Protein 9AZO (pdb70)

Structure (mmCIF, N/CA/C/O backbone):
data_9AZO
#
_entry.id   9AZO
#
_cell.length_a   79.151
_cell.length_b   157.864
_cell.length_c   95.011
_cell.angle_alpha   90.000
_cell.angle_beta   114.449
_cell.angle_gamma   90.000
#
_symmetry.space_group_name_H-M   'P 1 21 1'
#
loop_
_entity.id
_entity.type
_entity.pdbx_description
1 polymer PmdC
2 non-polymer 'SULFATE ION'
3 non-polymer 'NADP NICOTINAMIDE-ADENINE-DINUCLEOTIDE PHOSPHATE'
4 water water
#
loop_
_atom_site.group_PDB
_atom_site.id
_atom_site.type_symbol
_atom_site.label_atom_id
_atom_site.label_alt_id
_atom_site.label_comp_id
_atom_site.label_asym_id
_atom_site.label_entity_id
_atom_site.label_seq_id
_atom_site.pdbx_PDB_ins_code
_atom_site.Cartn_x
_atom_site.Cartn_y
_atom_site.Cartn_z
_atom_site.occupancy
_atom_site.B_iso_or_equiv
_atom_site.auth_seq_id
_atom_site.auth_comp_id
_atom_site.auth_asym_id
_atom_site.auth_atom_id
_atom_site.pdbx_PDB_model_num
ATOM 1 N N . LYS A 1 3 ? -31.46662 -74.08512 8.50300 1.000 61.80883 3 LYS A N 1
ATOM 2 C CA . LYS A 1 3 ? -31.21620 -73.53363 9.83437 1.000 60.17108 3 LYS A CA 1
ATOM 3 C C . LYS A 1 3 ? -31.43799 -72.01792 9.79656 1.000 55.48637 3 LYS A C 1
ATOM 4 O O . LYS A 1 3 ? -30.95240 -71.32762 8.88993 1.000 52.62303 3 LYS A O 1
ATOM 10 N N . THR A 1 4 ? -32.17077 -71.51486 10.79357 1.000 52.23509 4 THR A N 1
ATOM 11 C CA . THR A 1 4 ? -32.30703 -70.07616 10.97341 1.000 53.59581 4 THR A CA 1
ATOM 12 C C . THR A 1 4 ? -30.96809 -69.42778 11.29634 1.000 56.90235 4 THR A C 1
ATOM 13 O O . THR A 1 4 ? -30.26188 -69.83812 12.22397 1.000 58.16624 4 THR A O 1
ATOM 17 N N . ILE A 1 5 ? -30.62751 -68.40430 10.52355 1.000 55.97928 5 ILE A N 1
ATOM 18 C CA . ILE A 1 5 ? -29.45177 -67.58059 10.77875 1.000 55.20963 5 ILE A CA 1
ATOM 19 C C . ILE A 1 5 ? -29.78281 -66.57544 11.87679 1.000 52.73880 5 ILE A C 1
ATOM 20 O O . ILE A 1 5 ? -30.72241 -65.78330 11.73791 1.000 53.31071 5 ILE A O 1
ATOM 25 N N . LYS A 1 6 ? -29.01437 -66.60022 12.96271 1.000 51.06236 6 LYS A N 1
ATOM 26 C CA . LYS A 1 6 ? -29.17409 -65.62637 14.03655 1.000 52.76377 6 LYS A CA 1
ATOM 27 C C . LYS A 1 6 ? -28.21850 -64.42958 13.89521 1.000 52.34692 6 LYS A C 1
ATOM 28 O O . LYS A 1 6 ? -26.99117 -64.57951 13.74499 1.000 48.14276 6 LYS A O 1
ATOM 34 N N . VAL A 1 7 ? -28.81284 -63.23925 14.00314 1.000 56.27260 7 VAL A N 1
ATOM 35 C CA . VAL A 1 7 ? -28.20391 -61.95181 13.70448 1.000 56.80967 7 VAL A CA 1
ATOM 36 C C . VAL A 1 7 ? -28.16177 -61.06134 14.93609 1.000 55.86277 7 VAL A C 1
ATOM 37 O O . VAL A 1 7 ? -29.11733 -61.01288 15.71570 1.000 56.92545 7 VAL A O 1
ATOM 41 N N . ALA A 1 8 ? -27.03393 -60.38224 15.11803 1.000 47.02805 8 ALA A N 1
ATOM 42 C CA . ALA A 1 8 ? -26.93410 -59.18993 15.94844 1.000 44.84683 8 ALA A CA 1
ATOM 43 C C . ALA A 1 8 ? -26.99005 -57.96437 15.03827 1.000 44.27349 8 ALA A C 1
ATOM 44 O O . ALA A 1 8 ? -26.34462 -57.94389 13.98386 1.000 41.58065 8 ALA A O 1
ATOM 46 N N . LEU A 1 9 ? -27.78421 -56.96729 15.42698 1.000 39.34718 9 LEU A N 1
ATOM 47 C CA . LEU A 1 9 ? -27.85986 -55.68609 14.73311 1.000 41.57967 9 LEU A CA 1
ATOM 48 C C . LEU A 1 9 ? -27.27408 -54.62713 15.64441 1.000 41.27941 9 LEU A C 1
ATOM 49 O O . LEU A 1 9 ? -27.71997 -54.48882 16.78886 1.000 42.30001 9 LEU A O 1
ATOM 54 N N . ALA A 1 10 ? -26.30461 -53.86794 15.12775 1.000 36.01215 10 ALA A N 1
ATOM 55 C CA . ALA A 1 10 ? -25.66835 -52.77652 15.85689 1.000 40.70072 10 ALA A CA 1
ATOM 56 C C . ALA A 1 10 ? -26.09517 -51.42389 15.30361 1.000 39.33846 10 ALA A C 1
ATOM 57 O O . ALA A 1 10 ? -25.87503 -51.14451 14.12388 1.000 35.58332 10 ALA A O 1
ATOM 59 N N . GLY A 1 11 ? -26.72800 -50.60222 16.15016 1.000 40.42887 11 GLY A N 1
ATOM 60 C CA . GLY A 1 11 ? -27.19228 -49.27126 15.77818 1.000 40.75541 11 GLY A CA 1
ATOM 61 C C . GLY A 1 11 ? -28.65715 -49.19962 15.38761 1.000 41.67469 11 GLY A C 1
ATOM 62 O O . GLY A 1 11 ? -28.99179 -49.20691 14.19897 1.000 42.92884 11 GLY A O 1
ATOM 63 N N . ALA A 1 12 ? -29.53887 -49.05647 16.37565 1.000 49.55992 12 ALA A N 1
ATOM 64 C CA . ALA A 1 12 ? -30.97393 -48.88732 16.13306 1.000 49.46971 12 ALA A CA 1
ATOM 65 C C . ALA A 1 12 ? -31.43099 -47.51331 15.64631 1.000 48.21820 12 ALA A C 1
ATOM 66 O O . ALA A 1 12 ? -32.51514 -47.06077 16.03154 1.000 52.38229 12 ALA A O 1
ATOM 68 N N . GLY A 1 13 ? -30.63478 -46.82843 14.83859 1.000 44.22855 13 GLY A N 1
ATOM 69 C CA . GLY A 1 13 ? -31.04746 -45.57267 14.24168 1.000 36.94235 13 GLY A CA 1
ATOM 70 C C . GLY A 1 13 ? -31.97446 -45.81121 13.07072 1.000 39.26391 13 GLY A C 1
ATOM 71 O O . GLY A 1 13 ? -32.56367 -46.88082 12.91444 1.000 42.34028 13 GLY A O 1
ATOM 72 N N . ALA A 1 14 ? -32.15698 -44.76085 12.27049 1.000 38.56355 14 ALA A N 1
ATOM 73 C CA . ALA A 1 14 ? -33.06655 -44.81104 11.12202 1.000 39.06420 14 ALA A CA 1
ATOM 74 C C . ALA A 1 14 ? -32.77020 -45.94643 10.13697 1.000 38.92426 14 ALA A C 1
ATOM 75 O O . ALA A 1 14 ? -33.67929 -46.69710 9.74990 1.000 45.55269 14 ALA A O 1
ATOM 77 N N . PHE A 1 15 ? -31.50097 -46.20410 9.85449 1.000 40.51070 15 PHE A N 1
ATOM 78 C CA . PHE A 1 15 ? -31.19797 -47.29541 8.93391 1.000 41.93704 15 PHE A CA 1
ATOM 79 C C . PHE A 1 15 ? -31.28887 -48.65975 9.60096 1.000 38.32076 15 PHE A C 1
ATOM 80 O O . PHE A 1 15 ? -31.66207 -49.63987 8.94641 1.000 37.59217 15 PHE A O 1
ATOM 88 N N . GLY A 1 16 ? -30.83868 -48.77494 10.84566 1.000 37.38475 16 GLY A N 1
ATOM 89 C CA . GLY A 1 16 ? -31.06934 -50.01372 11.57900 1.000 44.17299 16 GLY A CA 1
ATOM 90 C C . GLY A 1 16 ? -32.54477 -50.40453 11.63718 1.000 39.45752 16 GLY A C 1
ATOM 91 O O . GLY A 1 16 ? -32.89418 -51.58035 11.53421 1.000 40.89170 16 GLY A O 1
ATOM 92 N N . ILE A 1 17 ? -33.42344 -49.42679 11.85477 1.000 38.24825 17 ILE A N 1
ATOM 93 C CA . ILE A 1 17 ? -34.86627 -49.67219 11.80342 1.000 42.53310 17 ILE A CA 1
ATOM 94 C C . ILE A 1 17 ? -35.31558 -50.14727 10.42066 1.000 42.42905 17 ILE A C 1
ATOM 95 O O . ILE A 1 17 ? -36.14468 -51.06295 10.30204 1.000 40.88271 17 ILE A O 1
ATOM 100 N N . LYS A 1 18 ? -34.78971 -49.53593 9.35607 1.000 38.42098 18 LYS A N 1
ATOM 101 C CA . LYS A 1 18 ? -35.15674 -49.99983 8.02198 1.000 40.60498 18 LYS A CA 1
ATOM 102 C C . LYS A 1 18 ? -34.72364 -51.45087 7.77287 1.000 42.33877 18 LYS A C 1
ATOM 103 O O . LYS A 1 18 ? -35.48596 -52.24171 7.19168 1.000 42.67157 18 LYS A O 1
ATOM 109 N N . HIS A 1 19 ? -33.53120 -51.83839 8.24803 1.000 39.58838 19 HIS A N 1
ATOM 110 C CA . HIS A 1 19 ? -33.12834 -53.24824 8.17358 1.000 42.29955 19 HIS A CA 1
ATOM 111 C C . HIS A 1 19 ? -34.02247 -54.17168 9.00345 1.000 44.18238 19 HIS A C 1
ATOM 112 O O . HIS A 1 19 ? -34.40933 -55.24407 8.53990 1.000 44.44086 19 HIS A O 1
ATOM 119 N N . LEU A 1 20 ? -34.32630 -53.80728 10.24453 1.000 43.67677 20 LEU A N 1
ATOM 120 C CA . LEU A 1 20 ? -35.21689 -54.65092 11.04253 1.000 45.65245 20 LEU A CA 1
ATOM 121 C C . LEU A 1 20 ? -36.57192 -54.85631 10.37666 1.000 45.81901 20 LEU A C 1
ATOM 122 O O . LEU A 1 20 ? -37.08215 -55.98792 10.31818 1.000 49.08180 20 LEU A O 1
ATOM 127 N N . ASP A 1 21 ? -37.12799 -53.79252 9.79811 1.000 45.43211 21 ASP A N 1
ATOM 128 C CA . ASP A 1 21 ? -38.39632 -53.90340 9.08358 1.000 44.82039 21 ASP A CA 1
ATOM 129 C C . ASP A 1 21 ? -38.27848 -54.80684 7.85970 1.000 46.75295 21 ASP A C 1
ATOM 130 O O . ASP A 1 21 ? -39.17003 -55.62510 7.59638 1.000 47.85672 21 ASP A O 1
ATOM 135 N N . GLY A 1 22 ? -37.13789 -54.75668 7.17214 1.000 46.27938 22 GLY A N 1
ATOM 136 C CA . GLY A 1 22 ? -36.93015 -55.63095 6.02583 1.000 45.31414 22 GLY A CA 1
ATOM 137 C C . GLY A 1 22 ? -36.79383 -57.08006 6.46315 1.000 46.27232 22 GLY A C 1
ATOM 138 O O . GLY A 1 22 ? -37.33510 -57.98981 5.82474 1.000 47.32175 22 GLY A O 1
ATOM 139 N N . ILE A 1 23 ? -35.97941 -57.31837 7.49481 1.000 45.98471 23 ILE A N 1
ATOM 140 C CA . ILE A 1 23 ? -35.71003 -58.66393 7.99905 1.000 47.28489 23 ILE A CA 1
ATOM 141 C C . ILE A 1 23 ? -36.99947 -59.34082 8.42873 1.000 47.99059 23 ILE A C 1
ATOM 142 O O . ILE A 1 23 ? -37.09514 -60.57232 8.37596 1.000 48.56995 23 ILE A O 1
ATOM 147 N N . LYS A 1 24 ? -37.98674 -58.57951 8.91597 1.000 44.23480 24 LYS A N 1
ATOM 148 C CA . LYS A 1 24 ? -39.26078 -59.23847 9.20741 1.000 51.44479 24 LYS A CA 1
ATOM 149 C C . LYS A 1 24 ? -39.82462 -60.00757 7.99912 1.000 49.68436 24 LYS A C 1
ATOM 150 O O . LYS A 1 24 ? -40.54558 -60.99491 8.17792 1.000 44.14175 24 LYS A O 1
ATOM 156 N N . ASN A 1 25 ? -39.45370 -59.63447 6.78175 1.000 49.25336 25 ASN A N 1
ATOM 157 C CA . ASN A 1 25 ? -39.95580 -60.30268 5.59204 1.000 46.86158 25 ASN A CA 1
ATOM 158 C C . ASN A 1 25 ? -39.07981 -61.42823 5.07021 1.000 46.29459 25 ASN A C 1
ATOM 159 O O . ASN A 1 25 ? -39.38799 -61.97950 4.01316 1.000 47.46508 25 ASN A O 1
ATOM 164 N N . ILE A 1 26 ? -37.99499 -61.76845 5.74231 1.000 48.23712 26 ILE A N 1
ATOM 165 C CA . ILE A 1 26 ? -37.05447 -62.76913 5.25800 1.000 48.29268 26 ILE A CA 1
ATOM 166 C C . ILE A 1 26 ? -37.15541 -64.01407 6.13566 1.000 52.79553 26 ILE A C 1
ATOM 167 O O . ILE A 1 26 ? -36.79912 -63.98279 7.32213 1.000 56.03021 26 ILE A O 1
ATOM 172 N N . ASP A 1 27 ? -37.67893 -65.09713 5.56803 1.000 49.73123 27 ASP A N 1
ATOM 173 C CA . ASP A 1 27 ? -37.78903 -66.36577 6.28261 1.000 55.78521 27 ASP A CA 1
ATOM 174 C C . ASP A 1 27 ? -36.42576 -66.91689 6.71580 1.000 59.06794 27 ASP A C 1
ATOM 175 O O . ASP A 1 27 ? -35.41752 -66.76358 6.01915 1.000 59.67681 27 ASP A O 1
ATOM 180 N N . GLY A 1 28 ? -36.40400 -67.55722 7.88922 1.000 56.97700 28 GLY A N 1
ATOM 181 C CA . GLY A 1 28 ? -35.20951 -68.17628 8.44926 1.000 57.08808 28 GLY A CA 1
ATOM 182 C C . GLY A 1 28 ? -34.08408 -67.26908 8.91840 1.000 58.84015 28 GLY A C 1
ATOM 183 O O . GLY A 1 28 ? -32.93698 -67.71187 8.99583 1.000 58.90148 28 GLY A O 1
ATOM 184 N N . VAL A 1 29 ? -34.37282 -66.02174 9.26245 1.000 56.76527 29 VAL A N 1
ATOM 185 C CA . VAL A 1 29 ? -33.40427 -65.13901 9.89827 1.000 55.85815 29 VAL A CA 1
ATOM 186 C C . VAL A 1 29 ? -34.06235 -64.55870 11.14502 1.000 54.51460 29 VAL A C 1
ATOM 187 O O . VAL A 1 29 ? -35.23499 -64.17897 11.11408 1.000 53.93776 29 VAL A O 1
ATOM 191 N N . GLU A 1 30 ? -33.29850 -64.43613 12.22457 1.000 56.02609 30 GLU A N 1
ATOM 192 C CA . GLU A 1 30 ? -33.82363 -63.87643 13.46473 1.000 53.61643 30 GLU A CA 1
ATOM 193 C C . GLU A 1 30 ? -32.75108 -63.02500 14.12180 1.000 52.96241 30 GLU A C 1
ATOM 194 O O . GLU A 1 30 ? -31.63240 -63.48743 14.35652 1.000 50.78215 30 GLU A O 1
ATOM 200 N N . VAL A 1 31 ? -33.12459 -61.79967 14.46738 1.000 52.07251 31 VAL A N 1
ATOM 201 C CA . VAL A 1 31 ? -32.27863 -60.90602 15.24611 1.000 49.68561 31 VAL A CA 1
ATOM 202 C C . VAL A 1 31 ? -32.41533 -61.23049 16.73506 1.000 49.30295 31 VAL A C 1
ATOM 203 O O . VAL A 1 31 ? -33.47863 -61.03955 17.33002 1.000 52.87320 31 VAL A O 1
ATOM 207 N N . VAL A 1 32 ? -31.34078 -61.75127 17.32661 1.000 49.02404 32 VAL A N 1
ATOM 208 C CA . VAL A 1 32 ? -31.31049 -62.16838 18.72674 1.000 44.37642 32 VAL A CA 1
ATOM 209 C C . VAL A 1 32 ? -30.66067 -61.13943 19.65397 1.000 44.93343 32 VAL A C 1
ATOM 210 O O . VAL A 1 32 ? -30.87355 -61.21222 20.87222 1.000 47.99895 32 VAL A O 1
ATOM 214 N N . SER A 1 33 ? -29.81875 -60.24297 19.13652 1.000 42.94197 33 SER A N 1
ATOM 215 C CA . SER A 1 33 ? -29.16860 -59.23552 19.96467 1.000 46.01100 33 SER A CA 1
ATOM 216 C C . SER A 1 33 ? -29.25889 -57.87513 19.27993 1.000 43.22243 33 SER A C 1
ATOM 217 O O . SER A 1 33 ? -29.06770 -57.76873 18.06628 1.000 42.24990 33 SER A O 1
ATOM 220 N N . LEU A 1 34 ? -29.59486 -56.84256 20.05499 1.000 43.30550 34 LEU A N 1
ATOM 221 C CA . LEU A 1 34 ? -29.55255 -55.45497 19.60362 1.000 43.13701 34 LEU A CA 1
ATOM 222 C C . LEU A 1 34 ? -28.56615 -54.64125 20.43952 1.000 43.47006 34 LEU A C 1
ATOM 223 O O . LEU A 1 34 ? -28.60363 -54.67750 21.67694 1.000 40.36831 34 LEU A O 1
ATOM 228 N N . VAL A 1 35 ? -27.63731 -53.98374 19.74977 1.000 40.35476 35 VAL A N 1
ATOM 229 C CA . VAL A 1 35 ? -26.61232 -53.13147 20.34176 1.000 42.86885 35 VAL A CA 1
ATOM 230 C C . VAL A 1 35 ? -26.92471 -51.68112 20.01013 1.000 42.97772 35 VAL A C 1
ATOM 231 O O . VAL A 1 35 ? -27.21609 -51.35412 18.84924 1.000 40.57942 35 VAL A O 1
ATOM 235 N N . GLY A 1 36 ? -26.88474 -50.82012 21.03235 1.000 40.26463 36 GLY A N 1
ATOM 236 C CA . GLY A 1 36 ? -27.06903 -49.39128 20.83852 1.000 43.62309 36 GLY A CA 1
ATOM 237 C C . GLY A 1 36 ? -26.46313 -48.59737 21.97314 1.000 46.25923 36 GLY A C 1
ATOM 238 O O . GLY A 1 36 ? -26.12078 -49.15222 23.02003 1.000 50.75837 36 GLY A O 1
ATOM 239 N N . ARG A 1 37 ? -26.17428 -47.32224 21.69760 1.000 44.98510 37 ARG A N 1
ATOM 240 C CA . ARG A 1 37 ? -25.39088 -46.53750 22.65341 1.000 49.70457 37 ARG A CA 1
ATOM 241 C C . ARG A 1 37 ? -26.09373 -46.34943 24.00752 1.000 52.24336 37 ARG A C 1
ATOM 242 O O . ARG A 1 37 ? -25.41830 -46.24479 25.03907 1.000 53.61866 37 ARG A O 1
ATOM 250 N N . ARG A 1 38 ? -27.42802 -46.38486 24.04928 1.000 50.46914 38 ARG A N 1
ATOM 251 C CA . ARG A 1 38 ? -28.19430 -46.09642 25.27181 1.000 56.74763 38 ARG A CA 1
ATOM 252 C C . ARG A 1 38 ? -29.17789 -47.21700 25.59449 1.000 54.00101 38 ARG A C 1
ATOM 253 O O . ARG A 1 38 ? -30.10223 -47.47151 24.81450 1.000 54.75952 38 ARG A O 1
ATOM 261 N N . PHE A 1 39 ? -28.95629 -47.90406 26.72467 1.000 53.80063 39 PHE A N 1
ATOM 262 C CA . PHE A 1 39 ? -29.73617 -49.10014 27.05130 1.000 57.16782 39 PHE A CA 1
ATOM 263 C C . PHE A 1 39 ? -31.24328 -48.90960 26.93792 1.000 55.09066 39 PHE A C 1
ATOM 264 O O . PHE A 1 39 ? -31.91070 -49.68322 26.25635 1.000 55.65134 39 PHE A O 1
ATOM 272 N N . ASP A 1 40 ? -31.79841 -47.89111 27.59551 1.000 55.06466 40 ASP A N 1
ATOM 273 C CA . ASP A 1 40 ? -33.25930 -47.73622 27.63552 1.000 59.11013 40 ASP A CA 1
ATOM 274 C C . ASP A 1 40 ? -33.88018 -47.56817 26.25677 1.000 52.13273 40 ASP A C 1
ATOM 275 O O . ASP A 1 40 ? -34.88350 -48.21875 25.92800 1.000 50.92588 40 ASP A O 1
ATOM 280 N N . GLN A 1 41 ? -33.23843 -46.78578 25.41118 1.000 52.73665 41 GLN A N 1
ATOM 281 C CA . GLN A 1 41 ? -33.72830 -46.54922 24.06395 1.000 54.05768 41 GLN A CA 1
ATOM 282 C C . GLN A 1 41 ? -33.61896 -47.81493 23.21410 1.000 52.59162 41 GLN A C 1
ATOM 283 O O . GLN A 1 41 ? -34.55196 -48.18543 22.47103 1.000 47.26647 41 GLN A O 1
ATOM 289 N N . THR A 1 42 ? -32.50469 -48.53213 23.39400 1.000 54.09788 42 THR A N 1
ATOM 290 C CA . THR A 1 42 ? -32.28049 -49.81051 22.73319 1.000 50.20296 42 THR A CA 1
ATOM 291 C C . THR A 1 42 ? -33.30475 -50.84844 23.17095 1.000 46.98966 42 THR A C 1
ATOM 292 O O . THR A 1 42 ? -33.77494 -51.64532 22.35464 1.000 46.77991 42 THR A O 1
ATOM 296 N N . LYS A 1 43 ? -33.62506 -50.88716 24.46344 1.000 47.49243 43 LYS A N 1
ATOM 297 C CA . LYS A 1 43 ? -34.61032 -51.83946 24.96096 1.000 48.08821 43 LYS A CA 1
ATOM 298 C C . LYS A 1 43 ? -35.98246 -51.55630 24.37948 1.000 49.74796 43 LYS A C 1
ATOM 299 O O . LYS A 1 43 ? -36.73011 -52.48604 24.06349 1.000 51.36831 43 LYS A O 1
ATOM 305 N N . GLU A 1 44 ? -36.35801 -50.27614 24.28239 1.000 50.79084 44 GLU A N 1
ATOM 306 C CA . GLU A 1 44 ? -37.63089 -49.95700 23.64434 1.000 45.46950 44 GLU A CA 1
ATOM 307 C C . GLU A 1 44 ? -37.70273 -50.51220 22.22921 1.000 48.57435 44 GLU A C 1
ATOM 308 O O . GLU A 1 44 ? -38.68578 -51.18148 21.86589 1.000 49.80477 44 GLU A O 1
ATOM 314 N N . VAL A 1 45 ? -36.62832 -50.35229 21.45075 1.000 46.66230 45 VAL A N 1
ATOM 315 C CA . VAL A 1 45 ? -36.65120 -50.93726 20.10739 1.000 43.31347 45 VAL A CA 1
ATOM 316 C C . VAL A 1 45 ? -36.69021 -52.46453 20.14918 1.000 47.18531 45 VAL A C 1
ATOM 317 O O . VAL A 1 45 ? -37.46059 -53.09598 19.41115 1.000 49.62294 45 VAL A O 1
ATOM 321 N N . ALA A 1 46 ? -35.87620 -53.08762 20.99951 1.000 45.41913 46 ALA A N 1
ATOM 322 C CA . ALA A 1 46 ? -35.88562 -54.54771 21.08473 1.000 47.84313 46 ALA A CA 1
ATOM 323 C C . ALA A 1 46 ? -37.27362 -55.08707 21.41556 1.000 49.66230 46 ALA A C 1
ATOM 324 O O . ALA A 1 46 ? -37.72491 -56.07931 20.83016 1.000 48.93874 46 ALA A O 1
ATOM 326 N N . ASP A 1 47 ? -37.94439 -54.47668 22.39130 1.000 49.42246 47 ASP A N 1
ATOM 327 C CA . ASP A 1 47 ? -39.29200 -54.90508 22.73978 1.000 49.05286 47 ASP A CA 1
ATOM 328 C C . ASP A 1 47 ? -40.25841 -54.71329 21.58947 1.000 48.81843 47 ASP A C 1
ATOM 329 O O . ASP A 1 47 ? -41.07295 -55.59603 21.30819 1.000 49.32558 47 ASP A O 1
ATOM 334 N N . LYS A 1 48 ? -40.14532 -53.60138 20.86496 1.000 48.53510 48 LYS A N 1
ATOM 335 C CA . LYS A 1 48 ? -41.01083 -53.43312 19.70099 1.000 50.32541 48 LYS A CA 1
ATOM 336 C C . LYS A 1 48 ? -40.78707 -54.53398 18.66696 1.000 50.38880 48 LYS A C 1
ATOM 337 O O . LYS A 1 48 ? -41.73707 -54.98784 18.01734 1.000 49.45842 48 LYS A O 1
ATOM 343 N N . TYR A 1 49 ? -39.54580 -54.98946 18.51052 1.000 50.11262 49 TYR A N 1
ATOM 344 C CA . TYR A 1 49 ? -39.23122 -56.00623 17.51396 1.000 49.24456 49 TYR A CA 1
ATOM 345 C C . TYR A 1 49 ? -39.11525 -57.42403 18.07619 1.000 50.26101 49 TYR A C 1
ATOM 346 O O . TYR A 1 49 ? -38.80891 -58.35049 17.32015 1.000 50.89968 49 TYR A O 1
ATOM 355 N N . GLY A 1 50 ? -39.29574 -57.60737 19.37931 1.000 43.92894 50 GLY A N 1
ATOM 356 C CA . GLY A 1 50 ? -39.18977 -58.91769 19.98744 1.000 45.24342 50 GLY A CA 1
ATOM 357 C C . GLY A 1 50 ? -37.80502 -59.51218 20.04575 1.000 49.51912 50 GLY A C 1
ATOM 358 O O . GLY A 1 50 ? -37.66483 -60.73465 19.96129 1.000 48.98684 50 GLY A O 1
ATOM 359 N N . ILE A 1 51 ? -36.77750 -58.67158 20.10625 1.000 48.41602 51 ILE A N 1
ATOM 360 C CA . ILE A 1 51 ? -35.38001 -59.09128 20.16655 1.000 46.78673 51 ILE A CA 1
ATOM 361 C C . ILE A 1 51 ? -34.98504 -59.31952 21.62697 1.000 45.18993 51 ILE A C 1
ATOM 362 O O . ILE A 1 51 ? -35.16313 -58.42593 22.45924 1.000 47.01326 51 ILE A O 1
ATOM 367 N N . ALA A 1 52 ? -34.52255 -60.53514 21.95908 1.000 45.72768 52 ALA A N 1
ATOM 368 C CA . ALA A 1 52 ? -34.31662 -60.91884 23.36332 1.000 45.34610 52 ALA A CA 1
ATOM 369 C C . ALA A 1 52 ? -33.08145 -60.27054 24.00993 1.000 45.26156 52 ALA A C 1
ATOM 370 O O . ALA A 1 52 ? -33.13995 -59.87008 25.17509 1.000 45.14885 52 ALA A O 1
ATOM 372 N N . HIS A 1 53 ? -31.95911 -60.15124 23.29674 1.000 44.22283 53 HIS A N 1
ATOM 373 C CA . HIS A 1 53 ? -30.72844 -59.63097 23.89795 1.000 44.33003 53 HIS A CA 1
ATOM 374 C C . HIS A 1 53 ? -30.47948 -58.16805 23.53971 1.000 44.56444 53 HIS A C 1
ATOM 375 O O . HIS A 1 53 ? -30.52133 -57.78597 22.36667 1.000 43.72062 53 HIS A O 1
ATOM 382 N N . VAL A 1 54 ? -30.08319 -57.39267 24.55551 1.000 43.84851 54 VAL A N 1
ATOM 383 C CA . VAL A 1 54 ? -29.78355 -55.96306 24.46505 1.000 45.35650 54 VAL A CA 1
ATOM 384 C C . VAL A 1 54 ? -28.42285 -55.69214 25.09005 1.000 47.23256 54 VAL A C 1
ATOM 385 O O . VAL A 1 54 ? -28.15990 -56.10979 26.22201 1.000 51.37384 54 VAL A O 1
ATOM 389 N N . ALA A 1 55 ? -27.55227 -55.01376 24.34658 1.000 46.36348 55 ALA A N 1
ATOM 390 C CA . ALA A 1 55 ? -26.22416 -54.64242 24.82381 1.000 47.77045 55 ALA A CA 1
ATOM 391 C C . ALA A 1 55 ? -25.88487 -53.18231 24.53100 1.000 45.51968 55 ALA A C 1
ATOM 392 O O . ALA A 1 55 ? -26.47856 -52.54293 23.65441 1.000 43.82657 55 ALA A O 1
ATOM 394 N N . THR A 1 56 ? -24.92498 -52.65637 25.30529 1.000 47.25152 56 THR A N 1
ATOM 395 C CA . THR A 1 56 ? -24.33187 -51.34713 25.05024 1.000 46.67535 56 THR A CA 1
ATOM 396 C C . THR A 1 56 ? -22.94248 -51.43230 24.40751 1.000 46.20363 56 THR A C 1
ATOM 397 O O . THR A 1 56 ? -22.42432 -50.41300 23.94647 1.000 43.93930 56 THR A O 1
ATOM 401 N N . ASP A 1 57 ? -22.32081 -52.60986 24.39762 1.000 46.62619 57 ASP A N 1
ATOM 402 C CA . ASP A 1 57 ? -21.07122 -52.90424 23.70023 1.000 42.50445 57 ASP A CA 1
ATOM 403 C C . ASP A 1 57 ? -21.30456 -54.00642 22.68651 1.000 43.65371 57 ASP A C 1
ATOM 404 O O . ASP A 1 57 ? -21.94279 -55.01560 23.00175 1.000 43.16654 57 ASP A O 1
ATOM 409 N N . LEU A 1 58 ? -20.68448 -53.85702 21.51405 1.000 43.57827 58 LEU A N 1
ATOM 410 C CA . LEU A 1 58 ? -20.75260 -54.88873 20.48395 1.000 42.31083 58 LEU A CA 1
ATOM 411 C C . LEU A 1 58 ? -20.14204 -56.19355 20.96783 1.000 46.03754 58 LEU A C 1
ATOM 412 O O . LEU A 1 58 ? -20.60987 -57.28042 20.60260 1.000 45.59027 58 LEU A O 1
ATOM 417 N N . ALA A 1 59 ? -19.09720 -56.10214 21.78363 1.000 47.93272 59 ALA A N 1
ATOM 418 C CA . ALA A 1 59 ? -18.42185 -57.28971 22.27108 1.000 47.17978 59 ALA A CA 1
ATOM 419 C C . ALA A 1 59 ? -19.38409 -58.20390 23.02283 1.000 49.65489 59 ALA A C 1
ATOM 420 O O . ALA A 1 59 ? -19.29338 -59.43264 22.89844 1.000 47.90655 59 ALA A O 1
ATOM 422 N N . GLU A 1 60 ? -20.35713 -57.62587 23.74072 1.000 55.61740 60 GLU A N 1
ATOM 423 C CA . GLU A 1 60 ? -21.35290 -58.44898 24.42676 1.000 57.53640 60 GLU A CA 1
ATOM 424 C C . GLU A 1 60 ? -22.10915 -59.33192 23.44619 1.000 56.76588 60 GLU A C 1
ATOM 425 O O . GLU A 1 60 ? -22.38897 -60.49701 23.74695 1.000 57.31263 60 GLU A O 1
ATOM 431 N N . SER A 1 61 ? -22.44091 -58.81371 22.26960 1.000 49.10981 61 SER A N 1
ATOM 432 C CA . SER A 1 61 ? -23.10466 -59.68289 21.30829 1.000 49.16681 61 SER A CA 1
ATOM 433 C C . SER A 1 61 ? -22.10361 -60.64596 20.68276 1.000 50.33898 61 SER A C 1
ATOM 434 O O . SER A 1 61 ? -22.44326 -61.81236 20.45559 1.000 51.36781 61 SER A O 1
ATOM 437 N N . LEU A 1 62 ? -20.84470 -60.21216 20.50542 1.000 49.35618 62 LEU A N 1
ATOM 438 C CA . LEU A 1 62 ? -19.81357 -61.10265 19.97327 1.000 45.81160 62 LEU A CA 1
ATOM 439 C C . LEU A 1 62 ? -19.50551 -62.24081 20.93259 1.000 49.25784 62 LEU A C 1
ATOM 440 O O . LEU A 1 62 ? -19.00985 -63.28833 20.50061 1.000 45.47816 62 LEU A O 1
ATOM 445 N N . ALA A 1 63 ? -19.70735 -62.03878 22.23731 1.000 49.68832 63 ALA A N 1
ATOM 446 C CA . ALA A 1 63 ? -19.49336 -63.16301 23.13648 1.000 49.88636 63 ALA A CA 1
ATOM 447 C C . ALA A 1 63 ? -20.59405 -64.21755 23.05366 1.000 51.27301 63 ALA A C 1
ATOM 448 O O . ALA A 1 63 ? -20.41464 -65.31368 23.59802 1.000 49.42906 63 ALA A O 1
ATOM 450 N N . LEU A 1 64 ? -21.73608 -63.91039 22.44658 1.000 52.34690 64 LEU A N 1
ATOM 451 C CA . LEU A 1 64 ? -22.79615 -64.91831 22.29799 1.000 56.76789 64 LEU A CA 1
ATOM 452 C C . LEU A 1 64 ? -22.41861 -65.96154 21.25021 1.000 54.39119 64 LEU A C 1
ATOM 453 O O . LEU A 1 64 ? -22.32835 -65.61524 20.06278 1.000 51.31361 64 LEU A O 1
ATOM 458 N N . PRO A 1 65 ? -22.29963 -67.24730 21.60714 1.000 56.54100 65 PRO A N 1
ATOM 459 C CA . PRO A 1 65 ? -21.91101 -68.25321 20.59604 1.000 56.99505 65 PRO A CA 1
ATOM 460 C C . PRO A 1 65 ? -22.94234 -68.52963 19.50112 1.000 56.85378 65 PRO A C 1
ATOM 461 O O . PRO A 1 65 ? -22.53779 -68.79540 18.36283 1.000 55.53634 65 PRO A O 1
ATOM 465 N N . GLU A 1 66 ? -24.23987 -68.33475 19.76594 1.000 58.38824 66 GLU A N 1
ATOM 466 C CA . GLU A 1 66 ? -25.30108 -68.60561 18.79016 1.000 56.33268 66 GLU A CA 1
ATOM 467 C C . GLU A 1 66 ? -25.39247 -67.56921 17.68208 1.000 55.31911 66 GLU A C 1
ATOM 468 O O . GLU A 1 66 ? -25.96995 -67.86436 16.62987 1.000 55.64903 66 GLU A O 1
ATOM 474 N N . VAL A 1 67 ? -24.88502 -66.36098 17.89839 1.000 52.06591 67 VAL A N 1
ATOM 475 C CA . VAL A 1 67 ? -24.96731 -65.32614 16.87680 1.000 49.13097 67 VAL A CA 1
ATOM 476 C C . VAL A 1 67 ? -24.11401 -65.74647 15.68190 1.000 51.50041 67 VAL A C 1
ATOM 477 O O . VAL A 1 67 ? -22.92357 -66.05476 15.80867 1.000 51.39907 67 VAL A O 1
ATOM 481 N N . ASP A 1 68 ? -24.73231 -65.80545 14.51213 1.000 46.17587 68 ASP A N 1
ATOM 482 C CA . ASP A 1 68 ? -23.99689 -66.14879 13.30704 1.000 45.55000 68 ASP A CA 1
ATOM 483 C C . ASP A 1 68 ? -23.54827 -64.93749 12.51610 1.000 44.76908 68 ASP A C 1
ATOM 484 O O . ASP A 1 68 ? -22.50528 -64.99533 11.86079 1.000 45.82213 68 ASP A O 1
ATOM 489 N N . ALA A 1 69 ? -24.31763 -63.85814 12.49892 1.000 47.26005 69 ALA A N 1
ATOM 490 C CA . ALA A 1 69 ? -23.95714 -62.75734 11.62156 1.000 42.03252 69 ALA A CA 1
ATOM 491 C C . ALA A 1 69 ? -24.25373 -61.44353 12.33035 1.000 42.17967 69 ALA A C 1
ATOM 492 O O . ALA A 1 69 ? -25.05504 -61.38046 13.26222 1.000 44.68037 69 ALA A O 1
ATOM 494 N N . VAL A 1 70 ? -23.58460 -60.39112 11.87149 1.000 42.46140 70 VAL A N 1
ATOM 495 C CA . VAL A 1 70 ? -23.73120 -59.04318 12.40740 1.000 39.58053 70 VAL A CA 1
ATOM 496 C C . VAL A 1 70 ? -24.02699 -58.07919 11.27436 1.000 39.65013 70 VAL A C 1
ATOM 497 O O . VAL A 1 70 ? -23.42029 -58.17001 10.20281 1.000 38.50479 70 VAL A O 1
ATOM 501 N N . ILE A 1 71 ? -24.99624 -57.18947 11.50215 1.000 39.94358 71 ILE A N 1
ATOM 502 C CA . ILE A 1 71 ? -25.28514 -56.04987 10.63303 1.000 37.11965 71 ILE A CA 1
ATOM 503 C C . ILE A 1 71 ? -24.89048 -54.78197 11.36827 1.000 37.97565 71 ILE A C 1
ATOM 504 O O . ILE A 1 71 ? -25.39110 -54.52860 12.46998 1.000 42.04250 71 ILE A O 1
ATOM 509 N N . LEU A 1 72 ? -23.99581 -53.99239 10.76483 1.000 36.23921 72 LEU A N 1
ATOM 510 C CA . LEU A 1 72 ? -23.46849 -52.76156 11.35031 1.000 37.14327 72 LEU A CA 1
ATOM 511 C C . LEU A 1 72 ? -24.13431 -51.54470 10.71431 1.000 38.27102 72 LEU A C 1
ATOM 512 O O . LEU A 1 72 ? -23.92215 -51.25880 9.52407 1.000 38.39224 72 LEU A O 1
ATOM 517 N N . CYS A 1 73 ? -24.99577 -50.87798 11.49137 1.000 36.09981 73 CYS A N 1
ATOM 518 C CA . CYS A 1 73 ? -25.63455 -49.61506 11.12891 1.000 35.61983 73 CYS A CA 1
ATOM 519 C C . CYS A 1 73 ? -25.19916 -48.51452 12.08378 1.000 36.37360 73 CYS A C 1
ATOM 520 O O . CYS A 1 73 ? -25.96118 -47.59731 12.38882 1.000 37.37616 73 CYS A O 1
ATOM 523 N N . THR A 1 74 ? -23.99125 -48.61878 12.59374 1.000 38.64297 74 THR A N 1
ATOM 524 C CA . THR A 1 74 ? -23.46962 -47.63296 13.51217 1.000 36.43468 74 THR A CA 1
ATOM 525 C C . THR A 1 74 ? -22.99973 -46.40843 12.74228 1.000 33.74814 74 THR A C 1
ATOM 526 O O . THR A 1 74 ? -22.87879 -46.43670 11.52146 1.000 33.30271 74 THR A O 1
ATOM 530 N N . PRO A 1 75 ? -22.55949 -45.36634 13.44042 1.000 35.01990 75 PRO A N 1
ATOM 531 C CA . PRO A 1 75 ? -21.89145 -44.24835 12.75438 1.000 37.90927 75 PRO A CA 1
ATOM 532 C C . PRO A 1 75 ? -20.63443 -44.70137 12.02984 1.000 35.99630 75 PRO A C 1
ATOM 533 O O . PRO A 1 75 ? -19.93088 -45.60424 12.47396 1.000 38.07649 75 PRO A O 1
ATOM 537 N N . THR A 1 76 ? -20.39637 -44.06923 10.88486 1.000 36.15159 76 THR A N 1
ATOM 538 C CA . THR A 1 76 ? -19.28977 -44.39555 9.99861 1.000 38.17410 76 THR A CA 1
ATOM 539 C C . THR A 1 76 ? -17.94154 -44.55165 10.69594 1.000 39.50198 76 THR A C 1
ATOM 540 O O . THR A 1 76 ? -17.26506 -45.56797 10.51355 1.000 37.30857 76 THR A O 1
ATOM 544 N N . GLN A 1 77 ? -17.63914 -43.67663 11.65071 1.000 39.77857 77 GLN A N 1
ATOM 545 C CA . GLN A 1 77 ? -16.33655 -43.71238 12.29580 1.000 36.91168 77 GLN A CA 1
ATOM 546 C C . GLN A 1 77 ? -16.05140 -45.02541 13.01042 1.000 40.74974 77 GLN A C 1
ATOM 547 O O . GLN A 1 77 ? -14.89055 -45.29369 13.33409 1.000 44.68725 77 GLN A O 1
ATOM 553 N N . MET A 1 78 ? -17.06825 -45.82036 13.31426 1.000 37.76880 78 MET A N 1
ATOM 554 C CA . MET A 1 78 ? -16.89438 -47.08479 14.02605 1.000 39.01639 78 MET A CA 1
ATOM 555 C C . MET A 1 78 ? -16.82371 -48.31488 13.12732 1.000 37.76486 78 MET A C 1
ATOM 556 O O . MET A 1 78 ? -16.52834 -49.40886 13.62498 1.000 39.27382 78 MET A O 1
ATOM 561 N N . HIS A 1 79 ? -17.19831 -48.19240 11.86212 1.000 34.34426 79 HIS A N 1
ATOM 562 C CA . HIS A 1 79 ? -17.44069 -49.37611 11.04013 1.000 37.27243 79 HIS A CA 1
ATOM 563 C C . HIS A 1 79 ? -16.23375 -50.32461 10.90720 1.000 37.11830 79 HIS A C 1
ATOM 564 O O . HIS A 1 79 ? -16.28616 -51.47555 11.37069 1.000 35.41829 79 HIS A O 1
ATOM 571 N N . ALA A 1 80 ? -15.07053 -49.80248 10.52008 1.000 36.49568 80 ALA A N 1
ATOM 572 C CA . ALA A 1 80 ? -13.94302 -50.70282 10.24214 1.000 37.93221 80 ALA A CA 1
ATOM 573 C C . ALA A 1 80 ? -13.48094 -51.46648 11.47409 1.000 36.98874 80 ALA A C 1
ATOM 574 O O . ALA A 1 80 ? -13.45887 -52.70741 11.47534 1.000 37.53488 80 ALA A O 1
ATOM 576 N N . GLU A 1 81 ? -13.25512 -50.75771 12.56805 1.000 36.04137 81 GLU A N 1
ATOM 577 C CA . GLU A 1 81 ? -12.88138 -51.41360 13.80752 1.000 37.21841 81 GLU A CA 1
ATOM 578 C C . GLU A 1 81 ? -13.91159 -52.47844 14.19343 1.000 38.14980 81 GLU A C 1
ATOM 579 O O . GLU A 1 81 ? -13.56674 -53.65543 14.38267 1.000 38.42823 81 GLU A O 1
ATOM 585 N N . GLN A 1 82 ? -15.19882 -52.13051 14.12931 1.000 38.72438 82 GLN A N 1
ATOM 586 C CA . GLN A 1 82 ? -16.21939 -53.08912 14.53620 1.000 36.48030 82 GLN A CA 1
ATOM 587 C C . GLN A 1 82 ? -16.28775 -54.26126 13.55987 1.000 36.30976 82 GLN A C 1
ATOM 588 O O . GLN A 1 82 ? -16.37397 -55.42189 13.98489 1.000 33.93682 82 GLN A O 1
ATOM 594 N N . ALA A 1 83 ? -16.13678 -53.99872 12.25913 1.000 36.61559 83 ALA A N 1
ATOM 595 C CA . ALA A 1 83 ? -16.10753 -55.11073 11.31521 1.000 35.86208 83 ALA A CA 1
ATOM 596 C C . ALA A 1 83 ? -14.93886 -56.04261 11.59957 1.000 38.60898 83 ALA A C 1
ATOM 597 O O . ALA A 1 83 ? -15.11518 -57.26758 11.71225 1.000 38.18939 83 ALA A O 1
ATOM 599 N N . ILE A 1 84 ? -13.77933 -55.46541 11.89989 1.000 36.97834 84 ILE A N 1
ATOM 600 C CA . ILE A 1 84 ? -12.63322 -56.28182 12.27340 1.000 39.30172 84 ILE A CA 1
ATOM 601 C C . ILE A 1 84 ? -12.93555 -57.10857 13.51282 1.000 39.50140 84 ILE A C 1
ATOM 602 O O . ILE A 1 84 ? -12.78147 -58.34020 13.50736 1.000 39.27134 84 ILE A O 1
ATOM 607 N N . ALA A 1 85 ? -13.53591 -56.47732 14.52230 1.000 36.57122 85 ALA A N 1
ATOM 608 C CA . ALA A 1 85 ? -13.86668 -57.21469 15.73370 1.000 36.81672 85 ALA A CA 1
ATOM 609 C C . ALA A 1 85 ? -14.81203 -58.37594 15.44838 1.000 39.58650 85 ALA A C 1
ATOM 610 O O . ALA A 1 85 ? -14.54997 -59.51052 15.88325 1.000 41.18840 85 ALA A O 1
ATOM 612 N N . CYS A 1 86 ? -15.81372 -58.15402 14.59142 1.000 35.04976 86 CYS A N 1
ATOM 613 C CA . CYS A 1 86 ? -16.73468 -59.22692 14.25163 1.000 37.40634 86 CYS A CA 1
ATOM 614 C C . CYS A 1 86 ? -15.99561 -60.40135 13.64851 1.000 39.49207 86 CYS A C 1
ATOM 615 O O . CYS A 1 86 ? -16.13022 -61.53958 14.11489 1.000 40.56281 86 CYS A O 1
ATOM 618 N N . MET A 1 87 ? -15.14670 -60.13548 12.65914 1.000 40.87219 87 MET A N 1
ATOM 619 C CA . MET A 1 87 ? -14.44336 -61.23693 12.00996 1.000 42.19685 87 MET A CA 1
ATOM 620 C C . MET A 1 87 ? -13.47368 -61.92527 12.96052 1.000 40.37486 87 MET A C 1
ATOM 621 O O . MET A 1 87 ? -13.28538 -63.14167 12.86622 1.000 40.09163 87 MET A O 1
ATOM 626 N N . LYS A 1 88 ? -12.83168 -61.18456 13.86488 1.000 43.41222 88 LYS A N 1
ATOM 627 C CA . LYS A 1 88 ? -12.02481 -61.88019 14.86605 1.000 42.68131 88 LYS A CA 1
ATOM 628 C C . LYS A 1 88 ? -12.87038 -62.78856 15.75063 1.000 44.35999 88 LYS A C 1
ATOM 629 O O . LYS A 1 88 ? -12.35226 -63.77207 16.29405 1.000 46.00235 88 LYS A O 1
ATOM 635 N N . ALA A 1 89 ? -14.13574 -62.44745 15.97890 1.000 41.93566 89 ALA A N 1
ATOM 636 C CA . ALA A 1 89 ? -15.03479 -63.34779 16.69304 1.000 41.50861 89 ALA A CA 1
ATOM 637 C C . ALA A 1 89 ? -15.64945 -64.45091 15.81243 1.000 44.95883 89 ALA A C 1
ATOM 638 O O . ALA A 1 89 ? -16.42528 -65.25440 16.34991 1.000 44.74093 89 ALA A O 1
ATOM 640 N N . GLY A 1 90 ? -15.25463 -64.57910 14.53587 1.000 41.82541 90 GLY A N 1
ATOM 641 C CA . GLY A 1 90 ? -15.78831 -65.60456 13.63460 1.000 40.64457 90 GLY A CA 1
ATOM 642 C C . GLY A 1 90 ? -17.18579 -65.39844 13.05267 1.000 43.78557 90 GLY A C 1
ATOM 643 O O . GLY A 1 90 ? -17.81884 -66.36624 12.61395 1.000 43.83300 90 GLY A O 1
ATOM 644 N N . LYS A 1 91 ? -17.67999 -64.16662 13.01249 1.000 42.39039 91 LYS A N 1
ATOM 645 C CA . LYS A 1 91 ? -19.01874 -63.84183 12.53844 1.000 41.61806 91 LYS A CA 1
ATOM 646 C C . LYS A 1 91 ? -18.96345 -63.23134 11.14619 1.000 42.72935 91 LYS A C 1
ATOM 647 O O . LYS A 1 91 ? -18.08015 -62.41730 10.85191 1.000 42.00989 91 LYS A O 1
ATOM 653 N N . HIS A 1 92 ? -19.89852 -63.63433 10.28639 1.000 41.87144 92 HIS A N 1
ATOM 654 C CA . HIS A 1 92 ? -20.09775 -62.89956 9.04248 1.000 41.50220 92 HIS A CA 1
ATOM 655 C C . HIS A 1 92 ? -20.53029 -61.47916 9.37740 1.000 43.10530 92 HIS A C 1
ATOM 656 O O . HIS A 1 92 ? -21.13396 -61.21651 10.42834 1.000 41.14019 92 HIS A O 1
ATOM 663 N N . VAL A 1 93 ? -20.19967 -60.54587 8.49211 1.000 40.41143 93 VAL A N 1
ATOM 664 C CA . VAL A 1 93 ? -20.48839 -59.14913 8.76974 1.000 38.83301 93 VAL A CA 1
ATOM 665 C C . VAL A 1 93 ? -20.98037 -58.45730 7.50464 1.000 38.58572 93 VAL A C 1
ATOM 666 O O . VAL A 1 93 ? -20.49334 -58.71003 6.39773 1.000 40.56904 93 VAL A O 1
ATOM 670 N N . GLN A 1 94 ? -22.00961 -57.63701 7.67474 1.000 38.25785 94 GLN A N 1
ATOM 671 C CA . GLN A 1 94 ? -22.44651 -56.67847 6.67699 1.000 38.38587 94 GLN A CA 1
ATOM 672 C C . GLN A 1 94 ? -22.26023 -55.30823 7.29184 1.000 40.11306 94 GLN A C 1
ATOM 673 O O . GLN A 1 94 ? -22.76111 -55.05326 8.39720 1.000 35.95454 94 GLN A O 1
ATOM 679 N N . VAL A 1 95 ? -21.62718 -54.40537 6.54392 1.000 37.80289 95 VAL A N 1
ATOM 680 C CA . VAL A 1 95 ? -21.27550 -53.09329 7.06161 1.000 37.41480 95 VAL A CA 1
ATOM 681 C C . VAL A 1 95 ? -22.01007 -52.10481 6.18391 1.000 36.18515 95 VAL A C 1
ATOM 682 O O . VAL A 1 95 ? -21.91762 -52.17738 4.95610 1.000 34.43864 95 VAL A O 1
ATOM 686 N N . GLU A 1 96 ? -22.74552 -51.19079 6.80985 1.000 35.79818 96 GLU A N 1
ATOM 687 C CA . GLU A 1 96 ? -23.35133 -50.11236 6.05883 1.000 36.74831 96 GLU A CA 1
ATOM 688 C C . GLU A 1 96 ? -22.27035 -49.30284 5.36565 1.000 36.84529 96 GLU A C 1
ATOM 689 O O . GLU A 1 96 ? -21.18122 -49.09226 5.90416 1.000 36.84465 96 GLU A O 1
ATOM 695 N N . ILE A 1 97 ? -22.64931 -48.68011 4.27102 1.000 38.61741 97 ILE A N 1
ATOM 696 C CA . ILE A 1 97 ? -21.69970 -47.82490 3.55522 1.000 38.22779 97 ILE A CA 1
ATOM 697 C C . ILE A 1 97 ? -21.45193 -46.57709 4.38622 1.000 39.31450 97 ILE A C 1
ATOM 698 O O . ILE A 1 97 ? -22.37002 -46.09667 5.06732 1.000 40.55387 97 ILE A O 1
ATOM 703 N N . PRO A 1 98 ? -20.22504 -46.05633 4.41384 1.000 39.96547 98 PRO A N 1
ATOM 704 C CA . PRO A 1 98 ? -18.98343 -46.60515 3.85861 1.000 35.69667 98 PRO A CA 1
ATOM 705 C C . PRO A 1 98 ? -18.28289 -47.70175 4.65344 1.000 38.28946 98 PRO A C 1
ATOM 706 O O . PRO A 1 98 ? -18.31834 -47.74034 5.90071 1.000 36.49536 98 PRO A O 1
ATOM 710 N N . LEU A 1 99 ? -17.61941 -48.60801 3.92788 1.000 37.02878 99 LEU A N 1
ATOM 711 C CA . LEU A 1 99 ? -16.76538 -49.58062 4.58713 1.000 37.49097 99 LEU A CA 1
ATOM 712 C C . LEU A 1 99 ? -15.81360 -48.93594 5.58438 1.000 36.43025 99 LEU A C 1
ATOM 713 O O . LEU A 1 99 ? -15.59694 -49.47231 6.67651 1.000 38.02113 99 LEU A O 1
ATOM 718 N N . ALA A 1 100 ? -15.23910 -47.78446 5.23846 1.000 37.24843 100 ALA A N 1
ATOM 719 C CA . ALA A 1 100 ? -14.39719 -47.04180 6.17911 1.000 39.59645 100 ALA A CA 1
ATOM 720 C C . ALA A 1 100 ? -14.28078 -45.59606 5.72104 1.000 37.52540 100 ALA A C 1
ATOM 721 O O . ALA A 1 100 ? -14.66639 -45.25691 4.59645 1.000 39.06149 100 ALA A O 1
ATOM 723 N N . ASP A 1 101 ? -13.83415 -44.72387 6.62513 1.000 35.78472 101 ASP A N 1
ATOM 724 C CA . ASP A 1 101 ? -13.45271 -43.37478 6.21004 1.000 40.64603 101 ASP A CA 1
ATOM 725 C C . ASP A 1 101 ? -11.93301 -43.21743 6.01625 1.000 39.17676 101 ASP A C 1
ATOM 726 O O . ASP A 1 101 ? -11.43437 -42.08117 5.96821 1.000 36.44423 101 ASP A O 1
ATOM 731 N N . ALA A 1 102 ? -11.18225 -44.31997 5.97439 1.000 37.71119 102 ALA A N 1
ATOM 732 C CA . ALA A 1 102 ? -9.77451 -44.25963 5.61240 1.000 40.20652 102 ALA A CA 1
ATOM 733 C C . ALA A 1 102 ? -9.44121 -45.50503 4.81607 1.000 40.10394 102 ALA A C 1
ATOM 734 O O . ALA A 1 102 ? -9.84806 -46.61005 5.18779 1.000 39.07954 102 ALA A O 1
ATOM 736 N N . LEU A 1 103 ? -8.60669 -45.33356 3.79139 1.000 35.51058 103 LEU A N 1
ATOM 737 C CA . LEU A 1 103 ? -8.19413 -46.46994 2.97397 1.000 41.69971 103 LEU A CA 1
ATOM 738 C C . LEU A 1 103 ? -7.46920 -47.53414 3.79416 1.000 43.08907 103 LEU A C 1
ATOM 739 O O . LEU A 1 103 ? -7.69533 -48.73168 3.60084 1.000 43.53816 103 LEU A O 1
ATOM 744 N N . LYS A 1 104 ? -6.60315 -47.12247 4.71640 1.000 41.61006 104 LYS A N 1
ATOM 745 C CA . LYS A 1 104 ? -5.85357 -48.09458 5.51164 1.000 47.94140 104 LYS A CA 1
ATOM 746 C C . LYS A 1 104 ? -6.80016 -49.04097 6.24313 1.000 46.26689 104 LYS A C 1
ATOM 747 O O . LYS A 1 104 ? -6.58899 -50.25899 6.26346 1.000 49.93251 104 LYS A O 1
ATOM 753 N N . ASP A 1 105 ? -7.83787 -48.49561 6.87564 1.000 50.55583 105 ASP A N 1
ATOM 754 C CA . ASP A 1 105 ? -8.75713 -49.32559 7.65305 1.000 50.40587 105 ASP A CA 1
ATOM 755 C C . ASP A 1 105 ? -9.60544 -50.21261 6.74689 1.000 42.03444 105 ASP A C 1
ATOM 756 O O . ASP A 1 105 ? -9.84287 -51.38460 7.06760 1.000 40.13118 105 ASP A O 1
ATOM 761 N N . ALA A 1 106 ? -10.05706 -49.68506 5.60734 1.000 40.69434 106 ALA A N 1
ATOM 762 C CA . ALA A 1 106 ? -10.72274 -50.54260 4.62603 1.000 44.73080 106 ALA A CA 1
ATOM 763 C C . ALA A 1 106 ? -9.81837 -51.68709 4.16032 1.000 44.45813 106 ALA A C 1
ATOM 764 O O . ALA A 1 106 ? -10.26901 -52.83712 4.02419 1.000 41.94816 106 ALA A O 1
ATOM 766 N N . GLN A 1 107 ? -8.52247 -51.41164 4.00583 1.000 45.57872 107 GLN A N 1
ATOM 767 C CA . GLN A 1 107 ? -7.57698 -52.45025 3.61406 1.000 45.20709 107 GLN A CA 1
ATOM 768 C C . GLN A 1 107 ? -7.41348 -53.48973 4.71530 1.000 42.26437 107 GLN A C 1
ATOM 769 O O . GLN A 1 107 ? -7.34910 -54.68986 4.43968 1.000 40.75868 107 GLN A O 1
ATOM 775 N N . GLU A 1 108 ? -7.33294 -53.03459 5.96350 1.000 43.39693 108 GLU A N 1
ATOM 776 C CA . GLU A 1 108 ? -7.25867 -53.92795 7.11737 1.000 43.14756 108 GLU A CA 1
ATOM 777 C C . GLU A 1 108 ? -8.49423 -54.83148 7.20668 1.000 42.82483 108 GLU A C 1
ATOM 778 O O . GLU A 1 108 ? -8.37303 -56.02714 7.50831 1.000 42.22924 108 GLU A O 1
ATOM 784 N N . VAL A 1 109 ? -9.68849 -54.28832 6.91977 1.000 39.71326 109 VAL A N 1
ATOM 785 C CA . VAL A 1 109 ? -10.89583 -55.12193 6.87975 1.000 41.05826 109 VAL A CA 1
ATOM 786 C C . VAL A 1 109 ? -10.80199 -56.15289 5.76384 1.000 39.84207 109 VAL A C 1
ATOM 787 O O . VAL A 1 109 ? -11.11582 -57.33396 5.96456 1.000 39.26817 109 VAL A O 1
ATOM 791 N N . ALA A 1 110 ? -10.35850 -55.72611 4.57740 1.000 40.04881 110 ALA A N 1
ATOM 792 C CA . ALA A 1 110 ? -10.22154 -56.64401 3.44761 1.000 39.01840 110 ALA A CA 1
ATOM 793 C C . ALA A 1 110 ? -9.22303 -57.75616 3.75160 1.000 43.77992 110 ALA A C 1
ATOM 794 O O . ALA A 1 110 ? -9.46273 -58.92118 3.41773 1.000 44.82383 110 ALA A O 1
ATOM 796 N N . GLU A 1 111 ? -8.09908 -57.41013 4.38355 1.000 40.20210 111 GLU A N 1
ATOM 797 C CA . GLU A 1 111 ? -7.08252 -58.39464 4.75259 1.000 44.69564 111 GLU A CA 1
ATOM 798 C C . GLU A 1 111 ? -7.60820 -59.40222 5.77036 1.000 46.11552 111 GLU A C 1
ATOM 799 O O . GLU A 1 111 ? -7.35336 -60.60971 5.65925 1.000 43.06457 111 GLU A O 1
ATOM 805 N N . LEU A 1 112 ? -8.35374 -58.93741 6.76934 1.000 44.24319 112 LEU A N 1
ATOM 806 C CA . LEU A 1 112 ? -8.89010 -59.91039 7.70167 1.000 42.73511 112 LEU A CA 1
ATOM 807 C C . LEU A 1 112 ? -9.93406 -60.80366 7.04408 1.000 44.96506 112 LEU A C 1
ATOM 808 O O . LEU A 1 112 ? -10.00457 -62.00503 7.33296 1.000 43.43354 112 LEU A O 1
ATOM 813 N N . GLN A 1 113 ? -10.77196 -60.24089 6.17906 1.000 43.53197 113 GLN A N 1
ATOM 814 C CA . GLN A 1 113 ? -11.71052 -61.08000 5.44640 1.000 45.32940 113 GLN A CA 1
ATOM 815 C C . GLN A 1 113 ? -10.97962 -62.14464 4.62894 1.000 45.72138 113 GLN A C 1
ATOM 816 O O . GLN A 1 113 ? -11.33177 -63.32691 4.65309 1.000 46.66639 113 GLN A O 1
ATOM 822 N N . LYS A 1 114 ? -9.93446 -61.73968 3.91156 1.000 49.21209 114 LYS A N 1
ATOM 823 C CA . LYS A 1 114 ? -9.17248 -62.69652 3.11332 1.000 48.84121 114 LYS A CA 1
ATOM 824 C C . LYS A 1 114 ? -8.56250 -63.77236 4.00094 1.000 50.71100 114 LYS A C 1
ATOM 825 O O . LYS A 1 114 ? -8.49814 -64.94629 3.61547 1.000 47.86714 114 LYS A O 1
ATOM 831 N N . GLN A 1 115 ? -8.12283 -63.39388 5.20084 1.000 50.00466 115 GLN A N 1
ATOM 832 C CA . GLN A 1 115 ? -7.55651 -64.37365 6.11197 1.000 43.85656 115 GLN A CA 1
ATOM 833 C C . GLN A 1 115 ? -8.61039 -65.33547 6.65707 1.000 47.43011 115 GLN A C 1
ATOM 834 O O . GLN A 1 115 ? -8.33521 -66.52892 6.81114 1.000 48.33722 115 GLN A O 1
ATOM 840 N N . THR A 1 116 ? -9.81916 -64.84944 6.96067 1.000 46.91279 116 THR A N 1
ATOM 841 C CA . THR A 1 116 ? -10.85449 -65.70098 7.55215 1.000 44.57034 116 THR A CA 1
ATOM 842 C C . THR A 1 116 ? -11.68439 -66.47065 6.53797 1.000 45.00826 116 THR A C 1
ATOM 843 O O . THR A 1 116 ? -12.20445 -67.54009 6.86634 1.000 43.72101 116 THR A O 1
ATOM 847 N N . GLY A 1 117 ? -11.82136 -65.95430 5.31855 1.000 45.91082 117 GLY A N 1
ATOM 848 C CA . GLY A 1 117 ? -12.72556 -66.49972 4.32059 1.000 44.54827 117 GLY A CA 1
ATOM 849 C C . GLY A 1 117 ? -14.19830 -66.32345 4.65504 1.000 45.53592 117 GLY A C 1
ATOM 850 O O . GLY A 1 117 ? -15.04916 -66.90330 3.96977 1.000 42.54542 117 GLY A O 1
ATOM 851 N N . LEU A 1 118 ? -14.51030 -65.50796 5.67436 1.000 46.26132 118 LEU A N 1
ATOM 852 C CA . LEU A 1 118 ? -15.87283 -65.14867 6.06870 1.000 44.33439 118 LEU A CA 1
ATOM 853 C C . LEU A 1 118 ? -16.50987 -64.14938 5.09979 1.000 43.86922 118 LEU A C 1
ATOM 854 O O . LEU A 1 118 ? -15.83016 -63.34232 4.46641 1.000 42.89573 118 LEU A O 1
ATOM 859 N N . VAL A 1 119 ? -17.83115 -64.26291 4.94006 1.000 41.33707 119 VAL A N 1
ATOM 860 C CA . VAL A 1 119 ? -18.64731 -63.23435 4.30339 1.000 40.75367 119 VAL A CA 1
ATOM 861 C C . VAL A 1 119 ? -18.53578 -61.88152 4.99205 1.000 42.06625 119 VAL A C 1
ATOM 862 O O . VAL A 1 119 ? -19.00844 -61.70205 6.12237 1.000 44.36541 119 VAL A O 1
ATOM 866 N N . ALA A 1 120 ? -17.94849 -60.91071 4.29911 1.000 40.05399 120 ALA A N 1
ATOM 867 C CA . ALA A 1 120 ? -17.97699 -59.51548 4.71289 1.000 38.88405 120 ALA A CA 1
ATOM 868 C C . ALA A 1 120 ? -18.54289 -58.69955 3.56631 1.000 40.78950 120 ALA A C 1
ATOM 869 O O . ALA A 1 120 ? -17.91698 -58.61215 2.50789 1.000 42.54567 120 ALA A O 1
ATOM 871 N N . MET A 1 121 ? -19.68074 -58.04887 3.79891 1.000 37.62789 121 MET A N 1
ATOM 872 C CA . MET A 1 121 ? -20.41564 -57.33348 2.76319 1.000 37.39342 121 MET A CA 1
ATOM 873 C C . MET A 1 121 ? -20.50023 -55.86160 3.11501 1.000 37.53063 121 MET A C 1
ATOM 874 O O . MET A 1 121 ? -20.58648 -55.51016 4.29766 1.000 38.86644 121 MET A O 1
ATOM 879 N N . VAL A 1 122 ? -20.45156 -54.99522 2.10247 1.000 37.81800 122 VAL A N 1
ATOM 880 C CA . VAL A 1 122 ? -20.71552 -53.57474 2.30457 1.000 35.57028 122 VAL A CA 1
ATOM 881 C C . VAL A 1 122 ? -22.04711 -53.21589 1.66849 1.000 34.07050 122 VAL A C 1
ATOM 882 O O . VAL A 1 122 ? -22.33821 -53.61734 0.53693 1.000 33.65393 122 VAL A O 1
ATOM 886 N N . GLY A 1 123 ? -22.82725 -52.40995 2.38675 1.000 38.92209 123 GLY A N 1
ATOM 887 C CA . GLY A 1 123 ? -24.16672 -51.98931 2.02074 1.000 34.36573 123 GLY A CA 1
ATOM 888 C C . GLY A 1 123 ? -24.26314 -50.97039 0.91194 1.000 35.74190 123 GLY A C 1
ATOM 889 O O . GLY A 1 123 ? -24.78272 -49.87616 1.15689 1.000 37.94865 123 GLY A O 1
ATOM 890 N N . HIS A 1 124 ? -23.69590 -51.26611 -0.26707 1.000 34.97475 124 HIS A N 1
ATOM 891 C CA . HIS A 1 124 ? -23.90009 -50.48066 -1.49248 1.000 33.32124 124 HIS A CA 1
ATOM 892 C C . HIS A 1 124 ? -25.28901 -50.71035 -2.09698 1.000 37.32347 124 HIS A C 1
ATOM 893 O O . HIS A 1 124 ? -25.45053 -51.38650 -3.12587 1.000 35.12918 124 HIS A O 1
ATOM 900 N N . THR A 1 125 ? -26.30161 -50.21021 -1.37604 1.000 36.89145 125 THR A N 1
ATOM 90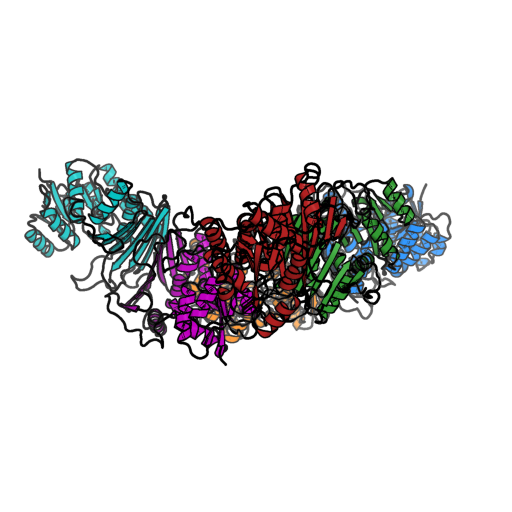1 C CA . THR A 1 125 ? -27.70943 -50.45369 -1.66250 1.000 36.24344 125 THR A CA 1
ATOM 902 C C . THR A 1 125 ? -28.09991 -50.12577 -3.10953 1.000 36.96807 125 THR A C 1
ATOM 903 O O . THR A 1 125 ? -29.02073 -50.74224 -3.66790 1.000 32.27853 125 THR A O 1
ATOM 907 N N . ARG A 1 126 ? -27.37195 -49.20715 -3.74965 1.000 36.80527 126 ARG A N 1
ATOM 908 C CA . ARG A 1 126 ? -27.62948 -48.86983 -5.14500 1.000 33.65699 126 ARG A CA 1
ATOM 909 C C . ARG A 1 126 ? -27.47164 -50.08430 -6.04306 1.000 33.40476 126 ARG A C 1
ATOM 910 O O . ARG A 1 126 ? -28.10577 -50.16218 -7.10513 1.000 36.27944 126 ARG A O 1
ATOM 918 N N . ARG A 1 127 ? -26.61289 -51.03224 -5.65733 1.000 31.78991 127 ARG A N 1
ATOM 919 C CA . ARG A 1 127 ? -26.57722 -52.27636 -6.41237 1.000 34.75569 127 ARG A CA 1
ATOM 920 C C . ARG A 1 127 ? -27.90325 -53.01669 -6.32130 1.000 36.25774 127 ARG A C 1
ATOM 921 O O . ARG A 1 127 ? -28.20190 -53.84199 -7.18778 1.000 40.53148 127 ARG A O 1
ATOM 929 N N . PHE A 1 128 ? -28.65622 -52.83488 -5.23496 1.000 34.88772 128 PHE A N 1
ATOM 930 C CA . PHE A 1 128 ? -29.84380 -53.64899 -5.03290 1.000 39.16972 128 PHE A CA 1
ATOM 931 C C . PHE A 1 128 ? -31.16574 -52.93127 -5.29009 1.000 37.79062 128 PHE A C 1
ATOM 932 O O . PHE A 1 128 ? -32.18503 -53.61258 -5.40936 1.000 39.84440 128 PHE A O 1
ATOM 940 N N . ASN A 1 129 ? -31.17765 -51.60864 -5.48678 1.000 40.08032 129 ASN A N 1
ATOM 941 C CA . ASN A 1 129 ? -32.42722 -50.95699 -5.84851 1.000 35.59432 129 ASN A CA 1
ATOM 942 C C . ASN A 1 129 ? -32.90656 -51.49322 -7.19239 1.000 37.80440 129 ASN A C 1
ATOM 943 O O . ASN A 1 129 ? -32.09269 -51.63849 -8.12122 1.000 37.20018 129 ASN A O 1
ATOM 948 N N . PRO A 1 130 ? -34.19629 -51.84101 -7.31740 1.000 36.20654 130 PRO A N 1
ATOM 949 C CA . PRO A 1 130 ? -34.72416 -52.41015 -8.56786 1.000 34.34679 130 PRO A CA 1
ATOM 950 C C . PRO A 1 130 ? -34.50624 -51.55876 -9.80708 1.000 34.27083 130 PRO A C 1
ATOM 951 O O . PRO A 1 130 ? -34.35564 -52.09566 -10.91219 1.000 35.23455 130 PRO A O 1
ATOM 955 N N . SER A 1 131 ? -34.60126 -50.23728 -9.66044 1.000 30.28503 131 SER A N 1
ATOM 956 C CA . SER A 1 131 ? -34.37107 -49.31404 -10.77660 1.000 39.69844 131 SER A CA 1
ATOM 957 C C . SER A 1 131 ? -32.94588 -49.38355 -11.35664 1.000 33.57286 131 SER A C 1
ATOM 958 O O . SER A 1 131 ? -32.76861 -49.54444 -12.58191 1.000 33.48409 131 SER A O 1
ATOM 961 N N . HIS A 1 132 ? -31.94552 -49.48844 -10.49240 1.000 31.63074 132 HIS A N 1
ATOM 962 C CA . HIS A 1 132 ? -30.55988 -49.58315 -10.96520 1.000 34.49256 132 HIS A CA 1
ATOM 963 C C . HIS A 1 132 ? -30.29042 -50.97405 -11.51322 1.000 32.24987 132 HIS A C 1
ATOM 964 O O . HIS A 1 132 ? -29.58436 -51.11256 -12.51014 1.000 29.27378 132 HIS A O 1
ATOM 971 N N . GLN A 1 133 ? -30.89653 -52.00040 -10.89775 1.000 33.35811 133 GLN A N 1
ATOM 972 C CA . GLN A 1 133 ? -30.82593 -53.35645 -11.43325 1.000 32.71987 133 GLN A CA 1
ATOM 973 C C . GLN A 1 133 ? -31.43577 -53.45511 -12.82809 1.000 37.63337 133 GLN A C 1
ATOM 974 O O . GLN A 1 133 ? -30.91419 -54.17850 -13.68478 1.000 37.49540 133 GLN A O 1
ATOM 980 N N . TRP A 1 134 ? -32.56559 -52.78028 -13.06612 1.000 34.37073 134 TRP A N 1
ATOM 981 C CA . TRP A 1 134 ? -33.14177 -52.75562 -14.40898 1.000 35.33193 134 TRP A CA 1
ATOM 982 C C . TRP A 1 134 ? -32.17279 -52.20151 -15.43678 1.000 29.96046 134 TRP A C 1
ATOM 983 O O . TRP A 1 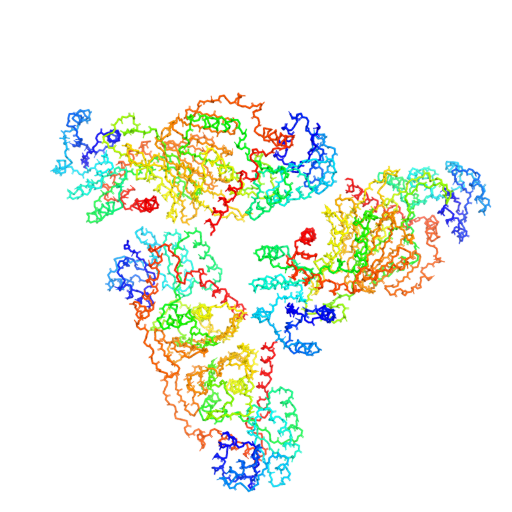134 ? -31.92090 -52.81750 -16.47579 1.000 34.40777 134 TRP A O 1
ATOM 994 N N . VAL A 1 135 ? -31.58456 -51.05636 -15.14348 1.000 31.34144 135 VAL A N 1
ATOM 995 C CA . VAL A 1 135 ? -30.62759 -50.50455 -16.09712 1.000 34.11050 135 VAL A CA 1
ATOM 996 C C . VAL A 1 135 ? -29.41687 -51.44214 -16.26144 1.000 35.21505 135 VAL A C 1
ATOM 997 O O . VAL A 1 135 ? -28.98281 -51.72978 -17.38755 1.000 31.33674 135 VAL A O 1
ATOM 1001 N N . HIS A 1 136 ? -28.92061 -51.99928 -15.14884 1.000 34.79245 136 HIS A N 1
ATOM 1002 C CA . HIS A 1 136 ? -27.77715 -52.90748 -15.17647 1.000 34.28025 136 HIS A CA 1
ATOM 1003 C C . HIS A 1 136 ? -28.05081 -54.11865 -16.05253 1.000 37.13530 136 HIS A C 1
ATOM 1004 O O . HIS A 1 136 ? -27.17614 -54.55906 -16.81027 1.000 36.23129 136 HIS A O 1
ATOM 1011 N N . LYS A 1 137 ? -29.22958 -54.72695 -15.89196 1.000 36.64157 137 LYS A N 1
ATOM 1012 C CA . LYS A 1 137 ? -29.61906 -55.85570 -16.72359 1.000 36.53242 137 LYS A CA 1
ATOM 1013 C C . LYS A 1 137 ? -29.73271 -55.48587 -18.19430 1.000 37.70295 137 LYS A C 1
ATOM 1014 O O . LYS A 1 137 ? -29.45153 -56.32535 -19.05168 1.000 38.88647 137 LYS A O 1
ATOM 1020 N N . LYS A 1 138 ? -30.17790 -54.26343 -18.52001 1.000 38.91233 138 LYS A N 1
ATOM 1021 C CA . LYS A 1 138 ? -30.14134 -53.85607 -19.93414 1.000 39.81266 138 LYS A CA 1
ATOM 1022 C C . LYS A 1 138 ? -28.71437 -53.76751 -20.45763 1.000 39.24729 138 LYS A C 1
ATOM 1023 O O . LYS A 1 138 ? -28.43530 -54.17122 -21.59412 1.000 39.53991 138 LYS A O 1
ATOM 1029 N N . ILE A 1 139 ? -27.79315 -53.29093 -19.62661 1.000 38.42494 139 ILE A N 1
ATOM 1030 C CA . ILE A 1 139 ? -26.39446 -53.21506 -20.04130 1.000 41.53031 139 ILE A CA 1
ATOM 1031 C C . ILE A 1 139 ? -25.79222 -54.60297 -20.22362 1.000 43.56301 139 ILE A C 1
ATOM 1032 O O . ILE A 1 139 ? -25.18605 -54.88987 -21.26056 1.000 41.95839 139 ILE A O 1
ATOM 1037 N N . GLU A 1 140 ? -26.00307 -55.50328 -19.26047 1.000 47.61631 140 GLU A N 1
ATOM 1038 C CA . GLU A 1 140 ? -25.47455 -56.86174 -19.39878 1.000 51.85893 140 GLU A CA 1
ATOM 1039 C C . GLU A 1 140 ? -26.02007 -57.58335 -20.62298 1.000 51.89818 140 GLU A C 1
ATOM 1040 O O . GLU A 1 140 ? -25.29758 -58.38026 -21.23204 1.000 56.70207 140 GLU A O 1
ATOM 1046 N N . ALA A 1 141 ? -27.26576 -57.29836 -21.01551 1.000 46.93054 141 ALA A N 1
ATOM 1047 C CA . ALA A 1 141 ? -27.86636 -57.84614 -22.22381 1.000 45.24104 141 ALA A CA 1
ATOM 1048 C C . ALA A 1 141 ? -27.30707 -57.23574 -23.50484 1.000 49.21571 141 ALA A C 1
ATOM 1049 O O . ALA A 1 141 ? -27.65684 -57.71875 -24.59090 1.000 48.29743 141 ALA A O 1
ATOM 1051 N N . GLY A 1 142 ? -26.43899 -56.22490 -23.40347 1.000 44.25294 142 GLY A N 1
ATOM 1052 C CA . GLY A 1 142 ? -25.90098 -55.50171 -24.54177 1.000 45.10793 142 GLY A CA 1
ATOM 1053 C C . GLY A 1 142 ? -26.85172 -54.56685 -25.23845 1.000 43.97270 142 GLY A C 1
ATOM 1054 O O . GLY A 1 142 ? -26.62520 -54.21030 -26.39785 1.000 44.26628 142 GLY A O 1
ATOM 1055 N N . GLU A 1 143 ? -27.95488 -54.22882 -24.58726 1.000 44.12829 143 GLU A N 1
ATOM 1056 C CA . GLU A 1 143 ? -28.97155 -53.34830 -25.13547 1.000 40.68609 143 GLU A CA 1
ATOM 1057 C C . GLU A 1 143 ? -28.72822 -51.87197 -24.81706 1.000 38.59152 143 GLU A C 1
ATOM 1058 O O . GLU A 1 143 ? -29.43733 -51.02147 -25.37411 1.000 40.89853 143 GLU A O 1
ATOM 1064 N N . PHE A 1 144 ? -27.82234 -51.55478 -23.88129 1.000 35.24100 144 PHE A N 1
ATOM 1065 C CA . PHE A 1 144 ? -27.56337 -50.18124 -23.44939 1.000 35.17437 144 PHE A CA 1
ATOM 1066 C C . PHE A 1 144 ? -26.11333 -49.95045 -23.01582 1.000 36.22130 144 PHE A C 1
ATOM 1067 O O . PHE A 1 144 ? -25.55896 -50.77305 -22.27845 1.000 34.52669 144 PHE A O 1
ATOM 1075 N N . ASN A 1 145 ? -25.50268 -48.82751 -23.44205 1.000 32.40051 145 ASN A N 1
ATOM 1076 C CA . ASN A 1 145 ? -24.20038 -48.42176 -22.90721 1.000 33.16176 145 ASN A CA 1
ATOM 1077 C C . ASN A 1 145 ? -24.21996 -46.98348 -22.39267 1.000 35.18252 145 ASN A C 1
ATOM 1078 O O . ASN A 1 145 ? -24.58227 -46.06586 -23.13513 1.000 35.27112 145 ASN A O 1
ATOM 1083 N N . ILE A 1 146 ? -23.74849 -46.78530 -21.15719 1.000 33.37009 146 ILE A N 1
ATOM 1084 C CA . ILE A 1 146 ? -23.64595 -45.46295 -20.52270 1.000 34.06934 146 ILE A CA 1
ATOM 1085 C C . ILE A 1 146 ? -22.56032 -44.59928 -21.16414 1.000 38.92663 146 ILE A C 1
ATOM 1086 O O . ILE A 1 146 ? -21.37206 -44.95415 -21.13405 1.000 35.78445 146 ILE A O 1
ATOM 1091 N N . GLN A 1 147 ? -22.94269 -43.40081 -21.63622 1.000 36.80187 147 GLN A N 1
ATOM 1092 C CA . GLN A 1 147 ? -21.99686 -42.35667 -22.01902 1.000 35.04237 147 GLN A CA 1
ATOM 1093 C C . GLN A 1 147 ? -21.71737 -41.38698 -20.86239 1.000 35.34858 147 GLN A C 1
ATOM 1094 O O . GLN A 1 147 ? -20.55315 -41.06522 -20.59101 1.000 35.45006 147 GLN A O 1
ATOM 1100 N N . GLN A 1 148 ? -22.75250 -40.93577 -20.14398 1.000 35.24798 148 GLN A N 1
ATOM 1101 C CA . GLN A 1 148 ? -22.54604 -40.04315 -19.00654 1.000 33.37290 148 GLN A CA 1
ATOM 1102 C C . GLN A 1 148 ? -23.57092 -40.31740 -17.90534 1.000 32.88272 148 GLN A C 1
ATOM 1103 O O . GLN A 1 148 ? -24.76278 -40.44045 -18.18578 1.000 34.55260 148 GLN A O 1
ATOM 1109 N N . MET A 1 149 ? -23.12695 -40.30985 -16.65308 1.000 31.97297 149 MET A N 1
ATOM 1110 C CA . MET A 1 149 ? -24.02013 -40.27257 -15.48752 1.000 34.61897 149 MET A CA 1
ATOM 1111 C C . MET A 1 149 ? -23.93800 -38.92629 -14.78709 1.000 36.56447 149 MET A C 1
ATOM 1112 O O . MET A 1 149 ? -22.84453 -38.53272 -14.36410 1.000 36.09290 149 MET A O 1
ATOM 1117 N N . ASP A 1 150 ? -25.07495 -38.22017 -14.67199 1.000 29.19117 150 ASP A N 1
ATOM 1118 C CA . ASP A 1 150 ? -25.11911 -36.95511 -13.94358 1.000 32.74194 150 ASP A CA 1
ATOM 1119 C C . ASP A 1 150 ? -25.91180 -37.13919 -12.63824 1.000 36.27316 150 ASP A C 1
ATOM 1120 O O . ASP A 1 150 ? -27.10899 -37.46404 -12.67829 1.000 34.50176 150 ASP A O 1
ATOM 1125 N N . VAL A 1 151 ? -25.25980 -36.91763 -11.48872 1.000 32.85579 151 VAL A N 1
ATOM 1126 C CA . VAL A 1 151 ? -25.78316 -37.28969 -10.17970 1.000 32.52889 151 VAL A CA 1
ATOM 1127 C C . VAL A 1 151 ? -25.76440 -36.11452 -9.20443 1.000 36.05468 151 VAL A C 1
ATOM 1128 O O . VAL A 1 151 ? -24.75565 -35.40238 -9.08868 1.000 33.39935 151 VAL A O 1
ATOM 1132 N N . GLN A 1 152 ? -26.86200 -35.96993 -8.44102 1.000 31.88622 152 GLN A N 1
ATOM 1133 C CA . GLN A 1 152 ? -26.98128 -34.97302 -7.37173 1.000 35.45335 152 GLN A CA 1
ATOM 1134 C C . GLN A 1 152 ? -27.29531 -35.68238 -6.05676 1.000 34.22328 152 GLN A C 1
ATOM 1135 O O . GLN A 1 152 ? -28.27774 -36.42924 -5.96932 1.000 35.09166 152 GLN A O 1
ATOM 1141 N N . THR A 1 153 ? -26.42942 -35.49178 -5.05463 1.000 31.92299 153 THR A N 1
ATOM 1142 C CA . THR A 1 153 ? -26.66438 -35.96353 -3.68748 1.000 35.53098 153 THR A CA 1
ATOM 1143 C C . THR A 1 153 ? -26.74636 -34.76102 -2.75532 1.000 34.02139 153 THR A C 1
ATOM 1144 O O . THR A 1 153 ? -25.71836 -34.17453 -2.38705 1.000 32.32920 153 THR A O 1
ATOM 1148 N N . TYR A 1 154 ? -27.98007 -34.42238 -2.38144 1.000 35.09123 154 TYR A N 1
ATOM 1149 C CA . TYR A 1 154 ? -28.32358 -33.19215 -1.68123 1.000 34.15106 154 TYR A CA 1
ATOM 1150 C C . TYR A 1 154 ? -29.09280 -33.40665 -0.38291 1.000 36.91242 154 TYR A C 1
ATOM 1151 O O . TYR A 1 154 ? -30.02790 -34.21427 -0.33507 1.000 36.40115 154 TYR A O 1
ATOM 1160 N N . PHE A 1 155 ? -28.65706 -32.72341 0.67576 1.000 35.17323 155 PHE A N 1
ATOM 1161 C CA . PHE A 1 155 ? -29.39994 -32.65670 1.91717 1.000 33.38320 155 PHE A CA 1
ATOM 1162 C C . PHE A 1 155 ? -29.31856 -31.20818 2.39319 1.000 36.23483 155 PHE A C 1
ATOM 1163 O O . PHE A 1 155 ? -28.48557 -30.43408 1.91757 1.000 36.32156 155 PHE A O 1
ATOM 1171 N N . PHE A 1 156 ? -30.21548 -30.82510 3.31451 1.000 37.82530 156 PHE A N 1
ATOM 1172 C CA . PHE A 1 156 ? -30.12251 -29.56406 4.05686 1.000 36.96983 156 PHE A CA 1
ATOM 1173 C C . PHE A 1 156 ? -29.72480 -30.02146 5.45339 1.000 33.86635 156 PHE A C 1
ATOM 1174 O O . PHE A 1 156 ? -30.57511 -30.44012 6.23838 1.000 33.86220 156 PHE A O 1
ATOM 1182 N N . ARG A 1 157 ? -28.42361 -29.95648 5.75579 1.000 36.89006 157 ARG A N 1
ATOM 1183 C CA . ARG A 1 157 ? -27.84977 -30.58237 6.95987 1.000 33.72379 157 ARG A CA 1
ATOM 1184 C C . ARG A 1 157 ? -26.72028 -29.72528 7.53360 1.000 34.34746 157 ARG A C 1
ATOM 1185 O O . ARG A 1 157 ? -25.53309 -30.05500 7.46502 1.000 34.86843 157 ARG A O 1
ATOM 1193 N N . ARG A 1 158 ? -27.09682 -28.61533 8.15540 1.000 33.15057 158 ARG A N 1
ATOM 1194 C CA . ARG A 1 158 ? -26.15231 -27.72398 8.81572 1.000 33.11873 158 ARG A CA 1
ATOM 1195 C C . ARG A 1 158 ? -25.93997 -28.11345 10.27399 1.000 37.09345 158 ARG A C 1
ATOM 1196 O O . ARG A 1 158 ? -25.19116 -27.44863 11.00358 1.000 39.88313 158 ARG A O 1
ATOM 1204 N N . THR A 1 159 ? -26.62959 -29.17147 10.67390 1.000 34.63051 159 THR A N 1
ATOM 1205 C CA . THR A 1 159 ? -26.65173 -29.86829 11.94270 1.000 34.42728 159 THR A CA 1
ATOM 1206 C C . THR A 1 159 ? -26.48220 -31.36121 11.63703 1.000 34.05185 159 THR A C 1
ATOM 1207 O O . THR A 1 159 ? -26.67003 -31.82433 10.51687 1.000 32.88375 159 THR A O 1
ATOM 1211 N N . ASN A 1 160 ? -26.02880 -32.08771 12.64943 1.000 36.91331 160 ASN A N 1
ATOM 1212 C CA . ASN A 1 160 ? -25.68822 -33.51694 12.65809 1.000 36.95662 160 ASN A CA 1
ATOM 1213 C C . ASN A 1 160 ? -26.98268 -34.35193 12.74569 1.000 38.03663 160 ASN A C 1
ATOM 1214 O O . ASN A 1 160 ? -27.42892 -34.76059 13.81646 1.000 38.92602 160 ASN A O 1
ATOM 1219 N N . MET A 1 161 ? -27.74816 -34.30148 11.64553 1.000 36.93079 161 MET A N 1
ATOM 1220 C CA . MET A 1 161 ? -29.04443 -34.96818 11.45806 1.000 36.93940 161 MET A CA 1
ATOM 1221 C C . MET A 1 161 ? -29.03237 -36.12173 10.44864 1.000 33.52322 161 MET A C 1
ATOM 1222 O O . MET A 1 161 ? -28.31478 -36.07701 9.45499 1.000 32.06534 161 MET A O 1
ATOM 1227 N N . ASN A 1 162 ? -29.80435 -37.17744 10.74515 1.000 34.73308 162 ASN A N 1
ATOM 1228 C CA . ASN A 1 162 ? -30.11433 -38.31774 9.87240 1.000 34.56302 162 ASN A CA 1
ATOM 1229 C C . ASN A 1 162 ? -31.16475 -37.92595 8.80430 1.000 35.63972 162 ASN A C 1
ATOM 1230 O O . ASN A 1 162 ? -31.65882 -36.79424 8.76750 1.000 36.01981 162 ASN A O 1
ATOM 1235 N N . ALA A 1 163 ? -31.47877 -38.85533 7.88609 1.000 35.35564 163 ALA A N 1
ATOM 1236 C CA . ALA A 1 163 ? -32.47119 -38.64133 6.81356 1.000 37.60188 163 ALA A CA 1
ATOM 1237 C C . ALA A 1 163 ? -33.90374 -38.38336 7.28830 1.000 35.01979 163 ALA A C 1
ATOM 1238 O O . ALA A 1 163 ? -34.72313 -37.92894 6.49066 1.000 36.86421 163 ALA A O 1
ATOM 1240 N N . LEU A 1 164 ? -34.23958 -38.63571 8.53558 1.000 34.37795 164 LEU A N 1
ATOM 1241 C CA . LEU A 1 164 ? -35.57241 -38.32231 9.00594 1.000 36.44903 164 LEU A CA 1
ATOM 1242 C C . LEU A 1 164 ? -35.60108 -36.98399 9.69621 1.000 39.81216 164 LEU A C 1
ATOM 1243 O O . LEU A 1 164 ? -36.68141 -36.53868 10.10860 1.000 38.08688 164 LEU A O 1
ATOM 1248 N N . GLY A 1 165 ? -34.49924 -36.23967 9.63304 1.000 37.28448 165 GLY A N 1
ATOM 1249 C CA . GLY A 1 165 ? -34.47581 -34.97337 10.32205 1.000 37.21474 165 GLY A CA 1
ATOM 1250 C C . GLY A 1 165 ? -34.20350 -35.05588 11.80868 1.000 36.63267 165 GLY A C 1
ATOM 1251 O O . GLY A 1 165 ? -34.45249 -34.07290 12.51361 1.000 34.45868 165 GLY A O 1
ATOM 1252 N N . GLN A 1 166 ? -33.76894 -36.21024 12.32778 1.000 34.73666 166 GLN A N 1
ATOM 1253 C CA . GLN A 1 166 ? -33.45817 -36.29650 13.74787 1.000 38.01762 166 GLN A CA 1
ATOM 1254 C C . GLN A 1 166 ? -31.97117 -36.03827 13.96407 1.000 37.25573 166 GLN A C 1
ATOM 1255 O O . GLN A 1 166 ? -31.14080 -36.40101 13.12844 1.000 37.76325 166 GLN A O 1
ATOM 1261 N N . ALA A 1 167 ? -31.63988 -35.42650 15.10646 1.000 34.65146 167 ALA A N 1
ATOM 1262 C CA . ALA A 1 167 ? -30.24494 -35.20184 15.47923 1.000 38.84939 167 ALA A CA 1
ATOM 1263 C C . ALA A 1 167 ? -29.37803 -36.44057 15.69809 1.000 37.26272 167 ALA A C 1
ATOM 1264 O O . ALA A 1 167 ? -29.69541 -37.30713 16.51376 1.000 39.50053 167 ALA A O 1
ATOM 1266 N N . ARG A 1 168 ? -28.22366 -36.45380 15.05002 1.000 37.35218 168 ARG A N 1
ATOM 1267 C CA . ARG A 1 168 ? -27.12570 -37.38805 15.26357 1.000 34.61781 168 ARG A CA 1
ATOM 1268 C C . ARG A 1 168 ? -26.16934 -36.94875 16.36084 1.000 35.22434 168 ARG A C 1
ATOM 1269 O O . ARG A 1 168 ? -25.92061 -35.75779 16.56059 1.000 35.49615 168 ARG A O 1
ATOM 1277 N N . SER A 1 169 ? -25.58190 -37.93097 17.01638 1.000 33.32681 169 SER A N 1
ATOM 1278 C CA . SER A 1 169 ? -24.49000 -37.75926 17.95582 1.000 32.93670 169 SER A CA 1
ATOM 1279 C C . SER A 1 169 ? -23.11912 -37.79228 17.26698 1.000 35.10046 169 SER A C 1
ATOM 1280 O O . SER A 1 169 ? -22.09501 -37.63172 17.93796 1.000 32.45084 169 SER A O 1
ATOM 1283 N N . TRP A 1 170 ? -23.08550 -38.00285 15.94885 1.000 37.42616 170 TRP A N 1
ATOM 1284 C CA . TRP A 1 170 ? -21.86744 -38.11851 15.15392 1.000 34.97394 170 TRP A CA 1
ATOM 1285 C C . TRP A 1 170 ? -21.96898 -37.25655 13.89266 1.000 35.98332 170 TRP A C 1
ATOM 1286 O O . TRP A 1 170 ? -23.06245 -36.90153 13.46192 1.000 34.60436 170 TRP A O 1
ATOM 1297 N N . THR A 1 171 ? -20.81292 -36.89480 13.31707 1.000 36.33080 171 THR A N 1
ATOM 1298 C CA . THR A 1 171 ? -20.72882 -36.08331 12.09918 1.000 34.32896 171 THR A CA 1
ATOM 1299 C C . THR A 1 171 ? -20.45852 -36.93431 10.85288 1.000 33.86296 171 THR A C 1
ATOM 1300 O O . THR A 1 171 ? -19.60295 -37.82434 10.87207 1.000 40.03182 171 THR A O 1
ATOM 1304 N N . ASP A 1 172 ? -21.24556 -36.68819 9.80236 1.000 33.83867 172 ASP A N 1
ATOM 1305 C CA . ASP A 1 172 ? -21.25397 -37.29958 8.47298 1.000 35.31378 172 ASP A CA 1
ATOM 1306 C C . ASP A 1 172 ? -20.15980 -36.71132 7.56972 1.000 34.48598 172 ASP A C 1
ATOM 1307 O O . ASP A 1 172 ? -19.34273 -35.89781 8.01179 1.000 33.27835 172 ASP A O 1
ATOM 1312 N N . HIS A 1 173 ? -20.07967 -37.18227 6.30988 1.000 31.61816 173 HIS A N 1
ATOM 1313 C CA . HIS A 1 173 ? -18.97946 -36.75105 5.44078 1.000 34.54653 173 HIS A CA 1
ATOM 1314 C C . HIS A 1 173 ? -19.40023 -36.91790 3.97405 1.000 31.31437 173 HIS A C 1
ATOM 1315 O O . HIS A 1 173 ? -19.65907 -38.04273 3.52218 1.000 29.80354 173 HIS A O 1
ATOM 1322 N N . LEU A 1 174 ? -19.32573 -35.82733 3.19520 1.000 28.00538 174 LEU A N 1
ATOM 1323 C CA . LEU A 1 174 ? -19.71668 -35.86350 1.78103 1.000 29.93095 174 LEU A CA 1
ATOM 1324 C C . LEU A 1 174 ? -18.91027 -36.86795 0.94881 1.000 33.61019 174 LEU A C 1
ATOM 1325 O O . LEU A 1 174 ? -19.45746 -37.55998 0.07893 1.000 33.44279 174 LEU A O 1
ATOM 1330 N N . LEU A 1 175 ? -17.59569 -36.91505 1.15425 1.000 30.93397 175 LEU A N 1
ATOM 1331 C CA . LEU A 1 175 ? -16.75111 -37.85550 0.42572 1.000 32.90654 175 LEU A CA 1
ATOM 1332 C C . LEU A 1 175 ? -16.96494 -39.31764 0.77846 1.000 31.44305 175 LEU A C 1
ATOM 1333 O O . LEU A 1 175 ? -17.25487 -40.13336 -0.08488 1.000 34.27529 175 LEU A O 1
ATOM 1338 N N . TRP A 1 176 ? -16.65774 -39.70297 1.99038 1.000 32.56728 176 TRP A N 1
ATOM 1339 C CA . TRP A 1 176 ? -16.63165 -41.12652 2.27534 1.000 36.27125 176 TRP A CA 1
ATOM 1340 C C . TRP A 1 176 ? -18.01778 -41.75169 2.25020 1.000 34.60633 176 TRP A C 1
ATOM 1341 O O . TRP A 1 176 ? -18.18505 -42.83519 1.68904 1.000 36.50498 176 TRP A O 1
ATOM 1352 N N . HIS A 1 177 ? -19.04956 -41.04574 2.70155 1.000 37.30952 177 HIS A N 1
ATOM 1353 C CA . HIS A 1 177 ? -20.33099 -41.74458 2.68219 1.000 38.87084 177 HIS A CA 1
ATOM 1354 C C . HIS A 1 177 ? -21.18393 -41.57042 1.42341 1.000 39.84449 177 HIS A C 1
ATOM 1355 O O . HIS A 1 177 ? -21.56465 -42.57236 0.80709 1.000 43.53891 177 HIS A O 1
ATOM 1362 N N . HIS A 1 178 ? -21.29176 -40.37354 0.86482 1.000 36.45888 178 HIS A N 1
ATOM 1363 C CA . HIS A 1 178 ? -22.27495 -40.13044 -0.18830 1.000 34.67426 178 HIS A CA 1
ATOM 1364 C C . HIS A 1 178 ? -21.68923 -40.26890 -1.57346 1.000 34.25283 178 HIS A C 1
ATOM 1365 O O . HIS A 1 178 ? -22.37957 -40.77531 -2.46401 1.000 30.25386 178 HIS A O 1
ATOM 1372 N N . ALA A 1 179 ? -20.47630 -39.76453 -1.79806 1.000 32.82768 179 ALA A N 1
ATOM 1373 C CA . ALA A 1 179 ? -19.85230 -39.94015 -3.10164 1.000 32.47767 179 ALA A CA 1
ATOM 1374 C C . ALA A 1 179 ? -19.55531 -41.41033 -3.34424 1.000 28.51086 179 ALA A C 1
ATOM 1375 O O . ALA A 1 179 ? -19.62192 -41.87308 -4.47858 1.000 26.80388 179 ALA A O 1
ATOM 1377 N N . ALA A 1 180 ? -19.27181 -42.15007 -2.27863 1.000 28.79779 180 ALA A N 1
ATOM 1378 C CA . ALA A 1 180 ? -19.03413 -43.58750 -2.36554 1.000 30.10971 180 ALA A CA 1
ATOM 1379 C C . ALA A 1 180 ? -20.12210 -44.35346 -3.11800 1.000 33.04069 180 ALA A C 1
ATOM 1380 O O . ALA A 1 180 ? -19.79752 -45.18786 -3.98089 1.000 32.72710 180 ALA A O 1
ATOM 1382 N N . HIS A 1 181 ? -21.40602 -43.98982 -2.92030 1.000 32.39559 181 HIS A N 1
ATOM 1383 C CA . HIS A 1 181 ? -22.46765 -44.64364 -3.68263 1.000 31.39282 181 HIS A CA 1
ATOM 1384 C C . HIS A 1 181 ? -22.26385 -44.48137 -5.17131 1.000 30.08505 181 HIS A C 1
ATOM 1385 O O . HIS A 1 181 ? -22.34815 -45.46137 -5.92468 1.000 32.45166 181 HIS A O 1
ATOM 1392 N N . THR A 1 182 ? -21.91681 -43.27134 -5.60455 1.000 27.33806 182 THR A N 1
ATOM 1393 C CA . THR A 1 182 ? -21.82950 -42.99222 -7.02868 1.000 29.63970 182 THR A CA 1
ATOM 1394 C C . THR A 1 182 ? -20.51203 -43.46830 -7.62118 1.000 30.67184 182 THR A C 1
ATOM 1395 O O . THR A 1 182 ? -20.48734 -44.03486 -8.71751 1.000 30.68452 182 THR A O 1
ATOM 1399 N N . VAL A 1 183 ? -19.41575 -43.28660 -6.89915 1.000 28.75263 183 VAL A N 1
ATOM 1400 C CA . VAL A 1 183 ? -18.14093 -43.76601 -7.39499 1.000 31.28957 183 VAL A CA 1
ATOM 1401 C C . VAL A 1 183 ? -18.19124 -45.26089 -7.64290 1.000 30.66320 183 VAL A C 1
ATOM 1402 O O . VAL A 1 183 ? -17.84645 -45.72697 -8.74268 1.000 26.45942 183 VAL A O 1
ATOM 1406 N N . ASP A 1 184 ? -18.71376 -46.02541 -6.67025 1.000 30.56289 184 ASP A N 1
ATOM 1407 C CA . ASP A 1 184 ? -18.87851 -47.46272 -6.88515 1.000 30.26820 184 ASP A CA 1
ATOM 1408 C C . ASP A 1 184 ? -19.87056 -47.77266 -8.01207 1.000 32.02372 184 ASP A C 1
ATOM 1409 O O . ASP A 1 184 ? -19.57488 -48.59131 -8.90049 1.000 31.19584 184 ASP A O 1
ATOM 1414 N N . LEU A 1 185 ? -21.09065 -47.19373 -7.94106 1.000 30.61179 185 LEU A N 1
ATOM 1415 C CA . LEU A 1 185 ? -22.13938 -47.47926 -8.92058 1.000 29.04386 185 LEU A CA 1
ATOM 1416 C C . LEU A 1 185 ? -21.76482 -47.13531 -10.36025 1.000 32.20697 185 LEU A C 1
ATOM 1417 O O . LEU A 1 185 ? -22.14365 -47.86246 -11.28353 1.000 32.95121 185 LEU A O 1
ATOM 1422 N N . PHE A 1 186 ? -21.02536 -46.04642 -10.58438 1.000 33.76291 186 PHE A N 1
ATOM 1423 C CA . PHE A 1 186 ? -20.58551 -45.70491 -11.94082 1.000 32.47584 186 PHE A CA 1
ATOM 1424 C C . PHE A 1 186 ? -19.71461 -46.80336 -12.53302 1.000 28.56035 186 PHE A C 1
ATOM 1425 O O . PHE A 1 186 ? -19.93342 -47.23396 -13.65992 1.000 33.62821 186 PHE A O 1
ATOM 1433 N N . ALA A 1 187 ? -18.68575 -47.22921 -11.81889 1.000 31.88023 187 ALA A N 1
ATOM 1434 C CA . ALA A 1 187 ? -17.82960 -48.29324 -12.34360 1.000 33.87300 187 ALA A CA 1
ATOM 1435 C C . ALA A 1 187 ? -18.62449 -49.57190 -12.56337 1.000 33.95431 187 ALA A C 1
ATOM 1436 O O . ALA A 1 187 ? -18.49622 -50.23212 -13.60588 1.000 33.08548 187 ALA A O 1
ATOM 1438 N N . TYR A 1 188 ? -19.52766 -49.87244 -11.62852 1.000 35.54171 188 TYR A N 1
ATOM 1439 C CA . TYR A 1 188 ? -20.35604 -51.06547 -11.72819 1.000 34.43862 188 TYR A CA 1
ATOM 1440 C C . TYR A 1 188 ? -21.22909 -51.02273 -12.97409 1.000 32.57977 188 TYR A C 1
ATOM 1441 O O . TYR A 1 188 ? -21.32437 -52.01786 -13.69710 1.000 34.24265 188 TYR A O 1
ATOM 1450 N N . GLN A 1 189 ? -21.96636 -49.93198 -13.18407 1.000 32.54841 189 GLN A N 1
ATOM 1451 C CA . GLN A 1 189 ? -22.83803 -49.85634 -14.36049 1.000 33.07418 189 GLN A CA 1
ATOM 1452 C C . GLN A 1 189 ? -22.08739 -49.67036 -15.68031 1.000 32.63492 189 GLN A C 1
ATOM 1453 O O . GLN A 1 189 ? -22.46199 -50.24982 -16.70497 1.000 31.82731 189 GLN A O 1
ATOM 1459 N N . ALA A 1 190 ? -20.99190 -48.92228 -15.67857 1.000 33.70942 190 ALA A N 1
ATOM 1460 C CA . ALA A 1 190 ? -20.21269 -48.81446 -16.90121 1.000 34.40809 190 ALA A CA 1
ATOM 1461 C C . ALA A 1 190 ? -19.51287 -50.11153 -17.26536 1.000 33.03706 190 ALA A C 1
ATOM 1462 O O . ALA A 1 190 ? -19.19191 -50.29849 -18.44124 1.000 32.10626 190 ALA A O 1
ATOM 1464 N N . GLY A 1 191 ? -19.41297 -51.05991 -16.33359 1.000 32.99835 191 GLY A N 1
ATOM 1465 C CA . GLY A 1 191 ? -18.65643 -52.27720 -16.58887 1.000 35.49141 191 GLY A CA 1
ATOM 1466 C C . GLY A 1 191 ? -17.18416 -52.05473 -16.88118 1.000 38.34941 191 GLY A C 1
ATOM 1467 O O . GLY A 1 191 ? -16.55935 -52.89285 -17.53879 1.000 39.22262 191 GLY A O 1
ATOM 1468 N N . SER A 1 192 ? -16.60752 -50.94268 -16.39246 1.000 31.86350 192 SER A N 1
ATOM 1469 C CA . SER A 1 192 ? -15.29818 -50.45326 -16.74329 1.000 31.54706 192 SER A CA 1
ATOM 1470 C C . SER A 1 192 ? -14.72642 -49.69354 -15.55852 1.000 35.14976 192 SER A C 1
ATOM 1471 O O . SER A 1 192 ? -15.45185 -48.90675 -14.93168 1.000 33.33654 192 SER A O 1
ATOM 1474 N N . PRO A 1 193 ? -13.43055 -49.87829 -15.27217 1.000 29.56076 193 PRO A N 1
ATOM 1475 C CA . PRO A 1 193 ? -12.77525 -49.18531 -14.15593 1.000 30.52008 193 PRO A CA 1
ATOM 1476 C C . PRO A 1 193 ? -12.64947 -47.68105 -14.33139 1.000 29.26532 193 PRO A C 1
ATOM 1477 O O . PRO A 1 193 ? -12.39714 -47.18694 -15.43321 1.000 29.64994 193 PRO A O 1
ATOM 1481 N N . ILE A 1 194 ? -12.70269 -46.96468 -13.20141 1.000 28.43083 194 ILE A N 1
ATOM 1482 C CA . ILE A 1 194 ? -12.41455 -45.53251 -13.19908 1.000 28.00020 194 ILE A CA 1
ATOM 1483 C C . ILE A 1 194 ? -10.91869 -45.28349 -13.37308 1.000 31.37630 194 ILE A C 1
ATOM 1484 O O . ILE A 1 194 ? -10.08051 -45.84716 -12.65039 1.000 30.56480 194 ILE A O 1
ATOM 1489 N N . VAL A 1 195 ? -10.56988 -44.42986 -14.33258 1.000 29.02395 195 VAL A N 1
ATOM 1490 C CA . VAL A 1 195 ? -9.17147 -44.13745 -14.62985 1.000 32.89731 195 VAL A CA 1
ATOM 1491 C C . VAL A 1 195 ? -8.83530 -42.66969 -14.42060 1.000 34.88490 195 VAL A C 1
ATOM 1492 O O . VAL A 1 195 ? -7.64590 -42.34941 -14.26229 1.000 32.00092 195 VAL A O 1
ATOM 1496 N N . LYS A 1 196 ? -9.83861 -41.79035 -14.25031 1.000 32.13294 196 LYS A N 1
ATOM 1497 C CA . LYS A 1 196 ? -9.56939 -40.39680 -13.91181 1.000 30.80393 196 LYS A CA 1
ATOM 1498 C C . LYS A 1 196 ? -10.59370 -39.88212 -12.92564 1.000 31.44405 196 LYS A C 1
ATOM 1499 O O . LYS A 1 196 ? -11.79001 -40.16596 -13.05574 1.000 32.35149 196 LYS A O 1
ATOM 1505 N N . ALA A 1 197 ? -10.10827 -39.21479 -11.88302 1.000 32.00198 197 ALA A N 1
ATOM 1506 C CA . ALA A 1 197 ? -10.98620 -38.59368 -10.90605 1.000 31.97918 197 ALA A CA 1
ATOM 1507 C C . ALA A 1 197 ? -10.41512 -37.24853 -10.46110 1.000 33.49709 197 ALA A C 1
ATOM 1508 O O . ALA A 1 197 ? -9.25949 -37.18567 -10.04053 1.000 35.13632 197 ALA A O 1
ATOM 1510 N N . ASN A 1 198 ? -11.26991 -36.22280 -10.40119 1.000 35.01204 198 ASN A N 1
ATOM 1511 C CA . ASN A 1 198 ? -10.95617 -34.88253 -9.91292 1.000 31.68737 198 ASN A CA 1
ATOM 1512 C C . ASN A 1 198 ? -12.09645 -34.44885 -9.00377 1.000 35.23056 198 ASN A C 1
ATOM 1513 O O . ASN A 1 198 ? -13.26687 -34.71862 -9.29662 1.000 33.37664 198 ASN A O 1
ATOM 1518 N N . ALA A 1 199 ? -11.75912 -33.81068 -7.89518 1.000 32.66995 199 ALA A N 1
ATOM 1519 C CA . ALA A 1 199 ? -12.73384 -33.22139 -6.99744 1.000 31.36659 199 ALA A CA 1
ATOM 1520 C C . ALA A 1 199 ? -12.35426 -31.79928 -6.63133 1.000 34.64143 199 ALA A C 1
ATOM 1521 O O . ALA A 1 199 ? -11.17585 -31.44567 -6.64801 1.000 35.13128 199 ALA A O 1
ATOM 1523 N N . VAL A 1 200 ? -13.35729 -30.95729 -6.36682 1.000 31.99287 200 VAL A N 1
ATOM 1524 C CA . VAL A 1 200 ? -13.09343 -29.71197 -5.65423 1.000 32.09050 200 VAL A CA 1
ATOM 1525 C C . VAL A 1 200 ? -14.10839 -29.56568 -4.52764 1.000 34.96231 200 VAL A C 1
ATOM 1526 O O . VAL A 1 200 ? -15.21271 -30.11011 -4.60475 1.000 30.62736 200 VAL A O 1
ATOM 1530 N N . GLN A 1 201 ? -13.69046 -28.90755 -3.42734 1.000 34.73274 201 GLN A N 1
ATOM 1531 C CA . GLN A 1 201 ? -14.55898 -28.69954 -2.27823 1.000 32.17904 201 GLN A CA 1
ATOM 1532 C C . GLN A 1 201 ? -14.54340 -27.23257 -1.87045 1.000 35.29424 201 GLN A C 1
ATOM 1533 O O . GLN A 1 201 ? -13.54797 -26.52675 -2.06148 1.000 32.02305 201 GLN A O 1
ATOM 1539 N N . GLY A 1 202 ? -15.65484 -26.80247 -1.26440 1.000 36.55779 202 GLY A N 1
ATOM 1540 C CA . GLY A 1 202 ? -15.80063 -25.52494 -0.59591 1.000 34.05451 202 GLY A CA 1
ATOM 1541 C C . GLY A 1 202 ? -15.14980 -25.43530 0.77386 1.000 31.03690 202 GLY A C 1
ATOM 1542 O O . GLY A 1 202 ? -14.50466 -26.37099 1.24876 1.000 33.43734 202 GLY A O 1
ATOM 1543 N N . PRO A 1 203 ? -15.37779 -24.31709 1.46507 1.000 31.47467 203 PRO A N 1
ATOM 1544 C CA . PRO A 1 203 ? -14.78385 -24.11659 2.79718 1.000 38.14682 203 PRO A CA 1
ATOM 1545 C C . PRO A 1 203 ? -15.28648 -25.12106 3.82531 1.000 33.89352 203 PRO A C 1
ATOM 1546 O O . PRO A 1 203 ? -16.36592 -25.68994 3.68903 1.000 36.45852 203 PRO A O 1
ATOM 1550 N N . ILE A 1 204 ? -14.41311 -25.43018 4.77968 1.000 34.87181 204 ILE A N 1
ATOM 1551 C CA . ILE A 1 204 ? -14.73578 -26.25698 5.94246 1.000 38.71741 204 ILE A CA 1
ATOM 1552 C C . ILE A 1 204 ? -15.64938 -25.50013 6.90891 1.000 41.35508 204 ILE A C 1
ATOM 1553 O O . ILE A 1 204 ? -15.40559 -24.33531 7.23111 1.000 47.12997 204 ILE A O 1
ATOM 1558 N N . HIS A 1 205 ? -16.75159 -26.13272 7.31146 1.000 40.68680 205 HIS A N 1
ATOM 1559 C CA . HIS A 1 205 ? -17.68542 -25.56367 8.28682 1.000 44.76980 205 HIS A CA 1
ATOM 1560 C C . HIS A 1 205 ? -17.12848 -25.52101 9.71891 1.000 49.77830 205 HIS A C 1
ATOM 1561 O O . HIS A 1 205 ? -16.65069 -26.53652 10.24239 1.000 47.95123 205 HIS A O 1
ATOM 1568 N N . LYS A 1 206 ? -17.08973 -24.31325 10.30546 1.000 58.82291 206 LYS A N 1
ATOM 1569 C CA . LYS A 1 206 ? -16.51213 -24.11121 11.64230 1.000 55.73951 206 LYS A CA 1
ATOM 1570 C C . LYS A 1 206 ? -17.07185 -25.05137 12.71485 1.000 52.30048 206 LYS A C 1
ATOM 1571 O O . LYS A 1 206 ? -16.31188 -25.52671 13.56123 1.000 61.17814 206 LYS A O 1
ATOM 1577 N N . ASP A 1 207 ? -18.38985 -25.33818 12.72525 1.000 52.61278 207 ASP A N 1
ATOM 1578 C CA . ASP A 1 207 ? -18.88145 -26.13908 13.85673 1.000 49.32776 207 ASP A CA 1
ATOM 1579 C C . ASP A 1 207 ? -18.90187 -27.62732 13.55443 1.000 45.52241 207 ASP A C 1
ATOM 1580 O O . ASP A 1 207 ? -18.91794 -28.42522 14.48941 1.000 44.35017 207 ASP A O 1
ATOM 1585 N N . LEU A 1 208 ? -18.96135 -28.02777 12.29148 1.000 46.20073 208 LEU A N 1
ATOM 1586 C CA . LEU A 1 208 ? -19.01531 -29.44348 11.97382 1.000 43.34335 208 LEU A CA 1
ATOM 1587 C C . LEU A 1 208 ? -17.65910 -29.96932 11.53414 1.000 41.68165 208 LEU A C 1
ATOM 1588 O O . LEU A 1 208 ? -17.44029 -31.17970 11.58393 1.000 43.45505 208 LEU A O 1
ATOM 1593 N N . GLY A 1 209 ? -16.75805 -29.10061 11.07969 1.000 43.09632 209 GLY A N 1
ATOM 1594 C CA . GLY A 1 209 ? -15.44213 -29.56825 10.66891 1.000 43.74844 209 GLY A CA 1
ATOM 1595 C C . GLY A 1 209 ? -15.36209 -30.36269 9.38931 1.000 37.46922 209 GLY A C 1
ATOM 1596 O O . GLY A 1 209 ? -14.39005 -31.08369 9.17677 1.000 40.96706 209 GLY A O 1
ATOM 1597 N N . ILE A 1 210 ? -16.37165 -30.28443 8.54465 1.000 39.17272 210 ILE A N 1
ATOM 1598 C CA . ILE A 1 210 ? -16.41447 -31.02111 7.29384 1.000 35.23449 210 ILE A CA 1
ATOM 1599 C C . ILE A 1 210 ? -16.75174 -30.00700 6.21777 1.000 36.61074 210 ILE A C 1
ATOM 1600 O O . ILE A 1 210 ? -17.23826 -28.91124 6.50702 1.000 39.31413 210 ILE A O 1
ATOM 1605 N N . ALA A 1 211 ? -16.41454 -30.34723 4.97857 1.000 34.00920 211 ALA A N 1
ATOM 1606 C CA . ALA A 1 211 ? -16.88743 -29.58237 3.83239 1.000 31.96594 211 ALA A CA 1
ATOM 1607 C C . ALA A 1 211 ? -18.39826 -29.72889 3.66163 1.000 34.31722 211 ALA A C 1
ATOM 1608 O O . ALA A 1 211 ? -18.96532 -30.77583 3.98173 1.000 29.55920 211 ALA A O 1
ATOM 1610 N N . MET A 1 212 ? -19.06709 -28.61541 3.32339 1.000 33.14651 212 MET A N 1
ATOM 1611 C CA . MET A 1 212 ? -20.51491 -28.58195 3.10436 1.000 31.64472 212 MET A CA 1
ATOM 1612 C C . MET A 1 212 ? -20.91214 -28.75633 1.63327 1.000 33.37722 212 MET A C 1
ATOM 1613 O O . MET A 1 212 ? -22.09592 -28.99589 1.35852 1.000 34.44334 212 MET A O 1
ATOM 1618 N N . ASP A 1 213 ? -19.96626 -28.60918 0.69204 1.000 30.19880 213 ASP A N 1
ATOM 1619 C CA . ASP A 1 213 ? -20.15554 -28.72668 -0.76058 1.000 31.95253 213 ASP A CA 1
ATOM 1620 C C . ASP A 1 213 ? -18.95486 -29.40175 -1.40105 1.000 31.39666 213 ASP A C 1
ATOM 1621 O O . ASP A 1 213 ? -17.80651 -29.08212 -1.08716 1.000 32.76197 213 ASP A O 1
ATOM 1626 N N . MET A 1 214 ? -19.22917 -30.24319 -2.39195 1.000 31.72444 214 MET A N 1
ATOM 1627 C CA . MET A 1 214 ? -18.17034 -30.98345 -3.05321 1.000 32.89412 214 MET A CA 1
ATOM 1628 C C . MET A 1 214 ? -18.60753 -31.30763 -4.47915 1.000 32.35196 214 MET A C 1
ATOM 1629 O O . MET A 1 214 ? -19.79384 -31.53942 -4.73297 1.000 28.91496 214 MET A O 1
ATOM 1634 N N . SER A 1 215 ? -17.63967 -31.30126 -5.40544 1.000 28.78179 215 SER A N 1
ATOM 1635 C CA . SER A 1 215 ? -17.83957 -31.68043 -6.80052 1.000 28.41288 215 SER A CA 1
ATOM 1636 C C . SER A 1 215 ? -16.84828 -32.73745 -7.27619 1.000 31.05380 215 SER A C 1
ATOM 1637 O O . SER A 1 215 ? -15.63834 -32.58359 -7.09261 1.000 33.38505 215 SER A O 1
ATOM 1640 N N . ILE A 1 216 ? -17.35655 -33.82129 -7.85871 1.000 31.30881 216 ILE A N 1
ATOM 1641 C CA . ILE A 1 216 ? -16.53803 -34.93943 -8.31147 1.000 28.60726 216 ILE A CA 1
ATOM 1642 C C . ILE A 1 216 ? -16.80481 -35.22089 -9.78013 1.000 31.80835 216 ILE A C 1
ATOM 1643 O O . ILE A 1 216 ? -17.96361 -35.30561 -10.20808 1.000 30.27560 216 ILE A O 1
ATOM 1648 N N . GLN A 1 217 ? -15.73056 -35.45913 -10.53405 1.000 29.61344 217 GLN A N 1
ATOM 1649 C CA . GLN A 1 217 ? -15.78377 -35.90609 -11.92302 1.000 30.82952 217 GLN A CA 1
ATOM 1650 C C . GLN A 1 217 ? -15.00246 -37.20101 -12.13419 1.000 32.64270 217 GLN A C 1
ATOM 1651 O O . GLN A 1 217 ? -13.88717 -37.35272 -11.60848 1.000 32.51391 217 GLN A O 1
ATOM 1657 N N . LEU A 1 218 ? -15.63228 -38.17408 -12.80681 1.000 30.69119 218 LEU A N 1
ATOM 1658 C CA . LEU A 1 218 ? -15.01889 -39.46917 -13.08534 1.000 28.51342 218 LEU A CA 1
ATOM 1659 C C . LEU A 1 218 ? -14.97743 -39.74921 -14.57786 1.000 29.00944 218 LEU A C 1
ATOM 1660 O O . LEU A 1 218 ? -15.84723 -39.31641 -15.32201 1.000 31.09752 218 LEU A O 1
ATOM 1665 N N . LYS A 1 219 ? -13.95273 -40.48185 -15.00666 1.000 28.82047 219 LYS A N 1
ATOM 1666 C CA . LYS A 1 219 ? -13.86023 -41.02648 -16.35365 1.000 29.91400 219 LYS A CA 1
ATOM 1667 C C . LYS A 1 219 ? -13.49161 -42.49839 -16.24305 1.000 31.58714 219 LYS A C 1
ATOM 1668 O O . LYS A 1 219 ? -12.50854 -42.84262 -15.58314 1.000 32.32230 219 LYS A O 1
ATOM 1674 N N . ALA A 1 220 ? -14.28103 -43.35860 -16.87201 1.000 31.34482 220 ALA A N 1
ATOM 1675 C CA . ALA A 1 220 ? -13.98575 -44.77702 -17.00899 1.000 31.02094 220 ALA A CA 1
ATOM 1676 C C . ALA A 1 220 ? -13.04368 -45.04545 -18.16857 1.000 29.27598 220 ALA A C 1
ATOM 1677 O O . ALA A 1 220 ? -13.00496 -44.30366 -19.14873 1.000 30.10229 220 ALA A O 1
ATOM 1679 N N . ALA A 1 221 ? -12.34110 -46.17919 -18.07782 1.000 28.42650 221 ALA A N 1
ATOM 1680 C CA . ALA A 1 221 ? -11.39594 -46.56014 -19.12422 1.000 32.21899 221 ALA A CA 1
ATOM 1681 C C . ALA A 1 221 ? -12.05009 -46.66960 -20.49978 1.000 32.29473 221 ALA A C 1
ATOM 1682 O O . ALA A 1 221 ? -11.37756 -46.44817 -21.51946 1.000 31.82130 221 ALA A O 1
ATOM 1684 N N . ASN A 1 222 ? -13.31100 -47.11438 -20.56460 1.000 28.56467 222 ASN A N 1
ATOM 1685 C CA . ASN A 1 222 ? -14.05370 -47.14613 -21.82208 1.000 27.90888 222 ASN A CA 1
ATOM 1686 C C . ASN A 1 222 ? -14.52106 -45.77455 -22.27647 1.000 27.34036 222 ASN A C 1
ATOM 1687 O O . ASN A 1 222 ? -15.24441 -45.69850 -23.26217 1.000 27.57359 222 ASN A O 1
ATOM 1692 N N . GLY A 1 223 ? -14.22748 -44.71322 -21.54999 1.000 27.67481 223 GLY A N 1
ATOM 1693 C CA . GLY A 1 223 ? -14.58600 -43.37887 -21.96819 1.000 27.84957 223 GLY A CA 1
ATOM 1694 C C . GLY A 1 223 ? -15.86683 -42.81417 -21.36577 1.000 29.55336 223 GLY A C 1
ATOM 1695 O O . GLY A 1 223 ? -16.11219 -41.61090 -21.51937 1.000 30.93028 223 GLY A O 1
ATOM 1696 N N . ALA A 1 224 ? -16.70421 -43.62416 -20.71840 1.000 28.95072 224 ALA A N 1
ATOM 1697 C CA . ALA A 1 224 ? -17.85809 -43.05683 -20.01182 1.000 31.48280 224 ALA A CA 1
ATOM 1698 C C . ALA A 1 224 ? -17.41138 -42.03581 -18.96110 1.000 30.20990 224 ALA A C 1
ATOM 1699 O O . ALA A 1 224 ? -16.34102 -42.17019 -18.37010 1.000 29.48772 224 ALA A O 1
ATOM 1701 N N . ILE A 1 225 ? -18.21878 -40.98110 -18.74855 1.000 29.88983 225 ILE A N 1
ATOM 1702 C CA . ILE A 1 225 ? -17.90198 -39.97636 -17.73051 1.000 29.48058 225 ILE A CA 1
ATOM 1703 C C . ILE A 1 225 ? -19.08054 -39.90243 -16.75999 1.000 32.44223 225 ILE A C 1
ATOM 1704 O O . ILE A 1 225 ? -20.21816 -40.23068 -17.08943 1.000 32.16107 225 ILE A O 1
ATOM 1709 N N . CYS A 1 226 ? -18.78677 -39.45668 -15.55408 1.000 28.27752 226 CYS A N 1
ATOM 1710 C CA . CYS A 1 226 ? -19.77408 -39.16337 -14.53247 1.000 32.69794 226 CYS A CA 1
ATOM 1711 C C . CYS A 1 226 ? -19.51203 -37.78821 -13.92632 1.000 34.73667 226 CYS A C 1
ATOM 1712 O O . CYS A 1 226 ? -18.37605 -37.48145 -13.54422 1.000 34.77982 226 CYS A O 1
ATOM 1715 N N . THR A 1 227 ? -20.58488 -37.00833 -13.74412 1.000 33.88573 227 THR A N 1
ATOM 1716 C CA . THR A 1 227 ? -20.56718 -35.76893 -12.96532 1.000 33.44588 227 THR A CA 1
ATOM 1717 C C . THR A 1 227 ? -21.37917 -35.91643 -11.68186 1.000 33.96482 227 THR A C 1
ATOM 1718 O O . THR A 1 227 ? -22.51394 -36.40100 -11.71379 1.000 34.02576 227 THR A O 1
ATOM 1722 N N . LEU A 1 228 ? -20.77678 -35.55826 -10.54789 1.000 31.75007 228 LEU A N 1
ATOM 1723 C CA . LEU A 1 228 ? -21.41168 -35.68343 -9.24030 1.000 31.42850 228 LEU A CA 1
ATOM 1724 C C . LEU A 1 228 ? -21.34686 -34.38042 -8.45192 1.000 33.56456 228 LEU A C 1
ATOM 1725 O O . LEU A 1 228 ? -20.24397 -33.90983 -8.12669 1.000 29.86206 228 LEU A O 1
ATOM 1730 N N . SER A 1 229 ? -22.51008 -33.82154 -8.11172 1.000 31.22299 229 SER A N 1
ATOM 1731 C CA . SER A 1 229 ? -22.62201 -32.70108 -7.17307 1.000 33.10786 229 SER A CA 1
ATOM 1732 C C . SER A 1 229 ? -23.09560 -33.15371 -5.78708 1.000 30.80861 229 SER A C 1
ATOM 1733 O O . SER A 1 229 ? -24.12401 -33.82811 -5.69922 1.000 32.28306 229 SER A O 1
ATOM 1736 N N . LEU A 1 230 ? -22.34822 -32.81575 -4.71129 1.000 31.88561 230 LEU A N 1
ATOM 1737 C CA . LEU A 1 230 ? -22.78183 -33.08250 -3.33504 1.000 34.29305 230 LEU A CA 1
ATOM 1738 C C . LEU A 1 230 ? -22.91386 -31.80712 -2.51606 1.000 34.19629 230 LEU A C 1
ATOM 1739 O O . LEU A 1 230 ? -22.07525 -30.90458 -2.59555 1.000 28.02639 230 LEU A O 1
ATOM 1744 N N . SER A 1 231 ? -23.96729 -31.77315 -1.69139 1.000 33.22815 231 SER A N 1
ATOM 1745 C CA . SER A 1 231 ? -24.20671 -30.63211 -0.80976 1.000 30.93760 231 SER A CA 1
ATOM 1746 C C . SER A 1 231 ? -24.99838 -30.99071 0.43829 1.000 32.21997 231 SER A C 1
ATOM 1747 O O . SER A 1 231 ? -25.93918 -31.79215 0.38527 1.000 30.72899 231 SER A O 1
ATOM 1750 N N . PHE A 1 232 ? -24.56433 -30.42807 1.56297 1.000 31.48056 232 PHE A N 1
ATOM 1751 C CA . PHE A 1 232 ? -25.34869 -30.34562 2.79086 1.000 32.04916 232 PHE A CA 1
ATOM 1752 C C . PHE A 1 232 ? -26.06895 -28.99998 2.95303 1.000 34.76399 232 PHE A C 1
ATOM 1753 O O . PHE A 1 232 ? -26.71327 -28.77623 3.98189 1.000 33.46286 232 PHE A O 1
ATOM 1761 N N . ASN A 1 233 ? -25.93820 -28.09326 1.98226 1.000 33.15672 233 ASN A N 1
ATOM 1762 C CA . ASN A 1 233 ? -26.58243 -26.77920 1.92208 1.000 35.02968 233 ASN A CA 1
ATOM 1763 C C . ASN A 1 233 ? -27.87276 -26.67446 1.07850 1.000 34.47969 233 ASN A C 1
ATOM 1764 O O . ASN A 1 233 ? -28.43798 -25.58374 0.97071 1.000 33.04584 233 ASN A O 1
ATOM 1769 N N . ASN A 1 234 ? -28.30195 -27.74063 0.43127 1.000 29.98099 234 ASN A N 1
ATOM 1770 C CA . ASN A 1 234 ? -29.43062 -27.75573 -0.49516 1.000 35.31174 234 ASN A CA 1
ATOM 1771 C C . ASN A 1 234 ? -30.79326 -27.73156 0.24229 1.000 36.78374 234 ASN A C 1
ATOM 1772 O O . ASN A 1 234 ? -31.26752 -28.74833 0.76136 1.000 35.95631 234 ASN A O 1
ATOM 1777 N N . ASP A 1 235 ? -31.45099 -26.57025 0.24489 1.000 34.35779 235 ASP A N 1
ATOM 1778 C CA . ASP A 1 235 ? -32.84421 -26.42241 0.70503 1.000 32.08623 235 ASP A CA 1
ATOM 1779 C C . ASP A 1 235 ? -33.95215 -26.83080 -0.27203 1.000 36.84417 235 ASP A C 1
ATOM 1780 O O . ASP A 1 235 ? -34.56832 -26.01392 -0.95918 1.000 38.45370 235 ASP A O 1
ATOM 1785 N N . GLY A 1 236 ? -34.04185 -28.14174 -0.48394 1.000 36.13541 236 GLY A N 1
ATOM 1786 C CA . GLY A 1 236 ? -34.99949 -28.70930 -1.38537 1.000 32.96391 236 GLY A CA 1
ATOM 1787 C C . GLY A 1 236 ? -35.21260 -30.17659 -1.06310 1.000 36.64206 236 GLY A C 1
ATOM 1788 O O . GLY A 1 236 ? -34.77075 -30.68205 -0.03155 1.000 36.42145 236 GLY A O 1
ATOM 1789 N N . PRO A 1 237 ? -35.80041 -30.90352 -2.01011 1.000 37.96962 237 PRO A N 1
ATOM 1790 C CA . PRO A 1 237 ? -35.92579 -32.36433 -1.90248 1.000 37.65227 237 PRO A CA 1
ATOM 1791 C C . PRO A 1 237 ? -34.57873 -33.02540 -1.63993 1.000 37.95152 237 PRO A C 1
ATOM 1792 O O . PRO A 1 237 ? -33.59769 -32.77909 -2.34641 1.000 41.67226 237 PRO A O 1
ATOM 1796 N N . LEU A 1 238 ? -34.51389 -33.81224 -0.57915 1.000 38.08786 238 LEU A N 1
ATOM 1797 C CA . LEU A 1 238 ? -33.28385 -34.46307 -0.13842 1.000 40.79544 238 LEU A CA 1
ATOM 1798 C C . LEU A 1 238 ? -33.12392 -35.84629 -0.77134 1.000 37.76170 238 LEU A C 1
ATOM 1799 O O . LEU A 1 238 ? -34.08835 -36.50670 -1.14983 1.000 41.20495 238 LEU A O 1
ATOM 1804 N N . GLY A 1 239 ? -31.89578 -36.20680 -1.02005 1.000 40.63091 239 GLY A N 1
ATOM 1805 C CA . GLY A 1 239 ? -31.61439 -37.53764 -1.50129 1.000 40.25049 239 GLY A CA 1
ATOM 1806 C C . GLY A 1 239 ? -30.79102 -37.51495 -2.77258 1.000 37.02617 239 GLY A C 1
ATOM 1807 O O . GLY A 1 239 ? -30.16339 -36.50730 -3.12007 1.000 36.91143 239 GLY A O 1
ATOM 1808 N N . THR A 1 240 ? -30.76460 -38.64677 -3.45973 1.000 35.76951 240 THR A N 1
ATOM 1809 C CA . THR A 1 240 ? -30.05252 -38.77146 -4.71958 1.000 34.25461 240 THR A CA 1
ATOM 1810 C C . THR A 1 240 ? -30.89569 -38.98058 -5.96636 1.000 38.53139 240 THR A C 1
ATOM 1811 O O . THR A 1 240 ? -31.78213 -39.83889 -6.00649 1.000 41.20487 240 THR A O 1
ATOM 1815 N N . PHE A 1 241 ? -30.58530 -38.19566 -6.98656 1.000 39.45465 241 PHE A N 1
ATOM 1816 C CA . PHE A 1 241 ? -31.19832 -38.26659 -8.29875 1.000 36.10299 241 PHE A CA 1
ATOM 1817 C C . PHE A 1 241 ? -30.07883 -38.62890 -9.26156 1.000 32.39160 241 PHE A C 1
ATOM 1818 O O . PHE A 1 241 ? -29.03237 -37.97306 -9.27399 1.000 36.19049 241 PHE A O 1
ATOM 1826 N N . PHE A 1 242 ? -30.28312 -39.69822 -10.03452 1.000 33.44869 242 PHE A N 1
ATOM 1827 C CA . PHE A 1 242 ? -29.29502 -40.20351 -10.98670 1.000 35.42920 242 PHE A CA 1
ATOM 1828 C C . PHE A 1 242 ? -29.82328 -40.07029 -12.39653 1.000 34.89640 242 PHE A C 1
ATOM 1829 O O . PHE A 1 242 ? -30.99333 -40.39246 -12.63875 1.000 35.72094 242 PHE A O 1
ATOM 1837 N N . ARG A 1 243 ? -29.00171 -39.49626 -13.29818 1.000 31.40476 243 ARG A N 1
ATOM 1838 C CA . ARG A 1 243 ? -29.28540 -39.51008 -14.73663 1.000 32.70405 243 ARG A CA 1
ATOM 1839 C C . ARG A 1 243 ? -28.28928 -40.34361 -15.55633 1.000 35.97508 243 ARG A C 1
ATOM 1840 O O . ARG A 1 243 ? -27.07531 -40.10507 -15.48369 1.000 36.18420 243 ARG A O 1
ATOM 1848 N N . TYR A 1 244 ? -28.77163 -41.44500 -16.12503 1.000 34.43739 244 TYR A N 1
ATOM 1849 C CA . TYR A 1 244 ? -28.05935 -42.26189 -17.10796 1.000 33.18753 244 TYR A CA 1
ATOM 1850 C C . TYR A 1 244 ? -28.32212 -41.75008 -18.52366 1.000 34.42154 244 TYR A C 1
ATOM 1851 O O . TYR A 1 244 ? -29.44806 -41.86369 -19.01190 1.000 34.57102 244 TYR A O 1
ATOM 1860 N N . ILE A 1 245 ? -27.31990 -41.17866 -19.18508 1.000 34.38114 245 ILE A N 1
ATOM 1861 C CA . ILE A 1 245 ? -27.42613 -40.81488 -20.60240 1.000 32.72258 245 ILE A CA 1
ATOM 1862 C C . ILE A 1 245 ? -26.64401 -41.84147 -21.41549 1.000 33.46903 245 ILE A C 1
ATOM 1863 O O . ILE A 1 245 ? -25.43565 -41.98624 -21.21812 1.000 38.34864 245 ILE A O 1
ATOM 1868 N N . GLY A 1 246 ? -27.33727 -42.67748 -22.18414 1.000 33.76589 246 GLY A N 1
ATOM 1869 C CA . GLY A 1 246 ? -26.68865 -43.68656 -23.00201 1.000 31.12836 246 GLY A CA 1
ATOM 1870 C C . GLY A 1 246 ? -26.88869 -43.60314 -24.49971 1.000 35.36551 246 GLY A C 1
ATOM 1871 O O . GLY A 1 246 ? -27.61498 -42.74170 -25.00481 1.000 38.37306 246 GLY A O 1
ATOM 1872 N N . ASP A 1 247 ? -26.41880 -44.63516 -25.19793 1.000 35.82153 247 ASP A N 1
ATOM 1873 C CA . ASP A 1 247 ? -26.57104 -44.69875 -26.64707 1.000 31.14419 247 ASP A CA 1
ATOM 1874 C C . ASP A 1 247 ? -28.00603 -44.97599 -27.06279 1.000 35.71902 247 ASP A C 1
ATOM 1875 O O . ASP A 1 247 ? -28.46555 -44.45751 -28.08832 1.000 37.19071 247 ASP A O 1
ATOM 1880 N N . THR A 1 248 ? -28.73646 -45.78681 -26.29379 1.000 36.33661 248 THR A N 1
ATOM 1881 C CA . THR A 1 248 ? -30.07600 -46.16753 -26.68952 1.000 33.12793 248 THR A CA 1
ATOM 1882 C C . THR A 1 248 ? -31.14413 -45.45879 -25.88735 1.000 35.43876 248 THR A C 1
ATOM 1883 O O . THR A 1 248 ? -32.31889 -45.69131 -26.13960 1.000 36.96048 248 THR A O 1
ATOM 1887 N N . GLY A 1 249 ? -30.78999 -44.71423 -24.85155 1.000 37.20341 249 GLY A N 1
ATOM 1888 C CA . GLY A 1 249 ? -31.83189 -44.04000 -24.09580 1.000 31.99982 249 GLY A CA 1
ATOM 1889 C C . GLY A 1 249 ? -31.25679 -43.17548 -22.99281 1.000 35.53150 249 GLY A C 1
ATOM 1890 O O . GLY A 1 249 ? -30.03081 -43.11690 -22.76959 1.000 33.66054 249 GLY A O 1
ATOM 1891 N N . THR A 1 250 ? -32.18357 -42.58068 -22.24137 1.000 33.34660 250 THR A N 1
ATOM 1892 C CA . THR A 1 250 ? -31.91296 -41.82068 -21.03288 1.000 33.28034 250 THR A CA 1
ATOM 1893 C C . THR A 1 250 ? -32.85058 -42.28226 -19.93145 1.000 34.99103 250 THR A C 1
ATOM 1894 O O . THR A 1 250 ? -34.05285 -42.46382 -20.15193 1.000 36.01125 250 THR A O 1
ATOM 1898 N N . TYR A 1 251 ? -32.29341 -42.45739 -18.75193 1.000 33.54188 251 TYR A N 1
ATOM 1899 C CA . TYR A 1 251 ? -33.03339 -42.87792 -17.57932 1.000 35.16290 251 TYR A CA 1
ATOM 1900 C C . TYR A 1 251 ? -32.74808 -42.03141 -16.34871 1.000 37.61699 251 TYR A C 1
ATOM 1901 O O . TYR A 1 251 ? -31.60829 -41.61856 -16.10887 1.000 34.16182 251 TYR A O 1
ATOM 1910 N N . LEU A 1 252 ? -33.80408 -41.78747 -15.57368 1.000 34.54776 252 LEU A N 1
ATOM 1911 C CA . LEU A 1 252 ? -33.76412 -41.02675 -14.32680 1.000 36.69576 252 LEU A CA 1
ATOM 1912 C C . LEU A 1 252 ? -34.12882 -41.97278 -13.18476 1.000 38.51872 252 LEU A C 1
ATOM 1913 O O . LEU A 1 252 ? -35.24865 -42.48882 -13.13913 1.000 38.80100 252 LEU A O 1
ATOM 1918 N N . ALA A 1 253 ? -33.17114 -42.30259 -12.33490 1.000 37.28688 253 ALA A N 1
ATOM 1919 C CA . ALA A 1 253 ? -33.45629 -43.11562 -11.15855 1.000 38.60003 253 ALA A CA 1
ATOM 1920 C C . ALA A 1 253 ? -33.63729 -42.23266 -9.92265 1.000 41.42174 253 ALA A C 1
ATOM 1921 O O . ALA A 1 253 ? -32.87484 -41.27823 -9.70558 1.000 37.60926 253 ALA A O 1
ATOM 1923 N N . ARG A 1 254 ? -34.74768 -42.46399 -9.21874 1.000 44.68940 254 ARG A N 1
ATOM 1924 C CA . ARG A 1 254 ? -35.12355 -41.79402 -7.97115 1.000 48.50974 254 ARG A CA 1
ATOM 1925 C C . ARG A 1 254 ? -35.50562 -42.85558 -6.93035 1.000 53.93384 254 ARG A C 1
ATOM 1926 O O . ARG A 1 254 ? -36.62807 -43.37609 -6.95314 1.000 54.75970 254 ARG A O 1
ATOM 1934 N N . TYR A 1 255 ? -34.54370 -43.22879 -6.07321 1.000 58.20835 255 TYR A N 1
ATOM 1935 C CA . TYR A 1 255 ? -34.61732 -44.39160 -5.18225 1.000 62.03571 255 TYR A CA 1
ATOM 1936 C C . TYR A 1 255 ? -34.96907 -45.63576 -5.98575 1.000 64.48367 255 TYR A C 1
ATOM 1937 O O . TYR A 1 255 ? -34.23937 -46.03097 -6.90111 1.000 57.81731 255 TYR A O 1
ATOM 1946 N N . ASP A 1 256 ? -36.11363 -46.23528 -5.67590 1.000 84.41779 256 ASP A N 1
ATOM 1947 C CA . ASP A 1 256 ? -36.53949 -47.47082 -6.31351 1.000 82.49105 256 ASP A CA 1
ATOM 1948 C C . ASP A 1 256 ? -37.33413 -47.22026 -7.58649 1.000 81.93702 256 ASP A C 1
ATOM 1949 O O . ASP A 1 256 ? -37.58789 -48.16997 -8.32929 1.000 82.95762 256 ASP A O 1
ATOM 1954 N N . ASP A 1 257 ? -37.68516 -45.96922 -7.87245 1.000 54.63412 257 ASP A N 1
ATOM 1955 C CA . ASP A 1 257 ? -38.36107 -45.58618 -9.10511 1.000 51.35846 257 ASP A CA 1
ATOM 1956 C C . ASP A 1 257 ? -37.37811 -45.29734 -10.25124 1.000 50.03445 257 ASP A C 1
ATOM 1957 O O . ASP A 1 257 ? -36.26582 -44.79234 -10.04585 1.000 42.78312 257 ASP A O 1
ATOM 1962 N N . LEU A 1 258 ? -37.82126 -45.62941 -11.47401 1.000 46.11214 258 LEU A N 1
ATOM 1963 C CA . LEU A 1 258 ? -37.10953 -45.37382 -12.72137 1.000 39.40114 258 LEU A CA 1
ATOM 1964 C C . LEU A 1 258 ? -38.00702 -44.65912 -13.70627 1.000 37.41424 258 LEU A C 1
ATOM 1965 O O . LEU A 1 258 ? -39.19175 -44.96143 -13.79555 1.000 42.67634 258 LEU A O 1
ATOM 1970 N N . TYR A 1 259 ? -37.44181 -43.70979 -14.44533 1.000 38.58816 259 TYR A N 1
ATOM 1971 C CA . TYR A 1 259 ? -38.16358 -42.97688 -15.47740 1.000 39.29318 259 TYR A CA 1
ATOM 1972 C C . TYR A 1 259 ? -37.32940 -42.88858 -16.75634 1.000 40.47333 259 TYR A C 1
ATOM 1973 O O . TYR A 1 259 ? -36.09862 -43.01183 -16.72803 1.000 41.32233 259 TYR A O 1
ATOM 1982 N N . THR A 1 260 ? -37.99988 -42.70372 -17.89197 1.000 41.51438 260 THR A N 1
ATOM 1983 C CA . THR A 1 260 ? -37.29236 -42.25122 -19.07699 1.000 40.22363 260 THR A CA 1
ATOM 1984 C C . THR A 1 260 ? -36.89369 -40.78111 -18.88738 1.000 44.28547 260 THR A C 1
ATOM 1985 O O . THR A 1 260 ? -37.27429 -40.13201 -17.90761 1.000 41.52197 260 THR A O 1
ATOM 1989 N N . GLY A 1 261 ? -36.02847 -40.27878 -19.77847 1.000 44.66225 261 GLY A N 1
ATOM 1990 C CA . GLY A 1 261 ? -35.71638 -38.85334 -19.80715 1.000 43.63407 261 GLY A CA 1
ATOM 1991 C C . GLY A 1 261 ? -36.87618 -37.94457 -20.17438 1.000 47.49205 261 GLY A C 1
ATOM 1992 O O . GLY A 1 261 ? -36.73604 -36.71983 -20.09073 1.000 44.10395 261 GLY A O 1
ATOM 1993 N N . LYS A 1 262 ? -38.03367 -38.52711 -20.50670 1.000 51.50461 262 LYS A N 1
ATOM 1994 C CA . LYS A 1 262 ? -39.29659 -37.85080 -20.79361 1.000 49.32954 262 LYS A CA 1
ATOM 1995 C C . LYS A 1 262 ? -40.33856 -38.00989 -19.69289 1.000 52.03612 262 LYS A C 1
ATOM 1996 O O . LYS A 1 262 ? -41.53713 -37.86779 -19.96094 1.000 57.31315 262 LYS A O 1
ATOM 2002 N N . ASP A 1 263 ? -39.92251 -38.37325 -18.48705 1.000 49.27228 263 ASP A N 1
ATOM 2003 C CA . ASP A 1 263 ? -40.80069 -38.60237 -17.33799 1.000 56.32255 263 ASP A CA 1
ATOM 2004 C C . ASP A 1 263 ? -41.77614 -39.75153 -17.53171 1.000 55.92638 263 ASP A C 1
ATOM 2005 O O . ASP A 1 263 ? -42.77999 -39.84737 -16.82239 1.000 60.10661 263 ASP A O 1
ATOM 2010 N N . GLU A 1 264 ? -41.50550 -40.70071 -18.40716 1.000 49.95070 264 GLU A N 1
ATOM 2011 C CA . GLU A 1 264 ? -42.38453 -41.84931 -18.40941 1.000 46.15092 264 GLU A CA 1
ATOM 2012 C C . GLU A 1 264 ? -41.88939 -42.80783 -17.33411 1.000 42.13753 264 GLU A C 1
ATOM 2013 O O . GLU A 1 264 ? -40.70888 -43.16736 -17.31663 1.000 42.91009 264 GLU A O 1
ATOM 2019 N N . LYS A 1 265 ? -42.75231 -43.13717 -16.38300 1.000 41.05278 265 LYS A N 1
ATOM 2020 C CA . LYS A 1 265 ? -42.36755 -44.04814 -15.31235 1.000 42.54422 265 LYS A CA 1
ATOM 2021 C C . LYS A 1 265 ? -42.20829 -45.44106 -15.91883 1.000 38.36924 265 LYS A C 1
ATOM 2022 O O . LYS A 1 265 ? -43.05680 -45.88230 -16.68798 1.000 41.91019 265 LYS A O 1
ATOM 2028 N N . ILE A 1 266 ? -41.13276 -46.12355 -15.60193 1.000 37.42472 266 ILE A N 1
ATOM 2029 C CA . ILE A 1 266 ? -40.91305 -47.50433 -16.01571 1.000 39.23716 266 ILE A CA 1
ATOM 2030 C C . ILE A 1 266 ? -41.27532 -48.46036 -14.87991 1.000 40.08573 266 ILE A C 1
ATOM 2031 O O . ILE A 1 266 ? -40.86049 -48.26331 -13.73118 1.000 41.23966 266 ILE A O 1
ATOM 2036 N N . ASP A 1 267 ? -42.02219 -49.51729 -15.20170 1.000 37.18672 267 ASP A N 1
ATOM 2037 C CA . ASP A 1 267 ? -42.32240 -50.56528 -14.22449 1.000 40.92910 267 ASP A CA 1
ATOM 2038 C C . ASP A 1 267 ? -41.16081 -51.52464 -13.92801 1.000 39.55492 267 ASP A C 1
ATOM 2039 O O . ASP A 1 267 ? -40.74029 -52.31355 -14.78155 1.000 38.50549 267 ASP A O 1
ATOM 2044 N N . VAL A 1 268 ? -40.58654 -51.35739 -12.73030 1.000 41.49756 268 VAL A N 1
ATOM 2045 C CA . VAL A 1 268 ? -39.52840 -52.18628 -12.13361 1.000 43.15650 268 VAL A CA 1
ATOM 2046 C C . VAL A 1 268 ? -40.03590 -53.18049 -11.07717 1.000 43.51274 268 VAL A C 1
ATOM 2047 O O . VAL A 1 268 ? -39.20453 -53.82625 -10.43438 1.000 40.16001 268 VAL A O 1
ATOM 2051 N N . SER A 1 269 ? -41.35129 -53.26578 -10.80565 1.000 43.19002 269 SER A N 1
ATOM 2052 C CA . SER A 1 269 ? -41.79575 -54.18015 -9.74664 1.000 42.05537 269 SER A CA 1
ATOM 2053 C C . SER A 1 269 ? -41.54085 -55.66535 -10.00093 1.000 45.42233 269 SER A C 1
ATOM 2054 O O . SER A 1 269 ? -41.63383 -56.45592 -9.05136 1.000 44.89605 269 SER A O 1
ATOM 2057 N N . GLN A 1 270 ? -41.33448 -56.06342 -11.25533 1.000 44.57410 270 GLN A N 1
ATOM 2058 C CA . GLN A 1 270 ? -40.97158 -57.38244 -11.79780 1.000 46.54843 270 GLN A CA 1
ATOM 2059 C C . GLN A 1 270 ? -39.49370 -57.78122 -11.71689 1.000 47.63527 270 GLN A C 1
ATOM 2060 O O . GLN A 1 270 ? -39.16752 -58.91760 -12.07890 1.000 46.80209 270 GLN A O 1
ATOM 2066 N N . VAL A 1 271 ? -38.58677 -56.88798 -11.33623 1.000 46.90765 271 VAL A N 1
ATOM 2067 C CA . VAL A 1 271 ? -37.15374 -57.15059 -11.46418 1.000 46.48408 271 VAL A CA 1
ATOM 2068 C C . VAL A 1 271 ? -36.64463 -58.09597 -10.37495 1.000 47.62088 271 VAL A C 1
ATOM 2069 O O . VAL A 1 271 ? -35.79761 -58.95781 -10.63383 1.000 45.87865 271 VAL A O 1
ATOM 2073 N N . ASP A 1 272 ? -37.17644 -57.99831 -9.17206 1.000 53.62983 272 ASP A N 1
ATOM 2074 C CA . ASP A 1 272 ? -36.66682 -58.69775 -8.00432 1.000 53.39001 272 ASP A CA 1
ATOM 2075 C C . ASP A 1 272 ? -37.87682 -58.98719 -7.12775 1.000 57.04769 272 ASP A C 1
ATOM 2076 O O . ASP A 1 272 ? -38.97949 -58.49254 -7.38399 1.000 59.13590 272 ASP A O 1
ATOM 2081 N N . VAL A 1 273 ? -37.69274 -59.86105 -6.13587 1.000 49.82195 273 VAL A N 1
ATOM 2082 C CA . VAL A 1 273 ? -38.81173 -60.27561 -5.29507 1.000 54.77261 273 VAL A CA 1
ATOM 2083 C C . VAL A 1 273 ? -39.31857 -59.19340 -4.35183 1.000 53.47659 273 VAL A C 1
ATOM 2084 O O . VAL A 1 273 ? -40.33375 -59.40381 -3.67754 1.000 53.28064 273 VAL A O 1
ATOM 2088 N N . SER A 1 274 ? -38.59858 -58.09216 -4.20903 1.000 50.15662 274 SER A N 1
ATOM 2089 C CA . SER A 1 274 ? -39.01355 -56.98907 -3.36172 1.000 47.19656 274 SER A CA 1
ATOM 2090 C C . SER A 1 274 ? -38.68324 -55.65815 -4.02327 1.000 47.68399 274 SER A C 1
ATOM 2091 O O . SER A 1 274 ? -37.76200 -55.56219 -4.83541 1.000 49.43180 274 SER A O 1
ATOM 2094 N N . MET A 1 275 ? -39.50869 -54.65988 -3.74963 1.000 48.51072 275 MET A N 1
ATOM 2095 C CA . MET A 1 275 ? -39.22474 -53.29303 -4.15814 1.000 45.36867 275 MET A CA 1
ATOM 2096 C C . MET A 1 275 ? -38.35441 -52.55766 -3.16231 1.000 46.07094 275 MET A C 1
ATOM 2097 O O . MET A 1 275 ? -38.02057 -51.39949 -3.40491 1.000 49.10054 275 MET A O 1
ATOM 2102 N N . ASN A 1 276 ? -37.98094 -53.18998 -2.05633 1.000 44.64291 276 ASN A N 1
ATOM 2103 C CA . ASN A 1 276 ? -37.17188 -52.54730 -1.02995 1.000 42.94720 276 ASN A CA 1
ATOM 2104 C C . ASN A 1 276 ? -35.71530 -52.96812 -1.20803 1.000 47.10388 276 ASN A C 1
ATOM 2105 O O . ASN A 1 276 ? -35.36544 -54.13460 -0.99474 1.000 43.96980 276 ASN A O 1
ATOM 2110 N N . GLY A 1 277 ? -34.87527 -52.01503 -1.62531 1.000 47.18986 277 GLY A N 1
ATOM 2111 C CA . GLY A 1 277 ? -33.45598 -52.28729 -1.78524 1.000 44.91770 277 GLY A CA 1
ATOM 2112 C C . GLY A 1 277 ? -32.72948 -52.73766 -0.52967 1.000 42.69108 277 GLY A C 1
ATOM 2113 O O . GLY A 1 277 ? -31.84609 -53.58775 -0.59868 1.000 41.99303 277 GLY A O 1
ATOM 2114 N N . ILE A 1 278 ? -33.16396 -52.27858 0.63991 1.000 40.63885 278 ILE A N 1
ATOM 2115 C CA . ILE A 1 278 ? -32.51360 -52.73276 1.86568 1.000 43.12275 278 ILE A CA 1
ATOM 2116 C C . ILE A 1 278 ? -32.82023 -54.20103 2.12177 1.000 43.78978 278 ILE A C 1
ATOM 2117 O O . ILE A 1 278 ? -31.94707 -54.98267 2.53986 1.000 43.59320 278 ILE A O 1
ATOM 2122 N N . GLU A 1 279 ? -34.05995 -54.60308 1.86313 1.000 43.14430 279 GLU A N 1
ATOM 2123 C CA . GLU A 1 279 ? -34.41549 -56.00290 2.00876 1.000 42.85142 279 GLU A CA 1
ATOM 2124 C C . GLU A 1 279 ? -33.65779 -56.86376 1.00436 1.000 40.25652 279 GLU A C 1
ATOM 2125 O O . GLU A 1 279 ? -33.23659 -57.97765 1.32230 1.000 37.81117 279 GLU A O 1
ATOM 2131 N N . LEU A 1 280 ? -33.53305 -56.39158 -0.22932 1.000 40.14202 280 LEU A N 1
ATOM 2132 C CA . LEU A 1 280 ? -32.78049 -57.12731 -1.23500 1.000 41.96925 280 LEU A CA 1
ATOM 2133 C C . LEU A 1 280 ? -31.28906 -57.23316 -0.87296 1.000 42.39918 280 LEU A C 1
ATOM 2134 O O . LEU A 1 280 ? -30.67413 -58.29050 -1.05849 1.000 42.18959 280 LEU A O 1
ATOM 2139 N N . GLN A 1 281 ? -30.71250 -56.17537 -0.29884 1.000 38.09151 281 GLN A N 1
ATOM 2140 C CA . GLN A 1 281 ? -29.34046 -56.22871 0.20911 1.000 41.28787 281 GLN A CA 1
ATOM 2141 C C . GLN A 1 281 ? -29.16869 -57.31819 1.26657 1.000 42.60055 281 GLN A C 1
ATOM 2142 O O . GLN A 1 281 ? -28.21330 -58.11301 1.22157 1.000 41.26612 281 GLN A O 1
ATOM 2148 N N . ASP A 1 282 ? -30.08082 -57.36237 2.24019 1.000 42.18156 282 ASP A N 1
ATOM 2149 C CA . ASP A 1 282 ? -29.99744 -58.39183 3.27927 1.000 43.28270 282 ASP A CA 1
ATOM 2150 C C . ASP A 1 282 ? -30.28735 -59.78827 2.73902 1.000 39.40724 282 ASP A C 1
ATOM 2151 O O . ASP A 1 282 ? -29.69246 -60.76538 3.20184 1.000 41.34965 282 ASP A O 1
ATOM 2156 N N . ARG A 1 283 ? -31.23515 -59.92450 1.81640 1.000 40.70590 283 ARG A N 1
ATOM 2157 C CA . ARG A 1 283 ? -31.43006 -61.22387 1.18414 1.000 41.11126 283 ARG A CA 1
ATOM 2158 C C . ARG A 1 283 ? -30.15606 -61.70785 0.50791 1.000 41.42713 283 ARG A C 1
ATOM 2159 O O . ARG A 1 283 ? -29.78529 -62.87610 0.63337 1.000 39.61795 283 ARG A O 1
ATOM 2167 N N . GLU A 1 284 ? -29.46832 -60.82897 -0.21097 1.000 41.34163 284 GLU A N 1
ATOM 2168 C CA . GLU A 1 284 ? -28.21171 -61.23603 -0.82892 1.000 42.63446 284 GLU A CA 1
ATOM 2169 C C . GLU A 1 284 ? -27.17724 -61.64372 0.24290 1.000 38.86906 284 GLU A C 1
ATOM 2170 O O . GLU A 1 284 ? -26.49038 -62.66556 0.10550 1.000 36.98443 284 GLU A O 1
ATOM 2176 N N . PHE A 1 285 ? -27.06907 -60.86636 1.32507 1.000 38.29078 285 PHE A N 1
ATOM 2177 C CA . PHE A 1 285 ? -26.15057 -61.20000 2.42388 1.000 39.16758 285 PHE A CA 1
ATOM 2178 C C . PHE A 1 285 ? -26.42196 -62.58536 3.02597 1.000 42.54440 285 PHE A C 1
ATOM 2179 O O . PHE A 1 285 ? -25.50336 -63.41468 3.16860 1.000 43.14978 285 PHE A O 1
ATOM 2187 N N . PHE A 1 286 ? -27.68704 -62.86601 3.36421 1.000 39.49313 286 PHE A N 1
ATOM 2188 C CA . PHE A 1 286 ? -28.04286 -64.15441 3.95449 1.000 40.68589 286 PHE A CA 1
ATOM 2189 C C . PHE A 1 286 ? -27.99422 -65.30220 2.95638 1.000 39.61083 286 PHE A C 1
ATOM 2190 O O . PHE A 1 286 ? -27.65888 -66.42832 3.33927 1.000 38.73097 286 PHE A O 1
ATOM 2198 N N . ALA A 1 287 ? -28.29313 -65.04891 1.68194 1.000 40.29132 287 ALA A N 1
ATOM 2199 C CA . ALA A 1 287 ? -28.11040 -66.08189 0.66056 1.000 43.48856 287 ALA A CA 1
ATOM 2200 C C . ALA A 1 287 ? -26.64379 -66.47340 0.55510 1.000 44.98824 287 ALA A C 1
ATOM 2201 O O . ALA A 1 287 ? -26.31029 -67.66112 0.50562 1.000 46.54779 287 ALA A O 1
ATOM 2203 N N . ALA A 1 288 ? -25.75194 -65.48242 0.49595 1.000 42.96854 288 ALA A N 1
ATOM 2204 C CA . ALA A 1 288 ? -24.32714 -65.78250 0.45494 1.000 47.15984 288 ALA A CA 1
ATOM 2205 C C . ALA A 1 288 ? -23.88850 -66.59357 1.66629 1.000 47.23143 288 ALA A C 1
ATOM 2206 O O . ALA A 1 288 ? -23.08088 -67.52416 1.53865 1.000 43.60203 288 ALA A O 1
ATOM 2208 N N . ILE A 1 289 ? -24.41140 -66.25794 2.85260 1.000 46.15404 289 ILE A N 1
ATOM 2209 C CA . ILE A 1 289 ? -24.10186 -67.06207 4.03656 1.000 43.55793 289 ILE A CA 1
ATOM 2210 C C . ILE A 1 289 ? -24.59223 -68.50408 3.89707 1.000 45.83015 289 ILE A C 1
ATOM 2211 O O . ILE A 1 289 ? -23.82714 -69.44554 4.11989 1.000 45.75882 289 ILE A O 1
ATOM 2216 N N . ARG A 1 290 ? -25.86037 -68.71079 3.50637 1.000 48.47287 290 ARG A N 1
ATOM 2217 C CA . ARG A 1 290 ? -26.36392 -70.09088 3.40246 1.000 52.40477 290 ARG A CA 1
ATOM 2218 C C . ARG A 1 290 ? -25.70917 -70.91137 2.30087 1.000 50.22130 290 ARG A C 1
ATOM 2219 O O . ARG A 1 290 ? -25.51553 -72.12100 2.46222 1.000 49.43226 290 ARG A O 1
ATOM 2227 N N . GLU A 1 291 ? -25.36834 -70.28640 1.19432 1.000 47.98205 291 GLU A N 1
ATOM 2228 C CA . GLU A 1 291 ? -24.84178 -70.97831 0.03638 1.000 48.07908 291 GLU A CA 1
ATOM 2229 C C . GLU A 1 291 ? -23.33053 -71.08117 0.06476 1.000 52.42453 291 GLU A C 1
ATOM 2230 O O . GLU A 1 291 ? -22.76033 -71.85296 -0.71470 1.000 51.00678 291 GLU A O 1
ATOM 2236 N N . GLY A 1 292 ? -22.68280 -70.38253 0.98908 1.000 55.46367 292 GLY A N 1
ATOM 2237 C CA . GLY A 1 292 ? -21.23968 -70.38358 1.03303 1.000 55.26808 292 GLY A CA 1
ATOM 2238 C C . GLY A 1 292 ? -20.61534 -69.72829 -0.17906 1.000 60.91589 292 GLY A C 1
ATOM 2239 O O . GLY A 1 292 ? -19.58396 -70.19996 -0.67571 1.000 69.66712 292 GLY A O 1
ATOM 2240 N N . ARG A 1 293 ? -21.23056 -68.65885 -0.68159 1.000 53.71555 293 ARG A N 1
ATOM 2241 C CA . ARG A 1 293 ? -20.72490 -67.94305 -1.83779 1.000 55.63791 293 ARG A CA 1
ATOM 2242 C C . ARG A 1 293 ? -20.40715 -66.50628 -1.42873 1.000 56.47387 293 ARG A C 1
ATOM 2243 O O . ARG A 1 293 ? -20.79987 -66.04340 -0.35421 1.000 53.88647 293 ARG A O 1
ATOM 2251 N N . GLU A 1 294 ? -19.63761 -65.81741 -2.26405 1.000 58.85404 294 GLU A N 1
ATOM 2252 C CA . GLU A 1 294 ? -19.46483 -64.37302 -2.12549 1.000 51.46255 294 GLU A CA 1
ATOM 2253 C C . GLU A 1 294 ? -20.73917 -63.59898 -2.42601 1.000 50.79706 294 GLU A C 1
ATOM 2254 O O . GLU A 1 294 ? -21.41205 -63.89463 -3.42007 1.000 49.98031 294 GLU A O 1
ATOM 2260 N N . PRO A 1 295 ? -21.11509 -62.62110 -1.60197 1.000 48.06175 295 PRO A N 1
ATOM 2261 C CA . PRO A 1 295 ? -22.23771 -61.76449 -1.97612 1.000 44.12203 295 PRO A CA 1
ATOM 2262 C C . PRO A 1 295 ? -21.81211 -60.76457 -3.03747 1.000 44.98655 295 PRO A C 1
ATOM 2263 O O . PRO A 1 295 ? -20.64416 -60.36993 -3.13485 1.000 42.55708 295 PRO A O 1
ATOM 2267 N N . ASN A 1 296 ? -22.79163 -60.35605 -3.83132 1.000 38.18052 296 ASN A N 1
ATOM 2268 C CA . ASN A 1 296 ? -22.73127 -59.09713 -4.55105 1.000 36.16882 296 ASN A CA 1
ATOM 2269 C C . ASN A 1 296 ? -22.50970 -57.95746 -3.56970 1.000 40.52487 296 ASN A C 1
ATOM 2270 O O . ASN A 1 296 ? -23.03747 -57.99250 -2.45327 1.000 39.96448 296 ASN A O 1
ATOM 2275 N N . SER A 1 297 ? -21.58469 -57.05051 -3.90746 1.000 42.44622 297 SER A N 1
ATOM 2276 C CA . SER A 1 297 ? -21.12483 -55.97336 -3.01665 1.000 39.51027 297 SER A CA 1
ATOM 2277 C C . SER A 1 297 ? -20.27659 -56.47412 -1.84525 1.000 35.35361 297 SER A C 1
ATOM 2278 O O . SER A 1 297 ? -20.16712 -55.82243 -0.80094 1.000 36.19526 297 SER A O 1
ATOM 2281 N N . SER A 1 298 ? -19.56155 -57.56185 -2.05713 1.000 39.07383 298 SER A N 1
ATOM 2282 C CA . SER A 1 298 ? -18.52520 -57.96527 -1.11882 1.000 42.63846 298 SER A CA 1
ATOM 2283 C C . SER A 1 298 ? -17.45453 -56.89154 -0.98372 1.000 40.54658 298 SER A C 1
ATOM 2284 O O . SER A 1 298 ? -17.23754 -56.07906 -1.89034 1.000 35.85896 298 SER A O 1
ATOM 2287 N N . VAL A 1 299 ? -16.78367 -56.91007 0.17886 1.000 39.18994 299 VAL A N 1
ATOM 2288 C CA . VAL A 1 299 ? -15.68849 -55.98148 0.47009 1.000 40.85767 299 VAL A CA 1
ATOM 2289 C C . VAL A 1 299 ? -14.67182 -55.98821 -0.65966 1.000 41.91470 299 VAL A C 1
ATOM 2290 O O . VAL A 1 299 ? -14.18918 -54.92498 -1.09949 1.000 42.84488 299 VAL A O 1
ATOM 2294 N N . GLN A 1 300 ? -14.40689 -57.18414 -1.20510 1.000 40.84806 300 GLN A N 1
ATOM 2295 C CA . GLN A 1 300 ? -13.52132 -57.33029 -2.34978 1.000 40.56612 300 GLN A CA 1
ATOM 2296 C C . GLN A 1 300 ? -14.07842 -56.64101 -3.59714 1.000 38.67318 300 GLN A C 1
ATOM 2297 O O . GLN A 1 300 ? -13.33967 -55.96104 -4.31705 1.000 40.30474 300 GLN A O 1
ATOM 2303 N N . GLN A 1 301 ? -15.37721 -56.79857 -3.87484 1.000 41.02340 301 GLN A N 1
ATOM 2304 C CA . GLN A 1 301 ? -15.95720 -56.18239 -5.07281 1.000 39.79845 301 GLN A CA 1
ATOM 2305 C C . GLN A 1 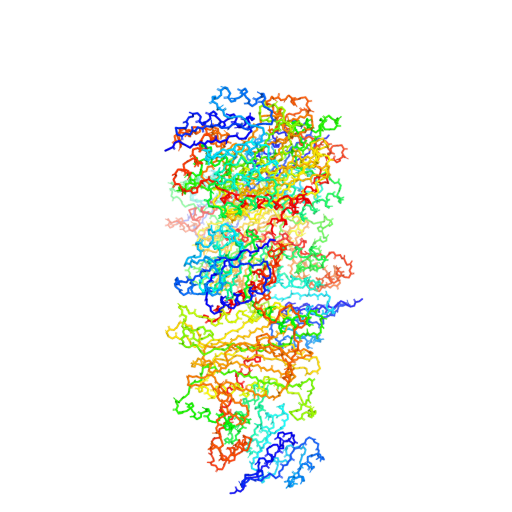301 ? -15.93098 -54.65379 -5.02059 1.000 40.27948 301 GLN A C 1
ATOM 2306 O O . GLN A 1 301 ? -15.84917 -54.00780 -6.06989 1.000 39.23201 301 GLN A O 1
ATOM 2312 N N . VAL A 1 302 ? -16.20929 -54.05870 -3.85720 1.000 37.44638 302 VAL A N 1
ATOM 2313 C CA . VAL A 1 302 ? -16.32016 -52.60160 -3.75286 1.000 38.10264 302 VAL A CA 1
ATOM 2314 C C . VAL A 1 302 ? -15.02533 -51.85314 -3.43021 1.000 38.61959 302 VAL A C 1
ATOM 2315 O O . VAL A 1 302 ? -15.01362 -50.61755 -3.51536 1.000 38.16494 302 VAL A O 1
ATOM 2319 N N . PHE A 1 303 ? -13.96779 -52.54001 -2.98536 1.000 41.98833 303 PHE A N 1
ATOM 2320 C CA . PHE A 1 303 ? -12.74048 -51.87812 -2.50248 1.000 37.24295 303 PHE A CA 1
ATOM 2321 C C . PHE A 1 303 ? -12.05760 -50.85959 -3.46755 1.000 36.51941 303 PHE A C 1
ATOM 2322 O O . PHE A 1 303 ? -11.55202 -49.81738 -3.00201 1.000 37.89252 303 PHE A O 1
ATOM 2330 N N . ASN A 1 304 ? -12.08912 -51.06738 -4.79748 1.000 33.92299 304 ASN A N 1
ATOM 2331 C CA . ASN A 1 304 ? -11.47915 -50.06277 -5.69261 1.000 36.45460 304 ASN A CA 1
ATOM 2332 C C . ASN A 1 304 ? -12.16955 -48.70012 -5.59707 1.000 39.46161 304 ASN A C 1
ATOM 2333 O O . ASN A 1 304 ? -11.52389 -47.65770 -5.83446 1.000 38.54401 304 ASN A O 1
ATOM 2338 N N . CYS A 1 305 ? -13.45206 -48.68903 -5.21647 1.000 33.44395 305 CYS A N 1
ATOM 2339 C CA . CYS A 1 305 ? -14.14386 -47.44897 -4.89107 1.000 32.83761 305 CYS A CA 1
ATOM 2340 C C . CYS A 1 305 ? -13.44460 -46.66855 -3.81083 1.000 34.08687 305 CYS A C 1
ATOM 2341 O O . CYS A 1 305 ? -13.27440 -45.44713 -3.91499 1.000 33.73487 305 CYS A O 1
ATOM 2344 N N . TYR A 1 306 ? -13.04124 -47.36528 -2.75744 1.000 35.03575 306 TYR A N 1
ATOM 2345 C CA . TYR A 1 306 ? -12.37074 -46.72037 -1.65103 1.000 34.38162 306 TYR A CA 1
ATOM 2346 C C . TYR A 1 306 ? -10.99087 -46.23516 -2.04308 1.000 35.57569 306 TYR A C 1
ATOM 2347 O O . TYR A 1 306 ? -10.54653 -45.19534 -1.54320 1.000 36.42096 306 TYR A O 1
ATOM 2356 N N . LYS A 1 307 ? -10.34330 -46.92896 -2.99348 1.000 36.41354 307 LYS A N 1
ATOM 2357 C CA . LYS A 1 307 ? -9.06940 -46.43015 -3.55207 1.000 36.36997 307 LYS A CA 1
ATOM 2358 C C . LYS A 1 307 ? -9.28032 -45.11202 -4.29083 1.000 31.67703 307 LYS A C 1
ATOM 2359 O O . LYS A 1 307 ? -8.50621 -44.16614 -4.14043 1.000 31.38327 307 LYS A O 1
ATOM 2365 N N . VAL A 1 308 ? -10.32180 -45.03455 -5.10328 1.000 34.65677 308 VAL A N 1
ATOM 2366 C CA . VAL A 1 308 ? -10.62413 -43.77636 -5.77956 1.000 31.87041 308 VAL A CA 1
ATOM 2367 C C . VAL A 1 308 ? -10.92685 -42.67279 -4.76765 1.000 34.28164 308 VAL A C 1
ATOM 2368 O O . VAL A 1 308 ? -10.42690 -41.54568 -4.88466 1.000 37.35685 308 VAL A O 1
ATOM 2372 N N . LEU A 1 309 ? -11.70306 -42.98516 -3.73692 1.000 35.82406 309 LEU A N 1
ATOM 2373 C CA . LEU A 1 309 ? -12.00356 -41.98431 -2.70931 1.000 35.47206 309 LEU A CA 1
ATOM 2374 C C . LEU A 1 309 ? -10.74292 -41.47920 -2.03664 1.000 33.47081 309 LEU A C 1
ATOM 2375 O O . LEU A 1 309 ? -10.61461 -40.28240 -1.75620 1.000 34.44182 309 LEU A O 1
ATOM 2380 N N . HIS A 1 310 ? -9.81387 -42.37460 -1.74451 1.000 35.38261 310 HIS A N 1
ATOM 2381 C CA . HIS A 1 310 ? -8.55006 -41.94669 -1.16348 1.000 35.65854 310 HIS A CA 1
ATOM 2382 C C . HIS A 1 310 ? -7.79995 -41.01218 -2.11787 1.000 32.81063 310 HIS A C 1
ATOM 2383 O O . HIS A 1 310 ? -7.31616 -39.95489 -1.70276 1.000 33.22967 310 HIS A O 1
ATOM 2390 N N . ASP A 1 311 ? -7.74732 -41.34943 -3.40982 1.000 32.61128 311 ASP A N 1
ATOM 2391 C CA . ASP A 1 311 ? -7.07139 -40.46916 -4.36441 1.000 32.47031 311 ASP A CA 1
ATOM 2392 C C . ASP A 1 311 ? -7.70134 -39.07617 -4.42047 1.000 35.42577 311 ASP A C 1
ATOM 2393 O O . ASP A 1 311 ? -6.97717 -38.06270 -4.39969 1.000 33.31119 311 ASP A O 1
ATOM 2398 N N . LEU A 1 312 ? -9.05141 -39.00582 -4.38876 1.000 35.02853 312 LEU A N 1
ATOM 2399 C CA . LEU A 1 312 ? -9.76790 -37.72364 -4.33403 1.000 31.11715 312 LEU A CA 1
ATOM 2400 C C . LEU A 1 312 ? -9.48725 -36.95054 -3.05074 1.000 33.59300 312 LEU A C 1
ATOM 2401 O O . LEU A 1 312 ? -9.29097 -35.72906 -3.08705 1.000 32.86541 312 LEU A O 1
ATOM 2406 N N . GLU A 1 313 ? -9.46029 -37.64349 -1.90925 1.000 31.75891 313 GLU A N 1
ATOM 2407 C CA . GLU A 1 313 ? -9.10540 -36.99911 -0.65479 1.000 33.52365 313 GLU A CA 1
ATOM 2408 C C . GLU A 1 313 ? -7.69560 -36.41272 -0.70265 1.000 38.39601 313 GLU A C 1
ATOM 2409 O O . GLU A 1 313 ? -7.48067 -35.26803 -0.28559 1.000 38.59887 313 GLU A O 1
ATOM 2415 N N . GLN A 1 314 ? -6.73355 -37.15556 -1.25849 1.000 38.74472 314 GLN A N 1
ATOM 2416 C CA . GLN A 1 314 ? -5.37170 -36.61566 -1.38479 1.000 42.69969 314 GLN A CA 1
ATOM 2417 C C . GLN A 1 314 ? -5.34530 -35.39810 -2.28357 1.000 41.92565 314 GLN A C 1
ATOM 2418 O O . GLN A 1 314 ? -4.68241 -34.39884 -1.98253 1.000 43.98079 314 GLN A O 1
ATOM 2424 N N . GLN A 1 315 ? -6.13621 -35.42421 -3.33767 1.000 33.79210 315 GLN A N 1
ATOM 2425 C CA . GLN A 1 315 ? -6.24147 -34.24285 -4.16983 1.000 34.38970 315 GLN A CA 1
ATOM 2426 C C . GLN A 1 315 ? -6.77696 -33.06368 -3.36201 1.000 37.61217 315 GLN A C 1
ATOM 2427 O O . GLN A 1 315 ? -6.25686 -31.94614 -3.45652 1.000 38.22436 315 GLN A O 1
ATOM 2433 N N . LEU A 1 316 ? -7.85087 -33.28530 -2.59498 1.000 38.16326 316 LEU A N 1
ATOM 2434 C CA . LEU A 1 316 ? -8.46404 -32.19539 -1.83758 1.000 38.93542 316 LEU A CA 1
ATOM 2435 C C . LEU A 1 316 ? -7.55697 -31.60650 -0.78019 1.000 36.93935 316 LEU A C 1
ATOM 2436 O O . LEU A 1 316 ? -7.74466 -30.44268 -0.41658 1.000 40.19727 316 LEU A O 1
ATOM 2441 N N . ASN A 1 317 ? -6.63691 -32.38738 -0.21822 1.000 41.42813 317 ASN A N 1
ATOM 2442 C CA . ASN A 1 317 ? -5.65724 -31.85693 0.75739 1.000 37.80289 317 ASN A CA 1
ATOM 2443 C C . ASN A 1 317 ? -4.41432 -31.25368 0.11138 1.000 40.53414 317 ASN A C 1
ATOM 2444 O O . ASN A 1 317 ? -3.29694 -31.49114 0.58523 1.000 38.22021 317 ASN A O 1
ATOM 2449 N N . LYS B 1 3 ? -31.50908 9.96003 -32.59028 1.000 71.90304 3 LYS B N 1
ATOM 2450 C CA . LYS B 1 3 ? -31.15510 9.42107 -33.90089 1.000 70.69786 3 LYS B CA 1
ATOM 2451 C C . LYS B 1 3 ? -31.43416 7.93021 -33.92331 1.000 63.00969 3 LYS B C 1
ATOM 2452 O O . LYS B 1 3 ? -31.13750 7.22022 -32.96544 1.000 60.02815 3 LYS B O 1
ATOM 2458 N N . THR B 1 4 ? -32.08129 7.46524 -34.98353 1.000 57.66262 4 THR B N 1
ATOM 2459 C CA . THR B 1 4 ? -32.20850 6.03334 -35.16979 1.000 54.46026 4 THR B CA 1
ATOM 2460 C C . THR B 1 4 ? -30.84298 5.39271 -35.39525 1.000 54.27467 4 THR B C 1
ATOM 2461 O O . THR B 1 4 ? -30.06769 5.82464 -36.25327 1.000 56.57458 4 THR B O 1
ATOM 2465 N N . ILE B 1 5 ? -30.54053 4.37728 -34.59932 1.000 52.91648 5 ILE B N 1
ATOM 2466 C CA . ILE B 1 5 ? -29.35204 3.55702 -34.79221 1.000 50.95627 5 ILE B CA 1
ATOM 2467 C C . ILE B 1 5 ? -29.66945 2.55137 -35.89429 1.000 51.09843 5 ILE B C 1
ATOM 2468 O O . ILE B 1 5 ? -30.61930 1.77036 -35.76708 1.000 51.22996 5 ILE B O 1
ATOM 2473 N N . LYS B 1 6 ? -28.88308 2.54886 -36.96402 1.000 45.16419 6 LYS B N 1
ATOM 2474 C CA . LYS B 1 6 ? -29.06839 1.55880 -38.01892 1.000 48.57716 6 LYS B CA 1
ATOM 2475 C C . LYS B 1 6 ? -28.16241 0.33922 -37.84628 1.000 43.44705 6 LYS B C 1
ATOM 2476 O O . LYS B 1 6 ? -26.96682 0.46411 -37.55720 1.000 45.98714 6 LYS B O 1
ATOM 2482 N N . VAL B 1 7 ? -28.77712 -0.84000 -37.93790 1.000 41.44406 7 VAL B N 1
ATOM 2483 C CA . VAL B 1 7 ? -28.16286 -2.12365 -37.61610 1.000 45.73729 7 VAL B CA 1
ATOM 2484 C C . VAL B 1 7 ? -28.15395 -3.01968 -38.85297 1.000 42.29011 7 VAL B C 1
ATOM 2485 O O . VAL B 1 7 ? -29.12102 -3.05317 -39.62720 1.000 45.85838 7 VAL B O 1
ATOM 2489 N N . ALA B 1 8 ? -27.03439 -3.70579 -39.05270 1.000 40.27526 8 ALA B N 1
ATOM 2490 C CA . ALA B 1 8 ? -26.93424 -4.89388 -39.88686 1.000 40.04551 8 ALA B CA 1
ATOM 2491 C C . ALA B 1 8 ? -26.98200 -6.13780 -39.01381 1.000 39.46891 8 ALA B C 1
ATOM 2492 O O . ALA B 1 8 ? -26.36312 -6.16945 -37.95148 1.000 39.12408 8 ALA B O 1
ATOM 2494 N N . LEU B 1 9 ? -27.77628 -7.12065 -39.42483 1.000 39.40220 9 LEU B N 1
ATOM 2495 C CA . LEU B 1 9 ? -27.84346 -8.42161 -38.77549 1.000 38.89558 9 LEU B CA 1
ATOM 2496 C C . LEU B 1 9 ? -27.28532 -9.46602 -39.73635 1.000 38.75500 9 LEU B C 1
ATOM 2497 O O . LEU B 1 9 ? -27.74131 -9.55554 -40.88397 1.000 39.41155 9 LEU B O 1
ATOM 2502 N N . ALA B 1 10 ? -26.31567 -10.25392 -39.27052 1.000 38.30759 10 ALA B N 1
ATOM 2503 C CA . ALA B 1 10 ? -25.71244 -11.33749 -40.04804 1.000 38.84573 10 ALA B CA 1
ATOM 2504 C C . ALA B 1 10 ? -26.13350 -12.71044 -39.53101 1.000 38.33398 10 ALA B C 1
ATOM 2505 O O . ALA B 1 10 ? -25.86076 -13.04424 -38.37571 1.000 40.85875 10 ALA B O 1
ATOM 2507 N N . GLY B 1 11 ? -26.77217 -13.51419 -40.38384 1.000 37.95205 11 GLY B N 1
ATOM 2508 C CA . GLY B 1 11 ? -27.20771 -14.84051 -39.96654 1.000 40.15197 11 GLY B CA 1
ATOM 2509 C C . GLY B 1 11 ? -28.67313 -14.92515 -39.55727 1.000 43.27843 11 GLY B C 1
ATOM 2510 O O . GLY B 1 11 ? -29.02423 -14.80546 -38.38082 1.000 38.27702 11 GLY B O 1
ATOM 2511 N N . ALA B 1 12 ? -29.53458 -15.13721 -40.55488 1.000 43.19884 12 ALA B N 1
ATOM 2512 C CA . ALA B 1 12 ? -30.97276 -15.33916 -40.39179 1.000 41.55142 12 ALA B CA 1
ATOM 2513 C C . ALA B 1 12 ? -31.37341 -16.71054 -39.85549 1.000 39.19205 12 ALA B C 1
ATOM 2514 O O . ALA B 1 12 ? -32.34928 -17.28666 -40.33522 1.000 44.38980 12 ALA B O 1
ATOM 2516 N N . GLY B 1 13 ? -30.58789 -17.29749 -38.96203 1.000 41.51136 13 GLY B N 1
ATOM 2517 C CA . GLY B 1 13 ? -30.97011 -18.54013 -38.32218 1.000 42.19176 13 GLY B CA 1
ATOM 2518 C C . GLY B 1 13 ? -31.99088 -18.34093 -37.20526 1.000 41.87286 13 GLY B C 1
ATOM 2519 O O . GLY B 1 13 ? -32.72449 -17.35082 -37.14416 1.000 40.99427 13 GLY B O 1
ATOM 2520 N N . ALA B 1 14 ? -32.13796 -19.39375 -36.40289 1.000 41.21654 14 ALA B N 1
ATOM 2521 C CA . ALA B 1 14 ? -33.10848 -19.36740 -35.31087 1.000 42.64553 14 ALA B CA 1
ATOM 2522 C C . ALA B 1 14 ? -32.88931 -18.19703 -34.35432 1.000 42.57055 14 ALA B C 1
ATOM 2523 O O . ALA B 1 14 ? -33.82382 -17.42082 -34.07779 1.000 44.45048 14 ALA B O 1
ATOM 2525 N N . PHE B 1 15 ? -31.61955 -17.91104 -34.03997 1.000 42.66944 15 PHE B N 1
ATOM 2526 C CA . PHE B 1 15 ? -31.29683 -16.80421 -33.14703 1.000 38.89760 15 PHE B CA 1
ATOM 2527 C C . PHE B 1 15 ? -31.35424 -15.43854 -33.82024 1.000 40.57369 15 PHE B C 1
ATOM 2528 O O . PHE B 1 15 ? -31.69478 -14.44827 -33.16138 1.000 40.71740 15 PHE B O 1
ATOM 2536 N N . GLY B 1 16 ? -30.90511 -15.31954 -35.06513 1.000 37.86438 16 GLY B N 1
ATOM 2537 C CA . GLY B 1 16 ? -31.10628 -14.06362 -35.77120 1.000 41.02257 16 GLY B CA 1
ATOM 2538 C C . GLY B 1 16 ? -32.57017 -13.64169 -35.82211 1.000 43.68695 16 GLY B C 1
ATOM 2539 O O . GLY B 1 16 ? -32.90487 -12.47694 -35.57455 1.000 44.07581 16 GLY B O 1
ATOM 2540 N N . ILE B 1 17 ? -33.46722 -14.59619 -36.07942 1.000 41.22541 17 ILE B N 1
ATOM 2541 C CA . ILE B 1 17 ? -34.89894 -14.30844 -36.03256 1.000 45.44819 17 ILE B CA 1
ATOM 2542 C C . ILE B 1 17 ? -35.33094 -13.85064 -34.64579 1.000 42.48258 17 ILE B C 1
ATOM 2543 O O . ILE B 1 17 ? -36.15438 -12.93557 -34.51596 1.000 42.01512 17 ILE B O 1
ATOM 2548 N N . LYS B 1 18 ? -34.81717 -14.49276 -33.59230 1.000 41.41098 18 LYS B N 1
ATOM 2549 C CA . LYS B 1 18 ? -35.15738 -14.03812 -32.24015 1.000 44.44516 18 LYS B CA 1
ATOM 2550 C C . LYS B 1 18 ? -34.67032 -12.60906 -31.94849 1.000 44.91789 18 LYS B C 1
ATOM 2551 O O . LYS B 1 18 ? -35.41902 -11.80241 -31.36584 1.000 42.70631 18 LYS B O 1
ATOM 2557 N N . HIS B 1 19 ? -33.46748 -12.24133 -32.42750 1.000 43.50903 19 HIS B N 1
ATOM 2558 C CA . HIS B 1 19 ? -33.02387 -10.84715 -32.30558 1.000 42.50963 19 HIS B CA 1
ATOM 2559 C C . HIS B 1 19 ? -33.93031 -9.89046 -33.06634 1.000 43.72852 19 HIS B C 1
ATOM 2560 O O . HIS B 1 19 ? -34.26438 -8.81797 -32.55476 1.000 44.96026 19 HIS B O 1
ATOM 2567 N N . LEU B 1 20 ? -34.28964 -10.23271 -34.30392 1.000 44.83713 20 LEU B N 1
ATOM 2568 C CA . LEU B 1 20 ? -35.20086 -9.39595 -35.08932 1.000 44.88664 20 LEU B CA 1
ATOM 2569 C C . LEU B 1 20 ? -36.53899 -9.17811 -34.38735 1.000 46.14072 20 LEU B C 1
ATOM 2570 O O . LEU B 1 20 ? -37.05224 -8.04658 -34.35091 1.000 46.63031 20 LEU B O 1
ATOM 2575 N N . ASP B 1 21 ? -37.08831 -10.23553 -33.77784 1.000 44.50858 21 ASP B N 1
ATOM 2576 C CA . ASP B 1 21 ? -38.33187 -10.09818 -33.01676 1.000 46.49459 21 ASP B CA 1
ATOM 2577 C C . ASP B 1 21 ? -38.15552 -9.18924 -31.81113 1.000 46.52806 21 ASP B C 1
ATOM 2578 O O . ASP B 1 21 ? -39.02441 -8.36074 -31.52465 1.000 49.15039 21 ASP B O 1
ATOM 2583 N N . GLY B 1 22 ? -36.99591 -9.25088 -31.16140 1.000 49.27579 22 GLY B N 1
ATOM 2584 C CA . GLY B 1 22 ? -36.75067 -8.36617 -30.02914 1.000 49.52224 22 GLY B CA 1
ATOM 2585 C C . GLY B 1 22 ? -36.59983 -6.92027 -30.46641 1.000 48.58428 22 GLY B C 1
ATOM 2586 O O . GLY B 1 22 ? -37.17394 -6.00582 -29.86603 1.000 48.59761 22 GLY B O 1
ATOM 2587 N N . ILE B 1 23 ? -35.79003 -6.69689 -31.49633 1.000 48.63804 23 ILE B N 1
ATOM 2588 C CA . ILE B 1 23 ? -35.49889 -5.36185 -32.00048 1.000 50.77494 23 ILE B CA 1
ATOM 2589 C C . ILE B 1 23 ? -36.78381 -4.67320 -32.42680 1.000 50.47297 23 ILE B C 1
ATOM 2590 O O . ILE B 1 23 ? -36.91141 -3.45050 -32.28729 1.000 50.14798 23 ILE B O 1
ATOM 2595 N N . LYS B 1 24 ? -37.77354 -5.43891 -32.90430 1.000 48.14045 24 LYS B N 1
ATOM 2596 C CA . LYS B 1 24 ? -39.05570 -4.81243 -33.23056 1.000 51.92157 24 LYS B CA 1
ATOM 2597 C C . LYS B 1 24 ? -39.63841 -3.98301 -32.07360 1.000 52.29422 24 LYS B C 1
ATOM 2598 O O . LYS B 1 24 ? -40.36822 -3.02100 -32.32688 1.000 51.09767 24 LYS B O 1
ATOM 2604 N N . ASN B 1 25 ? -39.28116 -4.28535 -30.81743 1.000 51.17087 25 ASN B N 1
ATOM 2605 C CA . ASN B 1 25 ? -39.75208 -3.55953 -29.63579 1.000 49.52740 25 ASN B CA 1
ATOM 2606 C C . ASN B 1 25 ? -38.82579 -2.44062 -29.16306 1.000 52.04841 25 ASN B C 1
ATOM 2607 O O . ASN B 1 25 ? -39.11891 -1.82426 -28.13024 1.000 48.99181 25 ASN B O 1
ATOM 2612 N N . ILE B 1 26 ? -37.73588 -2.13871 -29.86330 1.000 51.34199 26 ILE B N 1
ATOM 2613 C CA . ILE B 1 26 ? -36.77260 -1.15876 -29.37455 1.000 49.62265 26 ILE B CA 1
ATOM 2614 C C . ILE B 1 26 ? -36.86282 0.10714 -30.22175 1.000 52.01479 26 ILE B C 1
ATOM 2615 O O . ILE B 1 26 ? -36.47004 0.11276 -31.39602 1.000 52.15112 26 ILE B O 1
ATOM 2620 N N . ASP B 1 27 ? -37.38691 1.17807 -29.61842 1.000 48.20565 27 ASP B N 1
ATOM 2621 C CA . ASP B 1 27 ? -37.48793 2.47467 -30.28282 1.000 53.26822 27 ASP B CA 1
ATOM 2622 C C . ASP B 1 27 ? -36.11121 3.02333 -30.65465 1.000 56.45048 27 ASP B C 1
ATOM 2623 O O . ASP B 1 27 ? -35.13218 2.86364 -29.91494 1.000 54.90895 27 ASP B O 1
ATOM 2628 N N . GLY B 1 28 ? -36.05560 3.70275 -31.80152 1.000 54.69571 28 GLY B N 1
ATOM 2629 C CA . GLY B 1 28 ? -34.84067 4.31800 -32.31419 1.000 55.70306 28 GLY B CA 1
ATOM 2630 C C . GLY B 1 28 ? -33.75959 3.36273 -32.77395 1.000 52.31581 28 GLY B C 1
ATOM 2631 O O . GLY B 1 28 ? -32.58274 3.71495 -32.75462 1.000 53.90972 28 GLY B O 1
ATOM 2632 N N . VAL B 1 29 ? -34.12520 2.14233 -33.13678 1.000 51.44510 29 VAL B N 1
ATOM 2633 C CA . VAL B 1 29 ? -33.23414 1.18571 -33.77220 1.000 53.07479 29 VAL B CA 1
ATOM 2634 C C . VAL B 1 29 ? -33.94259 0.65966 -35.01172 1.000 53.37717 29 VAL B C 1
ATOM 2635 O O . VAL B 1 29 ? -35.15043 0.41312 -34.97676 1.000 54.42445 29 VAL B O 1
ATOM 2639 N N . GLU B 1 30 ? -33.19987 0.48043 -36.10269 1.000 51.27459 30 GLU B N 1
ATOM 2640 C CA . GLU B 1 30 ? -33.76982 -0.04838 -37.33352 1.000 51.84076 30 GLU B CA 1
ATOM 2641 C C . GLU B 1 30 ? -32.74542 -0.95409 -38.00366 1.000 53.76970 30 GLU B C 1
ATOM 2642 O O . GLU B 1 30 ? -31.61081 -0.53712 -38.25602 1.000 51.35873 30 GLU B O 1
ATOM 2648 N N . VAL B 1 31 ? -33.16657 -2.17028 -38.34114 1.000 53.85436 31 VAL B N 1
ATOM 2649 C CA . VAL B 1 31 ? -32.35661 -3.08924 -39.13400 1.000 50.73044 31 VAL B CA 1
ATOM 2650 C C . VAL B 1 31 ? -32.50963 -2.77914 -40.62455 1.000 52.59866 31 VAL B C 1
ATOM 2651 O O . VAL B 1 31 ? -33.57258 -2.99881 -41.20459 1.000 52.62473 31 VAL B O 1
ATOM 2655 N N . VAL B 1 32 ? -31.43922 -2.27892 -41.24562 1.000 55.51236 32 VAL B N 1
ATOM 2656 C CA . VAL B 1 32 ? -31.45018 -1.89267 -42.65615 1.000 50.96601 32 VAL B CA 1
ATOM 2657 C C . VAL B 1 32 ? -30.82353 -2.94309 -43.56851 1.000 53.00065 32 VAL B C 1
ATOM 2658 O O . VAL B 1 32 ? -31.05496 -2.89624 -44.78496 1.000 56.99842 32 VAL B O 1
ATOM 2662 N N . SER B 1 33 ? -29.97618 -3.82884 -43.04588 1.000 48.50116 33 SER B N 1
ATOM 2663 C CA . SER B 1 33 ? -29.34245 -4.84612 -43.87341 1.000 48.34084 33 SER B CA 1
ATOM 2664 C C . SER B 1 33 ? -29.43897 -6.19958 -43.19012 1.000 42.74364 33 SER B C 1
ATOM 2665 O O . SER B 1 33 ? -29.22652 -6.30077 -41.97988 1.000 41.80123 33 SER B O 1
ATOM 2668 N N . LEU B 1 34 ? -29.79351 -7.23028 -43.97260 1.000 43.52647 34 LEU B N 1
ATOM 2669 C CA . LEU B 1 34 ? -29.78381 -8.63339 -43.55266 1.000 44.03976 34 LEU B CA 1
ATOM 2670 C C . LEU B 1 34 ? -28.82873 -9.49262 -44.38263 1.000 45.23210 34 LEU B C 1
ATOM 2671 O O . LEU B 1 34 ? -28.93537 -9.52096 -45.61420 1.000 45.49057 34 LEU B O 1
ATOM 2676 N N . VAL B 1 35 ? -27.91620 -10.20724 -43.70454 1.000 46.80691 35 VAL B N 1
ATOM 2677 C CA . VAL B 1 35 ? -26.92646 -11.09379 -44.32836 1.000 44.63385 35 VAL B CA 1
ATOM 2678 C C . VAL B 1 35 ? -27.23722 -12.56636 -44.06790 1.000 47.76667 35 VAL B C 1
ATOM 2679 O O . VAL B 1 35 ? -27.44774 -12.96749 -42.91737 1.000 46.42207 35 VAL B O 1
ATOM 2683 N N . GLY B 1 36 ? -27.22224 -13.37699 -45.13793 1.000 59.95420 36 GLY B N 1
ATOM 2684 C CA . GLY B 1 36 ? -27.40065 -14.82083 -45.04012 1.000 59.68256 36 GLY B CA 1
ATOM 2685 C C . GLY B 1 36 ? -26.83483 -15.57019 -46.23388 1.000 61.43529 36 GLY B C 1
ATOM 2686 O O . GLY B 1 36 ? -26.65132 -15.00718 -47.31716 1.000 66.90386 36 GLY B O 1
ATOM 2687 N N . ARG B 1 37 ? -26.53772 -16.86034 -46.01249 1.000 51.86596 37 ARG B N 1
ATOM 2688 C CA . ARG B 1 37 ? -25.76882 -17.65420 -46.97912 1.000 54.14203 37 ARG B CA 1
ATOM 2689 C C . ARG B 1 37 ? -26.44612 -17.84819 -48.32917 1.000 56.44820 37 ARG B C 1
ATOM 2690 O O . ARG B 1 37 ? -25.75946 -17.94159 -49.34773 1.000 60.31800 37 ARG B O 1
ATOM 2698 N N . ARG B 1 38 ? -27.76687 -17.82147 -48.39070 1.000 59.65835 38 ARG B N 1
ATOM 2699 C CA . ARG B 1 38 ? -28.48868 -18.10779 -49.62736 1.000 57.05232 38 ARG B CA 1
ATOM 2700 C C . ARG B 1 38 ? -29.42633 -16.94916 -49.87656 1.000 58.93714 38 ARG B C 1
ATOM 2701 O O . ARG B 1 38 ? -30.30171 -16.66463 -49.05279 1.000 59.96148 38 ARG B O 1
ATOM 2709 N N . PHE B 1 39 ? -29.18117 -16.24177 -50.97790 1.000 59.57677 39 PHE B N 1
ATOM 2710 C CA . PHE B 1 39 ? -29.87999 -14.99716 -51.24267 1.000 57.38680 39 PHE B CA 1
ATOM 2711 C C . PHE B 1 39 ? -31.38825 -15.12716 -51.05674 1.000 60.22662 39 PHE B C 1
ATOM 2712 O O . PHE B 1 39 ? -31.96949 -14.35605 -50.29393 1.000 58.00569 39 PHE B O 1
ATOM 2720 N N . ASP B 1 40 ? -32.03732 -16.11145 -51.69897 1.000 60.24377 40 ASP B N 1
ATOM 2721 C CA . ASP B 1 40 ? -33.50522 -16.18410 -51.63059 1.000 63.51146 40 ASP B CA 1
ATOM 2722 C C . ASP B 1 40 ? -34.04395 -16.35146 -50.20590 1.000 62.43205 40 ASP B C 1
ATOM 2723 O O . ASP B 1 40 ? -35.03105 -15.70352 -49.84282 1.000 62.40619 40 ASP B O 1
ATOM 2728 N N . GLN B 1 41 ? -33.41122 -17.17785 -49.37615 1.000 59.02773 41 GLN B N 1
ATOM 2729 C CA . GLN B 1 41 ? -33.90245 -17.34067 -48.00911 1.000 61.48976 41 GLN B CA 1
ATOM 2730 C C . GLN B 1 41 ? -33.69958 -16.07282 -47.18432 1.000 59.43072 41 GLN B C 1
ATOM 2731 O O . GLN B 1 41 ? -34.57968 -15.67040 -46.39972 1.000 56.70120 41 GLN B O 1
ATOM 2737 N N . THR B 1 42 ? -32.55327 -15.42078 -47.37031 1.000 58.55957 42 THR B N 1
ATOM 2738 C CA . THR B 1 42 ? -32.30701 -14.14803 -46.71135 1.000 58.00521 42 THR B CA 1
ATOM 2739 C C . THR B 1 42 ? -33.30162 -13.09537 -47.18316 1.000 55.43252 42 THR B C 1
ATOM 2740 O O . THR B 1 42 ? -33.80041 -12.30436 -46.38256 1.000 55.10649 42 THR B O 1
ATOM 2744 N N . LYS B 1 43 ? -33.59403 -13.07089 -48.48023 1.000 54.45877 43 LYS B N 1
ATOM 2745 C CA . LYS B 1 43 ? -34.54280 -12.11242 -49.03270 1.000 58.05111 43 LYS B CA 1
ATOM 2746 C C . LYS B 1 43 ? -35.94734 -12.33979 -48.48319 1.000 60.71373 43 LYS B C 1
ATOM 2747 O O . LYS B 1 43 ? -36.66521 -11.38593 -48.17013 1.000 61.65297 43 LYS B O 1
ATOM 2753 N N . GLU B 1 44 ? -36.36504 -13.59875 -48.39222 1.000 59.90456 44 GLU B N 1
ATOM 2754 C CA . GLU B 1 44 ? -37.65716 -13.93718 -47.80153 1.000 65.77188 44 GLU B CA 1
ATOM 2755 C C . GLU B 1 44 ? -37.77342 -13.45208 -46.35664 1.000 61.47409 44 GLU B C 1
ATOM 2756 O O . GLU B 1 44 ? -38.78238 -12.84570 -45.96925 1.000 64.10235 44 GLU B O 1
ATOM 2762 N N . VAL B 1 45 ? -36.72863 -13.65574 -45.55703 1.000 59.88127 45 VAL B N 1
ATOM 2763 C CA . VAL B 1 45 ? -36.76126 -13.12979 -44.19161 1.000 58.14615 45 VAL B CA 1
ATOM 2764 C C . VAL B 1 45 ? -36.75945 -11.60141 -44.18057 1.000 56.50031 45 VAL B C 1
ATOM 2765 O O . VAL B 1 45 ? -37.50394 -10.96806 -43.41731 1.000 54.61539 45 VAL B O 1
ATOM 2769 N N . ALA B 1 46 ? -35.91059 -10.98466 -45.00056 1.000 58.65015 46 ALA B N 1
ATOM 2770 C CA . ALA B 1 46 ? -35.86703 -9.52922 -45.06104 1.000 56.87178 46 ALA B CA 1
ATOM 2771 C C . ALA B 1 46 ? -37.23560 -8.95692 -45.40645 1.000 55.61396 46 ALA B C 1
ATOM 2772 O O . ALA B 1 46 ? -37.67706 -7.97637 -44.79966 1.000 53.16544 46 ALA B O 1
ATOM 2774 N N . ASP B 1 47 ? -37.90809 -9.54562 -46.39283 1.000 58.56722 47 ASP B N 1
ATOM 2775 C CA . ASP B 1 47 ? -39.24063 -9.09679 -46.76699 1.000 58.49071 47 ASP B CA 1
ATOM 2776 C C . ASP B 1 47 ? -40.22804 -9.26753 -45.62150 1.000 60.41296 47 ASP B C 1
ATOM 2777 O O . ASP B 1 47 ? -41.06231 -8.38735 -45.37804 1.000 62.09384 47 ASP B O 1
ATOM 2782 N N . LYS B 1 48 ? -40.14119 -10.38557 -44.88995 1.000 56.42415 48 LYS B N 1
ATOM 2783 C CA . LYS B 1 48 ? -41.01319 -10.54717 -43.72941 1.000 55.52959 48 LYS B CA 1
ATOM 2784 C C . LYS B 1 48 ? -40.78169 -9.46438 -42.68014 1.000 54.33397 48 LYS B C 1
ATOM 2785 O O . LYS B 1 48 ? -41.73142 -9.00377 -42.03435 1.000 52.90915 48 LYS B O 1
ATOM 2791 N N . TYR B 1 49 ? -39.53497 -9.02833 -42.50831 1.000 53.40050 49 TYR B N 1
ATOM 2792 C CA . TYR B 1 49 ? -39.20256 -8.04064 -41.48799 1.000 49.53848 49 TYR B CA 1
ATOM 2793 C C . TYR B 1 49 ? -39.07017 -6.61786 -42.02059 1.000 50.16442 49 TYR B C 1
ATOM 2794 O O . TYR B 1 49 ? -38.74035 -5.71273 -41.24746 1.000 49.37160 49 TYR B O 1
ATOM 2803 N N . GLY B 1 50 ? -39.27549 -6.41512 -43.32120 1.000 51.46901 50 GLY B N 1
ATOM 2804 C CA . GLY B 1 50 ? -39.16296 -5.12128 -43.97055 1.000 48.57463 50 GLY B CA 1
ATOM 2805 C C . GLY B 1 50 ? -37.76192 -4.56604 -44.10083 1.000 49.59144 50 GLY B C 1
ATOM 2806 O O . GLY B 1 50 ? -37.58708 -3.34629 -44.13170 1.000 49.42582 50 GLY B O 1
ATOM 2807 N N . ILE B 1 51 ? -36.75991 -5.43413 -44.18388 1.000 47.62009 51 ILE B N 1
ATOM 2808 C CA . ILE B 1 51 ? -35.36133 -5.03556 -44.31156 1.000 48.42172 51 ILE B CA 1
ATOM 2809 C C . ILE B 1 51 ? -35.06207 -4.83874 -45.79758 1.000 48.21956 51 ILE B C 1
ATOM 2810 O O . ILE B 1 51 ? -35.23807 -5.76770 -46.58989 1.000 48.56132 51 ILE B O 1
ATOM 2815 N N . ALA B 1 52 ? -34.62714 -3.62528 -46.17167 1.000 49.76722 52 ALA B N 1
ATOM 2816 C CA . ALA B 1 52 ? -34.51306 -3.21161 -47.57761 1.000 47.49947 52 ALA B CA 1
ATOM 2817 C C . ALA B 1 52 ? -33.32426 -3.83902 -48.30430 1.000 50.27670 52 ALA B C 1
ATOM 2818 O O . ALA B 1 52 ? -33.42614 -4.18817 -49.48610 1.000 48.48756 52 ALA B O 1
ATOM 2820 N N . HIS B 1 53 ? -32.18622 -3.96311 -47.63593 1.000 49.46809 53 HIS B N 1
ATOM 2821 C CA . HIS B 1 53 ? -30.96404 -4.45864 -48.25177 1.000 47.80142 53 HIS B CA 1
ATOM 2822 C C . HIS B 1 53 ? -30.74285 -5.92327 -47.90245 1.000 47.63481 53 HIS B C 1
ATOM 2823 O O . HIS B 1 53 ? -30.76782 -6.30569 -46.72878 1.000 48.25932 53 HIS B O 1
ATOM 2830 N N . VAL B 1 54 ? -30.36865 -6.70830 -48.90879 1.000 47.19330 54 VAL B N 1
ATOM 2831 C CA . VAL B 1 54 ? -30.11466 -8.13259 -48.73358 1.000 48.27601 54 VAL B CA 1
ATOM 2832 C C . VAL B 1 54 ? -28.75423 -8.45583 -49.32497 1.000 51.80142 54 VAL B C 1
ATOM 2833 O O . VAL B 1 54 ? -28.47841 -8.15092 -50.49413 1.000 47.93426 54 VAL B O 1
ATOM 2837 N N . ALA B 1 55 ? -27.91667 -9.09507 -48.50920 1.000 49.16360 55 ALA B N 1
ATOM 2838 C CA . ALA B 1 55 ? -26.60049 -9.51751 -48.92192 1.000 51.44673 55 ALA B CA 1
ATOM 2839 C C . ALA B 1 55 ? -26.34302 -10.95437 -48.50464 1.000 49.39337 55 ALA B C 1
ATOM 2840 O O . ALA B 1 55 ? -26.98656 -11.49683 -47.60661 1.000 50.76727 55 ALA B O 1
ATOM 2842 N N . THR B 1 56 ? -25.41565 -11.57321 -49.22154 1.000 50.80471 56 THR B N 1
ATOM 2843 C CA . THR B 1 56 ? -24.85018 -12.87449 -48.90133 1.000 53.40414 56 THR B CA 1
ATOM 2844 C C . THR B 1 56 ? -23.44097 -12.79172 -48.30842 1.000 51.08294 56 THR B C 1
ATOM 2845 O O . THR B 1 56 ? -22.90483 -13.80860 -47.85796 1.000 51.65242 56 THR B O 1
ATOM 2849 N N . ASP B 1 57 ? -22.80348 -11.63441 -48.38194 1.000 50.75853 57 ASP B N 1
ATOM 2850 C CA . ASP B 1 57 ? -21.53123 -11.36131 -47.73682 1.000 49.74220 57 ASP B CA 1
ATOM 2851 C C . ASP B 1 57 ? -21.69383 -10.21026 -46.75114 1.000 45.88223 57 ASP B C 1
ATOM 2852 O O . ASP B 1 57 ? -22.30600 -9.18759 -47.07657 1.000 46.39361 57 ASP B O 1
ATOM 2857 N N . LEU B 1 58 ? -21.04189 -10.33399 -45.59589 1.000 42.51791 58 LEU B N 1
ATOM 2858 C CA . LEU B 1 58 ? -21.06302 -9.26305 -44.60217 1.000 46.15878 58 LEU B CA 1
ATOM 2859 C C . LEU B 1 58 ? -20.44593 -7.97267 -45.13630 1.000 49.81295 58 LEU B C 1
ATOM 2860 O O . LEU B 1 58 ? -20.93402 -6.87236 -44.82900 1.000 45.61687 58 LEU B O 1
ATOM 2865 N N . ALA B 1 59 ? -19.40616 -8.09215 -45.97615 1.000 45.24414 59 ALA B N 1
ATOM 2866 C CA . ALA B 1 59 ? -18.71063 -6.92449 -46.51045 1.000 47.32464 59 ALA B CA 1
ATOM 2867 C C . ALA B 1 59 ? -19.65943 -6.01368 -47.26214 1.000 48.17080 59 ALA B C 1
ATOM 2868 O O . ALA B 1 59 ? -19.50081 -4.78882 -47.24359 1.000 47.10200 59 ALA B O 1
ATOM 2870 N N . GLU B 1 60 ? -20.64531 -6.59882 -47.93025 1.000 56.60771 60 GLU B N 1
ATOM 2871 C CA . GLU B 1 60 ? -21.65675 -5.80528 -48.60741 1.000 57.46167 60 GLU B CA 1
ATOM 2872 C C . GLU B 1 60 ? -22.39171 -4.90215 -47.62172 1.000 58.10222 60 GLU B C 1
ATOM 2873 O O . GLU B 1 60 ? -22.70573 -3.74877 -47.94243 1.000 58.83165 60 GLU B O 1
ATOM 2879 N N . SER B 1 61 ? -22.69321 -5.40806 -46.42538 1.000 50.35919 61 SER B N 1
ATOM 2880 C CA . SER B 1 61 ? -23.35069 -4.56044 -45.43542 1.000 53.45742 61 SER B CA 1
ATOM 2881 C C . SER B 1 61 ? -22.38602 -3.57884 -44.77582 1.000 51.61933 61 SER B C 1
ATOM 2882 O O . SER B 1 61 ? -22.73910 -2.41265 -44.56363 1.000 50.18282 61 SER B O 1
ATOM 2885 N N . LEU B 1 62 ? -21.13297 -3.98922 -44.57591 1.000 51.74282 62 LEU B N 1
ATOM 2886 C CA . LEU B 1 62 ? -20.13045 -3.09197 -44.00466 1.000 50.30958 62 LEU B CA 1
ATOM 2887 C C . LEU B 1 62 ? -19.78860 -1.93141 -44.92989 1.000 51.78195 62 LEU B C 1
ATOM 2888 O O . LEU B 1 62 ? -19.39121 -0.86352 -44.45184 1.000 56.86446 62 LEU B O 1
ATOM 2893 N N . ALA B 1 63 ? -19.92390 -2.10597 -46.24134 1.000 50.90776 63 ALA B N 1
ATOM 2894 C CA . ALA B 1 63 ? -19.67369 -0.98420 -47.13957 1.000 52.73250 63 ALA B CA 1
ATOM 2895 C C . ALA B 1 63 ? -20.76897 0.07718 -47.10588 1.000 52.37048 63 ALA B C 1
ATOM 2896 O O . ALA B 1 63 ? -20.55597 1.16809 -47.65110 1.000 50.32348 63 ALA B O 1
ATOM 2898 N N . LEU B 1 64 ? -21.93231 -0.21005 -46.51706 1.000 53.44706 64 LEU B N 1
ATOM 2899 C CA . LEU B 1 64 ? -22.98105 0.80489 -46.43141 1.000 52.12316 64 LEU B CA 1
ATOM 2900 C C . LEU B 1 64 ? -22.58217 1.87905 -45.43802 1.000 50.56915 64 LEU B C 1
ATOM 2901 O O . LEU B 1 64 ? -22.51712 1.59735 -44.23847 1.000 52.66971 64 LEU B O 1
ATOM 2906 N N . PRO B 1 65 ? -22.45379 3.13561 -45.85758 1.000 51.82922 65 PRO B N 1
ATOM 2907 C CA . PRO B 1 65 ? -22.03346 4.17957 -44.91149 1.000 53.68275 65 PRO B CA 1
ATOM 2908 C C . PRO B 1 65 ? -23.04161 4.47667 -43.81416 1.000 52.66510 65 PRO B C 1
ATOM 2909 O O . PRO B 1 65 ? -22.62159 4.85766 -42.71386 1.000 53.61465 65 PRO B O 1
ATOM 2913 N N . GLU B 1 66 ? -24.33511 4.23247 -44.04710 1.000 49.71040 66 GLU B N 1
ATOM 2914 C CA . GLU B 1 66 ? -25.37920 4.49290 -43.05622 1.000 50.03771 66 GLU B CA 1
ATOM 2915 C C . GLU B 1 66 ? -25.39586 3.47668 -41.91513 1.000 49.41033 66 GLU B C 1
ATOM 2916 O O . GLU B 1 66 ? -25.94965 3.77517 -40.85137 1.000 52.02928 66 GLU B O 1
ATOM 2922 N N . VAL B 1 67 ? -24.83801 2.28702 -42.11171 1.000 48.07803 67 VAL B N 1
ATOM 2923 C CA . VAL B 1 67 ? -24.83268 1.25578 -41.07750 1.000 47.98251 67 VAL B CA 1
ATOM 2924 C C . VAL B 1 67 ? -23.97355 1.70284 -39.89535 1.000 46.69177 67 VAL B C 1
ATOM 2925 O O . VAL B 1 67 ? -22.80554 2.07079 -40.05798 1.000 50.10836 67 VAL B O 1
ATOM 2929 N N . ASP B 1 68 ? -24.57714 1.73187 -38.69987 1.000 42.02251 68 ASP B N 1
ATOM 2930 C CA . ASP B 1 68 ? -23.90937 2.08488 -37.44944 1.000 41.70875 68 ASP B CA 1
ATOM 2931 C C . ASP B 1 68 ? -23.44625 0.88379 -36.63181 1.000 42.35120 68 ASP B C 1
ATOM 2932 O O . ASP B 1 68 ? -22.42953 0.96546 -35.92714 1.000 43.79525 68 ASP B O 1
ATOM 2937 N N . ALA B 1 69 ? -24.19909 -0.21039 -36.62840 1.000 41.79041 69 ALA B N 1
ATOM 2938 C CA . ALA B 1 69 ? -23.86278 -1.32006 -35.73794 1.000 41.40161 69 ALA B CA 1
ATOM 2939 C C . ALA B 1 69 ? -24.16636 -2.63939 -36.43213 1.000 39.67588 69 ALA B C 1
ATOM 2940 O O . ALA B 1 69 ? -24.96516 -2.69676 -37.36981 1.000 39.95396 69 ALA B O 1
ATOM 2942 N N . VAL B 1 70 ? -23.51334 -3.69649 -35.95380 1.000 39.12921 70 VAL B N 1
ATOM 2943 C CA . VAL B 1 70 ? -23.66950 -5.05318 -36.45615 1.000 38.80259 70 VAL B CA 1
ATOM 2944 C C . VAL B 1 70 ? -23.95071 -6.01804 -35.32661 1.000 38.27726 70 VAL B C 1
ATOM 2945 O O . VAL B 1 70 ? -23.36273 -5.89711 -34.25245 1.000 38.01929 70 VAL B O 1
ATOM 2949 N N . ILE B 1 71 ? -24.91156 -6.91197 -35.53443 1.000 39.63660 71 ILE B N 1
ATOM 2950 C CA . ILE B 1 71 ? -25.14918 -8.05943 -34.66373 1.000 38.32124 71 ILE B CA 1
ATOM 2951 C C . ILE B 1 71 ? -24.78615 -9.32934 -35.42747 1.000 40.40754 71 ILE B C 1
ATOM 2952 O O . ILE B 1 71 ? -25.35587 -9.60752 -36.49531 1.000 42.85193 71 ILE B O 1
ATOM 2957 N N . LEU B 1 72 ? -23.86940 -10.10985 -34.87660 1.000 37.01311 72 LEU B N 1
ATOM 2958 C CA . LEU B 1 72 ? -23.39085 -11.32784 -35.50906 1.000 39.43221 72 LEU B CA 1
ATOM 2959 C C . LEU B 1 72 ? -24.02692 -12.55161 -34.85940 1.000 39.07241 72 LEU B C 1
ATOM 2960 O O . LEU B 1 72 ? -23.74826 -12.86432 -33.69315 1.000 40.56153 72 LEU B O 1
ATOM 2965 N N . CYS B 1 73 ? -24.93507 -13.19071 -35.60150 1.000 36.84928 73 CYS B N 1
ATOM 2966 C CA . CYS B 1 73 ? -25.58041 -14.45829 -35.25530 1.000 40.80463 73 CYS B CA 1
ATOM 2967 C C . CYS B 1 73 ? -25.22515 -15.55111 -36.26249 1.000 42.21149 73 CYS B C 1
ATOM 2968 O O . CYS B 1 73 ? -26.04865 -16.42341 -36.56040 1.000 38.66624 73 CYS B O 1
ATOM 2971 N N . THR B 1 74 ? -24.02884 -15.47482 -36.83832 1.000 40.88071 74 THR B N 1
ATOM 2972 C CA . THR B 1 74 ? -23.54193 -16.44469 -37.81563 1.000 38.48193 74 THR B CA 1
ATOM 2973 C C . THR B 1 74 ? -23.05732 -17.70177 -37.09308 1.000 36.10093 74 THR B C 1
ATOM 2974 O O . THR B 1 74 ? -22.99939 -17.73837 -35.86727 1.000 37.45226 74 THR B O 1
ATOM 2978 N N . PRO B 1 75 ? -22.61794 -18.73789 -37.82290 1.000 38.19263 75 PRO B N 1
ATOM 2979 C CA . PRO B 1 75 ? -21.94413 -19.85805 -37.14857 1.000 41.26311 75 PRO B CA 1
ATOM 2980 C C . PRO B 1 75 ? -20.68606 -19.40074 -36.41666 1.000 41.14363 75 PRO B C 1
ATOM 2981 O O . PRO B 1 75 ? -19.98290 -18.48925 -36.85874 1.000 38.70328 75 PRO B O 1
ATOM 2985 N N . THR B 1 76 ? -20.45182 -20.04587 -35.26526 1.000 39.19248 76 THR B N 1
ATOM 2986 C CA . THR B 1 76 ? -19.34478 -19.75543 -34.34982 1.000 42.20480 76 THR B CA 1
ATOM 2987 C C . THR B 1 76 ? -17.96938 -19.61450 -34.99834 1.000 45.39741 76 THR B C 1
ATOM 2988 O O . THR B 1 76 ? -17.18805 -18.72165 -34.62099 1.000 44.13192 76 THR B O 1
ATOM 2992 N N . GLN B 1 77 ? -17.65603 -20.47143 -35.98067 1.000 46.67815 77 GLN B N 1
ATOM 2993 C CA . GLN B 1 77 ? -16.33017 -20.44228 -36.59709 1.000 45.78891 77 GLN B CA 1
ATOM 2994 C C . GLN B 1 77 ? -16.02558 -19.10668 -37.25501 1.000 44.90178 77 GLN B C 1
ATOM 2995 O O . GLN B 1 77 ? -14.85155 -18.73001 -37.33994 1.000 43.68272 77 GLN B O 1
ATOM 3001 N N . MET B 1 78 ? -17.05770 -18.31842 -37.55057 1.000 41.32623 78 MET B N 1
ATOM 3002 C CA . MET B 1 78 ? -16.94923 -17.03101 -38.21189 1.000 42.12637 78 MET B CA 1
ATOM 3003 C C . MET B 1 78 ? -16.90854 -15.84902 -37.25021 1.000 44.10412 78 MET B C 1
ATOM 3004 O O . MET B 1 78 ? -16.61555 -14.73276 -37.68896 1.000 44.73073 78 MET B O 1
ATOM 3009 N N . HIS B 1 79 ? -17.26217 -16.04390 -35.97970 1.000 40.69900 79 HIS B N 1
ATOM 3010 C CA . HIS B 1 79 ? -17.50991 -14.89477 -35.10888 1.000 42.06185 79 HIS B CA 1
ATOM 3011 C C . HIS B 1 79 ? -16.30339 -13.95501 -34.97108 1.000 41.43414 79 HIS B C 1
ATOM 3012 O O . HIS B 1 79 ? -16.37773 -12.78128 -35.37113 1.000 40.35429 79 HIS B O 1
ATOM 3019 N N . ALA B 1 80 ? -15.12799 -14.50173 -34.63724 1.000 40.07911 80 ALA B N 1
ATOM 3020 C CA . ALA B 1 80 ? -13.97752 -13.63927 -34.36692 1.000 41.38129 80 ALA B CA 1
ATOM 3021 C C . ALA B 1 80 ? -13.53295 -12.84265 -35.58588 1.000 42.53389 80 ALA B C 1
ATOM 3022 O O . ALA B 1 80 ? -13.49462 -11.60278 -35.54461 1.000 42.31560 80 ALA B O 1
ATOM 3024 N N . GLU B 1 81 ? -13.34297 -13.51213 -36.71383 1.000 42.34834 81 GLU B N 1
ATOM 3025 C CA . GLU B 1 81 ? -12.98674 -12.79681 -37.93020 1.000 44.30665 81 GLU B CA 1
ATOM 3026 C C . GLU B 1 81 ? -14.00759 -11.70980 -38.24556 1.000 42.91650 81 GLU B C 1
ATOM 3027 O O . GLU B 1 81 ? -13.65447 -10.53266 -38.41033 1.000 41.39859 81 GLU B O 1
ATOM 3033 N N . GLN B 1 82 ? -15.28900 -12.04778 -38.16016 1.000 42.57473 82 GLN B N 1
ATOM 3034 C CA . GLN B 1 82 ? -16.30801 -11.07044 -38.52732 1.000 42.45078 82 GLN B CA 1
ATOM 3035 C C . GLN B 1 82 ? -16.34297 -9.90764 -37.54477 1.000 40.51026 82 GLN B C 1
ATOM 3036 O O . GLN B 1 82 ? -16.45390 -8.74184 -37.96240 1.000 37.95307 82 GLN B O 1
ATOM 3042 N N . ALA B 1 83 ? -16.14976 -10.18391 -36.25220 1.000 40.16035 83 ALA B N 1
ATOM 3043 C CA . ALA B 1 83 ? -16.10189 -9.08204 -35.29920 1.000 38.60711 83 ALA B CA 1
ATOM 3044 C C . ALA B 1 83 ? -14.96370 -8.12553 -35.61323 1.000 39.85837 83 ALA B C 1
ATOM 3045 O O . ALA B 1 83 ? -15.17581 -6.90562 -35.69764 1.000 38.70466 83 ALA B O 1
ATOM 3047 N N . ILE B 1 84 ? -13.79959 -8.67394 -35.96164 1.000 37.69678 84 ILE B N 1
ATOM 3048 C CA . ILE B 1 84 ? -12.66850 -7.84498 -36.37270 1.000 38.12409 84 ILE B CA 1
ATOM 3049 C C . ILE B 1 84 ? -13.01003 -7.01228 -37.59496 1.000 39.80782 84 ILE B C 1
ATOM 3050 O O . ILE B 1 84 ? -12.80374 -5.78496 -37.60866 1.000 38.92635 84 ILE B O 1
ATOM 3055 N N . ALA B 1 85 ? -13.65479 -7.63358 -38.58278 1.000 38.59280 85 ALA B N 1
ATOM 3056 C CA . ALA B 1 85 ? -14.03505 -6.88667 -39.76709 1.000 39.02094 85 ALA B CA 1
ATOM 3057 C C . ALA B 1 85 ? -14.95067 -5.72870 -39.41197 1.000 40.34899 85 ALA B C 1
ATOM 3058 O O . ALA B 1 85 ? -14.67405 -4.58282 -39.80233 1.000 41.61827 85 ALA B O 1
ATOM 3060 N N . CYS B 1 86 ? -15.90308 -5.95997 -38.49899 1.000 38.81725 86 CYS B N 1
ATOM 3061 C CA . CYS B 1 86 ? -16.79597 -4.88208 -38.09567 1.000 39.65326 86 CYS B CA 1
ATOM 3062 C C . CYS B 1 86 ? -16.01186 -3.71089 -37.54300 1.000 39.25160 86 CYS B C 1
ATOM 3063 O O . CYS B 1 86 ? -16.22206 -2.55903 -37.93875 1.000 39.69850 86 CYS B O 1
ATOM 3066 N N . MET B 1 87 ? -15.11153 -3.98233 -36.61745 1.000 39.01120 87 MET B N 1
ATOM 3067 C CA . MET B 1 87 ? -14.36410 -2.88515 -36.03060 1.000 40.74007 87 MET B CA 1
ATOM 3068 C C . MET B 1 87 ? -13.42221 -2.22434 -37.03600 1.000 42.88504 87 MET B C 1
ATOM 3069 O O . MET B 1 87 ? -13.30615 -0.99341 -37.05120 1.000 43.37542 87 MET B O 1
ATOM 3074 N N . LYS B 1 88 ? -12.80309 -2.99189 -37.93930 1.000 40.58483 88 LYS B N 1
ATOM 3075 C CA . LYS B 1 88 ? -12.00209 -2.31516 -38.96351 1.000 42.71891 88 LYS B CA 1
ATOM 3076 C C . LYS B 1 88 ? -12.82761 -1.41408 -39.87157 1.000 44.71824 88 LYS B C 1
ATOM 3077 O O . LYS B 1 88 ? -12.32244 -0.37583 -40.31734 1.000 42.07101 88 LYS B O 1
ATOM 3083 N N . ALA B 1 89 ? -14.10096 -1.74868 -40.12219 1.000 44.01114 89 ALA B N 1
ATOM 3084 C CA . ALA B 1 89 ? -14.95473 -0.82538 -40.85833 1.000 40.97350 89 ALA B CA 1
ATOM 3085 C C . ALA B 1 89 ? -15.53860 0.27230 -39.96864 1.000 42.71519 89 ALA B C 1
ATOM 3086 O O . ALA B 1 89 ? -16.30481 1.10605 -40.47152 1.000 41.52199 89 ALA B O 1
ATOM 3088 N N . GLY B 1 90 ? -15.13380 0.33225 -38.69270 1.000 41.72105 90 GLY B N 1
ATOM 3089 C CA . GLY B 1 90 ? -15.62495 1.33917 -37.76930 1.000 41.07951 90 GLY B CA 1
ATOM 3090 C C . GLY B 1 90 ? -17.03230 1.15122 -37.22550 1.000 44.56882 90 GLY B C 1
ATOM 3091 O O . GLY B 1 90 ? -17.63252 2.12453 -36.75892 1.000 44.61496 90 GLY B O 1
ATOM 3092 N N . LYS B 1 91 ? -17.57949 -0.06465 -37.24325 1.000 41.78388 91 LYS B N 1
ATOM 3093 C CA . LYS B 1 91 ? -18.94439 -0.31894 -36.78787 1.000 40.22600 91 LYS B CA 1
ATOM 3094 C C . LYS B 1 91 ? -18.90505 -0.96092 -35.41331 1.000 39.70288 91 LYS B C 1
ATOM 3095 O O . LYS B 1 91 ? -18.13014 -1.89255 -35.18703 1.000 39.30614 91 LYS B O 1
ATOM 3101 N N . HIS B 1 92 ? -19.80256 -0.52836 -34.52551 1.000 39.71562 92 HIS B N 1
ATOM 3102 C CA . HIS B 1 92 ? -19.99601 -1.27592 -33.28659 1.000 39.18788 92 HIS B CA 1
ATOM 3103 C C . HIS B 1 92 ? -20.48296 -2.68223 -33.60894 1.000 38.75787 92 HIS B C 1
ATOM 3104 O O . HIS B 1 92 ? -21.10327 -2.93039 -34.64152 1.000 38.91971 92 HIS B O 1
ATOM 3111 N N . VAL B 1 93 ? -20.14817 -3.62169 -32.74884 1.000 38.23119 93 VAL B N 1
ATOM 3112 C CA . VAL B 1 93 ? -20.47882 -5.01457 -33.00782 1.000 37.83229 93 VAL B CA 1
ATOM 3113 C C . VAL B 1 93 ? -20.91825 -5.71093 -31.73117 1.000 37.35029 93 VAL B C 1
ATOM 3114 O O . VAL B 1 93 ? -20.35372 -5.49999 -30.65628 1.000 37.50881 93 VAL B O 1
ATOM 3118 N N . GLN B 1 94 ? -21.94708 -6.51717 -31.85394 1.000 37.18205 94 GLN B N 1
ATOM 3119 C CA . GLN B 1 94 ? -22.32733 -7.47665 -30.83848 1.000 37.19524 94 GLN B CA 1
ATOM 3120 C C . GLN B 1 94 ? -22.19175 -8.85902 -31.42590 1.000 36.45897 94 GLN B C 1
ATOM 3121 O O . GLN B 1 94 ? -22.83898 -9.15553 -32.42725 1.000 37.74131 94 GLN B O 1
ATOM 3127 N N . VAL B 1 95 ? -21.54152 -9.75529 -30.69672 1.000 35.96174 95 VAL B N 1
ATOM 3128 C CA . VAL B 1 95 ? -21.23971 -11.07692 -31.20657 1.000 35.89967 95 VAL B CA 1
ATOM 3129 C C . VAL B 1 95 ? -21.96556 -12.04581 -30.30598 1.000 35.31876 95 VAL B C 1
ATOM 3130 O O . VAL B 1 95 ? -21.82004 -11.99372 -29.08051 1.000 36.03781 95 VAL B O 1
ATOM 3134 N N . GLU B 1 96 ? -22.74202 -12.93481 -30.91173 1.000 36.14076 96 GLU B N 1
ATOM 3135 C CA . GLU B 1 96 ? -23.33448 -14.00041 -30.13193 1.000 41.13273 96 GLU B CA 1
ATOM 3136 C C . GLU B 1 96 ? -22.24521 -14.83811 -29.48697 1.000 40.63889 96 GLU B C 1
ATOM 3137 O O . GLU B 1 96 ? -21.15033 -15.02885 -30.03854 1.000 36.93365 96 GLU B O 1
ATOM 3143 N N . ILE B 1 97 ? -22.62146 -15.45903 -28.38862 1.000 39.14980 97 ILE B N 1
ATOM 3144 C CA . ILE B 1 97 ? -21.67741 -16.33475 -27.70253 1.000 38.95258 97 ILE B CA 1
ATOM 3145 C C . ILE B 1 97 ? -21.45761 -17.56761 -28.56364 1.000 39.11065 97 ILE B C 1
ATOM 3146 O O . ILE B 1 97 ? -22.39831 -18.04591 -29.22364 1.000 37.62340 97 ILE B O 1
ATOM 3151 N N . PRO B 1 98 ? -20.23259 -18.08799 -28.61979 1.000 39.82515 98 PRO B N 1
ATOM 3152 C CA . PRO B 1 98 ? -18.97422 -17.54605 -28.05512 1.000 36.73069 98 PRO B CA 1
ATOM 3153 C C . PRO B 1 98 ? -18.26354 -16.41911 -28.80811 1.000 37.33474 98 PRO B C 1
ATOM 3154 O O . PRO B 1 98 ? -18.50541 -16.24893 -30.01079 1.000 34.92977 98 PRO B O 1
ATOM 3158 N N . LEU B 1 99 ? -17.55567 -15.52816 -28.08918 1.000 35.21804 99 LEU B N 1
ATOM 3159 C CA . LEU B 1 99 ? -16.69637 -14.55178 -28.75477 1.000 36.19224 99 LEU B CA 1
ATOM 3160 C C . LEU B 1 99 ? -15.77469 -15.18229 -29.79613 1.000 37.37493 99 LEU B C 1
ATOM 3161 O O . LEU B 1 99 ? -15.52361 -14.58837 -30.85121 1.000 36.09978 99 LEU B O 1
ATOM 3166 N N . ALA B 1 100 ? -15.21791 -16.35246 -29.49407 1.000 34.45284 100 ALA B N 1
ATOM 3167 C CA . ALA B 1 100 ? -14.41695 -17.10658 -30.44524 1.000 39.30859 100 ALA B CA 1
ATOM 3168 C C . ALA B 1 100 ? -14.36610 -18.54556 -29.97061 1.000 38.67027 100 ALA B C 1
ATOM 3169 O O . ALA B 1 100 ? -14.71976 -18.84216 -28.82783 1.000 36.48071 100 ALA B O 1
ATOM 3171 N N . ASP B 1 101 ? -13.96381 -19.44981 -30.85700 1.000 38.15956 101 ASP B N 1
ATOM 3172 C CA . ASP B 1 101 ? -13.64674 -20.80029 -30.40112 1.000 41.13680 101 ASP B CA 1
ATOM 3173 C C . ASP B 1 101 ? -12.13631 -21.00756 -30.18258 1.000 40.36467 101 ASP B C 1
ATOM 3174 O O . ASP B 1 101 ? -11.69463 -22.14625 -29.98388 1.000 41.09365 101 ASP B O 1
ATOM 3179 N N . ALA B 1 102 ? -11.34509 -19.93225 -30.17283 1.000 40.99839 102 ALA B N 1
ATOM 3180 C CA . ALA B 1 102 ? -9.92840 -20.00052 -29.80973 1.000 41.27613 102 ALA B CA 1
ATOM 3181 C C . ALA B 1 102 ? -9.50670 -18.74735 -29.05935 1.000 37.54650 102 ALA B C 1
ATOM 3182 O O . ALA B 1 102 ? -9.90087 -17.63471 -29.42447 1.000 36.85759 102 ALA B O 1
ATOM 3184 N N . LEU B 1 103 ? -8.63868 -18.92707 -28.06321 1.000 34.85646 103 LEU B N 1
ATOM 3185 C CA . LEU B 1 103 ? -8.13832 -17.77594 -27.31661 1.000 37.89808 103 LEU B CA 1
ATOM 3186 C C . LEU B 1 103 ? -7.42550 -16.77504 -28.21831 1.000 39.98355 103 LEU B C 1
ATOM 3187 O O . LEU B 1 103 ? -7.61664 -15.56598 -28.05555 1.000 41.05416 103 LEU B O 1
ATOM 3192 N N . LYS B 1 104 ? -6.62830 -17.24658 -29.18880 1.000 36.62745 104 LYS B N 1
ATOM 3193 C CA . LYS B 1 104 ? -5.89063 -16.31071 -30.04412 1.000 44.94592 104 LYS B CA 1
ATOM 3194 C C . LYS B 1 104 ? -6.83183 -15.32923 -30.73744 1.000 38.95180 104 LYS B C 1
ATOM 3195 O O . LYS B 1 104 ? -6.61272 -14.11015 -30.71466 1.000 42.11838 104 LYS B O 1
ATOM 3201 N N . ASP B 1 105 ? -7.91525 -15.82855 -31.30981 1.000 43.62675 105 ASP B N 1
ATOM 3202 C CA . ASP B 1 105 ? -8.82585 -14.95414 -32.04805 1.000 41.78374 105 ASP B CA 1
ATOM 3203 C C . ASP B 1 105 ? -9.57651 -14.01427 -31.10831 1.000 38.58967 105 ASP B C 1
ATOM 3204 O O . ASP B 1 105 ? -9.79250 -12.83969 -31.43855 1.000 40.39816 105 ASP B O 1
ATOM 3209 N N . ALA B 1 106 ? -9.98472 -14.51063 -29.93856 1.000 37.32553 106 ALA B N 1
ATOM 3210 C CA . ALA B 1 106 ? -10.56244 -13.63530 -28.91911 1.000 41.40352 106 ALA B CA 1
ATOM 3211 C C . ALA B 1 106 ? -9.60525 -12.51910 -28.50215 1.000 38.55529 106 ALA B C 1
ATOM 3212 O O . ALA B 1 106 ? -10.02557 -11.36794 -28.31380 1.000 38.21247 106 ALA B O 1
ATOM 3214 N N . GLN B 1 107 ? -8.30963 -12.81079 -28.42089 1.000 41.84091 107 GLN B N 1
ATOM 3215 C CA . GLN B 1 107 ? -7.37014 -11.74316 -28.09392 1.000 40.43419 107 GLN B CA 1
ATOM 3216 C C . GLN B 1 107 ? -7.31653 -10.72105 -29.21781 1.000 38.88207 107 GLN B C 1
ATOM 3217 O O . GLN B 1 107 ? -7.33959 -9.51666 -28.95578 1.000 39.23224 107 GLN B O 1
ATOM 3223 N N . GLU B 1 108 ? -7.31534 -11.17736 -30.47211 1.000 37.85936 108 GLU B N 1
ATOM 3224 C CA . GLU B 1 108 ? -7.33222 -10.22837 -31.59078 1.000 41.12487 108 GLU B CA 1
ATOM 3225 C C . GLU B 1 108 ? -8.56311 -9.31567 -31.57777 1.000 41.35771 108 GLU B C 1
ATOM 3226 O O . GLU B 1 108 ? -8.44260 -8.10135 -31.82080 1.000 39.98107 108 GLU B O 1
ATOM 3232 N N . VAL B 1 109 ? -9.74721 -9.86169 -31.25803 1.000 40.09702 109 VAL B N 1
ATOM 3233 C CA . VAL B 1 109 ? -10.93551 -9.00590 -31.15234 1.000 36.84193 109 VAL B CA 1
ATOM 3234 C C . VAL B 1 109 ? -10.78007 -7.99870 -30.02190 1.000 36.85094 109 VAL B C 1
ATOM 3235 O O . VAL B 1 109 ? -11.04662 -6.80446 -30.19907 1.000 37.17102 109 VAL B O 1
ATOM 3239 N N . ALA B 1 110 ? -10.30734 -8.44652 -28.86250 1.000 36.54255 110 ALA B N 1
ATOM 3240 C CA . ALA B 1 110 ? -10.13315 -7.51821 -27.74759 1.000 37.59802 110 ALA B CA 1
ATOM 3241 C C . ALA B 1 110 ? -9.12151 -6.41094 -28.07349 1.000 41.19567 110 ALA B C 1
ATOM 3242 O O . ALA B 1 110 ? -9.33853 -5.23317 -27.74471 1.000 39.02223 110 ALA B O 1
ATOM 3244 N N . GLU B 1 111 ? -8.01191 -6.76111 -28.72211 1.000 41.82290 111 GLU B N 1
ATOM 3245 C CA . GLU B 1 111 ? -7.02586 -5.73858 -29.07835 1.000 43.10839 111 GLU B CA 1
ATOM 3246 C C . GLU B 1 111 ? -7.58366 -4.72334 -30.06540 1.000 42.72686 111 GLU B C 1
ATOM 3247 O O . GLU B 1 111 ? -7.33035 -3.51791 -29.93377 1.000 46.76046 111 GLU B O 1
ATOM 3253 N N . LEU B 1 112 ? -8.33479 -5.17676 -31.06754 1.000 42.24102 112 LEU B N 1
ATOM 3254 C CA . LEU B 1 112 ? -8.91299 -4.20264 -31.98493 1.000 41.56594 112 LEU B CA 1
ATOM 3255 C C . LEU B 1 112 ? -9.97194 -3.33541 -31.30080 1.000 44.77861 112 LEU B C 1
ATOM 3256 O O . LEU B 1 112 ? -10.06772 -2.13576 -31.58578 1.000 48.28580 112 LEU B O 1
ATOM 3261 N N . GLN B 1 113 ? -10.78196 -3.90847 -30.40686 1.000 44.58506 113 GLN B N 1
ATOM 3262 C CA . GLN B 1 113 ? -11.72674 -3.09007 -29.64256 1.000 46.13473 113 GLN B CA 1
ATOM 3263 C C . GLN B 1 113 ? -10.99099 -1.99985 -28.86886 1.000 46.32953 113 GLN B C 1
ATOM 3264 O O . GLN B 1 113 ? -11.43888 -0.84991 -28.80189 1.000 45.10309 113 GLN B O 1
ATOM 3270 N N . LYS B 1 114 ? -9.90301 -2.37703 -28.19734 1.000 44.07481 114 LYS B N 1
ATOM 3271 C CA . LYS B 1 114 ? -9.10776 -1.40085 -27.45720 1.000 47.73106 114 LYS B CA 1
ATOM 3272 C C . LYS B 1 114 ? -8.50854 -0.33035 -28.36087 1.000 49.62587 114 LYS B C 1
ATOM 3273 O O . LYS B 1 114 ? -8.46488 0.85044 -27.99031 1.000 48.22808 114 LYS B O 1
ATOM 3279 N N . GLN B 1 115 ? -8.07215 -0.70445 -29.56399 1.000 52.51886 115 GLN B N 1
ATOM 3280 C CA . GLN B 1 115 ? -7.50748 0.31798 -30.43643 1.000 49.44817 115 GLN B CA 1
ATOM 3281 C C . GLN B 1 115 ? -8.57997 1.27561 -30.92690 1.000 51.78496 115 GLN B C 1
ATOM 3282 O O . GLN B 1 115 ? -8.35651 2.48791 -30.99449 1.000 57.23188 115 GLN B O 1
ATOM 3288 N N . THR B 1 116 ? -9.75924 0.76293 -31.23495 1.000 50.45743 116 THR B N 1
ATOM 3289 C CA . THR B 1 116 ? -10.81526 1.60516 -31.76927 1.000 48.15194 116 THR B CA 1
ATOM 3290 C C . THR B 1 116 ? -11.64833 2.29751 -30.69880 1.000 48.11679 116 THR B C 1
ATOM 3291 O O . THR B 1 116 ? -12.18128 3.38286 -30.95102 1.000 46.53171 116 THR B O 1
ATOM 3295 N N . GLY B 1 117 ? -11.75711 1.71989 -29.50429 1.000 48.03685 117 GLY B N 1
ATOM 3296 C CA . GLY B 1 117 ? -12.66990 2.27032 -28.51884 1.000 49.44150 117 GLY B CA 1
ATOM 3297 C C . GLY B 1 117 ? -14.13568 2.12812 -28.87555 1.000 47.57957 117 GLY B C 1
ATOM 3298 O O . GLY B 1 117 ? -14.98138 2.73123 -28.20793 1.000 55.37164 117 GLY B O 1
ATOM 3299 N N . LEU B 1 118 ? -14.45417 1.33110 -29.89931 1.000 43.34970 118 LEU B N 1
ATOM 3300 C CA . LEU B 1 118 ? -15.82310 1.02667 -30.29497 1.000 42.68433 118 LEU B CA 1
ATOM 3301 C C . LEU B 1 118 ? -16.47264 0.04747 -29.31069 1.000 45.32896 118 LEU B C 1
ATOM 3302 O O . LEU B 1 118 ? -15.81801 -0.84219 -28.76210 1.000 45.54717 118 LEU B O 1
ATOM 3307 N N . VAL B 1 119 ? -17.78637 0.19680 -29.11428 1.000 41.64595 119 VAL B N 1
ATOM 3308 C CA . VAL B 1 119 ? -18.59452 -0.82841 -28.45376 1.000 41.73076 119 VAL B CA 1
ATOM 3309 C C . VAL B 1 119 ? -18.51389 -2.17593 -29.14843 1.000 38.93861 119 VAL B C 1
ATOM 3310 O O . VAL B 1 119 ? -18.99146 -2.33747 -30.27666 1.000 40.71722 119 VAL B O 1
ATOM 3314 N N . ALA B 1 120 ? -17.91270 -3.15086 -28.47429 1.000 37.46297 120 ALA B N 1
ATOM 3315 C CA . ALA B 1 120 ? -17.95705 -4.55098 -28.87947 1.000 37.45842 120 ALA B CA 1
ATOM 3316 C C . ALA B 1 120 ? -18.48380 -5.36540 -27.70979 1.000 37.57398 120 ALA B C 1
ATOM 3317 O O . ALA B 1 120 ? -17.86050 -5.39576 -26.64223 1.000 40.09685 120 ALA B O 1
ATOM 3319 N N . MET B 1 121 ? -19.62378 -6.01585 -27.91414 1.000 37.00248 121 MET B N 1
ATOM 3320 C CA . MET B 1 121 ? -20.36035 -6.74956 -26.90194 1.000 35.94759 121 MET B CA 1
ATOM 3321 C C . MET B 1 121 ? -20.44519 -8.20867 -27.31840 1.000 35.58728 121 MET B C 1
ATOM 3322 O O . MET B 1 121 ? -20.49456 -8.51584 -28.51282 1.000 35.76448 121 MET B O 1
ATOM 3327 N N . VAL B 1 122 ? -20.40360 -9.11557 -26.34878 1.000 35.10327 122 VAL B N 1
ATOM 3328 C CA . VAL B 1 122 ? -20.66776 -10.53781 -26.57871 1.000 34.76797 122 VAL B CA 1
ATOM 3329 C C . VAL B 1 122 ? -21.99852 -10.95374 -25.95396 1.000 34.57425 122 VAL B C 1
ATOM 3330 O O . VAL B 1 122 ? -22.36753 -10.47505 -24.87487 1.000 34.48424 122 VAL B O 1
ATOM 3334 N N . GLY B 1 123 ? -22.75471 -11.78393 -26.66781 1.000 37.37276 123 GLY B N 1
ATOM 3335 C CA . GLY B 1 123 ? -24.07991 -12.20496 -26.21209 1.000 38.05991 123 GLY B CA 1
ATOM 3336 C C . GLY B 1 123 ? -24.16154 -13.20207 -25.06174 1.000 33.95638 123 GLY B C 1
ATOM 3337 O O . GLY B 1 123 ? -24.67302 -14.30762 -25.24133 1.000 36.25745 123 GLY B O 1
ATOM 3338 N N . HIS B 1 124 ? -23.56679 -12.89691 -23.91710 1.000 33.71137 124 HIS B N 1
ATOM 3339 C CA . HIS B 1 124 ? -23.79042 -13.68365 -22.70005 1.000 34.44840 124 HIS B CA 1
ATOM 3340 C C . HIS B 1 124 ? -25.16237 -13.43988 -22.05911 1.000 36.36848 124 HIS B C 1
ATOM 3341 O O . HIS B 1 124 ? -25.27306 -12.85823 -20.97121 1.000 34.59027 124 HIS B O 1
ATOM 3348 N N . THR B 1 125 ? -26.19936 -13.90398 -22.76598 1.000 33.48017 125 THR B N 1
ATOM 3349 C CA . THR B 1 125 ? -27.59826 -13.64936 -22.45601 1.000 38.05272 125 THR B CA 1
ATOM 3350 C C . THR B 1 125 ? -27.97733 -13.98676 -21.01897 1.000 37.90268 125 THR B C 1
ATOM 3351 O O . THR B 1 125 ? -28.95045 -13.42547 -20.50165 1.000 34.89182 125 THR B O 1
ATOM 3355 N N . ARG B 1 126 ? -27.24519 -14.91422 -20.37287 1.000 37.26812 126 ARG B N 1
ATOM 3356 C CA . ARG B 1 126 ? -27.50521 -15.24511 -18.97462 1.000 33.08146 126 ARG B CA 1
ATOM 3357 C C . ARG B 1 126 ? -27.35528 -14.05396 -18.04545 1.000 35.95829 126 ARG B C 1
ATOM 3358 O O . ARG B 1 126 ? -28.02389 -14.00225 -17.00426 1.000 34.62484 126 ARG B O 1
ATOM 3366 N N . ARG B 1 127 ? -26.49429 -13.08870 -18.38352 1.000 33.54034 127 ARG B N 1
ATOM 3367 C CA . ARG B 1 127 ? -26.45977 -11.87561 -17.57223 1.000 36.25994 127 ARG B CA 1
ATOM 3368 C C . ARG B 1 127 ? -27.76058 -11.10340 -17.61031 1.000 38.01822 127 ARG B C 1
ATOM 3369 O O . ARG B 1 127 ? -28.02030 -10.32592 -16.68759 1.000 39.79206 127 ARG B O 1
ATOM 3377 N N . PHE B 1 128 ? -28.52659 -11.20786 -18.70485 1.000 36.60027 128 PHE B N 1
ATOM 3378 C CA . PHE B 1 128 ? -29.70576 -10.38161 -18.90655 1.000 37.58829 128 PHE B CA 1
ATOM 3379 C C . PHE B 1 128 ? -31.03964 -11.10092 -18.69589 1.000 38.26273 128 PHE B C 1
ATOM 3380 O O . PHE B 1 128 ? -32.07245 -10.42573 -18.61779 1.000 38.23541 128 PHE B O 1
ATOM 3388 N N . ASN B 1 129 ? -31.06253 -12.41998 -18.53826 1.000 38.82105 129 ASN B N 1
ATOM 3389 C CA . ASN B 1 129 ? -32.32422 -13.06567 -18.22319 1.000 34.69438 129 ASN B CA 1
ATOM 3390 C C . ASN B 1 129 ? -32.84451 -12.56861 -16.87864 1.000 36.53224 129 ASN B C 1
ATOM 3391 O O . ASN B 1 129 ? -32.09519 -12.56047 -15.89628 1.000 35.29919 129 ASN B O 1
ATOM 3396 N N . PRO B 1 130 ? -34.13076 -12.21161 -16.78253 1.000 39.25798 130 PRO B N 1
ATOM 3397 C CA . PRO B 1 130 ? -34.66457 -11.66272 -15.51871 1.000 36.10160 130 PRO B CA 1
ATOM 3398 C C . PRO B 1 130 ? -34.44686 -12.54157 -14.30192 1.000 33.85732 130 PRO B C 1
ATOM 3399 O O . PRO B 1 130 ? -34.23882 -12.02037 -13.20105 1.000 33.74396 130 PRO B O 1
ATOM 3403 N N . SER B 1 131 ? -34.52855 -13.85902 -14.46535 1.000 33.49090 131 SER B N 1
ATOM 3404 C CA . SER B 1 131 ? -34.27496 -14.79285 -13.36116 1.000 36.89158 131 SER B CA 1
ATOM 3405 C C . SER B 1 131 ? -32.84284 -14.70045 -12.80043 1.000 32.38714 131 SER B C 1
ATOM 3406 O O . SER B 1 131 ? -32.64167 -14.58537 -11.57259 1.000 32.10504 131 SER B O 1
ATOM 3409 N N . HIS B 1 132 ? -31.85351 -14.57493 -13.68546 1.000 32.35523 132 HIS B N 1
ATOM 3410 C CA . HIS B 1 132 ? -30.45722 -14.44589 -13.26847 1.000 31.96859 132 HIS B CA 1
ATOM 3411 C C . HIS B 1 132 ? -30.17771 -13.05652 -12.75203 1.000 32.22076 132 HIS B C 1
ATOM 3412 O O . HIS B 1 132 ? -29.44233 -12.90094 -11.77933 1.000 31.90541 132 HIS B O 1
ATOM 3419 N N . GLN B 1 133 ? -30.80418 -12.04842 -13.35134 1.000 32.81965 133 GLN B N 1
ATOM 3420 C CA . GLN B 1 133 ? -30.69733 -10.69625 -12.81431 1.000 34.70403 133 GLN B CA 1
ATOM 3421 C C . GLN B 1 133 ? -31.25272 -10.60978 -11.38521 1.000 33.03530 133 GLN B C 1
ATOM 3422 O O . GLN B 1 133 ? -30.66151 -9.96334 -10.51969 1.000 32.95593 133 GLN B O 1
ATOM 3428 N N . TRP B 1 134 ? -32.37653 -11.27133 -11.11894 1.000 33.04314 134 TRP B N 1
ATOM 3429 C CA . TRP B 1 134 ? -32.92551 -11.32263 -9.76296 1.000 34.63842 134 TRP B CA 1
ATOM 3430 C C . TRP B 1 134 ? -31.91704 -11.91363 -8.79570 1.000 32.22694 134 TRP B C 1
ATOM 3431 O O . TRP B 1 134 ? -31.68275 -11.36863 -7.70771 1.000 32.14858 134 TRP B O 1
ATOM 3442 N N . VAL B 1 135 ? -31.31700 -13.04065 -9.16479 1.000 31.75471 135 VAL B N 1
ATOM 3443 C CA . VAL B 1 135 ? -30.30307 -13.61388 -8.26643 1.000 33.23779 135 VAL B CA 1
ATOM 3444 C C . VAL B 1 135 ? -29.11271 -12.65132 -8.08003 1.000 31.38161 135 VAL B C 1
ATOM 3445 O O . VAL B 1 135 ? -28.62743 -12.43595 -6.95809 1.000 30.90446 135 VAL B O 1
ATOM 3449 N N . HIS B 1 136 ? -28.66372 -12.02776 -9.16502 1.000 32.30251 136 HIS B N 1
ATOM 3450 C CA . HIS B 1 136 ? -27.54536 -11.09402 -9.10927 1.000 31.59482 136 HIS B CA 1
ATOM 3451 C C . HIS B 1 136 ? -27.85055 -9.92267 -8.17467 1.000 31.94104 136 HIS B C 1
ATOM 3452 O O . HIS B 1 136 ? -26.98266 -9.46993 -7.43540 1.000 34.74991 136 HIS B O 1
ATOM 3459 N N . LYS B 1 137 ? -29.04162 -9.33080 -8.30315 1.000 33.26876 137 LYS B N 1
ATOM 3460 C CA . LYS B 1 137 ? -29.47491 -8.24055 -7.42070 1.000 34.07152 137 LYS B CA 1
ATOM 3461 C C . LYS B 1 137 ? -29.59996 -8.65876 -5.96231 1.000 32.69454 137 LYS B C 1
ATOM 3462 O O . LYS B 1 137 ? -29.26621 -7.87750 -5.06655 1.000 34.65301 137 LYS B O 1
ATOM 3468 N N . LYS B 1 138 ? -30.02570 -9.89898 -5.69505 1.000 36.11292 138 LYS B N 1
ATOM 3469 C CA . LYS B 1 138 ? -30.01734 -10.34951 -4.30757 1.000 36.95959 138 LYS B CA 1
ATOM 3470 C C . LYS B 1 138 ? -28.60732 -10.39846 -3.78715 1.000 40.88454 138 LYS B C 1
ATOM 3471 O O . LYS B 1 138 ? -28.34164 -9.97567 -2.65334 1.000 41.10772 138 LYS B O 1
ATOM 3477 N N . ILE B 1 139 ? -27.67723 -10.80945 -4.64774 1.000 36.53003 139 ILE B N 1
ATOM 3478 C CA . ILE B 1 139 ? -26.28024 -10.85530 -4.26351 1.000 33.87600 139 ILE B CA 1
ATOM 3479 C C . ILE B 1 139 ? -25.71885 -9.44813 -4.03653 1.000 40.52275 139 ILE B C 1
ATOM 3480 O O . ILE B 1 139 ? -25.03887 -9.19785 -3.02692 1.000 41.63640 139 ILE B O 1
ATOM 3485 N N . GLU B 1 140 ? -25.98626 -8.51131 -4.95784 1.000 33.78946 140 GLU B N 1
ATOM 3486 C CA . GLU B 1 140 ? -25.51145 -7.13413 -4.78252 1.000 37.43454 140 GLU B CA 1
ATOM 3487 C C . GLU B 1 140 ? -26.04997 -6.48290 -3.52186 1.000 40.57392 140 GLU B C 1
ATOM 3488 O O . GLU B 1 140 ? -25.34952 -5.67025 -2.91127 1.000 36.86363 140 GLU B O 1
ATOM 3494 N N . ALA B 1 141 ? -27.27197 -6.83078 -3.10303 1.000 40.46366 141 ALA B N 1
ATOM 3495 C CA . ALA B 1 141 ? -27.80161 -6.31562 -1.84154 1.000 42.09520 141 ALA B CA 1
ATOM 3496 C C . ALA B 1 141 ? -27.15022 -6.94773 -0.61008 1.000 42.71116 141 ALA B C 1
ATOM 3497 O O . ALA B 1 141 ? -27.33706 -6.42606 0.49741 1.000 41.20247 141 ALA B O 1
ATOM 3499 N N . GLY B 1 142 ? -26.28389 -7.94550 -0.78794 1.000 40.59330 142 GLY B N 1
ATOM 3500 C CA . GLY B 1 142 ? -25.70099 -8.67090 0.32396 1.000 43.23302 142 GLY B CA 1
ATOM 3501 C C . GLY B 1 142 ? -26.62056 -9.63407 1.03751 1.000 44.18809 142 GLY B C 1
ATOM 3502 O O . GLY B 1 142 ? -26.37608 -9.98820 2.19231 1.000 45.22573 142 GLY B O 1
ATOM 3503 N N . GLU B 1 143 ? -27.72115 -9.99255 0.40937 1.000 42.11511 143 GLU B N 1
ATOM 3504 C CA . GLU B 1 143 ? -28.71523 -10.90055 0.95708 1.000 43.26939 143 GLU B CA 1
ATOM 3505 C C . GLU B 1 143 ? -28.44731 -12.36332 0.62442 1.000 42.88821 143 GLU B C 1
ATOM 3506 O O . GLU B 1 143 ? -29.05612 -13.24243 1.25044 1.000 44.03958 143 GLU B O 1
ATOM 3512 N N . PHE B 1 144 ? -27.54712 -12.65018 -0.32341 1.000 41.57060 144 PHE B N 1
ATOM 3513 C CA . PHE B 1 144 ? -27.31624 -14.02571 -0.75188 1.000 39.51599 144 PHE B CA 1
ATOM 3514 C C . PHE B 1 144 ? -25.85685 -14.23077 -1.15779 1.000 39.54453 144 PHE B C 1
ATOM 3515 O O . PHE B 1 144 ? -25.28263 -13.39728 -1.87226 1.000 36.71530 144 PHE B O 1
ATOM 3523 N N . ASN B 1 145 ? -25.26010 -15.34948 -0.71213 1.000 37.84863 145 ASN B N 1
ATOM 3524 C CA . ASN B 1 145 ? -23.93491 -15.73880 -1.19792 1.000 37.11597 145 ASN B CA 1
ATOM 3525 C C . ASN B 1 145 ? -23.98435 -17.17051 -1.72361 1.000 35.68277 145 ASN B C 1
ATOM 3526 O O . ASN B 1 145 ? -24.37439 -18.09116 -0.99632 1.000 32.44107 145 ASN B O 1
ATOM 3531 N N . ILE B 1 146 ? -23.48779 -17.36030 -2.94695 1.000 35.17687 146 ILE B N 1
ATOM 3532 C CA . ILE B 1 146 ? -23.43220 -18.67555 -3.59572 1.000 35.87818 146 ILE B CA 1
ATOM 3533 C C . ILE B 1 146 ? -22.40556 -19.59097 -2.93480 1.000 34.82666 146 ILE B C 1
ATOM 3534 O O . ILE B 1 146 ? -21.22867 -19.23157 -2.79689 1.000 32.38178 146 ILE B O 1
ATOM 3539 N N . GLN B 1 147 ? -22.85047 -20.77407 -2.49804 1.000 33.10998 147 GLN B N 1
ATOM 3540 C CA . GLN B 1 147 ? -21.92213 -21.82928 -2.11984 1.000 34.66870 147 GLN B CA 1
ATOM 3541 C C . GLN B 1 147 ? -21.63966 -22.78988 -3.28597 1.000 34.01638 147 GLN B C 1
ATOM 3542 O O . GLN B 1 147 ? -20.47989 -23.15486 -3.51744 1.000 33.52083 147 GLN B O 1
ATOM 3548 N N . GLN B 1 148 ? -22.68150 -23.22735 -4.01105 1.000 30.67142 148 GLN B N 1
ATOM 3549 C CA . GLN B 1 148 ? -22.52124 -24.09855 -5.17102 1.000 31.90356 148 GLN B CA 1
ATOM 3550 C C . GLN B 1 148 ? -23.56447 -23.81002 -6.25440 1.000 34.64506 148 GLN B C 1
ATOM 3551 O O . GLN B 1 148 ? -24.75670 -23.64159 -5.96393 1.000 35.64510 148 GLN B O 1
ATOM 3557 N N . MET B 1 149 ? -23.11150 -23.81859 -7.50566 1.000 32.29760 149 MET B N 1
ATOM 3558 C CA . MET B 1 149 ? -23.96564 -23.86090 -8.69506 1.000 32.36327 149 MET B CA 1
ATOM 3559 C C . MET B 1 149 ? -23.85217 -25.20532 -9.40471 1.000 35.83707 149 MET B C 1
ATOM 3560 O O . MET B 1 149 ? -22.74704 -25.62290 -9.74884 1.000 35.47229 149 MET B O 1
ATOM 3565 N N . ASP B 1 150 ? -24.98475 -25.89082 -9.56959 1.000 39.93243 150 ASP B N 1
ATOM 3566 C CA . ASP B 1 150 ? -25.12789 -27.15623 -10.29355 1.000 39.15363 150 ASP B CA 1
ATOM 3567 C C . ASP B 1 150 ? -25.87666 -26.95301 -11.61195 1.000 36.83547 150 ASP B C 1
ATOM 3568 O O . ASP B 1 150 ? -26.95779 -26.37021 -11.60231 1.000 41.62183 150 ASP B O 1
ATOM 3573 N N . VAL B 1 151 ? -25.23854 -27.26731 -12.74847 1.000 33.38055 151 VAL B N 1
ATOM 3574 C CA . VAL B 1 151 ? -25.73276 -26.91181 -14.08130 1.000 34.50725 151 VAL B CA 1
ATOM 3575 C C . VAL B 1 151 ? -25.78291 -28.12092 -15.03346 1.000 35.59868 151 VAL B C 1
ATOM 3576 O O . VAL B 1 151 ? -24.85786 -28.93647 -15.07382 1.000 30.79644 151 VAL B O 1
ATOM 3580 N N . GLN B 1 152 ? -26.87284 -28.23314 -15.80315 1.000 35.76247 152 GLN B N 1
ATOM 3581 C CA . GLN B 1 152 ? -27.03973 -29.23603 -16.86105 1.000 33.52154 152 GLN B CA 1
ATOM 3582 C C . GLN B 1 152 ? -27.32900 -28.48739 -18.15732 1.000 31.35955 152 GLN B C 1
ATOM 3583 O O . GLN B 1 152 ? -28.20320 -27.61741 -18.17819 1.000 33.72437 152 GLN B O 1
ATOM 3589 N N . THR B 1 153 ? -26.48598 -28.68729 -19.17198 1.000 30.89001 153 THR B N 1
ATOM 3590 C CA . THR B 1 153 ? -26.71022 -28.18919 -20.53497 1.000 33.18338 153 THR B CA 1
ATOM 3591 C C . THR B 1 153 ? -26.80462 -29.40657 -21.46464 1.000 32.57058 153 THR B C 1
ATOM 3592 O O . THR B 1 153 ? -25.79111 -30.02140 -21.82296 1.000 34.10776 153 THR B O 1
ATOM 3596 N N . TYR B 1 154 ? -28.02341 -29.73157 -21.85957 1.000 34.01145 154 TYR B N 1
ATOM 3597 C CA . TYR B 1 154 ? -28.38845 -30.96719 -22.54498 1.000 33.65492 154 TYR B CA 1
ATOM 3598 C C . TYR B 1 154 ? -29.11015 -30.73570 -23.86184 1.000 32.07578 154 TYR B C 1
ATOM 3599 O O . TYR B 1 154 ? -29.94409 -29.83471 -23.96113 1.000 35.46602 154 TYR B O 1
ATOM 3608 N N . PHE B 1 155 ? -28.69386 -31.45774 -24.89408 1.000 32.34191 155 PHE B N 1
ATOM 3609 C CA . PHE B 1 155 ? -29.42238 -31.50038 -26.15705 1.000 33.83540 155 PHE B CA 1
ATOM 3610 C C . PHE B 1 155 ? -29.42361 -32.95474 -26.58810 1.000 33.08157 155 PHE B C 1
ATOM 3611 O O . PHE B 1 155 ? -28.68523 -33.77818 -26.03457 1.000 34.27522 155 PHE B O 1
ATOM 3619 N N . PHE B 1 156 ? -30.31786 -33.29231 -27.50446 1.000 33.43464 156 PHE B N 1
ATOM 3620 C CA . PHE B 1 156 ? -30.24599 -34.56617 -28.19313 1.000 34.21499 156 PHE B CA 1
ATOM 3621 C C . PHE B 1 156 ? -29.80551 -34.13342 -29.58134 1.000 35.34582 156 PHE B C 1
ATOM 3622 O O . PHE B 1 156 ? -30.63492 -33.81295 -30.43936 1.000 34.44658 156 PHE B O 1
ATOM 3630 N N . ARG B 1 157 ? -28.50845 -34.22276 -29.83856 1.000 34.64226 157 ARG B N 1
ATOM 3631 C CA . ARG B 1 157 ? -27.94398 -33.61123 -31.02797 1.000 35.77917 157 ARG B CA 1
ATOM 3632 C C . ARG B 1 157 ? -26.82891 -34.47128 -31.60825 1.000 36.35641 157 ARG B C 1
ATOM 3633 O O . ARG B 1 157 ? -25.65098 -34.14495 -31.48413 1.000 35.21366 157 ARG B O 1
ATOM 3641 N N . ARG B 1 158 ? -27.22701 -35.57117 -32.24105 1.000 36.18208 158 ARG B N 1
ATOM 3642 C CA . ARG B 1 158 ? -26.31869 -36.48510 -32.92639 1.000 40.73363 158 ARG B CA 1
ATOM 3643 C C . ARG B 1 158 ? -26.10273 -36.09960 -34.38393 1.000 38.77239 158 ARG B C 1
ATOM 3644 O O . ARG B 1 158 ? -25.42032 -36.82353 -35.10443 1.000 41.07803 158 ARG B O 1
ATOM 3652 N N . THR B 1 159 ? -26.76371 -35.02815 -34.81020 1.000 38.11469 159 THR B N 1
ATOM 3653 C CA . THR B 1 159 ? -26.75108 -34.33287 -36.09663 1.000 39.79255 159 THR B CA 1
ATOM 3654 C C . THR B 1 159 ? -26.58215 -32.84637 -35.76515 1.000 40.33751 159 THR B C 1
ATOM 3655 O O . THR B 1 159 ? -26.74783 -32.41786 -34.62280 1.000 39.78206 159 THR B O 1
ATOM 3659 N N . ASN B 1 160 ? -26.13900 -32.09558 -36.76428 1.000 40.44064 160 ASN B N 1
ATOM 3660 C CA . ASN B 1 160 ? -25.81630 -30.66028 -36.75474 1.000 41.36357 160 ASN B CA 1
ATOM 3661 C C . ASN B 1 160 ? -27.10067 -29.81374 -36.86428 1.000 43.37734 160 ASN B C 1
ATOM 3662 O O . ASN B 1 160 ? -27.52189 -29.36816 -37.93633 1.000 45.37125 160 ASN B O 1
ATOM 3667 N N . MET B 1 161 ? -27.88473 -29.86754 -35.78824 1.000 39.28511 161 MET B N 1
ATOM 3668 C CA . MET B 1 161 ? -29.17129 -29.18119 -35.66137 1.000 41.08757 161 MET B CA 1
ATOM 3669 C C . MET B 1 161 ? -29.15351 -28.02601 -34.64294 1.000 37.82612 161 MET B C 1
ATOM 3670 O O . MET B 1 161 ? -28.43494 -28.07503 -33.63919 1.000 34.93698 161 MET B O 1
ATOM 3675 N N . ASN B 1 162 ? -29.89387 -26.94923 -34.95114 1.000 36.87938 162 ASN B N 1
ATOM 3676 C CA . ASN B 1 162 ? -30.15800 -25.82999 -34.04109 1.000 36.26806 162 ASN B CA 1
ATOM 3677 C C . ASN B 1 162 ? -31.21170 -26.23643 -32.98111 1.000 38.94634 162 ASN B C 1
ATOM 3678 O O . ASN B 1 162 ? -31.74816 -27.34550 -33.00791 1.000 37.55326 162 ASN B O 1
ATOM 3683 N N . ALA B 1 163 ? -31.50357 -25.34114 -32.01984 1.000 35.74929 163 ALA B N 1
ATOM 3684 C CA . ALA B 1 163 ? -32.48656 -25.59109 -30.94707 1.000 38.06112 163 ALA B CA 1
ATOM 3685 C C . ALA B 1 163 ? -33.91914 -25.82493 -31.41120 1.000 38.01799 163 ALA B C 1
ATOM 3686 O O . ALA B 1 163 ? -34.71731 -26.33176 -30.62506 1.000 43.31160 163 ALA B O 1
ATOM 3688 N N . LEU B 1 164 ? -34.26129 -25.52281 -32.64791 1.000 35.78978 164 LEU B N 1
ATOM 3689 C CA . LEU B 1 164 ? -35.58355 -25.79026 -33.17567 1.000 38.12296 164 LEU B CA 1
ATOM 3690 C C . LEU B 1 164 ? -35.61577 -27.10149 -33.93318 1.000 42.89063 164 LEU B C 1
ATOM 3691 O O . LEU B 1 164 ? -36.60077 -27.39289 -34.62091 1.000 43.28790 164 LEU B O 1
ATOM 3696 N N . GLY B 1 165 ? -34.53825 -27.87941 -33.86725 1.000 39.55547 165 GLY B N 1
ATOM 3697 C CA . GLY B 1 165 ? -34.55895 -29.11503 -34.59510 1.000 38.15176 165 GLY B CA 1
ATOM 3698 C C . GLY B 1 165 ? -34.31302 -28.96559 -36.07259 1.000 40.57663 165 GLY B C 1
ATOM 3699 O O . GLY B 1 165 ? -34.53548 -29.92508 -36.81654 1.000 41.16211 165 GLY B O 1
ATOM 3700 N N . GLN B 1 166 ? -33.88438 -27.79924 -36.54555 1.000 39.13835 166 GLN B N 1
ATOM 3701 C CA . GLN B 1 166 ? -33.63443 -27.74118 -37.96994 1.000 41.86345 166 GLN B CA 1
ATOM 3702 C C . GLN B 1 166 ? -32.15111 -28.04788 -38.17979 1.000 37.79719 166 GLN B C 1
ATOM 3703 O O . GLN B 1 166 ? -31.29983 -27.68226 -37.36419 1.000 36.49981 166 GLN B O 1
ATOM 3709 N N . ALA B 1 167 ? -31.84039 -28.69510 -39.29656 1.000 38.41466 167 ALA B N 1
ATOM 3710 C CA . ALA B 1 167 ? -30.44004 -28.95203 -39.63282 1.000 39.88360 167 ALA B CA 1
ATOM 3711 C C . ALA B 1 167 ? -29.59217 -27.70157 -39.83556 1.000 37.30576 167 ALA B C 1
ATOM 3712 O O . ALA B 1 167 ? -30.00779 -26.76505 -40.52111 1.000 39.14684 167 ALA B O 1
ATOM 3714 N N . ARG B 1 168 ? -28.42597 -27.67821 -39.18981 1.000 38.49075 168 ARG B N 1
ATOM 3715 C CA . ARG B 1 168 ? -27.34028 -26.71788 -39.39627 1.000 36.57190 168 ARG B CA 1
ATOM 3716 C C . ARG B 1 168 ? -26.40230 -27.12686 -40.53798 1.000 37.24528 168 ARG B C 1
ATOM 3717 O O . ARG B 1 168 ? -26.23508 -28.31072 -40.84453 1.000 37.95350 168 ARG B O 1
ATOM 3725 N N . SER B 1 169 ? -25.82280 -26.12427 -41.19037 1.000 36.99206 169 SER B N 1
ATOM 3726 C CA . SER B 1 169 ? -24.75223 -26.27014 -42.17461 1.000 37.86046 169 SER B CA 1
ATOM 3727 C C . SER B 1 169 ? -23.37052 -26.25820 -41.54879 1.000 36.99649 169 SER B C 1
ATOM 3728 O O . SER B 1 169 ? -22.38658 -26.34309 -42.28011 1.000 38.33028 169 SER B O 1
ATOM 3731 N N . TRP B 1 170 ? -23.28774 -26.07259 -40.23410 1.000 39.66050 170 TRP B N 1
ATOM 3732 C CA . TRP B 1 170 ? -22.06749 -25.97194 -39.45043 1.000 36.32499 170 TRP B CA 1
ATOM 3733 C C . TRP B 1 170 ? -22.19870 -26.86564 -38.22462 1.000 39.31286 170 TRP B C 1
ATOM 3734 O O . TRP B 1 170 ? -23.31693 -27.16497 -37.77229 1.000 38.05527 170 TRP B O 1
ATOM 3745 N N . THR B 1 171 ? -21.03937 -27.24102 -37.66376 1.000 35.81348 171 THR B N 1
ATOM 3746 C CA . THR B 1 171 ? -20.93046 -28.09872 -36.48072 1.000 36.72512 171 THR B CA 1
ATOM 3747 C C . THR B 1 171 ? -20.68151 -27.28625 -35.20581 1.000 35.65953 171 THR B C 1
ATOM 3748 O O . THR B 1 171 ? -19.85658 -26.36987 -35.17943 1.000 38.58660 171 THR B O 1
ATOM 3752 N N . ASP B 1 172 ? -21.45664 -27.59739 -34.17680 1.000 34.72776 172 ASP B N 1
ATOM 3753 C CA . ASP B 1 172 ? -21.45512 -27.00765 -32.84461 1.000 36.30005 172 ASP B CA 1
ATOM 3754 C C . ASP B 1 172 ? -20.32238 -27.58111 -31.98841 1.000 37.67858 172 ASP B C 1
ATOM 3755 O O . ASP B 1 172 ? -19.49267 -28.35666 -32.46184 1.000 39.42461 172 ASP B O 1
ATOM 3760 N N . HIS B 1 173 ? -20.21322 -27.11193 -30.73825 1.000 38.58278 173 HIS B N 1
ATOM 3761 C CA . HIS B 1 173 ? -19.09828 -27.49271 -29.88653 1.000 35.74756 173 HIS B CA 1
ATOM 3762 C C . HIS B 1 173 ? -19.51403 -27.29955 -28.43058 1.000 35.86964 173 HIS B C 1
ATOM 3763 O O . HIS B 1 173 ? -19.93074 -26.20211 -28.05034 1.000 37.61761 173 HIS B O 1
ATOM 3770 N N . LEU B 1 174 ? -19.38695 -28.35831 -27.62161 1.000 34.53846 174 LEU B N 1
ATOM 3771 C CA . LEU B 1 174 ? -19.77081 -28.30800 -26.20386 1.000 34.39703 174 LEU B CA 1
ATOM 3772 C C . LEU B 1 174 ? -19.00836 -27.29097 -25.34251 1.000 38.29720 174 LEU B C 1
ATOM 3773 O O . LEU B 1 174 ? -19.62609 -26.44202 -24.67903 1.000 38.24332 174 LEU B O 1
ATOM 3778 N N . LEU B 1 175 ? -17.66723 -27.24191 -25.48287 1.000 36.47212 175 LEU B N 1
ATOM 3779 C CA . LEU B 1 175 ? -16.82134 -26.32256 -24.71426 1.000 33.79064 175 LEU B CA 1
ATOM 3780 C C . LEU B 1 175 ? -16.98445 -24.84970 -25.03593 1.000 35.68833 175 LEU B C 1
ATOM 3781 O O . LEU B 1 175 ? -17.58205 -24.10536 -24.24632 1.000 38.27363 175 LEU B O 1
ATOM 3786 N N . TRP B 1 176 ? -16.57736 -24.45953 -26.23851 1.000 35.48086 176 TRP B N 1
ATOM 3787 C CA . TRP B 1 176 ? -16.50385 -23.04409 -26.54323 1.000 38.00917 176 TRP B CA 1
ATOM 3788 C C . TRP B 1 176 ? -17.87746 -22.41863 -26.61077 1.000 37.22661 176 TRP B C 1
ATOM 3789 O O . TRP B 1 176 ? -18.04030 -21.25454 -26.23831 1.000 39.49829 176 TRP B O 1
ATOM 3800 N N . HIS B 1 177 ? -18.86832 -23.13875 -27.08641 1.000 33.63261 177 HIS B N 1
ATOM 3801 C CA . HIS B 1 177 ? -20.14160 -22.44085 -27.11893 1.000 39.44106 177 HIS B CA 1
ATOM 3802 C C . HIS B 1 177 ? -21.00106 -22.62463 -25.86917 1.000 36.16532 177 HIS B C 1
ATOM 3803 O O . HIS B 1 177 ? -21.47350 -21.63543 -25.29893 1.000 38.90309 177 HIS B O 1
ATOM 3810 N N . HIS B 1 178 ? -21.07827 -23.82175 -25.31180 1.000 35.65283 178 HIS B N 1
ATOM 3811 C CA . HIS B 1 178 ? -22.05809 -24.08271 -24.27224 1.000 33.97052 178 HIS B CA 1
ATOM 3812 C C . HIS B 1 178 ? -21.46936 -23.91762 -22.89617 1.000 36.64764 178 HIS B C 1
ATOM 3813 O O . HIS B 1 178 ? -22.12584 -23.32200 -22.04151 1.000 36.44243 178 HIS B O 1
ATOM 3820 N N . ALA B 1 179 ? -20.23607 -24.38202 -22.66308 1.000 36.02430 179 ALA B N 1
ATOM 3821 C CA . ALA B 1 179 ? -19.66358 -24.18315 -21.35142 1.000 32.34446 179 ALA B CA 1
ATOM 3822 C C . ALA B 1 179 ? -19.45096 -22.70296 -21.07886 1.000 31.15493 179 ALA B C 1
ATOM 3823 O O . ALA B 1 179 ? -19.59856 -22.26507 -19.93901 1.000 31.91257 179 ALA B O 1
ATOM 3825 N N . ALA B 1 180 ? -19.19589 -21.91847 -22.11956 1.000 31.52512 180 ALA B N 1
ATOM 3826 C CA . ALA B 1 180 ? -19.01576 -20.47382 -21.98813 1.000 31.66501 180 ALA B CA 1
ATOM 3827 C C . ALA B 1 180 ? -20.11013 -19.73575 -21.19805 1.000 32.52910 180 ALA B C 1
ATOM 3828 O O . ALA B 1 180 ? -19.77247 -18.91561 -20.32546 1.000 33.30204 180 ALA B O 1
ATOM 3830 N N . HIS B 1 181 ? -21.39896 -20.10189 -21.36588 1.000 34.57548 181 HIS B N 1
ATOM 3831 C CA . HIS B 1 181 ? -22.46195 -19.46014 -20.56922 1.000 34.08951 181 HIS B CA 1
ATOM 3832 C C . HIS B 1 181 ? -22.24775 -19.62416 -19.07874 1.000 31.59371 181 HIS B C 1
ATOM 3833 O O . HIS B 1 181 ? -22.28109 -18.64090 -18.32599 1.000 31.03565 181 HIS B O 1
ATOM 3840 N N . THR B 1 182 ? -21.90860 -20.83756 -18.65636 1.000 30.74451 182 THR B N 1
ATOM 3841 C CA . THR B 1 182 ? -21.78342 -21.12598 -17.24305 1.000 30.33426 182 THR B CA 1
ATOM 3842 C C . THR B 1 182 ? -20.43057 -20.66939 -16.70456 1.000 31.11051 182 THR B C 1
ATOM 3843 O O . THR B 1 182 ? -20.35479 -20.13313 -15.59865 1.000 31.56300 182 THR B O 1
ATOM 3847 N N . VAL B 1 183 ? -19.35783 -20.83819 -17.46773 1.000 30.42498 183 VAL B N 1
ATOM 3848 C CA . VAL B 1 183 ? -18.06334 -20.36127 -17.00086 1.000 30.87078 183 VAL B CA 1
ATOM 3849 C C . VAL B 1 183 ? -18.12425 -18.86122 -16.70507 1.000 30.57638 183 VAL B C 1
ATOM 3850 O O . VAL B 1 183 ? -17.69105 -18.40935 -15.63661 1.000 30.40743 183 VAL B O 1
ATOM 3854 N N . ASP B 1 184 ? -18.68016 -18.06786 -17.62980 1.000 30.93017 184 ASP B N 1
ATOM 3855 C CA . ASP B 1 184 ? -18.87279 -16.64245 -17.35023 1.000 32.72200 184 ASP B CA 1
ATOM 3856 C C . ASP B 1 184 ? -19.86337 -16.38393 -16.20049 1.000 31.80193 184 ASP B C 1
ATOM 3857 O O . ASP B 1 184 ? -19.56880 -15.62055 -15.26953 1.000 32.63502 184 ASP B O 1
ATOM 3862 N N . LEU B 1 185 ? -21.06090 -16.97028 -16.28520 1.000 30.82280 185 LEU B N 1
ATOM 3863 C CA . LEU B 1 185 ? -22.11321 -16.72415 -15.29338 1.000 34.33150 185 LEU B CA 1
ATOM 3864 C C . LEU B 1 185 ? -21.69104 -17.09775 -13.87352 1.000 32.69327 185 LEU B C 1
ATOM 3865 O O . LEU B 1 185 ? -22.05431 -16.39578 -12.93274 1.000 30.20249 185 LEU B O 1
ATOM 3870 N N . PHE B 1 186 ? -20.89959 -18.16609 -13.69284 1.000 31.92029 186 PHE B N 1
ATOM 3871 C CA . PHE B 1 186 ? -20.41967 -18.51728 -12.35748 1.000 30.25967 186 PHE B CA 1
ATOM 3872 C C . PHE B 1 186 ? -19.55962 -17.42815 -11.71534 1.000 34.04345 186 PHE B C 1
ATOM 3873 O O . PHE B 1 186 ? -19.75541 -17.08927 -10.54468 1.000 35.98004 186 PHE B O 1
ATOM 3881 N N . ALA B 1 187 ? -18.51694 -16.96885 -12.40005 1.000 34.88146 187 ALA B N 1
ATOM 3882 C CA . ALA B 1 187 ? -17.68111 -15.91473 -11.82366 1.000 33.12013 187 ALA B CA 1
ATOM 3883 C C . ALA B 1 187 ? -18.47637 -14.64060 -11.61292 1.000 33.67594 187 ALA B C 1
ATOM 3884 O O . ALA B 1 187 ? -18.35506 -13.97142 -10.57924 1.000 33.15596 187 ALA B O 1
ATOM 3886 N N . TYR B 1 188 ? -19.33595 -14.32452 -12.57858 1.000 33.20456 188 TYR B N 1
ATOM 3887 C CA . TYR B 1 188 ? -20.15872 -13.13266 -12.50513 1.000 31.69303 188 TYR B CA 1
ATOM 3888 C C . TYR B 1 188 ? -21.08828 -13.18474 -11.28935 1.000 36.02687 188 TYR B C 1
ATOM 3889 O O . TYR B 1 188 ? -21.15673 -12.23691 -10.49333 1.000 32.98012 188 TYR B O 1
ATOM 3898 N N . GLN B 1 189 ? -21.83411 -14.27235 -11.14477 1.000 33.87667 189 GLN B N 1
ATOM 3899 C CA . GLN B 1 189 ? -22.75733 -14.38124 -10.02806 1.000 36.01332 189 GLN B CA 1
ATOM 3900 C C . GLN B 1 189 ? -22.05082 -14.58905 -8.69799 1.000 34.48959 189 GLN B C 1
ATOM 3901 O O . GLN B 1 189 ? -22.49777 -14.05748 -7.67254 1.000 32.93660 189 GLN B O 1
ATOM 3907 N N . ALA B 1 190 ? -20.93273 -15.32281 -8.69880 1.000 33.19266 190 ALA B N 1
ATOM 3908 C CA . ALA B 1 190 ? -20.13823 -15.49512 -7.49369 1.000 33.41557 190 ALA B CA 1
ATOM 3909 C C . ALA B 1 190 ? -19.42997 -14.22426 -7.05370 1.000 33.47835 190 ALA B C 1
ATOM 3910 O O . ALA B 1 190 ? -19.11249 -14.10405 -5.86546 1.000 33.68812 190 ALA B O 1
ATOM 3912 N N . GLY B 1 191 ? -19.32278 -13.22152 -7.92162 1.000 30.34322 191 GLY B N 1
ATOM 3913 C CA . GLY B 1 191 ? -18.55618 -12.04124 -7.56591 1.000 33.96539 191 GLY B CA 1
ATOM 3914 C C . GLY B 1 191 ? -17.08670 -12.31282 -7.26607 1.000 37.92420 191 GLY B C 1
ATOM 3915 O O . GLY B 1 191 ? -16.44389 -11.53546 -6.54820 1.000 34.79788 191 GLY B O 1
ATOM 3916 N N . SER B 1 192 ? -16.53083 -13.40002 -7.81128 1.000 31.50678 192 SER B N 1
ATOM 3917 C CA . SER B 1 192 ? -15.23225 -13.85314 -7.42156 1.000 36.50827 192 SER B CA 1
ATOM 3918 C C . SER B 1 192 ? -14.62133 -14.56811 -8.62627 1.000 35.45737 192 SER B C 1
ATOM 3919 O O . SER B 1 192 ? -15.32597 -15.30759 -9.33454 1.000 33.38813 192 SER B O 1
ATOM 3922 N N . PRO B 1 193 ? -13.33714 -14.35832 -8.88281 1.000 30.03283 193 PRO B N 1
ATOM 3923 C CA . PRO B 1 193 ? -12.67773 -15.02247 -10.02013 1.000 33.52100 193 PRO B CA 1
ATOM 3924 C C . PRO B 1 193 ? -12.55799 -16.52900 -9.86066 1.000 32.11131 193 PRO B C 1
ATOM 3925 O O . PRO B 1 193 ? -12.29518 -17.04240 -8.77210 1.000 31.90587 193 PRO B O 1
ATOM 3929 N N . ILE B 1 194 ? -12.63087 -17.23033 -10.99467 1.000 32.95340 194 ILE B N 1
ATOM 3930 C CA . ILE B 1 194 ? -12.34162 -18.65879 -11.01192 1.000 30.45697 194 ILE B CA 1
ATOM 3931 C C . ILE B 1 194 ? -10.83958 -18.88637 -10.86961 1.000 35.71918 194 ILE B C 1
ATOM 3932 O O . ILE B 1 194 ? -10.02045 -18.27984 -11.57926 1.000 30.93141 194 ILE B O 1
ATOM 3937 N N . VAL B 1 195 ? -10.46551 -19.73650 -9.91925 1.000 34.65243 195 VAL B N 1
ATOM 3938 C CA . VAL B 1 195 ? -9.06249 -20.01024 -9.64515 1.000 33.49188 195 VAL B CA 1
ATOM 3939 C C . VAL B 1 195 ? -8.70836 -21.47227 -9.85838 1.000 34.30823 195 VAL B C 1
ATOM 3940 O O . VAL B 1 195 ? -7.52653 -21.77202 -10.02393 1.000 31.39866 195 VAL B O 1
ATOM 3944 N N . LYS B 1 196 ? -9.69399 -22.37163 -10.01216 1.000 31.98456 196 LYS B N 1
ATOM 3945 C CA . LYS B 1 196 ? -9.44473 -23.77123 -10.35523 1.000 31.79996 196 LYS B CA 1
ATOM 3946 C C . LYS B 1 196 ? -10.50959 -24.29091 -11.31377 1.000 33.66267 196 LYS B C 1
ATOM 3947 O O . LYS B 1 196 ? -11.70460 -24.01215 -11.12618 1.000 35.24864 196 LYS B O 1
ATOM 3953 N N . ALA B 1 197 ? -10.07776 -24.99189 -12.37244 1.000 29.71253 197 ALA B N 1
ATOM 3954 C CA . ALA B 1 197 ? -11.00835 -25.61488 -13.30742 1.000 32.84528 197 ALA B CA 1
ATOM 3955 C C . ALA B 1 197 ? -10.51111 -26.99860 -13.75090 1.000 36.09063 197 ALA B C 1
ATOM 3956 O O . ALA B 1 197 ? -9.36098 -27.14635 -14.15737 1.000 37.81015 197 ALA B O 1
ATOM 3958 N N . ASN B 1 198 ? -11.40644 -27.99078 -13.78752 1.000 35.87166 198 ASN B N 1
ATOM 3959 C CA . ASN B 1 198 ? -11.08694 -29.33206 -14.28206 1.000 34.98179 198 ASN B CA 1
ATOM 3960 C C . ASN B 1 198 ? -12.19652 -29.79962 -15.21868 1.000 34.95196 198 ASN B C 1
ATOM 3961 O O . ASN B 1 198 ? -13.37024 -29.47427 -15.00874 1.000 32.02567 198 ASN B O 1
ATOM 3966 N N . ALA B 1 199 ? -11.79804 -30.44760 -16.31763 1.000 32.97469 199 ALA B N 1
ATOM 3967 C CA . ALA B 1 199 ? -12.70472 -31.09345 -17.24836 1.000 33.63257 199 ALA B CA 1
ATOM 3968 C C . ALA B 1 199 ? -12.26883 -32.51171 -17.60817 1.000 35.21977 199 ALA B C 1
ATOM 3969 O O . ALA B 1 199 ? -11.07798 -32.81694 -17.61633 1.000 31.55628 199 ALA B O 1
ATOM 3971 N N . VAL B 1 200 ? -13.25766 -33.38577 -17.87916 1.000 34.27211 200 VAL B N 1
ATOM 3972 C CA . VAL B 1 200 ? -13.06696 -34.64880 -18.59060 1.000 31.09535 200 VAL B CA 1
ATOM 3973 C C . VAL B 1 200 ? -14.15819 -34.73202 -19.65696 1.000 31.88115 200 VAL B C 1
ATOM 3974 O O . VAL B 1 200 ? -15.19314 -34.07188 -19.54216 1.000 35.42044 200 VAL B O 1
ATOM 3978 N N . GLN B 1 201 ? -13.85542 -35.38676 -20.77197 1.000 31.73306 201 GLN B N 1
ATOM 3979 C CA . GLN B 1 201 ? -14.77716 -35.55172 -21.88907 1.000 31.95910 201 GLN B CA 1
ATOM 3980 C C . GLN B 1 201 ? -14.83949 -37.00442 -22.35987 1.000 33.01310 201 GLN B C 1
ATOM 3981 O O . GLN B 1 201 ? -13.88973 -37.76964 -22.17757 1.000 32.51421 201 GLN B O 1
ATOM 3987 N N . GLY B 1 202 ? -15.96715 -37.38963 -22.96504 1.000 35.65079 202 GLY B N 1
ATOM 3988 C CA . GLY B 1 202 ? -16.06327 -38.65811 -23.67011 1.000 34.94589 202 GLY B CA 1
ATOM 3989 C C . GLY B 1 202 ? -15.38679 -38.71080 -25.05545 1.000 33.38955 202 GLY B C 1
ATOM 3990 O O . GLY B 1 202 ? -14.78027 -37.74898 -25.53056 1.000 33.49331 202 GLY B O 1
ATOM 3991 N N . PRO B 1 203 ? -15.57218 -39.83606 -25.74872 1.000 33.80938 203 PRO B N 1
ATOM 3992 C CA . PRO B 1 203 ? -14.97384 -40.03707 -27.08418 1.000 34.42592 203 PRO B CA 1
ATOM 3993 C C . PRO B 1 203 ? -15.49515 -39.07133 -28.14826 1.000 39.95613 203 PRO B C 1
ATOM 3994 O O . PRO B 1 203 ? -16.62544 -38.57550 -28.08826 1.000 38.29077 203 PRO B O 1
ATOM 3998 N N . ILE B 1 204 ? -14.61418 -38.77466 -29.10665 1.000 40.73457 204 ILE B N 1
ATOM 3999 C CA . ILE B 1 204 ? -14.93690 -37.98500 -30.29851 1.000 39.74928 204 ILE B CA 1
ATOM 4000 C C . ILE B 1 204 ? -15.84196 -38.78253 -31.23816 1.000 42.51019 204 ILE B C 1
ATOM 4001 O O . ILE B 1 204 ? -15.53465 -39.92815 -31.58979 1.000 46.27714 204 ILE B O 1
ATOM 4006 N N . HIS B 1 205 ? -16.95614 -38.15705 -31.66588 1.000 43.24542 205 HIS B N 1
ATOM 4007 C CA . HIS B 1 205 ? -17.94163 -38.71316 -32.61322 1.000 45.19524 205 HIS B CA 1
ATOM 4008 C C . HIS B 1 205 ? -17.43227 -38.84156 -34.05375 1.000 45.03207 205 HIS B C 1
ATOM 4009 O O . HIS B 1 205 ? -16.90265 -37.88658 -34.62666 1.000 44.46914 205 HIS B O 1
ATOM 4016 N N . LYS B 1 206 ? -17.51325 -40.07124 -34.58846 1.000 47.03688 206 LYS B N 1
ATOM 4017 C CA . LYS B 1 206 ? -16.97434 -40.40161 -35.91016 1.000 47.17578 206 LYS B CA 1
ATOM 4018 C C . LYS B 1 206 ? -17.41485 -39.45712 -37.02226 1.000 49.51011 206 LYS B C 1
ATOM 4019 O O . LYS B 1 206 ? -16.61330 -39.12292 -37.89786 1.000 53.97702 206 LYS B O 1
ATOM 4025 N N . ASP B 1 207 ? -18.68728 -39.04665 -37.05351 1.000 53.34636 207 ASP B N 1
ATOM 4026 C CA . ASP B 1 207 ? -19.10291 -38.24298 -38.20079 1.000 48.03824 207 ASP B CA 1
ATOM 4027 C C . ASP B 1 207 ? -19.04184 -36.74584 -37.94807 1.000 48.58792 207 ASP B C 1
ATOM 4028 O O . ASP B 1 207 ? -18.96107 -35.98185 -38.91129 1.000 49.18492 207 ASP B O 1
ATOM 4033 N N . LEU B 1 208 ? -19.10752 -36.30586 -36.69225 1.000 46.18477 208 LEU B N 1
ATOM 4034 C CA . LEU B 1 208 ? -19.11716 -34.88158 -36.38666 1.000 46.10316 208 LEU B CA 1
ATOM 4035 C C . LEU B 1 208 ? -17.76226 -34.36181 -35.92200 1.000 41.36426 208 LEU B C 1
ATOM 4036 O O . LEU B 1 208 ? -17.52874 -33.15580 -36.01626 1.000 43.23587 208 LEU B O 1
ATOM 4041 N N . GLY B 1 209 ? -16.86263 -35.21792 -35.43495 1.000 42.60137 209 GLY B N 1
ATOM 4042 C CA . GLY B 1 209 ? -15.57077 -34.70678 -34.99678 1.000 38.80216 209 GLY B CA 1
ATOM 4043 C C . GLY B 1 209 ? -15.52837 -33.90494 -33.70767 1.000 41.04037 209 GLY B C 1
ATOM 4044 O O . GLY B 1 209 ? -14.55445 -33.18680 -33.47925 1.000 42.81767 209 GLY B O 1
ATOM 4045 N N . ILE B 1 210 ? -16.54444 -34.01672 -32.84340 1.000 42.01755 210 ILE B N 1
ATOM 4046 C CA . ILE B 1 210 ? -16.61741 -33.26631 -31.59504 1.000 38.66862 210 ILE B CA 1
ATOM 4047 C C . ILE B 1 210 ? -16.88888 -34.21808 -30.43327 1.000 36.13380 210 ILE B C 1
ATOM 4048 O O . ILE B 1 210 ? -17.34257 -35.34706 -30.61909 1.000 39.14930 210 ILE B O 1
ATOM 4053 N N . ALA B 1 211 ? -16.53894 -33.77933 -29.22547 1.000 33.91918 211 ALA B N 1
ATOM 4054 C CA . ALA B 1 211 ? -16.97670 -34.49671 -28.03022 1.000 36.43722 211 ALA B CA 1
ATOM 4055 C C . ALA B 1 211 ? -18.49499 -34.39025 -27.83304 1.000 34.27398 211 ALA B C 1
ATOM 4056 O O . ALA B 1 211 ? -19.09141 -33.36085 -28.15165 1.000 33.25760 211 ALA B O 1
ATOM 4058 N N . MET B 1 212 ? -19.13383 -35.51048 -27.45708 1.000 33.25905 212 MET B N 1
ATOM 4059 C CA . MET B 1 212 ? -20.58397 -35.56089 -27.20469 1.000 35.90188 212 MET B CA 1
ATOM 4060 C C . MET B 1 212 ? -20.96930 -35.39785 -25.72105 1.000 36.30816 212 MET B C 1
ATOM 4061 O O . MET B 1 212 ? -22.15139 -35.17899 -25.42830 1.000 35.61875 212 MET B O 1
ATOM 4066 N N . ASP B 1 213 ? -20.01968 -35.54309 -24.78329 1.000 35.34243 213 ASP B N 1
ATOM 4067 C CA . ASP B 1 213 ? -20.24241 -35.42998 -23.34036 1.000 37.55300 213 ASP B CA 1
ATOM 4068 C C . ASP B 1 213 ? -19.06134 -34.74673 -22.67820 1.000 39.65981 213 ASP B C 1
ATOM 4069 O O . ASP B 1 213 ? -17.91227 -35.02999 -23.01120 1.000 39.70349 213 ASP B O 1
ATOM 4074 N N . MET B 1 214 ? -19.34046 -33.92219 -21.67297 1.000 36.43138 214 MET B N 1
ATOM 4075 C CA . MET B 1 214 ? -18.25530 -33.20889 -21.02151 1.000 33.01095 214 MET B CA 1
ATOM 4076 C C . MET B 1 214 ? -18.65972 -32.92002 -19.58079 1.000 36.22510 214 MET B C 1
ATOM 4077 O O . MET B 1 214 ? -19.83807 -32.65553 -19.29989 1.000 34.27033 214 MET B O 1
ATOM 4082 N N . SER B 1 215 ? -17.68967 -32.95690 -18.67289 1.000 31.80888 215 SER B N 1
ATOM 4083 C CA . SER B 1 215 ? -17.93100 -32.58608 -17.28513 1.000 30.48524 215 SER B CA 1
ATOM 4084 C C . SER B 1 215 ? -16.92839 -31.53286 -16.85156 1.000 33.20204 215 SER B C 1
ATOM 4085 O O . SER B 1 215 ? -15.72106 -31.68156 -17.09332 1.000 33.22568 215 SER B O 1
ATOM 4088 N N . ILE B 1 216 ? -17.42996 -30.42592 -16.30100 1.000 29.55422 216 ILE B N 1
ATOM 4089 C CA . ILE B 1 216 ? -16.56980 -29.32065 -15.89855 1.000 30.85814 216 ILE B CA 1
ATOM 4090 C C . ILE B 1 216 ? -16.83278 -29.01438 -14.43372 1.000 30.26032 216 ILE B C 1
ATOM 4091 O O . ILE B 1 216 ? -17.98428 -28.93039 -13.99571 1.000 33.16947 216 ILE B O 1
ATOM 4096 N N . GLN B 1 217 ? -15.76276 -28.79717 -13.68475 1.000 29.16459 217 GLN B N 1
ATOM 4097 C CA . GLN B 1 217 ? -15.82553 -28.35357 -12.30232 1.000 29.89820 217 GLN B CA 1
ATOM 4098 C C . GLN B 1 217 ? -15.01952 -27.07622 -12.11112 1.000 31.74423 217 GLN B C 1
ATOM 4099 O O . GLN B 1 217 ? -13.89470 -26.98095 -12.59599 1.000 35.78281 217 GLN B O 1
ATOM 4105 N N . LEU B 1 218 ? -15.61529 -26.07828 -11.47281 1.000 33.47606 218 LEU B N 1
ATOM 4106 C CA . LEU B 1 218 ? -14.98283 -24.79031 -11.21791 1.000 33.43440 218 LEU B CA 1
ATOM 4107 C C . LEU B 1 218 ? -14.95223 -24.48120 -9.72667 1.000 33.66685 218 LEU B C 1
ATOM 4108 O O . LEU B 1 218 ? -15.84729 -24.86784 -8.97925 1.000 32.94380 218 LEU B O 1
ATOM 4113 N N . LYS B 1 219 ? -13.91812 -23.75923 -9.30310 1.000 36.27151 219 LYS B N 1
ATOM 4114 C CA . LYS B 1 219 ? -13.83445 -23.20122 -7.95810 1.000 33.41878 219 LYS B CA 1
ATOM 4115 C C . LYS B 1 219 ? -13.44705 -21.73634 -8.06356 1.000 34.82436 219 LYS B C 1
ATOM 4116 O O . LYS B 1 219 ? -12.48947 -21.39237 -8.76777 1.000 37.40992 219 LYS B O 1
ATOM 4122 N N . ALA B 1 220 ? -14.22379 -20.88018 -7.42025 1.000 34.62211 220 ALA B N 1
ATOM 4123 C CA . ALA B 1 220 ? -13.91295 -19.46845 -7.25663 1.000 34.63948 220 ALA B CA 1
ATOM 4124 C C . ALA B 1 220 ? -12.94521 -19.20803 -6.09314 1.000 33.77518 220 ALA B C 1
ATOM 4125 O O . ALA B 1 220 ? -12.72891 -20.04054 -5.20730 1.000 31.65752 220 ALA B O 1
ATOM 4127 N N . ALA B 1 221 ? -12.26253 -18.06746 -6.18715 1.000 32.30157 221 ALA B N 1
ATOM 4128 C CA . ALA B 1 221 ? -11.32319 -17.67152 -5.14611 1.000 32.92635 221 ALA B CA 1
ATOM 4129 C C . ALA B 1 221 ? -11.98245 -17.56308 -3.76454 1.000 37.59798 221 ALA B C 1
ATOM 4130 O O . ALA B 1 221 ? -11.29728 -17.74965 -2.74701 1.000 34.76604 221 ALA B O 1
ATOM 4132 N N . ASN B 1 222 ? -13.26531 -17.13703 -3.68801 1.000 32.52182 222 ASN B N 1
ATOM 4133 C CA . ASN B 1 222 ? -13.96554 -17.11013 -2.39931 1.000 30.67904 222 ASN B CA 1
ATOM 4134 C C . ASN B 1 222 ? -14.39806 -18.47499 -1.89648 1.000 34.09478 222 ASN B C 1
ATOM 4135 O O . ASN B 1 222 ? -15.00992 -18.53048 -0.82664 1.000 35.24328 222 ASN B O 1
ATOM 4140 N N . GLY B 1 223 ? -14.12580 -19.56549 -2.61351 1.000 33.85794 223 GLY B N 1
ATOM 4141 C CA . GLY B 1 223 ? -14.46712 -20.89569 -2.14620 1.000 34.03574 223 GLY B CA 1
ATOM 4142 C C . GLY B 1 223 ? -15.76925 -21.47184 -2.70202 1.000 34.44699 223 GLY B C 1
ATOM 4143 O O . GLY B 1 223 ? -16.07498 -22.64283 -2.41310 1.000 33.96724 223 GLY B O 1
ATOM 4144 N N . ALA B 1 224 ? -16.61379 -20.66047 -3.34423 1.000 30.79943 224 ALA B N 1
ATOM 4145 C CA . ALA B 1 224 ? -17.77939 -21.18563 -4.05571 1.000 29.54227 224 ALA B CA 1
ATOM 4146 C C . ALA B 1 224 ? -17.34139 -22.17884 -5.14370 1.000 33.77854 224 ALA B C 1
ATOM 4147 O O . ALA B 1 224 ? -16.27165 -22.04066 -5.74060 1.000 32.89869 224 ALA B O 1
ATOM 4149 N N . ILE B 1 225 ? -18.15955 -23.20119 -5.39594 1.000 31.94998 225 ILE B N 1
ATOM 4150 C CA . ILE B 1 225 ? -17.86334 -24.19018 -6.43885 1.000 33.84047 225 ILE B CA 1
ATOM 4151 C C . ILE B 1 225 ? -19.01357 -24.25747 -7.45734 1.000 35.47350 225 ILE B C 1
ATOM 4152 O O . ILE B 1 225 ? -20.17050 -23.91330 -7.17220 1.000 32.79061 225 ILE B O 1
ATOM 4157 N N . CYS B 1 226 ? -18.67247 -24.72432 -8.66701 1.000 33.80565 226 CYS B N 1
ATOM 4158 C CA . CYS B 1 226 ? -19.64153 -24.99858 -9.72047 1.000 33.49882 226 CYS B CA 1
ATOM 4159 C C . CYS B 1 226 ? -19.42282 -26.39378 -10.29251 1.000 33.97456 226 CYS B C 1
ATOM 4160 O O . CYS B 1 226 ? -18.29323 -26.76253 -10.62676 1.000 35.15103 226 CYS B O 1
ATOM 4163 N N . THR B 1 227 ? -20.52559 -27.13564 -10.47666 1.000 34.21807 227 THR B N 1
ATOM 4164 C CA . THR B 1 227 ? -20.54989 -28.39490 -11.22035 1.000 36.02344 227 THR B CA 1
ATOM 4165 C C . THR B 1 227 ? -21.35739 -28.23321 -12.51002 1.000 34.31108 227 THR B C 1
ATOM 4166 O O . THR B 1 227 ? -22.48948 -27.76095 -12.46676 1.000 35.76045 227 THR B O 1
ATOM 4170 N N . LEU B 1 228 ? -20.77592 -28.61349 -13.65505 1.000 34.21014 228 LEU B N 1
ATOM 4171 C CA . LEU B 1 228 ? -21.40639 -28.47801 -14.96797 1.000 32.32293 228 LEU B CA 1
ATOM 4172 C C . LEU B 1 228 ? -21.36996 -29.78944 -15.74753 1.000 32.98285 228 LEU B C 1
ATOM 4173 O O . LEU B 1 228 ? -20.29413 -30.35262 -15.95328 1.000 30.07441 228 LEU B O 1
ATOM 4178 N N . SER B 1 229 ? -22.53657 -30.32429 -16.09644 1.000 34.38688 229 SER B N 1
ATOM 4179 C CA . SER B 1 229 ? -22.67111 -31.45180 -17.01173 1.000 29.56389 229 SER B CA 1
ATOM 4180 C C . SER B 1 229 ? -23.12622 -30.97719 -18.39861 1.000 30.53860 229 SER B C 1
ATOM 4181 O O . SER B 1 229 ? -24.08382 -30.20440 -18.48849 1.000 31.85907 229 SER B O 1
ATOM 4184 N N . LEU B 1 230 ? -22.39115 -31.34696 -19.47253 1.000 31.95174 230 LEU B N 1
ATOM 4185 C CA . LEU B 1 230 ? -22.80831 -31.03996 -20.84894 1.000 33.91191 230 LEU B CA 1
ATOM 4186 C C . LEU B 1 230 ? -23.00987 -32.30342 -21.68635 1.000 31.00471 230 LEU B C 1
ATOM 4187 O O . LEU B 1 230 ? -22.24467 -33.26204 -21.56679 1.000 35.02150 230 LEU B O 1
ATOM 4192 N N . SER B 1 231 ? -24.04131 -32.30310 -22.54022 1.000 32.51597 231 SER B N 1
ATOM 4193 C CA . SER B 1 231 ? -24.30289 -33.44452 -23.41989 1.000 31.62558 231 SER B CA 1
ATOM 4194 C C . SER B 1 231 ? -25.03780 -33.10537 -24.70042 1.000 32.03662 231 SER B C 1
ATOM 4195 O O . SER B 1 231 ? -25.94300 -32.26628 -24.70629 1.000 36.17734 231 SER B O 1
ATOM 4198 N N . PHE B 1 232 ? -24.58701 -33.70046 -25.79726 1.000 33.13664 232 PHE B N 1
ATOM 4199 C CA . PHE B 1 232 ? -25.36397 -33.79708 -27.03642 1.000 33.24036 232 PHE B CA 1
ATOM 4200 C C . PHE B 1 232 ? -26.07022 -35.14521 -27.18179 1.000 33.03515 232 PHE B C 1
ATOM 4201 O O . PHE B 1 232 ? -26.77786 -35.35907 -28.16640 1.000 33.42134 232 PHE B O 1
ATOM 4209 N N . ASN B 1 233 ? -25.92314 -36.03532 -26.19684 1.000 32.79318 233 ASN B N 1
ATOM 4210 C CA . ASN B 1 233 ? -26.55689 -37.35355 -26.13403 1.000 35.77267 233 ASN B CA 1
ATOM 4211 C C . ASN B 1 233 ? -27.85967 -37.44245 -25.30238 1.000 34.37189 233 ASN B C 1
ATOM 4212 O O . ASN B 1 233 ? -28.49802 -38.49979 -25.29838 1.000 32.97028 233 ASN B O 1
ATOM 4217 N N . ASN B 1 234 ? -28.29854 -36.36085 -24.66288 1.000 32.50271 234 ASN B N 1
ATOM 4218 C CA . ASN B 1 234 ? -29.43761 -36.34838 -23.73147 1.000 34.98024 234 ASN B CA 1
ATOM 4219 C C . ASN B 1 234 ? -30.77445 -36.41082 -24.47871 1.000 35.51857 234 ASN B C 1
ATOM 4220 O O . ASN B 1 234 ? -31.21602 -35.43829 -25.09430 1.000 35.11281 234 ASN B O 1
ATOM 4225 N N . ASP B 1 235 ? -31.40961 -37.58123 -24.45191 1.000 34.64924 235 ASP B N 1
ATOM 4226 C CA . ASP B 1 235 ? -32.78346 -37.71884 -24.93188 1.000 38.04485 235 ASP B CA 1
ATOM 4227 C C . ASP B 1 235 ? -33.88632 -37.28270 -23.96362 1.000 40.31795 235 ASP B C 1
ATOM 4228 O O . ASP B 1 235 ? -34.53724 -38.08050 -23.29256 1.000 45.72539 235 ASP B O 1
ATOM 4233 N N . GLY B 1 236 ? -33.95763 -35.97073 -23.76779 1.000 39.81989 236 GLY B N 1
ATOM 4234 C CA . GLY B 1 236 ? -34.91401 -35.37930 -22.87611 1.000 41.95114 236 GLY B CA 1
ATOM 4235 C C . GLY B 1 236 ? -35.11402 -33.91027 -23.22173 1.000 44.54092 236 GLY B C 1
ATOM 4236 O O . GLY B 1 236 ? -34.68034 -33.42178 -24.27202 1.000 41.97156 236 GLY B O 1
ATOM 4237 N N . PRO B 1 237 ? -35.69609 -33.16985 -22.27990 1.000 48.46703 237 PRO B N 1
ATOM 4238 C CA . PRO B 1 237 ? -35.81545 -31.71031 -22.39583 1.000 44.04727 237 PRO B CA 1
ATOM 4239 C C . PRO B 1 237 ? -34.46155 -31.06910 -22.66303 1.000 38.56079 237 PRO B C 1
ATOM 4240 O O . PRO B 1 237 ? -33.50083 -31.29712 -21.93486 1.000 39.82939 237 PRO B O 1
ATOM 4244 N N . LEU B 1 238 ? -34.38808 -30.28785 -23.72668 1.000 36.86779 238 LEU B N 1
ATOM 4245 C CA . LEU B 1 238 ? -33.15884 -29.66349 -24.18460 1.000 40.58008 238 LEU B CA 1
ATOM 4246 C C . LEU B 1 238 ? -32.96762 -28.28927 -23.55309 1.000 38.89285 238 LEU B C 1
ATOM 4247 O O . LEU B 1 238 ? -33.91662 -27.61206 -23.16352 1.000 36.95333 238 LEU B O 1
ATOM 4252 N N . GLY B 1 239 ? -31.71670 -27.95670 -23.30126 1.000 43.15210 239 GLY B N 1
ATOM 4253 C CA . GLY B 1 239 ? -31.44771 -26.62318 -22.82040 1.000 38.41374 239 GLY B CA 1
ATOM 4254 C C . GLY B 1 239 ? -30.66147 -26.66296 -21.53906 1.000 33.29518 239 GLY B C 1
ATOM 4255 O O . GLY B 1 239 ? -30.08409 -27.68946 -21.16871 1.000 33.50530 239 GLY B O 1
ATOM 4256 N N . THR B 1 240 ? -30.65599 -25.53812 -20.84348 1.000 33.78450 240 THR B N 1
ATOM 4257 C CA . THR B 1 240 ? -29.98714 -25.40056 -19.55484 1.000 36.20730 240 THR B CA 1
ATOM 4258 C C . THR B 1 240 ? -30.86776 -25.19638 -18.32072 1.000 35.58262 240 THR B C 1
ATOM 4259 O O . THR B 1 240 ? -31.84062 -24.43890 -18.35029 1.000 36.46715 240 THR B O 1
ATOM 4263 N N . PHE B 1 241 ? -30.55945 -25.96178 -17.27853 1.000 35.86311 241 PHE B N 1
ATOM 4264 C CA . PHE B 1 241 ? -31.18432 -25.91435 -15.96329 1.000 34.87524 241 PHE B CA 1
ATOM 4265 C C . PHE B 1 241 ? -30.09319 -25.52241 -14.96401 1.000 35.33626 241 PHE B C 1
ATOM 4266 O O . PHE B 1 241 ? -29.00918 -26.11866 -14.96731 1.000 33.18714 241 PHE B O 1
ATOM 4274 N N . PHE B 1 242 ? -30.34330 -24.46291 -14.16737 1.000 34.93006 242 PHE B N 1
ATOM 4275 C CA . PHE B 1 242 ? -29.38215 -23.95256 -13.18403 1.000 33.69852 242 PHE B CA 1
ATOM 4276 C C . PHE B 1 242 ? -29.88140 -24.09349 -11.75345 1.000 33.70917 242 PHE B C 1
ATOM 4277 O O . PHE B 1 242 ? -30.98189 -23.66258 -11.43103 1.000 34.77521 242 PHE B O 1
ATOM 4285 N N . ARG B 1 243 ? -29.05993 -24.65900 -10.88718 1.000 36.71679 243 ARG B N 1
ATOM 4286 C CA . ARG B 1 243 ? -29.31725 -24.64736 -9.45463 1.000 33.59005 243 ARG B CA 1
ATOM 4287 C C . ARG B 1 243 ? -28.29399 -23.81019 -8.68465 1.000 35.37974 243 ARG B C 1
ATOM 4288 O O . ARG B 1 243 ? -27.09861 -24.06092 -8.79442 1.000 33.58078 243 ARG B O 1
ATOM 4296 N N . TYR B 1 244 ? -28.73796 -22.69164 -8.12034 1.000 35.22749 244 TYR B N 1
ATOM 4297 C CA . TYR B 1 244 ? -27.97536 -21.87700 -7.16984 1.000 34.10615 244 TYR B CA 1
ATOM 4298 C C . TYR B 1 244 ? -28.20495 -22.35502 -5.72014 1.000 34.21838 244 TYR B C 1
ATOM 4299 O O . TYR B 1 244 ? -29.29538 -22.16234 -5.17102 1.000 36.33484 244 TYR B O 1
ATOM 4308 N N . ILE B 1 245 ? -27.19624 -22.93760 -5.06868 1.000 35.69894 245 ILE B N 1
ATOM 4309 C CA . ILE B 1 245 ? -27.29812 -23.26891 -3.64294 1.000 33.44692 245 ILE B CA 1
ATOM 4310 C C . ILE B 1 245 ? -26.51160 -22.26055 -2.82452 1.000 32.35328 245 ILE B C 1
ATOM 4311 O O . ILE B 1 245 ? -25.29831 -22.17517 -2.97556 1.000 35.83415 245 ILE B O 1
ATOM 4316 N N . GLY B 1 246 ? -27.19206 -21.40520 -2.05506 1.000 32.35320 246 GLY B N 1
ATOM 4317 C CA . GLY B 1 246 ? -26.54383 -20.41728 -1.21645 1.000 31.08907 246 GLY B CA 1
ATOM 4318 C C . GLY B 1 246 ? -26.77882 -20.50041 0.28203 1.000 34.63351 246 GLY B C 1
ATOM 4319 O O . GLY B 1 246 ? -27.72123 -21.18633 0.72094 1.000 37.96957 246 GLY B O 1
ATOM 4320 N N . ASP B 1 247 ? -26.28751 -19.47074 0.97656 1.000 34.01856 247 ASP B N 1
ATOM 4321 C CA . ASP B 1 247 ? -26.42512 -19.39046 2.43205 1.000 33.88848 247 ASP B CA 1
ATOM 4322 C C . ASP B 1 247 ? -27.85952 -19.13399 2.86314 1.000 35.80230 247 ASP B C 1
ATOM 4323 O O . ASP B 1 247 ? -28.30404 -19.65955 3.89039 1.000 31.95068 247 ASP B O 1
ATOM 4328 N N . THR B 1 248 ? -28.60297 -18.35281 2.09392 1.000 35.64658 248 THR B N 1
ATOM 4329 C CA . THR B 1 248 ? -29.94749 -17.99433 2.48130 1.000 35.56140 248 THR B CA 1
ATOM 4330 C C . THR B 1 248 ? -30.97052 -18.75630 1.66534 1.000 36.65970 248 THR B C 1
ATOM 4331 O O . THR B 1 248 ? -32.16497 -18.55379 1.87575 1.000 36.49980 248 THR B O 1
ATOM 4335 N N . GLY B 1 249 ? -30.56329 -19.50355 0.64707 1.000 38.01284 249 GLY B N 1
ATOM 4336 C CA . GLY B 1 249 ? -31.63791 -20.16904 -0.06280 1.000 36.02054 249 GLY B CA 1
ATOM 4337 C C . GLY B 1 249 ? -31.10364 -21.03472 -1.16916 1.000 37.10391 249 GLY B C 1
ATOM 4338 O O . GLY B 1 249 ? -29.89636 -21.06732 -1.42660 1.000 32.76409 249 GLY B O 1
ATOM 4339 N N . THR B 1 250 ? -32.05280 -21.61899 -1.91375 1.000 35.07182 250 THR B N 1
ATOM 4340 C CA . THR B 1 250 ? -31.78696 -22.37208 -3.13076 1.000 37.42101 250 THR B CA 1
ATOM 4341 C C . THR B 1 250 ? -32.70896 -21.90600 -4.24272 1.000 36.47578 250 THR B C 1
ATOM 4342 O O . THR B 1 250 ? -33.90594 -21.68710 -4.01718 1.000 36.52660 250 THR B O 1
ATOM 4346 N N . TYR B 1 251 ? -32.13016 -21.73840 -5.43811 1.000 33.37405 251 TYR B N 1
ATOM 4347 C CA . TYR B 1 251 ? -32.85699 -21.30630 -6.62895 1.000 37.76013 251 TYR B CA 1
ATOM 4348 C C . TYR B 1 251 ? -32.60613 -22.14516 -7.88041 1.000 37.90696 251 TYR B C 1
ATOM 4349 O O . TYR B 1 251 ? -31.50550 -22.65085 -8.09135 1.000 37.98836 251 TYR B O 1
ATOM 4358 N N . LEU B 1 252 ? -33.66967 -22.34455 -8.66102 1.000 35.72821 252 LEU B N 1
ATOM 4359 C CA . LEU B 1 252 ? -33.67694 -23.09646 -9.91445 1.000 36.84661 252 LEU B CA 1
ATOM 4360 C C . LEU B 1 252 ? -34.01232 -22.13319 -11.06085 1.000 34.93401 252 LEU B C 1
ATOM 4361 O O . LEU B 1 252 ? -35.09762 -21.56917 -11.09075 1.000 32.97130 252 LEU B O 1
ATOM 4366 N N . ALA B 1 253 ? -33.05523 -21.82631 -11.92741 1.000 36.42853 253 ALA B N 1
ATOM 4367 C CA . ALA B 1 253 ? -33.30936 -20.99732 -13.10801 1.000 37.21745 253 ALA B CA 1
ATOM 4368 C C . ALA B 1 253 ? -33.51045 -21.85759 -14.35130 1.000 37.08477 253 ALA B C 1
ATOM 4369 O O . ALA B 1 253 ? -32.71669 -22.76327 -14.63061 1.000 38.16084 253 ALA B O 1
ATOM 4371 N N . ARG B 1 254 ? -34.60981 -21.60252 -15.04977 1.000 41.42057 254 ARG B N 1
ATOM 4372 C CA . ARG B 1 254 ? -34.99538 -22.26088 -16.29742 1.000 43.69677 254 ARG B CA 1
ATOM 4373 C C . ARG B 1 254 ? -35.35571 -21.17095 -17.31065 1.000 48.72937 254 ARG B C 1
ATOM 4374 O O . ARG B 1 254 ? -36.45769 -20.62054 -17.25484 1.000 47.90915 254 ARG B O 1
ATOM 4382 N N . TYR B 1 255 ? -34.39485 -20.78613 -18.15872 1.000 53.49078 255 TYR B N 1
ATOM 4383 C CA . TYR B 1 255 ? -34.46607 -19.59915 -19.02032 1.000 55.13476 255 TYR B CA 1
ATOM 4384 C C . TYR B 1 255 ? -34.80737 -18.36204 -18.19735 1.000 52.10303 255 TYR B C 1
ATOM 4385 O O . TYR B 1 255 ? -34.05102 -17.94973 -17.31593 1.000 51.33199 255 TYR B O 1
ATOM 4394 N N . ASP B 1 256 ? -35.94062 -17.75517 -18.48904 1.000 66.06814 256 ASP B N 1
ATOM 4395 C CA . ASP B 1 256 ? -36.36955 -16.53146 -17.82927 1.000 64.18787 256 ASP B CA 1
ATOM 4396 C C . ASP B 1 256 ? -37.16175 -16.81165 -16.57006 1.000 62.19854 256 ASP B C 1
ATOM 4397 O O . ASP B 1 256 ? -37.45708 -15.87369 -15.82646 1.000 65.83984 256 ASP B O 1
ATOM 4402 N N . ASP B 1 257 ? -37.50246 -18.06798 -16.31655 1.000 47.57107 257 ASP B N 1
ATOM 4403 C CA . ASP B 1 257 ? -38.18516 -18.44325 -15.09364 1.000 45.35537 257 ASP B CA 1
ATOM 4404 C C . ASP B 1 257 ? -37.22796 -18.74008 -13.93963 1.000 44.65210 257 ASP B C 1
ATOM 4405 O O . ASP B 1 257 ? -36.13968 -19.29921 -14.12081 1.000 41.64546 257 ASP B O 1
ATOM 4410 N N . LEU B 1 258 ? -37.66545 -18.38677 -12.73398 1.000 41.83582 258 LEU B N 1
ATOM 4411 C CA . LEU B 1 258 ? -36.93250 -18.68450 -11.51244 1.000 37.15744 258 LEU B CA 1
ATOM 4412 C C . LEU B 1 258 ? -37.85868 -19.35836 -10.50403 1.000 37.12309 258 LEU B C 1
ATOM 4413 O O . LEU B 1 258 ? -39.03432 -18.99643 -10.39068 1.000 35.91677 258 LEU B O 1
ATOM 4418 N N . TYR B 1 259 ? -37.31341 -20.34022 -9.77787 1.000 36.06222 259 TYR B N 1
ATOM 4419 C CA . TYR B 1 259 ? -38.00875 -21.06455 -8.72549 1.000 37.50377 259 TYR B CA 1
ATOM 4420 C C . TYR B 1 259 ? -37.13534 -21.17441 -7.47672 1.000 38.60088 259 TYR B C 1
ATOM 4421 O O . TYR B 1 259 ? -35.90506 -21.12202 -7.53633 1.000 35.06950 259 TYR B O 1
ATOM 4430 N N . THR B 1 260 ? -37.78718 -21.33508 -6.33054 1.000 38.96920 260 THR B N 1
ATOM 4431 C CA . THR B 1 260 ? -37.10964 -21.78033 -5.12413 1.000 38.99529 260 THR B CA 1
ATOM 4432 C C . THR B 1 260 ? -36.73953 -23.25339 -5.22182 1.000 39.55926 260 THR B C 1
ATOM 4433 O O . THR B 1 260 ? -37.16574 -23.98086 -6.12575 1.000 41.83532 260 THR B O 1
ATOM 4437 N N . GLY B 1 261 ? -35.93042 -23.69078 -4.26839 1.000 38.47625 261 GLY B N 1
ATOM 4438 C CA . GLY B 1 261 ? -35.62117 -25.10085 -4.12993 1.000 40.98854 261 GLY B CA 1
ATOM 4439 C C . GLY B 1 261 ? -36.80157 -25.98594 -3.78737 1.000 41.13520 261 GLY B C 1
ATOM 4440 O O . GLY B 1 261 ? -36.65866 -27.20576 -3.73695 1.000 41.62079 261 GLY B O 1
ATOM 4441 N N . LYS B 1 262 ? -37.97825 -25.39708 -3.57816 1.000 43.35438 262 LYS B N 1
ATOM 4442 C CA . LYS B 1 262 ? -39.21073 -26.15120 -3.37186 1.000 49.52316 262 LYS B CA 1
ATOM 4443 C C . LYS B 1 262 ? -40.15227 -26.07759 -4.58126 1.000 51.24850 262 LYS B C 1
ATOM 4444 O O . LYS B 1 262 ? -41.36527 -26.30199 -4.44541 1.000 52.72849 262 LYS B O 1
ATOM 4450 N N . ASP B 1 263 ? -39.62177 -25.68297 -5.73781 1.000 58.88036 263 ASP B N 1
ATOM 4451 C CA . ASP B 1 263 ? -40.34915 -25.53158 -6.99837 1.000 63.61511 263 ASP B CA 1
ATOM 4452 C C . ASP B 1 263 ? -41.46561 -24.47266 -6.92157 1.000 62.64208 263 ASP B C 1
ATOM 4453 O O . ASP B 1 263 ? -42.41829 -24.49805 -7.71107 1.000 65.26842 263 ASP B O 1
ATOM 4458 N N . GLU B 1 264 ? -41.36743 -23.50238 -6.01299 1.000 48.50856 264 GLU B N 1
ATOM 4459 C CA . GLU B 1 264 ? -42.31082 -22.39204 -6.02065 1.000 44.18526 264 GLU B CA 1
ATOM 4460 C C . GLU B 1 264 ? -41.84169 -21.35688 -7.04387 1.000 40.13842 264 GLU B C 1
ATOM 4461 O O . GLU B 1 264 ? -40.70945 -20.87275 -6.96443 1.000 40.22368 264 GLU B O 1
ATOM 4467 N N . LYS B 1 265 ? -42.69399 -21.01939 -8.00489 1.000 40.49206 265 LYS B N 1
ATOM 4468 C CA . LYS B 1 265 ? -42.30947 -20.05399 -9.02931 1.000 38.28411 265 LYS B CA 1
ATOM 4469 C C . LYS B 1 265 ? -42.18070 -18.65883 -8.39966 1.000 37.89278 265 LYS B C 1
ATOM 4470 O O . LYS B 1 265 ? -43.09166 -18.18851 -7.71218 1.000 38.27871 265 LYS B O 1
ATOM 4476 N N . ILE B 1 266 ? -41.08950 -17.96807 -8.70087 1.000 36.90035 266 ILE B N 1
ATOM 4477 C CA . ILE B 1 266 ? -40.84038 -16.58202 -8.29039 1.000 37.34927 266 ILE B CA 1
ATOM 4478 C C . ILE B 1 266 ? -41.18757 -15.62971 -9.42555 1.000 36.37201 266 ILE B C 1
ATOM 4479 O O . ILE B 1 266 ? -40.80100 -15.85241 -10.57594 1.000 39.10080 266 ILE B O 1
ATOM 4484 N N . ASP B 1 267 ? -41.91042 -14.56041 -9.09274 1.000 36.51998 267 ASP B N 1
ATOM 4485 C CA . ASP B 1 267 ? -42.21539 -13.48662 -10.03905 1.000 41.28306 267 ASP B CA 1
ATOM 4486 C C . ASP B 1 267 ? -41.02097 -12.56047 -10.32101 1.000 39.36394 267 ASP B C 1
ATOM 4487 O O . ASP B 1 267 ? -40.58364 -11.79163 -9.45783 1.000 39.64477 267 ASP B O 1
ATOM 4492 N N . VAL B 1 268 ? -40.47007 -12.68439 -11.53386 1.000 40.80306 268 VAL B N 1
ATOM 4493 C CA . VAL B 1 268 ? -39.37180 -11.85405 -12.04827 1.000 46.36031 268 VAL B CA 1
ATOM 4494 C C . VAL B 1 268 ? -39.83775 -10.73263 -12.98048 1.000 51.46666 268 VAL B C 1
ATOM 4495 O O . VAL B 1 268 ? -38.98826 -10.04696 -13.56116 1.000 49.22238 268 VAL B O 1
ATOM 4499 N N . SER B 1 269 ? -41.14430 -10.57153 -13.20965 1.000 51.82715 269 SER B N 1
ATOM 4500 C CA . SER B 1 269 ? -41.58645 -9.51577 -14.12009 1.000 56.29468 269 SER B CA 1
ATOM 4501 C C . SER B 1 269 ? -41.26114 -8.10404 -13.63776 1.000 65.61441 269 SER B C 1
ATOM 4502 O O . SER B 1 269 ? -41.27244 -7.17162 -14.44234 1.000 60.61368 269 SER B O 1
ATOM 4505 N N . GLN B 1 270 ? -40.99023 -7.92313 -12.35247 1.000 99.75639 270 GLN B N 1
ATOM 4506 C CA . GLN B 1 270 ? -40.57255 -6.65547 -11.75543 1.000 100.11889 270 GLN B CA 1
ATOM 4507 C C . GLN B 1 270 ? -39.09862 -6.27367 -11.95690 1.000 100.32163 270 GLN B C 1
ATOM 4508 O O . GLN B 1 270 ? -38.74384 -5.12376 -11.67497 1.000 100.80982 270 GLN B O 1
ATOM 4514 N N . VAL B 1 271 ? -38.23991 -7.17244 -12.44902 1.000 64.82121 271 VAL B N 1
ATOM 4515 C CA . VAL B 1 271 ? -36.79237 -6.92689 -12.44873 1.000 59.39818 271 VAL B CA 1
ATOM 4516 C C . VAL B 1 271 ? -36.34045 -6.00104 -13.57225 1.000 51.94033 271 VAL B C 1
ATOM 4517 O O . VAL B 1 271 ? -35.50326 -5.12410 -13.34884 1.000 51.30406 271 VAL B O 1
ATOM 4521 N N . ASP B 1 272 ? -36.94247 -6.09696 -14.74790 1.000 48.07810 272 ASP B N 1
ATOM 4522 C CA . ASP B 1 272 ? -36.47862 -5.40211 -15.94478 1.000 49.64388 272 ASP B CA 1
ATOM 4523 C C . ASP B 1 272 ? -37.70084 -5.07136 -16.79320 1.000 48.32030 272 ASP B C 1
ATOM 4524 O O . ASP B 1 272 ? -38.80214 -5.57844 -16.56204 1.000 49.29393 272 ASP B O 1
ATOM 4529 N N . VAL B 1 273 ? -37.50271 -4.18132 -17.76571 1.000 42.65354 273 VAL B N 1
ATOM 4530 C CA . VAL B 1 273 ? -38.60143 -3.70862 -18.59392 1.000 47.69301 273 VAL B CA 1
ATOM 4531 C C . VAL B 1 273 ? -39.13759 -4.73959 -19.58163 1.000 50.87004 273 VAL B C 1
ATOM 4532 O O . VAL B 1 273 ? -40.17758 -4.49283 -20.20887 1.000 49.31872 273 VAL B O 1
ATOM 4536 N N . SER B 1 274 ? -38.44868 -5.86003 -19.77561 1.000 48.36163 274 SER B N 1
ATOM 4537 C CA . SER B 1 274 ? -38.88956 -6.91389 -20.68113 1.000 50.30023 274 SER B CA 1
ATOM 4538 C C . SER B 1 274 ? -38.60450 -8.27897 -20.06620 1.000 52.24569 274 SER B C 1
ATOM 4539 O O . SER B 1 274 ? -37.68069 -8.43242 -19.26385 1.000 52.36729 274 SER B O 1
ATOM 4542 N N . MET B 1 275 ? -39.45963 -9.24857 -20.37404 1.000 60.13510 275 MET B N 1
ATOM 4543 C CA . MET B 1 275 ? -39.17944 -10.62472 -19.98969 1.000 60.31456 275 MET B CA 1
ATOM 4544 C C . MET B 1 275 ? -38.31229 -11.36868 -20.99431 1.000 63.03345 275 MET B C 1
ATOM 4545 O O . MET B 1 275 ? -37.92974 -12.50554 -20.70955 1.000 65.07296 275 MET B O 1
ATOM 4550 N N . ASN B 1 276 ? -37.92674 -10.75524 -22.11934 1.000 50.94914 276 ASN B N 1
ATOM 4551 C CA . ASN B 1 276 ? -37.12653 -11.44620 -23.12546 1.000 48.60055 276 ASN B CA 1
ATOM 4552 C C . ASN B 1 276 ? -35.66346 -11.04496 -22.92123 1.000 46.98075 276 ASN B C 1
ATOM 4553 O O . ASN B 1 276 ? -35.27609 -9.90102 -23.17496 1.000 44.12791 276 ASN B O 1
ATOM 4558 N N . GLY B 1 277 ? -34.85891 -12.00280 -22.45898 1.000 42.06627 277 GLY B N 1
ATOM 4559 C CA . GLY B 1 277 ? -33.44887 -11.75002 -22.25049 1.000 45.38667 277 GLY B CA 1
ATOM 4560 C C . GLY B 1 277 ? -32.66870 -11.32112 -23.47901 1.000 41.74619 277 GLY B C 1
ATOM 4561 O O . GLY B 1 277 ? -31.76503 -10.50118 -23.36927 1.000 44.50477 277 GLY B O 1
ATOM 4562 N N . ILE B 1 278 ? -33.06829 -11.78397 -24.66556 1.000 40.26618 278 ILE B N 1
ATOM 4563 C CA . ILE B 1 278 ? -32.39819 -11.37676 -25.89554 1.000 42.92028 278 ILE B CA 1
ATOM 4564 C C . ILE B 1 278 ? -32.68249 -9.91637 -26.20072 1.000 44.56552 278 ILE B C 1
ATOM 4565 O O . ILE B 1 278 ? -31.79064 -9.16084 -26.61831 1.000 44.53242 278 ILE B O 1
ATOM 4570 N N . GLU B 1 279 ? -33.92593 -9.49225 -25.97916 1.000 42.47386 279 GLU B N 1
ATOM 4571 C CA . GLU B 1 279 ? -34.28897 -8.09381 -26.16991 1.000 44.76733 279 GLU B CA 1
ATOM 4572 C C . GLU B 1 279 ? -33.56279 -7.19577 -25.17661 1.000 43.55017 279 GLU B C 1
ATOM 4573 O O . GLU B 1 279 ? -33.14664 -6.08650 -25.51677 1.000 41.57912 279 GLU B O 1
ATOM 4579 N N . LEU B 1 280 ? -33.47241 -7.63415 -23.93013 1.000 40.80326 280 LEU B N 1
ATOM 4580 C CA . LEU B 1 280 ? -32.75874 -6.88276 -22.90961 1.000 42.11562 280 LEU B CA 1
ATOM 4581 C C . LEU B 1 280 ? -31.27554 -6.79759 -23.23947 1.000 43.94198 280 LEU B C 1
ATOM 4582 O O . LEU B 1 280 ? -30.64290 -5.75695 -23.03351 1.000 44.31051 280 LEU B O 1
ATOM 4587 N N . GLN B 1 281 ? -30.71580 -7.87842 -23.78327 1.000 39.46069 281 GLN B N 1
ATOM 4588 C CA . GLN B 1 281 ? -29.34498 -7.85923 -24.27669 1.000 44.22703 281 GLN B CA 1
ATOM 4589 C C . GLN B 1 281 ? -29.16832 -6.78798 -25.35105 1.000 43.07477 281 GLN B C 1
ATOM 4590 O O . GLN B 1 281 ? -28.22353 -5.98253 -25.30276 1.000 42.25670 281 GLN B O 1
ATOM 4596 N N . ASP B 1 282 ? -30.08264 -6.73714 -26.31381 1.000 42.83141 282 ASP B N 1
ATOM 4597 C CA . ASP B 1 282 ? -29.95254 -5.70698 -27.34351 1.000 47.37283 282 ASP B CA 1
ATOM 4598 C C . ASP B 1 282 ? -30.18968 -4.30248 -26.78780 1.000 44.76582 282 ASP B C 1
ATOM 4599 O O . ASP B 1 282 ? -29.49697 -3.36106 -27.18500 1.000 43.60578 282 ASP B O 1
ATOM 4604 N N . ARG B 1 283 ? -31.14349 -4.13864 -25.86546 1.000 44.12001 283 ARG B N 1
ATOM 4605 C CA . ARG B 1 283 ? -31.33439 -2.84259 -25.21736 1.000 42.98714 283 ARG B CA 1
ATOM 4606 C C . ARG B 1 283 ? -30.06065 -2.37466 -24.54095 1.000 42.41913 283 ARG B C 1
ATOM 4607 O O . ARG B 1 283 ? -29.69206 -1.20353 -24.64067 1.000 40.20120 283 ARG B O 1
ATOM 4615 N N . GLU B 1 284 ? -29.37838 -3.27028 -23.84618 1.000 40.92739 284 GLU B N 1
ATOM 4616 C CA . GLU B 1 284 ? -28.11354 -2.89971 -23.22751 1.000 43.15731 284 GLU B CA 1
ATOM 4617 C C . GLU B 1 284 ? -27.08416 -2.47853 -24.28247 1.000 42.60428 284 GLU B C 1
ATOM 4618 O O . GLU B 1 284 ? -26.35587 -1.49106 -24.09594 1.000 38.33281 284 GLU B O 1
ATOM 4624 N N . PHE B 1 285 ? -26.99619 -3.23555 -25.38584 1.000 44.64270 285 PHE B N 1
ATOM 4625 C CA . PHE B 1 285 ? -26.08537 -2.89166 -26.48383 1.000 40.67953 285 PHE B CA 1
ATOM 4626 C C . PHE B 1 285 ? -26.36009 -1.49728 -27.04737 1.000 40.56041 285 PHE B C 1
ATOM 4627 O O . PHE B 1 285 ? -25.45929 -0.64683 -27.13955 1.000 41.89167 285 PHE B O 1
ATOM 4635 N N . PHE B 1 286 ? -27.61986 -1.21726 -27.35027 1.000 43.23897 286 PHE B N 1
ATOM 4636 C CA . PHE B 1 286 ? -27.97175 0.07617 -27.92206 1.000 46.01348 286 PHE B CA 1
ATOM 4637 C C . PHE B 1 286 ? -27.87971 1.21420 -26.92445 1.000 45.52209 286 PHE B C 1
ATOM 4638 O O . PHE B 1 286 ? -27.49713 2.32733 -27.30912 1.000 47.12220 286 PHE B O 1
ATOM 4646 N N . ALA B 1 287 ? -28.15608 0.94942 -25.64836 1.000 43.91697 287 ALA B N 1
ATOM 4647 C CA . ALA B 1 287 ? -27.94592 1.95398 -24.61376 1.000 47.22071 287 ALA B CA 1
ATOM 4648 C C . ALA B 1 287 ? -26.47717 2.33722 -24.49753 1.000 45.11965 287 ALA B C 1
ATOM 4649 O O . ALA B 1 287 ? -26.15292 3.51952 -24.36891 1.000 46.48111 287 ALA B O 1
ATOM 4651 N N . ALA B 1 288 ? -25.58183 1.34755 -24.44298 1.000 41.97249 288 ALA B N 1
ATOM 4652 C CA . ALA B 1 288 ? -24.14990 1.65109 -24.39336 1.000 42.02228 288 ALA B CA 1
ATOM 4653 C C . ALA B 1 288 ? -23.66814 2.45520 -25.60717 1.000 45.90082 288 ALA B C 1
ATOM 4654 O O . ALA B 1 288 ? -22.89342 3.41353 -25.46193 1.000 43.15848 288 ALA B O 1
ATOM 4656 N N . ILE B 1 289 ? -24.14085 2.11193 -26.81061 1.000 43.07670 289 ILE B N 1
ATOM 4657 C CA . ILE B 1 289 ? -23.77992 2.91631 -27.98165 1.000 40.33768 289 ILE B CA 1
ATOM 4658 C C . ILE B 1 289 ? -24.28280 4.35119 -27.85229 1.000 46.28554 289 ILE B C 1
ATOM 4659 O O . ILE B 1 289 ? -23.50951 5.31345 -27.97081 1.000 41.48783 289 ILE B O 1
ATOM 4664 N N . ARG B 1 290 ? -25.56150 4.50934 -27.49345 1.000 45.65993 290 ARG B N 1
ATOM 4665 C CA . ARG B 1 290 ? -26.17873 5.83060 -27.40038 1.000 43.77263 290 ARG B CA 1
ATOM 4666 C C . ARG B 1 290 ? -25.56294 6.68800 -26.29843 1.000 46.08064 290 ARG B C 1
ATOM 4667 O O . ARG B 1 290 ? -25.42285 7.90911 -26.45410 1.000 48.42526 290 ARG B O 1
ATOM 4675 N N . GLU B 1 291 ? -25.17813 6.06749 -25.19431 1.000 43.84089 291 GLU B N 1
ATOM 4676 C CA . GLU B 1 291 ? -24.65518 6.73485 -24.01777 1.000 44.27276 291 GLU B CA 1
ATOM 4677 C C . GLU B 1 291 ? -23.13252 6.86075 -24.02891 1.000 49.39938 291 GLU B C 1
ATOM 4678 O O . GLU B 1 291 ? -22.57267 7.56664 -23.18070 1.000 47.88597 291 GLU B O 1
ATOM 4684 N N . GLY B 1 292 ? -22.45300 6.19360 -24.95691 1.000 50.38469 292 GLY B N 1
ATOM 4685 C CA . GLY B 1 292 ? -21.00306 6.20816 -25.00778 1.000 45.20557 292 GLY B CA 1
ATOM 4686 C C . GLY B 1 292 ? -20.30391 5.56295 -23.82395 1.000 49.71424 292 GLY B C 1
ATOM 4687 O O . GLY B 1 292 ? -19.29519 6.09484 -23.34541 1.000 51.68865 292 GLY B O 1
ATOM 4688 N N . ARG B 1 293 ? -20.86298 4.47759 -23.28566 1.000 43.65744 293 ARG B N 1
ATOM 4689 C CA . ARG B 1 293 ? -20.30142 3.74878 -22.15575 1.000 41.81115 293 ARG B CA 1
ATOM 4690 C C . ARG B 1 293 ? -20.00716 2.30167 -22.55673 1.000 41.99949 293 ARG B C 1
ATOM 4691 O O . ARG B 1 293 ? -20.39291 1.82927 -23.62775 1.000 44.29128 293 ARG B O 1
ATOM 4699 N N . GLU B 1 294 ? -19.23180 1.62152 -21.73428 1.000 42.74987 294 GLU B N 1
ATOM 4700 C CA . GLU B 1 294 ? -19.06877 0.17023 -21.86280 1.000 41.42483 294 GLU B CA 1
ATOM 4701 C C . GLU B 1 294 ? -20.34651 -0.61228 -21.55177 1.000 43.60108 294 GLU B C 1
ATOM 4702 O O . GLU B 1 294 ? -21.02343 -0.32818 -20.55081 1.000 38.82575 294 GLU B O 1
ATOM 4708 N N . PRO B 1 295 ? -20.71478 -1.59344 -22.37574 1.000 43.23974 295 PRO B N 1
ATOM 4709 C CA . PRO B 1 295 ? -21.85049 -2.44723 -22.02944 1.000 39.70052 295 PRO B CA 1
ATOM 4710 C C . PRO B 1 295 ? -21.51531 -3.47576 -20.96229 1.000 40.81300 295 PRO B C 1
ATOM 4711 O O . PRO B 1 295 ? -20.38071 -3.94204 -20.82596 1.000 41.10615 295 PRO B O 1
ATOM 4715 N N . ASN B 1 296 ? -22.54710 -3.85251 -20.22709 1.000 39.09882 296 ASN B N 1
ATOM 4716 C CA . ASN B 1 296 ? -22.57406 -5.12409 -19.52624 1.000 39.32809 296 ASN B CA 1
ATOM 4717 C C . ASN B 1 296 ? -22.36061 -6.26266 -20.51825 1.000 37.56890 296 ASN B C 1
ATOM 4718 O O . ASN B 1 296 ? -22.83100 -6.19431 -21.65356 1.000 35.20928 296 ASN B O 1
ATOM 4723 N N . SER B 1 297 ? -21.48348 -7.19429 -20.16715 1.000 37.55820 297 SER B N 1
ATOM 4724 C CA . SER B 1 297 ? -21.05569 -8.27282 -21.05228 1.000 38.12602 297 SER B CA 1
ATOM 4725 C C . SER B 1 297 ? -20.19373 -7.77374 -22.21520 1.000 36.99420 297 SER B C 1
ATOM 4726 O O . SER B 1 297 ? -20.22049 -8.33073 -23.31846 1.000 34.66786 297 SER B O 1
ATOM 4729 N N . SER B 1 298 ? -19.46013 -6.69264 -21.98264 1.000 39.09474 298 SER B N 1
ATOM 4730 C CA . SER B 1 298 ? -18.39083 -6.26547 -22.88115 1.000 42.12885 298 SER B CA 1
ATOM 4731 C C . SER B 1 298 ? -17.28743 -7.31936 -23.00000 1.000 37.61753 298 SER B C 1
ATOM 4732 O O . SER B 1 298 ? -17.05795 -8.12300 -22.08451 1.000 34.45394 298 SER B O 1
ATOM 4735 N N . VAL B 1 299 ? -16.57438 -7.26850 -24.13808 1.000 39.29632 299 VAL B N 1
ATOM 4736 C CA . VAL B 1 299 ? -15.43496 -8.16120 -24.39931 1.000 36.02463 299 VAL B CA 1
ATOM 4737 C C . VAL B 1 299 ? -14.44493 -8.14486 -23.24420 1.000 35.32443 299 VAL B C 1
ATOM 4738 O O . VAL B 1 299 ? -13.93397 -9.19508 -22.82698 1.000 36.79425 299 VAL B O 1
ATOM 4742 N N . GLN B 1 300 ? -14.21459 -6.96237 -22.66494 1.000 35.09402 300 GLN B N 1
ATOM 4743 C CA . GLN B 1 300 ? -13.32490 -6.83426 -21.51507 1.000 36.40439 300 GLN B CA 1
ATOM 4744 C C . GLN B 1 300 ? -13.85479 -7.57753 -20.29049 1.000 41.23666 300 GLN B C 1
ATOM 4745 O O . GLN B 1 300 ? -13.08003 -8.18684 -19.53464 1.000 39.83009 300 GLN B O 1
ATOM 4751 N N . GLN B 1 301 ? -15.16816 -7.45470 -20.02852 1.000 38.31540 301 GLN B N 1
ATOM 4752 C CA . GLN B 1 301 ? -15.77641 -8.08017 -18.85515 1.000 39.52489 301 GLN B CA 1
ATOM 4753 C C . GLN B 1 301 ? -15.71565 -9.60286 -18.92841 1.000 37.63050 301 GLN B C 1
ATOM 4754 O O . GLN B 1 301 ? -15.42280 -10.26760 -17.93482 1.000 41.31967 301 GLN B O 1
ATOM 4760 N N . VAL B 1 302 ? -15.98767 -10.16922 -20.10088 1.000 37.35971 302 VAL B N 1
ATOM 4761 C CA . VAL B 1 302 ? -16.07685 -11.61862 -20.27978 1.000 37.74753 302 VAL B CA 1
ATOM 4762 C C . VAL B 1 302 ? -14.77997 -12.32508 -20.66058 1.000 37.12628 302 VAL B C 1
ATOM 4763 O O . VAL B 1 302 ? -14.70936 -13.55890 -20.53772 1.000 36.04789 302 VAL B O 1
ATOM 4767 N N . PHE B 1 303 ? -13.74836 -11.59588 -21.09346 1.000 39.32045 303 PHE B N 1
ATOM 4768 C CA . PHE B 1 303 ? -12.54317 -12.24301 -21.61345 1.000 36.66581 303 PHE B CA 1
ATOM 4769 C C . PHE B 1 303 ? -11.89639 -13.27149 -20.69067 1.000 33.21578 303 PHE B C 1
ATOM 4770 O O . PHE B 1 303 ? -11.44312 -14.32213 -21.17185 1.000 34.22421 303 PHE B O 1
ATOM 4778 N N . ASN B 1 304 ? -11.92921 -13.07044 -19.37497 1.000 32.94301 304 ASN B N 1
ATOM 4779 C CA . ASN B 1 304 ? -11.33950 -14.09605 -18.49877 1.000 35.97074 304 ASN B CA 1
ATOM 4780 C C . ASN B 1 304 ? -12.07609 -15.43324 -18.60741 1.000 36.54065 304 ASN B C 1
ATOM 4781 O O . ASN B 1 304 ? -11.48685 -16.49223 -18.30554 1.000 36.30903 304 ASN B O 1
ATOM 4786 N N . CYS B 1 305 ? -13.36668 -15.40083 -18.98181 1.000 32.15983 305 CYS B N 1
ATOM 4787 C CA . CYS B 1 305 ? -14.07299 -16.62996 -19.32269 1.000 31.92724 305 CYS B CA 1
ATOM 4788 C C . CYS B 1 305 ? -13.40051 -17.38848 -20.44129 1.000 32.15963 305 CYS B C 1
ATOM 4789 O O . CYS B 1 305 ? -13.28025 -18.61997 -20.40072 1.000 31.97635 305 CYS B O 1
ATOM 4792 N N . TYR B 1 306 ? -13.00652 -16.68107 -21.47291 1.000 32.59092 306 TYR B N 1
ATOM 4793 C CA . TYR B 1 306 ? -12.36375 -17.35559 -22.58885 1.000 34.49374 306 TYR B CA 1
ATOM 4794 C C . TYR B 1 306 ? -10.98727 -17.88109 -22.20135 1.000 32.91292 306 TYR B C 1
ATOM 4795 O O . TYR B 1 306 ? -10.59804 -18.96509 -22.65333 1.000 32.96381 306 TYR B O 1
ATOM 4804 N N . LYS B 1 307 ? -10.31657 -17.20650 -21.25575 1.000 32.89063 307 LYS B N 1
ATOM 4805 C CA . LYS B 1 307 ? -9.05720 -17.75225 -20.71557 1.000 36.83722 307 LYS B CA 1
ATOM 4806 C C . LYS B 1 307 ? -9.29470 -19.07720 -19.99530 1.000 33.47095 307 LYS B C 1
ATOM 4807 O O . LYS B 1 307 ? -8.55027 -20.04848 -20.19723 1.000 35.68704 307 LYS B O 1
ATOM 4813 N N . VAL B 1 308 ? -10.33571 -19.14018 -19.17267 1.000 32.07207 308 VAL B N 1
ATOM 4814 C CA . VAL B 1 308 ? -10.66702 -20.38542 -18.48264 1.000 31.67214 308 VAL B CA 1
ATOM 4815 C C . VAL B 1 308 ? -10.97572 -21.49162 -19.48477 1.000 31.76567 308 VAL B C 1
ATOM 4816 O O . VAL B 1 308 ? -10.53035 -22.63432 -19.32739 1.000 31.71144 308 VAL B O 1
ATOM 4820 N N . LEU B 1 309 ? -11.72935 -21.17030 -20.53573 1.000 31.94436 309 LEU B N 1
ATOM 4821 C CA . LEU B 1 309 ? -12.03356 -22.16131 -21.57246 1.000 33.23663 309 LEU B CA 1
ATOM 4822 C C . LEU B 1 309 ? -10.76300 -22.69956 -22.23145 1.000 35.48915 309 LEU B C 1
ATOM 4823 O O . LEU B 1 309 ? -10.65596 -23.90393 -22.50530 1.000 32.90187 309 LEU B O 1
ATOM 4828 N N . HIS B 1 310 ? -9.79852 -21.81693 -22.50102 1.000 37.26090 310 HIS B N 1
ATOM 4829 C CA . HIS B 1 310 ? -8.51713 -22.23583 -23.05931 1.000 35.78858 310 HIS B CA 1
ATOM 4830 C C . HIS B 1 310 ? -7.77689 -23.18645 -22.12338 1.000 36.43210 310 HIS B C 1
ATOM 4831 O O . HIS B 1 310 ? -7.25436 -24.23041 -22.55057 1.000 33.32784 310 HIS B O 1
ATOM 4838 N N . ASP B 1 311 ? -7.73818 -22.85057 -20.83523 1.000 38.06442 311 ASP B N 1
ATOM 4839 C CA . ASP B 1 311 ? -7.08477 -23.73718 -19.87005 1.000 38.44549 311 ASP B CA 1
ATOM 4840 C C . ASP B 1 311 ? -7.74028 -25.11264 -19.81712 1.000 38.66591 311 ASP B C 1
ATOM 4841 O O . ASP B 1 311 ? -7.04134 -26.13569 -19.75827 1.000 38.29818 311 ASP B O 1
ATOM 4846 N N . LEU B 1 312 ? -9.08288 -25.15794 -19.87551 1.000 38.31830 312 LEU B N 1
ATOM 4847 C CA . LEU B 1 312 ? -9.79781 -26.43712 -19.92347 1.000 33.70214 312 LEU B CA 1
ATOM 4848 C C . LEU B 1 312 ? -9.49919 -27.23840 -21.18329 1.000 34.13803 312 LEU B C 1
ATOM 4849 O O . LEU B 1 312 ? -9.33331 -28.46141 -21.12417 1.000 33.28344 312 LEU B O 1
ATOM 4854 N N . GLU B 1 313 ? -9.45782 -26.58483 -22.33529 1.000 32.91132 313 GLU B N 1
ATOM 4855 C CA . GLU B 1 313 ? -9.08500 -27.30504 -23.55190 1.000 37.69740 313 GLU B CA 1
ATOM 4856 C C . GLU B 1 313 ? -7.65455 -27.87891 -23.46158 1.000 41.03031 313 GLU B C 1
ATOM 4857 O O . GLU B 1 313 ? -7.41421 -29.03097 -23.85034 1.000 40.06383 313 GLU B O 1
ATOM 4863 N N . GLN B 1 314 ? -6.70211 -27.10903 -22.91912 1.000 36.04670 314 GLN B N 1
ATOM 4864 C CA . GLN B 1 314 ? -5.34555 -27.63928 -22.74176 1.000 42.28922 314 GLN B CA 1
ATOM 4865 C C . GLN B 1 314 ? -5.32742 -28.83223 -21.80071 1.000 43.08830 314 GLN B C 1
ATOM 4866 O O . GLN B 1 314 ? -4.62194 -29.81780 -22.03888 1.000 41.48465 314 GLN B O 1
ATOM 4872 N N . GLN B 1 315 ? -6.13807 -28.78046 -20.75335 1.000 44.41001 315 GLN B N 1
ATOM 4873 C CA . GLN B 1 315 ? -6.27557 -29.92391 -19.86362 1.000 43.74973 315 GLN B CA 1
ATOM 4874 C C . GLN B 1 315 ? -6.82466 -31.14837 -20.60338 1.000 45.47874 315 GLN B C 1
ATOM 4875 O O . GLN B 1 315 ? -6.30364 -32.26036 -20.45916 1.000 48.74523 315 GLN B O 1
ATOM 4881 N N . LEU B 1 316 ? -7.90066 -30.97168 -21.37507 1.000 40.71750 316 LEU B N 1
ATOM 4882 C CA . LEU B 1 316 ? -8.50208 -32.10750 -22.06428 1.000 42.74168 316 LEU B CA 1
ATOM 4883 C C . LEU B 1 316 ? -7.55929 -32.72118 -23.08896 1.000 45.51117 316 LEU B C 1
ATOM 4884 O O . LEU B 1 316 ? -7.65594 -33.91653 -23.38417 1.000 47.59657 316 LEU B O 1
ATOM 4889 N N . ASN B 1 317 ? -6.65309 -31.93991 -23.64990 1.000 48.17463 317 ASN B N 1
ATOM 4890 C CA . ASN B 1 317 ? -5.69281 -32.50900 -24.57874 1.000 44.06642 317 ASN B CA 1
ATOM 4891 C C . ASN B 1 317 ? -4.48256 -33.11205 -23.87284 1.000 45.30049 317 ASN B C 1
ATOM 4892 O O . ASN B 1 317 ? -3.41005 -32.51412 -23.77692 1.000 42.17309 317 ASN B O 1
ATOM 4897 N N . LYS C 1 3 ? 2.26310 -47.41022 -1.91916 1.000 87.70356 3 LYS C N 1
ATOM 4898 C CA . LYS C 1 3 ? 1.47596 -48.61940 -2.15563 1.000 90.01088 3 LYS C CA 1
ATOM 4899 C C . LYS C 1 3 ? 2.33197 -49.69067 -2.81643 1.000 83.65214 3 LYS C C 1
ATOM 4900 O O . LYS C 1 3 ? 3.08839 -49.37633 -3.74275 1.000 79.06664 3 LYS C O 1
ATOM 4906 N N . THR C 1 4 ? 2.28231 -50.93345 -2.32790 1.000 72.59672 4 THR C N 1
ATOM 4907 C CA . THR C 1 4 ? 2.92282 -51.99105 -3.09200 1.000 65.43111 4 THR C CA 1
ATOM 4908 C C . THR C 1 4 ? 2.18009 -52.13113 -4.40885 1.000 59.79643 4 THR C C 1
ATOM 4909 O O . THR C 1 4 ? 0.95642 -52.27027 -4.43908 1.000 61.77741 4 THR C O 1
ATOM 4913 N N . ILE C 1 5 ? 2.92469 -52.06820 -5.49854 1.000 56.93856 5 ILE C N 1
ATOM 4914 C CA . ILE C 1 5 ? 2.37828 -52.30780 -6.82171 1.000 51.92474 5 ILE C CA 1
ATOM 4915 C C . ILE C 1 5 ? 2.26598 -53.80941 -7.05601 1.000 51.80681 5 ILE C C 1
ATOM 4916 O O . ILE C 1 5 ? 3.26761 -54.53010 -6.98808 1.000 50.33830 5 ILE C O 1
ATOM 4921 N N . LYS C 1 6 ? 1.05222 -54.28494 -7.33774 1.000 48.91970 6 LYS C N 1
ATOM 4922 C CA . LYS C 1 6 ? 0.83112 -55.68384 -7.68226 1.000 47.57468 6 LYS C CA 1
ATOM 4923 C C . LYS C 1 6 ? 0.82756 -55.81425 -9.20627 1.000 42.41287 6 LYS C C 1
ATOM 4924 O O . LYS C 1 6 ? 0.15845 -55.04333 -9.91241 1.000 43.03932 6 LYS C O 1
ATOM 4930 N N . VAL C 1 7 ? 1.61894 -56.76823 -9.70069 1.000 42.35473 7 VAL C N 1
ATOM 4931 C CA . VAL C 1 7 ? 1.93415 -56.93237 -11.11646 1.000 37.71234 7 VAL C CA 1
ATOM 4932 C C . VAL C 1 7 ? 1.48413 -58.28912 -11.63032 1.000 37.35344 7 VAL C C 1
ATOM 4933 O O . VAL C 1 7 ? 1.60975 -59.30025 -10.94019 1.000 38.94666 7 VAL C O 1
ATOM 4937 N N . ALA C 1 8 ? 0.90653 -58.29919 -12.82058 1.000 37.74944 8 ALA C N 1
ATOM 4938 C CA . ALA C 1 8 ? 0.79151 -59.49014 -13.65836 1.000 40.42969 8 ALA C CA 1
ATOM 4939 C C . ALA C 1 8 ? 1.87286 -59.51364 -14.74411 1.000 39.33265 8 ALA C C 1
ATOM 4940 O O . ALA C 1 8 ? 2.09324 -58.50036 -15.41209 1.000 36.88174 8 ALA C O 1
ATOM 4942 N N . LEU C 1 9 ? 2.52554 -60.66474 -14.92914 1.000 38.48972 9 LEU C N 1
ATOM 4943 C CA . LEU C 1 9 ? 3.48531 -60.87813 -16.00950 1.000 41.83966 9 LEU C CA 1
ATOM 4944 C C . LEU C 1 9 ? 2.90564 -61.89817 -16.97680 1.000 39.59561 9 LEU C C 1
ATOM 4945 O O . LEU C 1 9 ? 2.54280 -63.00359 -16.56542 1.000 37.27868 9 LEU C O 1
ATOM 4950 N N . ALA C 1 10 ? 2.84912 -61.52940 -18.25883 1.000 40.06139 10 ALA C N 1
ATOM 4951 C CA . ALA C 1 10 ? 2.37359 -62.38877 -19.34097 1.000 42.27687 10 ALA C CA 1
ATOM 4952 C C . ALA C 1 10 ? 3.52655 -62.83957 -20.24014 1.000 45.98904 10 ALA C C 1
ATOM 4953 O O . ALA C 1 10 ? 4.22439 -62.00605 -20.83458 1.000 40.59600 10 ALA C O 1
ATOM 4955 N N . GLY C 1 11 ? 3.73010 -64.15227 -20.32483 1.000 46.89184 11 GLY C N 1
ATOM 4956 C CA . GLY C 1 11 ? 4.78132 -64.72027 -21.14675 1.000 44.46134 11 GLY C CA 1
ATOM 4957 C C . GLY C 1 11 ? 5.99419 -65.03013 -20.31633 1.000 47.27462 11 GLY C C 1
ATOM 4958 O O . GLY C 1 11 ? 6.90311 -64.20328 -20.19125 1.000 48.44131 11 GLY C O 1
ATOM 4959 N N . ALA C 1 12 ? 5.98906 -66.21454 -19.70325 1.000 55.74838 12 ALA C N 1
ATOM 4960 C CA . ALA C 1 12 ? 7.11898 -66.73379 -18.92952 1.000 56.35079 12 ALA C CA 1
ATOM 4961 C C . ALA C 1 12 ? 8.27476 -67.25436 -19.78205 1.000 55.58634 12 ALA C C 1
ATOM 4962 O O . ALA C 1 12 ? 8.90411 -68.24599 -19.41561 1.000 62.70877 12 ALA C O 1
ATOM 4964 N N . GLY C 1 13 ? 8.55379 -66.63415 -20.92489 1.000 50.22268 13 GLY C N 1
ATOM 4965 C CA . GLY C 1 13 ? 9.69248 -66.97775 -21.75604 1.000 47.10174 13 GLY C CA 1
ATOM 4966 C C . GLY C 1 13 ? 11.00171 -66.43159 -21.21762 1.000 44.16963 13 GLY C C 1
ATOM 4967 O O . GLY C 1 13 ? 11.12519 -66.08969 -20.04098 1.000 44.23164 13 GLY C O 1
ATOM 4968 N N . ALA C 1 14 ? 12.02370 -66.43560 -22.08268 1.000 44.52836 14 ALA C N 1
ATOM 4969 C CA . ALA C 1 14 ? 13.35813 -65.99302 -21.67895 1.000 42.59831 14 ALA C CA 1
ATOM 4970 C C . ALA C 1 14 ? 13.36696 -64.58350 -21.07963 1.000 45.11918 14 ALA C C 1
ATOM 4971 O O . ALA C 1 14 ? 13.92953 -64.35747 -19.99105 1.000 46.24953 14 ALA C O 1
ATOM 4973 N N . PHE C 1 15 ? 12.58855 -63.67293 -21.66498 1.000 50.46568 15 PHE C N 1
ATOM 4974 C CA . PHE C 1 15 ? 12.49675 -62.31772 -21.12723 1.000 49.62350 15 PHE C CA 1
ATOM 4975 C C . PHE C 1 15 ? 11.60546 -62.21008 -19.91365 1.000 50.76137 15 PHE C C 1
ATOM 4976 O O . PHE C 1 15 ? 11.91046 -61.42204 -19.01436 1.000 52.67697 15 PHE C O 1
ATOM 4984 N N . GLY C 1 16 ? 10.48340 -62.91535 -19.87979 1.000 41.54165 16 GLY C N 1
ATOM 4985 C CA . GLY C 1 16 ? 9.71912 -62.92493 -18.65052 1.000 46.66317 16 GLY C CA 1
ATOM 4986 C C . GLY C 1 16 ? 10.54741 -63.36143 -17.45494 1.000 42.01815 16 GLY C C 1
ATOM 4987 O O . GLY C 1 16 ? 10.49216 -62.74769 -16.38599 1.000 39.93807 16 GLY C O 1
ATOM 4988 N N . ILE C 1 17 ? 11.37485 -64.38839 -17.63428 1.000 41.79313 17 ILE C N 1
ATOM 4989 C CA . ILE C 1 17 ? 12.28031 -64.79395 -16.56242 1.000 42.44815 17 ILE C CA 1
ATOM 4990 C C . ILE C 1 17 ? 13.24947 -63.67529 -16.19959 1.000 42.40535 17 ILE C C 1
ATOM 4991 O O . ILE C 1 17 ? 13.45715 -63.38761 -15.01464 1.000 40.73641 17 ILE C O 1
ATOM 4996 N N . LYS C 1 18 ? 13.79589 -62.97620 -17.19829 1.000 37.59278 18 LYS C N 1
ATOM 4997 C CA . LYS C 1 18 ? 14.68868 -61.86971 -16.86092 1.000 41.49977 18 LYS C CA 1
ATOM 4998 C C . LYS C 1 18 ? 13.99255 -60.76930 -16.06341 1.000 40.63343 18 LYS C C 1
ATOM 4999 O O . LYS C 1 18 ? 14.55191 -60.25608 -15.08234 1.000 42.45331 18 LYS C O 1
ATOM 5005 N N . HIS C 1 19 ? 12.74306 -60.46296 -16.40247 1.000 42.03451 19 HIS C N 1
ATOM 5006 C CA . HIS C 1 19 ? 11.96247 -59.51060 -15.61134 1.000 40.02397 19 HIS C CA 1
ATOM 5007 C C . HIS C 1 19 ? 11.73063 -59.99269 -14.19623 1.000 39.00918 19 HIS C C 1
ATOM 5008 O O . HIS C 1 19 ? 11.84147 -59.20825 -13.25333 1.000 41.73838 19 HIS C O 1
ATOM 5015 N N . LEU C 1 20 ? 11.34450 -61.25791 -14.03203 1.000 39.13552 20 LEU C N 1
ATOM 5016 C CA . LEU C 1 20 ? 11.14246 -61.81679 -12.69352 1.000 40.25267 20 LEU C CA 1
ATOM 5017 C C . LEU C 1 20 ? 12.40625 -61.73139 -11.82702 1.000 46.91451 20 LEU C C 1
ATOM 5018 O O . LEU C 1 20 ? 12.35547 -61.28059 -10.66798 1.000 51.59651 20 LEU C O 1
ATOM 5023 N N . ASP C 1 21 ? 13.56553 -62.04292 -12.41028 1.000 44.77084 21 ASP C N 1
ATOM 5024 C CA . ASP C 1 21 ? 14.82984 -61.92252 -11.68240 1.000 46.87142 21 ASP C CA 1
ATOM 5025 C C . ASP C 1 21 ? 15.13989 -60.48190 -11.31311 1.000 44.81024 21 ASP C C 1
ATOM 5026 O O . ASP C 1 21 ? 15.59934 -60.21341 -10.20345 1.000 50.06714 21 ASP C O 1
ATOM 5031 N N . GLY C 1 22 ? 14.81407 -59.53388 -12.18348 1.000 44.38905 22 GLY C N 1
ATOM 5032 C CA . GLY C 1 22 ? 15.04894 -58.13995 -11.83977 1.000 45.57920 22 GLY C CA 1
ATOM 5033 C C . GLY C 1 22 ? 14.11354 -57.66737 -10.73851 1.000 47.95729 22 GLY C C 1
ATOM 5034 O O . GLY C 1 22 ? 14.54154 -57.03334 -9.77019 1.000 46.38485 22 GLY C O 1
ATOM 5035 N N . ILE C 1 23 ? 12.81910 -57.96007 -10.88348 1.000 46.23838 23 ILE C N 1
ATOM 5036 C CA . ILE C 1 23 ? 11.79746 -57.52045 -9.93792 1.000 46.22895 23 ILE C CA 1
ATOM 5037 C C . ILE C 1 23 ? 12.09756 -58.04175 -8.53949 1.000 49.32672 23 ILE C C 1
ATOM 5038 O O . ILE C 1 23 ? 11.80835 -57.36313 -7.54704 1.000 50.87758 23 ILE C O 1
ATOM 5043 N N . LYS C 1 24 ? 12.72142 -59.21764 -8.42493 1.000 50.67965 24 LYS C N 1
ATOM 5044 C CA . LYS C 1 24 ? 13.10703 -59.67447 -7.08658 1.000 49.89536 24 LYS C CA 1
ATOM 5045 C C . LYS C 1 24 ? 13.92864 -58.63898 -6.31761 1.000 52.77915 24 LYS C C 1
ATOM 5046 O O . LYS C 1 24 ? 13.91617 -58.65298 -5.08449 1.000 55.69511 24 LYS C O 1
ATOM 5052 N N . ASN C 1 25 ? 14.60379 -57.72111 -7.00488 1.000 50.54836 25 ASN C N 1
ATOM 5053 C CA . ASN C 1 25 ? 15.41535 -56.68422 -6.38131 1.000 48.11948 25 ASN C CA 1
ATOM 5054 C C . ASN C 1 25 ? 14.67068 -55.36707 -6.14498 1.000 49.31923 25 ASN C C 1
ATOM 5055 O O . ASN C 1 25 ? 15.30652 -54.38125 -5.76959 1.000 53.24659 25 ASN C O 1
ATOM 5060 N N . ILE C 1 26 ? 13.37728 -55.27946 -6.42290 1.000 49.61424 26 ILE C N 1
ATOM 5061 C CA . ILE C 1 26 ? 12.64958 -54.01765 -6.30821 1.000 51.11464 26 ILE C CA 1
ATOM 5062 C C . ILE C 1 26 ? 11.69173 -54.09421 -5.11436 1.000 55.70030 26 ILE C C 1
ATOM 5063 O O . ILE C 1 26 ? 10.68533 -54.81511 -5.15729 1.000 51.75143 26 ILE C O 1
ATOM 5068 N N . ASP C 1 27 ? 12.01185 -53.35932 -4.04422 1.000 55.43485 27 ASP C N 1
ATOM 5069 C CA . ASP C 1 27 ? 11.15721 -53.29143 -2.85856 1.000 55.60296 27 ASP C CA 1
ATOM 5070 C C . ASP C 1 27 ? 9.78967 -52.68425 -3.15731 1.000 57.77484 27 ASP C C 1
ATOM 5071 O O . ASP C 1 27 ? 9.65607 -51.77246 -3.97789 1.000 58.56247 27 ASP C O 1
ATOM 5076 N N . GLY C 1 28 ? 8.76659 -53.20307 -2.48295 1.000 61.26790 28 GLY C N 1
ATOM 5077 C CA . GLY C 1 28 ? 7.40203 -52.71613 -2.62900 1.000 59.02994 28 GLY C CA 1
ATOM 5078 C C . GLY C 1 28 ? 6.74742 -52.98237 -3.96970 1.000 60.73436 28 GLY C C 1
ATOM 5079 O O . GLY C 1 28 ? 5.82294 -52.26110 -4.35875 1.000 57.32256 28 GLY C O 1
ATOM 5080 N N . VAL C 1 29 ? 7.21481 -53.99354 -4.69661 1.000 58.94970 29 VAL C N 1
ATOM 5081 C CA . VAL C 1 29 ? 6.57402 -54.48161 -5.90781 1.000 53.86855 29 VAL C CA 1
ATOM 5082 C C . VAL C 1 29 ? 6.42824 -55.98644 -5.76197 1.000 54.74085 29 VAL C C 1
ATOM 5083 O O . VAL C 1 29 ? 7.31454 -56.64474 -5.21173 1.000 51.93386 29 VAL C O 1
ATOM 5087 N N . GLU C 1 30 ? 5.29506 -56.53161 -6.19350 1.000 59.40060 30 GLU C N 1
ATOM 5088 C CA . GLU C 1 30 ? 5.12636 -57.97486 -6.10385 1.000 62.53920 30 GLU C CA 1
ATOM 5089 C C . GLU C 1 30 ? 4.33340 -58.45889 -7.31615 1.000 58.20282 30 GLU C C 1
ATOM 5090 O O . GLU C 1 30 ? 3.30754 -57.87042 -7.66860 1.000 56.44618 30 GLU C O 1
ATOM 5096 N N . VAL C 1 31 ? 4.85300 -59.48626 -7.98326 1.000 52.43301 31 VAL C N 1
ATOM 5097 C CA . VAL C 1 31 ? 4.16098 -60.18435 -9.06706 1.000 50.06267 31 VAL C CA 1
ATOM 5098 C C . VAL C 1 31 ? 3.19907 -61.21526 -8.47629 1.000 50.39666 31 VAL C C 1
ATOM 5099 O O . VAL C 1 31 ? 3.61679 -62.19234 -7.85311 1.000 49.56326 31 VAL C O 1
ATOM 5103 N N . VAL C 1 32 ? 1.90134 -60.97391 -8.64633 1.000 48.99118 32 VAL C N 1
ATOM 5104 C CA . VAL C 1 32 ? 0.86248 -61.83210 -8.08888 1.000 50.08556 32 VAL C CA 1
ATOM 5105 C C . VAL C 1 32 ? 0.28363 -62.81221 -9.11269 1.000 49.00540 32 VAL C C 1
ATOM 5106 O O . VAL C 1 32 ? -0.32917 -63.81050 -8.70625 1.000 53.56095 32 VAL C O 1
ATOM 5110 N N . SER C 1 33 ? 0.40832 -62.53299 -10.41751 1.000 45.14330 33 SER C N 1
ATOM 5111 C CA . SER C 1 33 ? -0.11285 -63.39652 -11.47774 1.000 50.09451 33 SER C CA 1
ATOM 5112 C C . SER C 1 33 ? 0.91334 -63.61263 -12.59046 1.000 48.23764 33 SER C C 1
ATOM 5113 O O . SER C 1 33 ? 1.56043 -62.66292 -13.02860 1.000 47.64251 33 SER C O 1
ATOM 5116 N N . LEU C 1 34 ? 1.05023 -64.86807 -13.04536 1.000 50.27817 34 LEU C N 1
ATOM 5117 C CA . LEU C 1 34 ? 1.84143 -65.26215 -14.21627 1.000 50.56216 34 LEU C CA 1
ATOM 5118 C C . LEU C 1 34 ? 0.99101 -65.90900 -15.31172 1.000 49.72833 34 LEU C C 1
ATOM 5119 O O . LEU C 1 34 ? 0.24628 -66.85616 -15.03575 1.000 54.85303 34 LEU C O 1
ATOM 5124 N N . VAL C 1 35 ? 1.06822 -65.37460 -16.53634 1.000 46.25820 35 VAL C N 1
ATOM 5125 C CA . VAL C 1 35 ? 0.34102 -65.87489 -17.71456 1.000 48.79862 35 VAL C CA 1
ATOM 5126 C C . VAL C 1 35 ? 1.28449 -66.53072 -18.72417 1.000 54.71010 35 VAL C C 1
ATOM 5127 O O . VAL C 1 35 ? 2.32605 -65.95563 -19.08028 1.000 52.22413 35 VAL C O 1
ATOM 5131 N N . GLY C 1 36 ? 0.92116 -67.73247 -19.18294 1.000 52.75016 36 GLY C N 1
ATOM 5132 C CA . GLY C 1 36 ? 1.67017 -68.40926 -20.22701 1.000 46.93563 36 GLY C CA 1
ATOM 5133 C C . GLY C 1 36 ? 0.80274 -69.43262 -20.92178 1.000 55.15180 36 GLY C C 1
ATOM 5134 O O . GLY C 1 36 ? -0.19937 -69.89593 -20.37003 1.000 65.54212 36 GLY C O 1
ATOM 5135 N N . ARG C 1 37 ? 1.18717 -69.76650 -22.16290 1.000 57.08179 37 ARG C N 1
ATOM 5136 C CA . ARG C 1 37 ? 0.32493 -70.56608 -23.04265 1.000 56.19497 37 ARG C CA 1
ATOM 5137 C C . ARG C 1 37 ? 0.05066 -71.98233 -22.52241 1.000 55.69130 37 ARG C C 1
ATOM 5138 O O . ARG C 1 37 ? -0.98576 -72.55959 -22.84898 1.000 59.30769 37 ARG C O 1
ATOM 5146 N N . ARG C 1 38 ? 0.95158 -72.56387 -21.73045 1.000 57.72926 38 ARG C N 1
ATOM 5147 C CA . ARG C 1 38 ? 0.82627 -73.94781 -21.26144 1.000 59.53893 38 ARG C CA 1
ATOM 5148 C C . ARG C 1 38 ? 0.97083 -74.00757 -19.75119 1.000 57.98372 38 ARG C C 1
ATOM 5149 O O . ARG C 1 38 ? 2.01733 -73.64042 -19.20686 1.000 55.89375 38 ARG C O 1
ATOM 5157 N N . PHE C 1 39 ? -0.11793 -74.40652 -19.09402 1.000 56.27909 39 PHE C N 1
ATOM 5158 C CA . PHE C 1 39 ? -0.24444 -74.36633 -17.63980 1.000 58.51915 39 PHE C CA 1
ATOM 5159 C C . PHE C 1 39 ? 0.91087 -74.98463 -16.85365 1.000 59.78206 39 PHE C C 1
ATOM 5160 O O . PHE C 1 39 ? 1.42696 -74.35564 -15.92737 1.000 59.52335 39 PHE C O 1
ATOM 5168 N N . ASP C 1 40 ? 1.29040 -76.23319 -17.14303 1.000 62.91747 40 ASP C N 1
ATOM 5169 C CA . ASP C 1 40 ? 2.30361 -76.87893 -16.29713 1.000 63.74497 40 ASP C CA 1
ATOM 5170 C C . ASP C 1 40 ? 3.64120 -76.14365 -16.28707 1.000 63.01590 40 ASP C C 1
ATOM 5171 O O . ASP C 1 40 ? 4.22354 -75.93285 -15.21594 1.000 66.28743 40 ASP C O 1
ATOM 5176 N N . GLN C 1 41 ? 4.10690 -75.67800 -17.44330 1.000 60.56937 41 GLN C N 1
ATOM 5177 C CA . GLN C 1 41 ? 5.36977 -74.94411 -17.49040 1.000 64.65948 41 GLN C CA 1
ATOM 5178 C C . GLN C 1 41 ? 5.26144 -73.57986 -16.81992 1.000 64.08342 41 GLN C C 1
ATOM 5179 O O . GLN C 1 41 ? 6.15682 -73.16780 -16.05629 1.000 66.04867 41 GLN C O 1
ATOM 5185 N N . THR C 1 42 ? 4.13029 -72.91164 -17.01591 1.000 60.79562 42 THR C N 1
ATOM 5186 C CA . THR C 1 42 ? 3.90850 -71.64527 -16.34297 1.000 58.58960 42 THR C CA 1
ATOM 5187 C C . THR C 1 42 ? 3.90350 -71.83324 -14.83136 1.000 57.63448 42 THR C C 1
ATOM 5188 O O . THR C 1 42 ? 4.52706 -71.05428 -14.09878 1.000 52.70297 42 THR C O 1
ATOM 5192 N N . LYS C 1 43 ? 3.25762 -72.90245 -14.35936 1.000 58.84823 43 LYS C N 1
ATOM 5193 C CA . LYS C 1 43 ? 3.19153 -73.20036 -12.93433 1.000 57.08941 43 LYS C CA 1
ATOM 5194 C C . LYS C 1 43 ? 4.57313 -73.50530 -12.36430 1.000 60.61008 43 LYS C C 1
ATOM 5195 O O . LYS C 1 43 ? 4.86027 -73.17069 -11.21054 1.000 61.23356 43 LYS C O 1
ATOM 5201 N N . GLU C 1 44 ? 5.39495 -74.25195 -13.10457 1.000 60.17413 44 GLU C N 1
ATOM 5202 C CA . GLU C 1 44 ? 6.76631 -74.49984 -12.65492 1.000 58.97247 44 GLU C CA 1
ATOM 5203 C C . GLU C 1 44 ? 7.53486 -73.19920 -12.43748 1.000 54.13275 44 GLU C C 1
ATOM 5204 O O . GLU C 1 44 ? 8.14469 -72.99453 -11.37814 1.000 55.90407 44 GLU C O 1
ATOM 5210 N N . VAL C 1 45 ? 7.39999 -72.25180 -13.36468 1.000 57.32578 45 VAL C N 1
ATOM 5211 C CA . VAL C 1 45 ? 8.05799 -70.95447 -13.18121 1.000 53.61442 45 VAL C CA 1
ATOM 5212 C C . VAL C 1 45 ? 7.48698 -70.21317 -11.97779 1.000 57.07002 45 VAL C C 1
ATOM 5213 O O . VAL C 1 45 ? 8.23109 -69.65472 -11.15063 1.000 53.10166 45 VAL C O 1
ATOM 5217 N N . ALA C 1 46 ? 6.15693 -70.20056 -11.86349 1.000 57.41646 46 ALA C N 1
ATOM 5218 C CA . ALA C 1 46 ? 5.49995 -69.54737 -10.73915 1.000 57.48296 46 ALA C CA 1
ATOM 5219 C C . ALA C 1 46 ? 5.96118 -70.11552 -9.40869 1.000 60.21032 46 ALA C C 1
ATOM 5220 O O . ALA C 1 46 ? 6.20707 -69.36576 -8.45805 1.000 60.30188 46 ALA C O 1
ATOM 5222 N N . ASP C 1 47 ? 6.04025 -71.44361 -9.31226 1.000 62.72233 47 ASP C N 1
ATOM 5223 C CA . ASP C 1 47 ? 6.49247 -72.08435 -8.08365 1.000 65.81402 47 ASP C CA 1
ATOM 5224 C C . ASP C 1 47 ? 7.92542 -71.70800 -7.73987 1.000 65.98485 47 ASP C C 1
ATOM 5225 O O . ASP C 1 47 ? 8.24453 -71.46945 -6.56946 1.000 65.13515 47 ASP C O 1
ATOM 5230 N N . LYS C 1 48 ? 8.80663 -71.63972 -8.74029 1.000 61.61873 48 LYS C N 1
ATOM 5231 C CA . LYS C 1 48 ? 10.16224 -71.18253 -8.44474 1.000 60.98780 48 LYS C CA 1
ATOM 5232 C C . LYS C 1 48 ? 10.17066 -69.75859 -7.89604 1.000 60.26538 48 LYS C C 1
ATOM 5233 O O . LYS C 1 48 ? 10.95215 -69.43471 -6.99504 1.000 60.73824 48 LYS C O 1
ATOM 5239 N N . TYR C 1 49 ? 9.27626 -68.90834 -8.38339 1.000 60.62968 49 TYR C N 1
ATOM 5240 C CA . TYR C 1 49 ? 9.27406 -67.51516 -7.95864 1.000 59.83365 49 TYR C CA 1
ATOM 5241 C C . TYR C 1 49 ? 8.24785 -67.18924 -6.88723 1.000 63.73170 49 TYR C C 1
ATOM 5242 O O . TYR C 1 49 ? 8.15387 -66.02675 -6.48258 1.000 66.28917 49 TYR C O 1
ATOM 5251 N N . GLY C 1 50 ? 7.46467 -68.16699 -6.43710 1.000 63.15172 50 GLY C N 1
ATOM 5252 C CA . GLY C 1 50 ? 6.45269 -67.91568 -5.43135 1.000 59.45787 50 GLY C CA 1
ATOM 5253 C C . GLY C 1 50 ? 5.25120 -67.10912 -5.87544 1.000 61.52510 50 GLY C C 1
ATOM 5254 O O . GLY C 1 50 ? 4.68053 -66.37455 -5.06643 1.000 62.93945 50 GLY C O 1
ATOM 5255 N N . ILE C 1 51 ? 4.87588 -67.18709 -7.14777 1.000 61.21804 51 ILE C N 1
ATOM 5256 C CA . ILE C 1 51 ? 3.73724 -66.44250 -7.67435 1.000 56.77602 51 ILE C CA 1
ATOM 5257 C C . ILE C 1 51 ? 2.48130 -67.26452 -7.43783 1.000 60.76926 51 ILE C C 1
ATOM 5258 O O . ILE C 1 51 ? 2.37889 -68.39435 -7.92748 1.000 63.25630 51 ILE C O 1
ATOM 5263 N N . ALA C 1 52 ? 1.51082 -66.69188 -6.71522 1.000 61.23238 52 ALA C N 1
ATOM 5264 C CA . ALA C 1 52 ? 0.37914 -67.48676 -6.24701 1.000 60.36038 52 ALA C CA 1
ATOM 5265 C C . ALA C 1 52 ? -0.59096 -67.83266 -7.37320 1.000 58.14031 52 ALA C C 1
ATOM 5266 O O . ALA C 1 52 ? -1.09526 -68.95958 -7.41915 1.000 59.28449 52 ALA C O 1
ATOM 5268 N N . HIS C 1 53 ? -0.86443 -66.90132 -8.28814 1.000 54.71952 53 HIS C N 1
ATOM 5269 C CA . HIS C 1 53 ? -1.83505 -67.12355 -9.35981 1.000 55.58129 53 HIS C CA 1
ATOM 5270 C C . HIS C 1 53 ? -1.16872 -67.45392 -10.69090 1.000 58.65531 53 HIS C C 1
ATOM 5271 O O . HIS C 1 53 ? -0.18394 -66.82027 -11.07777 1.000 59.11477 53 HIS C O 1
ATOM 5278 N N . VAL C 1 54 ? -1.72048 -68.45275 -11.38781 1.000 59.45084 54 VAL C N 1
ATOM 5279 C CA . VAL C 1 54 ? -1.24872 -68.90064 -12.69822 1.000 59.65431 54 VAL C CA 1
ATOM 5280 C C . VAL C 1 54 ? -2.43459 -68.98525 -13.64783 1.000 60.96648 54 VAL C C 1
ATOM 5281 O O . VAL C 1 54 ? -3.45593 -69.59116 -13.30897 1.000 61.39234 54 VAL C O 1
ATOM 5285 N N . ALA C 1 55 ? -2.31876 -68.35001 -14.81754 1.000 60.13596 55 ALA C N 1
ATOM 5286 C CA . ALA C 1 55 ? -3.36230 -68.40121 -15.83268 1.000 56.04591 55 ALA C CA 1
ATOM 5287 C C . ALA C 1 55 ? -2.77845 -68.69535 -17.20740 1.000 54.23919 55 ALA C C 1
ATOM 5288 O O . ALA C 1 55 ? -1.60110 -68.45076 -17.47582 1.000 55.58533 55 ALA C O 1
ATOM 5290 N N . THR C 1 56 ? -3.63729 -69.21086 -18.08484 1.000 54.55949 56 THR C N 1
ATOM 5291 C CA . THR C 1 56 ? -3.34156 -69.39154 -19.50007 1.000 55.40405 56 THR C CA 1
ATOM 5292 C C . THR C 1 56 ? -3.99327 -68.33132 -20.36719 1.000 57.50447 56 THR C C 1
ATOM 5293 O O . THR C 1 56 ? -3.75177 -68.31706 -21.57573 1.000 60.50497 56 THR C O 1
ATOM 5297 N N . ASP C 1 57 ? -4.90259 -67.53629 -19.81586 1.000 62.75702 57 ASP C N 1
ATOM 5298 C CA . ASP C 1 57 ? -5.46399 -66.40074 -20.52688 1.000 59.93382 57 ASP C CA 1
ATOM 5299 C C . ASP C 1 57 ? -5.11497 -65.13129 -19.76436 1.000 59.12926 57 ASP C C 1
ATOM 5300 O O . ASP C 1 57 ? -5.17359 -65.09603 -18.53049 1.000 59.74693 57 ASP C O 1
ATOM 5305 N N . LEU C 1 58 ? -4.73725 -64.09372 -20.51211 1.000 54.02390 58 LEU C N 1
ATOM 5306 C CA . LEU C 1 58 ? -4.47826 -62.79548 -19.90339 1.000 52.88814 58 LEU C CA 1
ATOM 5307 C C . LEU C 1 58 ? -5.75378 -62.22914 -19.28368 1.000 50.95294 58 LEU C C 1
ATOM 5308 O O . LEU C 1 58 ? -5.70214 -61.55280 -18.24882 1.000 45.39795 58 LEU C O 1
ATOM 5313 N N . ALA C 1 59 ? -6.90390 -62.49963 -19.91153 1.000 52.48159 59 ALA C N 1
ATOM 5314 C CA . ALA C 1 59 ? -8.17433 -61.96661 -19.42829 1.000 51.73547 59 ALA C CA 1
ATOM 5315 C C . ALA C 1 59 ? -8.43007 -62.39820 -17.99042 1.000 51.61033 59 ALA C C 1
ATOM 5316 O O . ALA C 1 59 ? -9.01589 -61.64639 -17.20321 1.000 45.97143 59 ALA C O 1
ATOM 5318 N N . GLU C 1 60 ? -8.01250 -63.61204 -17.63212 1.000 51.30767 60 GLU C N 1
ATOM 5319 C CA . GLU C 1 60 ? -8.13761 -64.03361 -16.24432 1.000 51.13349 60 GLU C CA 1
ATOM 5320 C C . GLU C 1 60 ? -7.35200 -63.11774 -15.31850 1.000 48.78376 60 GLU C C 1
ATOM 5321 O O . GLU C 1 60 ? -7.85004 -62.72591 -14.25544 1.000 47.59199 60 GLU C O 1
ATOM 5327 N N . SER C 1 61 ? -6.15460 -62.69773 -15.73760 1.000 46.46140 61 SER C N 1
ATOM 5328 C CA . SER C 1 61 ? -5.38274 -61.79418 -14.89249 1.000 46.57281 61 SER C CA 1
ATOM 5329 C C . SER C 1 61 ? -5.90924 -60.37010 -14.91061 1.000 44.36861 61 SER C C 1
ATOM 5330 O O . SER C 1 61 ? -5.89810 -59.69883 -13.87794 1.000 48.98666 61 SER C O 1
ATOM 5333 N N . LEU C 1 62 ? -6.44330 -59.91690 -16.02821 1.000 43.12501 62 LEU C N 1
ATOM 5334 C CA . LEU C 1 62 ? -7.01276 -58.57924 -16.06020 1.000 45.23792 62 LEU C CA 1
ATOM 5335 C C . LEU C 1 62 ? -8.25227 -58.45618 -15.17272 1.000 48.65476 62 LEU C C 1
ATOM 5336 O O . LEU C 1 62 ? -8.57244 -57.35281 -14.71502 1.000 46.24839 62 LEU C O 1
ATOM 5341 N N . ALA C 1 63 ? -8.98017 -59.55185 -14.94411 1.000 48.46542 63 ALA C N 1
ATOM 5342 C CA . ALA C 1 63 ? -10.13491 -59.51715 -14.04722 1.000 49.41695 63 ALA C CA 1
ATOM 5343 C C . ALA C 1 63 ? -9.77607 -59.41759 -12.56342 1.000 48.62207 63 ALA C C 1
ATOM 5344 O O . ALA C 1 63 ? -10.68482 -59.23056 -11.74548 1.000 50.75981 63 ALA C O 1
ATOM 5346 N N . LEU C 1 64 ? -8.52801 -59.63683 -12.17399 1.000 49.86924 64 LEU C N 1
ATOM 5347 C CA . LEU C 1 64 ? -8.18189 -59.48520 -10.76219 1.000 47.24292 64 LEU C CA 1
ATOM 5348 C C . LEU C 1 64 ? -8.20544 -58.00287 -10.42054 1.000 48.52678 64 LEU C C 1
ATOM 5349 O O . LEU C 1 64 ? -7.38385 -57.25376 -10.95240 1.000 50.09806 64 LEU C O 1
ATOM 5354 N N . PRO C 1 65 ? -9.05708 -57.54542 -9.50007 1.000 49.32726 65 PRO C N 1
ATOM 5355 C CA . PRO C 1 65 ? -9.10107 -56.10197 -9.21553 1.000 50.54157 65 PRO C CA 1
ATOM 5356 C C . PRO C 1 65 ? -7.89096 -55.50894 -8.54145 1.000 54.37435 65 PRO C C 1
ATOM 5357 O O . PRO C 1 65 ? -7.55972 -54.35044 -8.81694 1.000 52.76234 65 PRO C O 1
ATOM 5361 N N . GLU C 1 66 ? -7.15863 -56.29135 -7.76097 1.000 62.86774 66 GLU C N 1
ATOM 5362 C CA . GLU C 1 66 ? -5.99343 -55.77933 -7.04938 1.000 63.20349 66 GLU C CA 1
ATOM 5363 C C . GLU C 1 66 ? -4.75541 -55.54101 -7.91685 1.000 63.80482 66 GLU C C 1
ATOM 5364 O O . GLU C 1 66 ? -3.86416 -54.78472 -7.49929 1.000 67.23246 66 GLU C O 1
ATOM 5370 N N . VAL C 1 67 ? -4.64134 -56.20672 -9.06321 1.000 53.23964 67 VAL C N 1
ATOM 5371 C CA . VAL C 1 67 ? -3.47802 -56.03507 -9.91707 1.000 50.51429 67 VAL C CA 1
ATOM 5372 C C . VAL C 1 67 ? -3.48076 -54.62340 -10.48122 1.000 48.92499 67 VAL C C 1
ATOM 5373 O O . VAL C 1 67 ? -4.45954 -54.16731 -11.08822 1.000 46.93445 67 VAL C O 1
ATOM 5377 N N . ASP C 1 68 ? -2.37474 -53.92724 -10.26867 1.000 44.17396 68 ASP C N 1
ATOM 5378 C CA . ASP C 1 68 ? -2.18556 -52.57059 -10.74450 1.000 44.34370 68 ASP C CA 1
ATOM 5379 C C . ASP C 1 68 ? -1.47649 -52.52119 -12.07813 1.000 40.03483 68 ASP C C 1
ATOM 5380 O O . ASP C 1 68 ? -1.68843 -51.57398 -12.83871 1.000 38.09222 68 ASP C O 1
ATOM 5385 N N . ALA C 1 69 ? -0.56813 -53.43745 -12.37390 1.000 44.49630 69 ALA C N 1
ATOM 5386 C CA . ALA C 1 69 ? 0.17672 -53.22429 -13.60604 1.000 41.13084 69 ALA C CA 1
ATOM 5387 C C . ALA C 1 69 ? 0.39656 -54.55339 -14.30396 1.000 37.63649 69 ALA C C 1
ATOM 5388 O O . ALA C 1 69 ? 0.40080 -55.60967 -13.67556 1.000 37.56353 69 ALA C O 1
ATOM 5390 N N . VAL C 1 70 ? 0.62878 -54.47502 -15.61640 1.000 39.85341 70 VAL C N 1
ATOM 5391 C CA . VAL C 1 70 ? 0.87493 -55.63936 -16.46265 1.000 38.95702 70 VAL C CA 1
ATOM 5392 C C . VAL C 1 70 ? 2.15861 -55.43944 -17.25301 1.000 39.94805 70 VAL C C 1
ATOM 5393 O O . VAL C 1 70 ? 2.41151 -54.35198 -17.78515 1.000 39.60527 70 VAL C O 1
ATOM 5397 N N . ILE C 1 71 ? 2.98208 -56.48789 -17.29600 1.000 40.52267 71 ILE C N 1
ATOM 5398 C CA . ILE C 1 71 ? 4.15236 -56.57191 -18.16042 1.000 39.16604 71 ILE C CA 1
ATOM 5399 C C . ILE C 1 71 ? 3.92606 -57.62238 -19.24518 1.000 37.60666 71 ILE C C 1
ATOM 5400 O O . ILE C 1 71 ? 3.69713 -58.79866 -18.92980 1.000 38.38893 71 ILE C O 1
ATOM 5405 N N . LEU C 1 72 ? 4.01945 -57.21574 -20.51401 1.000 33.39800 72 LEU C N 1
ATOM 5406 C CA . LEU C 1 72 ? 3.79701 -58.10531 -21.65188 1.000 32.03319 72 LEU C CA 1
ATOM 5407 C C . LEU C 1 72 ? 5.14709 -58.50701 -22.26217 1.000 40.35630 72 LEU C C 1
ATOM 5408 O O . LEU C 1 72 ? 5.86191 -57.65882 -22.81703 1.000 36.64116 72 LEU C O 1
ATOM 5413 N N . CYS C 1 73 ? 5.53654 -59.78032 -22.06286 1.000 38.06392 73 CYS C N 1
ATOM 5414 C CA . CYS C 1 73 ? 6.71661 -60.41894 -22.65707 1.000 39.68860 73 CYS C CA 1
ATOM 5415 C C . CYS C 1 73 ? 6.31331 -61.56785 -23.57562 1.000 39.77886 73 CYS C C 1
ATOM 5416 O O . CYS C 1 73 ? 6.97312 -62.60798 -23.60789 1.000 39.10931 73 CYS C O 1
ATOM 5419 N N . THR C 1 74 ? 5.14907 -61.43149 -24.18541 1.000 40.98437 74 THR C N 1
ATOM 5420 C CA . THR C 1 74 ? 4.54215 -62.38585 -25.11169 1.000 44.21861 74 THR C CA 1
ATOM 5421 C C . THR C 1 74 ? 5.13812 -62.27628 -26.51258 1.000 40.41621 74 THR C C 1
ATOM 5422 O O . THR C 1 74 ? 5.93378 -61.38323 -26.80039 1.000 39.12642 74 THR C O 1
ATOM 5426 N N . PRO C 1 75 ? 4.70652 -63.12907 -27.44983 1.000 39.06838 75 PRO C N 1
ATOM 5427 C CA . PRO C 1 75 ? 5.09281 -62.91661 -28.84744 1.000 39.03493 75 PRO C CA 1
ATOM 5428 C C . PRO C 1 75 ? 4.61204 -61.59265 -29.41636 1.000 41.12834 75 PRO C C 1
ATOM 5429 O O . PRO C 1 75 ? 3.52761 -61.09950 -29.08662 1.000 43.04078 75 PRO C O 1
ATOM 5433 N N . THR C 1 76 ? 5.46872 -61.02243 -30.26979 1.000 40.36637 76 THR C N 1
ATOM 5434 C CA . THR C 1 76 ? 5.23996 -59.72947 -30.91980 1.000 41.53386 76 THR C CA 1
ATOM 5435 C C . THR C 1 76 ? 3.87867 -59.55054 -31.55478 1.000 37.16616 76 THR C C 1
ATOM 5436 O O . THR C 1 76 ? 3.25044 -58.49862 -31.39018 1.000 41.02647 76 THR C O 1
ATOM 5440 N N . GLN C 1 77 ? 3.38227 -60.58857 -32.22315 1.000 36.46427 77 GLN C N 1
ATOM 5441 C CA . GLN C 1 77 ? 2.10906 -60.50517 -32.93283 1.000 38.86163 77 GLN C CA 1
ATOM 5442 C C . GLN C 1 77 ? 0.93194 -60.19340 -32.02923 1.000 43.06404 77 GLN C C 1
ATOM 5443 O O . GLN C 1 77 ? -0.12074 -59.78292 -32.53024 1.000 44.09884 77 GLN C O 1
ATOM 5449 N N . MET C 1 78 ? 1.07683 -60.41282 -30.72907 1.000 40.63883 78 MET C N 1
ATOM 5450 C CA . MET C 1 78 ? 0.03211 -60.18238 -29.74727 1.000 45.88405 78 MET C CA 1
ATOM 5451 C C . MET C 1 78 ? 0.14021 -58.83560 -29.04652 1.000 46.19501 78 MET C C 1
ATOM 5452 O O . MET C 1 78 ? -0.78533 -58.46682 -28.31874 1.000 47.16685 78 MET C O 1
ATOM 5457 N N . HIS C 1 79 ? 1.27750 -58.15184 -29.16874 1.000 41.23933 79 HIS C N 1
ATOM 5458 C CA . HIS C 1 79 ? 1.56384 -57.01872 -28.28262 1.000 45.07341 79 HIS C CA 1
ATOM 5459 C C . HIS C 1 79 ? 0.53454 -55.88662 -28.31789 1.000 38.85349 79 HIS C C 1
ATOM 5460 O O . HIS C 1 79 ? -0.07970 -55.57493 -27.29118 1.000 37.74278 79 HIS C O 1
ATOM 5467 N N . ALA C 1 80 ? 0.20463 -55.37820 -29.49469 1.000 36.70073 80 ALA C N 1
ATOM 5468 C CA . ALA C 1 80 ? -0.67418 -54.22171 -29.52274 1.000 43.69592 80 ALA C CA 1
ATOM 5469 C C . ALA C 1 80 ? -2.05337 -54.54417 -28.98304 1.000 45.41771 80 ALA C C 1
ATOM 5470 O O . ALA C 1 80 ? -2.51118 -53.93238 -28.01231 1.000 42.28120 80 ALA C O 1
ATOM 5472 N N . GLU C 1 81 ? -2.64356 -55.60812 -29.49802 1.000 49.47239 81 GLU C N 1
ATOM 5473 C CA . GLU C 1 81 ? -3.92653 -56.07596 -29.02484 1.000 47.26550 81 GLU C CA 1
ATOM 5474 C C . GLU C 1 81 ? -3.88404 -56.32546 -27.52266 1.000 48.77775 81 GLU C C 1
ATOM 5475 O O . GLU C 1 81 ? -4.72663 -55.79651 -26.78206 1.000 49.10178 81 GLU C O 1
ATOM 5481 N N . GLN C 1 82 ? -2.83619 -56.99940 -27.02606 1.000 44.70271 82 GLN C N 1
ATOM 5482 C CA . GLN C 1 82 ? -2.82322 -57.29646 -25.59399 1.000 42.15482 82 GLN C CA 1
ATOM 5483 C C . GLN C 1 82 ? -2.65029 -56.03330 -24.77074 1.000 42.90277 82 GLN C C 1
ATOM 5484 O O . GLN C 1 82 ? -3.35911 -55.83182 -23.77558 1.000 40.77836 82 GLN C O 1
ATOM 5490 N N . ALA C 1 83 ? -1.82332 -55.10970 -25.25183 1.000 43.05116 83 ALA C N 1
ATOM 5491 C CA . ALA C 1 83 ? -1.66444 -53.84732 -24.54699 1.000 39.62312 83 ALA C CA 1
ATOM 5492 C C . ALA C 1 83 ? -2.98191 -53.09902 -24.44920 1.000 39.87820 83 ALA C C 1
ATOM 5493 O O . ALA C 1 83 ? -3.33465 -52.60172 -23.36811 1.000 36.80360 83 ALA C O 1
ATOM 5495 N N . ILE C 1 84 ? -3.75828 -53.11356 -25.54243 1.000 38.53347 84 ILE C N 1
ATOM 5496 C CA . ILE C 1 84 ? -5.08751 -52.51175 -25.57449 1.000 42.28258 84 ILE C CA 1
ATOM 5497 C C . ILE C 1 84 ? -6.01302 -53.14211 -24.54338 1.000 41.57581 84 ILE C C 1
ATOM 5498 O O . ILE C 1 84 ? -6.66197 -52.43143 -23.75629 1.000 41.59370 84 ILE C O 1
ATOM 5503 N N . ALA C 1 85 ? -6.00678 -54.46892 -24.44661 1.000 41.55457 85 ALA C N 1
ATOM 5504 C CA . ALA C 1 85 ? -6.85852 -55.11041 -23.45110 1.000 38.55512 85 ALA C CA 1
ATOM 5505 C C . ALA C 1 85 ? -6.50160 -54.63778 -22.05686 1.000 39.91478 85 ALA C C 1
ATOM 5506 O O . ALA C 1 85 ? -7.39322 -54.24860 -21.27628 1.000 39.61918 85 ALA C O 1
ATOM 5508 N N . CYS C 1 86 ? -5.19842 -54.50991 -21.79340 1.000 33.58103 86 CYS C N 1
ATOM 5509 C CA . CYS C 1 86 ? -4.73011 -54.04205 -20.49900 1.000 34.78734 86 CYS C CA 1
ATOM 5510 C C . CYS C 1 86 ? -5.27720 -52.66908 -20.17341 1.000 33.24826 86 CYS C C 1
ATOM 5511 O O . CYS C 1 86 ? -5.64167 -52.40393 -19.02322 1.000 34.39583 86 CYS C O 1
ATOM 5514 N N . MET C 1 87 ? -5.17923 -51.73721 -21.10386 1.000 32.89131 87 MET C N 1
ATOM 5515 C CA . MET C 1 87 ? -5.67253 -50.40359 -20.79365 1.000 33.34005 87 MET C CA 1
ATOM 5516 C C . MET C 1 87 ? -7.19780 -50.38704 -20.63294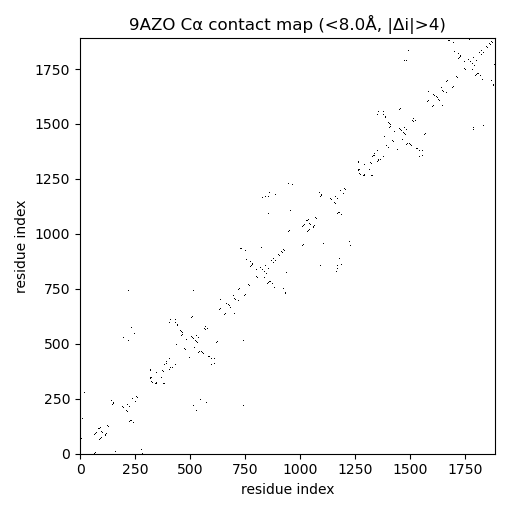 1.000 37.89410 87 MET C C 1
ATOM 5517 O O . MET C 1 87 ? -7.73122 -49.61969 -19.81832 1.000 34.11722 87 MET C O 1
ATOM 5522 N N . LYS C 1 88 ? -7.91991 -51.19543 -21.42535 1.000 35.80569 88 LYS C N 1
ATOM 5523 C CA . LYS C 1 88 ? -9.35846 -51.30932 -21.21475 1.000 37.39521 88 LYS C CA 1
ATOM 5524 C C . LYS C 1 88 ? -9.69728 -51.88422 -19.84193 1.000 37.06972 88 LYS C C 1
ATOM 5525 O O . LYS C 1 88 ? -10.70384 -51.49774 -19.24918 1.000 35.90401 88 LYS C O 1
ATOM 5531 N N . ALA C 1 89 ? -8.84492 -52.74075 -19.28597 1.000 37.42077 89 ALA C N 1
ATOM 5532 C CA . ALA C 1 89 ? -9.05535 -53.20247 -17.92183 1.000 35.55310 89 ALA C CA 1
ATOM 5533 C C . ALA C 1 89 ? -8.56500 -52.20533 -16.89255 1.000 36.34484 89 ALA C C 1
ATOM 5534 O O . ALA C 1 89 ? -8.54035 -52.52366 -15.69615 1.000 38.16713 89 ALA C O 1
ATOM 5536 N N . GLY C 1 90 ? -8.13300 -51.02687 -17.32301 1.000 34.94029 90 GLY C N 1
ATOM 5537 C CA . GLY C 1 90 ? -7.67471 -50.04406 -16.36421 1.000 34.94809 90 GLY C CA 1
ATOM 5538 C C . GLY C 1 90 ? -6.31315 -50.30328 -15.75790 1.000 38.13136 90 GLY C C 1
ATOM 5539 O O . GLY C 1 90 ? -6.02058 -49.77613 -14.67625 1.000 35.49403 90 GLY C O 1
ATOM 5540 N N . LYS C 1 91 ? -5.47134 -51.11238 -16.40749 1.000 35.93892 91 LYS C N 1
ATOM 5541 C CA . LYS C 1 91 ? -4.15456 -51.45960 -15.86819 1.000 37.79694 91 LYS C CA 1
ATOM 5542 C C . LYS C 1 91 ? -3.06705 -50.69091 -16.60821 1.000 33.70067 91 LYS C C 1
ATOM 5543 O O . LYS C 1 91 ? -3.07050 -50.59954 -17.84121 1.000 32.73029 91 LYS C O 1
ATOM 5549 N N . HIS C 1 92 ? -2.09517 -50.20281 -15.86215 1.000 34.55987 92 HIS C N 1
ATOM 5550 C CA . HIS C 1 92 ? -0.90260 -49.70531 -16.52890 1.000 35.67672 92 HIS C CA 1
ATOM 5551 C C . HIS C 1 92 ? -0.26216 -50.86750 -17.28809 1.000 34.36323 92 HIS C C 1
ATOM 5552 O O . HIS C 1 92 ? -0.35091 -52.03369 -16.88309 1.000 32.65691 92 HIS C O 1
ATOM 5559 N N . VAL C 1 93 ? 0.42658 -50.55716 -18.37359 1.000 31.52144 93 VAL C N 1
ATOM 5560 C CA . VAL C 1 93 ? 0.97757 -51.62723 -19.18262 1.000 34.00743 93 VAL C CA 1
ATOM 5561 C C . VAL C 1 93 ? 2.38354 -51.24813 -19.62743 1.000 36.38989 93 VAL C C 1
ATOM 5562 O O . VAL C 1 93 ? 2.64581 -50.12770 -20.08090 1.000 34.82987 93 VAL C O 1
ATOM 5566 N N . GLN C 1 94 ? 3.28404 -52.21722 -19.53040 1.000 40.26207 94 GLN C N 1
ATOM 5567 C CA . GLN C 1 94 ? 4.59456 -52.14190 -20.15596 1.000 34.69715 94 GLN C CA 1
ATOM 5568 C C . GLN C 1 94 ? 4.65385 -53.25912 -21.17008 1.000 32.99989 94 GLN C C 1
ATOM 5569 O O . GLN C 1 94 ? 4.57538 -54.43624 -20.80808 1.000 33.00933 94 GLN C O 1
ATOM 5575 N N . VAL C 1 95 ? 5.05166 -52.91702 -22.37115 1.000 34.67314 95 VAL C N 1
ATOM 5576 C CA . VAL C 1 95 ? 5.02958 -53.86286 -23.46354 1.000 36.09380 95 VAL C CA 1
ATOM 5577 C C . VAL C 1 95 ? 6.46308 -54.00679 -23.89902 1.000 36.94948 95 VAL C C 1
ATOM 5578 O O . VAL C 1 95 ? 7.15640 -53.00336 -24.09999 1.000 32.15005 95 VAL C O 1
ATOM 5582 N N . GLU C 1 96 ? 6.91447 -55.24752 -23.99084 1.000 37.41989 96 GLU C N 1
ATOM 5583 C CA . GLU C 1 96 ? 8.21364 -55.50053 -24.56582 1.000 35.73522 96 GLU C CA 1
ATOM 5584 C C . GLU C 1 96 ? 8.23156 -54.98836 -25.99606 1.000 36.09085 96 GLU C C 1
ATOM 5585 O O . GLU C 1 96 ? 7.19964 -54.92303 -26.67091 1.000 37.73345 96 GLU C O 1
ATOM 5591 N N . ILE C 1 97 ? 9.42136 -54.66218 -26.45916 1.000 33.68214 97 ILE C N 1
ATOM 5592 C CA . ILE C 1 97 ? 9.59843 -54.21002 -27.83735 1.000 34.52580 97 ILE C CA 1
ATOM 5593 C C . ILE C 1 97 ? 9.40645 -55.39611 -28.77173 1.000 32.80903 97 ILE C C 1
ATOM 5594 O O . ILE C 1 97 ? 9.80922 -56.52461 -28.44344 1.000 35.64519 97 ILE C O 1
ATOM 5599 N N . PRO C 1 98 ? 8.80646 -55.19123 -29.93380 1.000 31.95358 98 PRO C N 1
ATOM 5600 C CA . PRO C 1 98 ? 8.16843 -53.95899 -30.39206 1.000 35.59149 98 PRO C CA 1
ATOM 5601 C C . PRO C 1 98 ? 6.75660 -53.66701 -29.85593 1.000 43.39824 98 PRO C C 1
ATOM 5602 O O . PRO C 1 98 ? 5.99267 -54.57202 -29.49238 1.000 38.90442 98 PRO C O 1
ATOM 5606 N N . LEU C 1 99 ? 6.45357 -52.36882 -29.70750 1.000 48.44059 99 LEU C N 1
ATOM 5607 C CA . LEU C 1 99 ? 5.09304 -51.95341 -29.38867 1.000 49.51663 99 LEU C CA 1
ATOM 5608 C C . LEU C 1 99 ? 4.07013 -52.59778 -30.30095 1.000 50.17963 99 LEU C C 1
ATOM 5609 O O . LEU C 1 99 ? 2.99664 -53.01476 -29.85552 1.000 54.30213 99 LEU C O 1
ATOM 5614 N N . ALA C 1 100 ? 4.39655 -52.68885 -31.58430 1.000 46.31595 100 ALA C N 1
ATOM 5615 C CA . ALA C 1 100 ? 3.59326 -53.37115 -32.57758 1.000 40.38743 100 ALA C CA 1
ATOM 5616 C C . ALA C 1 100 ? 4.49174 -53.70570 -33.76046 1.000 40.18611 100 ALA C C 1
ATOM 5617 O O . ALA C 1 100 ? 5.62568 -53.22781 -33.84996 1.000 39.74011 100 ALA C O 1
ATOM 5619 N N . ASP C 1 101 ? 4.02210 -54.62210 -34.59928 1.000 37.95444 101 ASP C N 1
ATOM 5620 C CA . ASP C 1 101 ? 4.61400 -54.88618 -35.90251 1.000 36.95311 101 ASP C CA 1
ATOM 5621 C C . ASP C 1 101 ? 3.85903 -54.18042 -37.03531 1.000 39.29246 101 ASP C C 1
ATOM 5622 O O . ASP C 1 101 ? 4.01545 -54.55924 -38.20667 1.000 35.76380 101 ASP C O 1
ATOM 5627 N N . ALA C 1 102 ? 2.97196 -53.23938 -36.70686 1.000 39.87624 102 ALA C N 1
ATOM 5628 C CA . ALA C 1 102 ? 2.30852 -52.39821 -37.69311 1.000 40.31970 102 ALA C CA 1
ATOM 5629 C C . ALA C 1 102 ? 2.10483 -50.99736 -37.13471 1.000 42.47283 102 ALA C C 1
ATOM 5630 O O . ALA C 1 102 ? 1.77491 -50.82984 -35.95408 1.000 42.62060 102 ALA C O 1
ATOM 5632 N N . LEU C 1 103 ? 2.26175 -49.99496 -38.00184 1.000 39.77373 103 LEU C N 1
ATOM 5633 C CA . LEU C 1 103 ? 2.05552 -48.61459 -37.57897 1.000 41.43090 103 LEU C CA 1
ATOM 5634 C C . LEU C 1 103 ? 0.63104 -48.40745 -37.07186 1.000 43.08269 103 LEU C C 1
ATOM 5635 O O . LEU C 1 103 ? 0.42066 -47.74580 -36.04707 1.000 41.82473 103 LEU C O 1
ATOM 5640 N N . LYS C 1 104 ? -0.34883 -49.00626 -37.76061 1.000 39.76119 104 LYS C N 1
ATOM 5641 C CA . LYS C 1 104 ? -1.76094 -48.86621 -37.39610 1.000 46.88697 104 LYS C CA 1
ATOM 5642 C C . LYS C 1 104 ? -1.99869 -49.31095 -35.95763 1.000 47.32959 104 LYS C C 1
ATOM 5643 O O . LYS C 1 104 ? -2.67345 -48.62737 -35.17554 1.000 43.77943 104 LYS C O 1
ATOM 5649 N N . ASP C 1 105 ? -1.44790 -50.46689 -35.59374 1.000 48.97939 105 ASP C N 1
ATOM 5650 C CA . ASP C 1 105 ? -1.68520 -51.00384 -34.26262 1.000 45.45931 105 ASP C CA 1
ATOM 5651 C C . ASP C 1 105 ? -0.98150 -50.17838 -33.19253 1.000 44.30003 105 ASP C C 1
ATOM 5652 O O . ASP C 1 105 ? -1.55288 -49.92185 -32.12279 1.000 45.90722 105 ASP C O 1
ATOM 5657 N N . ALA C 1 106 ? 0.24719 -49.72675 -33.46921 1.000 44.22794 106 ALA C N 1
ATOM 5658 C CA . ALA C 1 106 ? 0.91239 -48.79573 -32.55701 1.000 45.03167 106 ALA C CA 1
ATOM 5659 C C . ALA C 1 106 ? 0.09633 -47.52383 -32.35832 1.000 41.27772 106 ALA C C 1
ATOM 5660 O O . ALA C 1 106 ? 0.03643 -46.97894 -31.24869 1.000 40.22392 106 ALA C O 1
ATOM 5662 N N . GLN C 1 107 ? -0.55410 -47.05566 -33.41894 1.000 39.29370 107 GLN C N 1
ATOM 5663 C CA . GLN C 1 107 ? -1.40214 -45.87718 -33.32073 1.000 43.49076 107 GLN C CA 1
ATOM 5664 C C . GLN C 1 107 ? -2.62661 -46.14575 -32.45225 1.000 43.85736 107 GLN C C 1
ATOM 5665 O O . GLN C 1 107 ? -3.05797 -45.26870 -31.69575 1.000 39.54190 107 GLN C O 1
ATOM 5671 N N . GLU C 1 108 ? -3.23240 -47.32297 -32.59315 1.000 44.33001 108 GLU C N 1
ATOM 5672 C CA . GLU C 1 108 ? -4.35255 -47.67072 -31.72448 1.000 43.77476 108 GLU C CA 1
ATOM 5673 C C . GLU C 1 108 ? -3.94812 -47.68305 -30.25420 1.000 44.28607 108 GLU C C 1
ATOM 5674 O O . GLU C 1 108 ? -4.67401 -47.15687 -29.39485 1.000 47.09802 108 GLU C O 1
ATOM 5680 N N . VAL C 1 109 ? -2.75877 -48.20849 -29.95697 1.000 41.35443 109 VAL C N 1
ATOM 5681 C CA . VAL C 1 109 ? -2.26370 -48.19467 -28.57908 1.000 38.75864 109 VAL C CA 1
ATOM 5682 C C . VAL C 1 109 ? -2.05702 -46.76685 -28.09512 1.000 41.42918 109 VAL C C 1
ATOM 5683 O O . VAL C 1 109 ? -2.45915 -46.41187 -26.98300 1.000 40.38229 109 VAL C O 1
ATOM 5687 N N . ALA C 1 110 ? -1.44414 -45.92231 -28.92661 1.000 42.57954 110 ALA C N 1
ATOM 5688 C CA . ALA C 1 110 ? -1.21807 -44.53876 -28.53042 1.000 40.63293 110 ALA C CA 1
ATOM 5689 C C . ALA C 1 110 ? -2.53017 -43.79453 -28.27690 1.000 42.15055 110 ALA C C 1
ATOM 5690 O O . ALA C 1 110 ? -2.66180 -43.05126 -27.29755 1.000 40.23228 110 ALA C O 1
ATOM 5692 N N . GLU C 1 111 ? -3.51924 -43.99277 -29.14164 1.000 48.65907 111 GLU C N 1
ATOM 5693 C CA . GLU C 1 111 ? -4.80478 -43.32529 -28.95877 1.000 50.91893 111 GLU C CA 1
ATOM 5694 C C . GLU C 1 111 ? -5.51805 -43.78197 -27.68603 1.000 49.44272 111 GLU C C 1
ATOM 5695 O O . GLU C 1 111 ? -6.08324 -42.96012 -26.96304 1.000 49.38005 111 GLU C O 1
ATOM 5701 N N . LEU C 1 112 ? -5.50472 -45.07817 -27.38456 1.000 47.28052 112 LEU C N 1
ATOM 5702 C CA . LEU C 1 112 ? -6.12425 -45.50579 -26.13248 1.000 44.95603 112 LEU C CA 1
ATOM 5703 C C . LEU C 1 112 ? -5.35123 -45.01629 -24.90354 1.000 43.08225 112 LEU C C 1
ATOM 5704 O O . LEU C 1 112 ? -5.96646 -44.71049 -23.87450 1.000 38.77917 112 LEU C O 1
ATOM 5709 N N . GLN C 1 113 ? -4.00716 -44.99524 -24.95011 1.000 42.52118 113 GLN C N 1
ATOM 5710 C CA . GLN C 1 113 ? -3.24825 -44.42467 -23.83722 1.000 33.90350 113 GLN C CA 1
ATOM 5711 C C . GLN C 1 113 ? -3.65773 -42.97614 -23.59821 1.000 36.73615 113 GLN C C 1
ATOM 5712 O O . GLN C 1 113 ? -3.79630 -42.53439 -22.45465 1.000 36.73466 113 GLN C O 1
ATOM 5718 N N . LYS C 1 114 ? -3.75023 -42.19011 -24.67307 1.000 37.56215 114 LYS C N 1
ATOM 5719 C CA . LYS C 1 114 ? -4.16632 -40.79635 -24.53441 1.000 39.44635 114 LYS C CA 1
ATOM 5720 C C . LYS C 1 114 ? -5.59364 -40.69112 -23.98211 1.000 44.07625 114 LYS C C 1
ATOM 5721 O O . LYS C 1 114 ? -5.91783 -39.78647 -23.19469 1.000 40.06109 114 LYS C O 1
ATOM 5727 N N . GLN C 1 115 ? -6.46122 -41.61711 -24.38210 1.000 48.59469 115 GLN C N 1
ATOM 5728 C CA . GLN C 1 115 ? -7.83526 -41.57014 -23.90081 1.000 49.11502 115 GLN C CA 1
ATOM 5729 C C . GLN C 1 115 ? -7.90621 -41.89557 -22.40888 1.000 48.91554 115 GLN C C 1
ATOM 5730 O O . GLN C 1 115 ? -8.64420 -41.25170 -21.65743 1.000 48.63045 115 GLN C O 1
ATOM 5736 N N . THR C 1 116 ? -7.12275 -42.87966 -21.96170 1.000 42.18973 116 THR C N 1
ATOM 5737 C CA . THR C 1 116 ? -7.12266 -43.33079 -20.57741 1.000 37.04915 116 THR C CA 1
ATOM 5738 C C . THR C 1 116 ? -6.17735 -42.54970 -19.68382 1.000 38.49769 116 THR C C 1
ATOM 5739 O O . THR C 1 116 ? -6.42997 -42.43664 -18.47893 1.000 36.73503 116 THR C O 1
ATOM 5743 N N . GLY C 1 117 ? -5.09941 -41.99212 -20.23765 1.000 39.66087 117 GLY C N 1
ATOM 5744 C CA . GLY C 1 117 ? -4.08823 -41.37796 -19.39132 1.000 35.16920 117 GLY C CA 1
ATOM 5745 C C . GLY C 1 117 ? -3.29787 -42.33711 -18.52113 1.000 33.55467 117 GLY C C 1
ATOM 5746 O O . GLY C 1 117 ? -2.60128 -41.89086 -17.61439 1.000 33.73581 117 GLY C O 1
ATOM 5747 N N . LEU C 1 118 ? -3.40765 -43.64085 -18.74800 1.000 33.14882 118 LEU C N 1
ATOM 5748 C CA . LEU C 1 118 ? -2.61090 -44.63044 -18.03731 1.000 33.07092 118 LEU C CA 1
ATOM 5749 C C . LEU C 1 118 ? -1.15934 -44.65244 -18.53642 1.000 34.25225 118 LEU C C 1
ATOM 5750 O O . LEU C 1 118 ? -0.85684 -44.29858 -19.68350 1.000 31.81171 118 LEU C O 1
ATOM 5755 N N . VAL C 1 119 ? -0.24860 -44.96721 -17.61700 1.000 33.87808 119 VAL C N 1
ATOM 5756 C CA . VAL C 1 119 ? 1.12343 -45.33946 -17.96732 1.000 33.11549 119 VAL C CA 1
ATOM 5757 C C . VAL C 1 119 ? 1.17015 -46.52898 -18.92280 1.000 34.45320 119 VAL C C 1
ATOM 5758 O O . VAL C 1 119 ? 0.80806 -47.66208 -18.57368 1.000 31.25274 119 VAL C O 1
ATOM 5762 N N . ALA C 1 120 ? 1.65230 -46.26750 -20.13523 1.000 32.86681 120 ALA C N 1
ATOM 5763 C CA . ALA C 1 120 ? 1.97835 -47.30402 -21.10310 1.000 32.90947 120 ALA C CA 1
ATOM 5764 C C . ALA C 1 120 ? 3.43958 -47.17765 -21.53146 1.000 34.73227 120 ALA C C 1
ATOM 5765 O O . ALA C 1 120 ? 3.85522 -46.15901 -22.08964 1.000 36.63354 120 ALA C O 1
ATOM 5767 N N . MET C 1 121 ? 4.21935 -48.20447 -21.26769 1.000 32.93874 121 MET C N 1
ATOM 5768 C CA . MET C 1 121 ? 5.64417 -48.13974 -21.51727 1.000 34.56520 121 MET C CA 1
ATOM 5769 C C . MET C 1 121 ? 6.02982 -49.20199 -22.54232 1.000 37.08095 121 MET C C 1
ATOM 5770 O O . MET C 1 121 ? 5.44156 -50.28969 -22.58536 1.000 36.07631 121 MET C O 1
ATOM 5775 N N . VAL C 1 122 ? 7.00860 -48.88526 -23.38658 1.000 34.38628 122 VAL C N 1
ATOM 5776 C CA . VAL C 1 122 ? 7.58171 -49.87425 -24.29116 1.000 35.45580 122 VAL C CA 1
ATOM 5777 C C . VAL C 1 122 ? 8.98711 -50.22831 -23.82453 1.000 33.98396 122 VAL C C 1
ATOM 5778 O O . VAL C 1 122 ? 9.73697 -49.36052 -23.38117 1.000 34.69324 122 VAL C O 1
ATOM 5782 N N . GLY C 1 123 ? 9.30986 -51.52044 -23.86734 1.000 35.76338 123 GLY C N 1
ATOM 5783 C CA . GLY C 1 123 ? 10.57056 -52.06011 -23.40418 1.000 36.23441 123 GLY C CA 1
ATOM 5784 C C . GLY C 1 123 ? 11.79677 -51.80822 -24.27200 1.000 31.76534 123 GLY C C 1
ATOM 5785 O O . GLY C 1 123 ? 12.38298 -52.77105 -24.77463 1.000 33.49228 123 GLY C O 1
ATOM 5786 N N . HIS C 1 124 ? 12.09933 -50.54307 -24.57152 1.000 32.48934 124 HIS C N 1
ATOM 5787 C CA . HIS C 1 124 ? 13.36199 -50.10698 -25.18611 1.000 28.06499 124 HIS C CA 1
ATOM 5788 C C . HIS C 1 124 ? 14.51955 -50.13698 -24.17573 1.000 30.84185 124 HIS C C 1
ATOM 5789 O O . HIS C 1 124 ? 14.94638 -49.09811 -23.66073 1.000 31.00188 124 HIS C O 1
ATOM 5796 N N . THR C 1 125 ? 14.90278 -51.34070 -23.76285 1.000 28.27243 125 THR C N 1
ATOM 5797 C CA . THR C 1 125 ? 15.87844 -51.54124 -22.69955 1.000 34.91222 125 THR C CA 1
ATOM 5798 C C . THR C 1 125 ? 17.19843 -50.79480 -22.93314 1.000 33.61420 125 THR C C 1
ATOM 5799 O O . THR C 1 125 ?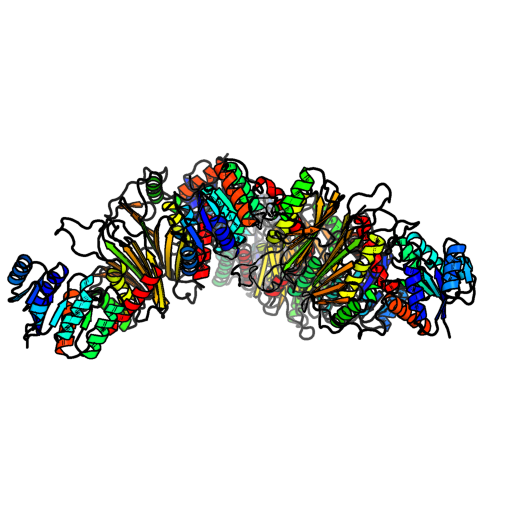 17.88502 -50.43705 -21.97229 1.000 33.64744 125 THR C O 1
ATOM 5803 N N . ARG C 1 126 ? 17.53788 -50.51058 -24.19200 1.000 32.02621 126 ARG C N 1
ATOM 5804 C CA . ARG C 1 126 ? 18.76298 -49.76716 -24.49700 1.000 36.77728 126 ARG C CA 1
ATOM 5805 C C . ARG C 1 126 ? 18.77753 -48.39337 -23.84377 1.000 34.73341 126 ARG C C 1
ATOM 5806 O O . ARG C 1 126 ? 19.85077 -47.87809 -23.49554 1.000 30.13539 126 ARG C O 1
ATOM 5814 N N . ARG C 1 127 ? 17.60100 -47.80393 -23.63450 1.000 33.48307 127 ARG C N 1
ATOM 5815 C CA . ARG C 1 127 ? 17.54831 -46.56607 -22.87152 1.000 35.50804 127 ARG C CA 1
ATOM 5816 C C . ARG C 1 127 ? 18.01934 -46.77736 -21.45563 1.000 33.54228 127 ARG C C 1
ATOM 5817 O O . ARG C 1 127 ? 18.25479 -45.79994 -20.74543 1.000 35.55092 127 ARG C O 1
ATOM 5825 N N . PHE C 1 128 ? 17.88136 -47.98243 -20.95038 1.000 32.21530 128 PHE C N 1
ATOM 5826 C CA . PHE C 1 128 ? 18.16443 -48.23764 -19.55428 1.000 37.53135 128 PHE C CA 1
ATOM 5827 C C . PHE C 1 128 ? 19.47778 -48.98111 -19.29594 1.000 38.30290 128 PHE C C 1
ATOM 5828 O O . PHE C 1 128 ? 19.94792 -48.97702 -18.14572 1.000 36.71507 128 PHE C O 1
ATOM 5836 N N . ASN C 1 129 ? 20.15613 -49.49958 -20.32630 1.000 35.83280 129 ASN C N 1
ATOM 5837 C CA . ASN C 1 129 ? 21.46015 -50.10590 -20.06673 1.000 36.62426 129 ASN C CA 1
ATOM 5838 C C . ASN C 1 129 ? 22.42886 -49.05148 -19.53584 1.000 38.59459 129 ASN C C 1
ATOM 5839 O O . ASN C 1 129 ? 22.55622 -47.97808 -20.14979 1.000 38.23215 129 ASN C O 1
ATOM 5844 N N . PRO C 1 130 ? 23.16737 -49.33805 -18.44564 1.000 37.01596 130 PRO C N 1
ATOM 5845 C CA . PRO C 1 130 ? 24.08497 -48.33856 -17.86743 1.000 39.70316 130 PRO C CA 1
ATOM 5846 C C . PRO C 1 130 ? 25.12655 -47.77902 -18.83674 1.000 38.02415 130 PRO C C 1
ATOM 5847 O O . PRO C 1 130 ? 25.53939 -46.62282 -18.70791 1.000 35.91895 130 PRO C O 1
ATOM 5851 N N . SER C 1 131 ? 25.64360 -48.61337 -19.73262 1.000 33.90531 131 SER C N 1
ATOM 5852 C CA . SER C 1 131 ? 26.59362 -48.15359 -20.74140 1.000 38.37188 131 SER C CA 1
ATOM 5853 C C . SER C 1 131 ? 25.98333 -47.09988 -21.67240 1.000 34.81699 131 SER C C 1
ATOM 5854 O O . SER C 1 131 ? 26.56894 -46.02344 -21.90894 1.000 35.73407 131 SER C O 1
ATOM 5857 N N . HIS C 1 132 ? 24.74197 -47.31004 -22.06844 1.000 37.14927 132 HIS C N 1
ATOM 5858 C CA . HIS C 1 132 ? 24.07928 -46.33946 -22.92365 1.000 34.96430 132 HIS C CA 1
ATOM 5859 C C . HIS C 1 132 ? 23.65975 -45.11141 -22.12897 1.000 36.29560 132 HIS C C 1
ATOM 5860 O O . HIS C 1 132 ? 23.80560 -43.99265 -22.62102 1.000 38.89707 132 HIS C O 1
ATOM 5867 N N . GLN C 1 133 ? 23.23829 -45.28931 -20.88012 1.000 35.39407 133 GLN C N 1
ATOM 5868 C CA . GLN C 1 133 ? 22.95710 -44.15513 -19.99701 1.000 38.85278 133 GLN C CA 1
ATOM 5869 C C . GLN C 1 133 ? 24.19578 -43.29651 -19.75147 1.000 38.49747 133 GLN C C 1
ATOM 5870 O O . GLN C 1 133 ? 24.10837 -42.06523 -19.70685 1.000 38.93590 133 GLN C O 1
ATOM 5876 N N . TRP C 1 134 ? 25.35388 -43.92641 -19.56143 1.000 37.23300 134 TRP C N 1
ATOM 5877 C CA . TRP C 1 134 ? 26.59513 -43.17731 -19.43286 1.000 35.67872 134 TRP C CA 1
ATOM 5878 C C . TRP C 1 134 ? 26.82244 -42.30605 -20.65491 1.000 34.01032 134 TRP C C 1
ATOM 5879 O O . TRP C 1 134 ? 27.08282 -41.09815 -20.53847 1.000 35.14024 134 TRP C O 1
ATOM 5890 N N . VAL C 1 135 ? 26.68025 -42.89332 -21.84169 1.000 31.90668 135 VAL C N 1
ATOM 5891 C CA . VAL C 1 135 ? 26.85292 -42.09250 -23.05030 1.000 33.97434 135 VAL C CA 1
ATOM 5892 C C . VAL C 1 135 ? 25.80764 -40.97870 -23.13629 1.000 36.90560 135 VAL C C 1
ATOM 5893 O O . VAL C 1 135 ? 26.13269 -39.83071 -23.48740 1.000 35.68719 135 VAL C O 1
ATOM 5897 N N . HIS C 1 136 ? 24.54201 -41.29240 -22.80319 1.000 35.22965 136 HIS C N 1
ATOM 5898 C CA . HIS C 1 136 ? 23.47296 -40.30074 -22.86504 1.000 33.47976 136 HIS C CA 1
ATOM 5899 C C . HIS C 1 136 ? 23.76501 -39.12497 -21.96130 1.000 34.38882 136 HIS C C 1
ATOM 5900 O O . HIS C 1 136 ? 23.55506 -37.96912 -22.33793 1.000 35.48278 136 HIS C O 1
ATOM 5907 N N . LYS C 1 137 ? 24.17570 -39.41122 -20.73068 1.000 34.94022 137 LYS C N 1
ATOM 5908 C CA . LYS C 1 137 ? 24.53569 -38.36159 -19.79101 1.000 36.32988 137 LYS C CA 1
ATOM 5909 C C . LYS C 1 137 ? 25.72432 -37.52821 -20.24122 1.000 41.47101 137 LYS C C 1
ATOM 5910 O O . LYS C 1 137 ? 25.72748 -36.31015 -20.03510 1.000 42.12236 137 LYS C O 1
ATOM 5916 N N . LYS C 1 138 ? 26.71700 -38.14508 -20.91249 1.000 44.75990 138 LYS C N 1
ATOM 5917 C CA . LYS C 1 138 ? 27.83257 -37.35718 -21.46384 1.000 46.32227 138 LYS C CA 1
ATOM 5918 C C . LYS C 1 138 ? 27.36010 -36.40672 -22.55147 1.000 45.03473 138 LYS C C 1
ATOM 5919 O O . LYS C 1 138 ? 27.84030 -35.26544 -22.64477 1.000 44.95264 138 LYS C O 1
ATOM 5925 N N . ILE C 1 139 ? 26.40168 -36.85604 -23.35612 1.000 38.56096 139 ILE C N 1
ATOM 5926 C CA . ILE C 1 139 ? 25.83124 -36.01937 -24.40742 1.000 42.16055 139 ILE C CA 1
ATOM 5927 C C . ILE C 1 139 ? 25.05372 -34.85621 -23.79349 1.000 46.05831 139 ILE C C 1
ATOM 5928 O O . ILE C 1 139 ? 25.21306 -33.69454 -24.19415 1.000 42.53899 139 ILE C O 1
ATOM 5933 N N . GLU C 1 140 ? 24.21809 -35.15225 -22.79363 1.000 49.97524 140 GLU C N 1
ATOM 5934 C CA . GLU C 1 140 ? 23.45332 -34.11859 -22.10023 1.000 50.67939 140 GLU C CA 1
ATOM 5935 C C . GLU C 1 140 ? 24.33186 -33.07201 -21.42938 1.000 49.16219 140 GLU C C 1
ATOM 5936 O O . GLU C 1 140 ? 23.98620 -31.88489 -21.43153 1.000 52.41021 140 GLU C O 1
ATOM 5942 N N . ALA C 1 141 ? 25.49685 -33.47039 -20.93057 1.000 47.10683 141 ALA C N 1
ATOM 5943 C CA . ALA C 1 141 ? 26.46411 -32.54332 -20.35425 1.000 45.42959 141 ALA C CA 1
ATOM 5944 C C . ALA C 1 141 ? 27.19237 -31.70063 -21.39414 1.000 44.61761 141 ALA C C 1
ATOM 5945 O O . ALA C 1 141 ? 27.91477 -30.77859 -21.00592 1.000 42.67318 141 ALA C O 1
ATOM 5947 N N . GLY C 1 142 ? 26.97357 -31.94990 -22.68448 1.000 43.83035 142 GLY C N 1
ATOM 5948 C CA . GLY C 1 142 ? 27.67453 -31.28182 -23.76884 1.000 42.88977 142 GLY C CA 1
ATOM 5949 C C . GLY C 1 142 ? 29.11030 -31.69644 -23.96641 1.000 44.10571 142 GLY C C 1
ATOM 5950 O O . GLY C 1 142 ? 29.87955 -30.98549 -24.61337 1.000 43.16633 142 GLY C O 1
ATOM 5951 N N . GLU C 1 143 ? 29.49454 -32.82334 -23.39553 1.000 45.11221 143 GLU C N 1
ATOM 5952 C CA . GLU C 1 143 ? 30.83768 -33.36681 -23.47152 1.000 40.25972 143 GLU C CA 1
ATOM 5953 C C . GLU C 1 143 ? 31.03383 -34.29129 -24.67801 1.000 40.48024 143 GLU C C 1
ATOM 5954 O O . GLU C 1 143 ? 32.16954 -34.67989 -24.95908 1.000 42.14300 143 GLU C O 1
ATOM 5960 N N . PHE C 1 144 ? 29.95720 -34.71018 -25.34738 1.000 41.79175 144 PHE C N 1
ATOM 5961 C CA . PHE C 1 144 ? 30.01818 -35.64489 -26.46704 1.000 39.86698 144 PHE C CA 1
ATOM 5962 C C . PHE C 1 144 ? 28.92432 -35.38579 -27.49774 1.000 42.39700 144 PHE C C 1
ATOM 5963 O O . PHE C 1 144 ? 27.76644 -35.13712 -27.13737 1.000 43.09231 144 PHE C O 1
ATOM 5971 N N . ASN C 1 145 ? 29.30347 -35.42121 -28.77760 1.000 42.41733 145 ASN C N 1
ATOM 5972 C CA . ASN C 1 145 ? 28.35926 -35.41038 -29.89421 1.000 41.19541 145 ASN C CA 1
ATOM 5973 C C . ASN C 1 145 ? 28.64827 -36.58416 -30.82441 1.000 41.80739 145 ASN C C 1
ATOM 5974 O O . ASN C 1 145 ? 29.79989 -36.77406 -31.24387 1.000 40.44447 145 ASN C O 1
ATOM 5979 N N . ILE C 1 146 ? 27.60223 -37.34881 -31.15590 1.000 35.35387 146 ILE C N 1
ATOM 5980 C CA . ILE C 1 146 ? 27.69388 -38.48629 -32.06945 1.000 33.46169 146 ILE C CA 1
ATOM 5981 C C . ILE C 1 146 ? 27.93965 -38.03347 -33.49962 1.000 33.80995 146 ILE C C 1
ATOM 5982 O O . ILE C 1 146 ? 27.20958 -37.20085 -34.03973 1.000 32.76362 146 ILE C O 1
ATOM 5987 N N . GLN C 1 147 ? 29.00340 -38.54428 -34.11230 1.000 33.09686 147 GLN C N 1
ATOM 5988 C CA . GLN C 1 147 ? 29.14077 -38.39321 -35.54826 1.000 33.78512 147 GLN C CA 1
ATOM 5989 C C . GLN C 1 147 ? 28.56965 -39.60352 -36.28118 1.000 30.52479 147 GLN C C 1
ATOM 5990 O O . GLN C 1 147 ? 27.81884 -39.45509 -37.25302 1.000 31.78628 147 GLN C O 1
ATOM 5996 N N . GLN C 1 148 ? 28.89088 -40.80689 -35.80729 1.000 29.41214 148 GLN C N 1
ATOM 5997 C CA . GLN C 1 148 ? 28.38561 -42.03951 -36.40481 1.000 32.63096 148 GLN C CA 1
ATOM 5998 C C . GLN C 1 148 ? 28.13922 -43.14567 -35.37773 1.000 33.35497 148 GLN C C 1
ATOM 5999 O O . GLN C 1 148 ? 28.96337 -43.36071 -34.47706 1.000 30.20793 148 GLN C O 1
ATOM 6005 N N . MET C 1 149 ? 27.02090 -43.86853 -35.55403 1.000 29.99681 149 MET C N 1
ATOM 6006 C CA . MET C 1 149 ? 26.74344 -45.14259 -34.88310 1.000 32.41322 149 MET C CA 1
ATOM 6007 C C . MET C 1 149 ? 26.79214 -46.32420 -35.84371 1.000 31.27894 149 MET C C 1
ATOM 6008 O O . MET C 1 149 ? 26.18170 -46.26150 -36.90623 1.000 32.10930 149 MET C O 1
ATOM 6013 N N . ASP C 1 150 ? 27.65606 -47.30086 -35.56396 1.000 29.04845 150 ASP C N 1
ATOM 6014 C CA . ASP C 1 150 ? 27.74340 -48.55054 -36.32705 1.000 30.89279 150 ASP C CA 1
ATOM 6015 C C . ASP C 1 150 ? 27.24748 -49.75365 -35.49645 1.000 29.96245 150 ASP C C 1
ATOM 6016 O O . ASP C 1 150 ? 27.78774 -50.02515 -34.41387 1.000 29.93639 150 ASP C O 1
ATOM 6021 N N . VAL C 1 151 ? 26.22032 -50.45430 -35.95699 1.000 27.00108 151 VAL C N 1
ATOM 6022 C CA . VAL C 1 151 ? 25.51301 -51.44700 -35.14243 1.000 29.39404 151 VAL C CA 1
ATOM 6023 C C . VAL C 1 151 ? 25.39702 -52.81059 -35.83011 1.000 27.47179 151 VAL C C 1
ATOM 6024 O O . VAL C 1 151 ? 25.07350 -52.88558 -37.01822 1.000 29.06762 151 VAL C O 1
ATOM 6028 N N . GLN C 1 152 ? 25.62157 -53.88903 -35.07182 1.000 27.88744 152 GLN C N 1
ATOM 6029 C CA . GLN C 1 152 ? 25.41618 -55.25980 -35.55100 1.000 29.41713 152 GLN C CA 1
ATOM 6030 C C . GLN C 1 152 ? 24.43009 -55.96522 -34.61517 1.000 29.24395 152 GLN C C 1
ATOM 6031 O O . GLN C 1 152 ? 24.65123 -56.02159 -33.39807 1.000 30.41469 152 GLN C O 1
ATOM 6037 N N . THR C 1 153 ? 23.31439 -56.44176 -35.17348 1.000 31.64704 153 THR C N 1
ATOM 6038 C CA . THR C 1 153 ? 22.34078 -57.28985 -34.47295 1.000 30.72987 153 THR C CA 1
ATOM 6039 C C . THR C 1 153 ? 22.27923 -58.65171 -35.16825 1.000 29.73803 153 THR C C 1
ATOM 6040 O O . THR C 1 153 ? 21.71801 -58.78115 -36.26641 1.000 29.82204 153 THR C O 1
ATOM 6044 N N . TYR C 1 154 ? 22.91629 -59.63771 -34.53990 1.000 30.42464 154 TYR C N 1
ATOM 6045 C CA . TYR C 1 154 ? 23.18784 -60.94950 -35.11908 1.000 31.34742 154 TYR C CA 1
ATOM 6046 C C . TYR C 1 154 ? 22.69359 -62.11670 -34.26968 1.000 32.16759 154 TYR C C 1
ATOM 6047 O O . TYR C 1 154 ? 22.85138 -62.09591 -33.05194 1.000 32.25208 154 TYR C O 1
ATOM 6056 N N . PHE C 1 155 ? 22.02523 -63.08670 -34.89341 1.000 32.84919 155 PHE C N 1
ATOM 6057 C CA . PHE C 1 155 ? 21.66968 -64.34703 -34.24784 1.000 33.88765 155 PHE C CA 1
ATOM 6058 C C . PHE C 1 155 ? 21.93698 -65.44800 -35.26754 1.000 34.92303 155 PHE C C 1
ATOM 6059 O O . PHE C 1 155 ? 22.00630 -65.17956 -36.46994 1.000 34.73696 155 PHE C O 1
ATOM 6067 N N . PHE C 1 156 ? 22.01843 -66.70110 -34.80577 1.000 36.14735 156 PHE C N 1
ATOM 6068 C CA . PHE C 1 156 ? 21.99787 -67.85706 -35.70698 1.000 37.35560 156 PHE C CA 1
ATOM 6069 C C . PHE C 1 156 ? 20.61091 -68.47191 -35.50784 1.000 40.73667 156 PHE C C 1
ATOM 6070 O O . PHE C 1 156 ? 20.38165 -69.21201 -34.53935 1.000 42.40571 156 PHE C O 1
ATOM 6078 N N . ARG C 1 157 ? 19.66981 -68.14257 -36.42524 1.000 37.52703 157 ARG C N 1
ATOM 6079 C CA . ARG C 1 157 ? 18.26034 -68.46119 -36.22236 1.000 37.80881 157 ARG C CA 1
ATOM 6080 C C . ARG C 1 157 ? 17.53618 -68.84116 -37.52258 1.000 38.43621 157 ARG C C 1
ATOM 6081 O O . ARG C 1 157 ? 16.76251 -68.09328 -38.08926 1.000 37.79331 157 ARG C O 1
ATOM 6089 N N . ARG C 1 158 ? 17.82330 -70.03139 -38.03285 1.000 42.35795 158 ARG C N 1
ATOM 6090 C CA . ARG C 1 158 ? 17.15853 -70.57563 -39.20862 1.000 45.75570 158 ARG C CA 1
ATOM 6091 C C . ARG C 1 158 ? 15.93457 -71.38876 -38.81164 1.000 52.61603 158 ARG C C 1
ATOM 6092 O O . ARG C 1 158 ? 15.25233 -71.95941 -39.67029 1.000 53.46762 158 ARG C O 1
ATOM 6100 N N . THR C 1 159 ? 15.70773 -71.44673 -37.50658 1.000 58.87760 159 THR C N 1
ATOM 6101 C CA . THR C 1 159 ? 14.64071 -72.07110 -36.74064 1.000 57.06260 159 THR C CA 1
ATOM 6102 C C . THR C 1 159 ? 14.12965 -71.00208 -35.77794 1.000 55.11527 159 THR C C 1
ATOM 6103 O O . THR C 1 159 ? 14.84098 -70.06516 -35.41264 1.000 55.25910 159 THR C O 1
ATOM 6107 N N . ASN C 1 160 ? 12.88142 -71.17073 -35.36603 1.000 55.71971 160 ASN C N 1
ATOM 6108 C CA . ASN C 1 160 ? 12.11178 -70.26526 -34.50989 1.000 51.79936 160 ASN C CA 1
ATOM 6109 C C . ASN C 1 160 ? 12.50535 -70.45379 -33.04393 1.000 51.10166 160 ASN C C 1
ATOM 6110 O O . ASN C 1 160 ? 11.84548 -71.12386 -32.25479 1.000 57.32673 160 ASN C O 1
ATOM 6115 N N . MET C 1 161 ? 13.73749 -70.04453 -32.76817 1.000 50.84415 161 MET C N 1
ATOM 6116 C CA . MET C 1 161 ? 14.38673 -70.14100 -31.46693 1.000 53.42963 161 MET C CA 1
ATOM 6117 C C . MET C 1 161 ? 14.59713 -68.78772 -30.79080 1.000 50.09609 161 MET C C 1
ATOM 6118 O O . MET C 1 161 ? 14.72179 -67.75734 -31.45992 1.000 50.42145 161 MET C O 1
ATOM 6123 N N . ASN C 1 162 ? 14.45848 -68.77786 -29.46612 1.000 50.33613 162 ASN C N 1
ATOM 6124 C CA . ASN C 1 162 ? 14.81133 -67.63733 -28.62613 1.000 50.48123 162 ASN C CA 1
ATOM 6125 C C . ASN C 1 162 ? 16.33823 -67.54196 -28.45604 1.000 54.60707 162 ASN C C 1
ATOM 6126 O O . ASN C 1 162 ? 17.10548 -68.39152 -28.93099 1.000 53.21740 162 ASN C O 1
ATOM 6131 N N . ALA C 1 163 ? 16.78765 -66.47907 -27.77384 1.000 54.71252 163 ALA C N 1
ATOM 6132 C CA . ALA C 1 163 ? 18.21284 -66.25092 -27.50902 1.000 56.42195 163 ALA C CA 1
ATOM 6133 C C . ALA C 1 163 ? 18.83956 -67.35346 -26.66626 1.000 57.28336 163 ALA C C 1
ATOM 6134 O O . ALA C 1 163 ? 20.07147 -67.41474 -26.57566 1.000 55.45851 163 ALA C O 1
ATOM 6136 N N . LEU C 1 164 ? 18.03259 -68.21043 -26.04244 1.000 56.77328 164 LEU C N 1
ATOM 6137 C CA . LEU C 1 164 ? 18.53648 -69.34479 -25.28518 1.000 56.15668 164 LEU C CA 1
ATOM 6138 C C . LEU C 1 164 ? 18.53038 -70.62759 -26.10319 1.000 58.35141 164 LEU C C 1
ATOM 6139 O O . LEU C 1 164 ? 18.83521 -71.69468 -25.56027 1.000 59.77232 164 LEU C O 1
ATOM 6144 N N . GLY C 1 165 ? 18.22449 -70.55452 -27.39887 1.000 56.69139 165 GLY C N 1
ATOM 6145 C CA . GLY C 1 165 ? 18.20435 -71.77536 -28.17700 1.000 59.30712 165 GLY C CA 1
ATOM 6146 C C . GLY C 1 165 ? 16.98483 -72.66200 -28.01598 1.000 58.50968 165 GLY C C 1
ATOM 6147 O O . GLY C 1 165 ? 16.99666 -73.78740 -28.52861 1.000 58.02531 165 GLY C O 1
ATOM 6148 N N . GLN C 1 166 ? 15.91664 -72.20019 -27.36884 1.000 55.29698 166 GLN C N 1
ATOM 6149 C CA . GLN C 1 166 ? 14.74630 -73.05418 -27.23885 1.000 57.84756 166 GLN C CA 1
ATOM 6150 C C . GLN C 1 166 ? 13.80166 -72.73026 -28.38918 1.000 58.20595 166 GLN C C 1
ATOM 6151 O O . GLN C 1 166 ? 13.74937 -71.58664 -28.84463 1.000 58.49662 166 GLN C O 1
ATOM 6157 N N . ALA C 1 167 ? 13.04833 -73.73481 -28.86572 1.000 63.82460 167 ALA C N 1
ATOM 6158 C CA . ALA C 1 167 ? 12.06917 -73.45516 -29.92014 1.000 67.28820 167 ALA C CA 1
ATOM 6159 C C . ALA C 1 167 ? 10.97064 -72.47252 -29.53039 1.000 61.94458 167 ALA C C 1
ATOM 6160 O O . ALA C 1 167 ? 10.29640 -72.64477 -28.51344 1.000 68.49938 167 ALA C O 1
ATOM 6162 N N . ARG C 1 168 ? 10.76668 -71.46275 -30.36702 1.000 54.15534 168 ARG C N 1
ATOM 6163 C CA . ARG C 1 168 ? 9.63337 -70.55689 -30.29120 1.000 50.06251 168 ARG C CA 1
ATOM 6164 C C . ARG C 1 168 ? 8.44245 -71.11373 -31.05858 1.000 53.73686 168 ARG C C 1
ATOM 6165 O O . ARG C 1 168 ? 8.60217 -71.86092 -32.03027 1.000 54.29040 168 ARG C O 1
ATOM 6173 N N . SER C 1 169 ? 7.25031 -70.75732 -30.59629 1.000 47.89460 169 SER C N 1
ATOM 6174 C CA . SER C 1 169 ? 5.97381 -70.98215 -31.26400 1.000 48.69730 169 SER C CA 1
ATOM 6175 C C . SER C 1 169 ? 5.58551 -69.84122 -32.22272 1.000 48.85201 169 SER C C 1
ATOM 6176 O O . SER C 1 169 ? 4.51815 -69.89436 -32.83894 1.000 53.81426 169 SER C O 1
ATOM 6179 N N . TRP C 1 170 ? 6.39458 -68.79697 -32.32318 1.000 47.20714 170 TRP C N 1
ATOM 6180 C CA . TRP C 1 170 ? 6.13992 -67.61806 -33.14231 1.000 42.91851 170 TRP C CA 1
ATOM 6181 C C . TRP C 1 170 ? 7.37518 -67.26712 -33.97031 1.000 42.72991 170 TRP C C 1
ATOM 6182 O O . TRP C 1 170 ? 8.49514 -67.65612 -33.64689 1.000 46.55667 170 TRP C O 1
ATOM 6193 N N . THR C 1 171 ? 7.15853 -66.54675 -35.06475 1.000 40.93472 171 THR C N 1
ATOM 6194 C CA . THR C 1 171 ? 8.22863 -66.10846 -35.95710 1.000 37.78924 171 THR C CA 1
ATOM 6195 C C . THR C 1 171 ? 8.57771 -64.64634 -35.67725 1.000 38.42750 171 THR C C 1
ATOM 6196 O O . THR C 1 171 ? 7.68863 -63.79990 -35.52407 1.000 38.42236 171 THR C O 1
ATOM 6200 N N . ASP C 1 172 ? 9.87723 -64.38189 -35.53615 1.000 36.63219 172 ASP C N 1
ATOM 6201 C CA . ASP C 1 172 ? 10.51325 -63.09307 -35.27558 1.000 37.01772 172 ASP C CA 1
ATOM 6202 C C . ASP C 1 172 ? 10.64505 -62.26059 -36.56092 1.000 37.42472 172 ASP C C 1
ATOM 6203 O O . ASP C 1 172 ? 10.19356 -62.65904 -37.64291 1.000 33.84398 172 ASP C O 1
ATOM 6208 N N . HIS C 1 173 ? 11.20994 -61.05152 -36.44963 1.000 35.19798 173 HIS C N 1
ATOM 6209 C CA . HIS C 1 173 ? 11.23498 -60.17458 -37.61711 1.000 34.60814 173 HIS C CA 1
ATOM 6210 C C . HIS C 1 173 ? 12.41832 -59.22044 -37.44932 1.000 35.23919 173 HIS C C 1
ATOM 6211 O O . HIS C 1 173 ? 12.55462 -58.57475 -36.40594 1.000 35.67822 173 HIS C O 1
ATOM 6218 N N . LEU C 1 174 ? 13.30521 -59.18447 -38.45815 1.000 35.89225 174 LEU C N 1
ATOM 6219 C CA . LEU C 1 174 ? 14.50004 -58.32936 -38.39395 1.000 36.38893 174 LEU C CA 1
ATOM 6220 C C . LEU C 1 174 ? 14.17719 -56.84254 -38.24668 1.000 34.67661 174 LEU C C 1
ATOM 6221 O O . LEU C 1 174 ? 14.83249 -56.11327 -37.49086 1.000 35.37298 174 LEU C O 1
ATOM 6226 N N . LEU C 1 175 ? 13.21747 -56.36710 -39.02216 1.000 33.04009 175 LEU C N 1
ATOM 6227 C CA . LEU C 1 175 ? 12.75538 -54.98757 -38.98464 1.000 33.73099 175 LEU C CA 1
ATOM 6228 C C . LEU C 1 175 ? 11.99774 -54.61348 -37.70952 1.000 34.35683 175 LEU C C 1
ATOM 6229 O O . LEU C 1 175 ? 12.48484 -53.80765 -36.91152 1.000 31.52286 175 LEU C O 1
ATOM 6234 N N . TRP C 1 176 ? 10.81258 -55.19388 -37.48594 1.000 35.23155 176 TRP C N 1
ATOM 6235 C CA . TRP C 1 176 ? 9.97798 -54.67724 -36.40546 1.000 32.75626 176 TRP C CA 1
ATOM 6236 C C . TRP C 1 176 ? 10.54910 -54.94097 -35.02656 1.000 34.01170 176 TRP C C 1
ATOM 6237 O O . TRP C 1 176 ? 10.36245 -54.10965 -34.13644 1.000 36.20475 176 TRP C O 1
ATOM 6248 N N . HIS C 1 177 ? 11.19600 -56.08078 -34.78886 1.000 34.72172 177 HIS C N 1
ATOM 6249 C CA . HIS C 1 177 ? 11.74842 -56.26693 -33.43579 1.000 33.44342 177 HIS C CA 1
ATOM 6250 C C . HIS C 1 177 ? 13.21376 -55.84146 -33.22036 1.000 37.24214 177 HIS C C 1
ATOM 6251 O O . HIS C 1 177 ? 13.52870 -55.16149 -32.22596 1.000 36.17178 177 HIS C O 1
ATOM 6258 N N . HIS C 1 178 ? 14.10845 -56.10787 -34.16295 1.000 34.32231 178 HIS C N 1
ATOM 6259 C CA . HIS C 1 178 ? 15.53132 -55.91230 -33.90296 1.000 33.04902 178 HIS C CA 1
ATOM 6260 C C . HIS C 1 178 ? 15.98756 -54.54489 -34.36605 1.000 27.93586 178 HIS C C 1
ATOM 6261 O O . HIS C 1 178 ? 16.64948 -53.84890 -33.60724 1.000 31.91315 178 HIS C O 1
ATOM 6268 N N . ALA C 1 179 ? 15.56090 -54.07468 -35.51127 1.000 29.32384 179 ALA C N 1
ATOM 6269 C CA . ALA C 1 179 ? 15.95470 -52.73366 -35.91929 1.000 30.04223 179 ALA C CA 1
ATOM 6270 C C . ALA C 1 179 ? 15.37712 -51.64011 -35.00827 1.000 33.63768 179 ALA C C 1
ATOM 6271 O O . ALA C 1 179 ? 16.01461 -50.59328 -34.83167 1.000 34.64430 179 ALA C O 1
ATOM 6273 N N . ALA C 1 180 ? 14.18346 -51.86491 -34.43633 1.000 34.56432 180 ALA C N 1
ATOM 6274 C CA . ALA C 1 180 ? 13.53383 -50.92652 -33.50872 1.000 33.18273 180 ALA C CA 1
ATOM 6275 C C . ALA C 1 180 ? 14.41388 -50.45114 -32.35639 1.000 31.43975 180 ALA C C 1
ATOM 6276 O O . ALA C 1 180 ? 14.39687 -49.25257 -32.02712 1.000 34.99924 180 ALA C O 1
ATOM 6278 N N . HIS C 1 181 ? 15.23786 -51.34043 -31.77922 1.000 32.83816 181 HIS C N 1
ATOM 6279 C CA . HIS C 1 181 ? 16.16521 -50.90931 -30.72612 1.000 31.18004 181 HIS C CA 1
ATOM 6280 C C . HIS C 1 181 ? 17.10159 -49.81387 -31.20553 1.000 30.80466 181 HIS C C 1
ATOM 6281 O O . HIS C 1 181 ? 17.22584 -48.77716 -30.55116 1.000 30.90790 181 HIS C O 1
ATOM 6288 N N . THR C 1 182 ? 17.66847 -49.96463 -32.40392 1.000 30.24739 182 THR C N 1
ATOM 6289 C CA . THR C 1 182 ? 18.67153 -49.00636 -32.87004 1.000 32.51658 182 THR C CA 1
ATOM 6290 C C . THR C 1 182 ? 18.05055 -47.74502 -33.43760 1.000 34.09159 182 THR C C 1
ATOM 6291 O O . THR C 1 182 ? 18.59662 -46.65983 -33.22074 1.000 32.09561 182 THR C O 1
ATOM 6295 N N . VAL C 1 183 ? 16.94238 -47.86493 -34.18255 1.000 31.65096 183 VAL C N 1
ATOM 6296 C CA . VAL C 1 183 ? 16.26496 -46.67866 -34.71262 1.000 33.31823 183 VAL C CA 1
ATOM 6297 C C . VAL C 1 183 ? 15.86016 -45.73588 -33.57781 1.000 37.73491 183 VAL C C 1
ATOM 6298 O O . VAL C 1 183 ? 16.14964 -44.51695 -33.60943 1.000 35.55854 183 VAL C O 1
ATOM 6302 N N . ASP C 1 184 ? 15.23535 -46.29323 -32.52574 1.000 32.14218 184 ASP C N 1
ATOM 6303 C CA . ASP C 1 184 ? 14.93598 -45.47129 -31.36412 1.000 33.52448 184 ASP C CA 1
ATOM 6304 C C . ASP C 1 184 ? 16.21184 -44.96157 -30.70044 1.000 31.12803 184 ASP C C 1
ATOM 6305 O O . ASP C 1 184 ? 16.33764 -43.77287 -30.38630 1.000 29.46155 184 ASP C O 1
ATOM 6310 N N . LEU C 1 185 ? 17.13125 -45.86056 -30.38696 1.000 30.44312 185 LEU C N 1
ATOM 6311 C CA . LEU C 1 185 ? 18.31885 -45.41954 -29.68111 1.000 32.99247 185 LEU C CA 1
ATOM 6312 C C . LEU C 1 185 ? 19.11561 -44.37324 -30.44943 1.000 34.47829 185 LEU C C 1
ATOM 6313 O O . LEU C 1 185 ? 19.61945 -43.41688 -29.84848 1.000 32.40666 185 LEU C O 1
ATOM 6318 N N . PHE C 1 186 ? 19.19770 -44.49238 -31.77120 1.000 31.56428 186 PHE C N 1
ATOM 6319 C CA . PHE C 1 186 ? 19.89962 -43.48032 -32.55071 1.000 33.49156 186 PHE C CA 1
ATOM 6320 C C . PHE C 1 186 ? 19.24198 -42.12104 -32.40112 1.000 31.77229 186 PHE C C 1
ATOM 6321 O O . PHE C 1 186 ? 19.91674 -41.12878 -32.11478 1.000 33.07816 186 PHE C O 1
ATOM 6329 N N . ALA C 1 187 ? 17.93493 -42.03990 -32.63074 1.000 30.84513 187 ALA C N 1
ATOM 6330 C CA . ALA C 1 187 ? 17.29409 -40.73294 -32.48634 1.000 35.61071 187 ALA C CA 1
ATOM 6331 C C . ALA C 1 187 ? 17.41938 -40.20644 -31.05955 1.000 31.30361 187 ALA C C 1
ATOM 6332 O O . ALA C 1 187 ? 17.62883 -39.01036 -30.84419 1.000 34.26658 187 ALA C O 1
ATOM 6334 N N . TYR C 1 188 ? 17.27491 -41.08345 -30.07559 1.000 29.34317 188 TYR C N 1
ATOM 6335 C CA . TYR C 1 188 ? 17.39637 -40.68686 -28.68330 1.000 31.54611 188 TYR C CA 1
ATOM 6336 C C . TYR C 1 188 ? 18.79511 -40.15297 -28.35020 1.000 34.09207 188 TYR C C 1
ATOM 6337 O O . TYR C 1 188 ? 18.93059 -39.08052 -27.75191 1.000 33.33586 188 TYR C O 1
ATOM 6346 N N . GLN C 1 189 ? 19.84527 -40.91130 -28.68308 1.000 35.07971 189 GLN C N 1
ATOM 6347 C CA . GLN C 1 189 ? 21.22182 -40.50387 -28.37047 1.000 37.07332 189 GLN C CA 1
ATOM 6348 C C . GLN C 1 189 ? 21.71308 -39.34146 -29.23109 1.000 38.61972 189 GLN C C 1
ATOM 6349 O O . GLN C 1 189 ? 22.47256 -38.49195 -28.75101 1.000 39.57056 189 GLN C O 1
ATOM 6355 N N . ALA C 1 190 ? 21.31190 -39.27559 -30.50217 1.000 34.46696 190 ALA C N 1
ATOM 6356 C CA . ALA C 1 190 ? 21.68737 -38.10639 -31.29673 1.000 33.50789 190 ALA C CA 1
ATOM 6357 C C . ALA C 1 190 ? 20.96624 -36.84646 -30.85408 1.000 37.87095 190 ALA C C 1
ATOM 6358 O O . ALA C 1 190 ? 21.40003 -35.75064 -31.23855 1.000 32.40006 190 ALA C O 1
ATOM 6360 N N . GLY C 1 191 ? 19.89038 -36.96766 -30.05439 1.000 34.92466 191 GLY C N 1
ATOM 6361 C CA . GLY C 1 191 ? 19.13692 -35.77883 -29.70749 1.000 30.50925 191 GLY C CA 1
ATOM 6362 C C . GLY C 1 191 ? 18.52262 -35.03908 -30.88117 1.000 38.92144 191 GLY C C 1
ATOM 6363 O O . GLY C 1 191 ? 18.41031 -33.80779 -30.82675 1.000 41.73038 191 GLY C O 1
ATOM 6364 N N . SER C 1 192 ? 18.24201 -35.73532 -31.99892 1.000 38.02669 192 SER C N 1
ATOM 6365 C CA . SER C 1 192 ? 17.85956 -35.11074 -33.27325 1.000 37.84700 192 SER C CA 1
ATOM 6366 C C . SER C 1 192 ? 16.96742 -36.07396 -34.05765 1.000 38.10676 192 SER C C 1
ATOM 6367 O O . SER C 1 192 ? 17.23677 -37.28080 -34.03880 1.000 37.25834 192 SER C O 1
ATOM 6370 N N . PRO C 1 193 ? 15.90170 -35.59513 -34.72861 1.000 39.61112 193 PRO C N 1
ATOM 6371 C CA . PRO C 1 193 ? 15.02489 -36.49947 -35.51085 1.000 40.24334 193 PRO C CA 1
ATOM 6372 C C . PRO C 1 193 ? 15.69565 -37.13075 -36.72870 1.000 39.56624 193 PRO C C 1
ATOM 6373 O O . PRO C 1 193 ? 16.49139 -36.50317 -37.43345 1.000 36.85892 193 PRO C O 1
ATOM 6377 N N . ILE C 1 194 ? 15.26109 -38.35094 -37.04749 1.000 38.09702 194 ILE C N 1
ATOM 6378 C CA . ILE C 1 194 ? 15.69524 -38.98913 -38.28361 1.000 36.39643 194 ILE C CA 1
ATOM 6379 C C . ILE C 1 194 ? 15.03656 -38.35704 -39.49775 1.000 33.54713 194 ILE C C 1
ATOM 6380 O O . ILE C 1 194 ? 13.80880 -38.26540 -39.58840 1.000 33.62502 194 ILE C O 1
ATOM 6385 N N . VAL C 1 195 ? 15.86058 -37.98281 -40.47472 1.000 34.35295 195 VAL C N 1
ATOM 6386 C CA . VAL C 1 195 ? 15.40419 -37.32047 -41.69170 1.000 35.71888 195 VAL C CA 1
ATOM 6387 C C . VAL C 1 195 ? 15.69663 -38.11085 -42.95962 1.000 33.29960 195 VAL C C 1
ATOM 6388 O O . VAL C 1 195 ? 15.27536 -37.67569 -44.03571 1.000 35.56183 195 VAL C O 1
ATOM 6392 N N . LYS C 1 196 ? 16.51362 -39.16646 -42.90990 1.000 34.02301 196 LYS C N 1
ATOM 6393 C CA . LYS C 1 196 ? 16.70548 -40.06837 -44.04432 1.000 30.71656 196 LYS C CA 1
ATOM 6394 C C . LYS C 1 196 ? 16.87204 -41.49484 -43.55864 1.000 29.92613 196 LYS C C 1
ATOM 6395 O O . LYS C 1 196 ? 17.61903 -41.73934 -42.60733 1.000 32.86892 196 LYS C O 1
ATOM 6401 N N . ALA C 1 197 ? 16.17560 -42.42621 -44.20465 1.000 30.19212 197 ALA C N 1
ATOM 6402 C CA . ALA C 1 197 ? 16.28452 -43.84749 -43.91541 1.000 30.76805 197 ALA C CA 1
ATOM 6403 C C . ALA C 1 197 ? 16.25226 -44.64749 -45.21096 1.000 30.27674 197 ALA C C 1
ATOM 6404 O O . ALA C 1 197 ? 15.45531 -44.35102 -46.09397 1.000 35.38648 197 ALA C O 1
ATOM 6406 N N . ASN C 1 198 ? 17.14000 -45.63301 -45.33425 1.000 31.44330 198 ASN C N 1
ATOM 6407 C CA . ASN C 1 198 ? 17.20476 -46.58126 -46.44615 1.000 30.55363 198 ASN C CA 1
ATOM 6408 C C . ASN C 1 198 ? 17.41795 -47.99512 -45.92771 1.000 30.15811 198 ASN C C 1
ATOM 6409 O O . ASN C 1 198 ? 18.18894 -48.21248 -44.99027 1.000 31.85418 198 ASN C O 1
ATOM 6414 N N . ALA C 1 199 ? 16.72671 -48.94861 -46.51667 1.000 30.75488 199 ALA C N 1
ATOM 6415 C CA . ALA C 1 199 ? 16.94662 -50.35075 -46.21332 1.000 31.61181 199 ALA C CA 1
ATOM 6416 C C . ALA C 1 199 ? 17.07182 -51.17459 -47.47982 1.000 31.56260 199 ALA C C 1
ATOM 6417 O O . ALA C 1 199 ? 16.56354 -50.80043 -48.53506 1.000 32.39076 199 ALA C O 1
ATOM 6419 N N . VAL C 1 200 ? 17.85496 -52.23845 -47.39457 1.000 32.08511 200 VAL C N 1
ATOM 6420 C CA . VAL C 1 200 ? 17.80412 -53.33278 -48.35752 1.000 32.47191 200 VAL C CA 1
ATOM 6421 C C . VAL C 1 200 ? 17.77087 -54.64584 -47.59396 1.000 32.39241 200 VAL C C 1
ATOM 6422 O O . VAL C 1 200 ? 18.21359 -54.72044 -46.43849 1.000 31.58460 200 VAL C O 1
ATOM 6426 N N . GLN C 1 201 ? 17.12864 -55.64968 -48.19177 1.000 33.35658 201 GLN C N 1
ATOM 6427 C CA . GLN C 1 201 ? 17.00839 -56.95847 -47.56223 1.000 34.18504 201 GLN C CA 1
ATOM 6428 C C . GLN C 1 201 ? 17.42090 -58.07156 -48.52125 1.000 34.65045 201 GLN C C 1
ATOM 6429 O O . GLN C 1 201 ? 17.34379 -57.92388 -49.73760 1.000 35.48728 201 GLN C O 1
ATOM 6435 N N . GLY C 1 202 ? 17.87540 -59.18336 -47.95916 1.000 34.77458 202 GLY C N 1
ATOM 6436 C CA . GLY C 1 202 ? 18.06920 -60.38958 -48.71959 1.000 36.00256 202 GLY C CA 1
ATOM 6437 C C . GLY C 1 202 ? 16.74877 -61.09444 -49.01602 1.000 40.90960 202 GLY C C 1
ATOM 6438 O O . GLY C 1 202 ? 15.64934 -60.60405 -48.71303 1.000 36.80093 202 GLY C O 1
ATOM 6439 N N . PRO C 1 203 ? 16.84435 -62.28032 -49.61619 1.000 40.11779 203 PRO C N 1
ATOM 6440 C CA . PRO C 1 203 ? 15.64109 -63.04541 -49.96268 1.000 40.16226 203 PRO C CA 1
ATOM 6441 C C . PRO C 1 203 ? 14.83381 -63.50142 -48.75407 1.000 39.93678 203 PRO C C 1
ATOM 6442 O O . PRO C 1 203 ? 15.37141 -63.78470 -47.68327 1.000 39.26846 203 PRO C O 1
ATOM 6446 N N . ILE C 1 204 ? 13.51908 -63.58831 -48.96260 1.000 42.44990 204 ILE C N 1
ATOM 6447 C CA . ILE C 1 204 ? 12.60066 -64.16295 -47.98155 1.000 44.07470 204 ILE C CA 1
ATOM 6448 C C . ILE C 1 204 ? 12.81804 -65.66866 -47.89684 1.000 41.68369 204 ILE C C 1
ATOM 6449 O O . ILE C 1 204 ? 12.81036 -66.37324 -48.91146 1.000 42.49591 204 ILE C O 1
ATOM 6454 N N . HIS C 1 205 ? 12.98632 -66.16734 -46.67976 1.000 42.14273 205 HIS C N 1
ATOM 6455 C CA . HIS C 1 205 ? 13.14321 -67.59785 -46.43774 1.000 49.70887 205 HIS C CA 1
ATOM 6456 C C . HIS C 1 205 ? 11.83020 -68.34974 -46.68707 1.000 53.72187 205 HIS C C 1
ATOM 6457 O O . HIS C 1 205 ? 10.79167 -68.01163 -46.10880 1.000 52.65952 205 HIS C O 1
ATOM 6464 N N . LYS C 1 206 ? 11.88103 -69.33224 -47.60089 1.000 53.57643 206 LYS C N 1
ATOM 6465 C CA . LYS C 1 206 ? 10.69789 -70.08451 -48.02409 1.000 58.04656 206 LYS C CA 1
ATOM 6466 C C . LYS C 1 206 ? 9.89435 -70.64076 -46.85200 1.000 64.08399 206 LYS C C 1
ATOM 6467 O O . LYS C 1 206 ? 8.65957 -70.67118 -46.90433 1.000 64.46803 206 LYS C O 1
ATOM 6473 N N . ASP C 1 207 ? 10.56416 -71.12482 -45.79821 1.000 68.64913 207 ASP C N 1
ATOM 6474 C CA . ASP C 1 207 ? 9.80743 -71.78709 -44.74260 1.000 66.37541 207 ASP C CA 1
ATOM 6475 C C . ASP C 1 207 ? 9.42463 -70.83869 -43.62424 1.000 64.40279 207 ASP C C 1
ATOM 6476 O O . ASP C 1 207 ? 8.45852 -71.10859 -42.90788 1.000 71.54330 207 ASP C O 1
ATOM 6481 N N . LEU C 1 208 ? 10.14292 -69.73738 -43.45465 1.000 58.36140 208 LEU C N 1
ATOM 6482 C CA . LEU C 1 208 ? 9.85451 -68.82837 -42.35932 1.000 55.45806 208 LEU C CA 1
ATOM 6483 C C . LEU C 1 208 ? 9.05827 -67.61116 -42.81270 1.000 51.92867 208 LEU C C 1
ATOM 6484 O O . LEU C 1 208 ? 8.36559 -66.99893 -41.98966 1.000 48.13873 208 LEU C O 1
ATOM 6489 N N . GLY C 1 209 ? 9.10626 -67.28487 -44.10651 1.000 51.05296 209 GLY C N 1
ATOM 6490 C CA . GLY C 1 209 ? 8.40749 -66.13869 -44.66016 1.000 45.82326 209 GLY C CA 1
ATOM 6491 C C . GLY C 1 209 ? 8.98848 -64.78512 -44.29159 1.000 48.46424 209 GLY C C 1
ATOM 6492 O O . GLY C 1 209 ? 8.31601 -63.76714 -44.47302 1.000 46.08671 209 GLY C O 1
ATOM 6493 N N . ILE C 1 210 ? 10.24483 -64.73232 -43.82703 1.000 45.57111 210 ILE C N 1
ATOM 6494 C CA . ILE C 1 210 ? 10.88293 -63.48514 -43.41914 1.000 42.97884 210 ILE C CA 1
ATOM 6495 C C . ILE C 1 210 ? 12.25135 -63.32856 -44.08205 1.000 45.09879 210 ILE C C 1
ATOM 6496 O O . ILE C 1 210 ? 12.86881 -64.29059 -44.55437 1.000 42.18964 210 ILE C O 1
ATOM 6501 N N . ALA C 1 211 ? 12.70033 -62.07615 -44.14833 1.000 43.82301 211 ALA C N 1
ATOM 6502 C CA . ALA C 1 211 ? 14.07362 -61.79267 -44.53837 1.000 37.79677 211 ALA C CA 1
ATOM 6503 C C . ALA C 1 211 ? 15.05479 -62.28068 -43.49050 1.000 37.01800 211 ALA C C 1
ATOM 6504 O O . ALA C 1 211 ? 14.78914 -62.18720 -42.29042 1.000 38.61330 211 ALA C O 1
ATOM 6506 N N . MET C 1 212 ? 16.15633 -62.88894 -43.95270 1.000 37.63364 212 MET C N 1
ATOM 6507 C CA . MET C 1 212 ? 17.18817 -63.39152 -43.05315 1.000 35.37522 212 MET C CA 1
ATOM 6508 C C . MET C 1 212 ? 18.34649 -62.41329 -42.84428 1.000 34.06425 212 MET C C 1
ATOM 6509 O O . MET C 1 212 ? 19.13672 -62.60839 -41.92274 1.000 33.76054 212 MET C O 1
ATOM 6514 N N . ASP C 1 213 ? 18.47620 -61.39378 -43.69613 1.000 33.67591 213 ASP C N 1
ATOM 6515 C CA . ASP C 1 213 ? 19.52324 -60.37638 -43.65920 1.000 32.82437 213 ASP C CA 1
ATOM 6516 C C . ASP C 1 213 ? 18.93893 -59.03830 -44.04963 1.000 32.23965 213 ASP C C 1
ATOM 6517 O O . ASP C 1 213 ? 18.22859 -58.94315 -45.04874 1.000 32.80397 213 ASP C O 1
ATOM 6522 N N . MET C 1 214 ? 19.39630 -57.99233 -43.38591 1.000 31.28010 214 MET C N 1
ATOM 6523 C CA . MET C 1 214 ? 18.87742 -56.66371 -43.63005 1.000 30.78685 214 MET C CA 1
ATOM 6524 C C . MET C 1 214 ? 19.94729 -55.62542 -43.31760 1.000 31.08679 214 MET C C 1
ATOM 6525 O O . MET C 1 214 ? 20.78115 -55.81068 -42.41262 1.000 29.67290 214 MET C O 1
ATOM 6530 N N . SER C 1 215 ? 19.93879 -54.55198 -44.10426 1.000 29.96691 215 SER C N 1
ATOM 6531 C CA . SER C 1 215 ? 20.81740 -53.41433 -43.88854 1.000 30.26848 215 SER C CA 1
ATOM 6532 C C . SER C 1 215 ? 20.05861 -52.10149 -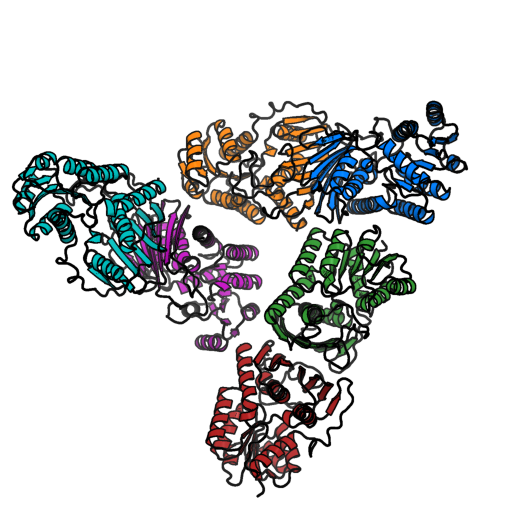43.83157 1.000 29.07333 215 SER C C 1
ATOM 6533 O O . SER C 1 215 ? 19.26879 -51.80493 -44.72758 1.000 29.55948 215 SER C O 1
ATOM 6536 N N . ILE C 1 216 ? 20.28208 -51.32462 -42.78313 1.000 28.41980 216 ILE C N 1
ATOM 6537 C CA . ILE C 1 216 ? 19.56491 -50.06542 -42.60087 1.000 30.12656 216 ILE C CA 1
ATOM 6538 C C . ILE C 1 216 ? 20.57288 -48.94577 -42.42672 1.000 29.65769 216 ILE C C 1
ATOM 6539 O O . ILE C 1 216 ? 21.51311 -49.06267 -41.63795 1.000 30.35107 216 ILE C O 1
ATOM 6544 N N . GLN C 1 217 ? 20.33271 -47.82408 -43.08400 1.000 30.48445 217 GLN C N 1
ATOM 6545 C CA . GLN C 1 217 ? 21.12545 -46.61969 -42.87370 1.000 31.18061 217 GLN C CA 1
ATOM 6546 C C . GLN C 1 217 ? 20.21983 -45.44585 -42.49447 1.000 28.92107 217 GLN C C 1
ATOM 6547 O O . GLN C 1 217 ? 19.14911 -45.27909 -43.08032 1.000 30.19997 217 GLN C O 1
ATOM 6553 N N . LEU C 1 218 ? 20.57682 -44.71961 -41.43709 1.000 27.81568 218 LEU C N 1
ATOM 6554 C CA . LEU C 1 218 ? 19.80534 -43.57347 -40.96457 1.000 31.00380 218 LEU C CA 1
ATOM 6555 C C . LEU C 1 218 ? 20.66514 -42.31063 -40.94189 1.000 31.15256 218 LEU C C 1
ATOM 6556 O O . LEU C 1 218 ? 21.85975 -42.36578 -40.65181 1.000 32.34328 218 LEU C O 1
ATOM 6561 N N . LYS C 1 219 ? 20.03721 -41.15438 -41.17102 1.000 33.62091 219 LYS C N 1
ATOM 6562 C CA . LYS C 1 219 ? 20.68414 -39.85637 -40.98280 1.000 32.39013 219 LYS C CA 1
ATOM 6563 C C . LYS C 1 219 ? 19.78514 -38.94242 -40.15554 1.000 35.20122 219 LYS C C 1
ATOM 6564 O O . LYS C 1 219 ? 18.60722 -38.76692 -40.47286 1.000 35.34960 219 LYS C O 1
ATOM 6570 N N . ALA C 1 220 ? 20.33732 -38.37977 -39.08444 1.000 36.52644 220 ALA C N 1
ATOM 6571 C CA . ALA C 1 220 ? 19.66291 -37.36172 -38.28442 1.000 36.09813 220 ALA C CA 1
ATOM 6572 C C . ALA C 1 220 ? 19.77662 -35.96061 -38.87577 1.000 38.95762 220 ALA C C 1
ATOM 6573 O O . ALA C 1 220 ? 20.68090 -35.63793 -39.65700 1.000 37.23835 220 ALA C O 1
ATOM 6575 N N . ALA C 1 221 ? 18.80982 -35.12191 -38.49046 1.000 38.28069 221 ALA C N 1
ATOM 6576 C CA . ALA C 1 221 ? 18.79394 -33.74564 -38.96079 1.000 37.41821 221 ALA C CA 1
ATOM 6577 C C . ALA C 1 221 ? 20.09051 -33.01338 -38.59900 1.000 39.89223 221 ALA C C 1
ATOM 6578 O O . ALA C 1 221 ? 20.50081 -32.11091 -39.33440 1.000 38.96293 221 ALA C O 1
ATOM 6580 N N . ASN C 1 222 ? 20.71150 -33.32332 -37.44273 1.000 37.19224 222 ASN C N 1
ATOM 6581 C CA . ASN C 1 222 ? 22.01139 -32.71280 -37.13786 1.000 36.25407 222 ASN C CA 1
ATOM 6582 C C . ASN C 1 222 ? 23.17188 -33.29926 -37.94719 1.000 36.87576 222 ASN C C 1
ATOM 6583 O O . ASN C 1 222 ? 24.30531 -32.84453 -37.77266 1.000 37.26014 222 ASN C O 1
ATOM 6588 N N . GLY C 1 223 ? 22.94353 -34.27154 -38.82908 1.000 38.15624 223 GLY C N 1
ATOM 6589 C CA . GLY C 1 223 ? 24.00095 -34.79861 -39.66712 1.000 33.86757 223 GLY C CA 1
ATOM 6590 C C . GLY C 1 223 ? 24.65396 -36.07702 -39.17081 1.000 33.59776 223 GLY C C 1
ATOM 6591 O O . GLY C 1 223 ? 25.45524 -36.67355 -39.91778 1.000 33.17705 223 GLY C O 1
ATOM 6592 N N . ALA C 1 224 ? 24.40064 -36.47050 -37.92154 1.000 32.91814 224 ALA C N 1
ATOM 6593 C CA . ALA C 1 224 ? 24.86180 -37.75474 -37.41061 1.000 31.03953 224 ALA C CA 1
ATOM 6594 C C . ALA C 1 224 ? 24.31736 -38.87434 -38.28231 1.000 28.41402 224 ALA C C 1
ATOM 6595 O O . ALA C 1 224 ? 23.22908 -38.76515 -38.84293 1.000 31.11291 224 ALA C O 1
ATOM 6597 N N . ILE C 1 225 ? 25.10274 -39.94290 -38.43957 1.000 27.86807 225 ILE C N 1
ATOM 6598 C CA . ILE C 1 225 ? 24.65795 -41.07709 -39.23789 1.000 27.61544 225 ILE C CA 1
ATOM 6599 C C . ILE C 1 225 ? 24.68098 -42.35067 -38.39788 1.000 27.73663 225 ILE C C 1
ATOM 6600 O O . ILE C 1 225 ? 25.37441 -42.45078 -37.38790 1.000 29.37069 225 ILE C O 1
ATOM 6605 N N . CYS C 1 226 ? 23.85832 -43.31718 -38.81090 1.000 28.46666 226 CYS C N 1
ATOM 6606 C CA . CYS C 1 226 ? 23.82561 -44.66423 -38.25750 1.000 26.70910 226 CYS C CA 1
ATOM 6607 C C . CYS C 1 226 ? 23.86102 -45.69579 -39.37918 1.000 28.81891 226 CYS C C 1
ATOM 6608 O O . CYS C 1 226 ? 23.14043 -45.57594 -40.36606 1.000 30.39287 226 CYS C O 1
ATOM 6611 N N . THR C 1 227 ? 24.68581 -46.71905 -39.20548 1.000 30.50797 227 THR C N 1
ATOM 6612 C CA . THR C 1 227 ? 24.72038 -47.93312 -40.01173 1.000 28.33328 227 THR C CA 1
ATOM 6613 C C . THR C 1 227 ? 24.28838 -49.13754 -39.19197 1.000 30.25122 227 THR C C 1
ATOM 6614 O O . THR C 1 227 ? 24.83328 -49.35394 -38.11322 1.000 28.53403 227 THR C O 1
ATOM 6618 N N . LEU C 1 228 ? 23.33760 -49.93133 -39.69501 1.000 29.31609 228 LEU C N 1
ATOM 6619 C CA . LEU C 1 228 ? 22.84102 -51.09378 -38.97077 1.000 28.43298 228 LEU C CA 1
ATOM 6620 C C . LEU C 1 228 ? 22.88427 -52.34685 -39.84917 1.000 27.59754 228 LEU C C 1
ATOM 6621 O O . LEU C 1 228 ? 22.33534 -52.33843 -40.95589 1.000 27.88292 228 LEU C O 1
ATOM 6626 N N . SER C 1 229 ? 23.63080 -53.37201 -39.41842 1.000 27.83231 229 SER C N 1
ATOM 6627 C CA . SER C 1 229 ? 23.61142 -54.71584 -40.02022 1.000 30.82541 229 SER C CA 1
ATOM 6628 C C . SER C 1 229 ? 22.78982 -55.68768 -39.16480 1.000 29.44569 229 SER C C 1
ATOM 6629 O O . SER C 1 229 ? 23.14254 -55.92311 -37.99606 1.000 28.57983 229 SER C O 1
ATOM 6632 N N . LEU C 1 230 ? 21.76468 -56.33643 -39.76343 1.000 29.85920 230 LEU C N 1
ATOM 6633 C CA . LEU C 1 230 ? 20.97359 -57.36988 -39.07845 1.000 29.42583 230 LEU C CA 1
ATOM 6634 C C . LEU C 1 230 ? 21.01738 -58.71027 -39.79030 1.000 30.33501 230 LEU C C 1
ATOM 6635 O O . LEU C 1 230 ? 20.96959 -58.77559 -41.02708 1.000 30.71686 230 LEU C O 1
ATOM 6640 N N . SER C 1 231 ? 21.08432 -59.77642 -38.99525 1.000 30.81004 231 SER C N 1
ATOM 6641 C CA . SER C 1 231 ? 21.09095 -61.11771 -39.56029 1.000 31.84523 231 SER C CA 1
ATOM 6642 C C . SER C 1 231 ? 20.55333 -62.18144 -38.60199 1.000 32.73092 231 SER C C 1
ATOM 6643 O O . SER C 1 231 ? 20.75400 -62.08561 -37.39068 1.000 35.75442 231 SER C O 1
ATOM 6646 N N . PHE C 1 232 ? 19.76541 -63.11110 -39.12946 1.000 33.27507 232 PHE C N 1
ATOM 6647 C CA . PHE C 1 232 ? 19.46435 -64.36917 -38.44820 1.000 34.18653 232 PHE C CA 1
ATOM 6648 C C . PHE C 1 232 ? 20.34449 -65.52843 -38.89728 1.000 35.48459 232 PHE C C 1
ATOM 6649 O O . PHE C 1 232 ? 20.09293 -66.67339 -38.49470 1.000 36.34366 232 PHE C O 1
ATOM 6657 N N . ASN C 1 233 ? 21.29593 -65.27732 -39.79930 1.000 37.08763 233 ASN C N 1
ATOM 6658 C CA . ASN C 1 233 ? 22.26913 -66.24785 -40.29437 1.000 36.37806 233 ASN C CA 1
ATOM 6659 C C . ASN C 1 233 ? 23.66172 -66.24901 -39.64778 1.000 36.32861 233 ASN C C 1
ATOM 6660 O O . ASN C 1 233 ? 24.47889 -67.10320 -40.00136 1.000 37.33710 233 ASN C O 1
ATOM 6665 N N . ASN C 1 234 ? 23.94735 -65.35773 -38.71474 1.000 35.37676 234 ASN C N 1
ATOM 6666 C CA . ASN C 1 234 ? 25.28259 -65.18218 -38.11653 1.000 37.46440 234 ASN C CA 1
ATOM 6667 C C . ASN C 1 234 ? 25.59845 -66.29283 -37.10787 1.000 39.32944 234 ASN C C 1
ATOM 6668 O O . ASN C 1 234 ? 25.12176 -66.28207 -35.96558 1.000 38.36122 234 ASN C O 1
ATOM 6673 N N . ASP C 1 235 ? 26.45089 -67.22484 -37.52666 1.000 39.79423 235 ASP C N 1
ATOM 6674 C CA . ASP C 1 235 ? 27.04886 -68.23237 -36.64345 1.000 42.47288 235 ASP C CA 1
ATOM 6675 C C . ASP C 1 235 ? 28.24161 -67.77576 -35.79525 1.000 47.04843 235 ASP C C 1
ATOM 6676 O O . ASP C 1 235 ? 29.41513 -68.04917 -36.06688 1.000 42.59924 235 ASP C O 1
ATOM 6681 N N . GLY C 1 236 ? 27.91768 -66.92437 -34.82572 1.000 45.78228 236 GLY C N 1
ATOM 6682 C CA . GLY C 1 236 ? 28.90749 -66.36390 -33.94462 1.000 48.22625 236 GLY C CA 1
ATOM 6683 C C . GLY C 1 236 ? 28.20883 -65.87645 -32.68974 1.000 47.92136 236 GLY C C 1
ATOM 6684 O O . GLY C 1 236 ? 27.04138 -66.16970 -32.45090 1.000 42.32250 236 GLY C O 1
ATOM 6685 N N . PRO C 1 237 ? 28.88643 -65.03492 -31.92116 1.000 57.33053 237 PRO C N 1
ATOM 6686 C CA . PRO C 1 237 ? 28.25430 -64.38120 -30.76676 1.000 48.05756 237 PRO C CA 1
ATOM 6687 C C . PRO C 1 237 ? 26.97003 -63.66460 -31.16103 1.000 47.82542 237 PRO C C 1
ATOM 6688 O O . PRO C 1 237 ? 26.95016 -62.85365 -32.08853 1.000 49.40519 237 PRO C O 1
ATOM 6692 N N . LEU C 1 238 ? 25.88524 -63.99400 -30.47502 1.000 42.21426 238 LEU C N 1
ATOM 6693 C CA . LEU C 1 238 ? 24.55915 -63.47319 -30.76925 1.000 38.78623 238 LEU C CA 1
ATOM 6694 C C . LEU C 1 238 ? 24.29324 -62.18983 -29.99441 1.000 39.29042 238 LEU C C 1
ATOM 6695 O O . LEU C 1 238 ? 24.84153 -61.96292 -28.91857 1.000 41.81811 238 LEU C O 1
ATOM 6700 N N . GLY C 1 239 ? 23.54847 -61.28992 -30.60880 1.000 38.69786 239 GLY C N 1
ATOM 6701 C CA . GLY C 1 239 ? 23.18827 -60.13777 -29.82260 1.000 35.99178 239 GLY C CA 1
ATOM 6702 C C . GLY C 1 239 ? 23.58162 -58.88222 -30.54006 1.000 33.62665 239 GLY C C 1
ATOM 6703 O O . GLY C 1 239 ? 23.78320 -58.87527 -31.75657 1.000 33.33652 239 GLY C O 1
ATOM 6704 N N . THR C 1 240 ? 23.62778 -57.79172 -29.79928 1.000 34.04596 240 THR C N 1
ATOM 6705 C CA . THR C 1 240 ? 24.04714 -56.50237 -30.32347 1.000 33.23109 240 THR C CA 1
ATOM 6706 C C . THR C 1 240 ? 25.35697 -55.91363 -29.80255 1.000 33.52932 240 THR C C 1
ATOM 6707 O O . THR C 1 240 ? 25.70977 -56.10013 -28.63196 1.000 30.06148 240 THR C O 1
ATOM 6711 N N . PHE C 1 241 ? 26.17763 -55.44315 -30.74176 1.000 35.09627 241 PHE C N 1
ATOM 6712 C CA . PHE C 1 241 ? 27.41749 -54.71009 -30.47813 1.000 29.36393 241 PHE C CA 1
ATOM 6713 C C . PHE C 1 241 ? 27.18833 -53.34984 -31.10963 1.000 28.60858 241 PHE C C 1
ATOM 6714 O O . PHE C 1 241 ? 26.97432 -53.26753 -32.31196 1.000 30.64635 241 PHE C O 1
ATOM 6722 N N . PHE C 1 242 ? 27.35983 -52.28816 -30.33205 1.000 28.51979 242 PHE C N 1
ATOM 6723 C CA . PHE C 1 242 ? 27.13491 -50.90805 -30.76157 1.000 31.29629 242 PHE C CA 1
ATOM 6724 C C . PHE C 1 242 ? 28.44136 -50.13531 -30.76543 1.000 28.40893 242 PHE C C 1
ATOM 6725 O O . PHE C 1 242 ? 29.21592 -50.22237 -29.80771 1.000 31.04309 242 PHE C O 1
ATOM 6733 N N . ARG C 1 243 ? 28.72004 -49.43313 -31.86176 1.000 29.84297 243 ARG C N 1
ATOM 6734 C CA . ARG C 1 243 ? 29.83216 -48.48758 -31.88844 1.000 29.60914 243 ARG C CA 1
ATOM 6735 C C . ARG C 1 243 ? 29.42318 -47.01510 -32.01684 1.000 30.64449 243 ARG C C 1
ATOM 6736 O O . ARG C 1 243 ? 28.77803 -46.63218 -32.99845 1.000 34.59813 243 ARG C O 1
ATOM 6744 N N . TYR C 1 244 ? 29.65929 -46.23809 -30.95330 1.000 28.14673 244 TYR C N 1
ATOM 6745 C CA . TYR C 1 244 ? 29.53328 -44.77760 -30.93982 1.000 29.72008 244 TYR C CA 1
ATOM 6746 C C . TYR C 1 244 ? 30.84005 -44.10244 -31.37201 1.000 30.64624 244 TYR C C 1
ATOM 6747 O O . TYR C 1 244 ? 31.81921 -44.13132 -30.63226 1.000 30.47741 244 TYR C O 1
ATOM 6756 N N . ILE C 1 245 ? 30.87488 -43.48242 -32.53638 1.000 29.62229 245 ILE C N 1
ATOM 6757 C CA . ILE C 1 245 ? 32.02193 -42.67061 -32.92903 1.000 31.67967 245 ILE C CA 1
ATOM 6758 C C . ILE C 1 245 ? 31.64735 -41.19725 -32.80300 1.000 32.54315 245 ILE C C 1
ATOM 6759 O O . ILE C 1 245 ? 30.80246 -40.71798 -33.56638 1.000 32.55091 245 ILE C O 1
ATOM 6764 N N . GLY C 1 246 ? 32.21526 -40.46601 -31.83580 1.000 29.57337 246 GLY C N 1
ATOM 6765 C CA . GLY C 1 246 ? 31.90068 -39.05497 -31.68832 1.000 32.31454 246 GLY C CA 1
ATOM 6766 C C . GLY C 1 246 ? 33.03051 -38.05772 -31.85220 1.000 38.00495 246 GLY C C 1
ATOM 6767 O O . GLY C 1 246 ? 34.20114 -38.47663 -31.83759 1.000 45.37041 246 GLY C O 1
ATOM 6768 N N . ASP C 1 247 ? 32.75473 -36.78320 -31.55399 1.000 37.24145 247 ASP C N 1
ATOM 6769 C CA . ASP C 1 247 ? 33.79674 -35.76127 -31.68951 1.000 40.01160 247 ASP C CA 1
ATOM 6770 C C . ASP C 1 247 ? 34.87508 -35.93199 -30.64377 1.000 39.00087 247 ASP C C 1
ATOM 6771 O O . ASP C 1 247 ? 36.05071 -35.72257 -30.92237 1.000 40.37404 247 ASP C O 1
ATOM 6776 N N . THR C 1 248 ? 34.50035 -36.35838 -29.46448 1.000 43.71986 248 THR C N 1
ATOM 6777 C CA . THR C 1 248 ? 35.40809 -36.48567 -28.35136 1.000 38.57305 248 THR C CA 1
ATOM 6778 C C . THR C 1 248 ? 35.76690 -37.92911 -28.08398 1.000 38.96022 248 THR C C 1
ATOM 6779 O O . THR C 1 248 ? 36.55996 -38.17739 -27.17200 1.000 39.93177 248 THR C O 1
ATOM 6783 N N . GLY C 1 249 ? 35.14700 -38.90144 -28.75330 1.000 37.72642 249 GLY C N 1
ATOM 6784 C CA . GLY C 1 249 ? 35.61000 -40.22815 -28.37498 1.000 38.76628 249 GLY C CA 1
ATOM 6785 C C . GLY C 1 249 ? 34.97468 -41.33094 -29.16972 1.000 34.17814 249 GLY C C 1
ATOM 6786 O O . GLY C 1 249 ? 34.18218 -41.09404 -30.06723 1.000 36.09246 249 GLY C O 1
ATOM 6787 N N . THR C 1 250 ? 35.33029 -42.55976 -28.81960 1.000 33.14517 250 THR C N 1
ATOM 6788 C CA . THR C 1 250 ? 34.67615 -43.72389 -29.38708 1.000 33.49831 250 THR C CA 1
ATOM 6789 C C . THR C 1 250 ? 34.31571 -44.66545 -28.25906 1.000 35.86569 250 THR C C 1
ATOM 6790 O O . THR C 1 250 ? 35.14868 -44.92722 -27.38386 1.000 31.95363 250 THR C O 1
ATOM 6794 N N . TYR C 1 251 ? 33.09028 -45.20409 -28.31939 1.000 30.47329 251 TYR C N 1
ATOM 6795 C CA . TYR C 1 251 ? 32.58913 -46.14112 -27.33173 1.000 30.71030 251 TYR C CA 1
ATOM 6796 C C . TYR C 1 251 ? 31.96287 -47.37779 -27.96387 1.000 30.17288 251 TYR C C 1
ATOM 6797 O O . TYR C 1 251 ? 31.34322 -47.30255 -29.01921 1.000 29.63666 251 TYR C O 1
ATOM 6806 N N . LEU C 1 252 ? 32.18941 -48.52197 -27.33274 1.000 30.68926 252 LEU C N 1
ATOM 6807 C CA . LEU C 1 252 ? 31.69080 -49.83254 -27.74170 1.000 30.47711 252 LEU C CA 1
ATOM 6808 C C . LEU C 1 252 ? 30.73153 -50.33076 -26.65791 1.000 32.10919 252 LEU C C 1
ATOM 6809 O O . LEU C 1 252 ? 31.12261 -50.50409 -25.49914 1.000 31.52337 252 LEU C O 1
ATOM 6814 N N . ALA C 1 253 ? 29.45281 -50.39778 -26.97853 1.000 31.12487 253 ALA C N 1
ATOM 6815 C CA . ALA C 1 253 ? 28.45650 -50.95010 -26.06006 1.000 34.54301 253 ALA C CA 1
ATOM 6816 C C . ALA C 1 253 ? 28.13828 -52.40984 -26.37732 1.000 31.76095 253 ALA C C 1
ATOM 6817 O O . ALA C 1 253 ? 27.89217 -52.77208 -27.53090 1.000 31.82071 253 ALA C O 1
ATOM 6819 N N . ARG C 1 254 ? 28.22325 -53.24291 -25.35439 1.000 31.80008 254 ARG C N 1
ATOM 6820 C CA . ARG C 1 254 ? 27.91022 -54.66803 -25.40118 1.000 34.58299 254 ARG C CA 1
ATOM 6821 C C . ARG C 1 254 ? 26.97365 -54.98999 -24.23394 1.000 35.34951 254 ARG C C 1
ATOM 6822 O O . ARG C 1 254 ? 27.44201 -55.07311 -23.08935 1.000 32.84181 254 ARG C O 1
ATOM 6830 N N . TYR C 1 255 ? 25.65021 -55.02266 -24.48935 1.000 36.50729 255 TYR C N 1
ATOM 6831 C CA . TYR C 1 255 ? 24.61323 -55.07153 -23.44834 1.000 36.34719 255 TYR C CA 1
ATOM 6832 C C . TYR C 1 255 ? 24.81754 -53.93634 -22.44163 1.000 38.38033 255 TYR C C 1
ATOM 6833 O O . TYR C 1 255 ? 24.68469 -52.76073 -22.79967 1.000 38.53320 255 TYR C O 1
ATOM 6842 N N . ASP C 1 256 ? 25.06761 -54.27854 -21.16368 1.000 32.77103 256 ASP C N 1
ATOM 6843 C CA . ASP C 1 256 ? 25.23917 -53.28096 -20.11584 1.000 35.05138 256 ASP C CA 1
ATOM 6844 C C . ASP C 1 256 ? 26.69137 -52.83034 -19.97311 1.000 41.28763 256 ASP C C 1
ATOM 6845 O O . ASP C 1 256 ? 26.93852 -51.84504 -19.27207 1.000 41.96030 256 ASP C O 1
ATOM 6850 N N . ASP C 1 257 ? 27.64106 -53.48250 -20.65301 1.000 33.92292 257 ASP C N 1
ATOM 6851 C CA . ASP C 1 257 ? 29.05025 -53.08645 -20.61345 1.000 42.23673 257 ASP C CA 1
ATOM 6852 C C . ASP C 1 257 ? 29.43025 -52.01605 -21.64535 1.000 36.02475 257 ASP C C 1
ATOM 6853 O O . ASP C 1 257 ? 28.95505 -52.00129 -22.78830 1.000 34.41385 257 ASP C O 1
ATOM 6858 N N . LEU C 1 258 ? 30.36230 -51.16031 -21.24346 1.000 34.89170 258 LEU C N 1
ATOM 6859 C CA . LEU C 1 258 ? 30.88576 -50.12500 -22.12327 1.000 36.08288 258 LEU C CA 1
ATOM 6860 C C . LEU C 1 258 ? 32.39926 -50.18711 -22.16339 1.000 34.27841 258 LEU C C 1
ATOM 6861 O O . LEU C 1 258 ? 33.03509 -50.50514 -21.15891 1.000 35.48529 258 LEU C O 1
ATOM 6866 N N . TYR C 1 259 ? 32.95654 -49.94972 -23.35312 1.000 33.68433 259 TYR C N 1
ATOM 6867 C CA . TYR C 1 259 ? 34.39408 -49.90511 -23.56623 1.000 34.34094 259 TYR C CA 1
ATOM 6868 C C . TYR C 1 259 ? 34.80434 -48.69628 -24.38675 1.000 33.87071 259 TYR C C 1
ATOM 6869 O O . TYR C 1 259 ? 34.00504 -48.12582 -25.13013 1.000 32.78538 259 TYR C O 1
ATOM 6878 N N . THR C 1 260 ? 36.07183 -48.27798 -24.21293 1.000 36.87883 260 THR C N 1
ATOM 6879 C CA . THR C 1 260 ? 36.61923 -47.37943 -25.21530 1.000 37.26681 260 THR C CA 1
ATOM 6880 C C . THR C 1 260 ? 36.87451 -48.15780 -26.50730 1.000 37.22299 260 THR C C 1
ATOM 6881 O O . THR C 1 260 ? 36.80317 -49.39334 -26.54741 1.000 33.99898 260 THR C O 1
ATOM 6885 N N . GLY C 1 261 ? 37.13036 -47.41415 -27.58514 1.000 36.52821 261 GLY C N 1
ATOM 6886 C CA . GLY C 1 261 ? 37.56687 -48.01720 -28.82181 1.000 38.77459 261 GLY C CA 1
ATOM 6887 C C . GLY C 1 261 ? 38.91641 -48.69068 -28.75220 1.000 41.54298 261 GLY C C 1
ATOM 6888 O O . GLY C 1 261 ? 39.26456 -49.38332 -29.70907 1.000 46.69178 261 GLY C O 1
ATOM 6889 N N . LYS C 1 262 ? 39.61223 -48.60078 -27.60539 1.000 40.14338 262 LYS C N 1
ATOM 6890 C CA . LYS C 1 262 ? 40.88373 -49.26449 -27.29599 1.000 46.80598 262 LYS C CA 1
ATOM 6891 C C . LYS C 1 262 ? 40.72687 -50.40685 -26.30799 1.000 46.59599 262 LYS C C 1
ATOM 6892 O O . LYS C 1 262 ? 41.71328 -50.83310 -25.70537 1.000 45.38495 262 LYS C O 1
ATOM 6898 N N . ASP C 1 263 ? 39.50203 -50.89743 -26.14324 1.000 54.99771 263 ASP C N 1
ATOM 6899 C CA . ASP C 1 263 ? 39.11434 -51.96430 -25.23100 1.000 54.31299 263 ASP C CA 1
ATOM 6900 C C . ASP C 1 263 ? 39.34075 -51.63023 -23.78256 1.000 53.44016 263 ASP C C 1
ATOM 6901 O O . ASP C 1 263 ? 39.22842 -52.51109 -22.92701 1.000 58.15493 263 ASP C O 1
ATOM 6906 N N . GLU C 1 264 ? 39.42016 -50.36667 -23.40296 1.000 45.25197 264 GLU C N 1
ATOM 6907 C CA . GLU C 1 264 ? 39.47228 -50.14750 -21.97424 1.000 42.76502 264 GLU C CA 1
ATOM 6908 C C . GLU C 1 264 ? 38.03835 -50.16032 -21.48574 1.000 38.41169 264 GLU C C 1
ATOM 6909 O O . GLU C 1 264 ? 37.19949 -49.39619 -21.97487 1.000 37.49847 264 GLU C O 1
ATOM 6915 N N . LYS C 1 265 ? 37.76107 -51.05837 -20.55511 1.000 39.26931 265 LYS C N 1
ATOM 6916 C CA . LYS C 1 265 ? 36.43182 -51.18930 -19.99292 1.000 38.85956 265 LYS C CA 1
ATOM 6917 C C . LYS C 1 265 ? 36.16628 -49.93806 -19.17841 1.000 39.10247 265 LYS C C 1
ATOM 6918 O O . LYS C 1 265 ? 36.95108 -49.60905 -18.28641 1.000 40.45980 265 LYS C O 1
ATOM 6924 N N . ILE C 1 266 ? 35.01904 -49.32786 -19.35771 1.000 38.02091 266 ILE C N 1
ATOM 6925 C CA . ILE C 1 266 ? 34.63297 -48.18643 -18.53729 1.000 39.29805 266 ILE C CA 1
ATOM 6926 C C . ILE C 1 266 ? 33.71338 -48.62248 -17.40567 1.000 40.90221 266 ILE C C 1
ATOM 6927 O O . ILE C 1 266 ? 32.68932 -49.29168 -17.62785 1.000 42.04719 266 ILE C O 1
ATOM 6932 N N . ASP C 1 267 ? 34.02381 -48.14539 -16.20611 1.000 40.22005 267 ASP C N 1
ATOM 6933 C CA . ASP C 1 267 ? 33.16999 -48.36209 -15.04747 1.000 43.56934 267 ASP C CA 1
ATOM 6934 C C . ASP C 1 267 ? 31.90281 -47.50006 -15.03770 1.000 44.70968 267 ASP C C 1
ATOM 6935 O O . ASP C 1 267 ? 31.93675 -46.28979 -14.79506 1.000 46.33954 267 ASP C O 1
ATOM 6940 N N . VAL C 1 268 ? 30.77849 -48.17143 -15.29446 1.000 46.61082 268 VAL C N 1
ATOM 6941 C CA . VAL C 1 268 ? 29.41710 -47.63869 -15.27486 1.000 44.01978 268 VAL C CA 1
ATOM 6942 C C . VAL C 1 268 ? 28.65040 -47.96715 -13.98870 1.000 51.63303 268 VAL C C 1
ATOM 6943 O O . VAL C 1 268 ? 27.45358 -47.64436 -13.89740 1.000 48.21464 268 VAL C O 1
ATOM 6947 N N . SER C 1 269 ? 29.28086 -48.63705 -13.01065 1.000 53.44162 269 SER C N 1
ATOM 6948 C CA . SER C 1 269 ? 28.56626 -49.01650 -11.79143 1.000 54.92393 269 SER C CA 1
ATOM 6949 C C . SER C 1 269 ? 28.06489 -47.84741 -10.93170 1.000 57.37684 269 SER C C 1
ATOM 6950 O O . SER C 1 269 ? 27.23665 -48.06030 -10.04122 1.000 53.50977 269 SER C O 1
ATOM 6953 N N . GLN C 1 270 ? 28.61688 -46.66080 -11.09804 1.000 63.84537 270 GLN C N 1
ATOM 6954 C CA . GLN C 1 270 ? 28.18954 -45.41543 -10.46744 1.000 60.84609 270 GLN C CA 1
ATOM 6955 C C . GLN C 1 270 ? 26.97696 -44.75323 -11.13502 1.000 57.19937 270 GLN C C 1
ATOM 6956 O O . GLN C 1 270 ? 26.43164 -43.81076 -10.55779 1.000 60.85059 270 GLN C O 1
ATOM 6962 N N . VAL C 1 271 ? 26.53922 -45.21669 -12.31550 1.000 50.68223 271 VAL C N 1
ATOM 6963 C CA . VAL C 1 271 ? 25.55571 -44.50198 -13.14459 1.000 56.96278 271 VAL C CA 1
ATOM 6964 C C . VAL C 1 271 ? 24.11364 -44.64268 -12.65955 1.000 58.09576 271 VAL C C 1
ATOM 6965 O O . VAL C 1 271 ? 23.31553 -43.71403 -12.82199 1.000 52.59526 271 VAL C O 1
ATOM 6969 N N . ASP C 1 272 ? 23.73372 -45.80222 -12.14229 1.000 68.26819 272 ASP C N 1
ATOM 6970 C CA . ASP C 1 272 ? 22.35477 -46.13467 -11.79255 1.000 63.69606 272 ASP C CA 1
ATOM 6971 C C . ASP C 1 272 ? 22.40823 -47.08960 -10.61221 1.000 63.04230 272 ASP C C 1
ATOM 6972 O O . ASP C 1 272 ? 23.46109 -47.63392 -10.27946 1.000 69.95040 272 ASP C O 1
ATOM 6977 N N . VAL C 1 273 ? 21.26341 -47.27707 -9.96019 1.000 56.74392 273 VAL C N 1
ATOM 6978 C CA . VAL C 1 273 ? 21.21506 -48.10352 -8.76165 1.000 52.58465 273 VAL C CA 1
ATOM 6979 C C . VAL C 1 273 ? 21.39125 -49.58502 -9.05986 1.000 53.01257 273 VAL C C 1
ATOM 6980 O O . VAL C 1 273 ? 21.56928 -50.37903 -8.13336 1.000 51.70010 273 VAL C O 1
ATOM 6984 N N . SER C 1 274 ? 21.35303 -49.97908 -10.32574 1.000 55.74678 274 SER C N 1
ATOM 6985 C CA . SER C 1 274 ? 21.52183 -51.36633 -10.72572 1.000 55.57686 274 SER C CA 1
ATOM 6986 C C . SER C 1 274 ? 22.38859 -51.44236 -11.97538 1.000 56.61963 274 SER C C 1
ATOM 6987 O O . SER C 1 274 ? 22.34361 -50.55932 -12.84015 1.000 55.03819 274 SER C O 1
ATOM 6990 N N . MET C 1 275 ? 23.15771 -52.52929 -12.07122 1.000 52.95262 275 MET C N 1
ATOM 6991 C CA . MET C 1 275 ? 23.92021 -52.82846 -13.27633 1.000 56.38073 275 MET C CA 1
ATOM 6992 C C . MET C 1 275 ? 23.09209 -53.57155 -14.31408 1.000 52.75940 275 MET C C 1
ATOM 6993 O O . MET C 1 275 ? 23.61993 -53.88171 -15.39281 1.000 51.70055 275 MET C O 1
ATOM 6998 N N . ASN C 1 276 ? 21.82845 -53.89553 -13.98953 1.000 50.77872 276 ASN C N 1
ATOM 6999 C CA . ASN C 1 276 ? 20.91600 -54.62857 -14.86361 1.000 48.38485 276 ASN C CA 1
ATOM 7000 C C . ASN C 1 276 ? 19.96492 -53.64100 -15.53349 1.000 49.65252 276 ASN C C 1
ATOM 7001 O O . ASN C 1 276 ? 19.10032 -53.06195 -14.86908 1.000 47.52010 276 ASN C O 1
ATOM 7006 N N . GLY C 1 277 ? 20.10758 -53.45814 -16.84555 1.000 54.06817 277 GLY C N 1
ATOM 7007 C CA . GLY C 1 277 ? 19.20545 -52.56219 -17.56270 1.000 53.06694 277 GLY C CA 1
ATOM 7008 C C . GLY C 1 277 ? 17.72184 -52.92148 -17.48863 1.000 56.58269 277 GLY C C 1
ATOM 7009 O O . GLY C 1 277 ? 16.86217 -52.03480 -17.46874 1.000 52.82286 277 GLY C O 1
ATOM 7010 N N . ILE C 1 278 ? 17.40971 -54.21509 -17.37393 1.000 49.34971 278 ILE C N 1
ATOM 7011 C CA . ILE C 1 278 ? 16.03147 -54.67835 -17.25507 1.000 46.22044 278 ILE C CA 1
ATOM 7012 C C . ILE C 1 278 ? 15.41441 -54.29204 -15.92129 1.000 46.50990 278 ILE C C 1
ATOM 7013 O O . ILE C 1 278 ? 14.26715 -53.81571 -15.85730 1.000 43.78336 278 ILE C O 1
ATOM 7018 N N . GLU C 1 279 ? 16.19192 -54.40152 -14.85691 1.000 43.26088 279 GLU C N 1
ATOM 7019 C CA . GLU C 1 279 ? 15.71923 -53.98595 -13.55503 1.000 43.30689 279 GLU C CA 1
ATOM 7020 C C . GLU C 1 279 ? 15.46170 -52.49200 -13.52588 1.000 46.04356 279 GLU C C 1
ATOM 7021 O O . GLU C 1 279 ? 14.44120 -52.03811 -12.98806 1.000 45.46268 279 GLU C O 1
ATOM 7027 N N . LEU C 1 280 ? 16.36710 -51.72074 -14.12820 1.000 46.13062 280 LEU C N 1
ATOM 7028 C CA . LEU C 1 280 ? 16.22035 -50.27296 -14.20760 1.000 44.91312 280 LEU C CA 1
ATOM 7029 C C . LEU C 1 280 ? 15.00604 -49.86549 -15.03492 1.000 43.35385 280 LEU C C 1
ATOM 7030 O O . LEU C 1 280 ? 14.33157 -48.88031 -14.71898 1.000 41.70499 280 LEU C O 1
ATOM 7035 N N . GLN C 1 281 ? 14.74206 -50.59235 -16.12054 1.000 38.41633 281 GLN C N 1
ATOM 7036 C CA . GLN C 1 281 ? 13.53737 -50.39656 -16.90936 1.000 40.92296 281 GLN C CA 1
ATOM 7037 C C . GLN C 1 281 ? 12.26182 -50.60384 -16.08045 1.000 43.62636 281 GLN C C 1
ATOM 7038 O O . GLN C 1 281 ? 11.35789 -49.75264 -16.06915 1.000 42.18150 281 GLN C O 1
ATOM 7044 N N . ASP C 1 282 ? 12.20825 -51.69172 -15.32002 1.000 43.16407 282 ASP C N 1
ATOM 7045 C CA . ASP C 1 282 ? 11.03055 -51.94163 -14.50448 1.000 43.03802 282 ASP C CA 1
ATOM 7046 C C . ASP C 1 282 ? 10.91748 -50.90103 -13.39020 1.000 45.15917 282 ASP C C 1
ATOM 7047 O O . ASP C 1 282 ? 9.81354 -50.45127 -13.06451 1.000 44.19368 282 ASP C O 1
ATOM 7052 N N . ARG C 1 283 ? 12.05106 -50.50456 -12.80078 1.000 41.61236 283 ARG C N 1
ATOM 7053 C CA . ARG C 1 283 ? 12.05206 -49.40714 -11.83350 1.000 42.03996 283 ARG C CA 1
ATOM 7054 C C . ARG C 1 283 ? 11.47817 -48.12508 -12.43027 1.000 41.69895 283 ARG C C 1
ATOM 7055 O O . ARG C 1 283 ? 10.74269 -47.40330 -11.75423 1.000 42.70796 283 ARG C O 1
ATOM 7063 N N . GLU C 1 284 ? 11.83864 -47.79486 -13.66729 1.000 39.07273 284 GLU C N 1
ATOM 7064 C CA . GLU C 1 284 ? 11.26915 -46.60510 -14.29433 1.000 40.02053 284 GLU C CA 1
ATOM 7065 C C . GLU C 1 284 ? 9.74870 -46.72556 -14.42571 1.000 40.45472 284 GLU C C 1
ATOM 7066 O O . GLU C 1 284 ? 9.01592 -45.75738 -14.18989 1.000 35.88655 284 GLU C O 1
ATOM 7072 N N . PHE C 1 285 ? 9.27431 -47.90030 -14.84221 1.000 39.22129 285 PHE C N 1
ATOM 7073 C CA . PHE C 1 285 ? 7.84615 -48.15933 -14.96386 1.000 37.67614 285 PHE C CA 1
ATOM 7074 C C . PHE C 1 285 ? 7.10551 -47.93797 -13.63911 1.000 41.15943 285 PHE C C 1
ATOM 7075 O O . PHE C 1 285 ? 6.07954 -47.23692 -13.58775 1.000 38.18949 285 PHE C O 1
ATOM 7083 N N . PHE C 1 286 ? 7.62394 -48.52061 -12.55283 1.000 38.28792 286 PHE C N 1
ATOM 7084 C CA . PHE C 1 286 ? 6.99705 -48.37979 -11.23868 1.000 39.81896 286 PHE C CA 1
ATOM 7085 C C . PHE C 1 286 ? 7.16789 -46.98518 -10.65663 1.000 42.73989 286 PHE C C 1
ATOM 7086 O O . PHE C 1 286 ? 6.28416 -46.50455 -9.93394 1.000 43.42003 286 PHE C O 1
ATOM 7094 N N . ALA C 1 287 ? 8.27624 -46.31424 -10.95755 1.000 38.56276 287 ALA C N 1
ATOM 7095 C CA . ALA C 1 287 ? 8.41538 -44.92421 -10.54948 1.000 41.90079 287 ALA C CA 1
ATOM 7096 C C . ALA C 1 287 ? 7.35806 -44.05660 -11.20986 1.000 41.89120 287 ALA C C 1
ATOM 7097 O O . ALA C 1 287 ? 6.76625 -43.18980 -10.55218 1.000 42.55155 287 ALA C O 1
ATOM 7099 N N . ALA C 1 288 ? 7.17381 -44.21676 -12.53421 1.000 38.17423 288 ALA C N 1
ATOM 7100 C CA . ALA C 1 288 ? 6.13480 -43.47573 -13.25597 1.000 40.89188 288 ALA C CA 1
ATOM 7101 C C . ALA C 1 288 ? 4.73389 -43.74649 -12.70508 1.000 40.72516 288 ALA C C 1
ATOM 7102 O O . ALA C 1 288 ? 3.91245 -42.83061 -12.61193 1.000 39.68845 288 ALA C O 1
ATOM 7104 N N . ILE C 1 289 ? 4.43397 -45.00350 -12.36856 1.000 38.83059 289 ILE C N 1
ATOM 7105 C CA . ILE C 1 289 ? 3.14871 -45.31338 -11.74551 1.000 39.39148 289 ILE C CA 1
ATOM 7106 C C . ILE C 1 289 ? 2.99031 -44.60653 -10.39329 1.000 40.41312 289 ILE C C 1
ATOM 7107 O O . ILE C 1 289 ? 2.00487 -43.89800 -10.17333 1.000 36.58821 289 ILE C O 1
ATOM 7112 N N . ARG C 1 290 ? 4.00052 -44.71208 -9.50385 1.000 40.83743 290 ARG C N 1
ATOM 7113 C CA . ARG C 1 290 ? 3.90855 -44.09750 -8.17005 1.000 44.39183 290 ARG C CA 1
ATOM 7114 C C . ARG C 1 290 ? 3.87467 -42.57899 -8.20303 1.000 47.47396 290 ARG C C 1
ATOM 7115 O O . ARG C 1 290 ? 3.30578 -41.95700 -7.29917 1.000 54.93795 290 ARG C O 1
ATOM 7123 N N . GLU C 1 291 ? 4.58031 -41.96859 -9.13622 1.000 46.60031 291 GLU C N 1
ATOM 7124 C CA . GLU C 1 291 ? 4.67439 -40.52108 -9.19692 1.000 46.90092 291 GLU C CA 1
ATOM 7125 C C . GLU C 1 291 ? 3.59299 -39.92257 -10.07274 1.000 42.09231 291 GLU C C 1
ATOM 7126 O O . GLU C 1 291 ? 3.42453 -38.70162 -10.07189 1.000 46.13858 291 GLU C O 1
ATOM 7132 N N . GLY C 1 292 ? 2.87107 -40.75169 -10.81830 1.000 43.73173 292 GLY C N 1
ATOM 7133 C CA . GLY C 1 292 ? 1.84302 -40.25553 -11.72013 1.000 40.86040 292 GLY C CA 1
ATOM 7134 C C . GLY C 1 292 ? 2.40219 -39.39901 -12.83417 1.000 44.50818 292 GLY C C 1
ATOM 7135 O O . GLY C 1 292 ? 1.77564 -38.40566 -13.21747 1.000 44.81465 292 GLY C O 1
ATOM 7136 N N . ARG C 1 293 ? 3.59003 -39.74547 -13.34212 1.000 42.29847 293 ARG C N 1
ATOM 7137 C CA . ARG C 1 293 ? 4.25588 -39.02128 -14.41467 1.000 43.42065 293 ARG C CA 1
ATOM 7138 C C . ARG C 1 293 ? 4.45633 -39.95728 -15.60718 1.000 43.36048 293 ARG C C 1
ATOM 7139 O O . ARG C 1 293 ? 4.40413 -41.18385 -15.46671 1.000 40.77557 293 ARG C O 1
ATOM 7147 N N . GLU C 1 294 ? 4.74281 -39.37372 -16.78199 1.000 40.86282 294 GLU C N 1
ATOM 7148 C CA . GLU C 1 294 ? 5.18236 -40.16196 -17.94013 1.000 40.31101 294 GLU C CA 1
ATOM 7149 C C . GLU C 1 294 ? 6.56516 -40.79152 -17.73770 1.000 35.86561 294 GLU C C 1
ATOM 7150 O O . GLU C 1 294 ? 7.46333 -40.13512 -17.20636 1.000 36.51951 294 GLU C O 1
ATOM 7156 N N . PRO C 1 295 ? 6.73878 -42.07808 -18.06013 1.000 36.60760 295 PRO C N 1
ATOM 7157 C CA . PRO C 1 295 ? 8.06346 -42.70448 -18.03716 1.000 37.04325 295 PRO C CA 1
ATOM 7158 C C . PRO C 1 295 ? 8.91355 -42.31416 -19.24017 1.000 33.51811 295 PRO C C 1
ATOM 7159 O O . PRO C 1 295 ? 8.40766 -42.04565 -20.32791 1.000 30.57776 295 PRO C O 1
ATOM 7163 N N . ASN C 1 296 ? 10.23124 -42.35703 -19.04575 1.000 38.04606 296 ASN C N 1
ATOM 7164 C CA . ASN C 1 296 ? 11.17928 -42.49537 -20.15522 1.000 31.43961 296 ASN C CA 1
ATOM 7165 C C . ASN C 1 296 ? 10.85846 -43.74290 -20.97584 1.000 32.84994 296 ASN C C 1
ATOM 7166 O O . ASN C 1 296 ? 10.55647 -44.79913 -20.41399 1.000 34.64921 296 ASN C O 1
ATOM 7171 N N . SER C 1 297 ? 10.82694 -43.59517 -22.30698 1.000 32.79987 297 SER C N 1
ATOM 7172 C CA . SER C 1 297 ? 10.38793 -44.63288 -23.25382 1.000 31.21183 297 SER C CA 1
ATOM 7173 C C . SER C 1 297 ? 8.88506 -44.90083 -23.18010 1.000 36.26058 297 SER C C 1
ATOM 7174 O O . SER C 1 297 ? 8.42183 -46.01749 -23.42799 1.000 34.92194 297 SER C O 1
ATOM 7177 N N . SER C 1 298 ? 8.12665 -43.87035 -22.83889 1.000 34.04932 298 SER C N 1
ATOM 7178 C CA . SER C 1 298 ? 6.69049 -43.89603 -23.00706 1.000 33.41852 298 SER C CA 1
ATOM 7179 C C . SER C 1 298 ? 6.38122 -44.09838 -24.48574 1.000 35.72012 298 SER C C 1
ATOM 7180 O O . SER C 1 298 ? 7.23787 -43.88920 -25.35342 1.000 36.19139 298 SER C O 1
ATOM 7183 N N . VAL C 1 299 ? 5.18745 -44.63338 -24.75498 1.000 33.17330 299 VAL C N 1
ATOM 7184 C CA . VAL C 1 299 ? 4.72164 -44.84769 -26.12394 1.000 33.22283 299 VAL C CA 1
ATOM 7185 C C . VAL C 1 299 ? 4.86433 -43.57965 -26.96040 1.000 36.38310 299 VAL C C 1
ATOM 7186 O O . VAL C 1 299 ? 5.32218 -43.61960 -28.11472 1.000 34.82930 299 VAL C O 1
ATOM 7190 N N . GLN C 1 300 ? 4.56780 -42.42900 -26.35510 1.000 31.33829 300 GLN C N 1
ATOM 7191 C CA . GLN C 1 300 ? 4.71500 -41.15190 -27.03763 1.000 33.35468 300 GLN C CA 1
ATOM 7192 C C . GLN C 1 300 ? 6.17104 -40.85328 -27.40177 1.000 37.80402 300 GLN C C 1
ATOM 7193 O O . GLN C 1 300 ? 6.44964 -40.37445 -28.50582 1.000 39.47931 300 GLN C O 1
ATOM 7199 N N . GLN C 1 301 ? 7.10625 -41.10971 -26.48688 1.000 32.53623 301 GLN C N 1
ATOM 7200 C CA . GLN C 1 301 ? 8.51439 -40.81957 -26.74396 1.000 35.47837 301 GLN C CA 1
ATOM 7201 C C . GLN C 1 301 ? 9.11254 -41.66899 -27.87333 1.000 38.08520 301 GLN C C 1
ATOM 7202 O O . GLN C 1 301 ? 9.97943 -41.19616 -28.62066 1.000 38.54341 301 GLN C O 1
ATOM 7208 N N . VAL C 1 302 ? 8.76640 -42.95384 -27.92306 1.000 36.50373 302 VAL C N 1
ATOM 7209 C CA . VAL C 1 302 ? 9.32465 -43.92526 -28.86498 1.000 33.58509 302 VAL C CA 1
ATOM 7210 C C . VAL C 1 302 ? 8.55273 -44.01595 -30.18171 1.000 33.78821 302 VAL C C 1
ATOM 7211 O O . VAL C 1 302 ? 8.98917 -44.71887 -31.10474 1.000 37.61644 302 VAL C O 1
ATOM 7215 N N . PHE C 1 303 ? 7.35096 -43.46019 -30.24636 1.000 35.87973 303 PHE C N 1
ATOM 7216 C CA . PHE C 1 303 ? 6.48528 -43.61495 -31.40976 1.000 34.30235 303 PHE C CA 1
ATOM 7217 C C . PHE C 1 303 ? 7.11708 -43.20395 -32.76616 1.000 33.16808 303 PHE C C 1
ATOM 7218 O O . PHE C 1 303 ? 6.86073 -43.85985 -33.79867 1.000 35.15695 303 PHE C O 1
ATOM 7226 N N . ASN C 1 304 ? 7.99120 -42.19069 -32.79724 1.000 33.35198 304 ASN C N 1
ATOM 7227 C CA . ASN C 1 304 ? 8.62227 -41.84237 -34.08135 1.000 36.70921 304 ASN C CA 1
ATOM 7228 C C . ASN C 1 304 ? 9.46389 -42.98949 -34.63465 1.000 33.55826 304 ASN C C 1
ATOM 7229 O O . ASN C 1 304 ? 9.56919 -43.15368 -35.85384 1.000 30.86041 304 ASN C O 1
ATOM 7234 N N . CYS C 1 305 ? 9.99314 -43.83828 -33.76212 1.000 33.25584 305 CYS C N 1
ATOM 7235 C CA . CYS C 1 305 ? 10.62902 -45.05291 -34.23391 1.000 33.90871 305 CYS C CA 1
ATOM 7236 C C . CYS C 1 305 ? 9.70677 -45.91951 -35.07147 1.000 32.78634 305 CYS C C 1
ATOM 7237 O O . CYS C 1 305 ? 10.10861 -46.41439 -36.13267 1.000 34.00219 305 CYS C O 1
ATOM 7240 N N . TYR C 1 306 ? 8.46981 -46.10695 -34.62374 1.000 31.92405 306 TYR C N 1
ATOM 7241 C CA . TYR C 1 306 ? 7.55928 -46.96045 -35.37614 1.000 33.84644 306 TYR C CA 1
ATOM 7242 C C . TYR C 1 306 ? 7.16950 -46.32496 -36.70237 1.000 32.06313 306 TYR C C 1
ATOM 7243 O O . TYR C 1 306 ? 7.07185 -47.01815 -37.72344 1.000 31.67485 306 TYR C O 1
ATOM 7252 N N . LYS C 1 307 ? 7.13169 -44.99659 -36.73645 1.000 31.65964 307 LYS C N 1
ATOM 7253 C CA . LYS C 1 307 ? 6.91812 -44.29916 -38.00850 1.000 36.31005 307 LYS C CA 1
ATOM 7254 C C . LYS C 1 307 ? 8.07195 -44.55241 -39.00206 1.000 33.93253 307 LYS C C 1
ATOM 7255 O O . LYS C 1 307 ? 7.84791 -44.93613 -40.17039 1.000 33.09227 307 LYS C O 1
ATOM 7261 N N . VAL C 1 308 ? 9.31070 -44.43798 -38.52953 1.000 33.83350 308 VAL C N 1
ATOM 7262 C CA . VAL C 1 308 ? 10.46537 -44.69968 -39.39727 1.000 32.92941 308 VAL C CA 1
ATOM 7263 C C . VAL C 1 308 ? 10.48180 -46.13781 -39.89478 1.000 33.88369 308 VAL C C 1
ATOM 7264 O O . VAL C 1 308 ? 10.66540 -46.39401 -41.09803 1.000 32.52105 308 VAL C O 1
ATOM 7268 N N . LEU C 1 309 ? 10.20196 -47.08556 -39.00103 1.000 30.46328 309 LEU C N 1
ATOM 7269 C CA . LEU C 1 309 ? 10.14622 -48.48796 -39.38701 1.000 30.32380 309 LEU C CA 1
ATOM 7270 C C . LEU C 1 309 ? 9.10193 -48.71142 -40.47326 1.000 37.56698 309 LEU C C 1
ATOM 7271 O O . LEU C 1 309 ? 9.34302 -49.46360 -41.43168 1.000 35.03871 309 LEU C O 1
ATOM 7276 N N . HIS C 1 310 ? 7.94260 -48.04495 -40.36238 1.000 35.79984 310 HIS C N 1
ATOM 7277 C CA . HIS C 1 310 ? 6.92338 -48.16357 -41.40766 1.000 36.66308 310 HIS C CA 1
ATOM 7278 C C . HIS C 1 310 ? 7.43991 -47.67669 -42.76107 1.000 38.63330 310 HIS C C 1
ATOM 7279 O O . HIS C 1 310 ? 7.19680 -48.30817 -43.79967 1.000 41.84996 310 HIS C O 1
ATOM 7286 N N . ASP C 1 311 ? 8.11363 -46.53272 -42.77825 1.000 37.12924 311 ASP C N 1
ATOM 7287 C CA . ASP C 1 311 ? 8.69442 -46.04107 -44.03446 1.000 41.13711 311 ASP C CA 1
ATOM 7288 C C . ASP C 1 311 ? 9.72810 -47.02157 -44.62566 1.000 38.82667 311 ASP C C 1
ATOM 7289 O O . ASP C 1 311 ? 9.74788 -47.28384 -45.83877 1.000 38.58264 311 ASP C O 1
ATOM 7294 N N . LEU C 1 312 ? 10.54026 -47.62925 -43.76757 1.000 39.11919 312 LEU C N 1
ATOM 7295 C CA . LEU C 1 312 ? 11.49271 -48.64476 -44.21867 1.000 39.31087 312 LEU C CA 1
ATOM 7296 C C . LEU C 1 312 ? 10.79296 -49.85901 -44.80974 1.000 41.28289 312 LEU C C 1
ATOM 7297 O O . LEU C 1 312 ? 11.17444 -50.34879 -45.88031 1.000 42.07799 312 LEU C O 1
ATOM 7302 N N . GLU C 1 313 ? 9.71801 -50.30428 -44.17200 1.000 42.75048 313 GLU C N 1
ATOM 7303 C CA . GLU C 1 313 ? 8.92453 -51.40105 -44.71280 1.000 43.49199 313 GLU C CA 1
ATOM 7304 C C . GLU C 1 313 ? 8.36483 -51.07662 -46.08701 1.000 44.91695 313 GLU C C 1
ATOM 7305 O O . GLU C 1 313 ? 8.32110 -51.94148 -46.97126 1.000 43.97422 313 GLU C O 1
ATOM 7311 N N . GLN C 1 314 ? 7.89593 -49.84852 -46.27610 1.000 45.80788 314 GLN C N 1
ATOM 7312 C CA . GLN C 1 314 ? 7.39105 -49.48177 -47.58991 1.000 45.31113 314 GLN C CA 1
ATOM 7313 C C . GLN C 1 314 ? 8.50046 -49.56312 -48.64879 1.000 47.36778 314 GLN C C 1
ATOM 7314 O O . GLN C 1 314 ? 8.25622 -50.01188 -49.77854 1.000 47.03982 314 GLN C O 1
ATOM 7320 N N . GLN C 1 315 ? 9.73358 -49.15549 -48.29761 1.000 43.72606 315 GLN C N 1
ATOM 7321 C CA . GLN C 1 315 ? 10.86191 -49.34175 -49.22459 1.000 45.68726 315 GLN C CA 1
ATOM 7322 C C . GLN C 1 315 ? 11.12620 -50.82017 -49.51380 1.000 43.27442 315 GLN C C 1
ATOM 7323 O O . GLN C 1 315 ? 11.44377 -51.19791 -50.64683 1.000 38.91972 315 GLN C O 1
ATOM 7329 N N . LEU C 1 316 ? 11.17548 -51.63446 -48.46216 1.000 43.21859 316 LEU C N 1
ATOM 7330 C CA . LEU C 1 316 ? 11.47385 -53.05954 -48.60289 1.000 45.54733 316 LEU C CA 1
ATOM 7331 C C . LEU C 1 316 ? 10.41663 -53.81818 -49.40936 1.000 50.68294 316 LEU C C 1
ATOM 7332 O O . LEU C 1 316 ? 10.72673 -54.85981 -49.99376 1.000 51.41622 316 LEU C O 1
ATOM 7337 N N . ASN C 1 317 ? 9.16611 -53.36165 -49.42566 1.000 59.21272 317 ASN C N 1
ATOM 7338 C CA . ASN C 1 317 ? 8.15380 -54.03583 -50.25926 1.000 58.88574 317 ASN C CA 1
ATOM 7339 C C . ASN C 1 317 ? 8.20134 -53.54570 -51.70824 1.000 57.72839 317 ASN C C 1
ATOM 7340 O O . ASN C 1 317 ? 8.89289 -52.57038 -52.01522 1.000 62.52062 317 ASN C O 1
ATOM 7345 N N . LYS D 1 3 ? 63.21063 -62.54012 -70.52743 1.000 91.08977 3 LYS D N 1
ATOM 7346 C CA . LYS D 1 3 ? 63.71224 -61.20253 -70.23908 1.000 87.77827 3 LYS D CA 1
ATOM 7347 C C . LYS D 1 3 ? 63.24338 -60.71041 -68.87729 1.000 89.13754 3 LYS D C 1
ATOM 7348 O O . LYS D 1 3 ? 62.06362 -60.82414 -68.53656 1.000 88.13957 3 LYS D O 1
ATOM 7354 N N . THR D 1 4 ? 64.17585 -60.16095 -68.10182 1.000 77.12745 4 THR D N 1
ATOM 7355 C CA . THR D 1 4 ? 63.80581 -59.47637 -66.87287 1.000 72.04052 4 THR D CA 1
ATOM 7356 C C . THR D 1 4 ? 62.95958 -58.25216 -67.19799 1.000 68.02416 4 THR D C 1
ATOM 7357 O O . THR D 1 4 ? 63.33442 -57.42225 -68.03347 1.000 68.22906 4 THR D O 1
ATOM 7361 N N . ILE D 1 5 ? 61.80890 -58.15522 -66.54318 1.000 62.87619 5 ILE D N 1
ATOM 7362 C CA . ILE D 1 5 ? 60.94911 -56.98190 -66.65083 1.000 61.96163 5 ILE D CA 1
ATOM 7363 C C . ILE D 1 5 ? 61.48168 -55.84633 -65.78239 1.000 59.73514 5 ILE D C 1
ATOM 7364 O O . ILE D 1 5 ? 61.72581 -56.02179 -64.58145 1.000 59.87692 5 ILE D O 1
ATOM 7369 N N . LYS D 1 6 ? 61.75480 -54.70931 -66.41985 1.000 58.80439 6 LYS D N 1
ATOM 7370 C CA . LYS D 1 6 ? 62.17796 -53.47772 -65.75845 1.000 59.13712 6 LYS D CA 1
ATOM 7371 C C . LYS D 1 6 ? 61.00606 -52.52631 -65.49645 1.000 56.92078 6 LYS D C 1
ATOM 7372 O O . LYS D 1 6 ? 60.15425 -52.29651 -66.37019 1.000 57.97405 6 LYS D O 1
ATOM 7378 N N . VAL D 1 7 ? 60.93675 -52.04341 -64.26085 1.000 51.67358 7 VAL D N 1
ATOM 7379 C CA . VAL D 1 7 ? 59.81053 -51.28503 -63.73296 1.000 52.84351 7 VAL D CA 1
ATOM 7380 C C . VAL D 1 7 ? 60.26549 -49.89468 -63.31277 1.000 50.81188 7 VAL D C 1
ATOM 7381 O O . VAL D 1 7 ? 61.36704 -49.73361 -62.77679 1.000 53.44398 7 VAL D O 1
ATOM 7385 N N . ALA D 1 8 ? 59.46232 -48.88156 -63.62045 1.000 50.36631 8 ALA D N 1
ATOM 7386 C CA . ALA D 1 8 ? 59.54362 -47.60856 -62.91375 1.000 47.65522 8 ALA D CA 1
ATOM 7387 C C . ALA D 1 8 ? 58.45420 -47.53933 -61.84564 1.000 50.47072 8 ALA D C 1
ATOM 7388 O O . ALA D 1 8 ? 57.29994 -47.89128 -62.11657 1.000 47.55881 8 ALA D O 1
ATOM 7390 N N . LEU D 1 9 ? 58.82038 -47.12390 -60.62702 1.000 50.36772 9 LEU D N 1
ATOM 7391 C CA . LEU D 1 9 ? 57.85137 -46.87894 -59.55858 1.000 45.60159 9 LEU D CA 1
ATOM 7392 C C . LEU D 1 9 ? 57.80639 -45.39397 -59.19272 1.000 46.12942 9 LEU D C 1
ATOM 7393 O O . LEU D 1 9 ? 58.83665 -44.80363 -58.83729 1.000 43.89563 9 LEU D O 1
ATOM 7398 N N . ALA D 1 10 ? 56.59285 -44.83044 -59.20745 1.000 47.42852 10 ALA D N 1
ATOM 7399 C CA . ALA D 1 10 ? 56.28272 -43.44312 -58.85519 1.000 47.00752 10 ALA D CA 1
ATOM 7400 C C . ALA D 1 10 ? 55.55616 -43.34641 -57.50766 1.000 45.83181 10 ALA D C 1
ATOM 7401 O O . ALA D 1 10 ? 54.45506 -43.89082 -57.33997 1.000 42.51550 10 ALA D O 1
ATOM 7403 N N . GLY D 1 11 ? 56.16180 -42.62027 -56.56735 1.000 44.73060 11 GLY D N 1
ATOM 7404 C CA . GLY D 1 11 ? 55.63304 -42.41853 -55.23052 1.000 44.31151 11 GLY D CA 1
ATOM 7405 C C . GLY D 1 11 ? 56.24272 -43.32541 -54.18616 1.000 47.11227 11 GLY D C 1
ATOM 7406 O O . GLY D 1 11 ? 55.76687 -44.43072 -53.90132 1.000 47.03360 11 GLY D O 1
ATOM 7407 N N . ALA D 1 12 ? 57.37685 -42.85140 -53.66576 1.000 45.84655 12 ALA D N 1
ATOM 7408 C CA . ALA D 1 12 ? 58.11274 -43.47688 -52.57375 1.000 47.36607 12 ALA D CA 1
ATOM 7409 C C . ALA D 1 12 ? 57.48744 -43.26540 -51.19794 1.000 46.97673 12 ALA D C 1
ATOM 7410 O O . ALA D 1 12 ? 58.21170 -43.03401 -50.22927 1.000 49.93900 12 ALA D O 1
ATOM 7412 N N . GLY D 1 13 ? 56.16270 -43.22391 -51.11086 1.000 45.84099 13 GLY D N 1
ATOM 7413 C CA . GLY D 1 13 ? 55.47094 -43.15639 -49.83888 1.000 47.23324 13 GLY D CA 1
ATOM 7414 C C . GLY D 1 13 ? 55.40348 -44.51620 -49.14400 1.000 50.30627 13 GLY D C 1
ATOM 7415 O O . GLY D 1 13 ? 56.17363 -45.43783 -49.42038 1.000 48.02026 13 GLY D O 1
ATOM 7416 N N . ALA D 1 14 ? 54.52185 -44.58599 -48.13726 1.000 46.88169 14 ALA D N 1
ATOM 7417 C CA . ALA D 1 14 ? 54.35219 -45.80733 -47.34130 1.000 51.85858 14 ALA D CA 1
ATOM 7418 C C . ALA D 1 14 ? 54.02499 -47.03170 -48.19565 1.000 51.04129 14 ALA D C 1
ATOM 7419 O O . ALA D 1 14 ? 54.66196 -48.09838 -48.06282 1.000 49.03203 14 ALA D O 1
ATOM 7421 N N . PHE D 1 15 ? 53.17030 -46.83685 -49.20258 1.000 52.51540 15 PHE D N 1
ATOM 7422 C CA . PHE D 1 15 ? 52.80330 -47.93057 -50.09504 1.000 53.28118 15 PHE D CA 1
ATOM 7423 C C . PHE D 1 15 ? 53.86638 -48.22535 -51.14333 1.000 47.96744 15 PHE D C 1
ATOM 7424 O O . PHE D 1 15 ? 54.04422 -49.38900 -51.51978 1.000 50.26194 15 PHE D O 1
ATOM 7432 N N . GLY D 1 16 ? 54.50403 -47.20265 -51.69582 1.000 49.50147 16 GLY D N 1
ATOM 7433 C CA . GLY D 1 16 ? 55.64115 -47.45546 -52.56757 1.000 48.08685 16 GLY D CA 1
ATOM 7434 C C . GLY D 1 16 ? 56.69798 -48.30634 -51.87980 1.000 48.63081 16 GLY D C 1
ATOM 7435 O O . GLY D 1 16 ? 57.27984 -49.20989 -52.48680 1.000 48.79092 16 GLY D O 1
ATOM 7436 N N . ILE D 1 17 ? 56.96665 -48.02315 -50.60128 1.000 48.88804 17 ILE D N 1
ATOM 7437 C CA . ILE D 1 17 ? 57.87185 -48.86716 -49.82945 1.000 46.51746 17 ILE D CA 1
ATOM 7438 C C . ILE D 1 17 ? 57.34558 -50.29046 -49.71855 1.000 49.42364 17 ILE D C 1
ATOM 7439 O O . ILE D 1 17 ? 58.11171 -51.25316 -49.84469 1.000 53.53716 17 ILE D O 1
ATOM 7444 N N . LYS D 1 18 ? 56.04475 -50.46803 -49.47961 1.000 47.82239 18 LYS D N 1
ATOM 7445 C CA . LYS D 1 18 ? 55.55105 -51.84792 -49.42907 1.000 47.70386 18 LYS D CA 1
ATOM 7446 C C . LYS D 1 18 ? 55.73033 -52.58234 -50.76352 1.000 48.96005 18 LYS D C 1
ATOM 7447 O O . LYS D 1 18 ? 56.11496 -53.75952 -50.77940 1.000 52.24102 18 LYS D O 1
ATOM 7453 N N . HIS D 1 19 ? 55.51725 -51.89660 -51.89028 1.000 45.03248 19 HIS D N 1
ATOM 7454 C CA . HIS D 1 19 ? 55.80180 -52.49869 -53.19769 1.000 47.92500 19 HIS D CA 1
ATOM 7455 C C . HIS D 1 19 ? 57.28491 -52.83161 -53.40356 1.000 53.35890 19 HIS D C 1
ATOM 7456 O O . HIS D 1 19 ? 57.62199 -53.90964 -53.90589 1.000 52.35588 19 HIS D O 1
ATOM 7463 N N . LEU D 1 20 ? 58.17988 -51.90285 -53.07949 1.000 48.37805 20 LEU D N 1
ATOM 7464 C CA . LEU D 1 20 ? 59.61389 -52.17513 -53.19880 1.000 54.34531 20 LEU D CA 1
ATOM 7465 C C . LEU D 1 20 ? 60.04430 -53.37920 -52.35463 1.000 55.14271 20 LEU D C 1
ATOM 7466 O O . LEU D 1 20 ? 60.75005 -54.28119 -52.84307 1.000 57.62246 20 LEU D O 1
ATOM 7471 N N . ASP D 1 21 ? 59.52705 -53.46914 -51.12868 1.000 55.17188 21 ASP D N 1
ATOM 7472 C CA . ASP D 1 21 ? 59.82072 -54.60616 -50.25953 1.000 56.52540 21 ASP D CA 1
ATOM 7473 C C . ASP D 1 21 ? 59.27677 -55.90397 -50.84411 1.000 59.03223 21 ASP D C 1
ATOM 7474 O O . ASP D 1 21 ? 59.93344 -56.95082 -50.75846 1.000 59.74899 21 ASP D O 1
ATOM 7479 N N . GLY D 1 22 ? 58.10887 -55.84282 -51.49158 1.000 54.59376 22 GLY D N 1
ATOM 7480 C CA . GLY D 1 22 ? 57.55892 -57.03588 -52.11905 1.000 56.68006 22 GLY D CA 1
ATOM 7481 C C . GLY D 1 22 ? 58.36180 -57.47091 -53.33294 1.000 54.43493 22 GLY D C 1
ATOM 7482 O O . GLY D 1 22 ? 58.65779 -58.65536 -53.50906 1.000 55.63231 22 GLY D O 1
ATOM 7483 N N . ILE D 1 23 ? 58.66811 -56.52763 -54.21493 1.000 52.12771 23 ILE D N 1
ATOM 7484 C CA . ILE D 1 23 ? 59.39523 -56.81401 -55.44702 1.000 56.45174 23 ILE D CA 1
ATOM 7485 C C . ILE D 1 23 ? 60.76237 -57.43028 -55.16396 1.000 56.67695 23 ILE D C 1
ATOM 7486 O O . ILE D 1 23 ? 61.24643 -58.26005 -55.94759 1.000 53.47815 23 ILE D O 1
ATOM 7491 N N . LYS D 1 24 ? 61.39994 -57.06484 -54.04080 1.000 59.73071 24 LYS D N 1
ATOM 7492 C CA . LYS D 1 24 ? 62.67500 -57.71401 -53.71278 1.000 59.95925 24 LYS D CA 1
ATOM 7493 C C . LYS D 1 24 ? 62.60575 -59.24142 -53.69139 1.000 59.41433 24 LYS D C 1
ATOM 7494 O O . LYS D 1 24 ? 63.62840 -59.89489 -53.92149 1.000 57.36624 24 LYS D O 1
ATOM 7500 N N . ASN D 1 25 ? 61.43790 -59.82810 -53.46011 1.000 59.31138 25 ASN D N 1
ATOM 7501 C CA . ASN D 1 25 ? 61.27868 -61.27967 -53.43731 1.000 60.09433 25 ASN D CA 1
ATOM 7502 C C . ASN D 1 25 ? 60.83908 -61.87321 -54.76866 1.000 57.20747 25 ASN D C 1
ATOM 7503 O O . ASN D 1 25 ? 60.66208 -63.09262 -54.84385 1.000 56.41578 25 ASN D O 1
ATOM 7508 N N . ILE D 1 26 ? 60.71911 -61.07941 -55.83016 1.000 57.71956 26 ILE D N 1
ATOM 7509 C CA . ILE D 1 26 ? 60.19942 -61.57183 -57.10408 1.000 60.03882 26 ILE D CA 1
ATOM 7510 C C . ILE D 1 26 ? 61.33127 -61.65996 -58.11539 1.000 67.71950 26 ILE D C 1
ATOM 7511 O O . ILE D 1 26 ? 61.87199 -60.64385 -58.57315 1.000 67.05424 26 ILE D O 1
ATOM 7516 N N . ASP D 1 27 ? 61.68742 -62.89842 -58.44453 1.000 75.10410 27 ASP D N 1
ATOM 7517 C CA . ASP D 1 27 ? 62.71604 -63.17677 -59.43437 1.000 76.96583 27 ASP D CA 1
ATOM 7518 C C . ASP D 1 27 ? 62.31940 -62.62085 -60.79598 1.000 74.18126 27 ASP D C 1
ATOM 7519 O O . ASP D 1 27 ? 61.14088 -62.61055 -61.16322 1.000 77.44729 27 ASP D O 1
ATOM 7524 N N . GLY D 1 28 ? 63.31671 -62.13641 -61.53174 1.000 67.48033 28 GLY D N 1
ATOM 7525 C CA . GLY D 1 28 ? 63.14300 -61.59756 -62.86896 1.000 67.14788 28 GLY D CA 1
ATOM 7526 C C . GLY D 1 28 ? 62.37999 -60.30206 -62.99385 1.000 64.68936 28 GLY D C 1
ATOM 7527 O O . GLY D 1 28 ? 61.82059 -60.02562 -64.06201 1.000 65.46451 28 GLY D O 1
ATOM 7528 N N . VAL D 1 29 ? 62.33417 -59.50140 -61.93001 1.000 64.55863 29 VAL D N 1
ATOM 7529 C CA . VAL D 1 29 ? 61.79797 -58.14547 -61.95422 1.000 61.49751 29 VAL D CA 1
ATOM 7530 C C . VAL D 1 29 ? 62.84029 -57.23621 -61.31853 1.000 57.09954 29 VAL D C 1
ATOM 7531 O O . VAL D 1 29 ? 63.42343 -57.58364 -60.28333 1.000 53.10483 29 VAL D O 1
ATOM 7535 N N . GLU D 1 30 ? 63.01777 -56.04266 -61.88900 1.000 55.63455 30 GLU D N 1
ATOM 7536 C CA . GLU D 1 30 ? 63.98148 -55.08333 -61.35454 1.000 55.82765 30 GLU D CA 1
ATOM 7537 C C . GLU D 1 30 ? 63.41114 -53.68151 -61.48934 1.000 49.29016 30 GLU D C 1
ATOM 7538 O O . GLU D 1 30 ? 62.97376 -53.28416 -62.57168 1.000 50.61920 30 GLU D O 1
ATOM 7544 N N . VAL D 1 31 ? 63.42078 -52.94059 -60.38473 1.000 49.23015 31 VAL D N 1
ATOM 7545 C CA . VAL D 1 31 ? 63.05043 -51.52824 -60.37360 1.000 51.14088 31 VAL D CA 1
ATOM 7546 C C . VAL D 1 31 ? 64.23407 -50.65825 -60.78870 1.000 51.91596 31 VAL D C 1
ATOM 7547 O O . VAL D 1 31 ? 65.23431 -50.57876 -60.07871 1.000 49.29122 31 VAL D O 1
ATOM 7551 N N . VAL D 1 32 ? 64.13348 -50.03106 -61.95699 1.000 50.84663 32 VAL D N 1
ATOM 7552 C CA . VAL D 1 32 ? 65.22528 -49.21982 -62.48363 1.000 54.22730 32 VAL D CA 1
ATOM 7553 C C . VAL D 1 32 ? 65.03066 -47.71429 -62.27729 1.000 51.85129 32 VAL D C 1
ATOM 7554 O O . VAL D 1 32 ? 66.01672 -46.96503 -62.33104 1.000 53.28166 32 VAL D O 1
ATOM 7558 N N . SER D 1 33 ? 63.79998 -47.24600 -62.08700 1.000 50.75305 33 SER D N 1
ATOM 7559 C CA . SER D 1 33 ? 63.52607 -45.82703 -61.89319 1.000 51.16602 33 SER D CA 1
ATOM 7560 C C . SER D 1 33 ? 62.57631 -45.61929 -60.72145 1.000 47.91303 33 SER D C 1
ATOM 7561 O O . SER D 1 33 ? 61.66701 -46.41971 -60.50292 1.000 49.44372 33 SER D O 1
ATOM 7564 N N . LEU D 1 34 ? 62.89432 -44.62584 -59.89205 1.000 50.38725 34 LEU D N 1
ATOM 7565 C CA . LEU D 1 34 ? 62.04651 -44.13336 -58.81285 1.000 48.85616 34 LEU D CA 1
ATOM 7566 C C . LEU D 1 34 ? 61.68730 -42.66248 -59.03013 1.000 49.40737 34 LEU D C 1
ATOM 7567 O O . LEU D 1 34 ? 62.57317 -41.83843 -59.26724 1.000 49.67826 34 LEU D O 1
ATOM 7572 N N . VAL D 1 35 ? 60.38688 -42.36051 -59.02426 1.000 48.49890 35 VAL D N 1
ATOM 7573 C CA . VAL D 1 35 ? 59.82755 -41.01545 -59.18679 1.000 50.26002 35 VAL D CA 1
ATOM 7574 C C . VAL D 1 35 ? 59.23159 -40.54705 -57.85795 1.000 47.83418 35 VAL D C 1
ATOM 7575 O O . VAL D 1 35 ? 58.46928 -41.29133 -57.23114 1.000 45.32814 35 VAL D O 1
ATOM 7579 N N . GLY D 1 36 ? 59.56319 -39.31719 -57.43658 1.000 47.19025 36 GLY D N 1
ATOM 7580 C CA . GLY D 1 36 ? 58.99700 -38.73266 -56.22918 1.000 46.90032 36 GLY D CA 1
ATOM 7581 C C . GLY D 1 36 ? 59.03637 -37.21853 -56.17137 1.000 47.09724 36 GLY D C 1
ATOM 7582 O O . GLY D 1 36 ? 59.73325 -36.56917 -56.95208 1.000 54.91549 36 GLY D O 1
ATOM 7583 N N . ARG D 1 37 ? 58.15403 -36.65343 -55.33284 1.000 48.06501 37 ARG D N 1
ATOM 7584 C CA . ARG D 1 37 ? 57.93811 -35.20776 -55.35501 1.000 49.61120 37 ARG D CA 1
ATOM 7585 C C . ARG D 1 37 ? 59.16777 -34.39518 -54.96739 1.000 49.73520 37 ARG D C 1
ATOM 7586 O O . ARG D 1 37 ? 59.35749 -33.29045 -55.48388 1.000 47.34968 37 ARG D O 1
ATOM 7594 N N . ARG D 1 38 ? 60.05566 -34.93900 -54.14922 1.000 52.95688 38 ARG D N 1
ATOM 7595 C CA . ARG D 1 38 ? 61.21643 -34.19037 -53.65710 1.000 58.26018 38 ARG D CA 1
ATOM 7596 C C . ARG D 1 38 ? 62.44379 -35.01849 -53.95551 1.000 57.72562 38 ARG D C 1
ATOM 7597 O O . ARG D 1 38 ? 62.57400 -36.13818 -53.45073 1.000 57.94850 38 ARG D O 1
ATOM 7605 N N . PHE D 1 39 ? 63.29139 -34.47983 -54.83328 1.000 62.46249 39 PHE D N 1
ATOM 7606 C CA . PHE D 1 39 ? 64.42954 -35.22254 -55.35747 1.000 64.73772 39 PHE D CA 1
ATOM 7607 C C . PHE D 1 39 ? 65.24130 -35.87480 -54.24192 1.000 67.48512 39 PHE D C 1
ATOM 7608 O O . PHE D 1 39 ? 65.48160 -37.07979 -54.27317 1.000 67.25482 39 PHE D O 1
ATOM 7616 N N . ASP D 1 40 ? 65.64554 -35.10504 -53.23212 1.000 76.96058 40 ASP D N 1
ATOM 7617 C CA . ASP D 1 40 ? 66.53114 -35.64651 -52.20123 1.000 82.45754 40 ASP D CA 1
ATOM 7618 C C . ASP D 1 40 ? 65.91766 -36.83512 -51.46307 1.000 77.89247 40 ASP D C 1
ATOM 7619 O O . ASP D 1 40 ? 66.60773 -37.82739 -51.19409 1.000 85.58852 40 ASP D O 1
ATOM 7624 N N . GLN D 1 41 ? 64.63191 -36.77488 -51.14446 1.000 68.53899 41 GLN D N 1
ATOM 7625 C CA . GLN D 1 41 ? 63.99719 -37.90466 -50.46650 1.000 68.02161 41 GLN D CA 1
ATOM 7626 C C . GLN D 1 41 ? 63.89958 -39.11007 -51.39278 1.000 64.95240 41 GLN D C 1
ATOM 7627 O O . GLN D 1 41 ? 64.15691 -40.25412 -50.98242 1.000 65.57725 41 GLN D O 1
ATOM 7633 N N . THR D 1 42 ? 63.60334 -38.85702 -52.66298 1.000 64.41664 42 THR D N 1
ATOM 7634 C CA . THR D 1 42 ? 63.57553 -39.92647 -53.64598 1.000 62.21888 42 THR D CA 1
ATOM 7635 C C . THR D 1 42 ? 64.95048 -40.56648 -53.77099 1.000 61.34547 42 THR D C 1
ATOM 7636 O O . THR D 1 42 ? 65.06044 -41.78798 -53.89169 1.000 58.79760 42 THR D O 1
ATOM 7640 N N . LYS D 1 43 ? 66.00399 -39.75593 -53.75859 1.000 62.37152 43 LYS D N 1
ATOM 7641 C CA . LYS D 1 43 ? 67.36847 -40.26959 -53.83938 1.000 63.56112 43 LYS D CA 1
ATOM 7642 C C . LYS D 1 43 ? 67.71375 -41.12584 -52.62951 1.000 64.66512 43 LYS D C 1
ATOM 7643 O O . LYS D 1 43 ? 68.37156 -42.16221 -52.75733 1.000 61.71455 43 LYS D O 1
ATOM 7649 N N . GLU D 1 44 ? 67.30609 -40.68394 -51.44241 1.000 65.58951 44 GLU D N 1
ATOM 7650 C CA . GLU D 1 44 ? 67.50714 -41.47285 -50.23300 1.000 61.99328 44 GLU D CA 1
ATOM 7651 C C . GLU D 1 44 ? 66.85826 -42.85228 -50.34009 1.000 63.55220 44 GLU D C 1
ATOM 7652 O O . GLU D 1 44 ? 67.48999 -43.87573 -50.03385 1.000 60.92300 44 GLU D O 1
ATOM 7658 N N . VAL D 1 45 ? 65.61550 -42.90472 -50.84333 1.000 65.16576 45 VAL D N 1
ATOM 7659 C CA . VAL D 1 45 ? 64.94692 -44.19506 -51.04962 1.000 63.72532 45 VAL D CA 1
ATOM 7660 C C . VAL D 1 45 ? 65.62501 -45.02439 -52.14132 1.000 62.39978 45 VAL D C 1
ATOM 7661 O O . VAL D 1 45 ? 65.83839 -46.23418 -51.98056 1.000 62.23376 45 VAL D O 1
ATOM 7665 N N . ALA D 1 46 ? 65.94763 -44.40252 -53.27307 1.000 60.13428 46 ALA D N 1
ATOM 7666 C CA . ALA D 1 46 ? 66.61325 -45.12562 -54.34991 1.000 60.22333 46 ALA D CA 1
ATOM 7667 C C . ALA D 1 46 ? 67.92164 -45.73741 -53.87678 1.000 62.68826 46 ALA D C 1
ATOM 7668 O O . ALA D 1 46 ? 68.22743 -46.89372 -54.18839 1.000 63.58755 46 ALA D O 1
ATOM 7670 N N . ASP D 1 47 ? 68.72253 -44.96567 -53.14276 1.000 64.48021 47 ASP D N 1
ATOM 7671 C CA . ASP D 1 47 ? 69.97261 -45.49997 -52.62080 1.000 67.24562 47 ASP D CA 1
ATOM 7672 C C . ASP D 1 47 ? 69.71536 -46.65612 -51.66311 1.000 67.41293 47 ASP D C 1
ATOM 7673 O O . ASP D 1 47 ? 70.40584 -47.68134 -51.71894 1.000 70.97526 47 ASP D O 1
ATOM 7678 N N . LYS D 1 48 ? 68.67949 -46.54311 -50.82814 1.000 62.32993 48 LYS D N 1
ATOM 7679 C CA . LYS D 1 48 ? 68.33724 -47.65958 -49.95271 1.000 61.92124 48 LYS D CA 1
ATOM 7680 C C . LYS D 1 48 ? 67.99924 -48.92081 -50.74174 1.000 58.27996 48 LYS D C 1
ATOM 7681 O O . LYS D 1 48 ? 68.33966 -50.02730 -50.31640 1.000 57.65121 48 LYS D O 1
ATOM 7687 N N . TYR D 1 49 ? 67.35385 -48.78109 -51.90047 1.000 63.51837 49 TYR D N 1
ATOM 7688 C CA . TYR D 1 49 ? 66.93994 -49.93827 -52.69420 1.000 57.58777 49 TYR D CA 1
ATOM 7689 C C . TYR D 1 49 ? 67.86643 -50.25658 -53.85352 1.000 57.86490 49 TYR D C 1
ATOM 7690 O O . TYR D 1 49 ? 67.59285 -51.19932 -54.60314 1.000 55.89665 49 TYR D O 1
ATOM 7699 N N . GLY D 1 50 ? 68.92494 -49.48050 -54.04071 1.000 56.37996 50 GLY D N 1
ATOM 7700 C CA . GLY D 1 50 ? 69.83455 -49.70619 -55.14354 1.000 56.53305 50 GLY D CA 1
ATOM 7701 C C . GLY D 1 50 ? 69.23889 -49.38069 -56.49568 1.000 57.56307 50 GLY D C 1
ATOM 7702 O O . GLY D 1 50 ? 69.61697 -50.00123 -57.49894 1.000 56.05785 50 GLY D O 1
ATOM 7703 N N . ILE D 1 51 ? 68.29073 -48.44595 -56.54159 1.000 53.63400 51 ILE D N 1
ATOM 7704 C CA . ILE D 1 51 ? 67.62865 -48.03667 -57.77637 1.000 53.04010 51 ILE D CA 1
ATOM 7705 C C . ILE D 1 51 ? 68.47170 -46.93633 -58.41751 1.000 55.48715 51 ILE D C 1
ATOM 7706 O O . ILE D 1 51 ? 68.71855 -45.89563 -57.79731 1.000 58.47299 51 ILE D O 1
ATOM 7711 N N . ALA D 1 52 ? 68.92627 -47.16153 -59.64947 1.000 52.79518 52 ALA D N 1
ATOM 7712 C CA . ALA D 1 52 ? 69.91790 -46.26453 -60.23284 1.000 52.84868 52 ALA D CA 1
ATOM 7713 C C . ALA D 1 52 ? 69.33398 -44.92555 -60.67224 1.000 53.78310 52 ALA D C 1
ATOM 7714 O O . ALA D 1 52 ? 69.94890 -43.87960 -60.44590 1.000 56.78932 52 ALA D O 1
ATOM 7716 N N . HIS D 1 53 ? 68.14206 -44.91155 -61.25741 1.000 53.80028 53 HIS D N 1
ATOM 7717 C CA . HIS D 1 53 ? 67.59463 -43.66440 -61.78628 1.000 54.38573 53 HIS D CA 1
ATOM 7718 C C . HIS D 1 53 ? 66.56387 -43.04586 -60.84338 1.000 55.26246 53 HIS D C 1
ATOM 7719 O O . HIS D 1 53 ? 65.59658 -43.70059 -60.42412 1.000 48.60068 53 HIS D O 1
ATOM 7726 N N . VAL D 1 54 ? 66.68874 -41.72930 -60.66991 1.000 51.88667 54 VAL D N 1
ATOM 7727 C CA . VAL D 1 54 ? 65.82087 -40.94977 -59.80230 1.000 56.90964 54 VAL D CA 1
ATOM 7728 C C . VAL D 1 54 ? 65.28262 -39.74720 -60.56226 1.000 56.15614 54 VAL D C 1
ATOM 7729 O O . VAL D 1 54 ? 66.04418 -39.01460 -61.20319 1.000 54.87270 54 VAL D O 1
ATOM 7733 N N . ALA D 1 55 ? 63.96297 -39.59306 -60.55600 1.000 52.38776 55 ALA D N 1
ATOM 7734 C CA . ALA D 1 55 ? 63.34068 -38.44921 -61.18564 1.000 58.00666 55 ALA D CA 1
ATOM 7735 C C . ALA D 1 55 ? 62.28100 -37.84428 -60.27348 1.000 62.15846 55 ALA D C 1
ATOM 7736 O O . ALA D 1 55 ? 61.72355 -38.49430 -59.37922 1.000 52.80859 55 ALA D O 1
ATOM 7738 N N . THR D 1 56 ? 62.01503 -36.57548 -60.53103 1.000 62.00703 56 THR D N 1
ATOM 7739 C CA . THR D 1 56 ? 60.91530 -35.83977 -59.94367 1.000 63.22598 56 THR D CA 1
ATOM 7740 C C . THR D 1 56 ? 59.77471 -35.66964 -60.93112 1.000 67.62717 56 THR D C 1
ATOM 7741 O O . THR D 1 56 ? 58.71826 -35.17310 -60.54916 1.000 69.16309 56 THR D O 1
ATOM 7745 N N . ASP D 1 57 ? 60.00047 -35.99016 -62.20242 1.000 88.29463 57 ASP D N 1
ATOM 7746 C CA . ASP D 1 57 ? 58.96645 -36.00469 -63.22432 1.000 87.97860 57 ASP D CA 1
ATOM 7747 C C . ASP D 1 57 ? 58.79708 -37.40969 -63.78059 1.000 87.34563 57 ASP D C 1
ATOM 7748 O O . ASP D 1 57 ? 59.78078 -38.10629 -64.04912 1.000 87.21353 57 ASP D O 1
ATOM 7753 N N . LEU D 1 58 ? 57.53401 -37.79916 -63.98573 1.000 70.22627 58 LEU D N 1
ATOM 7754 C CA . LEU D 1 58 ? 57.23087 -39.08872 -64.60016 1.000 64.77888 58 LEU D CA 1
ATOM 7755 C C . LEU D 1 58 ? 57.74492 -39.17632 -66.03014 1.000 61.61370 58 LEU D C 1
ATOM 7756 O O . LEU D 1 58 ? 58.13837 -40.25394 -66.49035 1.000 58.30453 58 LEU D O 1
ATOM 7761 N N . ALA D 1 59 ? 57.70252 -38.06859 -66.76137 1.000 61.50417 59 ALA D N 1
ATOM 7762 C CA . ALA D 1 59 ? 58.13234 -38.09573 -68.15060 1.000 64.58925 59 ALA D CA 1
ATOM 7763 C C . ALA D 1 59 ? 59.58062 -38.54633 -68.28358 1.000 62.36277 59 ALA D C 1
ATOM 7764 O O . ALA D 1 59 ? 59.93087 -39.26364 -69.22650 1.000 61.90892 59 ALA D O 1
ATOM 7766 N N . GLU D 1 60 ? 60.42914 -38.16212 -67.33043 1.000 62.77526 60 GLU D N 1
ATOM 7767 C CA . GLU D 1 60 ? 61.81959 -38.61268 -67.34157 1.000 62.89861 60 GLU D CA 1
ATOM 7768 C C . GLU D 1 60 ? 61.93600 -40.13008 -67.25866 1.000 60.35291 60 GLU D C 1
ATOM 7769 O O . GLU D 1 60 ? 62.79054 -40.72334 -67.92797 1.000 57.86237 60 GLU D O 1
ATOM 7775 N N . SER D 1 61 ? 61.10378 -40.77910 -66.43542 1.000 60.59753 61 SER D N 1
ATOM 7776 C CA . SER D 1 61 ? 61.14738 -42.23710 -66.37280 1.000 56.54848 61 SER D CA 1
ATOM 7777 C C . SER D 1 61 ? 60.47648 -42.86758 -67.58205 1.000 57.70505 61 SER D C 1
ATOM 7778 O O . SER D 1 61 ? 60.93341 -43.90320 -68.07362 1.000 61.62774 61 SER D O 1
ATOM 7781 N N . LEU D 1 62 ? 59.42925 -42.23047 -68.09961 1.000 57.10600 62 LEU D N 1
ATOM 7782 C CA . LEU D 1 62 ? 58.77050 -42.72002 -69.30143 1.000 57.07500 62 LEU D CA 1
ATOM 7783 C C . LEU D 1 62 ? 59.66594 -42.61226 -70.51979 1.000 57.63213 62 LEU D C 1
ATOM 7784 O O . LEU D 1 62 ? 59.49954 -43.38047 -71.47231 1.000 59.32698 62 LEU D O 1
ATOM 7789 N N . ALA D 1 63 ? 60.60382 -41.66541 -70.51869 1.000 58.51846 63 ALA D N 1
ATOM 7790 C CA . ALA D 1 63 ? 61.53462 -41.55312 -71.63250 1.000 59.95855 63 ALA D CA 1
ATOM 7791 C C . ALA D 1 63 ? 62.58004 -42.65989 -71.67234 1.000 61.30395 63 ALA D C 1
ATOM 7792 O O . ALA D 1 63 ? 63.28375 -42.77398 -72.68489 1.000 62.77586 63 ALA D O 1
ATOM 7794 N N . LEU D 1 64 ? 62.74597 -43.42924 -70.60251 1.000 59.73682 64 LEU D N 1
ATOM 7795 C CA . LEU D 1 64 ? 63.70548 -44.53639 -70.62348 1.000 60.43864 64 LEU D CA 1
ATOM 7796 C C . LEU D 1 64 ? 63.21481 -45.69152 -71.49280 1.000 60.70089 64 LEU D C 1
ATOM 7797 O O . LEU D 1 64 ? 62.12203 -46.21348 -71.24537 1.000 62.77828 64 LEU D O 1
ATOM 7802 N N . PRO D 1 65 ? 63.94575 -46.07851 -72.54609 1.000 65.15934 65 PRO D N 1
ATOM 7803 C CA . PRO D 1 65 ? 63.48669 -47.19028 -73.40193 1.000 63.37950 65 PRO D CA 1
ATOM 7804 C C . PRO D 1 65 ? 63.49329 -48.55482 -72.71929 1.000 63.80200 65 PRO D C 1
ATOM 7805 O O . PRO D 1 65 ? 62.68515 -49.41980 -73.08541 1.000 60.14321 65 PRO D O 1
ATOM 7809 N N . GLU D 1 66 ? 64.34729 -48.74803 -71.70397 1.000 63.72259 66 GLU D N 1
ATOM 7810 C CA . GLU D 1 66 ? 64.46536 -50.01894 -70.98668 1.000 63.08748 66 GLU D CA 1
ATOM 7811 C C . GLU D 1 66 ? 63.30499 -50.30161 -70.04061 1.000 60.67450 66 GLU D C 1
ATOM 7812 O O . GLU D 1 66 ? 63.09410 -51.46920 -69.69255 1.000 58.92339 66 GLU D O 1
ATOM 7818 N N . VAL D 1 67 ? 62.58724 -49.27103 -69.59099 1.000 59.23116 67 VAL D N 1
ATOM 7819 C CA . VAL D 1 67 ? 61.46794 -49.44024 -68.66530 1.000 62.84997 67 VAL D CA 1
ATOM 7820 C C . VAL D 1 67 ? 60.33819 -50.17947 -69.37397 1.000 62.42886 67 VAL D C 1
ATOM 7821 O O . VAL D 1 67 ? 59.86683 -49.76296 -70.43900 1.000 59.93921 67 VAL D O 1
ATOM 7825 N N . ASP D 1 68 ? 59.91171 -51.29812 -68.79155 1.000 66.08919 68 ASP D N 1
ATOM 7826 C CA . ASP D 1 68 ? 58.81494 -52.07626 -69.34603 1.000 65.89957 68 ASP D CA 1
ATOM 7827 C C . ASP D 1 68 ? 57.46728 -51.76855 -68.71128 1.000 65.20557 68 ASP D C 1
ATOM 7828 O O . ASP D 1 68 ? 56.44275 -51.78017 -69.40031 1.000 65.79172 68 ASP D O 1
ATOM 7833 N N . ALA D 1 69 ? 57.43204 -51.48628 -67.41595 1.000 57.20329 69 ALA D N 1
ATOM 7834 C CA . ALA D 1 69 ? 56.15501 -51.33826 -66.73307 1.000 53.00790 69 ALA D CA 1
ATOM 7835 C C . ALA D 1 69 ? 56.28337 -50.23394 -65.70117 1.000 53.24019 69 ALA D C 1
ATOM 7836 O O . ALA D 1 69 ? 57.38780 -49.91909 -65.24722 1.000 53.66431 69 ALA D O 1
ATOM 7838 N N . VAL D 1 70 ? 55.14377 -49.66640 -65.30521 1.000 44.44514 70 VAL D N 1
ATOM 7839 C CA . VAL D 1 70 ? 55.12757 -48.61221 -64.30158 1.000 46.37660 70 VAL D CA 1
ATOM 7840 C C . VAL D 1 70 ? 54.14120 -48.97508 -63.18777 1.000 48.89256 70 VAL D C 1
ATOM 7841 O O . VAL D 1 70 ? 52.99728 -49.37164 -63.45689 1.000 46.67891 70 VAL D O 1
ATOM 7845 N N . ILE D 1 71 ? 54.56664 -48.76873 -61.93758 1.000 45.81720 71 ILE D N 1
ATOM 7846 C CA . ILE D 1 71 ? 53.69431 -48.85882 -60.76731 1.000 48.18966 71 ILE D CA 1
ATOM 7847 C C . ILE D 1 71 ? 53.47848 -47.46409 -60.18961 1.000 47.33773 71 ILE D C 1
ATOM 7848 O O . ILE D 1 71 ? 54.44090 -46.77415 -59.81275 1.000 44.18846 71 ILE D O 1
ATOM 7853 N N . LEU D 1 72 ? 52.20092 -47.07112 -60.10868 1.000 43.21544 72 LEU D N 1
ATOM 7854 C CA . LEU D 1 72 ? 51.76467 -45.75763 -59.63986 1.000 44.12092 72 LEU D CA 1
ATOM 7855 C C . LEU D 1 72 ? 51.23543 -45.83666 -58.20486 1.000 44.42858 72 LEU D C 1
ATOM 7856 O O . LEU D 1 72 ? 50.21324 -46.48917 -57.94411 1.000 38.27242 72 LEU D O 1
ATOM 7861 N N . CYS D 1 73 ? 52.01439 -45.28158 -57.26580 1.000 43.05883 73 CYS D N 1
ATOM 7862 C CA . CYS D 1 73 ? 51.66076 -45.12048 -55.85556 1.000 42.40877 73 CYS D CA 1
ATOM 7863 C C . CYS D 1 73 ? 51.59149 -43.64690 -55.44785 1.000 40.41487 73 CYS D C 1
ATOM 7864 O O . CYS D 1 73 ? 51.91326 -43.28607 -54.31816 1.000 40.76606 73 CYS D O 1
ATOM 7867 N N . THR D 1 74 ? 51.21919 -42.78432 -56.37585 1.000 41.93744 74 THR D N 1
ATOM 7868 C CA . THR D 1 74 ? 51.11924 -41.35440 -56.13471 1.000 43.07879 74 THR D CA 1
ATOM 7869 C C . THR D 1 74 ? 49.82664 -41.00599 -55.39494 1.000 45.05368 74 THR D C 1
ATOM 7870 O O . THR D 1 74 ? 48.96674 -41.85900 -55.14533 1.000 42.67602 74 THR D O 1
ATOM 7874 N N . PRO D 1 75 ? 49.62574 -39.72875 -55.05510 1.000 43.62820 75 PRO D N 1
ATOM 7875 C CA . PRO D 1 75 ? 48.30683 -39.31996 -54.56475 1.000 43.29260 75 PRO D CA 1
ATOM 7876 C C . PRO D 1 75 ? 47.24168 -39.57718 -55.61063 1.000 42.92557 75 PRO D C 1
ATOM 7877 O O . PRO D 1 75 ? 47.47485 -39.46816 -56.81729 1.000 44.13712 75 PRO D O 1
ATOM 7881 N N . THR D 1 76 ? 46.07077 -39.95200 -55.09835 1.000 43.18754 76 THR D N 1
ATOM 7882 C CA . THR D 1 76 ? 44.90442 -40.32834 -55.88593 1.000 39.88859 76 THR D CA 1
ATOM 7883 C C . THR D 1 76 ? 44.59675 -39.36932 -57.02503 1.000 42.08033 76 THR D C 1
ATOM 7884 O O . THR D 1 76 ? 44.29438 -39.80849 -58.14601 1.000 41.79935 76 THR D O 1
ATOM 7888 N N . GLN D 1 77 ? 44.73767 -38.06199 -56.78256 1.000 41.70243 77 GLN D N 1
ATOM 7889 C CA . GLN D 1 77 ? 44.39135 -37.06900 -57.79727 1.000 43.93630 77 GLN D CA 1
ATOM 7890 C C . GLN D 1 77 ? 45.19937 -37.19414 -59.07844 1.000 45.25959 77 GLN D C 1
ATOM 7891 O O . GLN D 1 77 ? 44.75523 -36.72242 -60.12869 1.000 41.90233 77 GLN D O 1
ATOM 7897 N N . MET D 1 78 ? 46.33924 -37.85812 -59.03328 1.000 48.46167 78 MET D N 1
ATOM 7898 C CA . MET D 1 78 ? 47.19960 -38.00450 -60.19409 1.000 51.12042 78 MET D CA 1
ATOM 7899 C C . MET D 1 78 ? 47.01028 -39.31122 -60.95149 1.000 49.52826 78 MET D C 1
ATOM 7900 O O . MET D 1 78 ? 47.38452 -39.38745 -62.13770 1.000 51.89166 78 MET D O 1
ATOM 7905 N N . HIS D 1 79 ? 46.32446 -40.28676 -60.35433 1.000 45.67689 79 HIS D N 1
ATOM 7906 C CA . HIS D 1 79 ? 46.40390 -41.64080 -60.88746 1.000 47.21970 79 HIS D CA 1
ATOM 7907 C C . HIS D 1 79 ? 46.00145 -41.71385 -62.35160 1.000 48.38420 79 HIS D C 1
ATOM 7908 O O . HIS D 1 79 ? 46.84047 -42.03785 -63.21001 1.000 51.60146 79 HIS D O 1
ATOM 7915 N N . ALA D 1 80 ? 44.84013 -41.16668 -62.68564 1.000 45.50923 80 ALA D N 1
ATOM 7916 C CA . ALA D 1 80 ? 44.35462 -41.29526 -64.04791 1.000 48.45697 80 ALA D CA 1
ATOM 7917 C C . ALA D 1 80 ? 45.26387 -40.59042 -65.03947 1.000 51.32301 80 ALA D C 1
ATOM 7918 O O . ALA D 1 80 ? 45.76613 -41.22173 -65.97861 1.000 53.03434 80 ALA D O 1
ATOM 7920 N N . GLU D 1 81 ? 45.61077 -39.32880 -64.76681 1.000 59.97055 81 GLU D N 1
ATOM 7921 C CA . GLU D 1 81 ? 46.52698 -38.61918 -65.66108 1.000 61.60261 81 GLU D CA 1
ATOM 7922 C C . GLU D 1 81 ? 47.83658 -39.38004 -65.84250 1.000 57.22923 81 GLU D C 1
ATOM 7923 O O . GLU D 1 81 ? 48.21742 -39.71127 -66.97153 1.000 56.76621 81 GLU D O 1
ATOM 7929 N N . GLN D 1 82 ? 48.42430 -39.84740 -64.74720 1.000 52.23790 82 GLN D N 1
ATOM 7930 C CA . GLN D 1 82 ? 49.70875 -40.51196 -64.87514 1.000 48.94647 82 GLN D CA 1
ATOM 7931 C C . GLN D 1 82 ? 49.55840 -41.83282 -65.60787 1.000 50.59275 82 GLN D C 1
ATOM 7932 O O . GLN D 1 82 ? 50.34622 -42.13729 -66.51590 1.000 48.81239 82 GLN D O 1
ATOM 7938 N N . ALA D 1 83 ? 48.46467 -42.55021 -65.34750 1.000 51.76589 83 ALA D N 1
ATOM 7939 C CA . ALA D 1 83 ? 48.23510 -43.79201 -66.07229 1.000 48.66792 83 ALA D CA 1
ATOM 7940 C C . ALA D 1 83 ? 48.11805 -43.57297 -67.57007 1.000 48.15354 83 ALA D C 1
ATOM 7941 O O . ALA D 1 83 ? 48.79034 -44.26126 -68.34960 1.000 45.93145 83 ALA D O 1
ATOM 7943 N N . ILE D 1 84 ? 47.41245 -42.52174 -67.98427 1.000 48.15011 84 ILE D N 1
ATOM 7944 C CA . ILE D 1 84 ? 47.33903 -42.22029 -69.41055 1.000 47.81833 84 ILE D CA 1
ATOM 7945 C C . ILE D 1 84 ? 48.72724 -41.96269 -69.98477 1.000 50.71739 84 ILE D C 1
ATOM 7946 O O . ILE D 1 84 ? 49.12413 -42.58383 -70.98576 1.000 48.91997 84 ILE D O 1
ATOM 7951 N N . ALA D 1 85 ? 49.53655 -41.17951 -69.26927 1.000 47.67012 85 ALA D N 1
ATOM 7952 C CA . ALA D 1 85 ? 50.89247 -40.89535 -69.71550 1.000 47.56478 85 ALA D CA 1
ATOM 7953 C C . ALA D 1 85 ? 51.69566 -42.17792 -69.85949 1.000 48.76163 85 ALA D C 1
ATOM 7954 O O . ALA D 1 85 ? 52.49884 -42.31575 -70.79487 1.000 47.17166 85 ALA D O 1
ATOM 7956 N N . CYS D 1 86 ? 51.53084 -43.10711 -68.91853 1.000 46.66248 86 CYS D N 1
ATOM 7957 C CA . CYS D 1 86 ? 52.23535 -44.37678 -69.02778 1.000 47.34407 86 CYS D CA 1
ATOM 7958 C C . CYS D 1 86 ? 51.87230 -45.12342 -70.31076 1.000 46.82316 86 CYS D C 1
ATOM 7959 O O . CYS D 1 86 ? 52.76522 -45.61481 -71.01189 1.000 47.46263 86 CYS D O 1
ATOM 7962 N N . MET D 1 87 ? 50.57193 -45.29018 -70.59839 1.000 47.04515 87 MET D N 1
ATOM 7963 C CA . MET D 1 87 ? 50.15923 -46.02954 -71.80362 1.000 45.16180 87 MET D CA 1
ATOM 7964 C C . MET D 1 87 ? 50.47597 -45.31241 -73.11090 1.000 48.17560 87 MET D C 1
ATOM 7965 O O . MET D 1 87 ? 50.86067 -45.95634 -74.09649 1.000 51.25703 87 MET D O 1
ATOM 7970 N N . LYS D 1 88 ? 50.34977 -43.98794 -73.14498 1.000 46.28633 88 LYS D N 1
ATOM 7971 C CA . LYS D 1 88 ? 50.77069 -43.27221 -74.33795 1.000 48.83036 88 LYS D CA 1
ATOM 7972 C C . LYS D 1 88 ? 52.26217 -43.44538 -74.60545 1.000 48.82398 88 LYS D C 1
ATOM 7973 O O . LYS D 1 88 ? 52.67321 -43.47874 -75.76597 1.000 49.23240 88 LYS D O 1
ATOM 7979 N N . ALA D 1 89 ? 53.07473 -43.61487 -73.56122 1.000 48.71612 89 ALA D N 1
ATOM 7980 C CA . ALA D 1 89 ? 54.49782 -43.92108 -73.69856 1.000 50.35554 89 ALA D CA 1
ATOM 7981 C C . ALA D 1 89 ? 54.78104 -45.40357 -73.95796 1.000 51.63760 89 ALA D C 1
ATOM 7982 O O . ALA D 1 89 ? 55.95673 -45.78416 -74.03063 1.000 47.33799 89 ALA D O 1
ATOM 7984 N N . GLY D 1 90 ? 53.74441 -46.22353 -74.15222 1.000 49.18154 90 GLY D N 1
ATOM 7985 C CA . GLY D 1 90 ? 53.93941 -47.63617 -74.41187 1.000 46.61440 90 GLY D CA 1
ATOM 7986 C C . GLY D 1 90 ? 54.30096 -48.51664 -73.23397 1.000 47.16509 90 GLY D C 1
ATOM 7987 O O . GLY D 1 90 ? 54.92366 -49.56215 -73.43263 1.000 49.77844 90 GLY D O 1
ATOM 7988 N N . LYS D 1 91 ? 54.00539 -48.09846 -72.00766 1.000 49.58512 91 LYS D N 1
ATOM 7989 C CA . LYS D 1 91 ? 54.35128 -48.85941 -70.81321 1.000 47.86537 91 LYS D CA 1
ATOM 7990 C C . LYS D 1 91 ? 53.10580 -49.54099 -70.24889 1.000 49.98158 91 LYS D C 1
ATOM 7991 O O . LYS D 1 91 ? 52.03767 -48.92753 -70.16280 1.000 48.05281 91 LYS D O 1
ATOM 7997 N N . HIS D 1 92 ? 53.25303 -50.79592 -69.82190 1.000 53.53676 92 HIS D N 1
ATOM 7998 C CA . HIS D 1 92 ? 52.21227 -51.43234 -69.01110 1.000 48.41396 92 HIS D CA 1
ATOM 7999 C C . HIS D 1 92 ? 52.06505 -50.64805 -67.71955 1.000 47.38705 92 HIS D C 1
ATOM 8000 O O . HIS D 1 92 ? 53.02425 -50.03731 -67.23708 1.000 44.62749 92 HIS D O 1
ATOM 8007 N N . VAL D 1 93 ? 50.87176 -50.66983 -67.12718 1.000 47.20664 93 VAL D N 1
ATOM 8008 C CA . VAL D 1 93 ? 50.67055 -49.85353 -65.93578 1.000 47.35744 93 VAL D CA 1
ATOM 8009 C C . VAL D 1 93 ? 49.86360 -50.60131 -64.88296 1.000 46.00019 93 VAL D C 1
ATOM 8010 O O . VAL D 1 93 ? 48.81597 -51.20014 -65.15825 1.000 41.36054 93 VAL D O 1
ATOM 8014 N N . GLN D 1 94 ? 50.32455 -50.46695 -63.64861 1.000 42.71708 94 GLN D N 1
ATOM 8015 C CA . GLN D 1 94 ? 49.57285 -50.84981 -62.47787 1.000 44.05133 94 GLN D CA 1
ATOM 8016 C C . GLN D 1 94 ? 49.33149 -49.57538 -61.70123 1.000 43.44935 94 GLN D C 1
ATOM 8017 O O . GLN D 1 94 ? 50.26699 -48.81378 -61.44337 1.000 47.56066 94 GLN D O 1
ATOM 8023 N N . VAL D 1 95 ? 48.08406 -49.36596 -61.30822 1.000 45.42344 95 VAL D N 1
ATOM 8024 C CA . VAL D 1 95 ? 47.65477 -48.14124 -60.65800 1.000 41.62917 95 VAL D CA 1
ATOM 8025 C C . VAL D 1 95 ? 47.14213 -48.55359 -59.30133 1.000 39.45375 95 VAL D C 1
ATOM 8026 O O . VAL D 1 95 ? 46.27853 -49.43259 -59.19903 1.000 39.38107 95 VAL D O 1
ATOM 8030 N N . GLU D 1 96 ? 47.64255 -47.90061 -58.26772 1.000 39.52727 96 GLU D N 1
ATOM 8031 C CA . GLU D 1 96 ? 47.07019 -48.11612 -56.96259 1.000 42.40065 96 GLU D CA 1
ATOM 8032 C C . GLU D 1 96 ? 45.60323 -47.74393 -56.97382 1.000 41.37301 96 GLU D C 1
ATOM 8033 O O . GLU D 1 96 ? 45.13614 -46.92426 -57.77236 1.000 36.31833 96 GLU D O 1
ATOM 8039 N N . ILE D 1 97 ? 44.88474 -48.37273 -56.07532 1.000 40.72357 97 ILE D N 1
ATOM 8040 C CA . ILE D 1 97 ? 43.47673 -48.02669 -55.95155 1.000 41.67440 97 ILE D CA 1
ATOM 8041 C C . ILE D 1 97 ? 43.38820 -46.64807 -55.31041 1.000 42.75005 97 ILE D C 1
ATOM 8042 O O . ILE D 1 97 ? 44.24127 -46.29353 -54.46504 1.000 39.04755 97 ILE D O 1
ATOM 8047 N N . PRO D 1 98 ? 42.44003 -45.80905 -55.73045 1.000 42.83865 98 PRO D N 1
ATOM 8048 C CA . PRO D 1 98 ? 41.51776 -45.96735 -56.85482 1.000 39.26345 98 PRO D CA 1
ATOM 8049 C C . PRO D 1 98 ? 42.07164 -45.66432 -58.24258 1.000 39.73474 98 PRO D C 1
ATOM 8050 O O . PRO D 1 98 ? 42.94223 -44.82398 -58.39257 1.000 38.57464 98 PRO D O 1
ATOM 8054 N N . LEU D 1 99 ? 41.55834 -46.35942 -59.26403 1.000 39.52579 99 LEU D N 1
ATOM 8055 C CA . LEU D 1 99 ? 41.87648 -46.02786 -60.64938 1.000 41.00154 99 LEU D CA 1
ATOM 8056 C C . LEU D 1 99 ? 41.72339 -44.54131 -60.96083 1.000 44.19452 99 LEU D C 1
ATOM 8057 O O . LEU D 1 99 ? 42.58975 -43.94551 -61.61650 1.000 39.36411 99 LEU D O 1
ATOM 8062 N N . ALA D 1 100 ? 40.67121 -43.91040 -60.43246 1.000 42.00553 100 ALA D N 1
ATOM 8063 C CA . ALA D 1 100 ? 40.47595 -42.47480 -60.56198 1.000 41.61927 100 ALA D CA 1
ATOM 8064 C C . ALA D 1 100 ? 39.53316 -42.03761 -59.45559 1.000 42.23320 100 ALA D C 1
ATOM 8065 O O . ALA D 1 100 ? 38.95895 -42.87743 -58.76111 1.000 41.54486 100 ALA D O 1
ATOM 8067 N N . ASP D 1 101 ? 39.48743 -40.72882 -59.19399 1.000 40.86021 101 ASP D N 1
ATOM 8068 C CA . ASP D 1 101 ? 38.44464 -40.17998 -58.33372 1.000 39.31296 101 ASP D CA 1
ATOM 8069 C C . ASP D 1 101 ? 37.28177 -39.58075 -59.12299 1.000 43.79548 101 ASP D C 1
ATOM 8070 O O . ASP D 1 101 ? 36.45551 -38.86855 -58.54221 1.000 42.15160 101 ASP D O 1
ATOM 8075 N N . ALA D 1 102 ? 37.20885 -39.84216 -60.42940 1.000 44.56167 102 ALA D N 1
ATOM 8076 C CA . ALA D 1 102 ? 36.08387 -39.47008 -61.26545 1.000 41.66320 102 ALA D CA 1
ATOM 8077 C C . ALA D 1 102 ? 35.85261 -40.55130 -62.30988 1.000 45.49853 102 ALA D C 1
ATOM 8078 O O . ALA D 1 102 ? 36.81035 -41.11996 -62.85035 1.000 46.56455 102 ALA D O 1
ATOM 8080 N N . LEU D 1 103 ? 34.57245 -40.81117 -62.59821 1.000 44.00508 103 LEU D N 1
ATOM 8081 C CA . LEU D 1 103 ? 34.19297 -41.79792 -63.60931 1.000 45.32883 103 LEU D CA 1
ATOM 8082 C C . LEU D 1 103 ? 34.72897 -41.45461 -65.00237 1.000 44.71769 103 LEU D C 1
ATOM 8083 O O . LEU D 1 103 ? 35.12368 -42.34972 -65.75417 1.000 43.63898 103 LEU D O 1
ATOM 8088 N N . LYS D 1 104 ? 34.69278 -40.17737 -65.39031 1.000 45.30214 104 LYS D N 1
ATOM 8089 C CA . LYS D 1 104 ? 35.16849 -39.78046 -66.72058 1.000 49.37564 104 LYS D CA 1
ATOM 8090 C C . LYS D 1 104 ? 36.62412 -40.21556 -66.94486 1.000 46.20329 104 LYS D C 1
ATOM 8091 O O . LYS D 1 104 ? 36.98216 -40.74327 -68.00599 1.000 45.77632 104 LYS D O 1
ATOM 8097 N N . ASP D 1 105 ? 37.48097 -39.97543 -65.96386 1.000 47.08520 105 ASP D N 1
ATOM 8098 C CA . ASP D 1 105 ? 38.90092 -40.28548 -66.10177 1.000 50.47013 105 ASP D CA 1
ATOM 8099 C C . ASP D 1 105 ? 39.14886 -41.79068 -66.11937 1.000 50.22938 105 ASP D C 1
ATOM 8100 O O . ASP D 1 105 ? 39.98697 -42.28381 -66.88810 1.000 49.01984 105 ASP D O 1
ATOM 8105 N N . ALA D 1 106 ? 38.42762 -42.53416 -65.28200 1.000 49.80366 106 ALA D N 1
ATOM 8106 C CA . ALA D 1 106 ? 38.46773 -43.98717 -65.36088 1.000 47.93016 106 ALA D CA 1
ATOM 8107 C C . ALA D 1 106 ? 38.03743 -44.47504 -66.74113 1.000 47.48255 106 ALA D C 1
ATOM 8108 O O . ALA D 1 106 ? 38.60768 -45.42950 -67.27523 1.000 47.97357 106 ALA D O 1
ATOM 8110 N N . GLN D 1 107 ? 37.05808 -43.81546 -67.35304 1.000 47.62732 107 GLN D N 1
ATOM 8111 C CA . GLN D 1 107 ? 36.65722 -44.20930 -68.70401 1.000 51.94451 107 GLN D CA 1
ATOM 8112 C C . GLN D 1 107 ? 37.75499 -43.91923 -69.72405 1.000 52.97109 107 GLN D C 1
ATOM 8113 O O . GLN D 1 107 ? 37.96047 -44.69686 -70.66209 1.000 52.39538 107 GLN D O 1
ATOM 8119 N N . GLU D 1 108 ? 38.41181 -42.76517 -69.59949 1.000 53.45395 108 GLU D N 1
ATOM 8120 C CA . GLU D 1 108 ? 39.52670 -42.44351 -70.48729 1.000 53.90797 108 GLU D CA 1
ATOM 8121 C C . GLU D 1 108 ? 40.65018 -43.46708 -70.36857 1.000 52.04677 108 GLU D C 1
ATOM 8122 O O . GLU D 1 108 ? 41.19787 -43.92284 -71.38201 1.000 53.16171 108 GLU D O 1
ATOM 8128 N N . VAL D 1 109 ? 40.95241 -43.89818 -69.14575 1.000 51.06649 109 VAL D N 1
ATOM 8129 C CA . VAL D 1 109 ? 41.95703 -44.94446 -68.95865 1.000 51.03745 109 VAL D CA 1
ATOM 8130 C C . VAL D 1 109 ? 41.51574 -46.26633 -69.58319 1.000 53.71314 109 VAL D C 1
ATOM 8131 O O . VAL D 1 109 ? 42.30528 -46.93118 -70.26677 1.000 53.71634 109 VAL D O 1
ATOM 8135 N N . ALA D 1 110 ? 40.25825 -46.66985 -69.37332 1.000 53.34694 110 ALA D N 1
ATOM 8136 C CA . ALA D 1 110 ? 39.79152 -47.92533 -69.96204 1.000 53.22904 110 ALA D CA 1
ATOM 8137 C C . ALA D 1 110 ? 39.84796 -47.88145 -71.48155 1.000 57.59613 110 ALA D C 1
ATOM 8138 O O . ALA D 1 110 ? 40.28825 -48.84146 -72.12595 1.000 59.12916 110 ALA D O 1
ATOM 8140 N N . GLU D 1 111 ? 39.43484 -46.76321 -72.06934 1.000 60.33121 111 GLU D N 1
ATOM 8141 C CA . GLU D 1 111 ? 39.47424 -46.62595 -73.51879 1.000 60.93573 111 GLU D CA 1
ATOM 8142 C C . GLU D 1 111 ? 40.89368 -46.65186 -74.07198 1.000 62.98328 111 GLU D C 1
ATOM 8143 O O . GLU D 1 111 ? 41.15049 -47.31381 -75.08364 1.000 62.53014 111 GLU D O 1
ATOM 8149 N N . LEU D 1 112 ? 41.83933 -45.96880 -73.41987 1.000 60.09475 112 LEU D N 1
ATOM 8150 C CA . LEU D 1 112 ? 43.21263 -46.01912 -73.92153 1.000 58.22100 112 LEU D CA 1
ATOM 8151 C C . LEU D 1 112 ? 43.83691 -47.40400 -73.76773 1.000 58.10848 112 LEU D C 1
ATOM 8152 O O . LEU D 1 112 ? 44.56230 -47.86468 -74.66129 1.000 57.60869 112 LEU D O 1
ATOM 8157 N N . GLN D 1 113 ? 43.55979 -48.09350 -72.66229 1.000 56.26207 113 GLN D N 1
ATOM 8158 C CA . GLN D 1 113 ? 44.03772 -49.46472 -72.51899 1.000 55.81220 113 GLN D CA 1
ATOM 8159 C C . GLN D 1 113 ? 43.52335 -50.31930 -73.67375 1.000 59.42280 113 GLN D C 1
ATOM 8160 O O . GLN D 1 113 ? 44.28422 -51.05474 -74.32055 1.000 57.33078 113 GLN D O 1
ATOM 8166 N N . LYS D 1 114 ? 42.22494 -50.19152 -73.96800 1.000 56.04527 114 LYS D N 1
ATOM 8167 C CA . LYS D 1 114 ? 41.61202 -50.92612 -75.06882 1.000 59.01978 114 LYS D CA 1
ATOM 8168 C C . LYS D 1 114 ? 42.22167 -50.56678 -76.42153 1.000 61.58017 114 LYS D C 1
ATOM 8169 O O . LYS D 1 114 ? 42.39629 -51.44005 -77.27731 1.000 62.57037 114 LYS D O 1
ATOM 8175 N N . GLN D 1 115 ? 42.56185 -49.29332 -76.63405 1.000 64.36056 115 GLN D N 1
ATOM 8176 C CA . GLN D 1 115 ? 43.15209 -48.89526 -77.91122 1.000 60.96049 115 GLN D CA 1
ATOM 8177 C C . GLN D 1 115 ? 44.56444 -49.43042 -78.08657 1.000 64.51249 115 GLN D C 1
ATOM 8178 O O . GLN D 1 115 ? 44.95226 -49.81676 -79.19305 1.000 63.86631 115 GLN D O 1
ATOM 8184 N N . THR D 1 116 ? 45.34832 -49.43081 -77.01417 1.000 59.78171 116 THR D N 1
ATOM 8185 C CA . THR D 1 116 ? 46.74411 -49.84601 -77.02486 1.000 53.83373 116 THR D CA 1
ATOM 8186 C C . THR D 1 116 ? 46.94622 -51.34355 -76.84271 1.000 54.28812 116 THR D C 1
ATOM 8187 O O . THR D 1 116 ? 47.94634 -51.87891 -77.33161 1.000 57.03400 116 THR D O 1
ATOM 8191 N N . GLY D 1 117 ? 46.01497 -52.03926 -76.18478 1.000 55.37253 117 GLY D N 1
ATOM 8192 C CA . GLY D 1 117 ? 46.18893 -53.43758 -75.80896 1.000 50.83424 117 GLY D CA 1
ATOM 8193 C C . GLY D 1 117 ? 47.23054 -53.68567 -74.73046 1.000 51.33902 117 GLY D C 1
ATOM 8194 O O . GLY D 1 117 ? 47.60883 -54.83532 -74.48804 1.000 49.16469 117 GLY D O 1
ATOM 8195 N N . LEU D 1 118 ? 47.69874 -52.63568 -74.06792 1.000 50.82906 118 LEU D N 1
ATOM 8196 C CA . LEU D 1 118 ? 48.62436 -52.76000 -72.95628 1.000 47.76552 118 LEU D CA 1
ATOM 8197 C C . LEU D 1 118 ? 47.90244 -53.26828 -71.70491 1.000 50.06302 118 LEU D C 1
ATOM 8198 O O . LEU D 1 118 ? 46.70003 -53.04768 -71.52070 1.000 49.49833 118 LEU D O 1
ATOM 8203 N N . VAL D 1 119 ? 48.62459 -54.04518 -70.89346 1.000 45.90805 119 VAL D N 1
ATOM 8204 C CA . VAL D 1 119 ? 48.24091 -54.38064 -69.51877 1.000 46.85116 119 VAL D CA 1
ATOM 8205 C C . VAL D 1 119 ? 48.05327 -53.14530 -68.64808 1.000 47.39239 119 VAL D C 1
ATOM 8206 O O . VAL D 1 119 ? 49.01408 -52.41678 -68.36629 1.000 49.30115 119 VAL D O 1
ATOM 8210 N N . ALA D 1 120 ? 46.82430 -52.90110 -68.21008 1.000 46.30344 120 ALA D N 1
ATOM 8211 C CA . ALA D 1 120 ? 46.54243 -51.90319 -67.18426 1.000 45.13654 120 ALA D CA 1
ATOM 8212 C C . ALA D 1 120 ? 45.79620 -52.55936 -66.03147 1.000 44.19837 120 ALA D C 1
ATOM 8213 O O . ALA D 1 120 ? 44.70371 -53.10276 -66.21816 1.000 42.48234 120 ALA D O 1
ATOM 8215 N N . MET D 1 121 ? 46.40645 -52.52698 -64.85191 1.000 43.37489 121 MET D N 1
ATOM 8216 C CA . MET D 1 121 ? 45.92855 -53.19360 -63.65067 1.000 41.05772 121 MET D CA 1
ATOM 8217 C C . MET D 1 121 ? 45.65859 -52.13389 -62.58685 1.000 41.88927 121 MET D C 1
ATOM 8218 O O . MET D 1 121 ? 46.34973 -51.10893 -62.52702 1.000 40.72865 121 MET D O 1
ATOM 8223 N N . VAL D 1 122 ? 44.63581 -52.36565 -61.76248 1.000 40.05508 122 VAL D N 1
ATOM 8224 C CA . VAL D 1 122 ? 44.35940 -51.54001 -60.59024 1.000 38.75818 122 VAL D CA 1
ATOM 8225 C C . VAL D 1 122 ? 44.68272 -52.29750 -59.30100 1.000 38.89473 122 VAL D C 1
ATOM 8226 O O . VAL D 1 122 ? 44.44626 -53.50241 -59.19329 1.000 41.63638 122 VAL D O 1
ATOM 8230 N N . GLY D 1 123 ? 45.29893 -51.60692 -58.35093 1.000 37.32545 123 GLY D N 1
ATOM 8231 C CA . GLY D 1 123 ? 45.70988 -52.24086 -57.11372 1.000 40.51613 123 GLY D CA 1
ATOM 8232 C C . GLY D 1 123 ? 44.63801 -52.59184 -56.09153 1.000 40.39902 123 GLY D C 1
ATOM 8233 O O . GLY D 1 123 ? 44.74973 -52.16057 -54.94113 1.000 43.04076 123 GLY D O 1
ATOM 8234 N N . HIS D 1 124 ? 43.61847 -53.37062 -56.47102 1.000 36.97545 124 HIS D N 1
ATOM 8235 C CA . HIS D 1 124 ? 42.63781 -53.96017 -55.55016 1.000 38.23298 124 HIS D CA 1
ATOM 8236 C C . HIS D 1 124 ? 43.14800 -55.12710 -54.70892 1.000 35.09854 124 HIS D C 1
ATOM 8237 O O . HIS D 1 124 ? 42.84633 -56.29197 -54.97665 1.000 36.26749 124 HIS D O 1
ATOM 8244 N N . THR D 1 125 ? 44.03371 -54.80454 -53.77867 1.000 35.73620 125 THR D N 1
ATOM 8245 C CA . THR D 1 125 ? 44.76146 -55.77727 -52.97940 1.000 37.20052 125 THR D CA 1
ATOM 8246 C C . THR D 1 125 ? 43.88686 -56.79571 -52.25370 1.000 40.00637 125 THR D C 1
ATOM 8247 O O . THR D 1 125 ? 44.33373 -57.92517 -52.02226 1.000 39.71463 125 THR D O 1
ATOM 8251 N N . ARG D 1 126 ? 42.63086 -56.45089 -51.92829 1.000 38.92283 126 ARG D N 1
ATOM 8252 C CA . ARG D 1 126 ? 41.75391 -57.42349 -51.27646 1.000 39.40527 126 ARG D CA 1
ATOM 8253 C C . ARG D 1 126 ? 41.52735 -58.66842 -52.12492 1.000 37.12225 126 ARG D C 1
ATOM 8254 O O . ARG D 1 126 ? 41.38769 -59.76471 -51.57359 1.000 38.14218 126 ARG D O 1
ATOM 8262 N N . ARG D 1 127 ? 41.57751 -58.54257 -53.45440 1.000 36.82030 127 ARG D N 1
ATOM 8263 C CA . ARG D 1 127 ? 41.53399 -59.73163 -54.30559 1.000 37.42122 127 ARG D CA 1
ATOM 8264 C C . ARG D 1 127 ? 42.73263 -60.64968 -54.04922 1.000 39.93777 127 ARG D C 1
ATOM 8265 O O . ARG D 1 127 ? 42.68674 -61.83509 -54.39360 1.000 44.62899 127 ARG D O 1
ATOM 8273 N N . PHE D 1 128 ? 43.85191 -60.11747 -53.58857 1.000 33.92703 128 PHE D N 1
ATOM 8274 C CA . PHE D 1 128 ? 45.04538 -60.94406 -53.49707 1.000 40.53970 128 PHE D CA 1
ATOM 8275 C C . PHE D 1 128 ? 45.38926 -61.39663 -52.07443 1.000 39.94058 128 PHE D C 1
ATOM 8276 O O . PHE D 1 128 ? 46.20015 -62.31139 -51.92488 1.000 39.68081 128 PHE D O 1
ATOM 8284 N N . ASN D 1 129 ? 44.73397 -60.88430 -51.03649 1.000 38.67156 129 ASN D N 1
ATOM 8285 C CA . ASN D 1 129 ? 44.98342 -61.42774 -49.70376 1.000 40.87290 129 ASN D CA 1
ATOM 8286 C C . ASN D 1 129 ? 44.58316 -62.89855 -49.58060 1.000 39.08107 129 ASN D C 1
ATOM 8287 O O . ASN D 1 129 ? 43.50205 -63.28327 -50.03264 1.000 37.41150 129 ASN D O 1
ATOM 8292 N N . PRO D 1 130 ? 45.43080 -63.74401 -48.98825 1.000 42.10851 130 PRO D N 1
ATOM 8293 C CA . PRO D 1 130 ? 45.10279 -65.17637 -48.88649 1.000 41.55624 130 PRO D CA 1
ATOM 8294 C C . PRO D 1 130 ? 43.76819 -65.47907 -48.20564 1.000 41.37800 130 PRO D C 1
ATOM 8295 O O . PRO D 1 130 ? 43.07345 -66.40422 -48.62643 1.000 39.99271 130 PRO D O 1
ATOM 8299 N N . SER D 1 131 ? 43.38114 -64.71496 -47.18229 1.000 39.84355 131 SER D N 1
ATOM 8300 C CA . SER D 1 131 ? 42.09402 -64.92747 -46.52037 1.000 42.45206 131 SER D CA 1
ATOM 8301 C C . SER D 1 131 ? 40.90645 -64.74550 -47.48005 1.000 40.13567 131 SER D C 1
ATOM 8302 O O . SER D 1 131 ? 40.03546 -65.63051 -47.59824 1.000 37.47773 131 SER D O 1
ATOM 8305 N N . HIS D 1 132 ? 40.97163 -63.72500 -48.32344 1.000 39.84275 132 HIS D N 1
ATOM 8306 C CA . HIS D 1 132 ? 39.92521 -63.50386 -49.30643 1.000 35.94317 132 HIS D CA 1
ATOM 8307 C C . HIS D 1 132 ? 40.04213 -64.47829 -50.45605 1.000 38.35803 132 HIS D C 1
ATOM 8308 O O . HIS D 1 132 ? 39.01953 -64.86788 -51.02666 1.000 38.72815 132 HIS D O 1
ATOM 8315 N N . GLN D 1 133 ? 41.26240 -64.84043 -50.84884 1.000 34.85094 133 GLN D N 1
ATOM 8316 C CA . GLN D 1 133 ? 41.40046 -65.88946 -51.85228 1.000 39.51293 133 GLN D CA 1
ATOM 8317 C C . GLN D 1 133 ? 40.80215 -67.20867 -51.37699 1.000 38.24778 133 GLN D C 1
ATOM 8318 O O . GLN D 1 133 ? 40.15053 -67.90880 -52.15342 1.000 40.71435 133 GLN D O 1
ATOM 8324 N N . TRP D 1 134 ? 41.00337 -67.56506 -50.11424 1.000 35.89794 134 TRP D N 1
ATOM 8325 C CA . TRP D 1 134 ? 40.37177 -68.76361 -49.56835 1.000 38.57089 134 TRP D CA 1
ATOM 8326 C C . TRP D 1 134 ? 38.85690 -68.70165 -49.70365 1.000 39.55459 134 TRP D C 1
ATOM 8327 O O . TRP D 1 134 ? 38.21686 -69.64816 -50.19105 1.000 37.69938 134 TRP D O 1
ATOM 8338 N N . VAL D 1 135 ? 38.27014 -67.58108 -49.30772 1.000 37.97558 135 VAL D N 1
ATOM 8339 C CA . VAL D 1 135 ? 36.82606 -67.45202 -49.45478 1.000 36.66823 135 VAL D CA 1
ATOM 8340 C C . VAL D 1 135 ? 36.41021 -67.51006 -50.93145 1.000 37.59459 135 VAL D C 1
ATOM 8341 O O . VAL D 1 135 ? 35.42365 -68.17446 -51.29074 1.000 38.26888 135 VAL D O 1
ATOM 8345 N N . HIS D 1 136 ? 37.15395 -66.83398 -51.81195 1.000 38.07629 136 HIS D N 1
ATOM 8346 C CA . HIS D 1 136 ? 36.81143 -66.83237 -53.23189 1.000 37.58345 136 HIS D CA 1
ATOM 8347 C C . HIS D 1 136 ? 36.82525 -68.24665 -53.78993 1.000 39.31584 136 HIS D C 1
ATOM 8348 O O . HIS D 1 136 ? 35.94907 -68.63553 -54.56913 1.000 40.63143 136 HIS D O 1
ATOM 8355 N N . LYS D 1 137 ? 37.86750 -69.00341 -53.45741 1.000 39.13529 137 LYS D N 1
ATOM 8356 C CA . LYS D 1 137 ? 37.98166 -70.39234 -53.89085 1.000 39.56113 137 LYS D CA 1
ATOM 8357 C C . LYS D 1 137 ? 36.85859 -71.27400 -53.35442 1.000 37.20403 137 LYS D C 1
ATOM 8358 O O . LYS D 1 137 ? 36.37193 -72.16147 -54.05977 1.000 36.66671 137 LYS D O 1
ATOM 8364 N N . LYS D 1 138 ? 36.40925 -71.02222 -52.11709 1.000 39.81867 138 LYS D N 1
ATOM 8365 C CA . LYS D 1 138 ? 35.25169 -71.74924 -51.58621 1.000 40.63328 138 LYS D CA 1
ATOM 8366 C C . LYS D 1 138 ? 33.98203 -71.42747 -52.35181 1.000 38.94276 138 LYS D C 1
ATOM 8367 O O . LYS D 1 138 ? 33.20052 -72.32781 -52.67643 1.000 40.73795 138 LYS D O 1
ATOM 8373 N N . ILE D 1 139 ? 33.82109 -70.16978 -52.74413 1.000 39.97187 139 ILE D N 1
ATOM 8374 C CA . ILE D 1 139 ? 32.65707 -69.77296 -53.53039 1.000 37.57499 139 ILE D CA 1
ATOM 8375 C C . ILE D 1 139 ? 32.70628 -70.40560 -54.91264 1.000 39.83359 139 ILE D C 1
ATOM 8376 O O . ILE D 1 139 ? 31.70867 -70.96103 -55.39183 1.000 40.92631 139 ILE D O 1
ATOM 8381 N N . GLU D 1 140 ? 33.86773 -70.34317 -55.56792 1.000 37.84654 140 GLU D N 1
ATOM 8382 C CA . GLU D 1 140 ? 34.02880 -70.95454 -56.88545 1.000 40.53906 140 GLU D CA 1
ATOM 8383 C C . GLU D 1 140 ? 33.78178 -72.46405 -56.88541 1.000 39.23107 140 GLU D C 1
ATOM 8384 O O . GLU D 1 140 ? 33.23554 -72.99278 -57.85487 1.000 42.03359 140 GLU D O 1
ATOM 8390 N N . ALA D 1 141 ? 34.13371 -73.16349 -55.81070 1.000 39.37286 141 ALA D N 1
ATOM 8391 C CA . ALA D 1 141 ? 33.87569 -74.58834 -55.59959 1.000 36.10360 141 ALA D CA 1
ATOM 8392 C C . ALA D 1 141 ? 32.41573 -74.91004 -55.25950 1.000 43.37409 141 ALA D C 1
ATOM 8393 O O . ALA D 1 141 ? 32.09896 -76.08260 -55.05126 1.000 44.54494 141 ALA D O 1
ATOM 8395 N N . GLY D 1 142 ? 31.55001 -73.91473 -55.07910 1.000 40.98487 142 GLY D N 1
ATOM 8396 C CA . GLY D 1 142 ? 30.17343 -74.15790 -54.67718 1.000 46.70393 142 GLY D CA 1
ATOM 8397 C C . GLY D 1 142 ? 29.96336 -74.58818 -53.24927 1.000 42.06018 142 GLY D C 1
ATOM 8398 O O . GLY D 1 142 ? 28.92606 -75.15532 -52.91375 1.000 43.07614 142 GLY D O 1
ATOM 8399 N N . GLU D 1 143 ? 30.95166 -74.39248 -52.42144 1.000 43.33432 143 GLU D N 1
ATOM 8400 C CA . GLU D 1 143 ? 30.90393 -74.76483 -51.02396 1.000 46.37081 143 GLU D CA 1
ATOM 8401 C C . GLU D 1 143 ? 30.36300 -73.65063 -50.14462 1.000 43.86574 143 GLU D C 1
ATOM 8402 O O . GLU D 1 143 ? 30.13351 -73.89299 -48.95495 1.000 42.64026 143 GLU D O 1
ATOM 8408 N N . PHE D 1 144 ? 30.25386 -72.42503 -50.67709 1.000 42.01416 144 PHE D N 1
ATOM 8409 C CA . PHE D 1 144 ? 29.82394 -71.25938 -49.91188 1.000 38.99807 144 PHE D CA 1
ATOM 8410 C C . PHE D 1 144 ? 29.05535 -70.27741 -50.80801 1.000 40.62800 144 PHE D C 1
ATOM 8411 O O . PHE D 1 144 ? 29.39433 -70.10224 -51.98035 1.000 38.94258 144 PHE D O 1
ATOM 8419 N N . ASN D 1 145 ? 27.94773 -69.73180 -50.29748 1.000 39.29715 145 ASN D N 1
ATOM 8420 C CA . ASN D 1 145 ? 27.25761 -68.63224 -50.96384 1.000 35.45978 145 ASN D CA 1
ATOM 8421 C C . ASN D 1 145 ? 27.10422 -67.49707 -49.96362 1.000 33.88279 145 ASN D C 1
ATOM 8422 O O . ASN D 1 145 ? 26.72610 -67.73618 -48.81771 1.000 33.53950 145 ASN D O 1
ATOM 8427 N N . ILE D 1 146 ? 27.49562 -66.28603 -50.36477 1.000 35.43741 146 ILE D N 1
ATOM 8428 C CA . ILE D 1 146 ? 27.36504 -65.09459 -49.52095 1.000 31.53931 146 ILE D CA 1
ATOM 8429 C C . ILE D 1 146 ? 25.91892 -64.65560 -49.34183 1.000 29.60771 146 ILE D C 1
ATOM 8430 O O . ILE D 1 146 ? 25.21625 -64.36967 -50.31558 1.000 28.23286 146 ILE D O 1
ATOM 8435 N N . GLN D 1 147 ? 25.47970 -64.55248 -48.08622 1.000 30.32746 147 GLN D N 1
ATOM 8436 C CA . GLN D 1 147 ? 24.23136 -63.87248 -47.80293 1.000 30.57967 147 GLN D CA 1
ATOM 8437 C C . GLN D 1 147 ? 24.41146 -62.38965 -47.44085 1.000 28.77896 147 GLN D C 1
ATOM 8438 O O . GLN D 1 147 ? 23.68339 -61.53042 -47.96593 1.000 30.52211 147 GLN D O 1
ATOM 8444 N N . GLN D 1 148 ? 25.36150 -62.06632 -46.55758 1.000 27.45264 148 GLN D N 1
ATOM 8445 C CA . GLN D 1 148 ? 25.63883 -60.67785 -46.19005 1.000 27.29744 148 GLN D CA 1
ATOM 8446 C C . GLN D 1 148 ? 27.13600 -60.50552 -45.88784 1.000 27.58745 148 GLN D C 1
ATOM 8447 O O . GLN D 1 148 ? 27.73564 -61.34106 -45.20507 1.000 28.09665 148 GLN D O 1
ATOM 8453 N N . MET D 1 149 ? 27.71415 -59.39631 -46.34574 1.000 27.44705 149 MET D N 1
ATOM 8454 C CA . MET D 1 149 ? 29.03839 -58.91136 -45.93336 1.000 30.70357 149 MET D CA 1
ATOM 8455 C C . MET D 1 149 ? 28.86487 -57.65264 -45.08802 1.000 30.44312 149 MET D C 1
ATOM 8456 O O . MET D 1 149 ? 28.05168 -56.79647 -45.44928 1.000 30.37242 149 MET D O 1
ATOM 8461 N N . ASP D 1 150 ? 29.37821 -57.66471 -43.86198 1.000 27.99255 150 ASP D N 1
ATOM 8462 C CA . ASP D 1 150 ? 29.36985 -56.48784 -42.98579 1.000 30.28253 150 ASP D CA 1
ATOM 8463 C C . ASP D 1 150 ? 30.79751 -55.93106 -42.79342 1.000 28.33209 150 ASP D C 1
ATOM 8464 O O . ASP D 1 150 ? 31.66602 -56.64566 -42.29802 1.000 28.89767 150 ASP D O 1
ATOM 8469 N N . VAL D 1 151 ? 31.05815 -54.68089 -43.18442 1.000 28.47039 151 VAL D N 1
ATOM 8470 C CA . VAL D 1 151 ? 32.42153 -54.14560 -43.28519 1.000 31.51059 151 VAL D CA 1
ATOM 8471 C C . VAL D 1 151 ? 32.61803 -52.81691 -42.53919 1.000 31.30734 151 VAL D C 1
ATOM 8472 O O . VAL D 1 151 ? 31.74745 -51.94350 -42.57950 1.000 31.05209 151 VAL D O 1
ATOM 8476 N N . GLN D 1 152 ? 33.75830 -52.67892 -41.83088 1.000 28.68904 152 GLN D N 1
ATOM 8477 C CA . GLN D 1 152 ? 34.16243 -51.43364 -41.16468 1.000 29.20505 152 GLN D CA 1
ATOM 8478 C C . GLN D 1 152 ? 35.54565 -51.00780 -41.67888 1.000 34.14852 152 GLN D C 1
ATOM 8479 O O . GLN D 1 152 ? 36.48412 -51.81079 -41.66092 1.000 32.33851 152 GLN D O 1
ATOM 8485 N N . THR D 1 153 ? 35.64832 -49.79409 -42.24843 1.000 31.95370 153 THR D N 1
ATOM 8486 C CA . THR D 1 153 ? 36.93222 -49.17899 -42.62746 1.000 32.23443 153 THR D CA 1
ATOM 8487 C C . THR D 1 153 ? 37.14823 -47.88705 -41.82910 1.000 30.78237 153 THR D C 1
ATOM 8488 O O . THR D 1 153 ? 36.50787 -46.85952 -42.08104 1.000 30.25827 153 THR D O 1
ATOM 8492 N N . TYR D 1 154 ? 38.02742 -47.96803 -40.83266 1.000 31.73152 154 TYR D N 1
ATOM 8493 C CA . TYR D 1 154 ? 38.20411 -46.94613 -39.79689 1.000 35.40521 154 TYR D CA 1
ATOM 8494 C C . TYR D 1 154 ? 39.63290 -46.42851 -39.66319 1.000 32.97419 154 TYR D C 1
ATOM 8495 O O . TYR D 1 154 ? 40.56649 -47.21861 -39.58105 1.000 32.48392 154 TYR D O 1
ATOM 8504 N N . PHE D 1 155 ? 39.79294 -45.10606 -39.58283 1.000 32.85173 155 PHE D N 1
ATOM 8505 C CA . PHE D 1 155 ? 41.09218 -44.52522 -39.27853 1.000 33.64195 155 PHE D CA 1
ATOM 8506 C C . PHE D 1 155 ? 40.83650 -43.41838 -38.26219 1.000 36.26734 155 PHE D C 1
ATOM 8507 O O . PHE D 1 155 ? 39.69625 -42.97963 -38.07984 1.000 34.63168 155 PHE D O 1
ATOM 8515 N N . PHE D 1 156 ? 41.88338 -42.97065 -37.56095 1.000 36.43437 156 PHE D N 1
ATOM 8516 C CA . PHE D 1 156 ? 41.74901 -41.73996 -36.78826 1.000 36.65913 156 PHE D CA 1
ATOM 8517 C C . PHE D 1 156 ? 42.57275 -40.73884 -37.59010 1.000 36.81666 156 PHE D C 1
ATOM 8518 O O . PHE D 1 156 ? 43.78570 -40.62190 -37.39138 1.000 40.80177 156 PHE D O 1
ATOM 8526 N N . ARG D 1 157 ? 41.89015 -39.93873 -38.43029 1.000 37.13097 157 ARG D N 1
ATOM 8527 C CA . ARG D 1 157 ? 42.55973 -39.11607 -39.43043 1.000 40.26111 157 ARG D CA 1
ATOM 8528 C C . ARG D 1 157 ? 41.87221 -37.76062 -39.60778 1.000 39.57207 157 ARG D C 1
ATOM 8529 O O . ARG D 1 157 ? 41.30277 -37.47185 -40.65689 1.000 39.71662 157 ARG D O 1
ATOM 8537 N N . ARG D 1 158 ? 42.03757 -36.89044 -38.60783 1.000 42.66017 158 ARG D N 1
ATOM 8538 C CA . ARG D 1 158 ? 41.53258 -35.51711 -38.60995 1.000 47.35623 158 ARG D CA 1
ATOM 8539 C C . ARG D 1 158 ? 42.55520 -34.54735 -39.18245 1.000 48.66010 158 ARG D C 1
ATOM 8540 O O . ARG D 1 158 ? 42.32617 -33.33467 -39.20826 1.000 49.86269 158 ARG D O 1
ATOM 8548 N N . THR D 1 159 ? 43.69711 -35.09804 -39.55227 1.000 45.51026 159 THR D N 1
ATOM 8549 C CA . THR D 1 159 ? 44.85988 -34.51545 -40.19244 1.000 46.04196 159 THR D CA 1
ATOM 8550 C C . THR D 1 159 ? 45.16273 -35.45531 -41.34604 1.000 45.82574 159 THR D C 1
ATOM 8551 O O . THR D 1 159 ? 44.78110 -36.62554 -41.33411 1.000 46.55946 159 THR D O 1
ATOM 8555 N N . ASN D 1 160 ? 45.81798 -34.90652 -42.35178 1.000 49.37702 160 ASN D N 1
ATOM 8556 C CA . ASN D 1 160 ? 46.18583 -35.54137 -43.61952 1.000 48.79951 160 ASN D CA 1
ATOM 8557 C C . ASN D 1 160 ? 47.43246 -36.40789 -43.40781 1.000 48.00522 160 ASN D C 1
ATOM 8558 O O . ASN D 1 160 ? 48.56330 -36.01581 -43.67998 1.000 50.26744 160 ASN D O 1
ATOM 8563 N N . MET D 1 161 ? 47.22010 -37.48826 -42.65618 1.000 43.43820 161 MET D N 1
ATOM 8564 C CA . MET D 1 161 ? 48.23505 -38.45282 -42.26416 1.000 43.39508 161 MET D CA 1
ATOM 8565 C C . MET D 1 161 ? 48.03600 -39.79624 -42.96338 1.000 43.49921 161 MET D C 1
ATOM 8566 O O . MET D 1 161 ? 46.90059 -40.19837 -43.22719 1.000 42.86967 161 MET D O 1
ATOM 8571 N N . ASN D 1 162 ? 49.14054 -40.46088 -43.33411 1.000 41.22867 162 ASN D N 1
ATOM 8572 C CA . ASN D 1 162 ? 49.07615 -41.83126 -43.84494 1.000 40.64442 162 ASN D CA 1
ATOM 8573 C C . ASN D 1 162 ? 48.86020 -42.85047 -42.71908 1.000 41.84058 162 ASN D C 1
ATOM 8574 O O . ASN D 1 162 ? 48.82429 -42.51903 -41.53335 1.000 39.83964 162 ASN D O 1
ATOM 8579 N N . ALA D 1 163 ? 48.70923 -44.11959 -43.11706 1.000 42.39777 163 ALA D N 1
ATOM 8580 C CA . ALA D 1 163 ? 48.50215 -45.23835 -42.19878 1.000 44.18262 163 ALA D CA 1
ATOM 8581 C C . ALA D 1 163 ? 49.65568 -45.45716 -41.23441 1.000 46.34987 163 ALA D C 1
ATOM 8582 O O . ALA D 1 163 ? 49.48839 -46.21056 -40.27065 1.000 49.55317 163 ALA D O 1
ATOM 8584 N N . LEU D 1 164 ? 50.81315 -44.85510 -41.46895 1.000 48.25305 164 LEU D N 1
ATOM 8585 C CA . LEU D 1 164 ? 51.93498 -44.93936 -40.53902 1.000 50.58950 164 LEU D CA 1
ATOM 8586 C C . LEU D 1 164 ? 51.97834 -43.73087 -39.63091 1.000 50.74465 164 LEU D C 1
ATOM 8587 O O . LEU D 1 164 ? 52.97785 -43.52432 -38.94301 1.000 54.47069 164 LEU D O 1
ATOM 8592 N N . GLY D 1 165 ? 50.94847 -42.89171 -39.66925 1.000 45.56643 165 GLY D N 1
ATOM 8593 C CA . GLY D 1 165 ? 50.93140 -41.70877 -38.84951 1.000 43.57791 165 GLY D CA 1
ATOM 8594 C C . GLY D 1 165 ? 51.75705 -40.54827 -39.35425 1.000 47.19261 165 GLY D C 1
ATOM 8595 O O . GLY D 1 165 ? 51.96775 -39.59426 -38.59316 1.000 48.52641 165 GLY D O 1
ATOM 8596 N N . GLN D 1 166 ? 52.25380 -40.58643 -40.59502 1.000 44.42003 166 GLN D N 1
ATOM 8597 C CA . GLN D 1 166 ? 53.02115 -39.44683 -41.07618 1.000 44.84915 166 GLN D CA 1
ATOM 8598 C C . GLN D 1 166 ? 52.09833 -38.50639 -41.83954 1.000 40.34735 166 GLN D C 1
ATOM 8599 O O . GLN D 1 166 ? 51.15913 -38.94612 -42.50132 1.000 45.07798 166 GLN D O 1
ATOM 8605 N N . ALA D 1 167 ? 52.37607 -37.20468 -41.77061 1.000 40.60863 167 ALA D N 1
ATOM 8606 C CA . ALA D 1 167 ? 51.57780 -36.26560 -42.55303 1.000 41.67658 167 ALA D CA 1
ATOM 8607 C C . ALA D 1 167 ? 51.66922 -36.47667 -44.05272 1.000 39.27057 167 ALA D C 1
ATOM 8608 O O . ALA D 1 167 ? 52.76099 -36.64125 -44.59792 1.000 39.78935 167 ALA D O 1
ATOM 8610 N N . ARG D 1 168 ? 50.51186 -36.53466 -44.70609 1.000 40.67360 168 ARG D N 1
ATOM 8611 C CA . ARG D 1 168 ? 50.38559 -36.49913 -46.15671 1.000 42.75027 168 ARG D CA 1
ATOM 8612 C C . ARG D 1 168 ? 50.32072 -35.06258 -46.66618 1.000 43.41455 168 ARG D C 1
ATOM 8613 O O . ARG D 1 168 ? 49.99251 -34.13046 -45.92206 1.000 40.20124 168 ARG D O 1
ATOM 8621 N N . SER D 1 169 ? 50.78554 -34.88065 -47.89012 1.000 39.31574 169 SER D N 1
ATOM 8622 C CA . SER D 1 169 ? 50.63050 -33.64062 -48.63750 1.000 41.12346 169 SER D CA 1
ATOM 8623 C C . SER D 1 169 ? 49.33348 -33.56464 -49.44358 1.000 40.94843 169 SER D C 1
ATOM 8624 O O . SER D 1 169 ? 49.07382 -32.53409 -50.06494 1.000 46.19352 169 SER D O 1
ATOM 8627 N N . TRP D 1 170 ? 48.50913 -34.60747 -49.43701 1.000 42.21415 170 TRP D N 1
ATOM 8628 C CA . TRP D 1 170 ? 47.28328 -34.68083 -50.22261 1.000 39.50692 170 TRP D CA 1
ATOM 8629 C C . TRP D 1 170 ? 46.11986 -35.16050 -49.35679 1.000 41.35704 170 TRP D C 1
ATOM 8630 O O . TRP D 1 170 ? 46.32433 -35.81081 -48.32649 1.000 40.55393 170 TRP D O 1
ATOM 8641 N N . THR D 1 171 ? 44.88970 -34.86408 -49.80370 1.000 36.42168 171 THR D N 1
ATOM 8642 C CA . THR D 1 171 ? 43.68459 -35.25855 -49.08281 1.000 38.40026 171 THR D CA 1
ATOM 8643 C C . THR D 1 171 ? 43.08359 -36.52548 -49.68145 1.000 33.92340 171 THR D C 1
ATOM 8644 O O . THR D 1 171 ? 42.92854 -36.63446 -50.89779 1.000 33.69523 171 THR D O 1
ATOM 8648 N N . ASP D 1 172 ? 42.79422 -37.48553 -48.79829 1.000 33.46662 172 ASP D N 1
ATOM 8649 C CA . ASP D 1 172 ? 42.20749 -38.80256 -49.01968 1.000 34.33892 172 ASP D CA 1
ATOM 8650 C C . ASP D 1 172 ? 40.69064 -38.65982 -49.16302 1.000 32.57734 172 ASP D C 1
ATOM 8651 O O . ASP D 1 172 ? 40.14982 -37.55698 -49.02424 1.000 35.05997 172 ASP D O 1
ATOM 8656 N N . HIS D 1 173 ? 39.97484 -39.76727 -49.43210 1.000 31.63658 173 HIS D N 1
ATOM 8657 C CA . HIS D 1 173 ? 38.53509 -39.65519 -49.71273 1.000 34.54477 173 HIS D CA 1
ATOM 8658 C C . HIS D 1 173 ? 37.90486 -40.99614 -49.32770 1.000 35.36326 173 HIS D C 1
ATOM 8659 O O . HIS D 1 173 ? 38.28757 -42.04397 -49.85786 1.000 37.67396 173 HIS D O 1
ATOM 8666 N N . LEU D 1 174 ? 36.89412 -40.94869 -48.45209 1.000 35.65960 174 LEU D N 1
ATOM 8667 C CA . LEU D 1 174 ? 36.20958 -42.15220 -47.96340 1.000 35.81529 174 LEU D CA 1
ATOM 8668 C C . LEU D 1 174 ? 35.56077 -42.98618 -49.07234 1.000 33.91382 174 LEU D C 1
ATOM 8669 O O . LEU D 1 174 ? 35.57639 -44.22294 -49.02564 1.000 32.04955 174 LEU D O 1
ATOM 8674 N N . LEU D 1 175 ? 34.88594 -42.32516 -50.00802 1.000 32.55373 175 LEU D N 1
ATOM 8675 C CA . LEU D 1 175 ? 34.24997 -42.94701 -51.16213 1.000 31.21948 175 LEU D CA 1
ATOM 8676 C C . LEU D 1 175 ? 35.19759 -43.52710 -52.21473 1.000 33.85775 175 LEU D C 1
ATOM 8677 O O . LEU D 1 175 ? 35.27752 -44.74550 -52.39187 1.000 31.16818 175 LEU D O 1
ATOM 8682 N N . TRP D 1 176 ? 35.94482 -42.66579 -52.91169 1.000 35.41114 176 TRP D N 1
ATOM 8683 C CA . TRP D 1 176 ? 36.69725 -43.13685 -54.07148 1.000 37.09013 176 TRP D CA 1
ATOM 8684 C C . TRP D 1 176 ? 37.84557 -44.05808 -53.68319 1.000 34.67079 176 TRP D C 1
ATOM 8685 O O . TRP D 1 176 ? 38.12617 -45.02150 -54.39980 1.000 34.67602 176 TRP D O 1
ATOM 8696 N N . HIS D 1 177 ? 38.50994 -43.80070 -52.55511 1.000 35.22851 177 HIS D N 1
ATOM 8697 C CA . HIS D 1 177 ? 39.61770 -44.65249 -52.13824 1.000 33.84205 177 HIS D CA 1
ATOM 8698 C C . HIS D 1 177 ? 39.20406 -45.78324 -51.20416 1.000 31.71884 177 HIS D C 1
ATOM 8699 O O . HIS D 1 177 ? 39.42946 -46.95999 -51.49187 1.000 32.62927 177 HIS D O 1
ATOM 8706 N N . HIS D 1 178 ? 38.35654 -45.51399 -50.24900 1.000 32.88578 178 HIS D N 1
ATOM 8707 C CA . HIS D 1 178 ? 38.13527 -46.52091 -49.23091 1.000 33.10474 178 HIS D CA 1
ATOM 8708 C C . HIS D 1 178 ? 36.92262 -47.37351 -49.55249 1.000 29.02811 178 HIS D C 1
ATOM 8709 O O . HIS D 1 178 ? 36.98611 -48.58465 -49.38459 1.000 32.54118 178 HIS D O 1
ATOM 8716 N N . ALA D 1 179 ? 35.83522 -46.79484 -50.02748 1.000 30.66004 179 ALA D N 1
ATOM 8717 C CA . ALA D 1 179 ? 34.67913 -47.60547 -50.40048 1.000 31.84127 179 ALA D CA 1
ATOM 8718 C C . ALA D 1 179 ? 34.97269 -48.51318 -51.60687 1.000 33.08030 179 ALA D C 1
ATOM 8719 O O . ALA D 1 179 ? 34.45231 -49.63396 -51.66467 1.000 32.35189 179 ALA D O 1
ATOM 8721 N N . ALA D 1 180 ? 35.84215 -48.07481 -52.52969 1.000 31.62040 180 ALA D N 1
ATOM 8722 C CA . ALA D 1 180 ? 36.24588 -48.87874 -53.68699 1.000 32.08588 180 ALA D CA 1
ATOM 8723 C C . ALA D 1 180 ? 36.71763 -50.29986 -53.33857 1.000 32.42577 180 ALA D C 1
ATOM 8724 O O . ALA D 1 180 ? 36.30102 -51.26986 -54.00092 1.000 30.86818 180 ALA D O 1
ATOM 8726 N N . HIS D 1 181 ? 37.46450 -50.47283 -52.23691 1.000 31.21738 181 HIS D N 1
ATOM 8727 C CA . HIS D 1 181 ? 37.85124 -51.83441 -51.86063 1.000 33.40186 181 HIS D CA 1
ATOM 8728 C C . HIS D 1 181 ? 36.63163 -52.73070 -51.65183 1.000 32.69134 181 HIS D C 1
ATOM 8729 O O . HIS D 1 181 ? 36.53534 -53.80796 -52.25104 1.000 31.25523 181 HIS D O 1
ATOM 8736 N N . THR D 1 182 ? 35.62378 -52.23905 -50.94085 1.000 30.60305 182 THR D N 1
ATOM 8737 C CA . THR D 1 182 ? 34.49994 -53.10703 -50.62330 1.000 29.39868 182 THR D CA 1
ATOM 8738 C C . THR D 1 182 ? 33.50333 -53.21188 -51.75362 1.000 30.71508 182 THR D C 1
ATOM 8739 O O . THR D 1 182 ? 33.00373 -54.29998 -52.02456 1.000 33.40121 182 THR D O 1
ATOM 8743 N N . VAL D 1 183 ? 33.21431 -52.12261 -52.45126 1.000 30.32365 183 VAL D N 1
ATOM 8744 C CA . VAL D 1 183 ? 32.28051 -52.22097 -53.56631 1.000 29.59960 183 VAL D CA 1
ATOM 8745 C C . VAL D 1 183 ? 32.76754 -53.24586 -54.57780 1.000 32.27678 183 VAL D C 1
ATOM 8746 O O . VAL D 1 183 ? 32.04021 -54.20362 -54.92014 1.000 34.97612 183 VAL D O 1
ATOM 8750 N N . ASP D 1 184 ? 34.05102 -53.16171 -54.94665 1.000 30.49973 184 ASP D N 1
ATOM 8751 C CA . ASP D 1 184 ? 34.61036 -54.16281 -55.84560 1.000 32.60197 184 ASP D CA 1
ATOM 8752 C C . ASP D 1 184 ? 34.58839 -55.55533 -55.22492 1.000 31.14626 184 ASP D C 1
ATOM 8753 O O . ASP D 1 184 ? 34.22583 -56.52852 -55.89699 1.000 31.91134 184 ASP D O 1
ATOM 8758 N N . LEU D 1 185 ? 35.12504 -55.69799 -54.00902 1.000 30.33089 185 LEU D N 1
ATOM 8759 C CA . LEU D 1 185 ? 35.19355 -57.01947 -53.39143 1.000 33.46391 185 LEU D CA 1
ATOM 8760 C C . LEU D 1 185 ? 33.80909 -57.66003 -53.20042 1.000 35.68218 185 LEU D C 1
ATOM 8761 O O . LEU D 1 185 ? 33.65486 -58.86715 -53.40726 1.000 35.08713 185 LEU D O 1
ATOM 8766 N N . PHE D 1 186 ? 32.78234 -56.87245 -52.85531 1.000 32.27873 186 PHE D N 1
ATOM 8767 C CA . PHE D 1 186 ? 31.42436 -57.41830 -52.74340 1.000 34.70922 186 PHE D CA 1
ATOM 8768 C C . PHE D 1 186 ? 30.94708 -57.97680 -54.07049 1.000 32.04870 186 PHE D C 1
ATOM 8769 O O . PHE D 1 186 ? 30.50605 -59.12653 -54.14498 1.000 31.17517 186 PHE D O 1
ATOM 8777 N N . ALA D 1 187 ? 31.02472 -57.18080 -55.13471 1.000 30.57581 187 ALA D N 1
ATOM 8778 C CA . ALA D 1 187 ? 30.57293 -57.71537 -56.41683 1.000 35.42471 187 ALA D CA 1
ATOM 8779 C C . ALA D 1 187 ? 31.39122 -58.92717 -56.84264 1.000 37.39554 187 ALA D C 1
ATOM 8780 O O . ALA D 1 187 ? 30.84261 -59.92453 -57.33517 1.000 37.92474 187 ALA D O 1
ATOM 8782 N N . TYR D 1 188 ? 32.70423 -58.86659 -56.61840 1.000 38.48818 188 TYR D N 1
ATOM 8783 C CA . TYR D 1 188 ? 33.60575 -59.95253 -56.97490 1.000 40.12789 188 TYR D CA 1
ATOM 8784 C C . TYR D 1 188 ? 33.30113 -61.24963 -56.22144 1.000 41.87324 188 TYR D C 1
ATOM 8785 O O . TYR D 1 188 ? 33.18032 -62.31396 -56.84121 1.000 42.27475 188 TYR D O 1
ATOM 8794 N N . GLN D 1 189 ? 33.21106 -61.19014 -54.88380 1.000 36.83841 189 GLN D N 1
ATOM 8795 C CA . GLN D 1 189 ? 32.95321 -62.37963 -54.06948 1.000 35.46553 189 GLN D CA 1
ATOM 8796 C C . GLN D 1 189 ? 31.52377 -62.89000 -54.22602 1.000 39.55577 189 GLN D C 1
ATOM 8797 O O . GLN D 1 189 ? 31.29350 -64.10226 -54.16044 1.000 38.77987 189 GLN D O 1
ATOM 8803 N N . ALA D 1 190 ? 30.54801 -61.98869 -54.39858 1.000 36.52556 190 ALA D N 1
ATOM 8804 C CA . ALA D 1 190 ? 29.18081 -62.41261 -54.67138 1.000 39.31232 190 ALA D CA 1
ATOM 8805 C C . ALA D 1 190 ? 29.02748 -63.01701 -56.05538 1.000 39.00090 190 ALA D C 1
ATOM 8806 O O . ALA D 1 190 ? 28.02744 -63.69301 -56.30375 1.000 34.87137 190 ALA D O 1
ATOM 8808 N N . GLY D 1 191 ? 30.00057 -62.82014 -56.94921 1.000 40.59724 191 GLY D N 1
ATOM 8809 C CA . GLY D 1 191 ? 29.83127 -63.29613 -58.31112 1.000 38.33703 191 GLY D CA 1
ATOM 8810 C C . GLY D 1 191 ? 28.64524 -62.68646 -59.03229 1.000 42.82279 191 GLY D C 1
ATOM 8811 O O . GLY D 1 191 ? 28.07246 -63.32019 -59.92240 1.000 47.12326 191 GLY D O 1
ATOM 8812 N N . SER D 1 192 ? 28.21079 -61.49139 -58.62734 1.000 38.34555 192 SER D N 1
ATOM 8813 C CA . SER D 1 192 ? 26.96418 -60.97144 -59.11786 1.000 35.56338 192 SER D CA 1
ATOM 8814 C C . SER D 1 192 ? 27.03517 -59.45188 -59.11642 1.000 36.59074 192 SER D C 1
ATOM 8815 O O . SER D 1 192 ? 27.53142 -58.86165 -58.14990 1.000 38.84500 192 SER D O 1
ATOM 8818 N N . PRO D 1 193 ? 26.50515 -58.79921 -60.13949 1.000 38.68197 193 PRO D N 1
ATOM 8819 C CA . PRO D 1 193 ? 26.52780 -57.33192 -60.19146 1.000 36.55567 193 PRO D CA 1
ATOM 8820 C C . PRO D 1 193 ? 25.68991 -56.66083 -59.10406 1.000 42.08799 193 PRO D C 1
ATOM 8821 O O . PRO D 1 193 ? 24.67295 -57.18616 -58.64094 1.000 41.75859 193 PRO D O 1
ATOM 8825 N N . ILE D 1 194 ? 26.14702 -55.47365 -58.69868 1.000 37.82451 194 ILE D N 1
ATOM 8826 C CA . ILE D 1 194 ? 25.38651 -54.61960 -57.80197 1.000 37.71343 194 ILE D CA 1
ATOM 8827 C C . ILE D 1 194 ? 24.19880 -54.00447 -58.52701 1.000 40.75996 194 ILE D C 1
ATOM 8828 O O . ILE D 1 194 ? 24.33820 -53.40702 -59.59830 1.000 46.11511 194 ILE D O 1
ATOM 8833 N N . VAL D 1 195 ? 23.01945 -54.14188 -57.93081 1.000 39.46395 195 VAL D N 1
ATOM 8834 C CA . VAL D 1 195 ? 21.77119 -53.65613 -58.50927 1.000 42.86631 195 VAL D CA 1
ATOM 8835 C C . VAL D 1 195 ? 21.09919 -52.60483 -57.64491 1.000 42.61765 195 VAL D C 1
ATOM 8836 O O . VAL D 1 195 ? 20.14004 -51.96893 -58.10684 1.000 49.23403 195 VAL D O 1
ATOM 8840 N N . LYS D 1 196 ? 21.53383 -52.42346 -56.40100 1.000 39.10605 196 LYS D N 1
ATOM 8841 C CA . LYS D 1 196 ? 21.05975 -51.32260 -55.58618 1.000 37.25751 196 LYS D CA 1
ATOM 8842 C C . LYS D 1 196 ? 22.20616 -50.81157 -54.73226 1.000 34.43945 196 LYS D C 1
ATOM 8843 O O . LYS D 1 196 ? 22.94378 -51.61929 -54.15257 1.000 33.36931 196 LYS D O 1
ATOM 8849 N N . ALA D 1 197 ? 22.40027 -49.48776 -54.69207 1.000 32.20490 197 ALA D N 1
ATOM 8850 C CA . ALA D 1 197 ? 23.41307 -48.92813 -53.79541 1.000 32.83395 197 ALA D CA 1
ATOM 8851 C C . ALA D 1 197 ? 22.86402 -47.63986 -53.20091 1.000 30.43906 197 ALA D C 1
ATOM 8852 O O . ALA D 1 197 ? 22.40362 -46.77478 -53.94638 1.000 31.16326 197 ALA D O 1
ATOM 8854 N N . ASN D 1 198 ? 23.02778 -47.46305 -51.89023 1.000 30.16962 198 ASN D N 1
ATOM 8855 C CA . ASN D 1 198 ? 22.64700 -46.25333 -51.16324 1.000 30.70280 198 ASN D CA 1
ATOM 8856 C C . ASN D 1 198 ? 23.75615 -45.84426 -50.19451 1.000 30.36034 198 ASN D C 1
ATOM 8857 O O . ASN D 1 198 ? 24.42250 -46.69765 -49.60111 1.000 29.73543 198 ASN D O 1
ATOM 8862 N N . ALA D 1 199 ? 24.01715 -44.54313 -50.11055 1.000 30.86646 199 ALA D N 1
ATOM 8863 C CA . ALA D 1 199 ? 24.93969 -43.98413 -49.13119 1.000 30.78956 199 ALA D CA 1
ATOM 8864 C C . ALA D 1 199 ? 24.35579 -42.77396 -48.41187 1.000 31.63182 199 ALA D C 1
ATOM 8865 O O . ALA D 1 199 ? 23.58845 -42.01002 -48.98238 1.000 32.34711 199 ALA D O 1
ATOM 8867 N N . VAL D 1 200 ? 24.75876 -42.56927 -47.17092 1.000 31.68266 200 VAL D N 1
ATOM 8868 C CA . VAL D 1 200 ? 24.55948 -41.26960 -46.54282 1.000 32.58123 200 VAL D CA 1
ATOM 8869 C C . VAL D 1 200 ? 25.88483 -40.86885 -45.92331 1.000 32.49026 200 VAL D C 1
ATOM 8870 O O . VAL D 1 200 ? 26.71507 -41.72636 -45.59933 1.000 32.90115 200 VAL D O 1
ATOM 8874 N N . GLN D 1 201 ? 26.13274 -39.55794 -45.86428 1.000 33.25828 201 GLN D N 1
ATOM 8875 C CA . GLN D 1 201 ? 27.37782 -39.05060 -45.31069 1.000 35.67636 201 GLN D CA 1
ATOM 8876 C C . GLN D 1 201 ? 27.07845 -37.97482 -44.27944 1.000 35.69157 201 GLN D C 1
ATOM 8877 O O . GLN D 1 201 ? 26.04415 -37.30934 -44.33549 1.000 35.20283 201 GLN D O 1
ATOM 8883 N N . GLY D 1 202 ? 28.00651 -37.81496 -43.33688 1.000 35.63897 202 GLY D N 1
ATOM 8884 C CA . GLY D 1 202 ? 28.00414 -36.70534 -42.41317 1.000 35.72424 202 GLY D CA 1
ATOM 8885 C C . GLY D 1 202 ? 28.46846 -35.38064 -43.00853 1.000 36.50151 202 GLY D C 1
ATOM 8886 O O . GLY D 1 202 ? 28.68946 -35.23035 -44.22045 1.000 36.07642 202 GLY D O 1
ATOM 8887 N N . PRO D 1 203 ? 28.59238 -34.38231 -42.13165 1.000 37.52623 203 PRO D N 1
ATOM 8888 C CA . PRO D 1 203 ? 29.02715 -33.03545 -42.54509 1.000 39.22021 203 PRO D CA 1
ATOM 8889 C C . PRO D 1 203 ? 30.45117 -33.01016 -43.09230 1.000 40.86254 203 PRO D C 1
ATOM 8890 O O . PRO D 1 203 ? 31.32583 -33.77491 -42.66607 1.000 37.26036 203 PRO D O 1
ATOM 8894 N N . ILE D 1 204 ? 30.66930 -32.07101 -44.02077 1.000 46.54635 204 ILE D N 1
ATOM 8895 C CA . ILE D 1 204 ? 31.99131 -31.77296 -44.58068 1.000 42.06390 204 ILE D CA 1
ATOM 8896 C C . ILE D 1 204 ? 32.84708 -31.11333 -43.50850 1.000 45.57022 204 ILE D C 1
ATOM 8897 O O . ILE D 1 204 ? 32.46233 -30.09176 -42.92998 1.000 46.19240 204 ILE D O 1
ATOM 8902 N N . HIS D 1 205 ? 34.06181 -31.63783 -43.32092 1.000 45.88091 205 HIS D N 1
ATOM 8903 C CA . HIS D 1 205 ? 35.02490 -31.11436 -42.35307 1.000 45.80732 205 HIS D CA 1
ATOM 8904 C C . HIS D 1 205 ? 35.56761 -29.74541 -42.74501 1.000 48.66522 205 HIS D C 1
ATOM 8905 O O . HIS D 1 205 ? 35.98485 -29.53162 -43.88857 1.000 46.18278 205 HIS D O 1
ATOM 8912 N N . LYS D 1 206 ? 35.39453 -28.78094 -41.82127 1.000 48.76930 206 LYS D N 1
ATOM 8913 C CA . LYS D 1 206 ? 35.76088 -27.38530 -42.07475 1.000 56.06338 206 LYS D CA 1
ATOM 8914 C C . LYS D 1 206 ? 37.18382 -27.22545 -42.61091 1.000 55.58559 206 LYS D C 1
ATOM 8915 O O . LYS D 1 206 ? 37.42124 -26.36985 -43.46931 1.000 56.00764 206 LYS D O 1
ATOM 8921 N N . ASP D 1 207 ? 38.16080 -27.98103 -42.08570 1.000 56.10583 207 ASP D N 1
ATOM 8922 C CA . ASP D 1 207 ? 39.53592 -27.73392 -42.53051 1.000 60.87998 207 ASP D CA 1
ATOM 8923 C C . ASP D 1 207 ? 39.99154 -28.64218 -43.66306 1.000 57.54364 207 ASP D C 1
ATOM 8924 O O . ASP D 1 207 ? 40.87193 -28.23957 -44.42421 1.000 55.71308 207 ASP D O 1
ATOM 8929 N N . LEU D 1 208 ? 39.38984 -29.82454 -43.82595 1.000 52.77517 208 LEU D N 1
ATOM 8930 C CA . LEU D 1 208 ? 39.82700 -30.79107 -44.83299 1.000 50.88523 208 LEU D CA 1
ATOM 8931 C C . LEU D 1 208 ? 38.96141 -30.81482 -46.08738 1.000 49.90412 208 LEU D C 1
ATOM 8932 O O . LEU D 1 208 ? 39.41559 -31.33225 -47.12331 1.000 43.33625 208 LEU D O 1
ATOM 8937 N N . GLY D 1 209 ? 37.71945 -30.32956 -46.00527 1.000 45.85436 209 GLY D N 1
ATOM 8938 C CA . GLY D 1 209 ? 36.84671 -30.32208 -47.16466 1.000 41.65088 209 GLY D CA 1
ATOM 8939 C C . GLY D 1 209 ? 36.31127 -31.66369 -47.61113 1.000 43.88458 209 GLY D C 1
ATOM 8940 O O . GLY D 1 209 ? 35.91478 -31.80227 -48.76890 1.000 43.24085 209 GLY D O 1
ATOM 8941 N N . ILE D 1 210 ? 36.35306 -32.68105 -46.75018 1.000 43.75154 210 ILE D N 1
ATOM 8942 C CA . ILE D 1 210 ? 35.86674 -34.01323 -47.08314 1.000 41.33306 210 ILE D CA 1
ATOM 8943 C C . ILE D 1 210 ? 34.93052 -34.48621 -45.97197 1.000 39.39862 210 ILE D C 1
ATOM 8944 O O . ILE D 1 210 ? 34.96042 -33.98542 -44.84457 1.000 38.85717 210 ILE D O 1
ATOM 8949 N N . ALA D 1 211 ? 34.06214 -35.43813 -46.31397 1.000 38.80016 211 ALA D N 1
ATOM 8950 C CA . ALA D 1 211 ? 33.27635 -36.13873 -45.29529 1.000 40.50634 211 ALA D CA 1
ATOM 8951 C C . ALA D 1 211 ? 34.14106 -37.03234 -44.40125 1.000 33.94130 211 ALA D C 1
ATOM 8952 O O . ALA D 1 211 ? 35.10543 -37.64192 -44.85970 1.000 34.88819 211 ALA D O 1
ATOM 8954 N N . MET D 1 212 ? 33.85904 -37.01566 -43.10212 1.000 34.43028 212 MET D N 1
ATOM 8955 C CA . MET D 1 212 ? 34.57431 -37.82720 -42.11323 1.000 35.25832 212 MET D CA 1
ATOM 8956 C C . MET D 1 212 ? 33.88286 -39.17340 -41.78791 1.000 34.24076 212 MET D C 1
ATOM 8957 O O . MET D 1 212 ? 34.50048 -40.02905 -41.14907 1.000 36.50587 212 MET D O 1
ATOM 8962 N N . ASP D 1 213 ? 32.60734 -39.35256 -42.15820 1.000 33.36764 213 ASP D N 1
ATOM 8963 C CA . ASP D 1 213 ? 31.80125 -40.55264 -41.92804 1.000 32.79738 213 ASP D CA 1
ATOM 8964 C C . ASP D 1 213 ? 30.91010 -40.80058 -43.13996 1.000 32.69336 213 ASP D C 1
ATOM 8965 O O . ASP D 1 213 ? 30.31235 -39.87094 -43.68186 1.000 33.75097 213 ASP D O 1
ATOM 8970 N N . MET D 1 214 ? 30.72897 -42.06984 -43.48346 1.000 33.04023 214 MET D N 1
ATOM 8971 C CA . MET D 1 214 ? 29.94033 -42.46475 -44.64407 1.000 31.00113 214 MET D CA 1
ATOM 8972 C C . MET D 1 214 ? 29.35906 -43.85277 -44.38410 1.000 30.88555 214 MET D C 1
ATOM 8973 O O . MET D 1 214 ? 29.99390 -44.70167 -43.74842 1.000 31.60004 214 MET D O 1
ATOM 8978 N N . SER D 1 215 ? 28.15053 -44.08920 -44.87683 1.000 30.40564 215 SER D N 1
ATOM 8979 C CA . SER D 1 215 ? 27.52836 -45.40462 -44.77798 1.000 29.93599 215 SER D CA 1
ATOM 8980 C C . SER D 1 215 ? 27.07340 -45.87552 -46.14170 1.000 29.56547 215 SER D C 1
ATOM 8981 O O . SER D 1 215 ? 26.57912 -45.06716 -46.91615 1.000 29.92638 215 SER D O 1
ATOM 8984 N N . ILE D 1 216 ? 27.43855 -47.08422 -46.53634 1.000 28.95971 216 ILE D N 1
ATOM 8985 C CA . ILE D 1 216 ? 27.06747 -47.58046 -47.85969 1.000 28.72562 216 ILE D CA 1
ATOM 8986 C C . ILE D 1 216 ? 26.34652 -48.91036 -47.68220 1.000 28.43663 216 ILE D C 1
ATOM 8987 O O . ILE D 1 216 ? 26.74716 -49.74533 -46.87166 1.000 28.68033 216 ILE D O 1
ATOM 8992 N N . GLN D 1 217 ? 25.27050 -49.10304 -48.42856 1.000 28.59847 217 GLN D N 1
ATOM 8993 C CA . GLN D 1 217 ? 24.55049 -50.36983 -48.50932 1.000 29.11934 217 GLN D CA 1
ATOM 8994 C C . GLN D 1 217 ? 24.44757 -50.84099 -49.95179 1.000 28.36603 217 GLN D C 1
ATOM 8995 O O . GLN D 1 217 ? 24.21635 -50.03154 -50.84302 1.000 28.74448 217 GLN D O 1
ATOM 9001 N N . LEU D 1 218 ? 24.77796 -52.10222 -50.18915 1.000 28.00366 218 LEU D N 1
ATOM 9002 C CA . LEU D 1 218 ? 24.73034 -52.71593 -51.50856 1.000 28.06437 218 LEU D CA 1
ATOM 9003 C C . LEU D 1 218 ? 23.83501 -53.94904 -51.52824 1.000 29.45968 218 LEU D C 1
ATOM 9004 O O . LEU D 1 218 ? 23.70394 -54.66320 -50.52327 1.000 30.16364 218 LEU D O 1
ATOM 9009 N N . LYS D 1 219 ? 23.21972 -54.18809 -52.68803 1.000 30.71534 219 LYS D N 1
ATOM 9010 C CA . LYS D 1 219 ? 22.49902 -55.42175 -52.98798 1.000 34.37770 219 LYS D CA 1
ATOM 9011 C C . LYS D 1 219 ? 22.95459 -55.93898 -54.34998 1.000 36.03307 219 LYS D C 1
ATOM 9012 O O . LYS D 1 219 ? 22.91025 -55.20040 -55.33357 1.000 35.84227 219 LYS D O 1
ATOM 9018 N N . ALA D 1 220 ? 23.37388 -57.20203 -54.40890 1.000 37.19119 220 ALA D N 1
ATOM 9019 C CA . ALA D 1 220 ? 23.67719 -57.88863 -55.65981 1.000 38.45259 220 ALA D CA 1
ATOM 9020 C C . ALA D 1 220 ? 22.41819 -58.43031 -56.31706 1.000 43.61716 220 ALA D C 1
ATOM 9021 O O . ALA D 1 220 ? 21.40529 -58.68664 -55.66419 1.000 42.76973 220 ALA D O 1
ATOM 9023 N N . ALA D 1 221 ? 22.50272 -58.62732 -57.63827 1.000 51.70893 221 ALA D N 1
ATOM 9024 C CA . ALA D 1 221 ? 21.35411 -59.13418 -58.38629 1.000 51.59653 221 ALA D CA 1
ATOM 9025 C C . ALA D 1 221 ? 20.84967 -60.47256 -57.85493 1.000 50.82691 221 ALA D C 1
ATOM 9026 O O . ALA D 1 221 ? 19.65952 -60.76804 -57.97874 1.000 53.15617 221 ALA D O 1
ATOM 9028 N N . ASN D 1 222 ? 21.73903 -61.33546 -57.37429 1.000 46.88436 222 ASN D N 1
ATOM 9029 C CA . ASN D 1 222 ? 21.35618 -62.59180 -56.73374 1.000 43.88722 222 ASN D CA 1
ATOM 9030 C C . ASN D 1 222 ? 20.79448 -62.44452 -55.30709 1.000 42.86562 222 ASN D C 1
ATOM 9031 O O . ASN D 1 222 ? 20.49865 -63.46333 -54.67637 1.000 39.47000 222 ASN D O 1
ATOM 9036 N N . GLY D 1 223 ? 20.68171 -61.23151 -54.75814 1.000 41.92298 223 GLY D N 1
ATOM 9037 C CA . GLY D 1 223 ? 20.09391 -61.01387 -53.45125 1.000 35.18021 223 GLY D CA 1
ATOM 9038 C C . GLY D 1 223 ? 21.05716 -60.87538 -52.27490 1.000 37.14017 223 GLY D C 1
ATOM 9039 O O . GLY D 1 223 ? 20.60601 -60.49278 -51.17179 1.000 33.41026 223 GLY D O 1
ATOM 9040 N N . ALA D 1 224 ? 22.34338 -61.20765 -52.43929 1.000 35.02067 224 ALA D N 1
ATOM 9041 C CA . ALA D 1 224 ? 23.32573 -60.93989 -51.38263 1.000 30.79070 224 ALA D CA 1
ATOM 9042 C C . ALA D 1 224 ? 23.35630 -59.44665 -51.03881 1.000 27.82125 224 ALA D C 1
ATOM 9043 O O . ALA D 1 224 ? 23.12387 -58.58336 -51.89440 1.000 28.02635 224 ALA D O 1
ATOM 9045 N N . ILE D 1 225 ? 23.60286 -59.13409 -49.76582 1.000 27.57512 225 ILE D N 1
ATOM 9046 C CA . ILE D 1 225 ? 23.69038 -57.73043 -49.35503 1.000 28.35126 225 ILE D CA 1
ATOM 9047 C C . ILE D 1 225 ? 25.05434 -57.45341 -48.69322 1.000 27.21993 225 ILE D C 1
ATOM 9048 O O . ILE D 1 225 ? 25.71725 -58.34416 -48.14340 1.000 27.10305 225 ILE D O 1
ATOM 9053 N N . CYS D 1 226 ? 25.45954 -56.18510 -48.74408 1.000 27.20897 226 CYS D N 1
ATOM 9054 C CA . CYS D 1 226 ? 26.64192 -55.68283 -48.05335 1.000 27.06205 226 CYS D CA 1
ATOM 9055 C C . CYS D 1 226 ? 26.31887 -54.42102 -47.27561 1.000 27.25485 226 CYS D C 1
ATOM 9056 O O . CYS D 1 226 ? 25.74901 -53.48288 -47.82514 1.000 28.11685 226 CYS D O 1
ATOM 9059 N N . THR D 1 227 ? 26.78803 -54.34496 -46.04091 1.000 30.08831 227 THR D N 1
ATOM 9060 C CA . THR D 1 227 ? 26.77684 -53.10799 -45.26420 1.000 32.78731 227 THR D CA 1
ATOM 9061 C C . THR D 1 227 ? 28.20636 -52.62436 -45.02377 1.000 30.19854 227 THR D C 1
ATOM 9062 O O . THR D 1 227 ? 29.05678 -53.42167 -44.64445 1.000 32.28721 227 THR D O 1
ATOM 9066 N N . LEU D 1 228 ? 28.49471 -51.34964 -45.31066 1.000 28.63050 228 LEU D N 1
ATOM 9067 C CA . LEU D 1 228 ? 29.83396 -50.77947 -45.14674 1.000 28.55068 228 LEU D CA 1
ATOM 9068 C C . LEU D 1 228 ? 29.76320 -49.50259 -44.30753 1.000 29.74145 228 LEU D C 1
ATOM 9069 O O . LEU D 1 228 ? 29.04441 -48.56430 -44.67085 1.000 31.88360 228 LEU D O 1
ATOM 9074 N N . SER D 1 229 ? 30.44105 -49.48610 -43.15784 1.000 28.85813 229 SER D N 1
ATOM 9075 C CA . SER D 1 229 ? 30.63281 -48.27695 -42.35390 1.000 31.18771 229 SER D CA 1
ATOM 9076 C C . SER D 1 229 ? 32.05162 -47.72126 -42.54656 1.000 32.72567 229 SER D C 1
ATOM 9077 O O . SER D 1 229 ? 33.02582 -48.41695 -42.24254 1.000 31.07897 229 SER D O 1
ATOM 9080 N N . LEU D 1 230 ? 32.17690 -46.43958 -42.93610 1.000 33.99549 230 LEU D N 1
ATOM 9081 C CA . LEU D 1 230 ? 33.47838 -45.78454 -43.06400 1.000 30.94837 230 LEU D CA 1
ATOM 9082 C C . LEU D 1 230 ? 33.60994 -44.57815 -42.15252 1.000 32.99302 230 LEU D C 1
ATOM 9083 O O . LEU D 1 230 ? 32.66751 -43.78109 -42.01776 1.000 31.23167 230 LEU D O 1
ATOM 9088 N N . SER D 1 231 ? 34.81472 -44.42331 -41.58755 1.000 31.10079 231 SER D N 1
ATOM 9089 C CA . SER D 1 231 ? 35.10912 -43.28848 -40.72704 1.000 32.38091 231 SER D CA 1
ATOM 9090 C C . SER D 1 231 ? 36.58778 -42.89708 -40.70567 1.000 33.97595 231 SER D C 1
ATOM 9091 O O . SER D 1 231 ? 37.46780 -43.75434 -40.74635 1.000 32.14907 231 SER D O 1
ATOM 9094 N N . PHE D 1 232 ? 36.83283 -41.59054 -40.75064 1.000 33.03865 232 PHE D N 1
ATOM 9095 C CA . PHE D 1 232 ? 38.10866 -40.98764 -40.38414 1.000 34.48965 232 PHE D CA 1
ATOM 9096 C C . PHE D 1 232 ? 38.12177 -40.45419 -38.94510 1.000 36.79980 232 PHE D C 1
ATOM 9097 O O . PHE D 1 232 ? 39.11386 -39.83053 -38.53459 1.000 37.03706 232 PHE D O 1
ATOM 9105 N N . ASN D 1 233 ? 37.01634 -40.61683 -38.20442 1.000 35.13241 233 ASN D N 1
ATOM 9106 C CA . ASN D 1 233 ? 36.83941 -40.25202 -36.79342 1.000 36.14043 233 ASN D CA 1
ATOM 9107 C C . ASN D 1 233 ? 37.01226 -41.38358 -35.75945 1.000 37.40426 233 ASN D C 1
ATOM 9108 O O . ASN D 1 233 ? 36.91401 -41.11204 -34.55789 1.000 37.41823 233 ASN D O 1
ATOM 9113 N N . ASN D 1 234 ? 37.26428 -42.62516 -36.17146 1.000 38.52961 234 ASN D N 1
ATOM 9114 C CA . ASN D 1 234 ? 37.31588 -43.79834 -35.27736 1.000 36.40038 234 ASN D CA 1
ATOM 9115 C C . ASN D 1 234 ? 38.63208 -43.77069 -34.50333 1.000 42.46290 234 ASN D C 1
ATOM 9116 O O . ASN D 1 234 ? 39.69649 -44.07629 -35.04285 1.000 42.46351 234 ASN D O 1
ATOM 9121 N N . ASP D 1 235 ? 38.56925 -43.39105 -33.22857 1.000 52.23568 235 ASP D N 1
ATOM 9122 C CA . ASP D 1 235 ? 39.71347 -43.52103 -32.32132 1.000 51.05817 235 ASP D CA 1
ATOM 9123 C C . ASP D 1 235 ? 39.98399 -44.89385 -31.68504 1.000 50.55368 235 ASP D C 1
ATOM 9124 O O . ASP D 1 235 ? 39.70882 -45.15493 -30.51168 1.000 53.52362 235 ASP D O 1
ATOM 9129 N N . GLY D 1 236 ? 40.41810 -45.82539 -32.53525 1.000 44.06830 236 GLY D N 1
ATOM 9130 C CA . GLY D 1 236 ? 40.71101 -47.18503 -32.12949 1.000 43.06725 236 GLY D CA 1
ATOM 9131 C C . GLY D 1 236 ? 41.63068 -47.84930 -33.15059 1.000 44.70943 236 GLY D C 1
ATOM 9132 O O . GLY D 1 236 ? 42.21102 -47.18884 -34.01172 1.000 44.71208 236 GLY D O 1
ATOM 9133 N N . PRO D 1 237 ? 41.71330 -49.17959 -33.11792 1.000 49.98924 237 PRO D N 1
ATOM 9134 C CA . PRO D 1 237 ? 42.43830 -49.93532 -34.15755 1.000 40.75441 237 PRO D CA 1
ATOM 9135 C C . PRO D 1 237 ? 41.96044 -49.58168 -35.56189 1.000 38.79302 237 PRO D C 1
ATOM 9136 O O . PRO D 1 237 ? 40.76395 -49.61859 -35.87668 1.000 34.52924 237 PRO D O 1
ATOM 9140 N N . LEU D 1 238 ? 42.91238 -49.20153 -36.39250 1.000 37.15661 238 LEU D N 1
ATOM 9141 C CA . LEU D 1 238 ? 42.71862 -48.71901 -37.75068 1.000 35.13295 238 LEU D CA 1
ATOM 9142 C C . LEU D 1 238 ? 42.74683 -49.85070 -38.76573 1.000 35.34369 238 LEU D C 1
ATOM 9143 O O . LEU D 1 238 ? 43.31873 -50.91329 -38.52480 1.000 40.99826 238 LEU D O 1
ATOM 9148 N N . GLY D 1 239 ? 41.95925 -49.68617 -39.80498 1.000 34.34827 239 GLY D N 1
ATOM 9149 C CA . GLY D 1 239 ? 41.95001 -50.58108 -40.93026 1.000 36.60343 239 GLY D CA 1
ATOM 9150 C C . GLY D 1 239 ? 40.56112 -51.09345 -41.21908 1.000 39.44202 239 GLY D C 1
ATOM 9151 O O . GLY D 1 239 ? 39.56835 -50.60939 -40.66540 1.000 36.57069 239 GLY D O 1
ATOM 9152 N N . THR D 1 240 ? 40.52479 -52.15351 -42.01591 1.000 40.90199 240 THR D N 1
ATOM 9153 C CA . THR D 1 240 ? 39.32018 -52.85986 -42.41059 1.000 34.29040 240 THR D CA 1
ATOM 9154 C C . THR D 1 240 ? 39.16495 -54.27212 -41.85951 1.000 36.38947 240 THR D C 1
ATOM 9155 O O . THR D 1 240 ? 40.13891 -55.01535 -41.73882 1.000 39.69922 240 THR D O 1
ATOM 9159 N N . PHE D 1 241 ? 37.96877 -54.53797 -41.34760 1.000 35.72784 241 PHE D N 1
ATOM 9160 C CA . PHE D 1 241 ? 37.51397 -55.82075 -40.82359 1.000 35.31592 241 PHE D CA 1
ATOM 9161 C C . PHE D 1 241 ? 36.34628 -56.26859 -41.67488 1.000 33.11122 241 PHE D C 1
ATOM 9162 O O . PHE D 1 241 ? 35.40197 -55.49687 -41.87731 1.000 33.25042 241 PHE D O 1
ATOM 9170 N N . PHE D 1 242 ? 36.42220 -57.49767 -42.19775 1.000 34.54216 242 PHE D N 1
ATOM 9171 C CA . PHE D 1 242 ? 35.37577 -58.05394 -43.04684 1.000 33.10149 242 PHE D CA 1
ATOM 9172 C C . PHE D 1 242 ? 34.70928 -59.24635 -42.35882 1.000 35.13352 242 PHE D C 1
ATOM 9173 O O . PHE D 1 242 ? 35.37847 -60.13203 -41.81012 1.000 34.45168 242 PHE D O 1
ATOM 9181 N N . ARG D 1 243 ? 33.38502 -59.21843 -42.32983 1.000 33.97595 243 ARG D N 1
ATOM 9182 C CA . ARG D 1 243 ? 32.56446 -60.35435 -41.92728 1.000 32.45589 243 ARG D CA 1
ATOM 9183 C C . ARG D 1 243 ? 31.75541 -60.90990 -43.09707 1.000 29.75113 243 ARG D C 1
ATOM 9184 O O . ARG D 1 243 ? 30.97566 -60.18544 -43.71584 1.000 31.84025 243 ARG D O 1
ATOM 9192 N N . TYR D 1 244 ? 32.09883 -62.11758 -43.51937 1.000 30.25600 244 TYR D N 1
ATOM 9193 C CA . TYR D 1 244 ? 31.33370 -62.91813 -44.47572 1.000 31.24445 244 TYR D CA 1
ATOM 9194 C C . TYR D 1 244 ? 30.27672 -63.76995 -43.75267 1.000 33.28940 244 TYR D C 1
ATOM 9195 O O . TYR D 1 244 ? 30.64214 -64.68576 -43.00231 1.000 31.29209 244 TYR D O 1
ATOM 9204 N N . ILE D 1 245 ? 28.97493 -63.47060 -43.93389 1.000 30.76892 245 ILE D N 1
ATOM 9205 C CA . ILE D 1 245 ? 27.91788 -64.34810 -43.41602 1.000 28.25526 245 ILE D CA 1
ATOM 9206 C C . ILE D 1 245 ? 27.34709 -65.14497 -44.58161 1.000 28.36553 245 ILE D C 1
ATOM 9207 O O . ILE D 1 245 ? 26.75034 -64.56737 -45.49575 1.000 27.93551 245 ILE D O 1
ATOM 9212 N N . GLY D 1 246 ? 27.62552 -66.45081 -44.63538 1.000 28.58007 246 GLY D N 1
ATOM 9213 C CA . GLY D 1 246 ? 27.09337 -67.27667 -45.69823 1.000 31.95308 246 GLY D CA 1
ATOM 9214 C C . GLY D 1 246 ? 26.21365 -68.43482 -45.28241 1.000 32.31671 246 GLY D C 1
ATOM 9215 O O . GLY D 1 246 ? 26.31294 -68.84793 -44.11723 1.000 32.53276 246 GLY D O 1
ATOM 9216 N N . ASP D 1 247 ? 25.86369 -69.25106 -46.27845 1.000 31.39814 247 ASP D N 1
ATOM 9217 C CA . ASP D 1 247 ? 25.01115 -70.41271 -46.03945 1.000 34.43847 247 ASP D CA 1
ATOM 9218 C C . ASP D 1 247 ? 25.73551 -71.49055 -45.24907 1.000 37.06339 247 ASP D C 1
ATOM 9219 O O . ASP D 1 247 ? 25.14597 -72.10765 -44.35785 1.000 34.70169 247 ASP D O 1
ATOM 9224 N N . THR D 1 248 ? 27.03017 -71.65706 -45.47098 1.000 34.12542 248 THR D N 1
ATOM 9225 C CA . THR D 1 248 ? 27.74992 -72.73147 -44.81932 1.000 35.01120 248 THR D CA 1
ATOM 9226 C C . THR D 1 248 ? 28.61849 -72.22411 -43.68746 1.000 36.32707 248 THR D C 1
ATOM 9227 O O . THR D 1 248 ? 29.30016 -73.03635 -43.05379 1.000 35.90924 248 THR D O 1
ATOM 9231 N N . GLY D 1 249 ? 28.74544 -70.91183 -43.50987 1.000 36.70237 249 GLY D N 1
ATOM 9232 C CA . GLY D 1 249 ? 29.59280 -70.50956 -42.40090 1.000 30.84862 249 GLY D CA 1
ATOM 9233 C C . GLY D 1 249 ? 29.62049 -69.01273 -42.26328 1.000 30.36576 249 GLY D C 1
ATOM 9234 O O . GLY D 1 249 ? 29.04263 -68.28270 -43.06736 1.000 30.96247 249 GLY D O 1
ATOM 9235 N N . THR D 1 250 ? 30.41615 -68.56045 -41.31223 1.000 33.24237 250 THR D N 1
ATOM 9236 C CA . THR D 1 250 ? 30.68867 -67.14681 -41.15233 1.000 33.97829 250 THR D CA 1
ATOM 9237 C C . THR D 1 250 ? 32.19270 -67.05538 -41.02826 1.000 32.19206 250 THR D C 1
ATOM 9238 O O . THR D 1 250 ? 32.80028 -67.80271 -40.25679 1.000 31.16858 250 THR D O 1
ATOM 9242 N N . TYR D 1 251 ? 32.77129 -66.09690 -41.72742 1.000 30.98114 251 TYR D N 1
ATOM 9243 C CA . TYR D 1 251 ? 34.20566 -65.88557 -41.69613 1.000 33.74851 251 TYR D CA 1
ATOM 9244 C C . TYR D 1 251 ? 34.54603 -64.43359 -41.45162 1.000 34.36751 251 TYR D C 1
ATOM 9245 O O . TYR D 1 251 ? 33.91454 -63.53632 -41.99653 1.000 34.47607 251 TYR D O 1
ATOM 9254 N N . LEU D 1 252 ? 35.57855 -64.22623 -40.64640 1.000 36.71370 252 LEU D N 1
ATOM 9255 C CA . LEU D 1 252 ? 36.07729 -62.91491 -40.27116 1.000 37.78595 252 LEU D CA 1
ATOM 9256 C C . LEU D 1 252 ? 37.49272 -62.78073 -40.83621 1.000 40.58560 252 LEU D C 1
ATOM 9257 O O . LEU D 1 252 ? 38.42303 -63.45419 -40.36649 1.000 38.36952 252 LEU D O 1
ATOM 9262 N N . ALA D 1 253 ? 37.64921 -61.94393 -41.85911 1.000 40.43717 253 ALA D N 1
ATOM 9263 C CA . ALA D 1 253 ? 38.95987 -61.64523 -42.41761 1.000 39.47877 253 ALA D CA 1
ATOM 9264 C C . ALA D 1 253 ? 39.47696 -60.33498 -41.84967 1.000 41.20914 253 ALA D C 1
ATOM 9265 O O . ALA D 1 253 ? 38.76625 -59.32181 -41.83799 1.000 39.96377 253 ALA D O 1
ATOM 9267 N N . ARG D 1 254 ? 40.69082 -60.38187 -41.32147 1.000 47.78039 254 ARG D N 1
ATOM 9268 C CA . ARG D 1 254 ? 41.37179 -59.20759 -40.79817 1.000 51.77299 254 ARG D CA 1
ATOM 9269 C C . ARG D 1 254 ? 42.75711 -59.24449 -41.43214 1.000 56.93008 254 ARG D C 1
ATOM 9270 O O . ARG D 1 254 ? 43.59947 -60.04010 -41.00729 1.000 58.71571 254 ARG D O 1
ATOM 9278 N N . TYR D 1 255 ? 42.92424 -58.52634 -42.54965 1.000 78.14763 255 TYR D N 1
ATOM 9279 C CA . TYR D 1 255 ? 44.11155 -58.66806 -43.39358 1.000 79.38453 255 TYR D CA 1
ATOM 9280 C C . TYR D 1 255 ? 44.40653 -60.10529 -43.77767 1.000 79.86648 255 TYR D C 1
ATOM 9281 O O . TYR D 1 255 ? 43.59085 -60.75070 -44.44437 1.000 79.23494 255 TYR D O 1
ATOM 9290 N N . ASP D 1 256 ? 45.55742 -60.62071 -43.36291 1.000 59.73754 256 ASP D N 1
ATOM 9291 C CA . ASP D 1 256 ? 45.91923 -61.96516 -43.77463 1.000 57.60003 256 ASP D CA 1
ATOM 9292 C C . ASP D 1 256 ? 45.40441 -63.04638 -42.83735 1.000 51.76104 256 ASP D C 1
ATOM 9293 O O . ASP D 1 256 ? 45.41520 -64.21731 -43.22483 1.000 49.74831 256 ASP D O 1
ATOM 9298 N N . ASP D 1 257 ? 44.86956 -62.70067 -41.66834 1.000 51.08763 257 ASP D N 1
ATOM 9299 C CA . ASP D 1 257 ? 44.28258 -63.72676 -40.81610 1.000 49.83577 257 ASP D CA 1
ATOM 9300 C C . ASP D 1 257 ? 42.82575 -63.95345 -41.18266 1.000 45.63716 257 ASP D C 1
ATOM 9301 O O . ASP D 1 257 ? 42.10558 -63.01784 -41.55686 1.000 43.87117 257 ASP D O 1
ATOM 9306 N N . LEU D 1 258 ? 42.40546 -65.21138 -41.08086 1.000 46.80561 258 LEU D N 1
ATOM 9307 C CA . LEU D 1 258 ? 41.02242 -65.57844 -41.28675 1.000 45.06408 258 LEU D CA 1
ATOM 9308 C C . LEU D 1 258 ? 40.58536 -66.41749 -40.09666 1.000 48.64934 258 LEU D C 1
ATOM 9309 O O . LEU D 1 258 ? 41.32669 -67.30408 -39.65463 1.000 46.32229 258 LEU D O 1
ATOM 9314 N N . TYR D 1 259 ? 39.35069 -66.17048 -39.62905 1.000 45.51018 259 TYR D N 1
ATOM 9315 C CA . TYR D 1 259 ? 38.73321 -66.91112 -38.53574 1.000 51.28109 259 TYR D CA 1
ATOM 9316 C C . TYR D 1 259 ? 37.29344 -67.28487 -38.88162 1.000 47.68745 259 TYR D C 1
ATOM 9317 O O . TYR D 1 259 ? 36.64444 -66.63944 -39.70250 1.000 39.18557 259 TYR D O 1
ATOM 9326 N N . THR D 1 260 ? 36.78205 -68.32063 -38.22374 1.000 52.97614 260 THR D N 1
ATOM 9327 C CA . THR D 1 260 ? 35.34305 -68.54071 -38.23181 1.000 53.23179 260 THR D CA 1
ATOM 9328 C C . THR D 1 260 ? 34.62076 -67.46930 -37.40897 1.000 52.41940 260 THR D C 1
ATOM 9329 O O . THR D 1 260 ? 35.22740 -66.68957 -36.67241 1.000 52.76883 260 THR D O 1
ATOM 9333 N N . GLY D 1 261 ? 33.29407 -67.43211 -37.54629 1.000 46.23795 261 GLY D N 1
ATOM 9334 C CA . GLY D 1 261 ? 32.49451 -66.56784 -36.69234 1.000 45.82450 261 GLY D CA 1
ATOM 9335 C C . GLY D 1 261 ? 32.56654 -66.95771 -35.22918 1.000 51.57429 261 GLY D C 1
ATOM 9336 O O . GLY D 1 261 ? 32.14340 -66.20446 -34.34797 1.000 57.59042 261 GLY D O 1
ATOM 9337 N N . LYS D 1 262 ? 33.24883 -68.06041 -34.94478 1.000 54.07609 262 LYS D N 1
ATOM 9338 C CA . LYS D 1 262 ? 33.51198 -68.44071 -33.57195 1.000 61.65178 262 LYS D CA 1
ATOM 9339 C C . LYS D 1 262 ? 34.99232 -68.17996 -33.30560 1.000 70.24108 262 LYS D C 1
ATOM 9340 O O . LYS D 1 262 ? 35.56387 -68.68620 -32.32316 1.000 70.25526 262 LYS D O 1
ATOM 9346 N N . ASP D 1 263 ? 35.61771 -67.39696 -34.21942 1.000 91.30235 263 ASP D N 1
ATOM 9347 C CA . ASP D 1 263 ? 37.04340 -67.01924 -34.15442 1.000 91.86905 263 ASP D CA 1
ATOM 9348 C C . ASP D 1 263 ? 38.01756 -68.19345 -34.19043 1.000 93.04760 263 ASP D C 1
ATOM 9349 O O . ASP D 1 263 ? 39.15220 -68.06363 -33.72876 1.000 96.68373 263 ASP D O 1
ATOM 9354 N N . GLU D 1 264 ? 37.65847 -69.34226 -34.76447 1.000 72.64807 264 GLU D N 1
ATOM 9355 C CA . GLU D 1 264 ? 38.68544 -70.35734 -34.93547 1.000 65.92111 264 GLU D CA 1
ATOM 9356 C C . GLU D 1 264 ? 39.48553 -69.96745 -36.16544 1.000 61.43312 264 GLU D C 1
ATOM 9357 O O . GLU D 1 264 ? 38.93097 -69.73609 -37.24369 1.000 59.32307 264 GLU D O 1
ATOM 9363 N N . LYS D 1 265 ? 40.79437 -69.87381 -35.97258 1.000 60.30489 265 LYS D N 1
ATOM 9364 C CA . LYS D 1 265 ? 41.71601 -69.48952 -37.02528 1.000 58.11159 265 LYS D CA 1
ATOM 9365 C C . LYS D 1 265 ? 41.74683 -70.57087 -38.10196 1.000 48.59439 265 LYS D C 1
ATOM 9366 O O . LYS D 1 265 ? 41.78436 -71.76395 -37.80442 1.000 52.88168 265 LYS D O 1
ATOM 9372 N N . ILE D 1 266 ? 41.65099 -70.14798 -39.34702 1.000 43.57838 266 ILE D N 1
ATOM 9373 C CA . ILE D 1 266 ? 41.80691 -71.01392 -40.50367 1.000 47.49650 266 ILE D CA 1
ATOM 9374 C C . ILE D 1 266 ? 43.22676 -70.82648 -41.01873 1.000 48.74591 266 ILE D C 1
ATOM 9375 O O . ILE D 1 266 ? 43.69586 -69.69041 -41.15909 1.000 47.94482 266 ILE D O 1
ATOM 9380 N N . ASP D 1 267 ? 43.91701 -71.93059 -41.29098 1.000 47.26425 267 ASP D N 1
ATOM 9381 C CA . ASP D 1 267 ? 45.23760 -71.85936 -41.91332 1.000 50.60087 267 ASP D CA 1
ATOM 9382 C C . ASP D 1 267 ? 45.14714 -71.54498 -43.40080 1.000 49.74091 267 ASP D C 1
ATOM 9383 O O . ASP D 1 267 ? 44.67753 -72.36509 -44.19261 1.000 50.90087 267 ASP D O 1
ATOM 9388 N N . VAL D 1 268 ? 45.52001 -70.31095 -43.75753 1.000 50.61202 268 VAL D N 1
ATOM 9389 C CA . VAL D 1 268 ? 45.57866 -69.83957 -45.14537 1.000 56.34372 268 VAL D CA 1
ATOM 9390 C C . VAL D 1 268 ? 46.99135 -69.81544 -45.75341 1.000 54.94472 268 VAL D C 1
ATOM 9391 O O . VAL D 1 268 ? 47.12999 -69.42695 -46.91842 1.000 59.13003 268 VAL D O 1
ATOM 9395 N N . SER D 1 269 ? 48.03328 -70.22672 -45.03616 1.000 52.66678 269 SER D N 1
ATOM 9396 C CA . SER D 1 269 ? 49.37333 -70.13567 -45.63470 1.000 60.18243 269 SER D CA 1
ATOM 9397 C C . SER D 1 269 ? 49.64178 -71.00675 -46.87632 1.000 59.87418 269 SER D C 1
ATOM 9398 O O . SER D 1 269 ? 50.57029 -70.69999 -47.62950 1.000 60.09340 269 SER D O 1
ATOM 9401 N N . GLN D 1 270 ? 48.86809 -72.05921 -47.11234 1.000 62.83011 270 GLN D N 1
ATOM 9402 C CA . GLN D 1 270 ? 48.90330 -72.94325 -48.28188 1.000 60.58843 270 GLN D CA 1
ATOM 9403 C C . GLN D 1 270 ? 48.21808 -72.37296 -49.52010 1.000 62.52585 270 GLN D C 1
ATOM 9404 O O . GLN D 1 270 ? 48.35488 -72.95831 -50.60030 1.000 64.19344 270 GLN D O 1
ATOM 9410 N N . VAL D 1 271 ? 47.51731 -71.24415 -49.40444 1.000 57.62861 271 VAL D N 1
ATOM 9411 C CA . VAL D 1 271 ? 46.63859 -70.74680 -50.46099 1.000 54.98177 271 VAL D CA 1
ATOM 9412 C C . VAL D 1 271 ? 47.44189 -70.13510 -51.58994 1.000 54.59454 271 VAL D C 1
ATOM 9413 O O . VAL D 1 271 ? 47.07237 -70.26182 -52.76160 1.000 53.38142 271 VAL D O 1
ATOM 9417 N N . ASP D 1 272 ? 48.55036 -69.48988 -51.27754 1.000 55.80036 272 ASP D N 1
ATOM 9418 C CA . ASP D 1 272 ? 49.32335 -68.73520 -52.24573 1.000 56.67178 272 ASP D CA 1
ATOM 9419 C C . ASP D 1 272 ? 50.77869 -68.85057 -51.82490 1.000 55.05768 272 ASP D C 1
ATOM 9420 O O . ASP D 1 272 ? 51.09117 -69.28093 -50.71006 1.000 54.14180 272 ASP D O 1
ATOM 9425 N N . VAL D 1 273 ? 51.67392 -68.50519 -52.75149 1.000 52.81107 273 VAL D N 1
ATOM 9426 C CA . VAL D 1 273 ? 53.09815 -68.66811 -52.48831 1.000 48.67306 273 VAL D CA 1
ATOM 9427 C C . VAL D 1 273 ? 53.64351 -67.65546 -51.48800 1.000 52.08496 273 VAL D C 1
ATOM 9428 O O . VAL D 1 273 ? 54.74845 -67.83463 -50.95809 1.000 48.21327 273 VAL D O 1
ATOM 9432 N N . SER D 1 274 ? 52.86581 -66.62434 -51.17937 1.000 54.48289 274 SER D N 1
ATOM 9433 C CA . SER D 1 274 ? 53.21665 -65.58023 -50.23426 1.000 47.77087 274 SER D CA 1
ATOM 9434 C C . SER D 1 274 ? 51.98694 -65.19946 -49.42083 1.000 50.50839 274 SER D C 1
ATOM 9435 O O . SER D 1 274 ? 50.85763 -65.34592 -49.88506 1.000 48.55183 274 SER D O 1
ATOM 9438 N N . MET D 1 275 ? 52.20684 -64.81098 -48.17519 1.000 49.42832 275 MET D N 1
ATOM 9439 C CA . MET D 1 275 ? 51.15747 -64.23682 -47.34941 1.000 45.64689 275 MET D CA 1
ATOM 9440 C C . MET D 1 275 ? 51.01524 -62.72931 -47.54683 1.000 49.60859 275 MET D C 1
ATOM 9441 O O . MET D 1 275 ? 50.17942 -62.11795 -46.86935 1.000 43.89000 275 MET D O 1
ATOM 9446 N N . ASN D 1 276 ? 51.83648 -62.09422 -48.40870 1.000 48.49579 276 ASN D N 1
ATOM 9447 C CA . ASN D 1 276 ? 51.77371 -60.64224 -48.60726 1.000 44.75819 276 ASN D CA 1
ATOM 9448 C C . ASN D 1 276 ? 50.95244 -60.35898 -49.86625 1.000 45.94309 276 ASN D C 1
ATOM 9449 O O . ASN D 1 276 ? 51.40268 -60.61342 -50.98963 1.000 43.21415 276 ASN D O 1
ATOM 9454 N N . GLY D 1 277 ? 49.75332 -59.79103 -49.66726 1.000 46.28088 277 GLY D N 1
ATOM 9455 C CA . GLY D 1 277 ? 48.89217 -59.45079 -50.78388 1.000 40.92555 277 GLY D CA 1
ATOM 9456 C C . GLY D 1 277 ? 49.47144 -58.48170 -51.79610 1.000 40.37501 277 GLY D C 1
ATOM 9457 O O . GLY D 1 277 ? 49.23398 -58.63292 -52.98873 1.000 42.30843 277 GLY D O 1
ATOM 9458 N N . ILE D 1 278 ? 50.33531 -57.56342 -51.36904 1.000 41.04738 278 ILE D N 1
ATOM 9459 C CA . ILE D 1 278 ? 50.95532 -56.65046 -52.33937 1.000 45.91522 278 ILE D CA 1
ATOM 9460 C C . ILE D 1 278 ? 51.92322 -57.39298 -53.24300 1.000 43.40517 278 ILE D C 1
ATOM 9461 O O . ILE D 1 278 ? 51.97550 -57.16229 -54.45882 1.000 42.83484 278 ILE D O 1
ATOM 9466 N N . GLU D 1 279 ? 52.66975 -58.32118 -52.67080 1.000 39.39134 279 GLU D N 1
ATOM 9467 C CA . GLU D 1 279 ? 53.56756 -59.12390 -53.47103 1.000 46.19538 279 GLU D CA 1
ATOM 9468 C C . GLU D 1 279 ? 52.80039 -59.99183 -54.46274 1.000 45.03718 279 GLU D C 1
ATOM 9469 O O . GLU D 1 279 ? 53.17923 -60.08327 -55.63932 1.000 43.73744 279 GLU D O 1
ATOM 9475 N N . LEU D 1 280 ? 51.69816 -60.59621 -54.01601 1.000 41.28457 280 LEU D N 1
ATOM 9476 C CA . LEU D 1 280 ? 50.86900 -61.41592 -54.89652 1.000 44.55002 280 LEU D CA 1
ATOM 9477 C C . LEU D 1 280 ? 50.21800 -60.59427 -56.01673 1.000 42.20541 280 LEU D C 1
ATOM 9478 O O . LEU D 1 280 ? 50.12917 -61.04275 -57.16598 1.000 41.57022 280 LEU D O 1
ATOM 9483 N N . GLN D 1 281 ? 49.78033 -59.38031 -55.69732 1.000 41.54168 281 GLN D N 1
ATOM 9484 C CA . GLN D 1 281 ? 49.28322 -58.42442 -56.69062 1.000 43.97683 281 GLN D CA 1
ATOM 9485 C C . GLN D 1 281 ? 50.34680 -58.09333 -57.75582 1.000 41.97335 281 GLN D C 1
ATOM 9486 O O . GLN D 1 281 ? 50.07066 -58.10962 -58.97064 1.000 39.41393 281 GLN D O 1
ATOM 9492 N N . ASP D 1 282 ? 51.57713 -57.80678 -57.31791 1.000 43.25669 282 ASP D N 1
ATOM 9493 C CA . ASP D 1 282 ? 52.63662 -57.49688 -58.27936 1.000 44.82705 282 ASP D CA 1
ATOM 9494 C C . ASP D 1 282 ? 52.99543 -58.72122 -59.10840 1.000 41.06285 282 ASP D C 1
ATOM 9495 O O . ASP D 1 282 ? 53.19122 -58.61339 -60.32317 1.000 38.86309 282 ASP D O 1
ATOM 9500 N N . ARG D 1 283 ? 53.01682 -59.90048 -58.47665 1.000 41.85619 283 ARG D N 1
ATOM 9501 C CA . ARG D 1 283 ? 53.22004 -61.13790 -59.21756 1.000 42.58704 283 ARG D CA 1
ATOM 9502 C C . ARG D 1 283 ? 52.18295 -61.33378 -60.30916 1.000 43.14992 283 ARG D C 1
ATOM 9503 O O . ARG D 1 283 ? 52.52584 -61.74067 -61.42506 1.000 41.86072 283 ARG D O 1
ATOM 9511 N N . GLU D 1 284 ? 50.91224 -61.06689 -60.00825 1.000 41.92494 284 GLU D N 1
ATOM 9512 C CA . GLU D 1 284 ? 49.87723 -61.18679 -61.02910 1.000 38.98833 284 GLU D CA 1
ATOM 9513 C C . GLU D 1 284 ? 50.11238 -60.22645 -62.18927 1.000 37.82803 284 GLU D C 1
ATOM 9514 O O . GLU D 1 284 ? 49.96033 -60.60440 -63.35489 1.000 38.79475 284 GLU D O 1
ATOM 9520 N N . PHE D 1 285 ? 50.45507 -58.97705 -61.88453 1.000 37.13811 285 PHE D N 1
ATOM 9521 C CA . PHE D 1 285 ? 50.75701 -57.98682 -62.92643 1.000 42.37789 285 PHE D CA 1
ATOM 9522 C C . PHE D 1 285 ? 51.90070 -58.43932 -63.84509 1.000 44.88993 285 PHE D C 1
ATOM 9523 O O . PHE D 1 285 ? 51.77120 -58.45622 -65.08340 1.000 45.13828 285 PHE D O 1
ATOM 9531 N N . PHE D 1 286 ? 53.00669 -58.88501 -63.24683 1.000 44.75604 286 PHE D N 1
ATOM 9532 C CA . PHE D 1 286 ? 54.15510 -59.31143 -64.04318 1.000 48.47918 286 PHE D CA 1
ATOM 9533 C C . PHE D 1 286 ? 53.89183 -60.62308 -64.76252 1.000 49.92832 286 PHE D C 1
ATOM 9534 O O . PHE D 1 286 ? 54.37754 -60.81207 -65.88255 1.000 50.69295 286 PHE D O 1
ATOM 9542 N N . ALA D 1 287 ? 53.09438 -61.51396 -64.17229 1.000 47.39724 287 ALA D N 1
ATOM 9543 C CA . ALA D 1 287 ? 52.68644 -62.72221 -64.87777 1.000 51.13327 287 ALA D CA 1
ATOM 9544 C C . ALA D 1 287 ? 51.85896 -62.40499 -66.11512 1.000 50.13371 287 ALA D C 1
ATOM 9545 O O . ALA D 1 287 ? 52.09168 -62.97119 -67.18630 1.000 53.77802 287 ALA D O 1
ATOM 9547 N N . ALA D 1 288 ? 50.86065 -61.53271 -65.97986 1.000 48.56763 288 ALA D N 1
ATOM 9548 C CA . ALA D 1 288 ? 50.05857 -61.14878 -67.14013 1.000 52.20280 288 ALA D CA 1
ATOM 9549 C C . ALA D 1 288 ? 50.91147 -60.53343 -68.24018 1.000 51.21832 288 ALA D C 1
ATOM 9550 O O . ALA D 1 288 ? 50.69307 -60.79418 -69.43123 1.000 52.98996 288 ALA D O 1
ATOM 9552 N N . ILE D 1 289 ? 51.86978 -59.69047 -67.86433 1.000 49.93385 289 ILE D N 1
ATOM 9553 C CA . ILE D 1 289 ? 52.80080 -59.14392 -68.85405 1.000 52.11894 289 ILE D CA 1
ATOM 9554 C C . ILE D 1 289 ? 53.63981 -60.23908 -69.52174 1.000 51.56485 289 ILE D C 1
ATOM 9555 O O . ILE D 1 289 ? 53.75642 -60.27781 -70.75176 1.000 49.23900 289 ILE D O 1
ATOM 9560 N N . ARG D 1 290 ? 54.22694 -61.15409 -68.73066 1.000 50.84924 290 ARG D N 1
ATOM 9561 C CA . ARG D 1 290 ? 55.09541 -62.18892 -69.31413 1.000 54.30217 290 ARG D CA 1
ATOM 9562 C C . ARG D 1 290 ? 54.33403 -63.14011 -70.21920 1.000 54.43866 290 ARG D C 1
ATOM 9563 O O . ARG D 1 290 ? 54.85323 -63.58755 -71.24792 1.000 51.10497 290 ARG D O 1
ATOM 9571 N N . GLU D 1 291 ? 53.10387 -63.43752 -69.85639 1.000 54.44039 291 GLU D N 1
ATOM 9572 C CA . GLU D 1 291 ? 52.25491 -64.39458 -70.53164 1.000 56.31877 291 GLU D CA 1
ATOM 9573 C C . GLU D 1 291 ? 51.38881 -63.76636 -71.60815 1.000 57.54809 291 GLU D C 1
ATOM 9574 O O . GLU D 1 291 ? 50.80731 -64.49871 -72.41295 1.000 62.26015 291 GLU D O 1
ATOM 9580 N N . GLY D 1 292 ? 51.33214 -62.44017 -71.67435 1.000 53.91164 292 GLY D N 1
ATOM 9581 C CA . GLY D 1 292 ? 50.47765 -61.77865 -72.64215 1.000 54.35210 292 GLY D CA 1
ATOM 9582 C C . GLY D 1 292 ? 48.99921 -62.02522 -72.40530 1.000 55.37012 292 GLY D C 1
ATOM 9583 O O . GLY D 1 292 ? 48.23382 -62.17682 -73.36951 1.000 51.30364 292 GLY D O 1
ATOM 9584 N N . ARG D 1 293 ? 48.58250 -62.08796 -71.13617 1.000 52.39598 293 ARG D N 1
ATOM 9585 C CA . ARG D 1 293 ? 47.19282 -62.31827 -70.75000 1.000 52.67483 293 ARG D CA 1
ATOM 9586 C C . ARG D 1 293 ? 46.67469 -61.13217 -69.95004 1.000 46.74689 293 ARG D C 1
ATOM 9587 O O . ARG D 1 293 ? 47.45277 -60.31512 -69.44886 1.000 46.51970 293 ARG D O 1
ATOM 9595 N N . GLU D 1 294 ? 45.34578 -61.05694 -69.81256 1.000 46.66379 294 GLU D N 1
ATOM 9596 C CA . GLU D 1 294 ? 44.73307 -60.10846 -68.86670 1.000 44.66688 294 GLU D CA 1
ATOM 9597 C C . GLU D 1 294 ? 45.02638 -60.44273 -67.40387 1.000 40.79653 294 GLU D C 1
ATOM 9598 O O . GLU D 1 294 ? 44.87693 -61.59399 -66.99169 1.000 38.45130 294 GLU D O 1
ATOM 9604 N N . PRO D 1 295 ? 45.42043 -59.47199 -66.58794 1.000 39.97153 295 PRO D N 1
ATOM 9605 C CA . PRO D 1 295 ? 45.54743 -59.73641 -65.15629 1.000 38.67814 295 PRO D CA 1
ATOM 9606 C C . PRO D 1 295 ? 44.18014 -59.76480 -64.49446 1.000 41.02943 295 PRO D C 1
ATOM 9607 O O . PRO D 1 295 ? 43.25535 -59.05746 -64.90258 1.000 41.89691 295 PRO D O 1
ATOM 9611 N N . ASN D 1 296 ? 44.09951 -60.52365 -63.40884 1.000 38.74390 296 ASN D N 1
ATOM 9612 C CA . ASN D 1 296 ? 43.09752 -60.33020 -62.36681 1.000 37.97737 296 ASN D CA 1
ATOM 9613 C C . ASN D 1 296 ? 43.18841 -58.90398 -61.83540 1.000 39.07165 296 ASN D C 1
ATOM 9614 O O . ASN D 1 296 ? 44.27977 -58.33673 -61.78356 1.000 37.62673 296 ASN D O 1
ATOM 9619 N N . SER D 1 297 ? 42.04309 -58.24830 -61.68306 1.000 38.12602 297 SER D N 1
ATOM 9620 C CA . SER D 1 297 ? 41.95528 -56.83152 -61.32404 1.000 37.55968 297 SER D CA 1
ATOM 9621 C C . SER D 1 297 ? 42.41351 -55.89013 -62.42497 1.000 40.97099 297 SER D C 1
ATOM 9622 O O . SER D 1 297 ? 42.90823 -54.79303 -62.14875 1.000 38.96767 297 SER D O 1
ATOM 9625 N N . SER D 1 298 ? 42.23169 -56.31096 -63.66938 1.000 41.78964 298 SER D N 1
ATOM 9626 C CA . SER D 1 298 ? 42.35711 -55.41801 -64.80976 1.000 41.73196 298 SER D CA 1
ATOM 9627 C C . SER D 1 298 ? 41.34080 -54.27110 -64.72139 1.000 41.70271 298 SER D C 1
ATOM 9628 O O . SER D 1 298 ? 40.28939 -54.39423 -64.09017 1.000 38.65472 298 SER D O 1
ATOM 9631 N N . VAL D 1 299 ? 41.66902 -53.14251 -65.36190 1.000 39.44520 299 VAL D N 1
ATOM 9632 C CA . VAL D 1 299 ? 40.76223 -51.99505 -65.40381 1.000 39.26030 299 VAL D CA 1
ATOM 9633 C C . VAL D 1 299 ? 39.37951 -52.42347 -65.87540 1.000 42.63033 299 VAL D C 1
ATOM 9634 O O . VAL D 1 299 ? 38.35281 -51.96933 -65.35095 1.000 42.33257 299 VAL D O 1
ATOM 9638 N N . GLN D 1 300 ? 39.33063 -53.33290 -66.85111 1.000 42.36613 300 GLN D N 1
ATOM 9639 C CA . GLN D 1 300 ? 38.04887 -53.85127 -67.31339 1.000 41.40898 300 GLN D CA 1
ATOM 9640 C C . GLN D 1 300 ? 37.31565 -54.62562 -66.21696 1.000 41.93167 300 GLN D C 1
ATOM 9641 O O . GLN D 1 300 ? 36.09593 -54.49057 -66.06803 1.000 41.14499 300 GLN D O 1
ATOM 9647 N N . GLN D 1 301 ? 38.02630 -55.46642 -65.45882 1.000 40.58035 301 GLN D N 1
ATOM 9648 C CA . GLN D 1 301 ? 37.34984 -56.24222 -64.42157 1.000 40.92441 301 GLN D CA 1
ATOM 9649 C C . GLN D 1 301 ? 36.77824 -55.36668 -63.30631 1.000 39.75441 301 GLN D C 1
ATOM 9650 O O . GLN D 1 301 ? 35.72881 -55.69228 -62.75079 1.000 39.06958 301 GLN D O 1
ATOM 9656 N N . VAL D 1 302 ? 37.51057 -54.33295 -62.88315 1.000 40.10088 302 VAL D N 1
ATOM 9657 C CA . VAL D 1 302 ? 37.14578 -53.47789 -61.74712 1.000 38.09852 302 VAL D CA 1
ATOM 9658 C C . VAL D 1 302 ? 36.27204 -52.27066 -62.10085 1.000 39.37128 302 VAL D C 1
ATOM 9659 O O . VAL D 1 302 ? 35.76060 -51.60575 -61.18923 1.000 40.04139 302 VAL D O 1
ATOM 9663 N N . PHE D 1 303 ? 36.13443 -51.92689 -63.38170 1.000 39.23534 303 PHE D N 1
ATOM 9664 C CA . PHE D 1 303 ? 35.43619 -50.70514 -63.79830 1.000 40.27798 303 PHE D CA 1
ATOM 9665 C C . PHE D 1 303 ? 34.00102 -50.54534 -63.22634 1.000 40.93065 303 PHE D C 1
ATOM 9666 O O . PHE D 1 303 ? 33.56280 -49.41594 -62.94990 1.000 39.17652 303 PHE D O 1
ATOM 9674 N N . ASN D 1 304 ? 33.25558 -51.63812 -63.02833 1.000 41.60774 304 ASN D N 1
ATOM 9675 C CA . ASN D 1 304 ? 31.92191 -51.50072 -62.43390 1.000 43.10353 304 ASN D CA 1
ATOM 9676 C C . ASN D 1 304 ? 31.95176 -50.95747 -61.01507 1.000 39.48882 304 ASN D C 1
ATOM 9677 O O . ASN D 1 304 ? 31.00081 -50.28638 -60.59322 1.000 36.60376 304 ASN D O 1
ATOM 9682 N N . CYS D 1 305 ? 33.04237 -51.18694 -60.28331 1.000 40.90461 305 CYS D N 1
ATOM 9683 C CA . CYS D 1 305 ? 33.18708 -50.53269 -58.99393 1.000 39.23789 305 CYS D CA 1
ATOM 9684 C C . CYS D 1 305 ? 33.10606 -49.02578 -59.13324 1.000 42.41039 305 CYS D C 1
ATOM 9685 O O . CYS D 1 305 ? 32.45670 -48.34632 -58.31935 1.000 44.09678 305 CYS D O 1
ATOM 9688 N N . TYR D 1 306 ? 33.79628 -48.48723 -60.13766 1.000 40.06376 306 TYR D N 1
ATOM 9689 C CA . TYR D 1 306 ? 33.81481 -47.04959 -60.37905 1.000 41.42587 306 TYR D CA 1
ATOM 9690 C C . TYR D 1 306 ? 32.46603 -46.53094 -60.88614 1.000 35.53154 306 TYR D C 1
ATOM 9691 O O . TYR D 1 306 ? 32.06651 -45.41133 -60.55181 1.000 40.08456 306 TYR D O 1
ATOM 9700 N N . LYS D 1 307 ? 31.71469 -47.34196 -61.62663 1.000 35.24217 307 LYS D N 1
ATOM 9701 C CA . LYS D 1 307 ? 30.34543 -46.90780 -61.96050 1.000 42.31879 307 LYS D CA 1
ATOM 9702 C C . LYS D 1 307 ? 29.44274 -46.80327 -60.73047 1.000 38.31725 307 LYS D C 1
ATOM 9703 O O . LYS D 1 307 ? 28.74503 -45.78873 -60.53574 1.000 37.96473 307 LYS D O 1
ATOM 9709 N N . VAL D 1 308 ? 29.47981 -47.82057 -59.86374 1.000 39.47143 308 VAL D N 1
ATOM 9710 C CA . VAL D 1 308 ? 28.66271 -47.78981 -58.64646 1.000 35.31162 308 VAL D CA 1
ATOM 9711 C C . VAL D 1 308 ? 29.04376 -46.61585 -57.76309 1.000 36.35113 308 VAL D C 1
ATOM 9712 O O . VAL D 1 308 ? 28.16198 -45.89026 -57.27250 1.000 34.08081 308 VAL D O 1
ATOM 9716 N N . LEU D 1 309 ? 30.35964 -46.37166 -57.60840 1.000 34.01572 309 LEU D N 1
ATOM 9717 C CA . LEU D 1 309 ? 30.86110 -45.23862 -56.82630 1.000 36.96715 309 LEU D CA 1
ATOM 9718 C C . LEU D 1 309 ? 30.37076 -43.90278 -57.38004 1.000 38.64089 309 LEU D C 1
ATOM 9719 O O . LEU D 1 309 ? 29.98306 -43.01188 -56.61058 1.000 33.05930 309 LEU D O 1
ATOM 9724 N N . HIS D 1 310 ? 30.36593 -43.75369 -58.70924 1.000 36.14165 310 HIS D N 1
ATOM 9725 C CA . HIS D 1 310 ? 29.83377 -42.53416 -59.30864 1.000 39.94763 310 HIS D CA 1
ATOM 9726 C C . HIS D 1 310 ? 28.36222 -42.33923 -58.95351 1.000 39.01650 310 HIS D C 1
ATOM 9727 O O . HIS D 1 310 ? 27.91694 -41.21512 -58.66592 1.000 38.60584 310 HIS D O 1
ATOM 9734 N N . ASP D 1 311 ? 27.58095 -43.40643 -59.03319 1.000 38.56828 311 ASP D N 1
ATOM 9735 C CA . ASP D 1 311 ? 26.17538 -43.30236 -58.65376 1.000 38.58304 311 ASP D CA 1
ATOM 9736 C C . ASP D 1 311 ? 26.02079 -42.88465 -57.19218 1.000 37.86935 311 ASP D C 1
ATOM 9737 O O . ASP D 1 311 ? 25.18507 -42.03513 -56.85619 1.000 35.74719 311 ASP D O 1
ATOM 9742 N N . LEU D 1 312 ? 26.87406 -43.43297 -56.32236 1.000 36.14870 312 LEU D N 1
ATOM 9743 C CA . LEU D 1 312 ? 26.87270 -43.06242 -54.90560 1.000 35.79427 312 LEU D CA 1
ATOM 9744 C C . LEU D 1 312 ? 27.22434 -41.59392 -54.68044 1.000 39.76481 312 LEU D C 1
ATOM 9745 O O . LEU D 1 312 ? 26.64934 -40.93322 -53.80478 1.000 37.96006 312 LEU D O 1
ATOM 9750 N N . GLU D 1 313 ? 28.21362 -41.08548 -55.40527 1.000 40.43402 313 GLU D N 1
ATOM 9751 C CA . GLU D 1 313 ? 28.52475 -39.66383 -55.32745 1.000 40.66381 313 GLU D CA 1
ATOM 9752 C C . GLU D 1 313 ? 27.33595 -38.80645 -55.76864 1.000 46.30786 313 GLU D C 1
ATOM 9753 O O . GLU D 1 313 ? 27.04729 -37.77125 -55.15785 1.000 48.92417 313 GLU D O 1
ATOM 9759 N N . GLN D 1 314 ? 26.65508 -39.20195 -56.84868 1.000 43.88488 314 GLN D N 1
ATOM 9760 C CA . GLN D 1 314 ? 25.47776 -38.45863 -57.27897 1.000 45.37067 314 GLN D CA 1
ATOM 9761 C C . GLN D 1 314 ? 24.35871 -38.49183 -56.24379 1.000 47.41230 314 GLN D C 1
ATOM 9762 O O . GLN D 1 314 ? 23.70973 -37.47415 -55.98084 1.000 47.66233 314 GLN D O 1
ATOM 9768 N N . GLN D 1 315 ? 24.17547 -39.63178 -55.59586 1.000 41.24212 315 GLN D N 1
ATOM 9769 C CA . GLN D 1 315 ? 23.20931 -39.73616 -54.51388 1.000 43.23365 315 GLN D CA 1
ATOM 9770 C C . GLN D 1 315 ? 23.55539 -38.80686 -53.35367 1.000 46.78295 315 GLN D C 1
ATOM 9771 O O . GLN D 1 315 ? 22.70787 -38.03782 -52.88698 1.000 46.02185 315 GLN D O 1
ATOM 9777 N N . LEU D 1 316 ? 24.81224 -38.82504 -52.90865 1.000 48.55638 316 LEU D N 1
ATOM 9778 C CA . LEU D 1 316 ? 25.22048 -37.99873 -51.77236 1.000 50.19227 316 LEU D CA 1
ATOM 9779 C C . LEU D 1 316 ? 25.08289 -36.50238 -52.04968 1.000 57.04776 316 LEU D C 1
ATOM 9780 O O . LEU D 1 316 ? 24.92763 -35.72366 -51.10410 1.000 54.80256 316 LEU D O 1
ATOM 9785 N N . ASN D 1 317 ? 25.17175 -36.07354 -53.31032 1.000 75.97259 317 ASN D N 1
ATOM 9786 C CA . ASN D 1 317 ? 24.97502 -34.65972 -53.64797 1.000 76.49893 317 ASN D CA 1
ATOM 9787 C C . ASN D 1 317 ? 23.50323 -34.31179 -53.79867 1.000 77.23099 317 ASN D C 1
ATOM 9788 O O . ASN D 1 317 ? 23.14399 -33.48320 -54.63601 1.000 77.09186 317 ASN D O 1
ATOM 9793 N N . LYS E 1 3 ? 24.01955 -2.54303 -39.90350 1.000 83.49963 3 LYS E N 1
ATOM 9794 C CA . LYS E 1 3 ? 24.35162 -3.93737 -40.17293 1.000 78.79175 3 LYS E CA 1
ATOM 9795 C C . LYS E 1 3 ? 23.91835 -4.41473 -41.54495 1.000 71.59723 3 LYS E C 1
ATOM 9796 O O . LYS E 1 3 ? 22.80606 -4.15954 -41.98978 1.000 74.30038 3 LYS E O 1
ATOM 9802 N N . THR E 1 4 ? 24.83585 -5.08542 -42.22512 1.000 65.62343 4 THR E N 1
ATOM 9803 C CA . THR E 1 4 ? 24.49318 -5.78044 -43.45244 1.000 63.74784 4 THR E CA 1
ATOM 9804 C C . THR E 1 4 ? 23.51442 -6.91211 -43.15782 1.000 60.78885 4 THR E C 1
ATOM 9805 O O . THR E 1 4 ? 23.76556 -7.74150 -42.27513 1.000 61.37359 4 THR E O 1
ATOM 9809 N N . ILE E 1 5 ? 22.39665 -6.93786 -43.88936 1.000 58.67408 5 ILE E N 1
ATOM 9810 C CA . ILE E 1 5 ? 21.44019 -8.04326 -43.81339 1.000 56.55338 5 ILE E CA 1
ATOM 9811 C C . ILE E 1 5 ? 21.97726 -9.20571 -44.63941 1.000 55.84707 5 ILE E C 1
ATOM 9812 O O . ILE E 1 5 ? 22.17773 -9.08241 -45.85459 1.000 53.01580 5 ILE E O 1
ATOM 9817 N N . LYS E 1 6 ? 22.14932 -10.35463 -43.98991 1.000 54.19527 6 LYS E N 1
ATOM 9818 C CA . LYS E 1 6 ? 22.60373 -11.56432 -44.65568 1.000 52.76598 6 LYS E CA 1
ATOM 9819 C C . LYS E 1 6 ? 21.43457 -12.45245 -45.08300 1.000 52.25883 6 LYS E C 1
ATOM 9820 O O . LYS E 1 6 ? 20.53556 -12.74469 -44.28227 1.000 50.56570 6 LYS E O 1
ATOM 9826 N N . VAL E 1 7 ? 21.44276 -12.87417 -46.34843 1.000 51.34650 7 VAL E N 1
ATOM 9827 C CA . VAL E 1 7 ? 20.31283 -13.57448 -46.94841 1.000 49.76745 7 VAL E CA 1
ATOM 9828 C C . VAL E 1 7 ? 20.77482 -14.95613 -47.39372 1.000 48.79681 7 VAL E C 1
ATOM 9829 O O . VAL E 1 7 ? 21.82955 -15.09025 -48.02376 1.000 48.23602 7 VAL E O 1
ATOM 9833 N N . ALA E 1 8 ? 19.96224 -15.97051 -47.12157 1.000 46.62168 8 ALA E N 1
ATOM 9834 C CA . ALA E 1 8 ? 20.02879 -17.23699 -47.83224 1.000 46.63779 8 ALA E CA 1
ATOM 9835 C C . ALA E 1 8 ? 18.93691 -17.24966 -48.89808 1.000 45.43437 8 ALA E C 1
ATOM 9836 O O . ALA E 1 8 ? 17.79332 -16.86420 -48.62297 1.000 43.44898 8 ALA E O 1
ATOM 9838 N N . LEU E 1 9 ? 19.28854 -17.65575 -50.11331 1.000 42.27465 9 LEU E N 1
ATOM 9839 C CA . LEU E 1 9 ? 18.30951 -17.83169 -51.17390 1.000 39.92969 9 LEU E CA 1
ATOM 9840 C C . LEU E 1 9 ? 18.22694 -19.31396 -51.51118 1.000 41.20140 9 LEU E C 1
ATOM 9841 O O . LEU E 1 9 ? 19.25640 -19.97242 -51.69176 1.000 44.31950 9 LEU E O 1
ATOM 9846 N N . ALA E 1 10 ? 17.00686 -19.84238 -51.50391 1.000 41.91543 10 ALA E N 1
ATOM 9847 C CA . ALA E 1 10 ? 16.68106 -21.22688 -51.83484 1.000 40.00086 10 ALA E CA 1
ATOM 9848 C C . ALA E 1 10 ? 15.98081 -21.31232 -53.18599 1.000 40.85715 10 ALA E C 1
ATOM 9849 O O . ALA E 1 10 ? 14.95843 -20.65071 -53.40104 1.000 40.13236 10 ALA E O 1
ATOM 9851 N N . GLY E 1 11 ? 16.58465 -22.05372 -54.11681 1.000 41.58845 11 GLY E N 1
ATOM 9852 C CA . GLY E 1 11 ? 16.04155 -22.23528 -55.44585 1.000 38.62005 11 GLY E CA 1
ATOM 9853 C C . GLY E 1 11 ? 16.65561 -21.31324 -56.46605 1.000 40.58244 11 GLY E C 1
ATOM 9854 O O . GLY E 1 11 ? 16.14210 -20.21888 -56.71000 1.000 43.52768 11 GLY E O 1
ATOM 9855 N N . ALA E 1 12 ? 17.79149 -21.73960 -57.02682 1.000 37.27066 12 ALA E N 1
ATOM 9856 C CA . ALA E 1 12 ? 18.48690 -21.04555 -58.10754 1.000 39.28938 12 ALA E CA 1
ATOM 9857 C C . ALA E 1 12 ? 17.86310 -21.19386 -59.49120 1.000 41.07980 12 ALA E C 1
ATOM 9858 O O . ALA E 1 12 ? 18.59603 -21.36305 -60.46726 1.000 44.57981 12 ALA E O 1
ATOM 9860 N N . GLY E 1 13 ? 16.54004 -21.26473 -59.58530 1.000 42.12699 13 GLY E N 1
ATOM 9861 C CA . GLY E 1 13 ? 15.85440 -21.28176 -60.85764 1.000 35.56994 13 GLY E CA 1
ATOM 9862 C C . GLY E 1 13 ? 15.75289 -19.89012 -61.46611 1.000 39.70227 13 GLY E C 1
ATOM 9863 O O . GLY E 1 13 ? 16.45059 -18.94868 -61.07671 1.000 35.96428 13 GLY E O 1
ATOM 9864 N N . ALA E 1 14 ? 14.86689 -19.79214 -62.48414 1.000 36.60071 14 ALA E N 1
ATOM 9865 C CA . ALA E 1 14 ? 14.64800 -18.55393 -63.24581 1.000 37.80340 14 ALA E CA 1
ATOM 9866 C C . ALA E 1 14 ? 14.26604 -17.34409 -62.38547 1.000 40.66131 14 ALA E C 1
ATOM 9867 O O . ALA E 1 14 ? 14.81486 -16.23987 -62.56773 1.000 39.99090 14 ALA E O 1
ATOM 9869 N N . PHE E 1 15 ? 13.39437 -17.54653 -61.38457 1.000 40.50733 15 PHE E N 1
ATOM 9870 C CA . PHE E 1 15 ? 13.03114 -16.44866 -60.48943 1.000 38.92927 15 PHE E CA 1
ATOM 9871 C C . PHE E 1 15 ? 14.09808 -16.21225 -59.43094 1.000 38.31895 15 PHE E C 1
ATOM 9872 O O . PHE E 1 15 ? 14.34602 -15.06850 -59.03031 1.000 37.96877 15 PHE E O 1
ATOM 9880 N N . GLY E 1 16 ? 14.68173 -17.27138 -58.90325 1.000 38.06045 16 GLY E N 1
ATOM 9881 C CA . GLY E 1 16 ? 15.81513 -17.06655 -58.02013 1.000 41.56495 16 GLY E CA 1
ATOM 9882 C C . GLY E 1 16 ? 16.90437 -16.23792 -58.68086 1.000 39.84714 16 GLY E C 1
ATOM 9883 O O . GLY E 1 16 ? 17.47642 -15.33587 -58.06076 1.000 41.80371 16 GLY E O 1
ATOM 9884 N N . ILE E 1 17 ? 17.18516 -16.51067 -59.95897 1.000 40.03629 17 ILE E N 1
ATOM 9885 C CA . ILE E 1 17 ? 18.13413 -15.68556 -60.70730 1.000 41.05594 17 ILE E CA 1
ATOM 9886 C C . ILE E 1 17 ? 17.66418 -14.23865 -60.81987 1.000 42.27927 17 ILE E C 1
ATOM 9887 O O . ILE E 1 17 ? 18.46912 -13.31011 -60.68340 1.000 43.39917 17 ILE E O 1
ATOM 9892 N N . LYS E 1 18 ? 16.37039 -14.01032 -61.08134 1.000 41.27713 18 LYS E N 1
ATOM 9893 C CA . LYS E 1 18 ? 15.89372 -12.61972 -61.12664 1.000 41.07343 18 LYS E CA 1
ATOM 9894 C C . LYS E 1 18 ? 16.06340 -11.91130 -59.78689 1.000 42.06621 18 LYS E C 1
ATOM 9895 O O . LYS E 1 18 ? 16.45802 -10.73935 -59.74902 1.000 44.79882 18 LYS E O 1
ATOM 9901 N N . HIS E 1 19 ? 15.83459 -12.61306 -58.67615 1.000 42.23122 19 HIS E N 1
ATOM 9902 C CA . HIS E 1 19 ? 16.12207 -12.01467 -57.37075 1.000 43.09820 19 HIS E CA 1
ATOM 9903 C C . HIS E 1 19 ? 17.60240 -11.69068 -57.19839 1.000 45.49277 19 HIS E C 1
ATOM 9904 O O . HIS E 1 19 ? 17.94558 -10.63118 -56.67093 1.000 46.78529 19 HIS E O 1
ATOM 9911 N N . LEU E 1 20 ? 18.49451 -12.61679 -57.55249 1.000 46.18855 20 LEU E N 1
ATOM 9912 C CA . LEU E 1 20 ? 19.93340 -12.32152 -57.45871 1.000 48.43972 20 LEU E CA 1
ATOM 9913 C C . LEU E 1 20 ? 20.32575 -11.10027 -58.29825 1.000 48.26642 20 LEU E C 1
ATOM 9914 O O . LEU E 1 20 ? 21.05895 -10.21521 -57.82214 1.000 49.15353 20 LEU E O 1
ATOM 9919 N N . ASP E 1 21 ? 19.77470 -10.99235 -59.51475 1.000 51.42212 21 ASP E N 1
ATOM 9920 C CA . ASP E 1 21 ? 20.04139 -9.82807 -60.36322 1.000 52.05845 21 ASP E CA 1
ATOM 9921 C C . ASP E 1 21 ? 19.50603 -8.54053 -59.74662 1.000 55.39224 21 ASP E C 1
ATOM 9922 O O . ASP E 1 21 ? 20.11386 -7.47542 -59.90464 1.000 60.28554 21 ASP E O 1
ATOM 9927 N N . GLY E 1 22 ? 18.35787 -8.60296 -59.07433 1.000 50.88689 22 GLY E N 1
ATOM 9928 C CA . GLY E 1 22 ? 17.84431 -7.41317 -58.40978 1.000 48.74252 22 GLY E CA 1
ATOM 9929 C C . GLY E 1 22 ? 18.67795 -7.02934 -57.19481 1.000 50.24342 22 GLY E C 1
ATOM 9930 O O . GLY E 1 22 ? 19.02043 -5.86085 -56.99205 1.000 51.43233 22 GLY E O 1
ATOM 9931 N N . ILE E 1 23 ? 18.96949 -8.00612 -56.34382 1.000 45.54815 23 ILE E N 1
ATOM 9932 C CA . ILE E 1 23 ? 19.70579 -7.79226 -55.10499 1.000 48.45309 23 ILE E CA 1
ATOM 9933 C C . ILE E 1 23 ? 21.08362 -7.19981 -55.36628 1.000 55.91254 23 ILE E C 1
ATOM 9934 O O . ILE E 1 23 ? 21.61941 -6.47366 -54.51341 1.000 53.92802 23 ILE E O 1
ATOM 9939 N N . LYS E 1 24 ? 21.70730 -7.51911 -56.51143 1.000 59.43345 24 LYS E N 1
ATOM 9940 C CA . LYS E 1 24 ? 22.98250 -6.84911 -56.78708 1.000 62.54563 24 LYS E CA 1
ATOM 9941 C C . LYS E 1 24 ? 22.89405 -5.32122 -56.71734 1.000 60.28790 24 LYS E C 1
ATOM 9942 O O . LYS E 1 24 ? 23.90629 -4.67988 -56.41227 1.000 67.42226 24 LYS E O 1
ATOM 9948 N N . ASN E 1 25 ? 21.71691 -4.72331 -56.92159 1.000 53.98121 25 ASN E N 1
ATOM 9949 C CA . ASN E 1 25 ? 21.54300 -3.26932 -56.86102 1.000 51.27718 25 ASN E CA 1
ATOM 9950 C C . ASN E 1 25 ? 21.09708 -2.73805 -55.50436 1.000 49.11315 25 ASN E C 1
ATOM 9951 O O . ASN E 1 25 ? 20.78295 -1.54937 -55.42342 1.000 49.94376 25 ASN E O 1
ATOM 9956 N N . ILE E 1 26 ? 20.97909 -3.57002 -54.46749 1.000 50.83140 26 ILE E N 1
ATOM 9957 C CA . ILE E 1 26 ? 20.45669 -3.14115 -53.16496 1.000 55.21229 26 ILE E CA 1
ATOM 9958 C C . ILE E 1 26 ? 21.55672 -3.10373 -52.10712 1.000 59.73123 26 ILE E C 1
ATOM 9959 O O . ILE E 1 26 ? 22.05897 -4.15257 -51.68587 1.000 60.14733 26 ILE E O 1
ATOM 9964 N N . ASP E 1 27 ? 21.92015 -1.88612 -51.68637 1.000 69.56172 27 ASP E N 1
ATOM 9965 C CA . ASP E 1 27 ? 22.91701 -1.64265 -50.63917 1.000 73.29121 27 ASP E CA 1
ATOM 9966 C C . ASP E 1 27 ? 22.53520 -2.22084 -49.27201 1.000 72.80887 27 ASP E C 1
ATOM 9967 O O . ASP E 1 27 ? 21.36981 -2.19531 -48.85941 1.000 71.38945 27 ASP E O 1
ATOM 9972 N N . GLY E 1 28 ? 23.55198 -2.69245 -48.54942 1.000 62.58224 28 GLY E N 1
ATOM 9973 C CA . GLY E 1 28 ? 23.43334 -3.25539 -47.21391 1.000 59.34745 28 GLY E CA 1
ATOM 9974 C C . GLY E 1 28 ? 22.71465 -4.57299 -47.13101 1.000 60.48370 28 GLY E C 1
ATOM 9975 O O . GLY E 1 28 ? 22.25064 -4.96545 -46.05584 1.000 59.82588 28 GLY E O 1
ATOM 9976 N N . VAL E 1 29 ? 22.69248 -5.30814 -48.22645 1.000 58.92935 29 VAL E N 1
ATOM 9977 C CA . VAL E 1 29 ? 22.19486 -6.67228 -48.28946 1.000 57.08390 29 VAL E CA 1
ATOM 9978 C C . VAL E 1 29 ? 23.27033 -7.50238 -48.95397 1.000 53.65246 29 VAL E C 1
ATOM 9979 O O . VAL E 1 29 ? 23.83677 -7.08821 -49.97003 1.000 53.82738 29 VAL E O 1
ATOM 9983 N N . GLU E 1 30 ? 23.46765 -8.71404 -48.45110 1.000 54.53953 30 GLU E N 1
ATOM 9984 C CA . GLU E 1 30 ? 24.45528 -9.62985 -48.99481 1.000 54.09552 30 GLU E CA 1
ATOM 9985 C C . GLU E 1 30 ? 23.86433 -11.02121 -48.93769 1.000 50.54511 30 GLU E C 1
ATOM 9986 O O . GLU E 1 30 ? 23.47381 -11.48796 -47.86473 1.000 51.40497 30 GLU E O 1
ATOM 9992 N N . VAL E 1 31 ? 23.88055 -11.70238 -50.08072 1.000 50.31196 31 VAL E N 1
ATOM 9993 C CA . VAL E 1 31 ? 23.49971 -13.10782 -50.16338 1.000 50.50576 31 VAL E CA 1
ATOM 9994 C C . VAL E 1 31 ? 24.70771 -13.95085 -49.77348 1.000 51.82444 31 VAL E C 1
ATOM 9995 O O . VAL E 1 31 ? 25.70006 -14.00061 -50.50322 1.000 50.39419 31 VAL E O 1
ATOM 9999 N N . VAL E 1 32 ? 24.62408 -14.60893 -48.61900 1.000 51.38375 32 VAL E N 1
ATOM 10000 C CA . VAL E 1 32 ? 25.73004 -15.40039 -48.10247 1.000 47.06001 32 VAL E CA 1
ATOM 10001 C C . VAL E 1 32 ? 25.57404 -16.90107 -48.34505 1.000 50.51467 32 VAL E C 1
ATOM 10002 O O . VAL E 1 32 ? 26.58961 -17.61709 -48.36327 1.000 50.90890 32 VAL E O 1
ATOM 10006 N N . SER E 1 33 ? 24.34161 -17.39905 -48.54141 1.000 50.69892 33 SER E N 1
ATOM 10007 C CA . SER E 1 33 ? 24.08398 -18.81951 -48.77254 1.000 49.81350 33 SER E CA 1
ATOM 10008 C C . SER E 1 33 ? 23.11957 -19.02935 -49.93316 1.000 45.06529 33 SER E C 1
ATOM 10009 O O . SER E 1 33 ? 22.15980 -18.27565 -50.09555 1.000 44.57632 33 SER E O 1
ATOM 10012 N N . LEU E 1 34 ? 23.43843 -20.00034 -50.78831 1.000 46.16183 34 LEU E N 1
ATOM 10013 C CA . LEU E 1 34 ? 22.55359 -20.46274 -51.84913 1.000 43.43910 34 LEU E CA 1
ATOM 10014 C C . LEU E 1 34 ? 22.19379 -21.93683 -51.66273 1.000 44.63924 34 LEU E C 1
ATOM 10015 O O . LEU E 1 34 ? 23.07875 -22.78977 -51.56538 1.000 46.50582 34 LEU E O 1
ATOM 10020 N N . VAL E 1 35 ? 20.89257 -22.22355 -51.62646 1.000 44.72755 35 VAL E N 1
ATOM 10021 C CA . VAL E 1 35 ? 20.32164 -23.56464 -51.47739 1.000 44.78772 35 VAL E CA 1
ATOM 10022 C C . VAL E 1 35 ? 19.69019 -23.97246 -52.80820 1.000 41.41551 35 VAL E C 1
ATOM 10023 O O . VAL E 1 35 ? 19.03733 -23.15055 -53.45330 1.000 40.14738 35 VAL E O 1
ATOM 10027 N N . GLY E 1 36 ? 19.99046 -25.18911 -53.27713 1.000 42.15621 36 GLY E N 1
ATOM 10028 C CA . GLY E 1 36 ? 19.38489 -25.72641 -54.48479 1.000 41.70061 36 GLY E CA 1
ATOM 10029 C C . GLY E 1 36 ? 19.43734 -27.23697 -54.55280 1.000 42.43368 36 GLY E C 1
ATOM 10030 O O . GLY E 1 36 ? 20.14199 -27.87600 -53.77570 1.000 47.51111 36 GLY E O 1
ATOM 10031 N N . ARG E 1 37 ? 18.54006 -27.81294 -55.36168 1.000 40.73961 37 ARG E N 1
ATOM 10032 C CA . ARG E 1 37 ? 18.36139 -29.26760 -55.35302 1.000 46.04555 37 ARG E CA 1
ATOM 10033 C C . ARG E 1 37 ? 19.60494 -30.06469 -55.81337 1.000 47.23299 37 ARG E C 1
ATOM 10034 O O . ARG E 1 37 ? 19.83052 -31.17680 -55.33371 1.000 46.96037 37 ARG E O 1
ATOM 10042 N N . ARG E 1 38 ? 20.46603 -29.50200 -56.65890 1.000 47.71899 38 ARG E N 1
ATOM 10043 C CA . ARG E 1 38 ? 21.60613 -30.23735 -57.22572 1.000 55.25349 38 ARG E CA 1
ATOM 10044 C C . ARG E 1 38 ? 22.89982 -29.47971 -56.98557 1.000 52.17549 38 ARG E C 1
ATOM 10045 O O . ARG E 1 38 ? 23.08359 -28.38011 -57.51332 1.000 53.60859 38 ARG E O 1
ATOM 10053 N N . PHE E 1 39 ? 23.78006 -30.08201 -56.18490 1.000 57.13595 39 PHE E N 1
ATOM 10054 C CA . PHE E 1 39 ? 24.99553 -29.42161 -55.71326 1.000 59.96851 39 PHE E CA 1
ATOM 10055 C C . PHE E 1 39 ? 25.78601 -28.76776 -56.84962 1.000 62.65832 39 PHE E C 1
ATOM 10056 O O . PHE E 1 39 ? 26.24511 -27.63301 -56.70819 1.000 60.51177 39 PHE E O 1
ATOM 10064 N N . ASP E 1 40 ? 26.08672 -29.50832 -57.92145 1.000 73.30640 40 ASP E N 1
ATOM 10065 C CA . ASP E 1 40 ? 26.93301 -28.93074 -58.96835 1.000 75.20777 40 ASP E CA 1
ATOM 10066 C C . ASP E 1 40 ? 26.31075 -27.68739 -59.60421 1.000 71.08879 40 ASP E C 1
ATOM 10067 O O . ASP E 1 40 ? 26.99937 -26.67624 -59.79793 1.000 71.29460 40 ASP E O 1
ATOM 10072 N N . GLN E 1 41 ? 25.00298 -27.71285 -59.87476 1.000 61.14212 41 GLN E N 1
ATOM 10073 C CA . GLN E 1 41 ? 24.34462 -26.54502 -60.46399 1.000 59.24948 41 GLN E CA 1
ATOM 10074 C C . GLN E 1 41 ? 24.26106 -25.37486 -59.48777 1.000 54.57364 41 GLN E C 1
ATOM 10075 O O . GLN E 1 41 ? 24.51374 -24.21832 -59.85978 1.000 54.76531 41 GLN E O 1
ATOM 10081 N N . THR E 1 42 ? 23.96571 -25.65702 -58.22484 1.000 54.54631 42 THR E N 1
ATOM 10082 C CA . THR E 1 42 ? 23.96460 -24.59666 -57.23202 1.000 51.92005 42 THR E CA 1
ATOM 10083 C C . THR E 1 42 ? 25.34486 -23.98480 -57.04434 1.000 51.49858 42 THR E C 1
ATOM 10084 O O . THR E 1 42 ? 25.47914 -22.76054 -56.98735 1.000 49.68495 42 THR E O 1
ATOM 10088 N N . LYS E 1 43 ? 26.38950 -24.80682 -57.00209 1.000 55.06431 43 LYS E N 1
ATOM 10089 C CA . LYS E 1 43 ? 27.73400 -24.26670 -56.83361 1.000 53.24818 43 LYS E CA 1
ATOM 10090 C C . LYS E 1 43 ? 28.13972 -23.40647 -58.02475 1.000 51.97087 43 LYS E C 1
ATOM 10091 O O . LYS E 1 43 ? 28.74826 -22.34378 -57.85958 1.000 50.19693 43 LYS E O 1
ATOM 10097 N N . GLU E 1 44 ? 27.82772 -23.86414 -59.23209 1.000 49.45693 44 GLU E N 1
ATOM 10098 C CA . GLU E 1 44 ? 28.08858 -23.07475 -60.42743 1.000 51.78626 44 GLU E CA 1
ATOM 10099 C C . GLU E 1 44 ? 27.38789 -21.70971 -60.40047 1.000 52.91545 44 GLU E C 1
ATOM 10100 O O . GLU E 1 44 ? 28.01055 -20.67485 -60.68654 1.000 52.97286 44 GLU E O 1
ATOM 10106 N N . VAL E 1 45 ? 26.11407 -21.66873 -59.99077 1.000 54.56523 45 VAL E N 1
ATOM 10107 C CA . VAL E 1 45 ? 25.43059 -20.37785 -59.88412 1.000 49.20167 45 VAL E CA 1
ATOM 10108 C C . VAL E 1 45 ? 26.05221 -19.50814 -58.79890 1.000 47.65726 45 VAL E C 1
ATOM 10109 O O . VAL E 1 45 ? 26.34074 -18.32238 -59.02330 1.000 48.26158 45 VAL E O 1
ATOM 10113 N N . ALA E 1 46 ? 26.32037 -20.09181 -57.63140 1.000 48.98710 46 ALA E N 1
ATOM 10114 C CA . ALA E 1 46 ? 26.93252 -19.33654 -56.54486 1.000 49.66335 46 ALA E CA 1
ATOM 10115 C C . ALA E 1 46 ? 28.25596 -18.72527 -56.97640 1.000 54.66123 46 ALA E C 1
ATOM 10116 O O . ALA E 1 46 ? 28.53012 -17.55391 -56.68942 1.000 54.50926 46 ALA E O 1
ATOM 10118 N N . ASP E 1 47 ? 29.08801 -19.50683 -57.66535 1.000 58.59300 47 ASP E N 1
ATOM 10119 C CA . ASP E 1 47 ? 30.36091 -18.99663 -58.15421 1.000 59.19307 47 ASP E CA 1
ATOM 10120 C C . ASP E 1 47 ? 30.16732 -17.85190 -59.13371 1.000 59.68567 47 ASP E C 1
ATOM 10121 O O . ASP E 1 47 ? 30.89137 -16.85110 -59.06949 1.000 68.83843 47 ASP E O 1
ATOM 10126 N N . LYS E 1 48 ? 29.17150 -17.94922 -60.01746 1.000 51.06428 48 LYS E N 1
ATOM 10127 C CA . LYS E 1 48 ? 28.91706 -16.81906 -60.90831 1.000 53.99481 48 LYS E CA 1
ATOM 10128 C C . LYS E 1 48 ? 28.56838 -15.56004 -60.11959 1.000 56.64369 48 LYS E C 1
ATOM 10129 O O . LYS E 1 48 ? 29.00505 -14.45975 -60.47497 1.000 57.36905 48 LYS E O 1
ATOM 10135 N N . TYR E 1 49 ? 27.85646 -15.71144 -58.99910 1.000 58.69969 49 TYR E N 1
ATOM 10136 C CA . TYR E 1 49 ? 27.41666 -14.57672 -58.18486 1.000 55.57931 49 TYR E CA 1
ATOM 10137 C C . TYR E 1 49 ? 28.30509 -14.31070 -56.97990 1.000 55.30722 49 TYR E C 1
ATOM 10138 O O . TYR E 1 49 ? 27.98402 -13.43424 -56.17237 1.000 53.15312 49 TYR E O 1
ATOM 10147 N N . GLY E 1 50 ? 29.35735 -15.09734 -56.79950 1.000 54.34699 50 GLY E N 1
ATOM 10148 C CA . GLY E 1 50 ? 30.25560 -14.93960 -55.67654 1.000 51.96400 50 GLY E CA 1
ATOM 10149 C C . GLY E 1 50 ? 29.66273 -15.32231 -54.34415 1.000 53.80066 50 GLY E C 1
ATOM 10150 O O . GLY E 1 50 ? 30.05080 -14.76104 -53.31198 1.000 55.79868 50 GLY E O 1
ATOM 10151 N N . ILE E 1 51 ? 28.71075 -16.24496 -54.33797 1.000 49.87503 51 ILE E N 1
ATOM 10152 C CA . ILE E 1 51 ? 28.07660 -16.68405 -53.10407 1.000 53.25728 51 ILE E CA 1
ATOM 10153 C C . ILE E 1 51 ? 28.91515 -17.81019 -52.51909 1.000 51.79562 51 ILE E C 1
ATOM 10154 O O . ILE E 1 51 ? 29.11665 -18.84212 -53.16744 1.000 53.55930 51 ILE E O 1
ATOM 10159 N N . ALA E 1 52 ? 29.38913 -17.61595 -51.29035 1.000 48.22119 52 ALA E N 1
ATOM 10160 C CA . ALA E 1 52 ? 30.38093 -18.51622 -50.71853 1.000 49.54409 52 ALA E CA 1
ATOM 10161 C C . ALA E 1 52 ? 29.79726 -19.86020 -50.30149 1.000 48.73782 52 ALA E C 1
ATOM 10162 O O . ALA E 1 52 ? 30.40373 -20.90434 -50.56110 1.000 53.75657 52 ALA E O 1
ATOM 10164 N N . HIS E 1 53 ? 28.60466 -19.88065 -49.72635 1.000 44.63505 53 HIS E N 1
ATOM 10165 C CA . HIS E 1 53 ? 28.05196 -21.12838 -49.21331 1.000 45.33236 53 HIS E CA 1
ATOM 10166 C C . HIS E 1 53 ? 27.03316 -21.74070 -50.16946 1.000 52.71462 53 HIS E C 1
ATOM 10167 O O . HIS E 1 53 ? 26.10634 -21.07107 -50.65865 1.000 50.20442 53 HIS E O 1
ATOM 10174 N N . VAL E 1 54 ? 27.16007 -23.05227 -50.35188 1.000 48.48798 54 VAL E N 1
ATOM 10175 C CA . VAL E 1 54 ? 26.28262 -23.81038 -51.21989 1.000 46.27569 54 VAL E CA 1
ATOM 10176 C C . VAL E 1 54 ? 25.76846 -25.00798 -50.45641 1.000 48.84132 54 VAL E C 1
ATOM 10177 O O . VAL E 1 54 ? 26.55280 -25.78776 -49.91280 1.000 49.44528 54 VAL E O 1
ATOM 10181 N N . ALA E 1 55 ? 24.45261 -25.16179 -50.42315 1.000 49.24318 55 ALA E N 1
ATOM 10182 C CA . ALA E 1 55 ? 23.85961 -26.30551 -49.76723 1.000 51.11186 55 ALA E CA 1
ATOM 10183 C C . ALA E 1 55 ? 22.78843 -26.91728 -50.65219 1.000 50.91025 55 ALA E C 1
ATOM 10184 O O . ALA E 1 55 ? 22.19628 -26.25202 -51.51077 1.000 44.68005 55 ALA E O 1
ATOM 10186 N N . THR E 1 56 ? 22.53816 -28.19712 -50.38224 1.000 50.72502 56 THR E N 1
ATOM 10187 C CA . THR E 1 56 ? 21.44652 -28.97650 -50.93451 1.000 50.64212 56 THR E CA 1
ATOM 10188 C C . THR E 1 56 ? 20.31648 -29.16162 -49.93514 1.000 54.49939 56 THR E C 1
ATOM 10189 O O . THR E 1 56 ? 19.27280 -29.70113 -50.30271 1.000 54.04049 56 THR E O 1
ATOM 10193 N N . ASP E 1 57 ? 20.53081 -28.82224 -48.66910 1.000 58.98260 57 ASP E N 1
ATOM 10194 C CA . ASP E 1 57 ? 19.47054 -28.82981 -47.67314 1.000 62.82234 57 ASP E CA 1
ATOM 10195 C C . ASP E 1 57 ? 19.26317 -27.42409 -47.12233 1.000 63.33692 57 ASP E C 1
ATOM 10196 O O . ASP E 1 57 ? 20.22934 -26.72837 -46.79115 1.000 60.22616 57 ASP E O 1
ATOM 10201 N N . LEU E 1 58 ? 17.98732 -27.04745 -46.94688 1.000 60.18145 58 LEU E N 1
ATOM 10202 C CA . LEU E 1 58 ? 17.66262 -25.75741 -46.34269 1.000 56.91106 58 LEU E CA 1
ATOM 10203 C C . LEU E 1 58 ? 18.16634 -25.68497 -44.90992 1.000 59.82551 58 LEU E C 1
ATOM 10204 O O . LEU E 1 58 ? 18.59231 -24.61967 -44.44062 1.000 60.72160 58 LEU E O 1
ATOM 10209 N N . ALA E 1 59 ? 18.11917 -26.81507 -44.20221 1.000 60.93569 59 ALA E N 1
ATOM 10210 C CA . ALA E 1 59 ? 18.52645 -26.85330 -42.80465 1.000 62.59743 59 ALA E CA 1
ATOM 10211 C C . ALA E 1 59 ? 19.97572 -26.41303 -42.60238 1.000 65.81327 59 ALA E C 1
ATOM 10212 O O . ALA E 1 59 ? 20.29884 -25.78957 -41.58345 1.000 61.58606 59 ALA E O 1
ATOM 10214 N N . GLU E 1 60 ? 20.86858 -26.74190 -43.54674 1.000 75.48193 60 GLU E N 1
ATOM 10215 C CA . GLU E 1 60 ? 22.25354 -26.28089 -43.43864 1.000 75.87643 60 GLU E CA 1
ATOM 10216 C C . GLU E 1 60 ? 22.36109 -24.76063 -43.42606 1.000 75.31470 60 GLU E C 1
ATOM 10217 O O . GLU E 1 60 ? 23.14133 -24.19697 -42.64338 1.000 73.54970 60 GLU E O 1
ATOM 10223 N N . SER E 1 61 ? 21.56801 -24.07300 -44.25357 1.000 61.14420 61 SER E N 1
ATOM 10224 C CA . SER E 1 61 ? 21.62432 -22.61691 -44.23108 1.000 57.25220 61 SER E CA 1
ATOM 10225 C C . SER E 1 61 ? 20.91297 -22.05476 -43.01812 1.000 57.20564 61 SER E C 1
ATOM 10226 O O . SER E 1 61 ? 21.38127 -21.07073 -42.43077 1.000 57.58916 61 SER E O 1
ATOM 10229 N N . LEU E 1 62 ? 19.84488 -22.71906 -42.57609 1.000 56.85846 62 LEU E N 1
ATOM 10230 C CA . LEU E 1 62 ? 19.16244 -22.27422 -41.36923 1.000 56.47609 62 LEU E CA 1
ATOM 10231 C C . LEU E 1 62 ? 20.05551 -22.44729 -40.14465 1.000 54.80108 62 LEU E C 1
ATOM 10232 O O . LEU E 1 62 ? 19.94264 -21.68519 -39.17965 1.000 50.07919 62 LEU E O 1
ATOM 10237 N N . ALA E 1 63 ? 20.97609 -23.41227 -40.18590 1.000 56.65409 63 ALA E N 1
ATOM 10238 C CA . ALA E 1 63 ? 21.92402 -23.59718 -39.09834 1.000 54.12399 63 ALA E CA 1
ATOM 10239 C C . ALA E 1 63 ? 22.98921 -22.51271 -39.06380 1.000 56.00296 63 ALA E C 1
ATOM 10240 O O . ALA E 1 63 ? 23.69586 -22.39893 -38.05969 1.000 52.50371 63 ALA E O 1
ATOM 10242 N N . LEU E 1 64 ? 23.12938 -21.72189 -40.11767 1.000 53.38610 64 LEU E N 1
ATOM 10243 C CA . LEU E 1 64 ? 24.10799 -20.64134 -40.09186 1.000 54.59505 64 LEU E CA 1
ATOM 10244 C C . LEU E 1 64 ? 23.63523 -19.54064 -39.14955 1.000 53.39309 64 LEU E C 1
ATOM 10245 O O . LEU E 1 64 ? 22.56405 -18.96815 -39.36976 1.000 58.66742 64 LEU E O 1
ATOM 10250 N N . PRO E 1 65 ? 24.37101 -19.22096 -38.09390 1.000 52.62505 65 PRO E N 1
ATOM 10251 C CA . PRO E 1 65 ? 23.89940 -18.16746 -37.18044 1.000 55.19991 65 PRO E CA 1
ATOM 10252 C C . PRO E 1 65 ? 23.89482 -16.77530 -37.79083 1.000 54.07260 65 PRO E C 1
ATOM 10253 O O . PRO E 1 65 ? 23.04912 -15.95365 -37.41975 1.000 54.29326 65 PRO E O 1
ATOM 10257 N N . GLU E 1 66 ? 24.75113 -16.52038 -38.78177 1.000 58.80743 66 GLU E N 1
ATOM 10258 C CA . GLU E 1 66 ? 24.84811 -15.20994 -39.42138 1.000 57.73962 66 GLU E CA 1
ATOM 10259 C C . GLU E 1 66 ? 23.69721 -14.87915 -40.36390 1.000 58.07513 66 GLU E C 1
ATOM 10260 O O . GLU E 1 66 ? 23.46132 -13.69374 -40.61115 1.000 59.36626 66 GLU E O 1
ATOM 10266 N N . VAL E 1 67 ? 22.99323 -15.87277 -40.90401 1.000 52.01537 67 VAL E N 1
ATOM 10267 C CA . VAL E 1 67 ? 21.88946 -15.60838 -41.82491 1.000 53.57963 67 VAL E CA 1
ATOM 10268 C C . VAL E 1 67 ? 20.73713 -14.93251 -41.08428 1.000 52.63528 67 VAL E C 1
ATOM 10269 O O . VAL E 1 67 ? 20.25443 -15.42478 -40.05520 1.000 49.99175 67 VAL E O 1
ATOM 10273 N N . ASP E 1 68 ? 20.31259 -13.77220 -41.59229 1.000 48.26290 68 ASP E N 1
ATOM 10274 C CA . ASP E 1 68 ? 19.20060 -13.02061 -41.02400 1.000 46.64471 68 ASP E CA 1
ATOM 10275 C C . ASP E 1 68 ? 17.89020 -13.33155 -41.72521 1.000 51.35140 68 ASP E C 1
ATOM 10276 O O . ASP E 1 68 ? 16.82929 -13.34671 -41.08046 1.000 52.97413 68 ASP E O 1
ATOM 10281 N N . ALA E 1 69 ? 17.93014 -13.57139 -43.03634 1.000 49.43047 69 ALA E N 1
ATOM 10282 C CA . ALA E 1 69 ? 16.69981 -13.72399 -43.78881 1.000 47.46777 69 ALA E CA 1
ATOM 10283 C C . ALA E 1 69 ? 16.87631 -14.79456 -44.84959 1.000 46.98625 69 ALA E C 1
ATOM 10284 O O . ALA E 1 69 ? 17.99416 -15.14341 -45.22464 1.000 48.48243 69 ALA E O 1
ATOM 10286 N N . VAL E 1 70 ? 15.74829 -15.34972 -45.28673 1.000 48.00645 70 VAL E N 1
ATOM 10287 C CA . VAL E 1 70 ? 15.69211 -16.36192 -46.33720 1.000 45.13601 70 VAL E CA 1
ATOM 10288 C C . VAL E 1 70 ? 14.68264 -15.92658 -47.38597 1.000 45.77774 70 VAL E C 1
ATOM 10289 O O . VAL E 1 70 ? 13.60534 -15.42778 -47.04015 1.000 46.85743 70 VAL E O 1
ATOM 10293 N N . ILE E 1 71 ? 15.05108 -16.06990 -48.66115 1.000 43.94834 71 ILE E N 1
ATOM 10294 C CA . ILE E 1 71 ? 14.13724 -15.92870 -49.80237 1.000 44.43573 71 ILE E CA 1
ATOM 10295 C C . ILE E 1 71 ? 13.92225 -17.29844 -50.44592 1.000 44.38578 71 ILE E C 1
ATOM 10296 O O . ILE E 1 71 ? 14.88470 -17.92996 -50.91191 1.000 40.34618 71 ILE E O 1
ATOM 10301 N N . LEU E 1 72 ? 12.65273 -17.72233 -50.53161 1.000 41.66438 72 LEU E N 1
ATOM 10302 C CA . LEU E 1 72 ? 12.25482 -19.02510 -51.06510 1.000 41.83463 72 LEU E CA 1
ATOM 10303 C C . LEU E 1 72 ? 11.71271 -18.90544 -52.49576 1.000 41.54421 72 LEU E C 1
ATOM 10304 O O . LEU E 1 72 ? 10.64317 -18.32509 -52.71316 1.000 43.17292 72 LEU E O 1
ATOM 10309 N N . CYS E 1 73 ? 12.49590 -19.39726 -53.47449 1.000 40.34889 73 CYS E N 1
ATOM 10310 C CA . CYS E 1 73 ? 12.12866 -19.50486 -54.88830 1.000 38.65352 73 CYS E CA 1
ATOM 10311 C C . CYS E 1 73 ? 12.08610 -20.96560 -55.33598 1.000 39.44356 73 CYS E C 1
ATOM 10312 O O . CYS E 1 73 ? 12.33955 -21.28615 -56.50533 1.000 35.20008 73 CYS E O 1
ATOM 10315 N N . THR E 1 74 ? 11.74105 -21.84855 -54.41163 1.000 39.21797 74 THR E N 1
ATOM 10316 C CA . THR E 1 74 ? 11.65288 -23.28628 -54.64220 1.000 40.58153 74 THR E CA 1
ATOM 10317 C C . THR E 1 74 ? 10.36010 -23.62241 -55.37418 1.000 37.94400 74 THR E C 1
ATOM 10318 O O . THR E 1 74 ? 9.53159 -22.75059 -55.61112 1.000 38.69382 74 THR E O 1
ATOM 10322 N N . PRO E 1 75 ? 10.13008 -24.89729 -55.71944 1.000 40.58950 75 PRO E N 1
ATOM 10323 C CA . PRO E 1 75 ? 8.80024 -25.27673 -56.24215 1.000 40.55291 75 PRO E CA 1
ATOM 10324 C C . PRO E 1 75 ? 7.68909 -25.00076 -55.24104 1.000 40.45293 75 PRO E C 1
ATOM 10325 O O . PRO E 1 75 ? 7.85341 -25.19860 -54.03343 1.000 39.63422 75 PRO E O 1
ATOM 10329 N N . THR E 1 76 ? 6.52771 -24.59434 -55.78366 1.000 41.59877 76 THR E N 1
ATOM 10330 C CA . THR E 1 76 ? 5.36282 -24.20908 -54.98066 1.000 38.36725 76 THR E CA 1
ATOM 10331 C C . THR E 1 76 ? 5.04293 -25.18972 -53.85914 1.000 38.14703 76 THR E C 1
ATOM 10332 O O . THR E 1 76 ? 4.76404 -24.77259 -52.73198 1.000 37.98110 76 THR E O 1
ATOM 10336 N N . GLN E 1 77 ? 5.14945 -26.49159 -54.13001 1.000 38.85239 77 GLN E N 1
ATOM 10337 C CA . GLN E 1 77 ? 4.80770 -27.53525 -53.15681 1.000 42.15284 77 GLN E CA 1
ATOM 10338 C C . GLN E 1 77 ? 5.63714 -27.50773 -51.87699 1.000 43.28197 77 GLN E C 1
ATOM 10339 O O . GLN E 1 77 ? 5.23538 -28.11949 -50.87979 1.000 42.52293 77 GLN E O 1
ATOM 10345 N N . MET E 1 78 ? 6.78751 -26.84695 -51.88613 1.000 43.41316 78 MET E N 1
ATOM 10346 C CA . MET E 1 78 ? 7.67946 -26.79540 -50.73672 1.000 43.47143 78 MET E CA 1
ATOM 10347 C C . MET E 1 78 ? 7.52398 -25.56781 -49.84896 1.000 41.80204 78 MET E C 1
ATOM 10348 O O . MET E 1 78 ? 7.93707 -25.62000 -48.68049 1.000 43.45361 78 MET E O 1
ATOM 10353 N N . HIS E 1 79 ? 6.84220 -24.53994 -50.34544 1.000 40.17058 79 HIS E N 1
ATOM 10354 C CA . HIS E 1 79 ? 6.85384 -23.20437 -49.75322 1.000 41.44214 79 HIS E CA 1
ATOM 10355 C C . HIS E 1 79 ? 6.40153 -23.19273 -48.29939 1.000 40.80186 79 HIS E C 1
ATOM 10356 O O . HIS E 1 79 ? 7.06292 -22.59895 -47.44742 1.000 42.28009 79 HIS E O 1
ATOM 10363 N N . ALA E 1 80 ? 5.26083 -23.80672 -47.99474 1.000 42.37907 80 ALA E N 1
ATOM 10364 C CA . ALA E 1 80 ? 4.73946 -23.73704 -46.62843 1.000 44.38311 80 ALA E CA 1
ATOM 10365 C C . ALA E 1 80 ? 5.66366 -24.42869 -45.63255 1.000 46.25694 80 ALA E C 1
ATOM 10366 O O . ALA E 1 80 ? 6.00851 -23.85646 -44.58407 1.000 47.56629 80 ALA E O 1
ATOM 10368 N N . GLU E 1 81 ? 6.07657 -25.66208 -45.94272 1.000 45.10416 81 GLU E N 1
ATOM 10369 C CA . GLU E 1 81 ? 7.02533 -26.37767 -45.08426 1.000 50.00960 81 GLU E CA 1
ATOM 10370 C C . GLU E 1 81 ? 8.30405 -25.57951 -44.85442 1.000 47.80462 81 GLU E C 1
ATOM 10371 O O . GLU E 1 81 ? 8.77175 -25.43925 -43.71548 1.000 47.66728 81 GLU E O 1
ATOM 10377 N N . GLN E 1 82 ? 8.87588 -25.03804 -45.92945 1.000 45.46923 82 GLN E N 1
ATOM 10378 C CA . GLN E 1 82 ? 10.13406 -24.31642 -45.80899 1.000 47.51241 82 GLN E CA 1
ATOM 10379 C C . GLN E 1 82 ? 9.99527 -22.99777 -45.06266 1.000 47.13993 82 GLN E C 1
ATOM 10380 O O . GLN E 1 82 ? 10.86526 -22.64821 -44.25354 1.000 42.31560 82 GLN E O 1
ATOM 10386 N N . ALA E 1 83 ? 8.90646 -22.26604 -45.28743 1.000 46.70884 83 ALA E N 1
ATOM 10387 C CA . ALA E 1 83 ? 8.68721 -21.03978 -44.53079 1.000 47.23228 83 ALA E CA 1
ATOM 10388 C C . ALA E 1 83 ? 8.56696 -21.31996 -43.03482 1.000 46.88226 83 ALA E C 1
ATOM 10389 O O . ALA E 1 83 ? 9.16863 -20.61688 -42.19928 1.000 46.27758 83 ALA E O 1
ATOM 10391 N N . ILE E 1 84 ? 7.84679 -22.38477 -42.68461 1.000 45.05846 84 ILE E N 1
ATOM 10392 C CA . ILE E 1 84 ? 7.76201 -22.79355 -41.28886 1.000 46.74020 84 ILE E CA 1
ATOM 10393 C C . ILE E 1 84 ? 9.14750 -23.13367 -40.74334 1.000 50.10330 84 ILE E C 1
ATOM 10394 O O . ILE E 1 84 ? 9.53149 -22.69280 -39.65390 1.000 50.33701 84 ILE E O 1
ATOM 10399 N N . ALA E 1 85 ? 9.93620 -23.88983 -41.51149 1.000 49.15632 85 ALA E N 1
ATOM 10400 C CA . ALA E 1 85 ? 11.29010 -24.22956 -41.07343 1.000 48.06098 85 ALA E CA 1
ATOM 10401 C C . ALA E 1 85 ? 12.16085 -22.98460 -40.85984 1.000 50.30740 85 ALA E C 1
ATOM 10402 O O . ALA E 1 85 ? 12.91092 -22.90686 -39.88217 1.000 49.01456 85 ALA E O 1
ATOM 10404 N N . CYS E 1 86 ? 12.07612 -22.00364 -41.75909 1.000 50.20938 86 CYS E N 1
ATOM 10405 C CA . CYS E 1 86 ? 12.83120 -20.76100 -41.58952 1.000 50.71639 86 CYS E CA 1
ATOM 10406 C C . CYS E 1 86 ? 12.45980 -20.04785 -40.29585 1.000 51.83100 86 CYS E C 1
ATOM 10407 O O . CYS E 1 86 ? 13.33103 -19.66423 -39.51115 1.000 51.27827 86 CYS E O 1
ATOM 10410 N N . MET E 1 87 ? 11.16210 -19.85651 -40.06153 1.000 51.24969 87 MET E N 1
ATOM 10411 C CA . MET E 1 87 ? 10.72627 -19.13786 -38.86383 1.000 52.00496 87 MET E CA 1
ATOM 10412 C C . MET E 1 87 ? 11.02261 -19.89707 -37.57298 1.000 51.56601 87 MET E C 1
ATOM 10413 O O . MET E 1 87 ? 11.29589 -19.27765 -36.54086 1.000 53.40859 87 MET E O 1
ATOM 10418 N N . LYS E 1 88 ? 10.90819 -21.22284 -37.58334 1.000 51.00340 88 LYS E N 1
ATOM 10419 C CA . LYS E 1 88 ? 11.31388 -22.00070 -36.41599 1.000 55.12420 88 LYS E CA 1
ATOM 10420 C C . LYS E 1 88 ? 12.80206 -21.85739 -36.11497 1.000 57.39063 88 LYS E C 1
ATOM 10421 O O . LYS E 1 88 ? 13.20638 -21.93359 -34.94794 1.000 52.78389 88 LYS E O 1
ATOM 10427 N N . ALA E 1 89 ? 13.62606 -21.63833 -37.13941 1.000 68.84287 89 ALA E N 1
ATOM 10428 C CA . ALA E 1 89 ? 15.04476 -21.34442 -36.96374 1.000 69.72800 89 ALA E CA 1
ATOM 10429 C C . ALA E 1 89 ? 15.30611 -19.87858 -36.61674 1.000 70.16438 89 ALA E C 1
ATOM 10430 O O . ALA E 1 89 ? 16.47281 -19.47138 -36.52653 1.000 69.82637 89 ALA E O 1
ATOM 10432 N N . GLY E 1 90 ? 14.24974 -19.09463 -36.39959 1.000 57.33470 90 GLY E N 1
ATOM 10433 C CA . GLY E 1 90 ? 14.38783 -17.69569 -36.05171 1.000 55.61544 90 GLY E CA 1
ATOM 10434 C C . GLY E 1 90 ? 14.76158 -16.77082 -37.18774 1.000 54.30443 90 GLY E C 1
ATOM 10435 O O . GLY E 1 90 ? 15.31923 -15.69938 -36.93246 1.000 53.54686 90 GLY E O 1
ATOM 10436 N N . LYS E 1 91 ? 14.51979 -17.16746 -38.43518 1.000 52.00532 91 LYS E N 1
ATOM 10437 C CA . LYS E 1 91 ? 14.89547 -16.37585 -39.59935 1.000 51.15259 91 LYS E CA 1
ATOM 10438 C C . LYS E 1 91 ? 13.67266 -15.69860 -40.20210 1.000 52.06521 91 LYS E C 1
ATOM 10439 O O . LYS E 1 91 ? 12.62922 -16.33143 -40.38376 1.000 49.23815 91 LYS E O 1
ATOM 10445 N N . HIS E 1 92 ? 13.82721 -14.43625 -40.58802 1.000 50.19211 92 HIS E N 1
ATOM 10446 C CA . HIS E 1 92 ? 12.80406 -13.82645 -41.41333 1.000 45.34667 92 HIS E CA 1
ATOM 10447 C C . HIS E 1 92 ? 12.73636 -14.60147 -42.71624 1.000 48.51356 92 HIS E C 1
ATOM 10448 O O . HIS E 1 92 ? 13.73599 -15.13811 -43.19991 1.000 51.38050 92 HIS E O 1
ATOM 10455 N N . VAL E 1 93 ? 11.56036 -14.61325 -43.31419 1.000 47.39540 93 VAL E N 1
ATOM 10456 C CA . VAL E 1 93 ? 11.31483 -15.40203 -44.50793 1.000 45.34114 93 VAL E CA 1
ATOM 10457 C C . VAL E 1 93 ? 10.46686 -14.59514 -45.47059 1.000 47.28622 93 VAL E C 1
ATOM 10458 O O . VAL E 1 93 ? 9.56897 -13.84775 -45.06126 1.000 49.09170 93 VAL E O 1
ATOM 10462 N N . GLN E 1 94 ? 10.83579 -14.67634 -46.74147 1.000 47.98063 94 GLN E N 1
ATOM 10463 C CA . GLN E 1 94 ? 10.03975 -14.23677 -47.87894 1.000 45.39545 94 GLN E CA 1
ATOM 10464 C C . GLN E 1 94 ? 9.73135 -15.44565 -48.73551 1.000 41.78389 94 GLN E C 1
ATOM 10465 O O . GLN E 1 94 ? 10.64027 -16.19451 -49.09329 1.000 44.51508 94 GLN E O 1
ATOM 10471 N N . VAL E 1 95 ? 8.47736 -15.60726 -49.12262 1.000 44.18962 95 VAL E N 1
ATOM 10472 C CA . VAL E 1 95 ? 8.05605 -16.78724 -49.85854 1.000 43.29704 95 VAL E CA 1
ATOM 10473 C C . VAL E 1 95 ? 7.56818 -16.26080 -51.18046 1.000 44.58164 95 VAL E C 1
ATOM 10474 O O . VAL E 1 95 ? 6.70236 -15.37895 -51.22409 1.000 42.92593 95 VAL E O 1
ATOM 10478 N N . GLU E 1 96 ? 8.09354 -16.82938 -52.25602 1.000 46.34139 96 GLU E N 1
ATOM 10479 C CA . GLU E 1 96 ? 7.58675 -16.50007 -53.56486 1.000 43.93615 96 GLU E CA 1
ATOM 10480 C C . GLU E 1 96 ? 6.11037 -16.86972 -53.62214 1.000 45.01041 96 GLU E C 1
ATOM 10481 O O . GLU E 1 96 ? 5.64111 -17.74783 -52.90136 1.000 45.26097 96 GLU E O 1
ATOM 10487 N N . ILE E 1 97 ? 5.37919 -16.20267 -54.49293 1.000 46.98585 97 ILE E N 1
ATOM 10488 C CA . ILE E 1 97 ? 3.96501 -16.54877 -54.66211 1.000 46.78872 97 ILE E CA 1
ATOM 10489 C C . ILE E 1 97 ? 3.85643 -17.89341 -55.37287 1.000 46.70950 97 ILE E C 1
ATOM 10490 O O . ILE E 1 97 ? 4.65472 -18.18662 -56.28730 1.000 43.34689 97 ILE E O 1
ATOM 10495 N N . PRO E 1 98 ? 2.88036 -18.74099 -54.99804 1.000 44.50807 98 PRO E N 1
ATOM 10496 C CA . PRO E 1 98 ? 1.94504 -18.63663 -53.85074 1.000 43.85503 98 PRO E CA 1
ATOM 10497 C C . PRO E 1 98 ? 2.48960 -19.02521 -52.47290 1.000 44.92470 98 PRO E C 1
ATOM 10498 O O . PRO E 1 98 ? 3.41668 -19.82241 -52.39425 1.000 45.48139 98 PRO E O 1
ATOM 10502 N N . LEU E 1 99 ? 2.01027 -18.40595 -51.38645 1.000 42.44398 99 LEU E N 1
ATOM 10503 C CA . LEU E 1 99 ? 2.36039 -18.86303 -50.04332 1.000 41.67117 99 LEU E CA 1
ATOM 10504 C C . LEU E 1 99 ? 2.17527 -20.35923 -49.83361 1.000 42.28962 99 LEU E C 1
ATOM 10505 O O . LEU E 1 99 ? 3.00546 -21.00721 -49.19010 1.000 42.46415 99 LEU E O 1
ATOM 10510 N N . ALA E 1 100 ? 1.09415 -20.92512 -50.35638 1.000 43.39296 100 ALA E N 1
ATOM 10511 C CA . ALA E 1 100 ? 0.86543 -22.36322 -50.31360 1.000 43.72437 100 ALA E CA 1
ATOM 10512 C C . ALA E 1 100 ? -0.14654 -22.72231 -51.38458 1.000 42.66832 100 ALA E C 1
ATOM 10513 O O . ALA E 1 100 ? -0.77426 -21.84391 -51.98004 1.000 42.55493 100 ALA E O 1
ATOM 10515 N N . ASP E 1 101 ? -0.23000 -24.00857 -51.70174 1.000 40.71577 101 ASP E N 1
ATOM 10516 C CA . ASP E 1 101 ? -1.33966 -24.47854 -52.52127 1.000 44.05523 101 ASP E CA 1
ATOM 10517 C C . ASP E 1 101 ? -2.47474 -25.08737 -51.67986 1.000 40.36281 101 ASP E C 1
ATOM 10518 O O . ASP E 1 101 ? -3.29502 -25.82703 -52.22388 1.000 42.12417 101 ASP E O 1
ATOM 10523 N N . ALA E 1 102 ? -2.47998 -24.88184 -50.35923 1.000 39.86454 102 ALA E N 1
ATOM 10524 C CA . ALA E 1 102 ? -3.60529 -25.28161 -49.51221 1.000 43.71746 102 ALA E CA 1
ATOM 10525 C C . ALA E 1 102 ? -3.83538 -24.28412 -48.37318 1.000 46.09116 102 ALA E C 1
ATOM 10526 O O . ALA E 1 102 ? -2.88047 -23.76222 -47.78890 1.000 46.57462 102 ALA E O 1
ATOM 10528 N N . LEU E 1 103 ? -5.10870 -24.04175 -48.03574 1.000 45.48540 103 LEU E N 1
ATOM 10529 C CA . LEU E 1 103 ? -5.43310 -23.12978 -46.93333 1.000 44.75239 103 LEU E CA 1
ATOM 10530 C C . LEU E 1 103 ? -4.85305 -23.57936 -45.58324 1.000 45.05051 103 LEU E C 1
ATOM 10531 O O . LEU E 1 103 ? -4.42259 -22.74092 -44.78444 1.000 46.50417 103 LEU E O 1
ATOM 10536 N N . LYS E 1 104 ? -4.88956 -24.87517 -45.26408 1.000 44.32822 104 LYS E N 1
ATOM 10537 C CA . LYS E 1 104 ? -4.35373 -25.29818 -43.96512 1.000 46.37401 104 LYS E CA 1
ATOM 10538 C C . LYS E 1 104 ? -2.89886 -24.86785 -43.80194 1.000 47.46657 104 LYS E C 1
ATOM 10539 O O . LYS E 1 104 ? -2.49087 -24.38443 -42.73755 1.000 49.28626 104 LYS E O 1
ATOM 10545 N N . ASP E 1 105 ? -2.08927 -25.08297 -44.82900 1.000 45.37426 105 ASP E N 1
ATOM 10546 C CA . ASP E 1 105 ? -0.67415 -24.76881 -44.71558 1.000 45.31472 105 ASP E CA 1
ATOM 10547 C C . ASP E 1 105 ? -0.43217 -23.26168 -44.65555 1.000 43.77711 105 ASP E C 1
ATOM 10548 O O . ASP E 1 105 ? 0.42675 -22.80136 -43.89511 1.000 49.08671 105 ASP E O 1
ATOM 10553 N N . ALA E 1 106 ? -1.16565 -22.47905 -45.44642 1.000 42.50254 106 ALA E N 1
ATOM 10554 C CA . ALA E 1 106 ? -1.11644 -21.02102 -45.32610 1.000 45.51176 106 ALA E CA 1
ATOM 10555 C C . ALA E 1 106 ? -1.51680 -20.53923 -43.93300 1.000 47.66337 106 ALA E C 1
ATOM 10556 O O . ALA E 1 106 ? -0.94603 -19.57002 -43.41267 1.000 46.83679 106 ALA E O 1
ATOM 10558 N N . GLN E 1 107 ? -2.49836 -21.20123 -43.31450 1.000 47.05070 107 GLN E N 1
ATOM 10559 C CA . GLN E 1 107 ? -2.90397 -20.85597 -41.95179 1.000 50.22600 107 GLN E CA 1
ATOM 10560 C C . GLN E 1 107 ? -1.79020 -21.19012 -40.96875 1.000 49.03707 107 GLN E C 1
ATOM 10561 O O . GLN E 1 107 ? -1.52558 -20.42986 -40.03241 1.000 50.63182 107 GLN E O 1
ATOM 10567 N N . GLU E 1 108 ? -1.14686 -22.33622 -41.16051 1.000 47.01369 108 GLU E N 1
ATOM 10568 C CA . GLU E 1 108 ? -0.00600 -22.71586 -40.33336 1.000 49.70628 108 GLU E CA 1
ATOM 10569 C C . GLU E 1 108 ? 1.13662 -21.69901 -40.43905 1.000 50.53472 108 GLU E C 1
ATOM 10570 O O . GLU E 1 108 ? 1.74225 -21.32493 -39.42205 1.000 50.34446 108 GLU E O 1
ATOM 10576 N N . VAL E 1 109 ? 1.41452 -21.20324 -41.65109 1.000 45.63614 109 VAL E N 1
ATOM 10577 C CA . VAL E 1 109 ? 2.42726 -20.15744 -41.80681 1.000 46.91385 109 VAL E CA 1
ATOM 10578 C C . VAL E 1 109 ? 2.00563 -18.86896 -41.10788 1.000 50.19534 109 VAL E C 1
ATOM 10579 O O . VAL E 1 109 ? 2.81343 -18.22702 -40.42792 1.000 51.54104 109 VAL E O 1
ATOM 10583 N N . ALA E 1 110 ? 0.74763 -18.45244 -41.28100 1.000 48.59639 110 ALA E N 1
ATOM 10584 C CA . ALA E 1 110 ? 0.29726 -17.22296 -40.62811 1.000 51.52044 110 ALA E CA 1
ATOM 10585 C C . ALA E 1 110 ? 0.35841 -17.32658 -39.11004 1.000 54.66160 110 ALA E C 1
ATOM 10586 O O . ALA E 1 110 ? 0.81803 -16.39769 -38.42995 1.000 54.62031 110 ALA E O 1
ATOM 10588 N N . GLU E 1 111 ? -0.07456 -18.45908 -38.56243 1.000 54.58444 111 GLU E N 1
ATOM 10589 C CA . GLU E 1 111 ? -0.02372 -18.64285 -37.11755 1.000 58.77157 111 GLU E CA 1
ATOM 10590 C C . GLU E 1 111 ? 1.40919 -18.66138 -36.60211 1.000 60.66082 111 GLU E C 1
ATOM 10591 O O . GLU E 1 111 ? 1.69685 -18.07000 -35.56112 1.000 61.77954 111 GLU E O 1
ATOM 10597 N N . LEU E 1 112 ? 2.33018 -19.32410 -37.30712 1.000 56.85517 112 LEU E N 1
ATOM 10598 C CA . LEU E 1 112 ? 3.71235 -19.28949 -36.83672 1.000 61.55888 112 LEU E CA 1
ATOM 10599 C C . LEU E 1 112 ? 4.30638 -17.87958 -36.94586 1.000 61.25600 112 LEU E C 1
ATOM 10600 O O . LEU E 1 112 ? 5.08372 -17.46797 -36.07767 1.000 59.45772 112 LEU E O 1
ATOM 10605 N N . GLN E 1 113 ? 3.98094 -17.13037 -38.00167 1.000 58.55064 113 GLN E N 1
ATOM 10606 C CA . GLN E 1 113 ? 4.42175 -15.73936 -38.06443 1.000 57.96956 113 GLN E CA 1
ATOM 10607 C C . GLN E 1 113 ? 3.92570 -14.96869 -36.85057 1.000 60.61743 113 GLN E C 1
ATOM 10608 O O . GLN E 1 113 ? 4.67115 -14.21413 -36.21951 1.000 64.01395 113 GLN E O 1
ATOM 10614 N N . LYS E 1 114 ? 2.65472 -15.14104 -36.52321 1.000 58.08091 114 LYS E N 1
ATOM 10615 C CA . LYS E 1 114 ? 2.08018 -14.47722 -35.36305 1.000 61.61086 114 LYS E CA 1
ATOM 10616 C C . LYS E 1 114 ? 2.76501 -14.90984 -34.07125 1.000 68.25941 114 LYS E C 1
ATOM 10617 O O . LYS E 1 114 ? 2.90013 -14.11382 -33.12522 1.000 69.59457 114 LYS E O 1
ATOM 10623 N N . GLN E 1 115 ? 3.15332 -16.18507 -33.98956 1.000 68.50397 115 GLN E N 1
ATOM 10624 C CA . GLN E 1 115 ? 3.82167 -16.66124 -32.78646 1.000 63.37741 115 GLN E CA 1
ATOM 10625 C C . GLN E 1 115 ? 5.22962 -16.05939 -32.66788 1.000 67.35936 115 GLN E C 1
ATOM 10626 O O . GLN E 1 115 ? 5.68297 -15.70836 -31.57112 1.000 70.64212 115 GLN E O 1
ATOM 10632 N N . THR E 1 116 ? 5.95284 -15.96047 -33.78843 1.000 66.31022 116 THR E N 1
ATOM 10633 C CA . THR E 1 116 ? 7.32744 -15.45168 -33.79285 1.000 68.98857 116 THR E CA 1
ATOM 10634 C C . THR E 1 116 ? 7.45552 -13.93815 -33.93141 1.000 69.87462 116 THR E C 1
ATOM 10635 O O . THR E 1 116 ? 8.42918 -13.36708 -33.43350 1.000 64.64395 116 THR E O 1
ATOM 10639 N N . GLY E 1 117 ? 6.49826 -13.26658 -34.57438 1.000 81.90703 117 GLY E N 1
ATOM 10640 C CA . GLY E 1 117 ? 6.68096 -11.85255 -34.86911 1.000 84.66477 117 GLY E CA 1
ATOM 10641 C C . GLY E 1 117 ? 7.76221 -11.55750 -35.89534 1.000 82.51600 117 GLY E C 1
ATOM 10642 O O . GLY E 1 117 ? 8.10956 -10.39070 -36.09585 1.000 80.75406 117 GLY E O 1
ATOM 10643 N N . LEU E 1 118 ? 8.26390 -12.58006 -36.58819 1.000 67.13281 118 LEU E N 1
ATOM 10644 C CA . LEU E 1 118 ? 9.23170 -12.41021 -37.66294 1.000 60.74809 118 LEU E CA 1
ATOM 10645 C C . LEU E 1 118 ? 8.53403 -11.84081 -38.89139 1.000 57.47724 118 LEU E C 1
ATOM 10646 O O . LEU E 1 118 ? 7.35787 -12.11134 -39.14332 1.000 57.35606 118 LEU E O 1
ATOM 10651 N N . VAL E 1 119 ? 9.27284 -11.03743 -39.65654 1.000 53.16050 119 VAL E N 1
ATOM 10652 C CA . VAL E 1 119 ? 8.85796 -10.64809 -41.00132 1.000 49.87687 119 VAL E CA 1
ATOM 10653 C C . VAL E 1 119 ? 8.60446 -11.85592 -41.88737 1.000 50.77011 119 VAL E C 1
ATOM 10654 O O . VAL E 1 119 ? 9.52902 -12.60006 -42.24355 1.000 50.51023 119 VAL E O 1
ATOM 10658 N N . ALA E 1 120 ? 7.34288 -12.03149 -42.27942 1.000 47.76041 120 ALA E N 1
ATOM 10659 C CA . ALA E 1 120 ? 6.98829 -12.99465 -43.30980 1.000 46.96884 120 ALA E CA 1
ATOM 10660 C C . ALA E 1 120 ? 6.25493 -12.28237 -44.43095 1.000 46.57675 120 ALA E C 1
ATOM 10661 O O . ALA E 1 120 ? 5.19461 -11.69262 -44.20992 1.000 46.55875 120 ALA E O 1
ATOM 10663 N N . MET E 1 121 ? 6.85629 -12.31491 -45.62291 1.000 45.92414 121 MET E N 1
ATOM 10664 C CA . MET E 1 121 ? 6.39360 -11.61429 -46.80900 1.000 42.76257 121 MET E CA 1
ATOM 10665 C C . MET E 1 121 ? 6.10523 -12.66088 -47.87168 1.000 43.28791 121 MET E C 1
ATOM 10666 O O . MET E 1 121 ? 6.78663 -13.68814 -47.92635 1.000 44.70579 121 MET E O 1
ATOM 10671 N N . VAL E 1 122 ? 5.08308 -12.42188 -48.68669 1.000 39.98763 122 VAL E N 1
ATOM 10672 C CA . VAL E 1 122 ? 4.79121 -13.22519 -49.86427 1.000 38.23929 122 VAL E CA 1
ATOM 10673 C C . VAL E 1 122 ? 5.09821 -12.41229 -51.11425 1.000 42.40944 122 VAL E C 1
ATOM 10674 O O . VAL E 1 122 ? 4.87035 -11.19874 -51.13758 1.000 42.23957 122 VAL E O 1
ATOM 10678 N N . GLY E 1 123 ? 5.70626 -13.05490 -52.11788 1.000 44.07065 123 GLY E N 1
ATOM 10679 C CA . GLY E 1 123 ? 6.08752 -12.35506 -53.33499 1.000 41.28051 123 GLY E CA 1
ATOM 10680 C C . GLY E 1 123 ? 4.97192 -11.97204 -54.30786 1.000 43.57801 123 GLY E C 1
ATOM 10681 O O . GLY E 1 123 ? 5.03460 -12.36211 -55.47974 1.000 45.07994 123 GLY E O 1
ATOM 10682 N N . HIS E 1 124 ? 3.94408 -11.23084 -53.86536 1.000 40.31451 124 HIS E N 1
ATOM 10683 C CA . HIS E 1 124 ? 2.95649 -10.63030 -54.77372 1.000 39.41267 124 HIS E CA 1
ATOM 10684 C C . HIS E 1 124 ? 3.46145 -9.42243 -55.56400 1.000 38.70434 124 HIS E C 1
ATOM 10685 O O . HIS E 1 124 ? 3.10127 -8.26907 -55.29274 1.000 38.58103 124 HIS E O 1
ATOM 10692 N N . THR E 1 125 ? 4.38077 -9.70934 -56.48344 1.000 37.85725 125 THR E N 1
ATOM 10693 C CA . THR E 1 125 ? 5.10838 -8.70900 -57.25026 1.000 40.10940 125 THR E CA 1
ATOM 10694 C C . THR E 1 125 ? 4.19724 -7.71128 -57.97188 1.000 39.15768 125 THR E C 1
ATOM 10695 O O . THR E 1 125 ? 4.58953 -6.56486 -58.18781 1.000 39.77512 125 THR E O 1
ATOM 10699 N N . ARG E 1 126 ? 2.96184 -8.08870 -58.29896 1.000 39.68603 126 ARG E N 1
ATOM 10700 C CA . ARG E 1 126 ? 2.06997 -7.11629 -58.92720 1.000 35.95034 126 ARG E CA 1
ATOM 10701 C C . ARG E 1 126 ? 1.85698 -5.88876 -58.05230 1.000 37.99572 126 ARG E C 1
ATOM 10702 O O . ARG E 1 126 ? 1.59660 -4.80363 -58.57837 1.000 38.28061 126 ARG E O 1
ATOM 10710 N N . ARG E 1 127 ? 1.94699 -6.03103 -56.72301 1.000 38.99220 127 ARG E N 1
ATOM 10711 C CA . ARG E 1 127 ? 1.92555 -4.85396 -55.85127 1.000 37.54876 127 ARG E CA 1
ATOM 10712 C C . ARG E 1 127 ? 3.11095 -3.91876 -56.06830 1.000 38.39640 127 ARG E C 1
ATOM 10713 O O . ARG E 1 127 ? 3.04207 -2.74516 -55.69595 1.000 36.86846 127 ARG E O 1
ATOM 10721 N N . PHE E 1 128 ? 4.24927 -4.43038 -56.51895 1.000 38.68626 128 PHE E N 1
ATOM 10722 C CA . PHE E 1 128 ? 5.41746 -3.57116 -56.54036 1.000 40.30447 128 PHE E CA 1
ATOM 10723 C C . PHE E 1 128 ? 5.80510 -3.06593 -57.91954 1.000 42.13427 128 PHE E C 1
ATOM 10724 O O . PHE E 1 128 ? 6.58209 -2.11270 -57.99887 1.000 43.98842 128 PHE E O 1
ATOM 10732 N N . ASN E 1 129 ? 5.19618 -3.56947 -58.98664 1.000 40.53096 129 ASN E N 1
ATOM 10733 C CA . ASN E 1 129 ? 5.46982 -3.03072 -60.30929 1.000 38.04725 129 ASN E CA 1
ATOM 10734 C C . ASN E 1 129 ? 5.05290 -1.56705 -60.41098 1.000 41.36979 129 ASN E C 1
ATOM 10735 O O . ASN E 1 129 ? 3.93325 -1.21173 -60.01304 1.000 38.86171 129 ASN E O 1
ATOM 10740 N N . PRO E 1 130 ? 5.89262 -0.70682 -60.97916 1.000 42.05812 130 PRO E N 1
ATOM 10741 C CA . PRO E 1 130 ? 5.55865 0.72223 -61.02943 1.000 45.09875 130 PRO E CA 1
ATOM 10742 C C . PRO E 1 130 ? 4.21415 1.04629 -61.67048 1.000 42.67234 130 PRO E C 1
ATOM 10743 O O . PRO E 1 130 ? 3.52812 1.96819 -61.22187 1.000 42.34293 130 PRO E O 1
ATOM 10747 N N . SER E 1 131 ? 3.83174 0.30916 -62.71852 1.000 39.87036 131 SER E N 1
ATOM 10748 C CA . SER E 1 131 ? 2.54410 0.50083 -63.39412 1.000 40.86011 131 SER E CA 1
ATOM 10749 C C . SER E 1 131 ? 1.32386 0.25648 -62.48614 1.000 39.98848 131 SER E C 1
ATOM 10750 O O . SER E 1 131 ? 0.39138 1.08283 -62.43770 1.000 40.48428 131 SER E O 1
ATOM 10753 N N . HIS E 1 132 ? 1.38068 -0.78248 -61.65995 1.000 36.24474 132 HIS E N 1
ATOM 10754 C CA . HIS E 1 132 ? 0.30369 -1.09129 -60.73275 1.000 37.70533 132 HIS E CA 1
ATOM 10755 C C . HIS E 1 132 ? 0.33752 -0.14276 -59.54797 1.000 39.25547 132 HIS E C 1
ATOM 10756 O O . HIS E 1 132 ? -0.71605 0.24445 -59.03214 1.000 36.51945 132 HIS E O 1
ATOM 10763 N N . GLN E 1 133 ? 1.53822 0.23887 -59.11727 1.000 38.48961 133 GLN E N 1
ATOM 10764 C CA . GLN E 1 133 ? 1.67824 1.26781 -58.09401 1.000 40.97743 133 GLN E CA 1
ATOM 10765 C C . GLN E 1 133 ? 1.09240 2.60589 -58.54286 1.000 43.53680 133 GLN E C 1
ATOM 10766 O O . GLN E 1 133 ? 0.45632 3.31036 -57.75164 1.000 43.81792 133 GLN E O 1
ATOM 10772 N N . TRP E 1 134 ? 1.31892 2.98324 -59.80103 1.000 39.61856 134 TRP E N 1
ATOM 10773 C CA . TRP E 1 134 ? 0.73144 4.19691 -60.35559 1.000 41.36665 134 TRP E CA 1
ATOM 10774 C C . TRP E 1 134 ? -0.80571 4.17056 -60.28128 1.000 43.39725 134 TRP E C 1
ATOM 10775 O O . TRP E 1 134 ? -1.44369 5.10456 -59.75121 1.000 39.24114 134 TRP E O 1
ATOM 10786 N N . VAL E 1 135 ? -1.41128 3.06504 -60.73297 1.000 39.26838 135 VAL E N 1
ATOM 10787 C CA . VAL E 1 135 ? -2.87039 2.96466 -60.64648 1.000 42.70187 135 VAL E CA 1
ATOM 10788 C C . VAL E 1 135 ? -3.32288 3.01113 -59.18209 1.000 41.89513 135 VAL E C 1
ATOM 10789 O O . VAL E 1 135 ? -4.32218 3.67188 -58.84165 1.000 41.24077 135 VAL E O 1
ATOM 10793 N N . HIS E 1 136 ? -2.59708 2.31329 -58.30014 1.000 39.98562 136 HIS E N 1
ATOM 10794 C CA . HIS E 1 136 ? -2.93471 2.28802 -56.88274 1.000 40.72542 136 HIS E CA 1
ATOM 10795 C C . HIS E 1 136 ? -2.91073 3.68493 -56.27208 1.000 44.93444 136 HIS E C 1
ATOM 10796 O O . HIS E 1 136 ? -3.83318 4.06266 -55.53921 1.000 46.65334 136 HIS E O 1
ATOM 10803 N N . LYS E 1 137 ? -1.85659 4.46439 -56.54874 1.000 44.77522 137 LYS E N 1
ATOM 10804 C CA . LYS E 1 137 ? -1.79685 5.83353 -56.03562 1.000 46.55097 137 LYS E CA 1
ATOM 10805 C C . LYS E 1 137 ? -2.92160 6.70967 -56.56139 1.000 45.37558 137 LYS E C 1
ATOM 10806 O O . LYS E 1 137 ? -3.44676 7.53891 -55.81366 1.000 42.74046 137 LYS E O 1
ATOM 10812 N N . LYS E 1 138 ? -3.34349 6.51113 -57.82063 1.000 47.67284 138 LYS E N 1
ATOM 10813 C CA . LYS E 1 138 ? -4.50757 7.25404 -58.32065 1.000 46.67352 138 LYS E CA 1
ATOM 10814 C C . LYS E 1 138 ? -5.79990 6.89448 -57.58798 1.000 46.24574 138 LYS E C 1
ATOM 10815 O O . LYS E 1 138 ? -6.61382 7.77124 -57.28134 1.000 44.72556 138 LYS E O 1
ATOM 10821 N N . ILE E 1 139 ? -5.97825 5.61831 -57.26608 1.000 46.08813 139 ILE E N 1
ATOM 10822 C CA . ILE E 1 139 ? -7.15112 5.15853 -56.52207 1.000 42.88620 139 ILE E CA 1
ATOM 10823 C C . ILE E 1 139 ? -7.14240 5.67574 -55.08877 1.000 44.71721 139 ILE E C 1
ATOM 10824 O O . ILE E 1 139 ? -8.16185 6.13981 -54.56235 1.000 47.41506 139 ILE E O 1
ATOM 10829 N N . GLU E 1 140 ? -6.00864 5.57742 -54.42423 1.000 44.67406 140 GLU E N 1
ATOM 10830 C CA . GLU E 1 140 ? -5.92784 6.08494 -53.06779 1.000 46.22515 140 GLU E CA 1
ATOM 10831 C C . GLU E 1 140 ? -6.23910 7.57464 -52.99369 1.000 45.41013 140 GLU E C 1
ATOM 10832 O O . GLU E 1 140 ? -6.89058 8.01494 -52.04335 1.000 50.21248 140 GLU E O 1
ATOM 10838 N N . ALA E 1 141 ? -5.87923 8.34788 -54.02010 1.000 46.30362 141 ALA E N 1
ATOM 10839 C CA . ALA E 1 141 ? -6.21274 9.77173 -54.07247 1.000 46.17076 141 ALA E CA 1
ATOM 10840 C C . ALA E 1 141 ? -7.67430 10.06391 -54.36954 1.000 48.29769 141 ALA E C 1
ATOM 10841 O O . ALA E 1 141 ? -8.07678 11.22587 -54.25671 1.000 51.22401 141 ALA E O 1
ATOM 10843 N N . GLY E 1 142 ? -8.48263 9.04857 -54.66507 1.000 46.14294 142 GLY E N 1
ATOM 10844 C CA . GLY E 1 142 ? -9.86544 9.22659 -55.07057 1.000 45.49857 142 GLY E CA 1
ATOM 10845 C C . GLY E 1 142 ? -10.04390 9.76846 -56.46772 1.000 46.38190 142 GLY E C 1
ATOM 10846 O O . GLY E 1 142 ? -11.13339 10.22709 -56.82430 1.000 46.36186 142 GLY E O 1
ATOM 10847 N N . GLU E 1 143 ? -8.99412 9.70763 -57.27365 1.000 46.50536 143 GLU E N 1
ATOM 10848 C CA . GLU E 1 143 ? -8.97201 10.19237 -58.64181 1.000 46.26835 143 GLU E CA 1
ATOM 10849 C C . GLU E 1 143 ? -9.41286 9.11030 -59.62658 1.000 44.46977 143 GLU E C 1
ATOM 10850 O O . GLU E 1 143 ? -9.71171 9.41500 -60.78768 1.000 42.86273 143 GLU E O 1
ATOM 10856 N N . PHE E 1 144 ? -9.47317 7.85528 -59.18556 1.000 43.43553 144 PHE E N 1
ATOM 10857 C CA . PHE E 1 144 ? -9.81735 6.74435 -60.06030 1.000 42.50291 144 PHE E CA 1
ATOM 10858 C C . PHE E 1 144 ? -10.56518 5.68047 -59.25834 1.000 41.21834 144 PHE E C 1
ATOM 10859 O O . PHE E 1 144 ? -10.20980 5.38643 -58.11485 1.000 39.03806 144 PHE E O 1
ATOM 10867 N N . ASN E 1 145 ? -11.65131 5.16420 -59.82795 1.000 41.53159 145 ASN E N 1
ATOM 10868 C CA . ASN E 1 145 ? -12.32410 3.99830 -59.26910 1.000 41.26227 145 ASN E CA 1
ATOM 10869 C C . ASN E 1 145 ? -12.49197 2.94321 -60.35209 1.000 39.37982 145 ASN E C 1
ATOM 10870 O O . ASN E 1 145 ? -13.04338 3.21671 -61.42438 1.000 39.05648 145 ASN E O 1
ATOM 10875 N N . ILE E 1 146 ? -12.06607 1.72767 -60.03128 1.000 37.69057 146 ILE E N 1
ATOM 10876 C CA . ILE E 1 146 ? -12.18272 0.58406 -60.92119 1.000 37.64582 146 ILE E CA 1
ATOM 10877 C C . ILE E 1 146 ? -13.63679 0.16604 -61.05568 1.000 37.37795 146 ILE E C 1
ATOM 10878 O O . ILE E 1 146 ? -14.30311 -0.11090 -60.05200 1.000 37.78178 146 ILE E O 1
ATOM 10883 N N . GLN E 1 147 ? -14.13829 0.11708 -62.29487 1.000 38.59648 147 GLN E N 1
ATOM 10884 C CA . GLN E 1 147 ? -15.40505 -0.53681 -62.57997 1.000 39.03232 147 GLN E CA 1
ATOM 10885 C C . GLN E 1 147 ? -15.19871 -1.99145 -63.00409 1.000 38.90829 147 GLN E C 1
ATOM 10886 O O . GLN E 1 147 ? -15.87505 -2.89210 -62.49579 1.000 37.37251 147 GLN E O 1
ATOM 10892 N N . GLN E 1 148 ? -14.24629 -2.25754 -63.89792 1.000 40.77336 148 GLN E N 1
ATOM 10893 C CA . GLN E 1 148 ? -13.97311 -3.64090 -64.27780 1.000 38.32458 148 GLN E CA 1
ATOM 10894 C C . GLN E 1 148 ? -12.47085 -3.82625 -64.56329 1.000 35.71029 148 GLN E C 1
ATOM 10895 O O . GLN E 1 148 ? -11.83653 -2.98261 -65.20446 1.000 37.36349 148 GLN E O 1
ATOM 10901 N N . MET E 1 149 ? -11.91553 -4.94841 -64.10540 1.000 34.98944 149 MET E N 1
ATOM 10902 C CA . MET E 1 149 ? -10.59310 -5.43752 -64.50774 1.000 34.49353 149 MET E CA 1
ATOM 10903 C C . MET E 1 149 ? -10.74477 -6.67954 -65.37745 1.000 38.21814 149 MET E C 1
ATOM 10904 O O . MET E 1 149 ? -11.52771 -7.57296 -65.03014 1.000 35.40343 149 MET E O 1
ATOM 10909 N N . ASP E 1 150 ? -10.20346 -6.62125 -66.60037 1.000 35.98084 150 ASP E N 1
ATOM 10910 C CA . ASP E 1 150 ? -10.16458 -7.76050 -67.51544 1.000 33.87680 150 ASP E CA 1
ATOM 10911 C C . ASP E 1 150 ? -8.70156 -8.24663 -67.65267 1.000 34.93312 150 ASP E C 1
ATOM 10912 O O . ASP E 1 150 ? -7.82068 -7.46882 -68.04880 1.000 32.16180 150 ASP E O 1
ATOM 10917 N N . VAL E 1 151 ? -8.42723 -9.49730 -67.26638 1.000 34.82470 151 VAL E N 1
ATOM 10918 C CA . VAL E 1 151 ? -7.07465 -10.03032 -67.10529 1.000 32.67604 151 VAL E CA 1
ATOM 10919 C C . VAL E 1 151 ? -6.92755 -11.34472 -67.87944 1.000 35.69388 151 VAL E C 1
ATOM 10920 O O . VAL E 1 151 ? -7.84217 -12.18008 -67.89226 1.000 34.31149 151 VAL E O 1
ATOM 10924 N N . GLN E 1 152 ? -5.79351 -11.49923 -68.57912 1.000 36.15140 152 GLN E N 1
ATOM 10925 C CA . GLN E 1 152 ? -5.41439 -12.73323 -69.28174 1.000 34.85774 152 GLN E CA 1
ATOM 10926 C C . GLN E 1 152 ? -4.03860 -13.18889 -68.79391 1.000 33.16679 152 GLN E C 1
ATOM 10927 O O . GLN E 1 152 ? -3.09724 -12.39018 -68.78415 1.000 31.49902 152 GLN E O 1
ATOM 10933 N N . THR E 1 153 ? -3.95525 -14.41981 -68.26508 1.000 32.09693 153 THR E N 1
ATOM 10934 C CA . THR E 1 153 ? -2.69226 -15.07584 -67.90450 1.000 32.72002 153 THR E CA 1
ATOM 10935 C C . THR E 1 153 ? -2.51514 -16.34213 -68.75654 1.000 33.67673 153 THR E C 1
ATOM 10936 O O . THR E 1 153 ? -3.18293 -17.35845 -68.52799 1.000 34.14387 153 THR E O 1
ATOM 10940 N N . TYR E 1 154 ? -1.63942 -16.25179 -69.76568 1.000 32.17559 154 TYR E N 1
ATOM 10941 C CA . TYR E 1 154 ? -1.47645 -17.23857 -70.83723 1.000 33.10630 154 TYR E CA 1
ATOM 10942 C C . TYR E 1 154 ? -0.05394 -17.77242 -71.01580 1.000 35.27791 154 TYR E C 1
ATOM 10943 O O . TYR E 1 154 ? 0.91226 -17.00389 -70.95227 1.000 32.18989 154 TYR E O 1
ATOM 10952 N N . PHE E 1 155 ? 0.07844 -19.09775 -71.14641 1.000 32.15967 155 PHE E N 1
ATOM 10953 C CA . PHE E 1 155 ? 1.35175 -19.70146 -71.51700 1.000 33.07488 155 PHE E CA 1
ATOM 10954 C C . PHE E 1 155 ? 1.06315 -20.79497 -72.53281 1.000 33.80402 155 PHE E C 1
ATOM 10955 O O . PHE E 1 155 ? -0.08278 -21.23274 -72.67985 1.000 32.47949 155 PHE E O 1
ATOM 10963 N N . PHE E 1 156 ? 2.09914 -21.22888 -73.26138 1.000 30.39563 156 PHE E N 1
ATOM 10964 C CA . PHE E 1 156 ? 1.99668 -22.44999 -74.04926 1.000 30.36837 156 PHE E CA 1
ATOM 10965 C C . PHE E 1 156 ? 2.86701 -23.43435 -73.26955 1.000 34.26874 156 PHE E C 1
ATOM 10966 O O . PHE E 1 156 ? 4.07528 -23.54819 -73.52135 1.000 35.02606 156 PHE E O 1
ATOM 10974 N N . ARG E 1 157 ? 2.21708 -24.25450 -72.43790 1.000 32.74995 157 ARG E N 1
ATOM 10975 C CA . ARG E 1 157 ? 2.88700 -25.06370 -71.44295 1.000 31.66834 157 ARG E CA 1
ATOM 10976 C C . ARG E 1 157 ? 2.21827 -26.42342 -71.27313 1.000 33.82178 157 ARG E C 1
ATOM 10977 O O . ARG E 1 157 ? 1.59838 -26.69164 -70.25499 1.000 34.61954 157 ARG E O 1
ATOM 10985 N N . ARG E 1 158 ? 2.41905 -27.30742 -72.25226 1.000 33.26969 158 ARG E N 1
ATOM 10986 C CA . ARG E 1 158 ? 1.91351 -28.67953 -72.22494 1.000 33.04713 158 ARG E CA 1
ATOM 10987 C C . ARG E 1 158 ? 2.91421 -29.64027 -71.56995 1.000 36.88671 158 ARG E C 1
ATOM 10988 O O . ARG E 1 158 ? 2.71305 -30.85806 -71.57488 1.000 38.07351 158 ARG E O 1
ATOM 10996 N N . THR E 1 159 ? 4.03815 -29.09082 -71.13187 1.000 36.39634 159 THR E N 1
ATOM 10997 C CA . THR E 1 159 ? 5.15877 -29.68181 -70.41318 1.000 36.05200 159 THR E CA 1
ATOM 10998 C C . THR E 1 159 ? 5.42553 -28.76165 -69.22372 1.000 33.67136 159 THR E C 1
ATOM 10999 O O . THR E 1 159 ? 5.08804 -27.58205 -69.23909 1.000 35.22671 159 THR E O 1
ATOM 11003 N N . ASN E 1 160 ? 6.04915 -29.31490 -68.19699 1.000 33.29107 160 ASN E N 1
ATOM 11004 C CA . ASN E 1 160 ? 6.36745 -28.67820 -66.90709 1.000 33.89259 160 ASN E CA 1
ATOM 11005 C C . ASN E 1 160 ? 7.58103 -27.75787 -67.09935 1.000 38.96131 160 ASN E C 1
ATOM 11006 O O . ASN E 1 160 ? 8.72422 -28.12075 -66.82118 1.000 41.12892 160 ASN E O 1
ATOM 11011 N N . MET E 1 161 ? 7.35125 -26.66877 -67.85536 1.000 37.90309 161 MET E N 1
ATOM 11012 C CA . MET E 1 161 ? 8.36998 -25.67322 -68.20947 1.000 37.21467 161 MET E CA 1
ATOM 11013 C C . MET E 1 161 ? 8.18486 -24.30441 -67.54509 1.000 37.20848 161 MET E C 1
ATOM 11014 O O . MET E 1 161 ? 7.06228 -23.82750 -67.37166 1.000 31.77127 161 MET E O 1
ATOM 11019 N N . ASN E 1 162 ? 9.31629 -23.67023 -67.17997 1.000 40.17486 162 ASN E N 1
ATOM 11020 C CA . ASN E 1 162 ? 9.35498 -22.29552 -66.68271 1.000 36.39162 162 ASN E CA 1
ATOM 11021 C C . ASN E 1 162 ? 9.17251 -21.29214 -67.82592 1.000 36.18749 162 ASN E C 1
ATOM 11022 O O . ASN E 1 162 ? 9.14100 -21.64751 -69.00568 1.000 36.08937 162 ASN E O 1
ATOM 11027 N N . ALA E 1 163 ? 9.10184 -20.00884 -67.46017 1.000 33.53631 163 ALA E N 1
ATOM 11028 C CA . ALA E 1 163 ? 8.92255 -18.91718 -68.41572 1.000 37.71796 163 ALA E CA 1
ATOM 11029 C C . ALA E 1 163 ? 10.04335 -18.77830 -69.43724 1.000 39.23139 163 ALA E C 1
ATOM 11030 O O . ALA E 1 163 ? 9.85963 -18.04664 -70.41129 1.000 37.51198 163 ALA E O 1
ATOM 11032 N N . LEU E 1 164 ? 11.18878 -19.42439 -69.24539 1.000 37.89866 164 LEU E N 1
ATOM 11033 C CA . LEU E 1 164 ? 12.26170 -19.39282 -70.23066 1.000 38.21143 164 LEU E CA 1
ATOM 11034 C C . LEU E 1 164 ? 12.23400 -20.61135 -71.14184 1.000 41.43655 164 LEU E C 1
ATOM 11035 O O . LEU E 1 164 ? 13.10065 -20.74486 -72.01258 1.000 46.88301 164 LEU E O 1
ATOM 11040 N N . GLY E 1 165 ? 11.20529 -21.43966 -71.04931 1.000 39.60530 165 GLY E N 1
ATOM 11041 C CA . GLY E 1 165 ? 11.18396 -22.61735 -71.88673 1.000 41.60425 165 GLY E CA 1
ATOM 11042 C C . GLY E 1 165 ? 12.04014 -23.77347 -71.41650 1.000 39.27487 165 GLY E C 1
ATOM 11043 O O . GLY E 1 165 ? 12.23704 -24.72369 -72.17926 1.000 40.61472 165 GLY E O 1
ATOM 11044 N N . GLN E 1 166 ? 12.56718 -23.73754 -70.19811 1.000 38.48774 166 GLN E N 1
ATOM 11045 C CA . GLN E 1 166 ? 13.34781 -24.87798 -69.74686 1.000 40.97720 166 GLN E CA 1
ATOM 11046 C C . GLN E 1 166 ? 12.42667 -25.80202 -68.96376 1.000 40.07475 166 GLN E C 1
ATOM 11047 O O . GLN E 1 166 ? 11.47606 -25.35077 -68.31451 1.000 41.50891 166 GLN E O 1
ATOM 11053 N N . ALA E 1 167 ? 12.70082 -27.10195 -69.03227 1.000 37.77741 167 ALA E N 1
ATOM 11054 C CA . ALA E 1 167 ? 11.92461 -28.04771 -68.24153 1.000 40.28030 167 ALA E CA 1
ATOM 11055 C C . ALA E 1 167 ? 12.03139 -27.84624 -66.73469 1.000 37.98334 167 ALA E C 1
ATOM 11056 O O . ALA E 1 167 ? 13.12872 -27.66497 -66.20044 1.000 33.77572 167 ALA E O 1
ATOM 11058 N N . ARG E 1 168 ? 10.87602 -27.80699 -66.06517 1.000 35.63696 168 ARG E N 1
ATOM 11059 C CA . ARG E 1 168 ? 10.75629 -27.86041 -64.61102 1.000 33.37754 168 ARG E CA 1
ATOM 11060 C C . ARG E 1 168 ? 10.70893 -29.30280 -64.13107 1.000 32.78046 168 ARG E C 1
ATOM 11061 O O . ARG E 1 168 ? 10.40986 -30.21220 -64.89366 1.000 35.63474 168 ARG E O 1
ATOM 11069 N N . SER E 1 169 ? 11.17245 -29.51568 -62.92214 1.000 34.86368 169 SER E N 1
ATOM 11070 C CA . SER E 1 169 ? 11.03363 -30.76741 -62.18680 1.000 34.40240 169 SER E CA 1
ATOM 11071 C C . SER E 1 169 ? 9.72966 -30.85003 -61.37532 1.000 35.02364 169 SER E C 1
ATOM 11072 O O . SER E 1 169 ? 9.51268 -31.82836 -60.66074 1.000 37.79596 169 SER E O 1
ATOM 11075 N N . TRP E 1 170 ? 8.91009 -29.81196 -61.39013 1.000 35.77131 170 TRP E N 1
ATOM 11076 C CA . TRP E 1 170 ? 7.67117 -29.74501 -60.62905 1.000 32.81785 170 TRP E CA 1
ATOM 11077 C C . TRP E 1 170 ? 6.52122 -29.24511 -61.50006 1.000 35.87394 170 TRP E C 1
ATOM 11078 O O . TRP E 1 170 ? 6.72037 -28.49296 -62.45396 1.000 36.88408 170 TRP E O 1
ATOM 11089 N N . THR E 1 171 ? 5.29054 -29.56268 -61.10179 1.000 36.77546 171 THR E N 1
ATOM 11090 C CA . THR E 1 171 ? 4.11320 -29.13900 -61.85501 1.000 35.00575 171 THR E CA 1
ATOM 11091 C C . THR E 1 171 ? 3.47308 -27.90674 -61.22425 1.000 34.01069 171 THR E C 1
ATOM 11092 O O . THR E 1 171 ? 3.32064 -27.82675 -60.00087 1.000 35.06667 171 THR E O 1
ATOM 11096 N N . ASP E 1 172 ? 3.19849 -26.91604 -62.07349 1.000 30.74951 172 ASP E N 1
ATOM 11097 C CA . ASP E 1 172 ? 2.58724 -25.63094 -61.76983 1.000 35.96826 172 ASP E CA 1
ATOM 11098 C C . ASP E 1 172 ? 1.06491 -25.74395 -61.64599 1.000 36.86056 172 ASP E C 1
ATOM 11099 O O . ASP E 1 172 ? 0.49101 -26.83058 -61.74965 1.000 38.46123 172 ASP E O 1
ATOM 11104 N N . HIS E 1 173 ? 0.38320 -24.62446 -61.38454 1.000 35.53298 173 HIS E N 1
ATOM 11105 C CA . HIS E 1 173 ? -1.04815 -24.74715 -61.13010 1.000 35.59046 173 HIS E CA 1
ATOM 11106 C C . HIS E 1 173 ? -1.68013 -23.40653 -61.50067 1.000 35.82401 173 HIS E C 1
ATOM 11107 O O . HIS E 1 173 ? -1.34061 -22.37887 -60.90294 1.000 36.95046 173 HIS E O 1
ATOM 11114 N N . LEU E 1 174 ? -2.67712 -23.44486 -62.39837 1.000 34.99647 174 LEU E N 1
ATOM 11115 C CA . LEU E 1 174 ? -3.36318 -22.23516 -62.87817 1.000 36.87566 174 LEU E CA 1
ATOM 11116 C C . LEU E 1 174 ? -4.04036 -21.41536 -61.77657 1.000 36.72607 174 LEU E C 1
ATOM 11117 O O . LEU E 1 174 ? -4.07993 -20.17889 -61.83579 1.000 33.85526 174 LEU E O 1
ATOM 11122 N N . LEU E 1 175 ? -4.73650 -22.09320 -60.87448 1.000 36.07672 175 LEU E N 1
ATOM 11123 C CA . LEU E 1 175 ? -5.39670 -21.47202 -59.73459 1.000 38.56494 175 LEU E CA 1
ATOM 11124 C C . LEU E 1 175 ? -4.45820 -20.93110 -58.66349 1.000 37.61794 175 LEU E C 1
ATOM 11125 O O . LEU E 1 175 ? -4.31705 -19.71810 -58.49414 1.000 37.57340 175 LEU E O 1
ATOM 11130 N N . TRP E 1 176 ? -3.76229 -21.83526 -57.97067 1.000 37.86288 176 TRP E N 1
ATOM 11131 C CA . TRP E 1 176 ? -3.02981 -21.42142 -56.78070 1.000 40.66652 176 TRP E CA 1
ATOM 11132 C C . TRP E 1 176 ? -1.83768 -20.53035 -57.10694 1.000 41.06974 176 TRP E C 1
ATOM 11133 O O . TRP E 1 176 ? -1.54638 -19.59438 -56.35098 1.000 40.24029 176 TRP E O 1
ATOM 11144 N N . HIS E 1 177 ? -1.14759 -20.76871 -58.21821 1.000 36.98261 177 HIS E N 1
ATOM 11145 C CA . HIS E 1 177 ? -0.02066 -19.87818 -58.45775 1.000 40.29850 177 HIS E CA 1
ATOM 11146 C C . HIS E 1 177 ? -0.36600 -18.66052 -59.30161 1.000 41.77733 177 HIS E C 1
ATOM 11147 O O . HIS E 1 177 ? -0.19364 -17.52655 -58.83890 1.000 43.59913 177 HIS E O 1
ATOM 11154 N N . HIS E 1 178 ? -1.13989 -18.82976 -60.34862 1.000 38.10814 178 HIS E N 1
ATOM 11155 C CA . HIS E 1 178 ? -1.35267 -17.76607 -61.31837 1.000 37.57291 178 HIS E CA 1
ATOM 11156 C C . HIS E 1 178 ? -2.61028 -16.97061 -61.02496 1.000 37.66119 178 HIS E C 1
ATOM 11157 O O . HIS E 1 178 ? -2.56975 -15.73999 -61.09999 1.000 37.75606 178 HIS E O 1
ATOM 11164 N N . ALA E 1 179 ? -3.70961 -17.61045 -60.64511 1.000 35.98338 179 ALA E N 1
ATOM 11165 C CA . ALA E 1 179 ? -4.89032 -16.82165 -60.31744 1.000 37.13631 179 ALA E CA 1
ATOM 11166 C C . ALA E 1 179 ? -4.64273 -15.96409 -59.08413 1.000 35.32352 179 ALA E C 1
ATOM 11167 O O . ALA E 1 179 ? -5.19403 -14.86431 -58.98851 1.000 33.61290 179 ALA E O 1
ATOM 11169 N N . ALA E 1 180 ? -3.79395 -16.44099 -58.16735 1.000 35.59125 180 ALA E N 1
ATOM 11170 C CA . ALA E 1 180 ? -3.42237 -15.69742 -56.96354 1.000 36.75960 180 ALA E CA 1
ATOM 11171 C C . ALA E 1 180 ? -2.95826 -14.26315 -57.22631 1.000 38.76039 180 ALA E C 1
ATOM 11172 O O . ALA E 1 180 ? -3.38891 -13.33781 -56.51193 1.000 32.37383 180 ALA E O 1
ATOM 11174 N N . HIS E 1 181 ? -2.18191 -14.03465 -58.30422 1.000 37.55138 181 HIS E N 1
ATOM 11175 C CA . HIS E 1 181 ? -1.78640 -12.66186 -58.63466 1.000 36.73947 181 HIS E CA 1
ATOM 11176 C C . HIS E 1 181 ? -2.98960 -11.75397 -58.86376 1.000 35.69246 181 HIS E C 1
ATOM 11177 O O . HIS E 1 181 ? -3.08875 -10.68097 -58.25465 1.000 35.09289 181 HIS E O 1
ATOM 11184 N N . THR E 1 182 ? -3.97873 -12.22644 -59.61706 1.000 34.46719 182 THR E N 1
ATOM 11185 C CA . THR E 1 182 ? -5.08999 -11.35736 -59.97242 1.000 34.79449 182 THR E CA 1
ATOM 11186 C C . THR E 1 182 ? -6.11166 -11.26572 -58.84753 1.000 34.95779 182 THR E C 1
ATOM 11187 O O . THR E 1 182 ? -6.65068 -10.18919 -58.62785 1.000 33.99909 182 THR E O 1
ATOM 11191 N N . VAL E 1 183 ? -6.40581 -12.36793 -58.14605 1.000 33.72480 183 VAL E N 1
ATOM 11192 C CA . VAL E 1 183 ? -7.33303 -12.31346 -57.00905 1.000 35.35291 183 VAL E CA 1
ATOM 11193 C C . VAL E 1 183 ? -6.84097 -11.31930 -55.95671 1.000 36.70295 183 VAL E C 1
ATOM 11194 O O . VAL E 1 183 ? -7.58120 -10.40536 -55.52488 1.000 35.43549 183 VAL E O 1
ATOM 11198 N N . ASP E 1 184 ? -5.54837 -11.40944 -55.61209 1.000 39.18263 184 ASP E N 1
ATOM 11199 C CA . ASP E 1 184 ? -4.97260 -10.44263 -54.68598 1.000 38.64087 184 ASP E CA 1
ATOM 11200 C C . ASP E 1 184 ? -5.01104 -9.03081 -55.24767 1.000 40.69608 184 ASP E C 1
ATOM 11201 O O . ASP E 1 184 ? -5.47052 -8.10123 -54.56695 1.000 43.26893 184 ASP E O 1
ATOM 11206 N N . LEU E 1 185 ? -4.47695 -8.84248 -56.46429 1.000 36.84687 185 LEU E N 1
ATOM 11207 C CA . LEU E 1 185 ? -4.39566 -7.51244 -57.05933 1.000 36.73117 185 LEU E CA 1
ATOM 11208 C C . LEU E 1 185 ? -5.75699 -6.85447 -57.24567 1.000 36.00344 185 LEU E C 1
ATOM 11209 O O . LEU E 1 185 ? -5.89330 -5.65139 -57.03046 1.000 36.17386 185 LEU E O 1
ATOM 11214 N N . PHE E 1 186 ? -6.77793 -7.61932 -57.61504 1.000 36.65934 186 PHE E N 1
ATOM 11215 C CA . PHE E 1 186 ? -8.12225 -7.06360 -57.72467 1.000 34.46338 186 PHE E CA 1
ATOM 11216 C C . PHE E 1 186 ? -8.61501 -6.52885 -56.39795 1.000 38.52695 186 PHE E C 1
ATOM 11217 O O . PHE E 1 186 ? -9.03814 -5.37518 -56.31411 1.000 38.78655 186 PHE E O 1
ATOM 11225 N N . ALA E 1 187 ? -8.56265 -7.34417 -55.33884 1.000 39.02564 187 ALA E N 1
ATOM 11226 C CA . ALA E 1 187 ? -9.04549 -6.83137 -54.05813 1.000 35.51577 187 ALA E CA 1
ATOM 11227 C C . ALA E 1 187 ? -8.23672 -5.62897 -53.60635 1.000 37.34424 187 ALA E C 1
ATOM 11228 O O . ALA E 1 187 ? -8.79443 -4.62491 -53.14550 1.000 38.42159 187 ALA E O 1
ATOM 11230 N N . TYR E 1 188 ? -6.92583 -5.69146 -53.80987 1.000 37.08021 188 TYR E N 1
ATOM 11231 C CA . TYR E 1 188 ? -6.01485 -4.61344 -53.44684 1.000 37.30875 188 TYR E CA 1
ATOM 11232 C C . TYR E 1 188 ? -6.31330 -3.31773 -54.20134 1.000 36.44232 188 TYR E C 1
ATOM 11233 O O . TYR E 1 188 ? -6.38996 -2.24989 -53.59018 1.000 40.90626 188 TYR E O 1
ATOM 11242 N N . GLN E 1 189 ? -6.41186 -3.36879 -55.52824 1.000 35.41590 189 GLN E N 1
ATOM 11243 C CA . GLN E 1 189 ? -6.67917 -2.16120 -56.30945 1.000 36.38825 189 GLN E CA 1
ATOM 11244 C C . GLN E 1 189 ? -8.11986 -1.66960 -56.13279 1.000 41.11332 189 GLN E C 1
ATOM 11245 O O . GLN E 1 189 ? -8.37709 -0.45829 -56.15921 1.000 40.86939 189 GLN E O 1
ATOM 11251 N N . ALA E 1 190 ? -9.07644 -2.58776 -55.97978 1.000 37.92123 190 ALA E N 1
ATOM 11252 C CA . ALA E 1 190 ? -10.44881 -2.20415 -55.68598 1.000 40.69587 190 ALA E CA 1
ATOM 11253 C C . ALA E 1 190 ? -10.59558 -1.63843 -54.28108 1.000 42.05824 190 ALA E C 1
ATOM 11254 O O . ALA E 1 190 ? -11.60050 -0.98473 -53.99642 1.000 39.87946 190 ALA E O 1
ATOM 11256 N N . GLY E 1 191 ? -9.60628 -1.84467 -53.40844 1.000 42.80985 191 GLY E N 1
ATOM 11257 C CA . GLY E 1 191 ? -9.74157 -1.40827 -52.02889 1.000 39.92569 191 GLY E CA 1
ATOM 11258 C C . GLY E 1 191 ? -10.90511 -2.03078 -51.28564 1.000 44.02690 191 GLY E C 1
ATOM 11259 O O . GLY E 1 191 ? -11.38773 -1.45131 -50.30234 1.000 44.60629 191 GLY E O 1
ATOM 11260 N N . SER E 1 192 ? -11.36332 -3.21531 -51.71024 1.000 43.18328 192 SER E N 1
ATOM 11261 C CA . SER E 1 192 ? -12.60773 -3.74482 -51.19719 1.000 43.51511 192 SER E CA 1
ATOM 11262 C C . SER E 1 192 ? -12.53416 -5.26661 -51.23242 1.000 41.91385 192 SER E C 1
ATOM 11263 O O . SER E 1 192 ? -12.07360 -5.83279 -52.23201 1.000 42.12567 192 SER E O 1
ATOM 11266 N N . PRO E 1 193 ? -13.03639 -5.95040 -50.20258 1.000 41.99254 193 PRO E N 1
ATOM 11267 C CA . PRO E 1 193 ? -13.00200 -7.41858 -50.19770 1.000 39.30929 193 PRO E CA 1
ATOM 11268 C C . PRO E 1 193 ? -13.86305 -8.03461 -51.29546 1.000 41.02375 193 PRO E C 1
ATOM 11269 O O . PRO E 1 193 ? -14.86613 -7.47227 -51.74673 1.000 40.50556 193 PRO E O 1
ATOM 11273 N N . ILE E 1 194 ? -13.41513 -9.19953 -51.75888 1.000 38.44088 194 ILE E N 1
ATOM 11274 C CA . ILE E 1 194 ? -14.18618 -9.99807 -52.70481 1.000 39.25005 194 ILE E CA 1
ATOM 11275 C C . ILE E 1 194 ? -15.39197 -10.63993 -52.02899 1.000 40.75613 194 ILE E C 1
ATOM 11276 O O . ILE E 1 194 ? -15.27236 -11.31282 -51.00011 1.000 41.76171 194 ILE E O 1
ATOM 11281 N N . VAL E 1 195 ? -16.56378 -10.46434 -52.63219 1.000 39.65928 195 VAL E N 1
ATOM 11282 C CA . VAL E 1 195 ? -17.80659 -10.97998 -52.07356 1.000 45.09939 195 VAL E CA 1
ATOM 11283 C C . VAL E 1 195 ? -18.44454 -11.99527 -52.99553 1.000 42.37425 195 VAL E C 1
ATOM 11284 O O . VAL E 1 195 ? -19.34787 -12.71737 -52.56089 1.000 43.96107 195 VAL E O 1
ATOM 11288 N N . LYS E 1 196 ? -17.98019 -12.10618 -54.23569 1.000 39.49083 196 LYS E N 1
ATOM 11289 C CA . LYS E 1 196 ? -18.42634 -13.16860 -55.11886 1.000 37.68072 196 LYS E CA 1
ATOM 11290 C C . LYS E 1 196 ? -17.26533 -13.64924 -55.97289 1.000 38.06162 196 LYS E C 1
ATOM 11291 O O . LYS E 1 196 ? -16.49846 -12.83273 -56.49856 1.000 36.69671 196 LYS E O 1
ATOM 11297 N N . ALA E 1 197 ? -17.09623 -14.97008 -56.05577 1.000 35.37483 197 ALA E N 1
ATOM 11298 C CA . ALA E 1 197 ? -16.09216 -15.53781 -56.93932 1.000 38.64767 197 ALA E CA 1
ATOM 11299 C C . ALA E 1 197 ? -16.68814 -16.79251 -57.56168 1.000 35.62581 197 ALA E C 1
ATOM 11300 O O . ALA E 1 197 ? -17.21567 -17.63471 -56.83674 1.000 34.92956 197 ALA E O 1
ATOM 11302 N N . ASN E 1 198 ? -16.52715 -16.96495 -58.87513 1.000 35.27732 198 ASN E N 1
ATOM 11303 C CA . ASN E 1 198 ? -16.94728 -18.17984 -59.56747 1.000 36.81903 198 ASN E CA 1
ATOM 11304 C C . ASN E 1 198 ? -15.82829 -18.58930 -60.51041 1.000 37.85185 198 ASN E C 1
ATOM 11305 O O . ASN E 1 198 ? -15.19860 -17.73863 -61.14822 1.000 34.93018 198 ASN E O 1
ATOM 11310 N N . ALA E 1 199 ? -15.56468 -19.89147 -60.56979 1.000 37.85557 199 ALA E N 1
ATOM 11311 C CA . ALA E 1 199 ? -14.61927 -20.43649 -61.53073 1.000 39.10114 199 ALA E CA 1
ATOM 11312 C C . ALA E 1 199 ? -15.20813 -21.63291 -62.25053 1.000 35.47588 199 ALA E C 1
ATOM 11313 O O . ALA E 1 199 ? -15.97091 -22.40707 -61.66895 1.000 38.27190 199 ALA E O 1
ATOM 11315 N N . VAL E 1 200 ? -14.79589 -21.81497 -63.50324 1.000 36.24071 200 VAL E N 1
ATOM 11316 C CA . VAL E 1 200 ? -14.98993 -23.08897 -64.18179 1.000 37.90970 200 VAL E CA 1
ATOM 11317 C C . VAL E 1 200 ? -13.66398 -23.48449 -64.81736 1.000 34.97798 200 VAL E C 1
ATOM 11318 O O . VAL E 1 200 ? -12.83294 -22.62437 -65.12105 1.000 33.45922 200 VAL E O 1
ATOM 11322 N N . GLN E 1 201 ? -13.41217 -24.79518 -64.91235 1.000 35.27932 201 GLN E N 1
ATOM 11323 C CA . GLN E 1 201 ? -12.16113 -25.28774 -65.49599 1.000 35.10749 201 GLN E CA 1
ATOM 11324 C C . GLN E 1 201 ? -12.47228 -26.34824 -66.54250 1.000 34.20342 201 GLN E C 1
ATOM 11325 O O . GLN E 1 201 ? -13.47301 -27.05868 -66.43825 1.000 34.05479 201 GLN E O 1
ATOM 11331 N N . GLY E 1 202 ? -11.58054 -26.50068 -67.51612 1.000 32.96394 202 GLY E N 1
ATOM 11332 C CA . GLY E 1 202 ? -11.65007 -27.60981 -68.42894 1.000 33.61989 202 GLY E CA 1
ATOM 11333 C C . GLY E 1 202 ? -11.17778 -28.92771 -67.83068 1.000 34.17644 202 GLY E C 1
ATOM 11334 O O . GLY E 1 202 ? -10.85173 -29.03812 -66.64166 1.000 34.39874 202 GLY E O 1
ATOM 11335 N N . PRO E 1 203 ? -11.10720 -29.94850 -68.68244 1.000 34.82834 203 PRO E N 1
ATOM 11336 C CA . PRO E 1 203 ? -10.66427 -31.28056 -68.25179 1.000 35.64308 203 PRO E CA 1
ATOM 11337 C C . PRO E 1 203 ? -9.21889 -31.30898 -67.75916 1.000 38.97366 203 PRO E C 1
ATOM 11338 O O . PRO E 1 203 ? -8.36779 -30.50778 -68.15623 1.000 36.31503 203 PRO E O 1
ATOM 11342 N N . ILE E 1 204 ? -8.98609 -32.24148 -66.83698 1.000 39.96357 204 ILE E N 1
ATOM 11343 C CA . ILE E 1 204 ? -7.66952 -32.54432 -66.29502 1.000 39.14323 204 ILE E CA 1
ATOM 11344 C C . ILE E 1 204 ? -6.81274 -33.19158 -67.37661 1.000 41.08561 204 ILE E C 1
ATOM 11345 O O . ILE E 1 204 ? -7.20139 -34.18161 -68.00618 1.000 38.54062 204 ILE E O 1
ATOM 11350 N N . HIS E 1 205 ? -5.60435 -32.65459 -67.54670 1.000 41.05083 205 HIS E N 1
ATOM 11351 C CA . HIS E 1 205 ? -4.62518 -33.14891 -68.50546 1.000 40.75781 205 HIS E CA 1
ATOM 11352 C C . HIS E 1 205 ? -4.08602 -34.51987 -68.09505 1.000 44.01549 205 HIS E C 1
ATOM 11353 O O . HIS E 1 205 ? -3.71155 -34.72661 -66.93566 1.000 43.86498 205 HIS E O 1
ATOM 11360 N N . LYS E 1 206 ? -4.22919 -35.49596 -69.01138 1.000 45.14101 206 LYS E N 1
ATOM 11361 C CA . LYS E 1 206 ? -3.87105 -36.89368 -68.73791 1.000 47.65418 206 LYS E CA 1
ATOM 11362 C C . LYS E 1 206 ? -2.46715 -37.07120 -68.16400 1.000 47.14534 206 LYS E C 1
ATOM 11363 O O . LYS E 1 206 ? -2.26877 -37.91177 -67.28225 1.000 51.40163 206 LYS E O 1
ATOM 11369 N N . ASP E 1 207 ? -1.46446 -36.34021 -68.66872 1.000 46.05682 207 ASP E N 1
ATOM 11370 C CA . ASP E 1 207 ? -0.09874 -36.60465 -68.18344 1.000 49.44333 207 ASP E CA 1
ATOM 11371 C C . ASP E 1 207 ? 0.33673 -35.69206 -67.05190 1.000 41.88511 207 ASP E C 1
ATOM 11372 O O . ASP E 1 207 ? 1.12623 -36.10983 -66.21408 1.000 41.29898 207 ASP E O 1
ATOM 11377 N N . LEU E 1 208 ? -0.25326 -34.51738 -66.93243 1.000 44.77490 208 LEU E N 1
ATOM 11378 C CA . LEU E 1 208 ? 0.16021 -33.54523 -65.94011 1.000 39.81252 208 LEU E CA 1
ATOM 11379 C C . LEU E 1 208 ? -0.75117 -33.54350 -64.72685 1.000 39.04776 208 LEU E C 1
ATOM 11380 O O . LEU E 1 208 ? -0.32649 -33.10018 -63.66003 1.000 41.10887 208 LEU E O 1
ATOM 11385 N N . GLY E 1 209 ? -1.98032 -34.03666 -64.85391 1.000 39.07922 209 GLY E N 1
ATOM 11386 C CA . GLY E 1 209 ? -2.86408 -34.04070 -63.70660 1.000 39.41107 209 GLY E CA 1
ATOM 11387 C C . GLY E 1 209 ? -3.40554 -32.69605 -63.26109 1.000 38.02208 209 GLY E C 1
ATOM 11388 O O . GLY E 1 209 ? -3.80601 -32.56702 -62.10432 1.000 40.64736 209 GLY E O 1
ATOM 11389 N N . ILE E 1 210 ? -3.36247 -31.66797 -64.11161 1.000 36.02587 210 ILE E N 1
ATOM 11390 C CA . ILE E 1 210 ? -3.85174 -30.33984 -63.76264 1.000 36.22296 210 ILE E CA 1
ATOM 11391 C C . ILE E 1 210 ? -4.78573 -29.85824 -64.86531 1.000 37.57517 210 ILE E C 1
ATOM 11392 O O . ILE E 1 210 ? -4.74535 -30.33501 -66.00239 1.000 39.33177 210 ILE E O 1
ATOM 11397 N N . ALA E 1 211 ? -5.65122 -28.91008 -64.51412 1.000 40.48236 211 ALA E N 1
ATOM 11398 C CA . ALA E 1 211 ? -6.44562 -28.20908 -65.52381 1.000 40.94479 211 ALA E CA 1
ATOM 11399 C C . ALA E 1 211 ? -5.57871 -27.33085 -66.42579 1.000 35.68466 211 ALA E C 1
ATOM 11400 O O . ALA E 1 211 ? -4.62341 -26.71167 -65.96487 1.000 34.64855 211 ALA E O 1
ATOM 11402 N N . MET E 1 212 ? -5.87078 -27.34619 -67.72969 1.000 37.26859 212 MET E N 1
ATOM 11403 C CA . MET E 1 212 ? -5.13499 -26.55350 -68.71884 1.000 39.15357 212 MET E CA 1
ATOM 11404 C C . MET E 1 212 ? -5.77206 -25.19897 -69.06240 1.000 38.30656 212 MET E C 1
ATOM 11405 O O . MET E 1 212 ? -5.15586 -24.40110 -69.77834 1.000 39.58980 212 MET E O 1
ATOM 11410 N N . ASP E 1 213 ? -7.02852 -24.98920 -68.70570 1.000 34.15916 213 ASP E N 1
ATOM 11411 C CA . ASP E 1 213 ? -7.78205 -23.76601 -68.94888 1.000 34.48671 213 ASP E CA 1
ATOM 11412 C C . ASP E 1 213 ? -8.66785 -23.52660 -67.74326 1.000 35.74767 213 ASP E C 1
ATOM 11413 O O . ASP E 1 213 ? -9.26042 -24.46844 -67.20798 1.000 33.13974 213 ASP E O 1
ATOM 11418 N N . MET E 1 214 ? -8.81834 -22.25620 -67.37877 1.000 35.44035 214 MET E N 1
ATOM 11419 C CA . MET E 1 214 ? -9.60639 -21.87890 -66.21541 1.000 35.78632 214 MET E CA 1
ATOM 11420 C C . MET E 1 214 ? -10.17656 -20.48532 -66.43063 1.000 38.10335 214 MET E C 1
ATOM 11421 O O . MET E 1 214 ? -9.50348 -19.60698 -66.98329 1.000 35.67741 214 MET E O 1
ATOM 11426 N N . SER E 1 215 ? -11.39250 -20.26981 -65.93346 1.000 32.80211 215 SER E N 1
ATOM 11427 C CA . SER E 1 215 ? -12.02681 -18.96026 -65.97409 1.000 34.20189 215 SER E CA 1
ATOM 11428 C C . SER E 1 215 ? -12.49466 -18.53814 -64.59372 1.000 34.41714 215 SER E C 1
ATOM 11429 O O . SER E 1 215 ? -13.11128 -19.34076 -63.88908 1.000 37.56119 215 SER E O 1
ATOM 11432 N N . ILE E 1 216 ? -12.10979 -17.33238 -64.15666 1.000 32.88156 216 ILE E N 1
ATOM 11433 C CA . ILE E 1 216 ? -12.47616 -16.85793 -62.82824 1.000 33.16377 216 ILE E CA 1
ATOM 11434 C C . ILE E 1 216 ? -13.17638 -15.51503 -63.00537 1.000 34.82824 216 ILE E C 1
ATOM 11435 O O . ILE E 1 216 ? -12.73883 -14.67508 -63.79646 1.000 32.97605 216 ILE E O 1
ATOM 11440 N N . GLN E 1 217 ? -14.27721 -15.32168 -62.26768 1.000 35.05538 217 GLN E N 1
ATOM 11441 C CA . GLN E 1 217 ? -15.00880 -14.05762 -62.17507 1.000 33.28979 217 GLN E CA 1
ATOM 11442 C C . GLN E 1 217 ? -15.12410 -13.60386 -60.72399 1.000 31.55941 217 GLN E C 1
ATOM 11443 O O . GLN E 1 217 ? -15.41730 -14.41294 -59.84386 1.000 32.05073 217 GLN E O 1
ATOM 11449 N N . LEU E 1 218 ? -14.78214 -12.34894 -60.46103 1.000 32.15385 218 LEU E N 1
ATOM 11450 C CA . LEU E 1 218 ? -14.84105 -11.76714 -59.12321 1.000 34.65240 218 LEU E CA 1
ATOM 11451 C C . LEU E 1 218 ? -15.71284 -10.51379 -59.05747 1.000 35.88770 218 LEU E C 1
ATOM 11452 O O . LEU E 1 218 ? -15.82582 -9.75529 -60.02988 1.000 32.04371 218 LEU E O 1
ATOM 11457 N N . LYS E 1 219 ? -16.33641 -10.30547 -57.88960 1.000 36.87605 219 LYS E N 1
ATOM 11458 C CA . LYS E 1 219 ? -17.02191 -9.05496 -57.58080 1.000 36.29503 219 LYS E CA 1
ATOM 11459 C C . LYS E 1 219 ? -16.58219 -8.57559 -56.19892 1.000 34.13024 219 LYS E C 1
ATOM 11460 O O . LYS E 1 219 ? -16.57088 -9.35395 -55.24621 1.000 36.33629 219 LYS E O 1
ATOM 11466 N N . ALA E 1 220 ? -16.13483 -7.32705 -56.11400 1.000 34.83671 220 ALA E N 1
ATOM 11467 C CA . ALA E 1 220 ? -15.83621 -6.65738 -54.84866 1.000 38.73960 220 ALA E CA 1
ATOM 11468 C C . ALA E 1 220 ? -17.09647 -6.08209 -54.19272 1.000 39.83393 220 ALA E C 1
ATOM 11469 O O . ALA E 1 220 ? -18.11657 -5.82412 -54.84185 1.000 38.39560 220 ALA E O 1
ATOM 11471 N N . ALA E 1 221 ? -17.01373 -5.89939 -52.87158 1.000 37.25654 221 ALA E N 1
ATOM 11472 C CA . ALA E 1 221 ? -18.14733 -5.35559 -52.12876 1.000 43.60774 221 ALA E CA 1
ATOM 11473 C C . ALA E 1 221 ? -18.59116 -3.99657 -52.65921 1.000 43.14210 221 ALA E C 1
ATOM 11474 O O . ALA E 1 221 ? -19.78110 -3.66423 -52.56154 1.000 40.85183 221 ALA E O 1
ATOM 11476 N N . ASN E 1 222 ? -17.65440 -3.16605 -53.14945 1.000 38.90300 222 ASN E N 1
ATOM 11477 C CA . ASN E 1 222 ? -18.04175 -1.89357 -53.76457 1.000 37.62971 222 ASN E CA 1
ATOM 11478 C C . ASN E 1 222 ? -18.67275 -2.03135 -55.16523 1.000 37.11882 222 ASN E C 1
ATOM 11479 O O . ASN E 1 222 ? -19.01448 -1.00329 -55.76142 1.000 37.17073 222 ASN E O 1
ATOM 11484 N N . GLY E 1 223 ? -18.83468 -3.24528 -55.70614 1.000 36.42349 223 GLY E N 1
ATOM 11485 C CA . GLY E 1 223 ? -19.48683 -3.45335 -56.98517 1.000 38.11641 223 GLY E CA 1
ATOM 11486 C C . GLY E 1 223 ? -18.56609 -3.60473 -58.19669 1.000 39.06053 223 GLY E C 1
ATOM 11487 O O . GLY E 1 223 ? -19.04734 -3.97987 -59.27378 1.000 38.24935 223 GLY E O 1
ATOM 11488 N N . ALA E 1 224 ? -17.27808 -3.29141 -58.07153 1.000 38.45394 224 ALA E N 1
ATOM 11489 C CA . ALA E 1 224 ? -16.30847 -3.55063 -59.14371 1.000 37.19319 224 ALA E CA 1
ATOM 11490 C C . ALA E 1 224 ? -16.26985 -5.03302 -59.51833 1.000 34.18491 224 ALA E C 1
ATOM 11491 O O . ALA E 1 224 ? -16.47265 -5.90669 -58.67625 1.000 36.26130 224 ALA E O 1
ATOM 11493 N N . ILE E 1 225 ? -16.02082 -5.32958 -60.79402 1.000 33.82086 225 ILE E N 1
ATOM 11494 C CA . ILE E 1 225 ? -15.93318 -6.72980 -61.21514 1.000 35.28005 225 ILE E CA 1
ATOM 11495 C C . ILE E 1 225 ? -14.56093 -6.99548 -61.85300 1.000 37.53387 225 ILE E C 1
ATOM 11496 O O . ILE E 1 225 ? -13.89835 -6.09728 -62.38307 1.000 35.57139 225 ILE E O 1
ATOM 11501 N N . CYS E 1 226 ? -14.15756 -8.27008 -61.81958 1.000 33.43619 226 CYS E N 1
ATOM 11502 C CA . CYS E 1 226 ? -12.96447 -8.76110 -62.49378 1.000 33.04812 226 CYS E CA 1
ATOM 11503 C C . CYS E 1 226 ? -13.30199 -9.99878 -63.31494 1.000 35.50362 226 CYS E C 1
ATOM 11504 O O . CYS E 1 226 ? -14.00039 -10.89519 -62.82944 1.000 36.05404 226 CYS E O 1
ATOM 11507 N N . THR E 1 227 ? -12.79948 -10.03896 -64.55775 1.000 33.67758 227 THR E N 1
ATOM 11508 C CA . THR E 1 227 ? -12.79658 -11.23184 -65.39592 1.000 35.66437 227 THR E CA 1
ATOM 11509 C C . THR E 1 227 ? -11.35271 -11.70464 -65.61529 1.000 34.68936 227 THR E C 1
ATOM 11510 O O . THR E 1 227 ? -10.49178 -10.90437 -65.97427 1.000 32.90725 227 THR E O 1
ATOM 11514 N N . LEU E 1 228 ? -11.06999 -12.98262 -65.35791 1.000 32.78699 228 LEU E N 1
ATOM 11515 C CA . LEU E 1 228 ? -9.72244 -13.53436 -65.50776 1.000 33.38450 228 LEU E CA 1
ATOM 11516 C C . LEU E 1 228 ? -9.79105 -14.78856 -66.36863 1.000 31.73858 228 LEU E C 1
ATOM 11517 O O . LEU E 1 228 ? -10.50987 -15.72576 -66.01381 1.000 32.08760 228 LEU E O 1
ATOM 11522 N N . SER E 1 229 ? -9.10624 -14.78963 -67.51902 1.000 32.72681 229 SER E N 1
ATOM 11523 C CA . SER E 1 229 ? -8.90144 -15.99683 -68.33469 1.000 32.31915 229 SER E CA 1
ATOM 11524 C C . SER E 1 229 ? -7.48549 -16.54919 -68.13869 1.000 36.06005 229 SER E C 1
ATOM 11525 O O . SER E 1 229 ? -6.50695 -15.84428 -68.41944 1.000 35.46723 229 SER E O 1
ATOM 11528 N N . LEU E 1 230 ? -7.36149 -17.83029 -67.75818 1.000 33.99627 230 LEU E N 1
ATOM 11529 C CA . LEU E 1 230 ? -6.05428 -18.46044 -67.65823 1.000 34.85304 230 LEU E CA 1
ATOM 11530 C C . LEU E 1 230 ? -5.94167 -19.65859 -68.59103 1.000 36.52395 230 LEU E C 1
ATOM 11531 O O . LEU E 1 230 ? -6.86971 -20.47411 -68.68763 1.000 35.53167 230 LEU E O 1
ATOM 11536 N N . SER E 1 231 ? -4.76251 -19.80068 -69.21359 1.000 32.78400 231 SER E N 1
ATOM 11537 C CA . SER E 1 231 ? -4.52244 -20.94042 -70.09586 1.000 33.20850 231 SER E CA 1
ATOM 11538 C C . SER E 1 231 ? -3.03909 -21.30479 -70.18931 1.000 34.25968 231 SER E C 1
ATOM 11539 O O . SER E 1 231 ? -2.17687 -20.43375 -70.29336 1.000 35.03887 231 SER E O 1
ATOM 11542 N N . PHE E 1 232 ? -2.75879 -22.60102 -70.13417 1.000 32.77470 232 PHE E N 1
ATOM 11543 C CA . PHE E 1 232 ? -1.49175 -23.19844 -70.52681 1.000 32.63564 232 PHE E CA 1
ATOM 11544 C C . PHE E 1 232 ? -1.53183 -23.75414 -71.95533 1.000 35.25504 232 PHE E C 1
ATOM 11545 O O . PHE E 1 232 ? -0.53457 -24.33814 -72.42284 1.000 31.35716 232 PHE E O 1
ATOM 11553 N N . ASN E 1 233 ? -2.66305 -23.60856 -72.64693 1.000 30.37436 233 ASN E N 1
ATOM 11554 C CA . ASN E 1 233 ? -2.84595 -24.02843 -74.03219 1.000 31.20454 233 ASN E CA 1
ATOM 11555 C C . ASN E 1 233 ? -2.68469 -22.93305 -75.09610 1.000 30.96188 233 ASN E C 1
ATOM 11556 O O . ASN E 1 233 ? -2.75252 -23.24163 -76.29294 1.000 31.56215 233 ASN E O 1
ATOM 11561 N N . ASN E 1 234 ? -2.44753 -21.69022 -74.68889 1.000 30.40579 234 ASN E N 1
ATOM 11562 C CA . ASN E 1 234 ? -2.35856 -20.47462 -75.51504 1.000 30.39331 234 ASN E CA 1
ATOM 11563 C C . ASN E 1 234 ? -1.01997 -20.46013 -76.23658 1.000 35.73232 234 ASN E C 1
ATOM 11564 O O . ASN E 1 234 ? 0.01773 -20.12949 -75.65499 1.000 34.61138 234 ASN E O 1
ATOM 11569 N N . ASP E 1 235 ? -1.05917 -20.77690 -77.52760 1.000 38.25554 235 ASP E N 1
ATOM 11570 C CA . ASP E 1 235 ? 0.08122 -20.61769 -78.43274 1.000 34.87426 235 ASP E CA 1
ATOM 11571 C C . ASP E 1 235 ? 0.32504 -19.20559 -78.97306 1.000 33.60478 235 ASP E C 1
ATOM 11572 O O . ASP E 1 235 ? -0.07923 -18.85248 -80.07650 1.000 37.18790 235 ASP E O 1
ATOM 11577 N N . GLY E 1 236 ? 0.76682 -18.32666 -78.07494 1.000 36.95449 236 GLY E N 1
ATOM 11578 C CA . GLY E 1 236 ? 1.02925 -16.94236 -78.41201 1.000 34.74366 236 GLY E CA 1
ATOM 11579 C C . GLY E 1 236 ? 1.95373 -16.28662 -77.39772 1.000 36.00655 236 GLY E C 1
ATOM 11580 O O . GLY E 1 236 ? 2.52956 -16.94905 -76.53006 1.000 39.86903 236 GLY E O 1
ATOM 11581 N N . PRO E 1 237 ? 1.98787 -14.95356 -77.40244 1.000 40.42431 237 PRO E N 1
ATOM 11582 C CA . PRO E 1 237 ? 2.72212 -14.19003 -76.37617 1.000 38.71387 237 PRO E CA 1
ATOM 11583 C C . PRO E 1 237 ? 2.31417 -14.59009 -74.96365 1.000 36.03892 237 PRO E C 1
ATOM 11584 O O . PRO E 1 237 ? 1.13863 -14.66307 -74.63197 1.000 37.83946 237 PRO E O 1
ATOM 11588 N N . LEU E 1 238 ? 3.29424 -14.95196 -74.17041 1.000 37.56267 238 LEU E N 1
ATOM 11589 C CA . LEU E 1 238 ? 3.12685 -15.45432 -72.81533 1.000 37.32625 238 LEU E CA 1
ATOM 11590 C C . LEU E 1 238 ? 3.16123 -14.34100 -71.77107 1.000 36.19410 238 LEU E C 1
ATOM 11591 O O . LEU E 1 238 ? 3.74747 -13.27783 -71.97703 1.000 40.29443 238 LEU E O 1
ATOM 11596 N N . GLY E 1 239 ? 2.39459 -14.53579 -70.72222 1.000 34.92062 239 GLY E N 1
ATOM 11597 C CA . GLY E 1 239 ? 2.42197 -13.64256 -69.59523 1.000 34.95269 239 GLY E CA 1
ATOM 11598 C C . GLY E 1 239 ? 1.04476 -13.13102 -69.24520 1.000 37.59500 239 GLY E C 1
ATOM 11599 O O . GLY E 1 239 ? 0.02141 -13.68125 -69.67221 1.000 31.22708 239 GLY E O 1
ATOM 11600 N N . THR E 1 240 ? 1.04395 -12.06813 -68.45082 1.000 35.26827 240 THR E N 1
ATOM 11601 C CA . THR E 1 240 ? -0.15784 -11.37471 -68.02094 1.000 32.75624 240 THR E CA 1
ATOM 11602 C C . THR E 1 240 ? -0.34916 -9.96661 -68.56281 1.000 34.24827 240 THR E C 1
ATOM 11603 O O . THR E 1 240 ? 0.58574 -9.16479 -68.58670 1.000 34.02581 240 THR E O 1
ATOM 11607 N N . PHE E 1 241 ? -1.56824 -9.71651 -69.05042 1.000 34.00778 241 PHE E N 1
ATOM 11608 C CA . PHE E 1 241 ? -2.05481 -8.43797 -69.55903 1.000 33.82557 241 PHE E CA 1
ATOM 11609 C C . PHE E 1 241 ? -3.20785 -8.00581 -68.66619 1.000 31.92590 241 PHE E C 1
ATOM 11610 O O . PHE E 1 241 ? -4.05343 -8.83624 -68.31931 1.000 33.17567 241 PHE E O 1
ATOM 11618 N N . PHE E 1 242 ? -3.13784 -6.77453 -68.14015 1.000 31.76257 242 PHE E N 1
ATOM 11619 C CA . PHE E 1 242 ? -4.17181 -6.24084 -67.25969 1.000 32.01443 242 PHE E CA 1
ATOM 11620 C C . PHE E 1 242 ? -4.86768 -5.04604 -67.89898 1.000 36.19166 242 PHE E C 1
ATOM 11621 O O . PHE E 1 242 ? -4.20480 -4.11164 -68.36098 1.000 33.97692 242 PHE E O 1
ATOM 11629 N N . ARG E 1 243 ? -6.21319 -5.07540 -67.92401 1.000 35.41841 243 ARG E N 1
ATOM 11630 C CA . ARG E 1 243 ? -7.01369 -3.90908 -68.28999 1.000 34.26191 243 ARG E CA 1
ATOM 11631 C C . ARG E 1 243 ? -7.83155 -3.38115 -67.10809 1.000 35.10507 243 ARG E C 1
ATOM 11632 O O . ARG E 1 243 ? -8.67872 -4.09926 -66.57718 1.000 37.80693 243 ARG E O 1
ATOM 11640 N N . TYR E 1 244 ? -7.47569 -2.19089 -66.61780 1.000 36.72023 244 TYR E N 1
ATOM 11641 C CA . TYR E 1 244 ? -8.24680 -1.42726 -65.63495 1.000 36.40927 244 TYR E CA 1
ATOM 11642 C C . TYR E 1 244 ? -9.25761 -0.55525 -66.37949 1.000 35.57692 244 TYR E C 1
ATOM 11643 O O . TYR E 1 244 ? -8.86885 0.41282 -67.04725 1.000 37.35152 244 TYR E O 1
ATOM 11652 N N . ILE E 1 245 ? -10.54727 -0.85479 -66.26041 1.000 36.43379 245 ILE E N 1
ATOM 11653 C CA . ILE E 1 245 ? -11.56773 0.02489 -66.82965 1.000 37.40310 245 ILE E CA 1
ATOM 11654 C C . ILE E 1 245 ? -12.19442 0.81930 -65.69893 1.000 39.75385 245 ILE E C 1
ATOM 11655 O O . ILE E 1 245 ? -12.95315 0.25733 -64.90393 1.000 38.88574 245 ILE E O 1
ATOM 11660 N N . GLY E 1 246 ? -11.91197 2.12065 -65.60994 1.000 42.67858 246 GLY E N 1
ATOM 11661 C CA . GLY E 1 246 ? -12.50568 2.91292 -64.55250 1.000 44.09486 246 GLY E CA 1
ATOM 11662 C C . GLY E 1 246 ? -13.38865 4.07509 -64.96602 1.000 42.35141 246 GLY E C 1
ATOM 11663 O O . GLY E 1 246 ? -13.28794 4.54035 -66.10851 1.000 39.52672 246 GLY E O 1
ATOM 11664 N N . ASP E 1 247 ? -13.77128 4.83539 -63.94682 1.000 48.61495 247 ASP E N 1
ATOM 11665 C CA . ASP E 1 247 ? -14.62140 6.00746 -64.14237 1.000 51.88014 247 ASP E CA 1
ATOM 11666 C C . ASP E 1 247 ? -13.88357 7.12925 -64.85287 1.000 49.98597 247 ASP E C 1
ATOM 11667 O O . ASP E 1 247 ? -14.48874 7.83970 -65.65955 1.000 49.59939 247 ASP E O 1
ATOM 11672 N N . THR E 1 248 ? -12.59053 7.29391 -64.59817 1.000 45.93892 248 THR E N 1
ATOM 11673 C CA . THR E 1 248 ? -11.85476 8.39907 -65.18100 1.000 46.63838 248 THR E CA 1
ATOM 11674 C C . THR E 1 248 ? -10.93948 7.94571 -66.31666 1.000 47.71921 248 THR E C 1
ATOM 11675 O O . THR E 1 248 ? -10.32326 8.79917 -66.97209 1.000 45.04809 248 THR E O 1
ATOM 11679 N N . GLY E 1 249 ? -10.78404 6.64286 -66.54377 1.000 46.29974 249 GLY E N 1
ATOM 11680 C CA . GLY E 1 249 ? -9.89989 6.28211 -67.63856 1.000 37.28509 249 GLY E CA 1
ATOM 11681 C C . GLY E 1 249 ? -9.85869 4.78933 -67.82452 1.000 39.66613 249 GLY E C 1
ATOM 11682 O O . GLY E 1 249 ? -10.49490 4.03562 -67.08936 1.000 41.84583 249 GLY E O 1
ATOM 11683 N N . THR E 1 250 ? -9.03461 4.35975 -68.77197 1.000 39.29082 250 THR E N 1
ATOM 11684 C CA . THR E 1 250 ? -8.75390 2.94671 -68.96067 1.000 37.28607 250 THR E CA 1
ATOM 11685 C C . THR E 1 250 ? -7.24750 2.81223 -69.07491 1.000 39.34230 250 THR E C 1
ATOM 11686 O O . THR E 1 250 ? -6.62944 3.55198 -69.84347 1.000 39.09020 250 THR E O 1
ATOM 11690 N N . TYR E 1 251 ? -6.67389 1.81144 -68.39485 1.000 39.77199 251 TYR E N 1
ATOM 11691 C CA . TYR E 1 251 ? -5.23368 1.54939 -68.43039 1.000 39.40362 251 TYR E CA 1
ATOM 11692 C C . TYR E 1 251 ? -4.93319 0.08587 -68.70700 1.000 40.85405 251 TYR E C 1
ATOM 11693 O O . TYR E 1 251 ? -5.60427 -0.80773 -68.18938 1.000 39.50444 251 TYR E O 1
ATOM 11702 N N . LEU E 1 252 ? -3.89200 -0.13150 -69.51303 1.000 41.55789 252 LEU E N 1
ATOM 11703 C CA . LEU E 1 252 ? -3.40092 -1.43843 -69.94343 1.000 37.51126 252 LEU E CA 1
ATOM 11704 C C . LEU E 1 252 ? -2.00185 -1.62125 -69.37659 1.000 40.02948 252 LEU E C 1
ATOM 11705 O O . LEU E 1 252 ? -1.08254 -0.89587 -69.76857 1.000 39.33920 252 LEU E O 1
ATOM 11710 N N . ALA E 1 253 ? -1.85518 -2.52136 -68.40245 1.000 42.38109 253 ALA E N 1
ATOM 11711 C CA . ALA E 1 253 ? -0.55846 -2.87597 -67.82063 1.000 37.69465 253 ALA E CA 1
ATOM 11712 C C . ALA E 1 253 ? 0.02093 -4.15481 -68.42377 1.000 38.97350 253 ALA E C 1
ATOM 11713 O O . ALA E 1 253 ? -0.64178 -5.20132 -68.46272 1.000 35.75305 253 ALA E O 1
ATOM 11715 N N . ARG E 1 254 ? 1.27399 -4.04926 -68.87151 1.000 45.09216 254 ARG E N 1
ATOM 11716 C CA . ARG E 1 254 ? 2.07833 -5.13372 -69.44186 1.000 45.27708 254 ARG E CA 1
ATOM 11717 C C . ARG E 1 254 ? 3.42536 -5.12512 -68.72220 1.000 45.29575 254 ARG E C 1
ATOM 11718 O O . ARG E 1 254 ? 4.26003 -4.25779 -69.00026 1.000 49.49908 254 ARG E O 1
ATOM 11726 N N . TYR E 1 255 ? 3.56813 -5.98144 -67.70248 1.000 48.97418 255 TYR E N 1
ATOM 11727 C CA . TYR E 1 255 ? 4.66337 -5.95983 -66.72897 1.000 43.96951 255 TYR E CA 1
ATOM 11728 C C . TYR E 1 255 ? 4.79312 -4.57876 -66.10543 1.000 46.13032 255 TYR E C 1
ATOM 11729 O O . TYR E 1 255 ? 3.85909 -4.09250 -65.45061 1.000 47.36157 255 TYR E O 1
ATOM 11738 N N . ASP E 1 256 ? 5.93889 -3.93514 -66.30849 1.000 45.11766 256 ASP E N 1
ATOM 11739 C CA . ASP E 1 256 ? 6.21518 -2.63570 -65.71163 1.000 45.04256 256 ASP E CA 1
ATOM 11740 C C . ASP E 1 256 ? 5.75142 -1.47453 -66.56887 1.000 43.78025 256 ASP E C 1
ATOM 11741 O O . ASP E 1 256 ? 5.68218 -0.36102 -66.05508 1.000 46.06371 256 ASP E O 1
ATOM 11746 N N . ASP E 1 257 ? 5.31704 -1.71948 -67.80154 1.000 44.42920 257 ASP E N 1
ATOM 11747 C CA . ASP E 1 257 ? 4.77768 -0.67659 -68.67162 1.000 45.88102 257 ASP E CA 1
ATOM 11748 C C . ASP E 1 257 ? 3.27831 -0.43052 -68.45687 1.000 46.15034 257 ASP E C 1
ATOM 11749 O O . ASP E 1 257 ? 2.49285 -1.37033 -68.26024 1.000 44.17025 257 ASP E O 1
ATOM 11754 N N . LEU E 1 258 ? 2.87535 0.84348 -68.60431 1.000 44.28571 258 LEU E N 1
ATOM 11755 C CA . LEU E 1 258 ? 1.47799 1.24549 -68.51152 1.000 44.20816 258 LEU E CA 1
ATOM 11756 C C . LEU E 1 258 ? 1.06546 2.05699 -69.73202 1.000 45.41127 258 LEU E C 1
ATOM 11757 O O . LEU E 1 258 ? 1.79659 2.94600 -70.17746 1.000 46.43029 258 LEU E O 1
ATOM 11762 N N . TYR E 1 259 ? -0.15837 1.80053 -70.21272 1.000 42.75079 259 TYR E N 1
ATOM 11763 C CA . TYR E 1 259 ? -0.72368 2.50025 -71.35430 1.000 44.47227 259 TYR E CA 1
ATOM 11764 C C . TYR E 1 259 ? -2.15875 2.93730 -71.09564 1.000 47.27815 259 TYR E C 1
ATOM 11765 O O . TYR E 1 259 ? -2.83302 2.42394 -70.19356 1.000 43.92116 259 TYR E O 1
ATOM 11774 N N . THR E 1 260 ? -2.59446 3.95562 -71.84388 1.000 52.47592 260 THR E N 1
ATOM 11775 C CA . THR E 1 260 ? -4.02105 4.23241 -71.95471 1.000 50.39366 260 THR E CA 1
ATOM 11776 C C . THR E 1 260 ? -4.70953 3.15291 -72.79464 1.000 48.97026 260 THR E C 1
ATOM 11777 O O . THR E 1 260 ? -4.06896 2.36630 -73.48956 1.000 48.07519 260 THR E O 1
ATOM 11781 N N . GLY E 1 261 ? -6.04193 3.14387 -72.75687 1.000 45.95884 261 GLY E N 1
ATOM 11782 C CA . GLY E 1 261 ? -6.82435 2.28801 -73.63494 1.000 46.89515 261 GLY E CA 1
ATOM 11783 C C . GLY E 1 261 ? -6.70730 2.61345 -75.11647 1.000 51.63306 261 GLY E C 1
ATOM 11784 O O . GLY E 1 261 ? -7.21774 1.89087 -75.98398 1.000 50.11166 261 GLY E O 1
ATOM 11785 N N . LYS E 1 262 ? -5.97145 3.68078 -75.41253 1.000 54.21575 262 LYS E N 1
ATOM 11786 C CA . LYS E 1 262 ? -5.64472 4.10435 -76.76685 1.000 57.95604 262 LYS E CA 1
ATOM 11787 C C . LYS E 1 262 ? -4.17792 3.84298 -77.12255 1.000 60.96991 262 LYS E C 1
ATOM 11788 O O . LYS E 1 262 ? -3.67652 4.36970 -78.12245 1.000 60.96538 262 LYS E O 1
ATOM 11794 N N . ASP E 1 263 ? -3.50495 2.99610 -76.33680 1.000 62.59871 263 ASP E N 1
ATOM 11795 C CA . ASP E 1 263 ? -2.09016 2.62586 -76.46621 1.000 68.27769 263 ASP E CA 1
ATOM 11796 C C . ASP E 1 263 ? -1.13287 3.80322 -76.31035 1.000 65.65788 263 ASP E C 1
ATOM 11797 O O . ASP E 1 263 ? 0.00258 3.73962 -76.79307 1.000 69.81062 263 ASP E O 1
ATOM 11802 N N . GLU E 1 264 ? -1.53133 4.87783 -75.64049 1.000 64.06550 264 GLU E N 1
ATOM 11803 C CA . GLU E 1 264 ? -0.58645 5.94230 -75.32891 1.000 65.08955 264 GLU E CA 1
ATOM 11804 C C . GLU E 1 264 ? 0.18973 5.58848 -74.05577 1.000 65.17366 264 GLU E C 1
ATOM 11805 O O . GLU E 1 264 ? -0.40181 5.38495 -72.98869 1.000 66.04447 264 GLU E O 1
ATOM 11811 N N . LYS E 1 265 ? 1.51748 5.58531 -74.15806 1.000 56.24997 265 LYS E N 1
ATOM 11812 C CA . LYS E 1 265 ? 2.37663 5.23669 -73.03615 1.000 52.16739 265 LYS E CA 1
ATOM 11813 C C . LYS E 1 265 ? 2.29829 6.26373 -71.91650 1.000 51.42237 265 LYS E C 1
ATOM 11814 O O . LYS E 1 265 ? 2.31642 7.46972 -72.16404 1.000 53.90659 265 LYS E O 1
ATOM 11820 N N . ILE E 1 266 ? 2.12648 5.77832 -70.69359 1.000 50.40159 266 ILE E N 1
ATOM 11821 C CA . ILE E 1 266 ? 2.19500 6.58810 -69.48474 1.000 49.73288 266 ILE E CA 1
ATOM 11822 C C . ILE E 1 266 ? 3.58116 6.35116 -68.89113 1.000 51.95123 266 ILE E C 1
ATOM 11823 O O . ILE E 1 266 ? 4.02984 5.20085 -68.80916 1.000 51.00681 266 ILE E O 1
ATOM 11828 N N . ASP E 1 267 ? 4.28635 7.42618 -68.53089 1.000 55.02252 267 ASP E N 1
ATOM 11829 C CA . ASP E 1 267 ? 5.56819 7.32340 -67.82015 1.000 59.50751 267 ASP E CA 1
ATOM 11830 C C . ASP E 1 267 ? 5.44025 7.00829 -66.32652 1.000 57.94442 267 ASP E C 1
ATOM 11831 O O . ASP E 1 267 ? 5.05725 7.87308 -65.53385 1.000 59.56413 267 ASP E O 1
ATOM 11836 N N . VAL E 1 268 ? 5.78469 5.77582 -65.93721 1.000 57.43134 268 VAL E N 1
ATOM 11837 C CA . VAL E 1 268 ? 5.80024 5.35120 -64.53634 1.000 56.84925 268 VAL E CA 1
ATOM 11838 C C . VAL E 1 268 ? 7.20125 5.35407 -63.93267 1.000 65.41610 268 VAL E C 1
ATOM 11839 O O . VAL E 1 268 ? 7.36894 4.92334 -62.78596 1.000 67.87154 268 VAL E O 1
ATOM 11843 N N . SER E 1 269 ? 8.22472 5.76468 -64.68937 1.000 70.82035 269 SER E N 1
ATOM 11844 C CA . SER E 1 269 ? 9.59279 5.77374 -64.17029 1.000 68.90415 269 SER E CA 1
ATOM 11845 C C . SER E 1 269 ? 9.76423 6.73715 -63.00663 1.000 75.42978 269 SER E C 1
ATOM 11846 O O . SER E 1 269 ? 10.73097 6.61946 -62.24820 1.000 75.26382 269 SER E O 1
ATOM 11849 N N . GLN E 1 270 ? 8.84049 7.67300 -62.85150 1.000 87.84764 270 GLN E N 1
ATOM 11850 C CA . GLN E 1 270 ? 8.79128 8.62047 -61.74942 1.000 93.80933 270 GLN E CA 1
ATOM 11851 C C . GLN E 1 270 ? 8.26469 8.00190 -60.45897 1.000 89.90836 270 GLN E C 1
ATOM 11852 O O . GLN E 1 270 ? 8.39359 8.62108 -59.39651 1.000 85.63961 270 GLN E O 1
ATOM 11858 N N . VAL E 1 271 ? 7.71497 6.78711 -60.52387 1.000 78.30871 271 VAL E N 1
ATOM 11859 C CA . VAL E 1 271 ? 6.99290 6.20156 -59.39723 1.000 76.00642 271 VAL E CA 1
ATOM 11860 C C . VAL E 1 271 ? 7.92935 5.63362 -58.34305 1.000 76.31490 271 VAL E C 1
ATOM 11861 O O . VAL E 1 271 ? 7.64799 5.72795 -57.14504 1.000 74.58526 271 VAL E O 1
ATOM 11865 N N . ASP E 1 272 ? 9.04333 5.03777 -58.74539 1.000 87.52194 272 ASP E N 1
ATOM 11866 C CA . ASP E 1 272 ? 9.88663 4.31806 -57.80079 1.000 84.79751 272 ASP E CA 1
ATOM 11867 C C . ASP E 1 272 ? 11.33897 4.40055 -58.25230 1.000 85.18963 272 ASP E C 1
ATOM 11868 O O . ASP E 1 272 ? 11.64439 4.77457 -59.38783 1.000 85.69521 272 ASP E O 1
ATOM 11873 N N . VAL E 1 273 ? 12.23976 4.05710 -57.32927 1.000 69.24710 273 VAL E N 1
ATOM 11874 C CA . VAL E 1 273 ? 13.67456 4.14516 -57.57504 1.000 65.58236 273 VAL E CA 1
ATOM 11875 C C . VAL E 1 273 ? 14.17345 3.08192 -58.54091 1.000 61.85036 273 VAL E C 1
ATOM 11876 O O . VAL E 1 273 ? 15.33106 3.14143 -58.96512 1.000 57.34755 273 VAL E O 1
ATOM 11880 N N . SER E 1 274 ? 13.33976 2.09460 -58.86628 1.000 61.52135 274 SER E N 1
ATOM 11881 C CA . SER E 1 274 ? 13.66174 1.02754 -59.80355 1.000 57.34710 274 SER E CA 1
ATOM 11882 C C . SER E 1 274 ? 12.44637 0.73611 -60.67231 1.000 56.72655 274 SER E C 1
ATOM 11883 O O . SER E 1 274 ? 11.30767 0.90275 -60.23597 1.000 56.54482 274 SER E O 1
ATOM 11886 N N . MET E 1 275 ? 12.69353 0.36054 -61.92762 1.000 54.58945 275 MET E N 1
ATOM 11887 C CA . MET E 1 275 ? 11.62868 -0.11920 -62.80569 1.000 55.69939 275 MET E CA 1
ATOM 11888 C C . MET E 1 275 ? 11.37660 -1.61578 -62.66760 1.000 54.72301 275 MET E C 1
ATOM 11889 O O . MET E 1 275 ? 10.50597 -2.14818 -63.36645 1.000 52.20970 275 MET E O 1
ATOM 11894 N N . ASN E 1 276 ? 12.14755 -2.31233 -61.82912 1.000 54.72812 276 ASN E N 1
ATOM 11895 C CA . ASN E 1 276 ? 12.01680 -3.75403 -61.65299 1.000 51.15165 276 ASN E CA 1
ATOM 11896 C C . ASN E 1 276 ? 11.21180 -4.05141 -60.38336 1.000 49.08568 276 ASN E C 1
ATOM 11897 O O . ASN E 1 276 ? 11.67643 -3.80689 -59.26177 1.000 47.64477 276 ASN E O 1
ATOM 11902 N N . GLY E 1 277 ? 9.99589 -4.56719 -60.57775 1.000 45.87787 277 GLY E N 1
ATOM 11903 C CA . GLY E 1 277 ? 9.13377 -4.93844 -59.46916 1.000 45.13466 277 GLY E CA 1
ATOM 11904 C C . GLY E 1 277 ? 9.69725 -5.98333 -58.52454 1.000 46.50185 277 GLY E C 1
ATOM 11905 O O . GLY E 1 277 ? 9.43320 -5.94392 -57.31843 1.000 46.74104 277 GLY E O 1
ATOM 11906 N N . ILE E 1 278 ? 10.53478 -6.88277 -59.03447 1.000 45.64575 278 ILE E N 1
ATOM 11907 C CA . ILE E 1 278 ? 11.15166 -7.89259 -58.17569 1.000 47.08969 278 ILE E CA 1
ATOM 11908 C C . ILE E 1 278 ? 12.15140 -7.25277 -57.22094 1.000 45.36542 278 ILE E C 1
ATOM 11909 O O . ILE E 1 278 ? 12.19810 -7.57713 -56.02078 1.000 45.49656 278 ILE E O 1
ATOM 11914 N N . GLU E 1 279 ? 12.91576 -6.28940 -57.72250 1.000 45.87569 279 GLU E N 1
ATOM 11915 C CA . GLU E 1 279 ? 13.85292 -5.54471 -56.88942 1.000 47.72699 279 GLU E CA 1
ATOM 11916 C C . GLU E 1 279 ? 13.11013 -4.71760 -55.83491 1.000 45.02002 279 GLU E C 1
ATOM 11917 O O . GLU E 1 279 ? 13.53763 -4.62837 -54.67580 1.000 41.69387 279 GLU E O 1
ATOM 11923 N N . LEU E 1 280 ? 12.00474 -4.08726 -56.23542 1.000 46.54751 280 LEU E N 1
ATOM 11924 C CA . LEU E 1 280 ? 11.18996 -3.31070 -55.30381 1.000 46.25841 280 LEU E CA 1
ATOM 11925 C C . LEU E 1 280 ? 10.56936 -4.18688 -54.21945 1.000 41.32733 280 LEU E C 1
ATOM 11926 O O . LEU E 1 280 ? 10.47575 -3.78113 -53.05041 1.000 39.82841 280 LEU E O 1
ATOM 11931 N N . GLN E 1 281 ? 10.15257 -5.39240 -54.59210 1.000 39.46508 281 GLN E N 1
ATOM 11932 C CA . GLN E 1 281 ? 9.68070 -6.37675 -53.62300 1.000 42.19628 281 GLN E CA 1
ATOM 11933 C C . GLN E 1 281 ? 10.75850 -6.69791 -52.58404 1.000 43.28149 281 GLN E C 1
ATOM 11934 O O . GLN E 1 281 ? 10.50017 -6.66634 -51.36881 1.000 43.41491 281 GLN E O 1
ATOM 11940 N N . ASP E 1 282 ? 11.99112 -6.94916 -53.03244 1.000 42.37723 282 ASP E N 1
ATOM 11941 C CA . ASP E 1 282 ? 13.04755 -7.24382 -52.05420 1.000 43.29531 282 ASP E CA 1
ATOM 11942 C C . ASP E 1 282 ? 13.41038 -6.03536 -51.18976 1.000 39.83730 282 ASP E C 1
ATOM 11943 O O . ASP E 1 282 ? 13.66746 -6.18890 -49.98598 1.000 37.83001 282 ASP E O 1
ATOM 11948 N N . ARG E 1 283 ? 13.43968 -4.83394 -51.77308 1.000 39.47140 283 ARG E N 1
ATOM 11949 C CA . ARG E 1 283 ? 13.65227 -3.62738 -50.97208 1.000 40.14857 283 ARG E CA 1
ATOM 11950 C C . ARG E 1 283 ? 12.61062 -3.48134 -49.87372 1.000 41.73864 283 ARG E C 1
ATOM 11951 O O . ARG E 1 283 ? 12.94887 -3.10991 -48.74637 1.000 42.48034 283 ARG E O 1
ATOM 11959 N N . GLU E 1 284 ? 11.33655 -3.72741 -50.18842 1.000 40.03177 284 GLU E N 1
ATOM 11960 C CA . GLU E 1 284 ? 10.29499 -3.66830 -49.16035 1.000 40.90174 284 GLU E CA 1
ATOM 11961 C C . GLU E 1 284 ? 10.53716 -4.70938 -48.06444 1.000 41.82331 284 GLU E C 1
ATOM 11962 O O . GLU E 1 284 ? 10.42899 -4.40158 -46.86520 1.000 43.68892 284 GLU E O 1
ATOM 11968 N N . PHE E 1 285 ? 10.89095 -5.93966 -48.45239 1.000 40.24588 285 PHE E N 1
ATOM 11969 C CA . PHE E 1 285 ? 11.19099 -6.97671 -47.45812 1.000 41.82265 285 PHE E CA 1
ATOM 11970 C C . PHE E 1 285 ? 12.31311 -6.56740 -46.49730 1.000 42.75585 285 PHE E C 1
ATOM 11971 O O . PHE E 1 285 ? 12.15168 -6.64528 -45.26803 1.000 45.86121 285 PHE E O 1
ATOM 11979 N N . PHE E 1 286 ? 13.44893 -6.09448 -47.03190 1.000 42.16507 286 PHE E N 1
ATOM 11980 C CA . PHE E 1 286 ? 14.57224 -5.69317 -46.16349 1.000 43.10027 286 PHE E CA 1
ATOM 11981 C C . PHE E 1 286 ? 14.31742 -4.39576 -45.41671 1.000 41.48740 286 PHE E C 1
ATOM 11982 O O . PHE E 1 286 ? 14.76989 -4.25105 -44.27918 1.000 40.90780 286 PHE E O 1
ATOM 11990 N N . ALA E 1 287 ? 13.56147 -3.46256 -45.99635 1.000 44.52961 287 ALA E N 1
ATOM 11991 C CA . ALA E 1 287 ? 13.19294 -2.27251 -45.23861 1.000 47.43035 287 ALA E CA 1
ATOM 11992 C C . ALA E 1 287 ? 12.36747 -2.64735 -44.01701 1.000 47.41662 287 ALA E C 1
ATOM 11993 O O . ALA E 1 287 ? 12.65091 -2.18872 -42.90483 1.000 46.47659 287 ALA E O 1
ATOM 11995 N N . ALA E 1 288 ? 11.35291 -3.49702 -44.20391 1.000 46.41203 288 ALA E N 1
ATOM 11996 C CA . ALA E 1 288 ? 10.55309 -3.96293 -43.07515 1.000 48.17095 288 ALA E CA 1
ATOM 11997 C C . ALA E 1 288 ? 11.41929 -4.66628 -42.03348 1.000 44.66753 288 ALA E C 1
ATOM 11998 O O . ALA E 1 288 ? 11.21184 -4.49327 -40.82418 1.000 44.29907 288 ALA E O 1
ATOM 12000 N N . ILE E 1 289 ? 12.39341 -5.46837 -42.47377 1.000 42.17383 289 ILE E N 1
ATOM 12001 C CA . ILE E 1 289 ? 13.31061 -6.07899 -41.49983 1.000 46.87860 289 ILE E CA 1
ATOM 12002 C C . ILE E 1 289 ? 14.10149 -5.01846 -40.71259 1.000 46.41809 289 ILE E C 1
ATOM 12003 O O . ILE E 1 289 ? 14.18535 -5.08684 -39.47970 1.000 44.38566 289 ILE E O 1
ATOM 12008 N N . ARG E 1 290 ? 14.69445 -4.02910 -41.39703 1.000 43.59953 290 ARG E N 1
ATOM 12009 C CA . ARG E 1 290 ? 15.49005 -3.02127 -40.68267 1.000 44.69670 290 ARG E CA 1
ATOM 12010 C C . ARG E 1 290 ? 14.65427 -2.15061 -39.75759 1.000 50.88541 290 ARG E C 1
ATOM 12011 O O . ARG E 1 290 ? 15.13352 -1.74528 -38.69098 1.000 52.50778 290 ARG E O 1
ATOM 12019 N N . GLU E 1 291 ? 13.41393 -1.85027 -40.14801 1.000 59.41950 291 GLU E N 1
ATOM 12020 C CA . GLU E 1 291 ? 12.54347 -0.94003 -39.41834 1.000 57.08941 291 GLU E CA 1
ATOM 12021 C C . GLU E 1 291 ? 11.68156 -1.63582 -38.37829 1.000 59.58334 291 GLU E C 1
ATOM 12022 O O . GLU E 1 291 ? 11.05061 -0.95054 -37.56673 1.000 63.82499 291 GLU E O 1
ATOM 12028 N N . GLY E 1 292 ? 11.63747 -2.96410 -38.37751 1.000 55.40993 292 GLY E N 1
ATOM 12029 C CA . GLY E 1 292 ? 10.79671 -3.68593 -37.42834 1.000 55.39344 292 GLY E CA 1
ATOM 12030 C C . GLY E 1 292 ? 9.30998 -3.45902 -37.59493 1.000 52.14133 292 GLY E C 1
ATOM 12031 O O . GLY E 1 292 ? 8.57504 -3.39996 -36.60144 1.000 54.90842 292 GLY E O 1
ATOM 12032 N N . ARG E 1 293 ? 8.85477 -3.32860 -38.83782 1.000 50.30856 293 ARG E N 1
ATOM 12033 C CA . ARG E 1 293 ? 7.46567 -3.11022 -39.20457 1.000 46.68933 293 ARG E CA 1
ATOM 12034 C C . ARG E 1 293 ? 6.98984 -4.26523 -40.07030 1.000 46.93052 293 ARG E C 1
ATOM 12035 O O . ARG E 1 293 ? 7.78538 -5.10220 -40.51832 1.000 47.59387 293 ARG E O 1
ATOM 12043 N N . GLU E 1 294 ? 5.67268 -4.35518 -40.21190 1.000 46.60197 294 GLU E N 1
ATOM 12044 C CA . GLU E 1 294 ? 5.06160 -5.23966 -41.20024 1.000 42.97511 294 GLU E CA 1
ATOM 12045 C C . GLU E 1 294 ? 5.34603 -4.78175 -42.62874 1.000 44.46713 294 GLU E C 1
ATOM 12046 O O . GLU E 1 294 ? 5.23433 -3.58367 -42.92284 1.000 42.67170 294 GLU E O 1
ATOM 12052 N N . PRO E 1 295 ? 5.74525 -5.68260 -43.52990 1.000 45.10178 295 PRO E N 1
ATOM 12053 C CA . PRO E 1 295 ? 5.87099 -5.31385 -44.94336 1.000 43.76509 295 PRO E CA 1
ATOM 12054 C C . PRO E 1 295 ? 4.52678 -5.22314 -45.64695 1.000 43.10015 295 PRO E C 1
ATOM 12055 O O . PRO E 1 295 ? 3.58325 -5.95823 -45.34663 1.000 43.01455 295 PRO E O 1
ATOM 12059 N N . ASN E 1 296 ? 4.49206 -4.38580 -46.67525 1.000 41.39099 296 ASN E N 1
ATOM 12060 C CA . ASN E 1 296 ? 3.50020 -4.50595 -47.73351 1.000 42.71931 296 ASN E CA 1
ATOM 12061 C C . ASN E 1 296 ? 3.56860 -5.89898 -48.35833 1.000 42.77054 296 ASN E C 1
ATOM 12062 O O . ASN E 1 296 ? 4.65842 -6.42134 -48.60443 1.000 45.87989 296 ASN E O 1
ATOM 12067 N N . SER E 1 297 ? 2.41584 -6.53705 -48.54247 1.000 42.51424 297 SER E N 1
ATOM 12068 C CA . SER E 1 297 ? 2.35113 -7.92762 -48.97872 1.000 43.05089 297 SER E CA 1
ATOM 12069 C C . SER E 1 297 ? 2.81939 -8.90468 -47.90534 1.000 41.41226 297 SER E C 1
ATOM 12070 O O . SER E 1 297 ? 3.34656 -9.97774 -48.20598 1.000 41.04202 297 SER E O 1
ATOM 12073 N N . SER E 1 298 ? 2.62251 -8.53968 -46.65041 1.000 41.92516 298 SER E N 1
ATOM 12074 C CA . SER E 1 298 ? 2.75900 -9.48543 -45.55647 1.000 43.91039 298 SER E CA 1
ATOM 12075 C C . SER E 1 298 ? 1.75966 -10.63010 -45.72783 1.000 42.55952 298 SER E C 1
ATOM 12076 O O . SER E 1 298 ? 0.75049 -10.50963 -46.42927 1.000 40.33856 298 SER E O 1
ATOM 12079 N N . VAL E 1 299 ? 2.09208 -11.78112 -45.14177 1.000 40.56553 299 VAL E N 1
ATOM 12080 C CA . VAL E 1 299 ? 1.18216 -12.92459 -45.19869 1.000 44.46718 299 VAL E CA 1
ATOM 12081 C C . VAL E 1 299 ? -0.22391 -12.54711 -44.74713 1.000 45.09586 299 VAL E C 1
ATOM 12082 O O . VAL E 1 299 ? -1.21392 -12.95191 -45.36458 1.000 42.35752 299 VAL E O 1
ATOM 12086 N N . GLN E 1 300 ? -0.33075 -11.71427 -43.70973 1.000 42.82462 300 GLN E N 1
ATOM 12087 C CA . GLN E 1 300 ? -1.64019 -11.26796 -43.24856 1.000 48.77817 300 GLN E CA 1
ATOM 12088 C C . GLN E 1 300 ? -2.37095 -10.43074 -44.28675 1.000 48.49325 300 GLN E C 1
ATOM 12089 O O . GLN E 1 300 ? -3.57272 -10.61036 -44.50045 1.000 50.65115 300 GLN E O 1
ATOM 12095 N N . GLN E 1 301 ? -1.67252 -9.51750 -44.94650 1.000 44.02956 301 GLN E N 1
ATOM 12096 C CA . GLN E 1 301 ? -2.35109 -8.67373 -45.91956 1.000 46.06225 301 GLN E CA 1
ATOM 12097 C C . GLN E 1 301 ? -2.89519 -9.49246 -47.08820 1.000 45.41786 301 GLN E C 1
ATOM 12098 O O . GLN E 1 301 ? -3.95946 -9.18023 -47.62390 1.000 49.32252 301 GLN E O 1
ATOM 12104 N N . VAL E 1 302 ? -2.13504 -10.47782 -47.55710 1.000 45.53502 302 VAL E N 1
ATOM 12105 C CA . VAL E 1 302 ? -2.48376 -11.27018 -48.73670 1.000 43.54763 302 VAL E CA 1
ATOM 12106 C C . VAL E 1 302 ? -3.32471 -12.50814 -48.42499 1.000 41.47755 302 VAL E C 1
ATOM 12107 O O . VAL E 1 302 ? -3.76402 -13.18877 -49.36286 1.000 43.35018 302 VAL E O 1
ATOM 12111 N N . PHE E 1 303 ? -3.42695 -12.90505 -47.15767 1.000 39.65159 303 PHE E N 1
ATOM 12112 C CA . PHE E 1 303 ? -4.09231 -14.15179 -46.75733 1.000 42.36019 303 PHE E CA 1
ATOM 12113 C C . PHE E 1 303 ? -5.54719 -14.34615 -47.24617 1.000 44.20902 303 PHE E C 1
ATOM 12114 O O . PHE E 1 303 ? -5.93615 -15.47876 -47.60399 1.000 44.71130 303 PHE E O 1
ATOM 12122 N N . ASN E 1 304 ? -6.35062 -13.27506 -47.34271 1.000 42.12871 304 ASN E N 1
ATOM 12123 C CA . ASN E 1 304 ? -7.70938 -13.45296 -47.86079 1.000 40.53923 304 ASN E CA 1
ATOM 12124 C C . ASN E 1 304 ? -7.71206 -13.93505 -49.29666 1.000 43.66527 304 ASN E C 1
ATOM 12125 O O . ASN E 1 304 ? -8.67475 -14.58516 -49.73788 1.000 40.87639 304 ASN E O 1
ATOM 12130 N N . CYS E 1 305 ? -6.65447 -13.62930 -50.04060 1.000 42.20780 305 CYS E N 1
ATOM 12131 C CA . CYS E 1 305 ? -6.51215 -14.22564 -51.35296 1.000 38.53142 305 CYS E CA 1
ATOM 12132 C C . CYS E 1 305 ? -6.52841 -15.73789 -51.29130 1.000 37.57298 305 CYS E C 1
ATOM 12133 O O . CYS E 1 305 ? -7.21007 -16.39541 -52.08429 1.000 37.16276 305 CYS E O 1
ATOM 12136 N N . TYR E 1 306 ? -5.79154 -16.30303 -50.34415 1.000 38.70556 306 TYR E N 1
ATOM 12137 C CA . TYR E 1 306 ? -5.71925 -17.74908 -50.23389 1.000 40.47183 306 TYR E CA 1
ATOM 12138 C C . TYR E 1 306 ? -7.04242 -18.33682 -49.77231 1.000 39.57105 306 TYR E C 1
ATOM 12139 O O . TYR E 1 306 ? -7.42673 -19.43028 -50.20553 1.000 38.26459 306 TYR E O 1
ATOM 12148 N N . LYS E 1 307 ? -7.79175 -17.57918 -48.97507 1.000 41.65217 307 LYS E N 1
ATOM 12149 C CA . LYS E 1 307 ? -9.15014 -18.00281 -48.62244 1.000 40.10941 307 LYS E CA 1
ATOM 12150 C C . LYS E 1 307 ? -10.07865 -18.04008 -49.84307 1.000 39.24868 307 LYS E C 1
ATOM 12151 O O . LYS E 1 307 ? -10.84081 -19.00035 -50.05002 1.000 37.30761 307 LYS E O 1
ATOM 12157 N N . VAL E 1 308 ? -10.03916 -16.98977 -50.65824 1.000 37.75479 308 VAL E N 1
ATOM 12158 C CA . VAL E 1 308 ? -10.85437 -16.95773 -51.86543 1.000 36.69460 308 VAL E CA 1
ATOM 12159 C C . VAL E 1 308 ? -10.45829 -18.09104 -52.80979 1.000 39.63123 308 VAL E C 1
ATOM 12160 O O . VAL E 1 308 ? -11.31892 -18.73548 -53.42483 1.000 40.15534 308 VAL E O 1
ATOM 12164 N N . LEU E 1 309 ? -9.15491 -18.32157 -52.97139 1.000 33.27813 309 LEU E N 1
ATOM 12165 C CA . LEU E 1 309 ? -8.68029 -19.42033 -53.80801 1.000 37.42744 309 LEU E CA 1
ATOM 12166 C C . LEU E 1 309 ? -9.18549 -20.75773 -53.29871 1.000 36.46567 309 LEU E C 1
ATOM 12167 O O . LEU E 1 309 ? -9.54504 -21.63553 -54.08927 1.000 35.97616 309 LEU E O 1
ATOM 12172 N N . HIS E 1 310 ? -9.17755 -20.94672 -51.98554 1.000 38.20003 310 HIS E N 1
ATOM 12173 C CA . HIS E 1 310 ? -9.72939 -22.16491 -51.40533 1.000 40.63410 310 HIS E CA 1
ATOM 12174 C C . HIS E 1 310 ? -11.20738 -22.29357 -51.74017 1.000 39.97208 310 HIS E C 1
ATOM 12175 O O . HIS E 1 310 ? -11.68604 -23.38718 -52.06927 1.000 41.70361 310 HIS E O 1
ATOM 12182 N N . ASP E 1 311 ? -11.95724 -21.20373 -51.62006 1.000 39.51607 311 ASP E N 1
ATOM 12183 C CA . ASP E 1 311 ? -13.37364 -21.26221 -51.99142 1.000 42.06625 311 ASP E CA 1
ATOM 12184 C C . ASP E 1 311 ? -13.55108 -21.63908 -53.46409 1.000 41.30623 311 ASP E C 1
ATOM 12185 O O . ASP E 1 311 ? -14.43979 -22.43016 -53.81991 1.000 38.35845 311 ASP E O 1
ATOM 12190 N N . LEU E 1 312 ? -12.69538 -21.10051 -54.33197 1.000 38.58620 312 LEU E N 1
ATOM 12191 C CA . LEU E 1 312 ? -12.74056 -21.47832 -55.74035 1.000 39.18387 312 LEU E CA 1
ATOM 12192 C C . LEU E 1 312 ? -12.41071 -22.95315 -55.95650 1.000 42.56951 312 LEU E C 1
ATOM 12193 O O . LEU E 1 312 ? -13.07792 -23.62452 -56.74764 1.000 43.35928 312 LEU E O 1
ATOM 12198 N N . GLU E 1 313 ? -11.39706 -23.48098 -55.26263 1.000 38.47775 313 GLU E N 1
ATOM 12199 C CA . GLU E 1 313 ? -11.10396 -24.90868 -55.37469 1.000 41.34441 313 GLU E CA 1
ATOM 12200 C C . GLU E 1 313 ? -12.28210 -25.76845 -54.91123 1.000 46.92931 313 GLU E C 1
ATOM 12201 O O . GLU E 1 313 ? -12.62985 -26.75561 -55.56849 1.000 48.69129 313 GLU E O 1
ATOM 12207 N N . GLN E 1 314 ? -12.93116 -25.40075 -53.80288 1.000 44.84650 314 GLN E N 1
ATOM 12208 C CA . GLN E 1 314 ? -14.11566 -26.15552 -53.37521 1.000 47.57375 314 GLN E CA 1
ATOM 12209 C C . GLN E 1 314 ? -15.23481 -26.07810 -54.40596 1.000 46.90861 314 GLN E C 1
ATOM 12210 O O . GLN E 1 314 ? -15.88165 -27.08646 -54.70616 1.000 49.67528 314 GLN E O 1
ATOM 12216 N N . GLN E 1 315 ? -15.40335 -24.91674 -55.02877 1.000 44.31951 315 GLN E N 1
ATOM 12217 C CA . GLN E 1 315 ? -16.36177 -24.77202 -56.11857 1.000 44.02026 315 GLN E CA 1
ATOM 12218 C C . GLN E 1 315 ? -16.02079 -25.69139 -57.28203 1.000 47.36278 315 GLN E C 1
ATOM 12219 O O . GLN E 1 315 ? -16.90964 -26.33761 -57.84942 1.000 46.27717 315 GLN E O 1
ATOM 12225 N N . LEU E 1 316 ? -14.74201 -25.71238 -57.68466 1.000 46.98118 316 LEU E N 1
ATOM 12226 C CA . LEU E 1 316 ? -14.28114 -26.49579 -58.83273 1.000 49.15659 316 LEU E CA 1
ATOM 12227 C C . LEU E 1 316 ? -14.45887 -28.00658 -58.67476 1.000 52.36928 316 LEU E C 1
ATOM 12228 O O . LEU E 1 316 ? -14.58686 -28.69650 -59.69101 1.000 52.08844 316 LEU E O 1
ATOM 12233 N N . ASN E 1 317 ? -14.44663 -28.54783 -57.45391 1.000 54.51953 317 ASN E N 1
ATOM 12234 C CA . ASN E 1 317 ? -14.71285 -29.99347 -57.24263 1.000 55.95993 317 ASN E CA 1
ATOM 12235 C C . ASN E 1 317 ? -15.55312 -30.20661 -55.98240 1.000 65.07818 317 ASN E C 1
ATOM 12236 O O . ASN E 1 317 ? -16.50731 -31.00378 -55.97015 1.000 66.99317 317 ASN E O 1
ATOM 12241 N N . LYS F 1 3 ? -37.55088 -15.59734 -110.62773 1.000 84.71293 3 LYS F N 1
ATOM 12242 C CA . LYS F 1 3 ? -38.28000 -14.49884 -109.99975 1.000 83.76209 3 LYS F CA 1
ATOM 12243 C C . LYS F 1 3 ? -37.50210 -13.82688 -108.85430 1.000 74.07637 3 LYS F C 1
ATOM 12244 O O . LYS F 1 3 ? -36.90847 -14.48848 -108.00261 1.000 73.40431 3 LYS F O 1
ATOM 12250 N N . THR F 1 4 ? -37.49404 -12.49423 -108.90044 1.000 68.78387 4 THR F N 1
ATOM 12251 C CA . THR F 1 4 ? -36.99036 -11.65213 -107.82021 1.000 66.17642 4 THR F CA 1
ATOM 12252 C C . THR F 1 4 ? -37.79992 -11.75729 -106.53249 1.000 59.65561 4 THR F C 1
ATOM 12253 O O . THR F 1 4 ? -39.02612 -11.62395 -106.53580 1.000 60.93527 4 THR F O 1
ATOM 12257 N N . ILE F 1 5 ? -37.10194 -12.00203 -105.43441 1.000 55.53625 5 ILE F N 1
ATOM 12258 C CA . ILE F 1 5 ? -37.69117 -11.97573 -104.10464 1.000 51.68522 5 ILE F CA 1
ATOM 12259 C C . ILE F 1 5 ? -37.80336 -10.50308 -103.72403 1.000 53.36729 5 ILE F C 1
ATOM 12260 O O . ILE F 1 5 ? -36.79939 -9.77808 -103.77019 1.000 55.71620 5 ILE F O 1
ATOM 12265 N N . LYS F 1 6 ? -39.02013 -10.03732 -103.40854 1.000 45.87236 6 LYS F N 1
ATOM 12266 C CA . LYS F 1 6 ? -39.21498 -8.66092 -102.95264 1.000 43.67383 6 LYS F CA 1
ATOM 12267 C C . LYS F 1 6 ? -39.22719 -8.53204 -101.43069 1.000 41.18011 6 LYS F C 1
ATOM 12268 O O . LYS F 1 6 ? -39.94112 -9.26789 -100.73108 1.000 41.92326 6 LYS F O 1
ATOM 12274 N N . VAL F 1 7 ? -38.41884 -7.59299 -100.93170 1.000 37.24074 7 VAL F N 1
ATOM 12275 C CA . VAL F 1 7 ? -38.13743 -7.43235 -99.50935 1.000 40.37733 7 VAL F CA 1
ATOM 12276 C C . VAL F 1 7 ? -38.54942 -6.04625 -99.02168 1.000 38.51623 7 VAL F C 1
ATOM 12277 O O . VAL F 1 7 ? -38.38437 -5.05253 -99.73553 1.000 41.25290 7 VAL F O 1
ATOM 12281 N N . ALA F 1 8 ? -39.15047 -6.00328 -97.83471 1.000 35.88268 8 ALA F N 1
ATOM 12282 C CA . ALA F 1 8 ? -39.27119 -4.82631 -96.97610 1.000 37.30005 8 ALA F CA 1
ATOM 12283 C C . ALA F 1 8 ? -38.21689 -4.83240 -95.87439 1.000 36.49985 8 ALA F C 1
ATOM 12284 O O . ALA F 1 8 ? -37.96391 -5.87050 -95.26087 1.000 34.14254 8 ALA F O 1
ATOM 12286 N N . LEU F 1 9 ? -37.58443 -3.67645 -95.65408 1.000 37.87889 9 LEU F N 1
ATOM 12287 C CA . LEU F 1 9 ? -36.63682 -3.44746 -94.56591 1.000 36.86235 9 LEU F CA 1
ATOM 12288 C C . LEU F 1 9 ? -37.20769 -2.46461 -93.55045 1.000 37.53235 9 LEU F C 1
ATOM 12289 O O . LEU F 1 9 ? -37.57650 -1.33953 -93.89738 1.000 39.81041 9 LEU F O 1
ATOM 12294 N N . ALA F 1 10 ? -37.21262 -2.85947 -92.29147 1.000 38.81273 10 ALA F N 1
ATOM 12295 C CA . ALA F 1 10 ? -37.67592 -2.01270 -91.19861 1.000 43.91862 10 ALA F CA 1
ATOM 12296 C C . ALA F 1 10 ? -36.49880 -1.53637 -90.35225 1.000 43.77769 10 ALA F C 1
ATOM 12297 O O . ALA F 1 10 ? -35.71125 -2.34887 -89.84863 1.000 39.47879 10 ALA F O 1
ATOM 12299 N N . GLY F 1 11 ? -36.33351 -0.22315 -90.28223 1.000 46.16420 11 GLY F N 1
ATOM 12300 C CA . GLY F 1 11 ? -35.26941 0.35909 -89.50501 1.000 47.36617 11 GLY F CA 1
ATOM 12301 C C . GLY F 1 11 ? -34.08574 0.69676 -90.36489 1.000 49.26120 11 GLY F C 1
ATOM 12302 O O . GLY F 1 11 ? -33.15820 -0.10467 -90.50238 1.000 51.43563 11 GLY F O 1
ATOM 12303 N N . ALA F 1 12 ? -34.14038 1.88072 -90.96364 1.000 48.67035 12 ALA F N 1
ATOM 12304 C CA . ALA F 1 12 ? -33.06914 2.46529 -91.76347 1.000 49.29706 12 ALA F CA 1
ATOM 12305 C C . ALA F 1 12 ? -31.90881 3.02477 -90.93758 1.000 52.04856 12 ALA F C 1
ATOM 12306 O O . ALA F 1 12 ? -31.41463 4.10424 -91.26117 1.000 52.95206 12 ALA F O 1
ATOM 12308 N N . GLY F 1 13 ? -31.55322 2.39756 -89.81273 1.000 54.40243 13 GLY F N 1
ATOM 12309 C CA . GLY F 1 13 ? -30.39733 2.77393 -89.01429 1.000 53.38260 13 GLY F CA 1
ATOM 12310 C C . GLY F 1 13 ? -29.05581 2.29309 -89.56914 1.000 50.42326 13 GLY F C 1
ATOM 12311 O O . GLY F 1 13 ? -28.90686 1.94979 -90.74216 1.000 51.30170 13 GLY F O 1
ATOM 12312 N N . ALA F 1 14 ? -28.04134 2.36021 -88.70159 1.000 46.80914 14 ALA F N 1
ATOM 12313 C CA . ALA F 1 14 ? -26.67638 1.98313 -89.08303 1.000 51.58033 14 ALA F CA 1
ATOM 12314 C C . ALA F 1 14 ? -26.58713 0.56140 -89.64953 1.000 50.84000 14 ALA F C 1
ATOM 12315 O O . ALA F 1 14 ? -26.01226 0.33503 -90.73760 1.000 50.60889 14 ALA F O 1
ATOM 12317 N N . PHE F 1 15 ? -27.31633 -0.37055 -89.03187 1.000 46.51347 15 PHE F N 1
ATOM 12318 C CA . PHE F 1 15 ? -27.33769 -1.74328 -89.52023 1.000 47.27074 15 PHE F CA 1
ATOM 12319 C C . PHE F 1 15 ? -28.25193 -1.91327 -90.72715 1.000 45.43939 15 PHE F C 1
ATOM 12320 O O . PHE F 1 15 ? -27.91909 -2.66391 -91.65476 1.000 45.74217 15 PHE F O 1
ATOM 12328 N N . GLY F 1 16 ? -29.40445 -1.25307 -90.73403 1.000 46.22157 16 GLY F N 1
ATOM 12329 C CA . GLY F 1 16 ? -30.22637 -1.27092 -91.92821 1.000 49.13058 16 GLY F CA 1
ATOM 12330 C C . GLY F 1 16 ? -29.48358 -0.81241 -93.16794 1.000 44.80878 16 GLY F C 1
ATOM 12331 O O . GLY F 1 16 ? -29.62995 -1.39808 -94.24466 1.000 44.39958 16 GLY F O 1
ATOM 12332 N N . ILE F 1 17 ? -28.67781 0.24343 -93.03285 1.000 47.21122 17 ILE F N 1
ATOM 12333 C CA . ILE F 1 17 ? -27.82146 0.70072 -94.13182 1.000 50.15506 17 ILE F CA 1
ATOM 12334 C C . ILE F 1 17 ? -26.82163 -0.37364 -94.54632 1.000 45.55404 17 ILE F C 1
ATOM 12335 O O . ILE F 1 17 ? -26.62257 -0.62719 -95.74638 1.000 46.53464 17 ILE F O 1
ATOM 12340 N N . LYS F 1 18 ? -26.21622 -1.06359 -93.57799 1.000 46.68018 18 LYS F N 1
ATOM 12341 C CA . LYS F 1 18 ? -25.30117 -2.13270 -93.98539 1.000 47.73790 18 LYS F CA 1
ATOM 12342 C C . LYS F 1 18 ? -26.02934 -3.22005 -94.78662 1.000 45.15217 18 LYS F C 1
ATOM 12343 O O . LYS F 1 18 ? -25.50843 -3.70321 -95.80138 1.000 45.07355 18 LYS F O 1
ATOM 12349 N N . HIS F 1 19 ? -27.26627 -3.54550 -94.40614 1.000 42.83674 19 HIS F N 1
ATOM 12350 C CA . HIS F 1 19 ? -28.07515 -4.47676 -95.20061 1.000 40.76933 19 HIS F CA 1
ATOM 12351 C C . HIS F 1 19 ? -28.37764 -3.97909 -96.60282 1.000 44.47119 19 HIS F C 1
ATOM 12352 O O . HIS F 1 19 ? -28.31299 -4.75945 -97.55730 1.000 47.94774 19 HIS F O 1
ATOM 12359 N N . LEU F 1 20 ? -28.79097 -2.71877 -96.75181 1.000 44.28513 20 LEU F N 1
ATOM 12360 C CA . LEU F 1 20 ? -29.04834 -2.19796 -98.10217 1.000 45.69269 20 LEU F CA 1
ATOM 12361 C C . LEU F 1 20 ? -27.81439 -2.29681 -98.99353 1.000 50.14473 20 LEU F C 1
ATOM 12362 O O . LEU F 1 20 ? -27.90883 -2.73708 -100.15700 1.000 48.35976 20 LEU F O 1
ATOM 12367 N N . ASP F 1 21 ? -26.63733 -1.97089 -98.42342 1.000 47.64179 21 ASP F N 1
ATOM 12368 C CA . ASP F 1 21 ? -25.36424 -2.08122 -99.13689 1.000 48.39652 21 ASP F CA 1
ATOM 12369 C C . ASP F 1 21 ? -25.04809 -3.52260 -99.49588 1.000 46.82477 21 ASP F C 1
ATOM 12370 O O . ASP F 1 21 ? -24.49295 -3.79143 -100.56353 1.000 48.29802 21 ASP F O 1
ATOM 12375 N N . GLY F 1 22 ? -25.39114 -4.46422 -98.62105 1.000 44.44028 22 GLY F N 1
ATOM 12376 C CA . GLY F 1 22 ? -25.15840 -5.86370 -98.94394 1.000 46.85150 22 GLY F CA 1
ATOM 12377 C C . GLY F 1 22 ? -26.08422 -6.34696 -100.04613 1.000 47.39432 22 GLY F C 1
ATOM 12378 O O . GLY F 1 22 ? -25.65059 -6.97278 -101.01893 1.000 47.93360 22 GLY F O 1
ATOM 12379 N N . ILE F 1 23 ? -27.37505 -6.05430 -99.90737 1.000 48.54330 23 ILE F N 1
ATOM 12380 C CA . ILE F 1 23 ? -28.38530 -6.49888 -100.85563 1.000 44.87287 23 ILE F CA 1
ATOM 12381 C C . ILE F 1 23 ? -28.08576 -5.97864 -102.25463 1.000 44.97472 23 ILE F C 1
ATOM 12382 O O . ILE F 1 23 ? -28.44235 -6.62986 -103.24428 1.000 45.07266 23 ILE F O 1
ATOM 12387 N N . LYS F 1 24 ? -27.46366 -4.79706 -102.37785 1.000 44.19142 24 LYS F N 1
ATOM 12388 C CA . LYS F 1 24 ? -27.08208 -4.34630 -103.72575 1.000 49.29209 24 LYS F CA 1
ATOM 12389 C C . LYS F 1 24 ? -26.24008 -5.37885 -104.49850 1.000 48.06617 24 LYS F C 1
ATOM 12390 O O . LYS F 1 24 ? -26.26428 -5.39153 -105.73340 1.000 47.72467 24 LYS F O 1
ATOM 12396 N N . ASN F 1 25 ? -25.52398 -6.26361 -103.80966 1.000 46.12308 25 ASN F N 1
ATOM 12397 C CA . ASN F 1 25 ? -24.70457 -7.29350 -104.45138 1.000 50.56333 25 ASN F CA 1
ATOM 12398 C C . ASN F 1 25 ? -25.39185 -8.63673 -104.62034 1.000 49.73667 25 ASN F C 1
ATOM 12399 O O . ASN F 1 25 ? -24.71676 -9.59783 -105.01986 1.000 47.75524 25 ASN F O 1
ATOM 12404 N N . ILE F 1 26 ? -26.67258 -8.75846 -104.27109 1.000 48.78630 26 ILE F N 1
ATOM 12405 C CA . ILE F 1 26 ? -27.36791 -10.03846 -104.31210 1.000 48.32886 26 ILE F CA 1
ATOM 12406 C C . ILE F 1 26 ? -28.38028 -10.01530 -105.46014 1.000 57.02155 26 ILE F C 1
ATOM 12407 O O . ILE F 1 26 ? -29.38068 -9.28552 -105.42726 1.000 58.97150 26 ILE F O 1
ATOM 12412 N N . ASP F 1 27 ? -28.08031 -10.78263 -106.50174 1.000 61.41127 27 ASP F N 1
ATOM 12413 C CA . ASP F 1 27 ? -28.94618 -10.93329 -107.66500 1.000 62.62599 27 ASP F CA 1
ATOM 12414 C C . ASP F 1 27 ? -30.29406 -11.55745 -107.31285 1.000 67.38017 27 ASP F C 1
ATOM 12415 O O . ASP F 1 27 ? -30.38543 -12.42902 -106.44814 1.000 65.90493 27 ASP F O 1
ATOM 12420 N N . GLY F 1 28 ? -31.34494 -11.10823 -107.99751 1.000 84.14778 28 GLY F N 1
ATOM 12421 C CA . GLY F 1 28 ? -32.68886 -11.63152 -107.79544 1.000 87.19645 28 GLY F CA 1
ATOM 12422 C C . GLY F 1 28 ? -33.32391 -11.30382 -106.46526 1.000 84.03370 28 GLY F C 1
ATOM 12423 O O . GLY F 1 28 ? -34.22987 -12.01180 -106.02400 1.000 84.17400 28 GLY F O 1
ATOM 12424 N N . VAL F 1 29 ? -32.87761 -10.23075 -105.82768 1.000 68.77653 29 VAL F N 1
ATOM 12425 C CA . VAL F 1 29 ? -33.48906 -9.66975 -104.63448 1.000 64.00739 29 VAL F CA 1
ATOM 12426 C C . VAL F 1 29 ? -33.70385 -8.18934 -104.89449 1.000 61.30004 29 VAL F C 1
ATOM 12427 O O . VAL F 1 29 ? -32.84242 -7.52455 -105.48251 1.000 60.44850 29 VAL F O 1
ATOM 12431 N N . GLU F 1 30 ? -34.83869 -7.66524 -104.44673 1.000 54.42321 30 GLU F N 1
ATOM 12432 C CA . GLU F 1 30 ? -35.09992 -6.24733 -104.63785 1.000 57.25661 30 GLU F CA 1
ATOM 12433 C C . GLU F 1 30 ? -35.82641 -5.73837 -103.39974 1.000 53.84871 30 GLU F C 1
ATOM 12434 O O . GLU F 1 30 ? -36.87741 -6.27208 -103.01934 1.000 49.90385 30 GLU F O 1
ATOM 12440 N N . VAL F 1 31 ? -35.30109 -4.65404 -102.83142 1.000 50.43132 31 VAL F N 1
ATOM 12441 C CA . VAL F 1 31 ? -35.94348 -3.94452 -101.72857 1.000 46.40022 31 VAL F CA 1
ATOM 12442 C C . VAL F 1 31 ? -37.00514 -2.99502 -102.26584 1.000 48.00467 31 VAL F C 1
ATOM 12443 O O . VAL F 1 31 ? -36.68450 -2.00056 -102.92360 1.000 47.10174 31 VAL F O 1
ATOM 12447 N N . VAL F 1 32 ? -38.27365 -3.31322 -101.99588 1.000 45.63902 32 VAL F N 1
ATOM 12448 C CA . VAL F 1 32 ? -39.38435 -2.51405 -102.48822 1.000 43.01877 32 VAL F CA 1
ATOM 12449 C C . VAL F 1 32 ? -39.96600 -1.57324 -101.43775 1.000 45.46854 32 VAL F C 1
ATOM 12450 O O . VAL F 1 32 ? -40.56139 -0.55211 -101.80781 1.000 49.54757 32 VAL F O 1
ATOM 12454 N N . SER F 1 33 ? -39.79554 -1.85927 -100.14866 1.000 42.46739 33 SER F N 1
ATOM 12455 C CA . SER F 1 33 ? -40.35918 -0.98991 -99.12359 1.000 46.28013 33 SER F CA 1
ATOM 12456 C C . SER F 1 33 ? -39.35559 -0.70439 -98.00659 1.000 39.77404 33 SER F C 1
ATOM 12457 O O . SER F 1 33 ? -38.69133 -1.60936 -97.50130 1.000 37.68508 33 SER F O 1
ATOM 12460 N N . LEU F 1 34 ? -39.28081 0.55584 -97.60149 1.000 42.64845 34 LEU F N 1
ATOM 12461 C CA . LEU F 1 34 ? -38.51354 0.99791 -96.44219 1.000 45.30260 34 LEU F CA 1
ATOM 12462 C C . LEU F 1 34 ? -39.36087 1.64053 -95.35518 1.000 46.99112 34 LEU F C 1
ATOM 12463 O O . LEU F 1 34 ? -40.18519 2.51778 -95.64567 1.000 48.62522 34 LEU F O 1
ATOM 12468 N N . VAL F 1 35 ? -39.20921 1.12523 -94.12972 1.000 45.92467 35 VAL F N 1
ATOM 12469 C CA . VAL F 1 35 ? -39.88941 1.59382 -92.91855 1.000 49.89679 35 VAL F CA 1
ATOM 12470 C C . VAL F 1 35 ? -38.89071 2.29286 -92.00759 1.000 48.46151 35 VAL F C 1
ATOM 12471 O O . VAL F 1 35 ? -37.81678 1.75002 -91.72641 1.000 48.72564 35 VAL F O 1
ATOM 12475 N N . GLY F 1 36 ? -39.25487 3.48202 -91.52984 1.000 53.04888 36 GLY F N 1
ATOM 12476 C CA . GLY F 1 36 ? -38.43148 4.19892 -90.57384 1.000 51.58452 36 GLY F CA 1
ATOM 12477 C C . GLY F 1 36 ? -39.24520 5.19931 -89.78338 1.000 60.31776 36 GLY F C 1
ATOM 12478 O O . GLY F 1 36 ? -40.33222 5.61644 -90.19626 1.000 63.64299 36 GLY F O 1
ATOM 12479 N N . ARG F 1 37 ? -38.71446 5.55471 -88.60641 1.000 61.14459 37 ARG F N 1
ATOM 12480 C CA . ARG F 1 37 ? -39.48206 6.32533 -87.62716 1.000 64.44173 37 ARG F CA 1
ATOM 12481 C C . ARG F 1 37 ? -39.87869 7.71885 -88.13290 1.000 66.03371 37 ARG F C 1
ATOM 12482 O O . ARG F 1 37 ? -40.94021 8.22711 -87.75906 1.000 64.81874 37 ARG F O 1
ATOM 12490 N N . ARG F 1 38 ? -39.10274 8.29802 -89.05046 1.000 68.57533 38 ARG F N 1
ATOM 12491 C CA . ARG F 1 38 ? -39.28485 9.66104 -89.56442 1.000 70.25264 38 ARG F CA 1
ATOM 12492 C C . ARG F 1 38 ? -39.33926 9.68169 -91.08126 1.000 66.34050 38 ARG F C 1
ATOM 12493 O O . ARG F 1 38 ? -38.36332 9.32281 -91.74687 1.000 67.81942 38 ARG F O 1
ATOM 12501 N N . PHE F 1 39 ? -40.50016 10.06230 -91.61141 1.000 65.78858 39 PHE F N 1
ATOM 12502 C CA . PHE F 1 39 ? -40.74737 9.97677 -93.04313 1.000 66.67440 39 PHE F CA 1
ATOM 12503 C C . PHE F 1 39 ? -39.62253 10.60310 -93.85156 1.000 69.38485 39 PHE F C 1
ATOM 12504 O O . PHE F 1 39 ? -39.10343 9.98239 -94.77448 1.000 66.13249 39 PHE F O 1
ATOM 12512 N N . ASP F 1 40 ? -39.26265 11.85167 -93.54735 1.000 89.86985 40 ASP F N 1
ATOM 12513 C CA . ASP F 1 40 ? -38.27135 12.55711 -94.35905 1.000 89.45574 40 ASP F CA 1
ATOM 12514 C C . ASP F 1 40 ? -36.92151 11.84576 -94.36627 1.000 89.51452 40 ASP F C 1
ATOM 12515 O O . ASP F 1 40 ? -36.29206 11.69967 -95.42349 1.000 89.09849 40 ASP F O 1
ATOM 12520 N N . GLN F 1 41 ? -36.48411 11.34559 -93.21520 1.000 65.35396 41 GLN F N 1
ATOM 12521 C CA . GLN F 1 41 ? -35.21558 10.63515 -93.18798 1.000 61.55206 41 GLN F CA 1
ATOM 12522 C C . GLN F 1 41 ? -35.31447 9.30972 -93.93668 1.000 62.33126 41 GLN F C 1
ATOM 12523 O O . GLN F 1 41 ? -34.42714 8.96196 -94.73793 1.000 60.93822 41 GLN F O 1
ATOM 12529 N N . THR F 1 42 ? -36.44292 8.61451 -93.77144 1.000 63.48024 42 THR F N 1
ATOM 12530 C CA . THR F 1 42 ? -36.66955 7.38078 -94.51141 1.000 60.54394 42 THR F CA 1
ATOM 12531 C C . THR F 1 42 ? -36.72090 7.62209 -96.01046 1.000 59.18743 42 THR F C 1
ATOM 12532 O O . THR F 1 42 ? -36.13756 6.85724 -96.77540 1.000 58.26301 42 THR F O 1
ATOM 12536 N N . LYS F 1 43 ? -37.38862 8.68420 -96.44729 1.000 60.97165 43 LYS F N 1
ATOM 12537 C CA . LYS F 1 43 ? -37.47286 8.99343 -97.86982 1.000 60.86627 43 LYS F CA 1
ATOM 12538 C C . LYS F 1 43 ? -36.11223 9.33507 -98.45535 1.000 62.06804 43 LYS F C 1
ATOM 12539 O O . LYS F 1 43 ? -35.77431 8.91156 -99.56609 1.000 61.26282 43 LYS F O 1
ATOM 12545 N N . GLU F 1 44 ? -35.32338 10.11052 -97.73034 1.000 63.11110 44 GLU F N 1
ATOM 12546 C CA . GLU F 1 44 ? -33.98243 10.41169 -98.20475 1.000 68.42311 44 GLU F CA 1
ATOM 12547 C C . GLU F 1 44 ? -33.17570 9.12664 -98.42342 1.000 65.59308 44 GLU F C 1
ATOM 12548 O O . GLU F 1 44 ? -32.59944 8.91671 -99.50412 1.000 63.97793 44 GLU F O 1
ATOM 12554 N N . VAL F 1 45 ? -33.25368 8.18884 -97.47272 1.000 63.10793 45 VAL F N 1
ATOM 12555 C CA . VAL F 1 45 ? -32.57290 6.90361 -97.65384 1.000 59.04937 45 VAL F CA 1
ATOM 12556 C C . VAL F 1 45 ? -33.17699 6.08666 -98.80561 1.000 58.47855 45 VAL F C 1
ATOM 12557 O O . VAL F 1 45 ? -32.44009 5.51524 -99.62153 1.000 60.22433 45 VAL F O 1
ATOM 12561 N N . ALA F 1 46 ? -34.50992 6.00605 -98.88977 1.000 57.39026 46 ALA F N 1
ATOM 12562 C CA . ALA F 1 46 ? -35.15919 5.24790 -99.96236 1.000 62.43430 46 ALA F CA 1
ATOM 12563 C C . ALA F 1 46 ? -34.76153 5.73654 -101.34617 1.000 63.83817 46 ALA F C 1
ATOM 12564 O O . ALA F 1 46 ? -34.52005 4.93001 -102.25058 1.000 57.74278 46 ALA F O 1
ATOM 12566 N N . ASP F 1 47 ? -34.77369 7.05100 -101.55704 1.000 75.62920 47 ASP F N 1
ATOM 12567 C CA . ASP F 1 47 ? -34.34032 7.58275 -102.84514 1.000 76.19460 47 ASP F CA 1
ATOM 12568 C C . ASP F 1 47 ? -32.87314 7.26572 -103.09822 1.000 73.96241 47 ASP F C 1
ATOM 12569 O O . ASP F 1 47 ? -32.49336 6.93414 -104.22678 1.000 73.79836 47 ASP F O 1
ATOM 12574 N N . LYS F 1 48 ? -32.03252 7.34794 -102.05649 1.000 60.29245 48 LYS F N 1
ATOM 12575 C CA . LYS F 1 48 ? -30.62817 6.97706 -102.23008 1.000 60.30427 48 LYS F CA 1
ATOM 12576 C C . LYS F 1 48 ? -30.45284 5.52601 -102.66600 1.000 58.32572 48 LYS F C 1
ATOM 12577 O O . LYS F 1 48 ? -29.59426 5.22189 -103.49875 1.000 56.19186 48 LYS F O 1
ATOM 12583 N N . TYR F 1 49 ? -31.28101 4.63090 -102.15995 1.000 55.59101 49 TYR F N 1
ATOM 12584 C CA . TYR F 1 49 ? -31.19306 3.20770 -102.46168 1.000 56.41585 49 TYR F CA 1
ATOM 12585 C C . TYR F 1 49 ? -32.19911 2.74126 -103.51280 1.000 59.58709 49 TYR F C 1
ATOM 12586 O O . TYR F 1 49 ? -32.30776 1.53464 -103.75143 1.000 57.34874 49 TYR F O 1
ATOM 12595 N N . GLY F 1 50 ? -33.01132 3.64730 -104.04980 1.000 55.84872 50 GLY F N 1
ATOM 12596 C CA . GLY F 1 50 ? -34.02133 3.31168 -105.03586 1.000 56.74033 50 GLY F CA 1
ATOM 12597 C C . GLY F 1 50 ? -35.21844 2.52698 -104.53561 1.000 53.46695 50 GLY F C 1
ATOM 12598 O O . GLY F 1 50 ? -35.75252 1.69642 -105.27274 1.000 51.47835 50 GLY F O 1
ATOM 12599 N N . ILE F 1 51 ? -35.59458 2.69358 -103.27405 1.000 51.37752 51 ILE F N 1
ATOM 12600 C CA . ILE F 1 51 ? -36.73180 1.98255 -102.70504 1.000 50.85093 51 ILE F CA 1
ATOM 12601 C C . ILE F 1 51 ? -37.99377 2.79375 -102.99439 1.000 51.84249 51 ILE F C 1
ATOM 12602 O O . ILE F 1 51 ? -38.09931 3.94626 -102.57002 1.000 53.67557 51 ILE F O 1
ATOM 12607 N N . ALA F 1 52 ? -38.95776 2.19158 -103.70159 1.000 52.60385 52 ALA F N 1
ATOM 12608 C CA . ALA F 1 52 ? -40.10217 2.95151 -104.21260 1.000 53.56014 52 ALA F CA 1
ATOM 12609 C C . ALA F 1 52 ? -41.11937 3.31342 -103.12488 1.000 50.42356 52 ALA F C 1
ATOM 12610 O O . ALA F 1 52 ? -41.63387 4.43308 -103.10352 1.000 53.68568 52 ALA F O 1
ATOM 12612 N N . HIS F 1 53 ? -41.40481 2.40486 -102.20153 1.000 49.77496 53 HIS F N 1
ATOM 12613 C CA . HIS F 1 53 ? -42.42080 2.62496 -101.17731 1.000 52.24719 53 HIS F CA 1
ATOM 12614 C C . HIS F 1 53 ? -41.77402 3.00718 -99.84748 1.000 52.81119 53 HIS F C 1
ATOM 12615 O O . HIS F 1 53 ? -40.80411 2.37680 -99.42104 1.000 55.30833 53 HIS F O 1
ATOM 12622 N N . VAL F 1 54 ? -42.34531 4.00822 -99.16627 1.000 55.55797 54 VAL F N 1
ATOM 12623 C CA . VAL F 1 54 ? -41.84221 4.48701 -97.87718 1.000 57.27564 54 VAL F CA 1
ATOM 12624 C C . VAL F 1 54 ? -42.95378 4.57031 -96.83689 1.000 55.30780 54 VAL F C 1
ATOM 12625 O O . VAL F 1 54 ? -44.00434 5.16087 -97.09763 1.000 54.21934 54 VAL F O 1
ATOM 12629 N N . ALA F 1 55 ? -42.72732 3.95514 -95.66301 1.000 59.56275 55 ALA F N 1
ATOM 12630 C CA . ALA F 1 55 ? -43.67327 3.99751 -94.54734 1.000 59.51709 55 ALA F CA 1
ATOM 12631 C C . ALA F 1 55 ? -42.99557 4.31358 -93.21277 1.000 57.77190 55 ALA F C 1
ATOM 12632 O O . ALA F 1 55 ? -41.78706 4.13952 -93.04208 1.000 58.86184 55 ALA F O 1
ATOM 12634 N N . THR F 1 56 ? -43.79819 4.82291 -92.26797 1.000 61.70967 56 THR F N 1
ATOM 12635 C CA . THR F 1 56 ? -43.39580 5.00920 -90.87439 1.000 61.70484 56 THR F CA 1
ATOM 12636 C C . THR F 1 56 ? -43.97969 3.95144 -89.94335 1.000 63.30680 56 THR F C 1
ATOM 12637 O O . THR F 1 56 ? -43.56044 3.86719 -88.78118 1.000 62.01378 56 THR F O 1
ATOM 12641 N N . ASP F 1 57 ? -44.94642 3.16728 -90.41887 1.000 58.02192 57 ASP F N 1
ATOM 12642 C CA . ASP F 1 57 ? -45.49027 2.03039 -89.69542 1.000 55.12516 57 ASP F CA 1
ATOM 12643 C C . ASP F 1 57 ? -45.20556 0.79051 -90.52717 1.000 53.20605 57 ASP F C 1
ATOM 12644 O O . ASP F 1 57 ? -45.41991 0.78473 -91.74130 1.000 53.09692 57 ASP F O 1
ATOM 12649 N N . LEU F 1 58 ? -44.81074 -0.28603 -89.85114 1.000 52.09754 58 LEU F N 1
ATOM 12650 C CA . LEU F 1 58 ? -44.56994 -1.55288 -90.53190 1.000 50.35595 58 LEU F CA 1
ATOM 12651 C C . LEU F 1 58 ? -45.81219 -2.12575 -91.19368 1.000 49.83914 58 LEU F C 1
ATOM 12652 O O . LEU F 1 58 ? -45.71376 -2.71038 -92.28196 1.000 47.95265 58 LEU F O 1
ATOM 12657 N N . ALA F 1 59 ? -46.98470 -1.93388 -90.59357 1.000 50.11319 59 ALA F N 1
ATOM 12658 C CA . ALA F 1 59 ? -48.20024 -2.51428 -91.15737 1.000 49.23055 59 ALA F CA 1
ATOM 12659 C C . ALA F 1 59 ? -48.43146 -2.04919 -92.58730 1.000 48.71907 59 ALA F C 1
ATOM 12660 O O . ALA F 1 59 ? -48.90227 -2.83432 -93.42223 1.000 48.67618 59 ALA F O 1
ATOM 12662 N N . GLU F 1 60 ? -48.07315 -0.80198 -92.90409 1.000 47.53673 60 GLU F N 1
ATOM 12663 C CA . GLU F 1 60 ? -48.19538 -0.34477 -94.28449 1.000 50.98474 60 GLU F CA 1
ATOM 12664 C C . GLU F 1 60 ? -47.35537 -1.20624 -95.22442 1.000 54.46932 60 GLU F C 1
ATOM 12665 O O . GLU F 1 60 ? -47.80823 -1.54212 -96.32818 1.000 53.15417 60 GLU F O 1
ATOM 12671 N N . SER F 1 61 ? -46.14387 -1.60401 -94.80279 1.000 44.92161 61 SER F N 1
ATOM 12672 C CA . SER F 1 61 ? -45.36130 -2.46779 -95.67774 1.000 49.55852 61 SER F CA 1
ATOM 12673 C C . SER F 1 61 ? -45.87992 -3.89958 -95.67964 1.000 45.69312 61 SER F C 1
ATOM 12674 O O . SER F 1 61 ? -45.91588 -4.53961 -96.73673 1.000 42.13175 61 SER F O 1
ATOM 12677 N N . LEU F 1 62 ? -46.38845 -4.36922 -94.54337 1.000 43.32110 62 LEU F N 1
ATOM 12678 C CA . LEU F 1 62 ? -46.97640 -5.70532 -94.48087 1.000 44.69739 62 LEU F CA 1
ATOM 12679 C C . LEU F 1 62 ? -48.25792 -5.82725 -95.31337 1.000 44.72740 62 LEU F C 1
ATOM 12680 O O . LEU F 1 62 ? -48.55138 -6.91643 -95.83243 1.000 40.70689 62 LEU F O 1
ATOM 12685 N N . ALA F 1 63 ? -48.99254 -4.72431 -95.51354 1.000 41.94401 63 ALA F N 1
ATOM 12686 C CA . ALA F 1 63 ? -50.18387 -4.80243 -96.34742 1.000 45.39297 63 ALA F CA 1
ATOM 12687 C C . ALA F 1 63 ? -49.88009 -4.95311 -97.82777 1.000 44.39330 63 ALA F C 1
ATOM 12688 O O . ALA F 1 63 ? -50.81047 -5.24270 -98.58613 1.000 42.05002 63 ALA F O 1
ATOM 12690 N N . LEU F 1 64 ? -48.64764 -4.73403 -98.26743 1.000 40.91520 64 LEU F N 1
ATOM 12691 C CA . LEU F 1 64 ? -48.32641 -4.92671 -99.68615 1.000 43.11986 64 LEU F CA 1
ATOM 12692 C C . LEU F 1 64 ? -48.31992 -6.40861 -100.04697 1.000 43.73986 64 LEU F C 1
ATOM 12693 O O . LEU F 1 64 ? -47.51702 -7.16362 -99.48187 1.000 44.22889 64 LEU F O 1
ATOM 12698 N N . PRO F 1 65 ? -49.17328 -6.86483 -100.97893 1.000 44.30956 65 PRO F N 1
ATOM 12699 C CA . PRO F 1 65 ? -49.19426 -8.30363 -101.33997 1.000 43.03559 65 PRO F CA 1
ATOM 12700 C C . PRO F 1 65 ? -47.94420 -8.80115 -102.05954 1.000 43.12650 65 PRO F C 1
ATOM 12701 O O . PRO F 1 65 ? -47.56850 -9.97170 -101.93258 1.000 42.93544 65 PRO F O 1
ATOM 12705 N N . GLU F 1 66 ? -47.25448 -7.91730 -102.75718 1.000 45.20781 66 GLU F N 1
ATOM 12706 C CA . GLU F 1 66 ? -46.04608 -8.23999 -103.50545 1.000 47.57543 66 GLU F CA 1
ATOM 12707 C C . GLU F 1 66 ? -44.83120 -8.45562 -102.59900 1.000 43.07927 66 GLU F C 1
ATOM 12708 O O . GLU F 1 66 ? -43.89901 -9.15452 -103.01300 1.000 40.42386 66 GLU F O 1
ATOM 12714 N N . VAL F 1 67 ? -44.83674 -7.92046 -101.37406 1.000 39.91796 67 VAL F N 1
ATOM 12715 C CA . VAL F 1 67 ? -43.70612 -8.09429 -100.46033 1.000 42.97512 67 VAL F CA 1
ATOM 12716 C C . VAL F 1 67 ? -43.60946 -9.56156 -100.06308 1.000 41.76720 67 VAL F C 1
ATOM 12717 O O . VAL F 1 67 ? -44.56386 -10.14268 -99.53403 1.000 37.37412 67 VAL F O 1
ATOM 12721 N N . ASP F 1 68 ? -42.43736 -10.16076 -100.29524 1.000 39.97224 68 ASP F N 1
ATOM 12722 C CA . ASP F 1 68 ? -42.21652 -11.54736 -99.92555 1.000 37.83981 68 ASP F CA 1
ATOM 12723 C C . ASP F 1 68 ? -41.53703 -11.71424 -98.58548 1.000 33.73279 68 ASP F C 1
ATOM 12724 O O . ASP F 1 68 ? -41.82237 -12.68861 -97.88668 1.000 33.66844 68 ASP F O 1
ATOM 12729 N N . ALA F 1 69 ? -40.61709 -10.82186 -98.21900 1.000 36.83741 69 ALA F N 1
ATOM 12730 C CA . ALA F 1 69 ? -39.81773 -11.03768 -97.00964 1.000 33.87426 69 ALA F CA 1
ATOM 12731 C C . ALA F 1 69 ? -39.56736 -9.71823 -96.30500 1.000 32.91198 69 ALA F C 1
ATOM 12732 O O . ALA F 1 69 ? -39.61052 -8.65378 -96.91917 1.000 35.30430 69 ALA F O 1
ATOM 12734 N N . VAL F 1 70 ? -39.27582 -9.80064 -95.01197 1.000 30.05696 70 VAL F N 1
ATOM 12735 C CA . VAL F 1 70 ? -38.98642 -8.63361 -94.18528 1.000 32.98688 70 VAL F CA 1
ATOM 12736 C C . VAL F 1 70 ? -37.68708 -8.81657 -93.41325 1.000 32.23535 70 VAL F C 1
ATOM 12737 O O . VAL F 1 70 ? -37.39876 -9.91202 -92.91730 1.000 31.29596 70 VAL F O 1
ATOM 12741 N N . ILE F 1 71 ? -36.87682 -7.76312 -93.38238 1.000 30.61241 71 ILE F N 1
ATOM 12742 C CA . ILE F 1 71 ? -35.69971 -7.67289 -92.52671 1.000 33.74136 71 ILE F CA 1
ATOM 12743 C C . ILE F 1 71 ? -35.93682 -6.62910 -91.43557 1.000 34.86582 71 ILE F C 1
ATOM 12744 O O . ILE F 1 71 ? -36.13698 -5.44710 -91.73560 1.000 35.83366 71 ILE F O 1
ATOM 12749 N N . LEU F 1 72 ? -35.83113 -7.03797 -90.17528 1.000 33.20341 72 LEU F N 1
ATOM 12750 C CA . LEU F 1 72 ? -36.08372 -6.16705 -89.03044 1.000 34.77195 72 LEU F CA 1
ATOM 12751 C C . LEU F 1 72 ? -34.77239 -5.69905 -88.39890 1.000 38.14861 72 LEU F C 1
ATOM 12752 O O . LEU F 1 72 ? -34.03990 -6.50630 -87.81060 1.000 38.64365 72 LEU F O 1
ATOM 12757 N N . CYS F 1 73 ? -34.44263 -4.41237 -88.57847 1.000 37.73369 73 CYS F N 1
ATOM 12758 C CA . CYS F 1 73 ? -33.28728 -3.76840 -87.94250 1.000 42.23709 73 CYS F CA 1
ATOM 12759 C C . CYS F 1 73 ? -33.70728 -2.64514 -87.00198 1.000 41.54703 73 CYS F C 1
ATOM 12760 O O . CYS F 1 73 ? -33.00458 -1.64344 -86.87132 1.000 42.63279 73 CYS F O 1
ATOM 12763 N N . THR F 1 74 ? -34.87121 -2.77872 -86.39836 1.000 44.57851 74 THR F N 1
ATOM 12764 C CA . THR F 1 74 ? -35.44419 -1.80076 -85.47468 1.000 45.64895 74 THR F CA 1
ATOM 12765 C C . THR F 1 74 ? -34.80892 -1.92387 -84.08842 1.000 39.84226 74 THR F C 1
ATOM 12766 O O . THR F 1 74 ? -34.05862 -2.84917 -83.82224 1.000 35.45746 74 THR F O 1
ATOM 12770 N N . PRO F 1 75 ? -35.18669 -1.06356 -83.13189 1.000 44.36594 75 PRO F N 1
ATOM 12771 C CA . PRO F 1 75 ? -34.74976 -1.28742 -81.75215 1.000 44.87037 75 PRO F CA 1
ATOM 12772 C C . PRO F 1 75 ? -35.22399 -2.61083 -81.17177 1.000 44.62449 75 PRO F C 1
ATOM 12773 O O . PRO F 1 75 ? -36.31691 -3.10188 -81.46846 1.000 44.19847 75 PRO F O 1
ATOM 12777 N N . THR F 1 76 ? -34.32674 -3.18950 -80.36496 1.000 43.52762 76 THR F N 1
ATOM 12778 C CA . THR F 1 76 ? -34.50426 -4.49289 -79.73052 1.000 44.49337 76 THR F CA 1
ATOM 12779 C C . THR F 1 76 ? -35.83901 -4.69807 -79.02428 1.000 43.89363 76 THR F C 1
ATOM 12780 O O . THR F 1 76 ? -36.49067 -5.73592 -79.21889 1.000 43.02483 76 THR F O 1
ATOM 12784 N N . GLN F 1 77 ? -36.32105 -3.67917 -78.30416 1.000 43.30453 77 GLN F N 1
ATOM 12785 C CA . GLN F 1 77 ? -37.56291 -3.83301 -77.55153 1.000 44.93774 77 GLN F CA 1
ATOM 12786 C C . GLN F 1 77 ? -38.75799 -4.15490 -78.44372 1.000 48.08633 77 GLN F C 1
ATOM 12787 O O . GLN F 1 77 ? -39.76103 -4.68009 -77.95186 1.000 49.54240 77 GLN F O 1
ATOM 12793 N N . MET F 1 78 ? -38.65143 -3.88262 -79.74216 1.000 50.48041 78 MET F N 1
ATOM 12794 C CA . MET F 1 78 ? -39.69719 -4.09028 -80.72864 1.000 48.84228 78 MET F CA 1
ATOM 12795 C C . MET F 1 78 ? -39.60651 -5.40520 -81.50638 1.000 47.31019 78 MET F C 1
ATOM 12796 O O . MET F 1 78 ? -40.58366 -5.77262 -82.16261 1.000 51.01770 78 MET F O 1
ATOM 12801 N N . HIS F 1 79 ? -38.47566 -6.11240 -81.46878 1.000 42.56771 79 HIS F N 1
ATOM 12802 C CA . HIS F 1 79 ? -38.23487 -7.20491 -82.42513 1.000 42.65666 79 HIS F CA 1
ATOM 12803 C C . HIS F 1 79 ? -39.28608 -8.32620 -82.41394 1.000 37.22569 79 HIS F C 1
ATOM 12804 O O . HIS F 1 79 ? -39.88329 -8.63492 -83.45751 1.000 35.95195 79 HIS F O 1
ATOM 12811 N N . ALA F 1 80 ? -39.59979 -8.87217 -81.23627 1.000 37.32964 80 ALA F N 1
ATOM 12812 C CA . ALA F 1 80 ? -40.49634 -10.02609 -81.16055 1.000 39.49055 80 ALA F CA 1
ATOM 12813 C C . ALA F 1 80 ? -41.89796 -9.71427 -81.64456 1.000 37.96098 80 ALA F C 1
ATOM 12814 O O . ALA F 1 80 ? -42.41085 -10.40043 -82.53814 1.000 37.29412 80 ALA F O 1
ATOM 12816 N N . GLU F 1 81 ? -42.49868 -8.63757 -81.14271 1.000 40.76218 81 GLU F N 1
ATOM 12817 C CA . GLU F 1 81 ? -43.81287 -8.25295 -81.64121 1.000 41.97091 81 GLU F CA 1
ATOM 12818 C C . GLU F 1 81 ? -43.75913 -8.08021 -83.15009 1.000 41.44768 81 GLU F C 1
ATOM 12819 O O . GLU F 1 81 ? -44.57841 -8.65035 -83.88952 1.000 40.52113 81 GLU F O 1
ATOM 12825 N N . GLN F 1 82 ? -42.71796 -7.40165 -83.63250 1.000 39.82682 82 GLN F N 1
ATOM 12826 C CA . GLN F 1 82 ? -42.64927 -7.12847 -85.05930 1.000 40.72467 82 GLN F CA 1
ATOM 12827 C C . GLN F 1 82 ? -42.45835 -8.41372 -85.84247 1.000 35.44484 82 GLN F C 1
ATOM 12828 O O . GLN F 1 82 ? -43.13483 -8.62424 -86.85894 1.000 34.14746 82 GLN F O 1
ATOM 12834 N N . ALA F 1 83 ? -41.66082 -9.34218 -85.31811 1.000 34.51984 83 ALA F N 1
ATOM 12835 C CA . ALA F 1 83 ? -41.52487 -10.62164 -86.00528 1.000 35.07033 83 ALA F CA 1
ATOM 12836 C C . ALA F 1 83 ? -42.85053 -11.36051 -86.10208 1.000 34.69683 83 ALA F C 1
ATOM 12837 O O . ALA F 1 83 ? -43.25232 -11.79295 -87.19484 1.000 32.93106 83 ALA F O 1
ATOM 12839 N N . ILE F 1 84 ? -43.61743 -11.35020 -85.01198 1.000 33.79724 84 ILE F N 1
ATOM 12840 C CA . ILE F 1 84 ? -44.94162 -11.95140 -85.02369 1.000 34.99542 84 ILE F CA 1
ATOM 12841 C C . ILE F 1 84 ? -45.84098 -11.28419 -86.05795 1.000 35.08014 84 ILE F C 1
ATOM 12842 O O . ILE F 1 84 ? -46.40688 -11.96187 -86.93181 1.000 35.39805 84 ILE F O 1
ATOM 12847 N N . ALA F 1 85 ? -45.82487 -9.95483 -86.11202 1.000 33.31640 85 ALA F N 1
ATOM 12848 C CA . ALA F 1 85 ? -46.65591 -9.28686 -87.10042 1.000 33.17552 85 ALA F CA 1
ATOM 12849 C C . ALA F 1 85 ? -46.29421 -9.71519 -88.51161 1.000 33.97942 85 ALA F C 1
ATOM 12850 O O . ALA F 1 85 ? -47.18967 -10.14403 -89.26729 1.000 32.26857 85 ALA F O 1
ATOM 12852 N N . CYS F 1 86 ? -44.98020 -9.83303 -88.79891 1.000 31.94836 86 CYS F N 1
ATOM 12853 C CA . CYS F 1 86 ? -44.53028 -10.26812 -90.12023 1.000 31.35512 86 CYS F CA 1
ATOM 12854 C C . CYS F 1 86 ? -45.08128 -11.63311 -90.47799 1.000 31.29689 86 CYS F C 1
ATOM 12855 O O . CYS F 1 86 ? -45.53362 -11.85648 -91.60655 1.000 31.04569 86 CYS F O 1
ATOM 12858 N N . MET F 1 87 ? -44.94642 -12.58937 -89.56999 1.000 31.57324 87 MET F N 1
ATOM 12859 C CA . MET F 1 87 ? -45.42198 -13.93353 -89.86617 1.000 31.67655 87 MET F CA 1
ATOM 12860 C C . MET F 1 87 ? -46.93889 -13.98649 -89.98422 1.000 32.35189 87 MET F C 1
ATOM 12861 O O . MET F 1 87 ? -47.46057 -14.68570 -90.86445 1.000 32.07756 87 MET F O 1
ATOM 12866 N N . LYS F 1 88 ? -47.66632 -13.20257 -89.16277 1.000 32.44905 88 LYS F N 1
ATOM 12867 C CA . LYS F 1 88 ? -49.12351 -13.13129 -89.32738 1.000 32.79520 88 LYS F CA 1
ATOM 12868 C C . LYS F 1 88 ? -49.49844 -12.57625 -90.68510 1.000 32.27720 88 LYS F C 1
ATOM 12869 O O . LYS F 1 88 ? -50.55487 -12.91934 -91.21830 1.000 32.36446 88 LYS F O 1
ATOM 12875 N N . ALA F 1 89 ? -48.66286 -11.71284 -91.25390 1.000 31.80067 89 ALA F N 1
ATOM 12876 C CA . ALA F 1 89 ? -48.86641 -11.23156 -92.60849 1.000 31.33863 89 ALA F CA 1
ATOM 12877 C C . ALA F 1 89 ? -48.37008 -12.19319 -93.68596 1.000 32.27646 89 ALA F C 1
ATOM 12878 O O . ALA F 1 89 ? -48.43783 -11.85691 -94.87413 1.000 30.85704 89 ALA F O 1
ATOM 12880 N N . GLY F 1 90 ? -47.91505 -13.38530 -93.32743 1.000 31.08456 90 GLY F N 1
ATOM 12881 C CA . GLY F 1 90 ? -47.43875 -14.30605 -94.33964 1.000 31.80632 90 GLY F CA 1
ATOM 12882 C C . GLY F 1 90 ? -46.06676 -13.96486 -94.91763 1.000 33.30482 90 GLY F C 1
ATOM 12883 O O . GLY F 1 90 ? -45.75022 -14.38227 -96.03968 1.000 30.38136 90 GLY F O 1
ATOM 12884 N N . LYS F 1 91 ? -45.25724 -13.16843 -94.22198 1.000 31.76871 91 LYS F N 1
ATOM 12885 C CA . LYS F 1 91 ? -43.94863 -12.78663 -94.75377 1.000 32.73878 91 LYS F CA 1
ATOM 12886 C C . LYS F 1 91 ? -42.86329 -13.56606 -94.02044 1.000 30.28813 91 LYS F C 1
ATOM 12887 O O . LYS F 1 91 ? -42.89281 -13.68170 -92.78916 1.000 30.48478 91 LYS F O 1
ATOM 12893 N N . HIS F 1 92 ? -41.88049 -14.06081 -94.76751 1.000 33.30592 92 HIS F N 1
ATOM 12894 C CA . HIS F 1 92 ? -40.66722 -14.55254 -94.12965 1.000 30.22739 92 HIS F CA 1
ATOM 12895 C C . HIS F 1 92 ? -40.01967 -13.38418 -93.42250 1.000 30.11905 92 HIS F C 1
ATOM 12896 O O . HIS F 1 92 ? -40.19940 -12.22998 -93.80803 1.000 30.05036 92 HIS F O 1
ATOM 12903 N N . VAL F 1 93 ? -39.29633 -13.67083 -92.35864 1.000 30.17251 93 VAL F N 1
ATOM 12904 C CA . VAL F 1 93 ? -38.70412 -12.61114 -91.55750 1.000 30.15992 93 VAL F CA 1
ATOM 12905 C C . VAL F 1 93 ? -37.29192 -12.99460 -91.12577 1.000 30.14574 93 VAL F C 1
ATOM 12906 O O . VAL F 1 93 ? -37.01962 -14.13916 -90.75332 1.000 30.29073 93 VAL F O 1
ATOM 12910 N N . GLN F 1 94 ? -36.39649 -12.01652 -91.19948 1.000 30.03035 94 GLN F N 1
ATOM 12911 C CA . GLN F 1 94 ? -35.08458 -12.08061 -90.57638 1.000 32.11707 94 GLN F CA 1
ATOM 12912 C C . GLN F 1 94 ? -35.06457 -10.99359 -89.52837 1.000 30.67670 94 GLN F C 1
ATOM 12913 O O . GLN F 1 94 ? -35.28323 -9.82224 -89.84538 1.000 32.98477 94 GLN F O 1
ATOM 12919 N N . VAL F 1 95 ? -34.65418 -11.35371 -88.32645 1.000 30.18123 95 VAL F N 1
ATOM 12920 C CA . VAL F 1 95 ? -34.71070 -10.43772 -87.21009 1.000 32.21604 95 VAL F CA 1
ATOM 12921 C C . VAL F 1 95 ? -33.29998 -10.23421 -86.70143 1.000 34.93553 95 VAL F C 1
ATOM 12922 O O . VAL F 1 95 ? -32.63281 -11.19397 -86.29641 1.000 32.04295 95 VAL F O 1
ATOM 12926 N N . GLU F 1 96 ? -32.90613 -8.97634 -86.57233 1.000 39.34352 96 GLU F N 1
ATOM 12927 C CA . GLU F 1 96 ? -31.63674 -8.72836 -85.94127 1.000 36.97775 96 GLU F CA 1
ATOM 12928 C C . GLU F 1 96 ? -31.63030 -9.28226 -84.54224 1.000 39.54587 96 GLU F C 1
ATOM 12929 O O . GLU F 1 96 ? -32.67155 -9.45810 -83.90166 1.000 36.98086 96 GLU F O 1
ATOM 12935 N N . ILE F 1 97 ? -30.42079 -9.58842 -84.11277 1.000 37.88254 97 ILE F N 1
ATOM 12936 C CA . ILE F 1 97 ? -30.16094 -10.08154 -82.76822 1.000 35.32922 97 ILE F CA 1
ATOM 12937 C C . ILE F 1 97 ? -30.35167 -8.92957 -81.79864 1.000 36.83266 97 ILE F C 1
ATOM 12938 O O . ILE F 1 97 ? -30.07609 -7.77210 -82.14943 1.000 38.15076 97 ILE F O 1
ATOM 12943 N N . PRO F 1 98 ? -30.90227 -9.18179 -80.62721 1.000 35.74368 98 PRO F N 1
ATOM 12944 C CA . PRO F 1 98 ? -31.50122 -10.44934 -80.19110 1.000 34.24210 98 PRO F CA 1
ATOM 12945 C C . PRO F 1 98 ? -32.91128 -10.71605 -80.72517 1.000 38.70985 98 PRO F C 1
ATOM 12946 O O . PRO F 1 98 ? -33.68927 -9.80212 -81.05675 1.000 37.36533 98 PRO F O 1
ATOM 12950 N N . LEU F 1 99 ? -33.19760 -12.01095 -80.90230 1.000 36.04317 99 LEU F N 1
ATOM 12951 C CA . LEU F 1 99 ? -34.54396 -12.44004 -81.23741 1.000 34.88066 99 LEU F CA 1
ATOM 12952 C C . LEU F 1 99 ? -35.60305 -11.80924 -80.33996 1.000 37.11952 99 LEU F C 1
ATOM 12953 O O . LEU F 1 99 ? -36.65615 -11.38643 -80.81462 1.000 38.42959 99 LEU F O 1
ATOM 12958 N N . ALA F 1 100 ? -35.32086 -11.68901 -79.05818 1.000 35.98186 100 ALA F N 1
ATOM 12959 C CA . ALA F 1 100 ? -36.19208 -11.00150 -78.12840 1.000 37.91821 100 ALA F CA 1
ATOM 12960 C C . ALA F 1 100 ? -35.31208 -10.62826 -76.95249 1.000 39.95126 100 ALA F C 1
ATOM 12961 O O . ALA F 1 100 ? -34.17597 -11.09552 -76.84188 1.000 38.55243 100 ALA F O 1
ATOM 12963 N N . ASP F 1 101 ? -35.79493 -9.71378 -76.12801 1.000 39.87195 101 ASP F N 1
ATOM 12964 C CA . ASP F 1 101 ? -35.13719 -9.47288 -74.86072 1.000 36.46728 101 ASP F CA 1
ATOM 12965 C C . ASP F 1 101 ? -35.80618 -10.20788 -73.70884 1.000 37.98803 101 ASP F C 1
ATOM 12966 O O . ASP F 1 101 ? -35.47288 -9.93852 -72.55504 1.000 41.91803 101 ASP F O 1
ATOM 12971 N N . ALA F 1 102 ? -36.70951 -11.15365 -73.99195 1.000 38.11165 102 ALA F N 1
ATOM 12972 C CA . ALA F 1 102 ? -37.30399 -12.03087 -72.98756 1.000 37.52411 102 ALA F CA 1
ATOM 12973 C C . ALA F 1 102 ? -37.53242 -13.41658 -73.57140 1.000 37.43060 102 ALA F C 1
ATOM 12974 O O . ALA F 1 102 ? -37.97945 -13.53912 -74.71625 1.000 40.90969 102 ALA F O 1
ATOM 12976 N N . LEU F 1 103 ? -37.32519 -14.45198 -72.75057 1.000 36.65763 103 LEU F N 1
ATOM 12977 C CA . LEU F 1 103 ? -37.54860 -15.82894 -73.20049 1.000 37.69468 103 LEU F CA 1
ATOM 12978 C C . LEU F 1 103 ? -38.99510 -16.04888 -73.65654 1.000 41.32616 103 LEU F C 1
ATOM 12979 O O . LEU F 1 103 ? -39.23995 -16.76769 -74.63002 1.000 42.90599 103 LEU F O 1
ATOM 12984 N N . LYS F 1 104 ? -39.96633 -15.47591 -72.93649 1.000 46.69618 104 LYS F N 1
ATOM 12985 C CA . LYS F 1 104 ? -41.38393 -15.63000 -73.27868 1.000 48.46043 104 LYS F CA 1
ATOM 12986 C C . LYS F 1 104 ? -41.65981 -15.16331 -74.71452 1.000 51.26527 104 LYS F C 1
ATOM 12987 O O . LYS F 1 104 ? -42.41120 -15.80290 -75.47261 1.000 49.76579 104 LYS F O 1
ATOM 12993 N N . ASP F 1 105 ? -41.12362 -13.99584 -75.07884 1.000 45.89542 105 ASP F N 1
ATOM 12994 C CA . ASP F 1 105 ? -41.38375 -13.45033 -76.40676 1.000 44.09624 105 ASP F CA 1
ATOM 12995 C C . ASP F 1 105 ? -40.68418 -14.26755 -77.48448 1.000 41.44973 105 ASP F C 1
ATOM 12996 O O . ASP F 1 105 ? -41.23688 -14.49015 -78.57315 1.000 41.05904 105 ASP F O 1
ATOM 13001 N N . ALA F 1 106 ? -39.46263 -14.71069 -77.20476 1.000 42.83608 106 ALA F N 1
ATOM 13002 C CA . ALA F 1 106 ? -38.79252 -15.63155 -78.11514 1.000 43.66191 106 ALA F CA 1
ATOM 13003 C C . ALA F 1 106 ? -39.61392 -16.89984 -78.32191 1.000 40.72525 106 ALA F C 1
ATOM 13004 O O . ALA F 1 106 ? -39.70458 -17.41377 -79.44496 1.000 38.75787 106 ALA F O 1
ATOM 13006 N N . GLN F 1 107 ? -40.27114 -17.38542 -77.27300 1.000 42.64234 107 GLN F N 1
ATOM 13007 C CA . GLN F 1 107 ? -41.12204 -18.55352 -77.46353 1.000 43.56297 107 GLN F CA 1
ATOM 13008 C C . GLN F 1 107 ? -42.31717 -18.24472 -78.33211 1.000 39.32557 107 GLN F C 1
ATOM 13009 O O . GLN F 1 107 ? -42.69147 -19.06593 -79.16915 1.000 40.55771 107 GLN F O 1
ATOM 13015 N N . GLU F 1 108 ? -42.93923 -17.08288 -78.14755 1.000 41.36118 108 GLU F N 1
ATOM 13016 C CA . GLU F 1 108 ? -44.07032 -16.72563 -79.01400 1.000 42.08106 108 GLU F CA 1
ATOM 13017 C C . GLU F 1 108 ? -43.65853 -16.67450 -80.48588 1.000 38.34004 108 GLU F C 1
ATOM 13018 O O . GLU F 1 108 ? -44.36849 -17.18941 -81.35719 1.000 37.11419 108 GLU F O 1
ATOM 13024 N N . VAL F 1 109 ? -42.47317 -16.13776 -80.76562 1.000 40.22740 109 VAL F N 1
ATOM 13025 C CA . VAL F 1 109 ? -41.95028 -16.12737 -82.13285 1.000 36.25790 109 VAL F CA 1
ATOM 13026 C C . VAL F 1 109 ? -41.71727 -17.54615 -82.64607 1.000 33.70822 109 VAL F C 1
ATOM 13027 O O . VAL F 1 109 ? -42.11122 -17.88779 -83.76542 1.000 34.81682 109 VAL F O 1
ATOM 13031 N N . ALA F 1 110 ? -41.10909 -18.40012 -81.83092 1.000 36.90615 110 ALA F N 1
ATOM 13032 C CA . ALA F 1 110 ? -40.86358 -19.77817 -82.25075 1.000 38.32680 110 ALA F CA 1
ATOM 13033 C C . ALA F 1 110 ? -42.17364 -20.52827 -82.52421 1.000 39.17068 110 ALA F C 1
ATOM 13034 O O . ALA F 1 110 ? -42.31536 -21.21234 -83.55071 1.000 39.89784 110 ALA F O 1
ATOM 13036 N N . GLU F 1 111 ? -43.16756 -20.34456 -81.66320 1.000 39.94554 111 GLU F N 1
ATOM 13037 C CA . GLU F 1 111 ? -44.45160 -21.00673 -81.86606 1.000 46.54156 111 GLU F CA 1
ATOM 13038 C C . GLU F 1 111 ? -45.13299 -20.53575 -83.15005 1.000 44.47557 111 GLU F C 1
ATOM 13039 O O . GLU F 1 111 ? -45.68335 -21.34560 -83.91283 1.000 44.46726 111 GLU F O 1
ATOM 13045 N N . LEU F 1 112 ? -45.10255 -19.23767 -83.42361 1.000 37.34268 112 LEU F N 1
ATOM 13046 C CA . LEU F 1 112 ? -45.71779 -18.80778 -84.66656 1.000 34.73070 112 LEU F CA 1
ATOM 13047 C C . LEU F 1 112 ? -44.94869 -19.29123 -85.89999 1.000 36.11972 112 LEU F C 1
ATOM 13048 O O . LEU F 1 112 ? -45.56590 -19.67494 -86.90051 1.000 34.02673 112 LEU F O 1
ATOM 13053 N N . GLN F 1 113 ? -43.60826 -19.30772 -85.85637 1.000 36.28910 113 GLN F N 1
ATOM 13054 C CA . GLN F 1 113 ? -42.86358 -19.86627 -86.98696 1.000 33.65098 113 GLN F CA 1
ATOM 13055 C C . GLN F 1 113 ? -43.27631 -21.31024 -87.25593 1.000 36.27898 113 GLN F C 1
ATOM 13056 O O . GLN F 1 113 ? -43.49999 -21.70815 -88.40618 1.000 37.13161 113 GLN F O 1
ATOM 13062 N N . LYS F 1 114 ? -43.35159 -22.11596 -86.19397 1.000 34.43912 114 LYS F N 1
ATOM 13063 C CA . LYS F 1 114 ? -43.76408 -23.50981 -86.31711 1.000 35.54013 114 LYS F CA 1
ATOM 13064 C C . LYS F 1 114 ? -45.19822 -23.64880 -86.86288 1.000 42.47890 114 LYS F C 1
ATOM 13065 O O . LYS F 1 114 ? -45.50891 -24.59041 -87.60208 1.000 40.36098 114 LYS F O 1
ATOM 13071 N N . GLN F 1 115 ? -46.09830 -22.75525 -86.46937 1.000 39.53290 115 GLN F N 1
ATOM 13072 C CA . GLN F 1 115 ? -47.46664 -22.83259 -86.96729 1.000 42.28447 115 GLN F CA 1
ATOM 13073 C C . GLN F 1 115 ? -47.56094 -22.46321 -88.45377 1.000 43.40274 115 GLN F C 1
ATOM 13074 O O . GLN F 1 115 ? -48.33325 -23.07250 -89.21398 1.000 38.57565 115 GLN F O 1
ATOM 13080 N N . THR F 1 116 ? -46.79894 -21.45719 -88.88207 1.000 38.68848 116 THR F N 1
ATOM 13081 C CA . THR F 1 116 ? -46.86158 -20.99541 -90.26407 1.000 35.96060 116 THR F CA 1
ATOM 13082 C C . THR F 1 116 ? -45.94394 -21.76490 -91.20483 1.000 38.72462 116 THR F C 1
ATOM 13083 O O . THR F 1 116 ? -46.24334 -21.86179 -92.40084 1.000 37.76721 116 THR F O 1
ATOM 13087 N N . GLY F 1 117 ? -44.84884 -22.33870 -90.69040 1.000 39.15361 117 GLY F N 1
ATOM 13088 C CA . GLY F 1 117 ? -43.83284 -22.94105 -91.54284 1.000 40.88853 117 GLY F CA 1
ATOM 13089 C C . GLY F 1 117 ? -43.02004 -21.96522 -92.37682 1.000 37.89777 117 GLY F C 1
ATOM 13090 O O . GLY F 1 117 ? -42.35194 -22.38320 -93.32770 1.000 37.65430 117 GLY F O 1
ATOM 13091 N N . LEU F 1 118 ? -43.11881 -20.67294 -92.08322 1.000 34.10705 118 LEU F N 1
ATOM 13092 C CA . LEU F 1 118 ? -42.33194 -19.62822 -92.72532 1.000 35.19533 118 LEU F CA 1
ATOM 13093 C C . LEU F 1 118 ? -40.87676 -19.62677 -92.22690 1.000 36.91172 118 LEU F C 1
ATOM 13094 O O . LEU F 1 118 ? -40.57253 -20.03319 -91.09583 1.000 35.31111 118 LEU F O 1
ATOM 13099 N N . VAL F 1 119 ? -39.95589 -19.26054 -93.11966 1.000 33.92992 119 VAL F N 1
ATOM 13100 C CA . VAL F 1 119 ? -38.59486 -18.90425 -92.71364 1.000 34.34304 119 VAL F CA 1
ATOM 13101 C C . VAL F 1 119 ? -38.56132 -17.74359 -91.71684 1.000 30.78527 119 VAL F C 1
ATOM 13102 O O . VAL F 1 119 ? -38.79833 -16.58777 -92.07974 1.000 31.96673 119 VAL F O 1
ATOM 13106 N N . ALA F 1 120 ? -38.14900 -18.01286 -90.48742 1.000 30.88198 120 ALA F N 1
ATOM 13107 C CA . ALA F 1 120 ? -37.85193 -16.96076 -89.52608 1.000 31.38639 120 ALA F CA 1
ATOM 13108 C C . ALA F 1 120 ? -36.41144 -17.14172 -89.02921 1.000 33.79542 120 ALA F C 1
ATOM 13109 O O . ALA F 1 120 ? -36.08023 -18.13251 -88.36623 1.000 33.08877 120 ALA F O 1
ATOM 13111 N N . MET F 1 121 ? -35.58041 -16.14465 -89.29767 1.000 34.64528 121 MET F N 1
ATOM 13112 C CA . MET F 1 121 ? -34.14473 -16.17074 -89.05685 1.000 30.93162 121 MET F CA 1
ATOM 13113 C C . MET F 1 121 ? -33.77794 -15.07789 -88.07441 1.000 32.31421 121 MET F C 1
ATOM 13114 O O . MET F 1 121 ? -34.42573 -14.01866 -88.04673 1.000 30.88546 121 MET F O 1
ATOM 13119 N N . VAL F 1 122 ? -32.77257 -15.35391 -87.22268 1.000 32.36831 122 VAL F N 1
ATOM 13120 C CA . VAL F 1 122 ? -32.19781 -14.32904 -86.35449 1.000 31.47416 122 VAL F CA 1
ATOM 13121 C C . VAL F 1 122 ? -30.79221 -13.98657 -86.85302 1.000 31.80938 122 VAL F C 1
ATOM 13122 O O . VAL F 1 122 ? -30.03735 -14.87528 -87.25193 1.000 31.51006 122 VAL F O 1
ATOM 13126 N N . GLY F 1 123 ? -30.45772 -12.69420 -86.86495 1.000 32.27985 123 GLY F N 1
ATOM 13127 C CA . GLY F 1 123 ? -29.18627 -12.19879 -87.37241 1.000 35.25318 123 GLY F CA 1
ATOM 13128 C C . GLY F 1 123 ? -27.94942 -12.44069 -86.50628 1.000 37.07669 123 GLY F C 1
ATOM 13129 O O . GLY F 1 123 ? -27.27082 -11.48095 -86.12006 1.000 33.93674 123 GLY F O 1
ATOM 13130 N N . HIS F 1 124 ? -27.66512 -13.69616 -86.15968 1.000 31.59178 124 HIS F N 1
ATOM 13131 C CA . HIS F 1 124 ? -26.40911 -14.09465 -85.52444 1.000 35.33818 124 HIS F CA 1
ATOM 13132 C C . HIS F 1 124 ? -25.22696 -14.09660 -86.49472 1.000 35.20379 124 HIS F C 1
ATOM 13133 O O . HIS F 1 124 ? -24.67894 -15.14826 -86.84711 1.000 33.76345 124 HIS F O 1
ATOM 13140 N N . THR F 1 125 ? -24.85006 -12.88621 -86.91512 1.000 34.21963 125 THR F N 1
ATOM 13141 C CA . THR F 1 125 ? -23.87285 -12.65223 -87.97076 1.000 39.37881 125 THR F CA 1
ATOM 13142 C C . THR F 1 125 ? -22.55118 -13.37697 -87.77084 1.000 38.07865 125 THR F C 1
ATOM 13143 O O . THR F 1 125 ? -21.88309 -13.70360 -88.75075 1.000 38.25338 125 THR F O 1
ATOM 13147 N N . ARG F 1 126 ? -22.19367 -13.68799 -86.52454 1.000 43.29551 126 ARG F N 1
ATOM 13148 C CA . ARG F 1 126 ? -20.96349 -14.41497 -86.23988 1.000 42.89818 126 ARG F CA 1
ATOM 13149 C C . ARG F 1 126 ? -20.93003 -15.77180 -86.92868 1.000 47.39550 126 ARG F C 1
ATOM 13150 O O . ARG F 1 126 ? -19.84821 -16.25802 -87.29214 1.000 47.14652 126 ARG F O 1
ATOM 13158 N N . ARG F 1 127 ? -22.09604 -16.38494 -87.14769 1.000 36.81218 127 ARG F N 1
ATOM 13159 C CA . ARG F 1 127 ? -22.13066 -17.60798 -87.93625 1.000 35.02074 127 ARG F CA 1
ATOM 13160 C C . ARG F 1 127 ? -21.68210 -17.37161 -89.36052 1.000 34.68861 127 ARG F C 1
ATOM 13161 O O . ARG F 1 127 ? -21.33548 -18.32753 -90.06291 1.000 36.76838 127 ARG F O 1
ATOM 13169 N N . PHE F 1 128 ? -21.86274 -16.16126 -89.86172 1.000 34.34905 128 PHE F N 1
ATOM 13170 C CA . PHE F 1 128 ? -21.61265 -15.86754 -91.26253 1.000 36.77161 128 PHE F CA 1
ATOM 13171 C C . PHE F 1 128 ? -20.32177 -15.09333 -91.51191 1.000 37.65521 128 PHE F C 1
ATOM 13172 O O . PHE F 1 128 ? -19.91865 -14.99533 -92.66897 1.000 37.57678 128 PHE F O 1
ATOM 13180 N N . ASN F 1 129 ? -19.62548 -14.60493 -90.47820 1.000 36.40674 129 ASN F N 1
ATOM 13181 C CA . ASN F 1 129 ? -18.33850 -13.96596 -90.72904 1.000 38.91638 129 ASN F CA 1
ATOM 13182 C C . ASN F 1 129 ? -17.34789 -14.95999 -91.33297 1.000 35.70115 129 ASN F C 1
ATOM 13183 O O . ASN F 1 129 ? -17.14087 -16.03830 -90.76351 1.000 37.22183 129 ASN F O 1
ATOM 13188 N N . PRO F 1 130 ? -16.63923 -14.59599 -92.40210 1.000 37.28816 130 PRO F N 1
ATOM 13189 C CA . PRO F 1 130 ? -15.69116 -15.54914 -93.02348 1.000 39.83991 130 PRO F CA 1
ATOM 13190 C C . PRO F 1 130 ? -14.65384 -16.09967 -92.04274 1.000 36.68391 130 PRO F C 1
ATOM 13191 O O . PRO F 1 130 ? -14.25570 -17.26421 -92.13109 1.000 34.99852 130 PRO F O 1
ATOM 13195 N N . SER F 1 131 ? -14.19049 -15.25690 -91.11744 1.000 33.06354 131 SER F N 1
ATOM 13196 C CA . SER F 1 131 ? -13.24966 -15.67489 -90.08558 1.000 35.55099 131 SER F CA 1
ATOM 13197 C C . SER F 1 131 ? -13.81450 -16.76062 -89.15797 1.000 35.72679 131 SER F C 1
ATOM 13198 O O . SER F 1 131 ? -13.18992 -17.82616 -88.96214 1.000 37.41767 131 SER F O 1
ATOM 13201 N N . HIS F 1 132 ? -15.07252 -16.61153 -88.76009 1.000 35.90021 132 HIS F N 1
ATOM 13202 C CA . HIS F 1 132 ? -15.72249 -17.59767 -87.90437 1.000 34.93498 132 HIS F CA 1
ATOM 13203 C C . HIS F 1 132 ? -16.09713 -18.82244 -88.71325 1.000 30.46580 132 HIS F C 1
ATOM 13204 O O . HIS F 1 132 ? -15.99789 -19.94429 -88.21674 1.000 32.14176 132 HIS F O 1
ATOM 13211 N N . GLN F 1 133 ? -16.48556 -18.63958 -89.96507 1.000 30.96378 133 GLN F N 1
ATOM 13212 C CA . GLN F 1 133 ? -16.71630 -19.80021 -90.81953 1.000 34.51494 133 GLN F CA 1
ATOM 13213 C C . GLN F 1 133 ? -15.46508 -20.64129 -91.00652 1.000 34.89935 133 GLN F C 1
ATOM 13214 O O . GLN F 1 133 ? -15.54433 -21.87413 -90.99894 1.000 32.29759 133 GLN F O 1
ATOM 13220 N N . TRP F 1 134 ? -14.30268 -19.99288 -91.18026 1.000 35.80782 134 TRP F N 1
ATOM 13221 C CA . TRP F 1 134 ? -13.03112 -20.70856 -91.28553 1.000 34.33927 134 TRP F CA 1
ATOM 13222 C C . TRP F 1 134 ? -12.79290 -21.56674 -90.04995 1.000 34.13869 134 TRP F C 1
ATOM 13223 O O . TRP F 1 134 ? -12.45874 -22.75913 -90.15277 1.000 33.04253 134 TRP F O 1
ATOM 13234 N N . VAL F 1 135 ? -12.96657 -20.98149 -88.86567 1.000 31.32414 135 VAL F N 1
ATOM 13235 C CA . VAL F 1 135 ? -12.78594 -21.81355 -87.68200 1.000 30.89623 135 VAL F CA 1
ATOM 13236 C C . VAL F 1 135 ? -13.81559 -22.93927 -87.65417 1.000 34.82982 135 VAL F C 1
ATOM 13237 O O . VAL F 1 135 ? -13.48175 -24.09748 -87.35937 1.000 36.04299 135 VAL F O 1
ATOM 13241 N N . HIS F 1 136 ? -15.07517 -22.63158 -87.99745 1.000 37.39004 136 HIS F N 1
ATOM 13242 C CA . HIS F 1 136 ? -16.12977 -23.64458 -87.97924 1.000 36.74444 136 HIS F CA 1
ATOM 13243 C C . HIS F 1 136 ? -15.80359 -24.80921 -88.92342 1.000 37.99283 136 HIS F C 1
ATOM 13244 O O . HIS F 1 136 ? -15.95045 -25.97778 -88.55756 1.000 41.24954 136 HIS F O 1
ATOM 13251 N N . LYS F 1 137 ? -15.37368 -24.50697 -90.14760 1.000 34.35060 137 LYS F N 1
ATOM 13252 C CA . LYS F 1 137 ? -14.98027 -25.54603 -91.09999 1.000 38.85539 137 LYS F CA 1
ATOM 13253 C C . LYS F 1 137 ? -13.79213 -26.38860 -90.64121 1.000 39.65978 137 LYS F C 1
ATOM 13254 O O . LYS F 1 137 ? -13.76240 -27.59837 -90.88902 1.000 41.33532 137 LYS F O 1
ATOM 13260 N N . LYS F 1 138 ? -12.81525 -25.78928 -89.94781 1.000 40.70144 138 LYS F N 1
ATOM 13261 C CA . LYS F 1 138 ? -11.72819 -26.60833 -89.38509 1.000 42.33520 138 LYS F CA 1
ATOM 13262 C C . LYS F 1 138 ? -12.24278 -27.56546 -88.32069 1.000 41.39788 138 LYS F C 1
ATOM 13263 O O . LYS F 1 138 ? -11.75616 -28.70006 -88.19831 1.000 38.49615 138 LYS F O 1
ATOM 13269 N N . ILE F 1 139 ? -13.20458 -27.11166 -87.52362 1.000 40.94110 139 ILE F N 1
ATOM 13270 C CA . ILE F 1 139 ? -13.79534 -27.98053 -86.51142 1.000 42.97071 139 ILE F CA 1
ATOM 13271 C C . ILE F 1 139 ? -14.59691 -29.11555 -87.16679 1.000 41.81255 139 ILE F C 1
ATOM 13272 O O . ILE F 1 139 ? -14.46893 -30.28842 -86.78878 1.000 40.00028 139 ILE F O 1
ATOM 13277 N N . GLU F 1 140 ? -15.42249 -28.78966 -88.15924 1.000 41.65330 140 GLU F N 1
ATOM 13278 C CA . GLU F 1 140 ? -16.19220 -29.81653 -88.86508 1.000 45.35813 140 GLU F CA 1
ATOM 13279 C C . GLU F 1 140 ? -15.29916 -30.85146 -89.53926 1.000 44.25758 140 GLU F C 1
ATOM 13280 O O . GLU F 1 140 ? -15.68250 -32.02026 -89.64591 1.000 45.94149 140 GLU F O 1
ATOM 13286 N N . ALA F 1 141 ? -14.12551 -30.44640 -90.02192 1.000 46.49975 141 ALA F N 1
ATOM 13287 C CA . ALA F 1 141 ? -13.14196 -31.37129 -90.58619 1.000 45.26556 141 ALA F CA 1
ATOM 13288 C C . ALA F 1 141 ? -12.40338 -32.20831 -89.53162 1.000 47.03391 141 ALA F C 1
ATOM 13289 O O . ALA F 1 141 ? -11.61693 -33.08212 -89.90790 1.000 48.30523 141 ALA F O 1
ATOM 13291 N N . GLY F 1 142 ? -12.61788 -31.96067 -88.23794 1.000 47.28587 142 GLY F N 1
ATOM 13292 C CA . GLY F 1 142 ? -11.90381 -32.63444 -87.16103 1.000 45.84583 142 GLY F CA 1
ATOM 13293 C C . GLY F 1 142 ? -10.45387 -32.25422 -86.94337 1.000 48.31074 142 GLY F C 1
ATOM 13294 O O . GLY F 1 142 ? -9.71870 -32.99568 -86.28253 1.000 47.65877 142 GLY F O 1
ATOM 13295 N N . GLU F 1 143 ? -10.02121 -31.12649 -87.49844 1.000 46.74035 143 GLU F N 1
ATOM 13296 C CA . GLU F 1 143 ? -8.66519 -30.57175 -87.43915 1.000 43.24187 143 GLU F CA 1
ATOM 13297 C C . GLU F 1 143 ? -8.42035 -29.63295 -86.24745 1.000 39.94003 143 GLU F C 1
ATOM 13298 O O . GLU F 1 143 ? -7.26294 -29.28427 -85.97184 1.000 42.33113 143 GLU F O 1
ATOM 13304 N N . PHE F 1 144 ? -9.46883 -29.19680 -85.54829 1.000 40.90697 144 PHE F N 1
ATOM 13305 C CA . PHE F 1 144 ? -9.35527 -28.23631 -84.45573 1.000 39.08744 144 PHE F CA 1
ATOM 13306 C C . PHE F 1 144 ? -10.41027 -28.52270 -83.40160 1.000 37.97285 144 PHE F C 1
ATOM 13307 O O . PHE F 1 144 ? -11.55057 -28.84069 -83.74253 1.000 37.27933 144 PHE F O 1
ATOM 13315 N N . ASN F 1 145 ? -10.02391 -28.47734 -82.12379 1.000 36.09868 145 ASN F N 1
ATOM 13316 C CA . ASN F 1 145 ? -11.02328 -28.52666 -81.05804 1.000 36.29380 145 ASN F CA 1
ATOM 13317 C C . ASN F 1 145 ? -10.83391 -27.34966 -80.10885 1.000 37.13030 145 ASN F C 1
ATOM 13318 O O . ASN F 1 145 ? -9.71204 -27.09854 -79.65342 1.000 36.26862 145 ASN F O 1
ATOM 13323 N N . ILE F 1 146 ? -11.91674 -26.61890 -79.82726 1.000 30.17134 146 ILE F N 1
ATOM 13324 C CA . ILE F 1 146 ? -11.87007 -25.49414 -78.88723 1.000 32.79222 146 ILE F CA 1
ATOM 13325 C C . ILE F 1 146 ? -11.68537 -25.96183 -77.44983 1.000 34.09389 146 ILE F C 1
ATOM 13326 O O . ILE F 1 146 ? -12.41343 -26.83675 -76.98070 1.000 35.89592 146 ILE F O 1
ATOM 13331 N N . GLN F 1 147 ? -10.64631 -25.45631 -76.77227 1.000 34.43280 147 GLN F N 1
ATOM 13332 C CA . GLN F 1 147 ? -10.53847 -25.58007 -75.32075 1.000 37.50064 147 GLN F CA 1
ATOM 13333 C C . GLN F 1 147 ? -11.09594 -24.37020 -74.56213 1.000 36.99327 147 GLN F C 1
ATOM 13334 O O . GLN F 1 147 ? -11.80713 -24.54087 -73.55918 1.000 36.61365 147 GLN F O 1
ATOM 13340 N N . GLN F 1 148 ? -10.76680 -23.15340 -75.00378 1.000 32.60271 148 GLN F N 1
ATOM 13341 C CA . GLN F 1 148 ? -11.28454 -21.95793 -74.35969 1.000 36.04391 148 GLN F CA 1
ATOM 13342 C C . GLN F 1 148 ? -11.51753 -20.86073 -75.40015 1.000 40.13091 148 GLN F C 1
ATOM 13343 O O . GLN F 1 148 ? -10.72388 -20.71198 -76.33735 1.000 33.42023 148 GLN F O 1
ATOM 13349 N N . MET F 1 149 ? -12.63937 -20.13354 -75.26428 1.000 35.51331 149 MET F N 1
ATOM 13350 C CA . MET F 1 149 ? -12.85537 -18.86978 -75.97690 1.000 35.16526 149 MET F CA 1
ATOM 13351 C C . MET F 1 149 ? -12.81070 -17.71354 -74.98295 1.000 37.45293 149 MET F C 1
ATOM 13352 O O . MET F 1 149 ? -13.51103 -17.76594 -73.97753 1.000 39.41996 149 MET F O 1
ATOM 13357 N N . ASP F 1 150 ? -11.90367 -16.74574 -75.18152 1.000 39.27435 150 ASP F N 1
ATOM 13358 C CA . ASP F 1 150 ? -11.83676 -15.54381 -74.34186 1.000 38.94404 150 ASP F CA 1
ATOM 13359 C C . ASP F 1 150 ? -12.29886 -14.32661 -75.16323 1.000 40.69530 150 ASP F C 1
ATOM 13360 O O . ASP F 1 150 ? -11.67317 -14.00637 -76.17819 1.000 37.38466 150 ASP F O 1
ATOM 13365 N N . VAL F 1 151 ? -13.37438 -13.63861 -74.73808 1.000 36.49648 151 VAL F N 1
ATOM 13366 C CA . VAL F 1 151 ? -14.05575 -12.63062 -75.56128 1.000 35.08912 151 VAL F CA 1
ATOM 13367 C C . VAL F 1 151 ? -14.19833 -11.30536 -74.81568 1.000 36.58523 151 VAL F C 1
ATOM 13368 O O . VAL F 1 151 ? -14.47301 -11.29022 -73.61373 1.000 38.33132 151 VAL F O 1
ATOM 13372 N N . GLN F 1 152 ? -13.95705 -10.19235 -75.52151 1.000 34.32516 152 GLN F N 1
ATOM 13373 C CA . GLN F 1 152 ? -14.16094 -8.84003 -75.00260 1.000 34.30296 152 GLN F CA 1
ATOM 13374 C C . GLN F 1 152 ? -15.12957 -8.11850 -75.93757 1.000 36.11960 152 GLN F C 1
ATOM 13375 O O . GLN F 1 152 ? -14.89134 -8.04888 -77.14708 1.000 35.34929 152 GLN F O 1
ATOM 13381 N N . THR F 1 153 ? -16.25909 -7.65846 -75.38901 1.000 37.13243 153 THR F N 1
ATOM 13382 C CA . THR F 1 153 ? -17.24358 -6.80389 -76.06919 1.000 36.97566 153 THR F CA 1
ATOM 13383 C C . THR F 1 153 ? -17.33627 -5.45685 -75.33822 1.000 37.12365 153 THR F C 1
ATOM 13384 O O . THR F 1 153 ? -17.93592 -5.36419 -74.26597 1.000 36.85744 153 THR F O 1
ATOM 13388 N N . TYR F 1 154 ? -16.73837 -4.42419 -75.92454 1.000 37.03918 154 TYR F N 1
ATOM 13389 C CA . TYR F 1 154 ? -16.49464 -3.12321 -75.30984 1.000 37.16644 154 TYR F CA 1
ATOM 13390 C C . TYR F 1 154 ? -17.05878 -1.93785 -76.09109 1.000 39.64649 154 TYR F C 1
ATOM 13391 O O . TYR F 1 154 ? -16.94175 -1.87884 -77.32267 1.000 39.41072 154 TYR F O 1
ATOM 13400 N N . PHE F 1 155 ? -17.72274 -1.02639 -75.37494 1.000 36.84833 155 PHE F N 1
ATOM 13401 C CA . PHE F 1 155 ? -18.14078 0.24150 -75.95438 1.000 37.75983 155 PHE F CA 1
ATOM 13402 C C . PHE F 1 155 ? -17.83039 1.31488 -74.91892 1.000 39.96703 155 PHE F C 1
ATOM 13403 O O . PHE F 1 155 ? -17.58820 1.00991 -73.74811 1.000 40.10600 155 PHE F O 1
ATOM 13411 N N . PHE F 1 156 ? -17.78666 2.57881 -75.35518 1.000 39.94571 156 PHE F N 1
ATOM 13412 C CA . PHE F 1 156 ? -17.76598 3.71487 -74.43300 1.000 42.33004 156 PHE F CA 1
ATOM 13413 C C . PHE F 1 156 ? -19.13659 4.36878 -74.53187 1.000 45.74719 156 PHE F C 1
ATOM 13414 O O . PHE F 1 156 ? -19.37820 5.18503 -75.42642 1.000 48.52400 156 PHE F O 1
ATOM 13422 N N . ARG F 1 157 ? -20.03153 4.02981 -73.61313 1.000 44.50187 157 ARG F N 1
ATOM 13423 C CA . ARG F 1 157 ? -21.38390 4.48484 -73.85773 1.000 49.16257 157 ARG F CA 1
ATOM 13424 C C . ARG F 1 157 ? -22.02519 4.81546 -72.50427 1.000 52.00035 157 ARG F C 1
ATOM 13425 O O . ARG F 1 157 ? -22.87721 4.09709 -71.99940 1.000 52.42251 157 ARG F O 1
ATOM 13433 N N . ARG F 1 158 ? -21.58381 5.90060 -71.87161 1.000 51.11106 158 ARG F N 1
ATOM 13434 C CA . ARG F 1 158 ? -22.15199 6.36922 -70.61398 1.000 57.84481 158 ARG F CA 1
ATOM 13435 C C . ARG F 1 158 ? -23.26311 7.41335 -70.71195 1.000 68.44233 158 ARG F C 1
ATOM 13436 O O . ARG F 1 158 ? -23.81727 7.79197 -69.67739 1.000 70.24226 158 ARG F O 1
ATOM 13444 N N . THR F 1 159 ? -23.63466 7.87016 -71.89206 1.000 71.83170 159 THR F N 1
ATOM 13445 C CA . THR F 1 159 ? -24.68814 8.86780 -72.03062 1.000 77.82315 159 THR F CA 1
ATOM 13446 C C . THR F 1 159 ? -25.73045 8.50037 -73.06708 1.000 82.54466 159 THR F C 1
ATOM 13447 O O . THR F 1 159 ? -25.45665 7.74200 -73.99749 1.000 85.68838 159 THR F O 1
ATOM 13451 N N . ASN F 1 160 ? -26.94217 9.02618 -72.87650 1.000 84.22026 160 ASN F N 1
ATOM 13452 C CA . ASN F 1 160 ? -28.04720 8.75956 -73.79019 1.000 87.42090 160 ASN F CA 1
ATOM 13453 C C . ASN F 1 160 ? -27.96656 9.67680 -74.99745 1.000 91.54378 160 ASN F C 1
ATOM 13454 O O . ASN F 1 160 ? -28.90282 9.73561 -75.79516 1.000 86.01123 160 ASN F O 1
ATOM 13459 N N . MET F 1 161 ? -26.80636 10.33247 -75.12112 1.000 125.40593 161 MET F N 1
ATOM 13460 C CA . MET F 1 161 ? -26.33532 11.28974 -76.11909 1.000 126.32089 161 MET F CA 1
ATOM 13461 C C . MET F 1 161 ? -27.32018 12.25287 -76.77782 1.000 126.15501 161 MET F C 1
ATOM 13462 O O . MET F 1 161 ? -28.46845 11.90092 -77.03428 1.000 125.51251 161 MET F O 1
ATOM 13467 N N . ASN F 1 162 ? -26.88712 13.49205 -77.02420 1.000 110.95278 162 ASN F N 1
ATOM 13468 C CA . ASN F 1 162 ? -27.66058 14.44223 -77.81610 1.000 108.88920 162 ASN F CA 1
ATOM 13469 C C . ASN F 1 162 ? -27.08287 14.63968 -79.20788 1.000 106.43930 162 ASN F C 1
ATOM 13470 O O . ASN F 1 162 ? -27.60249 15.45896 -79.96902 1.000 109.98538 162 ASN F O 1
ATOM 13475 N N . ALA F 1 163 ? -26.01165 13.93349 -79.55440 1.000 104.38855 163 ALA F N 1
ATOM 13476 C CA . ALA F 1 163 ? -25.43524 14.09427 -80.87972 1.000 96.29744 163 ALA F CA 1
ATOM 13477 C C . ALA F 1 163 ? -25.01703 12.79268 -81.53727 1.000 91.83226 163 ALA F C 1
ATOM 13478 O O . ALA F 1 163 ? -25.65284 11.75780 -81.32674 1.000 95.66186 163 ALA F O 1
ATOM 13480 N N . LEU F 1 164 ? -23.94864 12.84029 -82.34046 1.000 85.78734 164 LEU F N 1
ATOM 13481 C CA . LEU F 1 164 ? -23.35096 11.69769 -83.03444 1.000 86.43220 164 LEU F CA 1
ATOM 13482 C C . LEU F 1 164 ? -24.40931 11.02402 -83.89674 1.000 93.24986 164 LEU F C 1
ATOM 13483 O O . LEU F 1 164 ? -24.15805 9.98793 -84.53244 1.000 84.35331 164 LEU F O 1
ATOM 13488 N N . GLY F 1 165 ? -25.56521 11.67585 -83.93933 1.000 112.48548 165 GLY F N 1
ATOM 13489 C CA . GLY F 1 165 ? -26.84486 11.45329 -84.56176 1.000 112.16375 165 GLY F CA 1
ATOM 13490 C C . GLY F 1 165 ? -27.62707 12.39102 -83.65469 1.000 111.94875 165 GLY F C 1
ATOM 13491 O O . GLY F 1 165 ? -27.54741 13.61026 -83.83796 1.000 111.30684 165 GLY F O 1
ATOM 13492 N N . GLN F 1 166 ? -28.29265 11.86162 -82.62584 1.000 94.26788 166 GLN F N 1
ATOM 13493 C CA . GLN F 1 166 ? -29.04163 12.67979 -81.66685 1.000 91.08452 166 GLN F CA 1
ATOM 13494 C C . GLN F 1 166 ? -29.27862 11.86553 -80.39214 1.000 88.43417 166 GLN F C 1
ATOM 13495 O O . GLN F 1 166 ? -28.47344 10.99583 -80.04138 1.000 89.99451 166 GLN F O 1
ATOM 13501 N N . ALA F 1 167 ? -30.37452 12.18043 -79.70062 1.000 85.31662 167 ALA F N 1
ATOM 13502 C CA . ALA F 1 167 ? -30.88492 11.46358 -78.53721 1.000 77.92422 167 ALA F CA 1
ATOM 13503 C C . ALA F 1 167 ? -31.15949 10.03120 -78.96589 1.000 75.54891 167 ALA F C 1
ATOM 13504 O O . ALA F 1 167 ? -31.69305 9.80013 -80.05074 1.000 74.76088 167 ALA F O 1
ATOM 13506 N N . ARG F 1 168 ? -30.79402 9.05206 -78.14627 1.000 71.02784 168 ARG F N 1
ATOM 13507 C CA . ARG F 1 168 ? -31.18955 7.71286 -78.53470 1.000 72.03497 168 ARG F CA 1
ATOM 13508 C C . ARG F 1 168 ? -32.64401 7.54804 -78.15079 1.000 70.40238 168 ARG F C 1
ATOM 13509 O O . ARG F 1 168 ? -33.06577 8.05022 -77.10742 1.000 70.96186 168 ARG F O 1
ATOM 13517 N N . SER F 1 169 ? -33.41644 6.80953 -78.96368 1.000 66.78038 169 SER F N 1
ATOM 13518 C CA . SER F 1 169 ? -34.75864 6.45877 -78.52543 1.000 68.20824 169 SER F CA 1
ATOM 13519 C C . SER F 1 169 ? -34.86887 5.12519 -77.80502 1.000 66.01031 169 SER F C 1
ATOM 13520 O O . SER F 1 169 ? -35.95434 4.80149 -77.30510 1.000 70.02035 169 SER F O 1
ATOM 13523 N N . TRP F 1 170 ? -33.80610 4.33510 -77.75406 1.000 60.26459 170 TRP F N 1
ATOM 13524 C CA . TRP F 1 170 ? -33.88509 3.04688 -77.09001 1.000 56.79467 170 TRP F CA 1
ATOM 13525 C C . TRP F 1 170 ? -32.66002 2.78713 -76.22985 1.000 59.21721 170 TRP F C 1
ATOM 13526 O O . TRP F 1 170 ? -31.59180 3.35407 -76.46482 1.000 61.04731 170 TRP F O 1
ATOM 13537 N N . THR F 1 171 ? -32.82003 1.94452 -75.21524 1.000 57.56514 171 THR F N 1
ATOM 13538 C CA . THR F 1 171 ? -31.70017 1.57236 -74.36473 1.000 53.18493 171 THR F CA 1
ATOM 13539 C C . THR F 1 171 ? -31.21755 0.17233 -74.73505 1.000 52.42262 171 THR F C 1
ATOM 13540 O O . THR F 1 171 ? -32.02818 -0.75675 -74.85222 1.000 49.79187 171 THR F O 1
ATOM 13544 N N . ASP F 1 172 ? -29.90778 0.03323 -74.94472 1.000 49.18315 172 ASP F N 1
ATOM 13545 C CA . ASP F 1 172 ? -29.27166 -1.23607 -75.27416 1.000 43.84083 172 ASP F CA 1
ATOM 13546 C C . ASP F 1 172 ? -29.05293 -2.03589 -73.97298 1.000 44.80427 172 ASP F C 1
ATOM 13547 O O . ASP F 1 172 ? -29.34815 -1.56960 -72.87080 1.000 46.90004 172 ASP F O 1
ATOM 13552 N N . HIS F 1 173 ? -28.50302 -3.24461 -74.06753 1.000 44.30267 173 HIS F N 1
ATOM 13553 C CA . HIS F 1 173 ? -28.41833 -4.09718 -72.88855 1.000 43.23494 173 HIS F CA 1
ATOM 13554 C C . HIS F 1 173 ? -27.23120 -5.02734 -73.12533 1.000 43.70995 173 HIS F C 1
ATOM 13555 O O . HIS F 1 173 ? -27.11533 -5.65086 -74.18320 1.000 42.97039 173 HIS F O 1
ATOM 13562 N N . LEU F 1 174 ? -26.32029 -5.06340 -72.16360 1.000 43.13846 174 LEU F N 1
ATOM 13563 C CA . LEU F 1 174 ? -25.12958 -5.89031 -72.29687 1.000 45.16166 174 LEU F CA 1
ATOM 13564 C C . LEU F 1 174 ? -25.45041 -7.37055 -72.50322 1.000 50.38865 174 LEU F C 1
ATOM 13565 O O . LEU F 1 174 ? -24.96577 -7.99342 -73.46542 1.000 47.57672 174 LEU F O 1
ATOM 13570 N N . LEU F 1 175 ? -26.40959 -7.89529 -71.72381 1.000 45.87093 175 LEU F N 1
ATOM 13571 C CA . LEU F 1 175 ? -26.82263 -9.29351 -71.81598 1.000 40.39137 175 LEU F CA 1
ATOM 13572 C C . LEU F 1 175 ? -27.53533 -9.74172 -73.06982 1.000 40.11805 175 LEU F C 1
ATOM 13573 O O . LEU F 1 175 ? -26.91218 -10.39082 -73.91960 1.000 39.39199 175 LEU F O 1
ATOM 13578 N N . TRP F 1 176 ? -28.75866 -9.24990 -73.26755 1.000 41.26278 176 TRP F N 1
ATOM 13579 C CA . TRP F 1 176 ? -29.60101 -9.80276 -74.31776 1.000 39.51291 176 TRP F CA 1
ATOM 13580 C C . TRP F 1 176 ? -29.04343 -9.45691 -75.69444 1.000 40.23553 176 TRP F C 1
ATOM 13581 O O . TRP F 1 176 ? -29.03988 -10.30691 -76.58888 1.000 37.59127 176 TRP F O 1
ATOM 13592 N N . HIS F 1 177 ? -28.45185 -8.27043 -75.85698 1.000 38.84050 177 HIS F N 1
ATOM 13593 C CA . HIS F 1 177 ? -27.93528 -7.93808 -77.17802 1.000 38.31501 177 HIS F CA 1
ATOM 13594 C C . HIS F 1 177 ? -26.47918 -8.34972 -77.37774 1.000 39.61349 177 HIS F C 1
ATOM 13595 O O . HIS F 1 177 ? -26.16254 -9.03581 -78.35838 1.000 38.03239 177 HIS F O 1
ATOM 13602 N N . HIS F 1 178 ? -25.61066 -8.13645 -76.40251 1.000 41.43680 178 HIS F N 1
ATOM 13603 C CA . HIS F 1 178 ? -24.20701 -8.34223 -76.71056 1.000 37.31194 178 HIS F CA 1
ATOM 13604 C C . HIS F 1 178 ? -23.72962 -9.71117 -76.28384 1.000 34.41602 178 HIS F C 1
ATOM 13605 O O . HIS F 1 178 ? -23.09649 -10.38780 -77.08497 1.000 34.48694 178 HIS F O 1
ATOM 13612 N N . ALA F 1 179 ? -24.12078 -10.19953 -75.10701 1.000 35.18344 179 ALA F N 1
ATOM 13613 C CA . ALA F 1 179 ? -23.68249 -11.53104 -74.72478 1.000 35.51439 179 ALA F CA 1
ATOM 13614 C C . ALA F 1 179 ? -24.27242 -12.60560 -75.64101 1.000 35.29511 179 ALA F C 1
ATOM 13615 O O . ALA F 1 179 ? -23.64334 -13.64380 -75.84494 1.000 36.38290 179 ALA F O 1
ATOM 13617 N N . ALA F 1 180 ? -25.46880 -12.38391 -76.18431 1.000 36.42261 180 ALA F N 1
ATOM 13618 C CA . ALA F 1 180 ? -26.07194 -13.32695 -77.12438 1.000 35.92060 180 ALA F CA 1
ATOM 13619 C C . ALA F 1 180 ? -25.15229 -13.75091 -78.29024 1.000 34.31777 180 ALA F C 1
ATOM 13620 O O . ALA F 1 180 ? -25.06794 -14.95145 -78.60081 1.000 32.20406 180 ALA F O 1
ATOM 13622 N N . HIS F 1 181 ? -24.35148 -12.83169 -78.85394 1.000 34.95807 181 HIS F N 1
ATOM 13623 C CA . HIS F 1 181 ? -23.43872 -13.27736 -79.90966 1.000 34.97888 181 HIS F CA 1
ATOM 13624 C C . HIS F 1 181 ? -22.52187 -14.38356 -79.42991 1.000 34.50585 181 HIS F C 1
ATOM 13625 O O . HIS F 1 181 ? -22.43278 -15.43694 -80.07624 1.000 31.43620 181 HIS F O 1
ATOM 13632 N N . THR F 1 182 ? -21.95908 -14.22821 -78.22519 1.000 33.12669 182 THR F N 1
ATOM 13633 C CA . THR F 1 182 ? -20.96866 -15.17671 -77.74168 1.000 32.77865 182 THR F CA 1
ATOM 13634 C C . THR F 1 182 ? -21.61126 -16.42353 -77.17551 1.000 33.50170 182 THR F C 1
ATOM 13635 O O . THR F 1 182 ? -21.12330 -17.51892 -77.43371 1.000 31.88870 182 THR F O 1
ATOM 13639 N N . VAL F 1 183 ? -22.72022 -16.30066 -76.44147 1.000 33.07668 183 VAL F N 1
ATOM 13640 C CA . VAL F 1 183 ? -23.37237 -17.50060 -75.93496 1.000 30.65882 183 VAL F CA 1
ATOM 13641 C C . VAL F 1 183 ? -23.76119 -18.42120 -77.08772 1.000 32.41404 183 VAL F C 1
ATOM 13642 O O . VAL F 1 183 ? -23.38395 -19.61375 -77.11103 1.000 33.65680 183 VAL F O 1
ATOM 13646 N N . ASP F 1 184 ? -24.39885 -17.85075 -78.12952 1.000 29.21369 184 ASP F N 1
ATOM 13647 C CA . ASP F 1 184 ? -24.72317 -18.65480 -79.29996 1.000 31.57632 184 ASP F CA 1
ATOM 13648 C C . ASP F 1 184 ? -23.48148 -19.17687 -80.00501 1.000 31.35776 184 ASP F C 1
ATOM 13649 O O . ASP F 1 184 ? -23.35275 -20.38926 -80.22557 1.000 29.13723 184 ASP F O 1
ATOM 13654 N N . LEU F 1 185 ? -22.55680 -18.28016 -80.36516 1.000 31.60624 185 LEU F N 1
ATOM 13655 C CA . LEU F 1 185 ? -21.36796 -18.69494 -81.10947 1.000 34.19468 185 LEU F CA 1
ATOM 13656 C C . LEU F 1 185 ? -20.51651 -19.71509 -80.34421 1.000 34.94119 185 LEU F C 1
ATOM 13657 O O . LEU F 1 185 ? -20.01884 -20.67014 -80.93792 1.000 35.47425 185 LEU F O 1
ATOM 13662 N N . PHE F 1 186 ? -20.40335 -19.58738 -79.02111 1.000 32.96264 186 PHE F N 1
ATOM 13663 C CA . PHE F 1 186 ? -19.67057 -20.57781 -78.24453 1.000 33.38116 186 PHE F CA 1
ATOM 13664 C C . PHE F 1 186 ? -20.28651 -21.95556 -78.38204 1.000 36.42920 186 PHE F C 1
ATOM 13665 O O . PHE F 1 186 ? -19.58230 -22.91923 -78.70440 1.000 36.27039 186 PHE F O 1
ATOM 13673 N N . ALA F 1 187 ? -21.59543 -22.08499 -78.13210 1.000 32.76020 187 ALA F N 1
ATOM 13674 C CA . ALA F 1 187 ? -22.18566 -23.42259 -78.27425 1.000 36.26878 187 ALA F CA 1
ATOM 13675 C C . ALA F 1 187 ? -22.07452 -23.95514 -79.71170 1.000 33.81729 187 ALA F C 1
ATOM 13676 O O . ALA F 1 187 ? -21.80966 -25.14404 -79.92684 1.000 37.23548 187 ALA F O 1
ATOM 13678 N N . TYR F 1 188 ? -22.27519 -23.08878 -80.70109 1.000 29.56557 188 TYR F N 1
ATOM 13679 C CA . TYR F 1 188 ? -22.17498 -23.47631 -82.10144 1.000 31.41202 188 TYR F CA 1
ATOM 13680 C C . TYR F 1 188 ? -20.76091 -23.97292 -82.44825 1.000 37.24138 188 TYR F C 1
ATOM 13681 O O . TYR F 1 188 ? -20.59684 -25.00332 -83.11218 1.000 35.53229 188 TYR F O 1
ATOM 13690 N N . GLN F 1 189 ? -19.73661 -23.19429 -82.10166 1.000 34.76563 189 GLN F N 1
ATOM 13691 C CA . GLN F 1 189 ? -18.35292 -23.55448 -82.41987 1.000 37.17823 189 GLN F CA 1
ATOM 13692 C C . GLN F 1 189 ? -17.85394 -24.72354 -81.58079 1.000 36.59970 189 GLN F C 1
ATOM 13693 O O . GLN F 1 189 ? -17.09346 -25.56421 -82.06564 1.000 38.52871 189 GLN F O 1
ATOM 13699 N N . ALA F 1 190 ? -18.27338 -24.80664 -80.32160 1.000 41.10148 190 ALA F N 1
ATOM 13700 C CA . ALA F 1 190 ? -17.92679 -25.96810 -79.51927 1.000 35.85103 190 ALA F CA 1
ATOM 13701 C C . ALA F 1 190 ? -18.65937 -27.21023 -79.98860 1.000 39.69704 190 ALA F C 1
ATOM 13702 O O . ALA F 1 190 ? -18.20464 -28.31800 -79.68349 1.000 38.78042 190 ALA F O 1
ATOM 13704 N N . GLY F 1 191 ? -19.71777 -27.04633 -80.80045 1.000 41.61378 191 GLY F N 1
ATOM 13705 C CA . GLY F 1 191 ? -20.55178 -28.16274 -81.22286 1.000 35.16359 191 GLY F CA 1
ATOM 13706 C C . GLY F 1 191 ? -21.23573 -28.90379 -80.09612 1.000 38.15710 191 GLY F C 1
ATOM 13707 O O . GLY F 1 191 ? -21.47811 -30.10947 -80.21683 1.000 39.61219 191 GLY F O 1
ATOM 13708 N N . SER F 1 192 ? -21.46360 -28.23584 -78.95754 1.000 41.62605 192 SER F N 1
ATOM 13709 C CA . SER F 1 192 ? -21.90385 -28.86761 -77.72104 1.000 40.62799 192 SER F CA 1
ATOM 13710 C C . SER F 1 192 ? -22.71302 -27.88241 -76.87697 1.000 40.45710 192 SER F C 1
ATOM 13711 O O . SER F 1 192 ? -22.37995 -26.69325 -76.85272 1.000 43.27387 192 SER F O 1
ATOM 13714 N N . PRO F 1 193 ? -23.79577 -28.32386 -76.22753 1.000 41.00000 193 PRO F N 1
ATOM 13715 C CA . PRO F 1 193 ? -24.60546 -27.42312 -75.38220 1.000 39.97221 193 PRO F CA 1
ATOM 13716 C C . PRO F 1 193 ? -23.90846 -26.88855 -74.12326 1.000 42.44260 193 PRO F C 1
ATOM 13717 O O . PRO F 1 193 ? -23.05598 -27.53793 -73.50568 1.000 38.07207 193 PRO F O 1
ATOM 13721 N N . ILE F 1 194 ? -24.31150 -25.67613 -73.73492 1.000 41.64951 194 ILE F N 1
ATOM 13722 C CA . ILE F 1 194 ? -23.88817 -25.10108 -72.45899 1.000 41.07568 194 ILE F CA 1
ATOM 13723 C C . ILE F 1 194 ? -24.58287 -25.79462 -71.29225 1.000 37.20537 194 ILE F C 1
ATOM 13724 O O . ILE F 1 194 ? -25.80991 -25.95348 -71.26628 1.000 42.65946 194 ILE F O 1
ATOM 13729 N N . VAL F 1 195 ? -23.78091 -26.23191 -70.32693 1.000 40.32148 195 VAL F N 1
ATOM 13730 C CA . VAL F 1 195 ? -24.25615 -26.96033 -69.15802 1.000 38.81575 195 VAL F CA 1
ATOM 13731 C C . VAL F 1 195 ? -23.95515 -26.24466 -67.84137 1.000 41.25069 195 VAL F C 1
ATOM 13732 O O . VAL F 1 195 ? -24.45531 -26.68159 -66.79872 1.000 44.43148 195 VAL F O 1
ATOM 13736 N N . LYS F 1 196 ? -23.10330 -25.20935 -67.83214 1.000 40.79756 196 LYS F N 1
ATOM 13737 C CA . LYS F 1 196 ? -22.86916 -24.34446 -66.67243 1.000 39.42955 196 LYS F CA 1
ATOM 13738 C C . LYS F 1 196 ? -22.66308 -22.92259 -67.15467 1.000 36.80601 196 LYS F C 1
ATOM 13739 O O . LYS F 1 196 ? -21.84891 -22.68916 -68.05176 1.000 40.70686 196 LYS F O 1
ATOM 13745 N N . ALA F 1 197 ? -23.33776 -21.97534 -66.51236 1.000 35.42030 197 ALA F N 1
ATOM 13746 C CA . ALA F 1 197 ? -23.18584 -20.56169 -66.81149 1.000 37.15391 197 ALA F CA 1
ATOM 13747 C C . ALA F 1 197 ? -23.20744 -19.74433 -65.52605 1.000 39.18448 197 ALA F C 1
ATOM 13748 O O . ALA F 1 197 ? -24.06015 -19.96018 -64.66736 1.000 46.79420 197 ALA F O 1
ATOM 13750 N N . ASN F 1 198 ? -22.29303 -18.78320 -65.40845 1.000 39.80933 198 ASN F N 1
ATOM 13751 C CA . ASN F 1 198 ? -22.26414 -17.86142 -64.27978 1.000 39.72870 198 ASN F CA 1
ATOM 13752 C C . ASN F 1 198 ? -22.04234 -16.46126 -64.83728 1.000 39.57745 198 ASN F C 1
ATOM 13753 O O . ASN F 1 198 ? -21.30523 -16.29322 -65.81841 1.000 35.84634 198 ASN F O 1
ATOM 13758 N N . ALA F 1 199 ? -22.75268 -15.47662 -64.28533 1.000 33.00019 199 ALA F N 1
ATOM 13759 C CA . ALA F 1 199 ? -22.51992 -14.08246 -64.62553 1.000 32.99374 199 ALA F CA 1
ATOM 13760 C C . ALA F 1 199 ? -22.42251 -13.22675 -63.36991 1.000 34.73093 199 ALA F C 1
ATOM 13761 O O . ALA F 1 199 ? -23.07546 -13.50303 -62.36799 1.000 38.38734 199 ALA F O 1
ATOM 13763 N N . VAL F 1 200 ? -21.63000 -12.15784 -63.44100 1.000 37.31017 200 VAL F N 1
ATOM 13764 C CA . VAL F 1 200 ? -21.69204 -11.06325 -62.47527 1.000 37.15780 200 VAL F CA 1
ATOM 13765 C C . VAL F 1 200 ? -21.74675 -9.74531 -63.23111 1.000 37.62204 200 VAL F C 1
ATOM 13766 O O . VAL F 1 200 ? -21.32509 -9.64307 -64.38658 1.000 40.10203 200 VAL F O 1
ATOM 13770 N N . GLN F 1 201 ? -22.39534 -8.77372 -62.61790 1.000 36.46041 201 GLN F N 1
ATOM 13771 C CA . GLN F 1 201 ? -22.57997 -7.45473 -63.19087 1.000 37.07116 201 GLN F CA 1
ATOM 13772 C C . GLN F 1 201 ? -22.16393 -6.39867 -62.18560 1.000 40.02455 201 GLN F C 1
ATOM 13773 O O . GLN F 1 201 ? -22.11127 -6.66510 -60.98480 1.000 40.70480 201 GLN F O 1
ATOM 13779 N N . GLY F 1 202 ? -21.76921 -5.23182 -62.69131 1.000 40.11395 202 GLY F N 1
ATOM 13780 C CA . GLY F 1 202 ? -21.57969 -4.07581 -61.84800 1.000 39.04269 202 GLY F CA 1
ATOM 13781 C C . GLY F 1 202 ? -22.91495 -3.45239 -61.43550 1.000 42.65527 202 GLY F C 1
ATOM 13782 O O . GLY F 1 202 ? -23.99474 -3.96231 -61.75073 1.000 42.32034 202 GLY F O 1
ATOM 13783 N N . PRO F 1 203 ? -22.84757 -2.30755 -60.75002 1.000 41.91911 203 PRO F N 1
ATOM 13784 C CA . PRO F 1 203 ? -24.05621 -1.61984 -60.28553 1.000 43.57958 203 PRO F CA 1
ATOM 13785 C C . PRO F 1 203 ? -24.93372 -1.13036 -61.42981 1.000 49.53410 203 PRO F C 1
ATOM 13786 O O . PRO F 1 203 ? -24.44068 -0.77720 -62.50246 1.000 46.27017 203 PRO F O 1
ATOM 13790 N N . ILE F 1 204 ? -26.25128 -1.08413 -61.17736 1.000 46.05191 204 ILE F N 1
ATOM 13791 C CA . ILE F 1 204 ? -27.17292 -0.47821 -62.14291 1.000 54.60729 204 ILE F CA 1
ATOM 13792 C C . ILE F 1 204 ? -26.91148 1.02090 -62.14756 1.000 57.57733 204 ILE F C 1
ATOM 13793 O O . ILE F 1 204 ? -26.89974 1.67729 -61.09908 1.000 60.30536 204 ILE F O 1
ATOM 13798 N N . HIS F 1 205 ? -26.70418 1.55938 -63.34375 1.000 56.31481 205 HIS F N 1
ATOM 13799 C CA . HIS F 1 205 ? -26.46497 2.98373 -63.56669 1.000 64.54571 205 HIS F CA 1
ATOM 13800 C C . HIS F 1 205 ? -27.71452 3.83411 -63.34603 1.000 71.54401 205 HIS F C 1
ATOM 13801 O O . HIS F 1 205 ? -28.78443 3.53666 -63.88585 1.000 64.26107 205 HIS F O 1
ATOM 13808 N N . LYS F 1 206 ? -27.57496 4.85235 -62.48235 1.000 75.29437 206 LYS F N 1
ATOM 13809 C CA . LYS F 1 206 ? -28.69311 5.68943 -62.05093 1.000 80.79881 206 LYS F CA 1
ATOM 13810 C C . LYS F 1 206 ? -29.55676 6.21381 -63.19756 1.000 81.50082 206 LYS F C 1
ATOM 13811 O O . LYS F 1 206 ? -30.77918 6.25761 -63.06302 1.000 75.53662 206 LYS F O 1
ATOM 13817 N N . ASP F 1 207 ? -28.96430 6.63932 -64.32709 1.000 92.13968 207 ASP F N 1
ATOM 13818 C CA . ASP F 1 207 ? -29.78148 7.26191 -65.38923 1.000 96.03080 207 ASP F CA 1
ATOM 13819 C C . ASP F 1 207 ? -30.22947 6.30154 -66.48444 1.000 90.58176 207 ASP F C 1
ATOM 13820 O O . ASP F 1 207 ? -31.24970 6.55464 -67.13574 1.000 88.56505 207 ASP F O 1
ATOM 13825 N N . LEU F 1 208 ? -29.52262 5.20105 -66.68412 1.000 76.76075 208 LEU F N 1
ATOM 13826 C CA . LEU F 1 208 ? -29.85640 4.29441 -67.76552 1.000 72.49472 208 LEU F CA 1
ATOM 13827 C C . LEU F 1 208 ? -30.62400 3.07186 -67.30627 1.000 66.06755 208 LEU F C 1
ATOM 13828 O O . LEU F 1 208 ? -31.31062 2.45537 -68.12362 1.000 65.07784 208 LEU F O 1
ATOM 13833 N N . GLY F 1 209 ? -30.54990 2.72293 -66.02629 1.000 64.45364 209 GLY F N 1
ATOM 13834 C CA . GLY F 1 209 ? -31.25263 1.54608 -65.55797 1.000 59.33451 209 GLY F CA 1
ATOM 13835 C C . GLY F 1 209 ? -30.64350 0.23691 -66.01062 1.000 61.60127 209 GLY F C 1
ATOM 13836 O O . GLY F 1 209 ? -31.31815 -0.79377 -65.98706 1.000 59.07449 209 GLY F O 1
ATOM 13837 N N . ILE F 1 210 ? -29.37968 0.24613 -66.44885 1.000 59.16215 210 ILE F N 1
ATOM 13838 C CA . ILE F 1 210 ? -28.73307 -0.97239 -66.90349 1.000 56.22117 210 ILE F CA 1
ATOM 13839 C C . ILE F 1 210 ? -27.38094 -1.11616 -66.20989 1.000 54.69335 210 ILE F C 1
ATOM 13840 O O . ILE F 1 210 ? -26.80985 -0.16005 -65.67308 1.000 54.28108 210 ILE F O 1
ATOM 13845 N N . ALA F 1 211 ? -26.91704 -2.35743 -66.15372 1.000 53.03506 211 ALA F N 1
ATOM 13846 C CA . ALA F 1 211 ? -25.54740 -2.63545 -65.76031 1.000 49.09484 211 ALA F CA 1
ATOM 13847 C C . ALA F 1 211 ? -24.59731 -2.12582 -66.84732 1.000 48.42207 211 ALA F C 1
ATOM 13848 O O . ALA F 1 211 ? -24.91974 -2.20474 -68.04035 1.000 44.68887 211 ALA F O 1
ATOM 13850 N N . MET F 1 212 ? -23.48011 -1.49964 -66.42750 1.000 43.12250 212 MET F N 1
ATOM 13851 C CA . MET F 1 212 ? -22.45878 -0.95890 -67.33050 1.000 43.27278 212 MET F CA 1
ATOM 13852 C C . MET F 1 212 ? -21.28872 -1.90798 -67.59460 1.000 42.25326 212 MET F C 1
ATOM 13853 O O . MET F 1 212 ? -20.51413 -1.66990 -68.52804 1.000 42.11995 212 MET F O 1
ATOM 13858 N N . ASP F 1 213 ? -21.13256 -2.95524 -66.78432 1.000 40.35459 213 ASP F N 1
ATOM 13859 C CA . ASP F 1 213 ? -20.06192 -3.94251 -66.88069 1.000 40.77378 213 ASP F CA 1
ATOM 13860 C C . ASP F 1 213 ? -20.63265 -5.30536 -66.54752 1.000 40.24141 213 ASP F C 1
ATOM 13861 O O . ASP F 1 213 ? -21.43802 -5.43992 -65.62141 1.000 44.15932 213 ASP F O 1
ATOM 13866 N N . MET F 1 214 ? -20.15927 -6.32404 -67.24747 1.000 38.91686 214 MET F N 1
ATOM 13867 C CA . MET F 1 214 ? -20.70848 -7.64721 -67.01723 1.000 39.45655 214 MET F CA 1
ATOM 13868 C C . MET F 1 214 ? -19.62566 -8.66956 -67.34459 1.000 39.27978 214 MET F C 1
ATOM 13869 O O . MET F 1 214 ? -18.77422 -8.43018 -68.20977 1.000 32.51896 214 MET F O 1
ATOM 13874 N N . SER F 1 215 ? -19.61764 -9.76295 -66.58060 1.000 37.95348 215 SER F N 1
ATOM 13875 C CA . SER F 1 215 ? -18.72742 -10.89455 -66.79788 1.000 39.63220 215 SER F CA 1
ATOM 13876 C C . SER F 1 215 ? -19.52483 -12.18585 -66.86572 1.000 35.53503 215 SER F C 1
ATOM 13877 O O . SER F 1 215 ? -20.36251 -12.43532 -66.00073 1.000 36.97105 215 SER F O 1
ATOM 13880 N N . ILE F 1 216 ? -19.32163 -12.96454 -67.92588 1.000 35.81363 216 ILE F N 1
ATOM 13881 C CA . ILE F 1 216 ? -20.04738 -14.21437 -68.14508 1.000 38.90525 216 ILE F CA 1
ATOM 13882 C C . ILE F 1 216 ? -19.01871 -15.32365 -68.33923 1.000 36.43027 216 ILE F C 1
ATOM 13883 O O . ILE F 1 216 ? -17.99959 -15.12686 -68.99949 1.000 37.45938 216 ILE F O 1
ATOM 13888 N N . GLN F 1 217 ? -19.26171 -16.47486 -67.72292 1.000 36.25944 217 GLN F N 1
ATOM 13889 C CA . GLN F 1 217 ? -18.48391 -17.68654 -67.92723 1.000 36.91463 217 GLN F CA 1
ATOM 13890 C C . GLN F 1 217 ? -19.36825 -18.85180 -68.35600 1.000 37.50219 217 GLN F C 1
ATOM 13891 O O . GLN F 1 217 ? -20.41504 -19.09196 -67.74216 1.000 38.16607 217 GLN F O 1
ATOM 13897 N N . LEU F 1 218 ? -18.96832 -19.55995 -69.42199 1.000 35.60244 218 LEU F N 1
ATOM 13898 C CA . LEU F 1 218 ? -19.73301 -20.69874 -69.91580 1.000 35.59895 218 LEU F CA 1
ATOM 13899 C C . LEU F 1 218 ? -18.87994 -21.95879 -69.91736 1.000 36.25315 218 LEU F C 1
ATOM 13900 O O . LEU F 1 218 ? -17.66490 -21.90028 -70.09634 1.000 39.52172 218 LEU F O 1
ATOM 13905 N N . LYS F 1 219 ? -19.52618 -23.10412 -69.69315 1.000 38.36004 219 LYS F N 1
ATOM 13906 C CA . LYS F 1 219 ? -18.91069 -24.41946 -69.86289 1.000 36.99719 219 LYS F CA 1
ATOM 13907 C C . LYS F 1 219 ? -19.83657 -25.30876 -70.67926 1.000 38.48927 219 LYS F C 1
ATOM 13908 O O . LYS F 1 219 ? -21.01332 -25.47562 -70.33022 1.000 39.23385 219 LYS F O 1
ATOM 13914 N N . ALA F 1 220 ? -19.29764 -25.87955 -71.75802 1.000 39.63675 220 ALA F N 1
ATOM 13915 C CA . ALA F 1 220 ? -19.93833 -26.88502 -72.60560 1.000 38.99371 220 ALA F CA 1
ATOM 13916 C C . ALA F 1 220 ? -19.82562 -28.31226 -72.05837 1.000 40.24080 220 ALA F C 1
ATOM 13917 O O . ALA F 1 220 ? -18.96441 -28.64342 -71.23727 1.000 39.97246 220 ALA F O 1
ATOM 13919 N N . ALA F 1 221 ? -20.77261 -29.14780 -72.48908 1.000 39.68533 221 ALA F N 1
ATOM 13920 C CA . ALA F 1 221 ? -20.77934 -30.53947 -72.05874 1.000 41.18532 221 ALA F CA 1
ATOM 13921 C C . ALA F 1 221 ? -19.48610 -31.27142 -72.42936 1.000 45.12877 221 ALA F C 1
ATOM 13922 O O . ALA F 1 221 ? -19.05619 -32.16803 -71.69779 1.000 45.04671 221 ALA F O 1
ATOM 13924 N N . ASN F 1 222 ? -18.87614 -30.95007 -73.58768 1.000 42.92092 222 ASN F N 1
ATOM 13925 C CA . ASN F 1 222 ? -17.57756 -31.54622 -73.93903 1.000 40.57248 222 ASN F CA 1
ATOM 13926 C C . ASN F 1 222 ? -16.39143 -30.96804 -73.15648 1.000 42.91846 222 ASN F C 1
ATOM 13927 O O . ASN F 1 222 ? -15.26469 -31.44367 -73.32875 1.000 42.35468 222 ASN F O 1
ATOM 13932 N N . GLY F 1 223 ? -16.60981 -30.01898 -72.26019 1.000 48.26933 223 GLY F N 1
ATOM 13933 C CA . GLY F 1 223 ? -15.55156 -29.48088 -71.44358 1.000 46.21234 223 GLY F CA 1
ATOM 13934 C C . GLY F 1 223 ? -14.94547 -28.17516 -71.93117 1.000 46.86823 223 GLY F C 1
ATOM 13935 O O . GLY F 1 223 ? -14.15047 -27.57190 -71.17568 1.000 43.44484 223 GLY F O 1
ATOM 13936 N N . ALA F 1 224 ? -15.22688 -27.75051 -73.17351 1.000 35.80585 224 ALA F N 1
ATOM 13937 C CA . ALA F 1 224 ? -14.79540 -26.42036 -73.60656 1.000 34.81222 224 ALA F CA 1
ATOM 13938 C C . ALA F 1 224 ? -15.37176 -25.32734 -72.69298 1.000 40.16498 224 ALA F C 1
ATOM 13939 O O . ALA F 1 224 ? -16.53204 -25.39634 -72.24762 1.000 37.30533 224 ALA F O 1
ATOM 13941 N N . ILE F 1 225 ? -14.58363 -24.26555 -72.47482 1.000 34.58360 225 ILE F N 1
ATOM 13942 C CA . ILE F 1 225 ? -15.01652 -23.13723 -71.64558 1.000 35.67252 225 ILE F CA 1
ATOM 13943 C C . ILE F 1 225 ? -14.93374 -21.84705 -72.45411 1.000 37.18946 225 ILE F C 1
ATOM 13944 O O . ILE F 1 225 ? -14.23635 -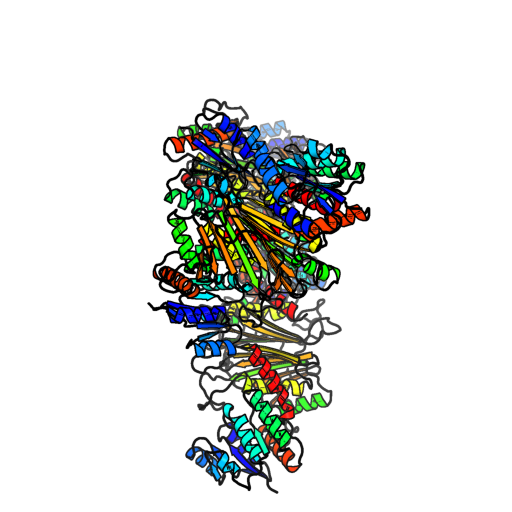21.76111 -73.46747 1.000 35.54841 225 ILE F O 1
ATOM 13949 N N . CYS F 1 226 ? -15.73463 -20.86198 -72.03001 1.000 34.46140 226 CYS F N 1
ATOM 13950 C CA . CYS F 1 226 ? -15.70647 -19.50283 -72.55254 1.000 34.84731 226 CYS F CA 1
ATOM 13951 C C . CYS F 1 226 ? -15.67064 -18.50059 -71.39323 1.000 38.54479 226 CYS F C 1
ATOM 13952 O O . CYS F 1 226 ? -16.36482 -18.67842 -70.39126 1.000 39.98696 226 CYS F O 1
ATOM 13955 N N . THR F 1 227 ? -14.82355 -17.47691 -71.51410 1.000 38.93755 227 THR F N 1
ATOM 13956 C CA . THR F 1 227 ? -14.80907 -16.29155 -70.65704 1.000 37.47380 227 THR F CA 1
ATOM 13957 C C . THR F 1 227 ? -15.24267 -15.07776 -71.48754 1.000 36.59351 227 THR F C 1
ATOM 13958 O O . THR F 1 227 ? -14.71269 -14.86570 -72.57834 1.000 40.00285 227 THR F O 1
ATOM 13962 N N . LEU F 1 228 ? -16.22049 -14.29943 -71.00089 1.000 37.60374 228 LEU F N 1
ATOM 13963 C CA . LEU F 1 228 ? -16.74651 -13.13130 -71.71933 1.000 38.52096 228 LEU F CA 1
ATOM 13964 C C . LEU F 1 228 ? -16.73664 -11.88951 -70.82820 1.000 36.70224 228 LEU F C 1
ATOM 13965 O O . LEU F 1 228 ? -17.39291 -11.87237 -69.78441 1.000 39.00204 228 LEU F O 1
ATOM 13970 N N . SER F 1 229 ? -15.99074 -10.85940 -71.22957 1.000 37.88743 229 SER F N 1
ATOM 13971 C CA . SER F 1 229 ? -16.01142 -9.53016 -70.61613 1.000 36.22768 229 SER F CA 1
ATOM 13972 C C . SER F 1 229 ? -16.80706 -8.55200 -71.47936 1.000 35.39155 229 SER F C 1
ATOM 13973 O O . SER F 1 229 ? -16.47644 -8.38262 -72.65606 1.000 35.43476 229 SER F O 1
ATOM 13976 N N . LEU F 1 230 ? -17.83676 -7.89234 -70.90262 1.000 37.77215 230 LEU F N 1
ATOM 13977 C CA . LEU F 1 230 ? -18.61119 -6.84881 -71.58440 1.000 37.38189 230 LEU F CA 1
ATOM 13978 C C . LEU F 1 230 ? -18.55014 -5.52207 -70.82865 1.000 37.12951 230 LEU F C 1
ATOM 13979 O O . LEU F 1 230 ? -18.61008 -5.50347 -69.59362 1.000 37.96903 230 LEU F O 1
ATOM 13984 N N . SER F 1 231 ? -18.46795 -4.40955 -71.56674 1.000 36.32682 231 SER F N 1
ATOM 13985 C CA . SER F 1 231 ? -18.45271 -3.08976 -70.93644 1.000 39.42060 231 SER F CA 1
ATOM 13986 C C . SER F 1 231 ? -18.98858 -1.96703 -71.83883 1.000 43.01143 231 SER F C 1
ATOM 13987 O O . SER F 1 231 ? -18.80328 -1.98442 -73.06362 1.000 41.71797 231 SER F O 1
ATOM 13990 N N . PHE F 1 232 ? -19.77818 -1.07691 -71.24184 1.000 37.31695 232 PHE F N 1
ATOM 13991 C CA . PHE F 1 232 ? -20.07025 0.22206 -71.83455 1.000 41.39445 232 PHE F CA 1
ATOM 13992 C C . PHE F 1 232 ? -19.17853 1.33935 -71.28640 1.000 43.27504 232 PHE F C 1
ATOM 13993 O O . PHE F 1 232 ? -19.37918 2.49976 -71.66778 1.000 41.53276 232 PHE F O 1
ATOM 14001 N N . ASN F 1 233 ? -18.23419 1.02234 -70.36943 1.000 42.81140 233 ASN F N 1
ATOM 14002 C CA . ASN F 1 233 ? -17.24698 1.93067 -69.75564 1.000 40.76999 233 ASN F CA 1
ATOM 14003 C C . ASN F 1 233 ? -15.82006 1.96744 -70.36101 1.000 44.07339 233 ASN F C 1
ATOM 14004 O O . ASN F 1 233 ? -14.98252 2.75553 -69.88472 1.000 40.91379 233 ASN F O 1
ATOM 14009 N N . ASN F 1 234 ? -15.52635 1.15762 -71.37767 1.000 43.91202 234 ASN F N 1
ATOM 14010 C CA . ASN F 1 234 ? -14.19482 0.97784 -71.99130 1.000 42.83025 234 ASN F CA 1
ATOM 14011 C C . ASN F 1 234 ? -13.83774 2.16668 -72.89218 1.000 42.13626 234 ASN F C 1
ATOM 14012 O O . ASN F 1 234 ? -14.40200 2.32250 -73.98033 1.000 40.11840 234 ASN F O 1
ATOM 14017 N N . ASP F 1 235 ? -12.92772 3.02305 -72.42263 1.000 43.45963 235 ASP F N 1
ATOM 14018 C CA . ASP F 1 235 ? -12.32315 4.07471 -73.25856 1.000 46.97678 235 ASP F CA 1
ATOM 14019 C C . ASP F 1 235 ? -11.18526 3.63758 -74.20078 1.000 46.01306 235 ASP F C 1
ATOM 14020 O O . ASP F 1 235 ? -10.00469 3.92988 -74.01138 1.000 48.24522 235 ASP F O 1
ATOM 14025 N N . GLY F 1 236 ? -11.56892 2.85827 -75.22789 1.000 48.10048 236 GLY F N 1
ATOM 14026 C CA . GLY F 1 236 ? -10.62531 2.31983 -76.19261 1.000 47.77512 236 GLY F CA 1
ATOM 14027 C C . GLY F 1 236 ? -11.28436 1.90301 -77.50946 1.000 47.32366 236 GLY F C 1
ATOM 14028 O O . GLY F 1 236 ? -12.42629 2.25624 -77.80151 1.000 47.72010 236 GLY F O 1
ATOM 14029 N N . PRO F 1 237 ? -10.58302 1.08783 -78.29679 1.000 49.04482 237 PRO F N 1
ATOM 14030 C CA . PRO F 1 237 ? -11.16721 0.49082 -79.50796 1.000 48.09775 237 PRO F CA 1
ATOM 14031 C C . PRO F 1 237 ? -12.47038 -0.23228 -79.20973 1.000 47.34983 237 PRO F C 1
ATOM 14032 O O . PRO F 1 237 ? -12.52978 -1.11121 -78.35187 1.000 47.61329 237 PRO F O 1
ATOM 14036 N N . LEU F 1 238 ? -13.51713 0.12680 -79.92490 1.000 39.94000 238 LEU F N 1
ATOM 14037 C CA . LEU F 1 238 ? -14.83171 -0.43213 -79.65448 1.000 44.45179 238 LEU F CA 1
ATOM 14038 C C . LEU F 1 238 ? -15.09193 -1.70144 -80.45259 1.000 43.06169 238 LEU F C 1
ATOM 14039 O O . LEU F 1 238 ? -14.56414 -1.89795 -81.54821 1.000 44.91076 238 LEU F O 1
ATOM 14044 N N . GLY F 1 239 ? -15.83165 -2.61297 -79.83046 1.000 40.80516 239 GLY F N 1
ATOM 14045 C CA . GLY F 1 239 ? -16.25358 -3.79398 -80.53733 1.000 43.03290 239 GLY F CA 1
ATOM 14046 C C . GLY F 1 239 ? -15.89427 -5.06651 -79.81959 1.000 37.21150 239 GLY F C 1
ATOM 14047 O O . GLY F 1 239 ? -15.55360 -5.06881 -78.63652 1.000 36.69798 239 GLY F O 1
ATOM 14048 N N . THR F 1 240 ? -15.94711 -6.14996 -80.57166 1.000 37.59014 240 THR F N 1
ATOM 14049 C CA . THR F 1 240 ? -15.59644 -7.47885 -80.10941 1.000 36.92454 240 THR F CA 1
ATOM 14050 C C . THR F 1 240 ? -14.33065 -8.06799 -80.71415 1.000 34.22797 240 THR F C 1
ATOM 14051 O O . THR F 1 240 ? -14.04598 -7.88243 -81.90387 1.000 34.35531 240 THR F O 1
ATOM 14055 N N . PHE F 1 241 ? -13.50079 -8.60387 -79.82861 1.000 33.43100 241 PHE F N 1
ATOM 14056 C CA . PHE F 1 241 ? -12.26771 -9.31607 -80.13494 1.000 32.68684 241 PHE F CA 1
ATOM 14057 C C . PHE F 1 241 ? -12.48271 -10.72744 -79.59576 1.000 32.28866 241 PHE F C 1
ATOM 14058 O O . PHE F 1 241 ? -12.96601 -10.88254 -78.46814 1.000 30.41506 241 PHE F O 1
ATOM 14066 N N . PHE F 1 242 ? -12.27000 -11.74916 -80.43539 1.000 28.69446 242 PHE F N 1
ATOM 14067 C CA . PHE F 1 242 ? -12.46885 -13.14390 -80.03418 1.000 32.13782 242 PHE F CA 1
ATOM 14068 C C . PHE F 1 242 ? -11.14783 -13.88788 -80.05481 1.000 32.87573 242 PHE F C 1
ATOM 14069 O O . PHE F 1 242 ? -10.38634 -13.77978 -81.01877 1.000 32.53981 242 PHE F O 1
ATOM 14077 N N . ARG F 1 243 ? -10.84789 -14.59516 -78.97009 1.000 34.92494 243 ARG F N 1
ATOM 14078 C CA . ARG F 1 243 ? -9.73260 -15.53658 -78.92905 1.000 32.74503 243 ARG F CA 1
ATOM 14079 C C . ARG F 1 243 ? -10.15719 -17.00237 -78.78971 1.000 36.10300 243 ARG F C 1
ATOM 14080 O O . ARG F 1 243 ? -10.68980 -17.39915 -77.74546 1.000 38.53809 243 ARG F O 1
ATOM 14088 N N . TYR F 1 244 ? -9.95016 -17.79271 -79.85072 1.000 35.57198 244 TYR F N 1
ATOM 14089 C CA . TYR F 1 244 ? -10.10252 -19.25004 -79.83503 1.000 32.91810 244 TYR F CA 1
ATOM 14090 C C . TYR F 1 244 ? -8.79842 -19.92924 -79.41825 1.000 37.15533 244 TYR F C 1
ATOM 14091 O O . TYR F 1 244 ? -7.82664 -19.92496 -80.18263 1.000 34.04328 244 TYR F O 1
ATOM 14100 N N . ILE F 1 245 ? -8.76039 -20.54435 -78.24336 1.000 33.99193 245 ILE F N 1
ATOM 14101 C CA . ILE F 1 245 ? -7.60270 -21.34599 -77.86748 1.000 34.11852 245 ILE F CA 1
ATOM 14102 C C . ILE F 1 245 ? -7.96196 -22.81548 -78.01867 1.000 36.18525 245 ILE F C 1
ATOM 14103 O O . ILE F 1 245 ? -8.78257 -23.32785 -77.25353 1.000 35.97620 245 ILE F O 1
ATOM 14108 N N . GLY F 1 246 ? -7.38528 -23.49894 -79.02977 1.000 37.11472 246 GLY F N 1
ATOM 14109 C CA . GLY F 1 246 ? -7.65442 -24.90979 -79.24987 1.000 34.07889 246 GLY F CA 1
ATOM 14110 C C . GLY F 1 246 ? -6.49132 -25.89407 -79.16136 1.000 38.22715 246 GLY F C 1
ATOM 14111 O O . GLY F 1 246 ? -5.32469 -25.47134 -79.25977 1.000 35.79653 246 GLY F O 1
ATOM 14112 N N . ASP F 1 247 ? -6.79917 -27.14094 -79.52123 1.000 34.44909 247 ASP F N 1
ATOM 14113 C CA . ASP F 1 247 ? -5.81507 -28.21331 -79.46960 1.000 36.15287 247 ASP F CA 1
ATOM 14114 C C . ASP F 1 247 ? -4.73877 -28.05733 -80.52066 1.000 38.08957 247 ASP F C 1
ATOM 14115 O O . ASP F 1 247 ? -3.56929 -28.33153 -80.26130 1.000 37.96340 247 ASP F O 1
ATOM 14120 N N . THR F 1 248 ? -5.08738 -27.56075 -81.67300 1.000 39.27578 248 THR F N 1
ATOM 14121 C CA . THR F 1 248 ? -4.13171 -27.47152 -82.73957 1.000 39.48189 248 THR F CA 1
ATOM 14122 C C . THR F 1 248 ? -3.65341 -26.05141 -82.95085 1.000 41.04264 248 THR F C 1
ATOM 14123 O O . THR F 1 248 ? -2.79313 -25.83836 -83.80978 1.000 45.38595 248 THR F O 1
ATOM 14127 N N . GLY F 1 249 ? -4.23088 -25.06907 -82.26496 1.000 38.86774 249 GLY F N 1
ATOM 14128 C CA . GLY F 1 249 ? -3.76002 -23.71880 -82.52655 1.000 37.77501 249 GLY F CA 1
ATOM 14129 C C . GLY F 1 249 ? -4.45164 -22.70034 -81.64761 1.000 38.58127 249 GLY F C 1
ATOM 14130 O O . GLY F 1 249 ? -5.24187 -23.03990 -80.76334 1.000 37.57866 249 GLY F O 1
ATOM 14131 N N . THR F 1 250 ? -4.13086 -21.43146 -81.91240 1.000 36.85277 250 THR F N 1
ATOM 14132 C CA . THR F 1 250 ? -4.79984 -20.29319 -81.30797 1.000 34.00604 250 THR F CA 1
ATOM 14133 C C . THR F 1 250 ? -5.16063 -19.35220 -82.44433 1.000 36.29514 250 THR F C 1
ATOM 14134 O O . THR F 1 250 ? -4.36348 -19.14429 -83.36198 1.000 37.28004 250 THR F O 1
ATOM 14138 N N . TYR F 1 251 ? -6.38184 -18.82471 -82.39898 1.000 34.26832 251 TYR F N 1
ATOM 14139 C CA . TYR F 1 251 ? -6.90342 -17.89575 -83.39101 1.000 35.59787 251 TYR F CA 1
ATOM 14140 C C . TYR F 1 251 ? -7.53719 -16.67058 -82.73780 1.000 36.03011 251 TYR F C 1
ATOM 14141 O O . TYR F 1 251 ? -7.95241 -16.72741 -81.57724 1.000 34.10509 251 TYR F O 1
ATOM 14150 N N . LEU F 1 252 ? -7.34211 -15.52471 -83.39710 1.000 36.47939 252 LEU F N 1
ATOM 14151 C CA . LEU F 1 252 ? -7.84009 -14.19711 -83.03270 1.000 33.48397 252 LEU F CA 1
ATOM 14152 C C . LEU F 1 252 ? -8.80809 -13.70888 -84.11076 1.000 35.54937 252 LEU F C 1
ATOM 14153 O O . LEU F 1 252 ? -8.39942 -13.53773 -85.26406 1.000 34.54643 252 LEU F O 1
ATOM 14158 N N . ALA F 1 253 ? -10.10256 -13.61873 -83.79948 1.000 31.20361 253 ALA F N 1
ATOM 14159 C CA . ALA F 1 253 ? -11.08423 -13.05603 -84.73225 1.000 35.04696 253 ALA F CA 1
ATOM 14160 C C . ALA F 1 253 ? -11.39260 -11.58603 -84.42059 1.000 39.39047 253 ALA F C 1
ATOM 14161 O O . ALA F 1 253 ? -11.65459 -11.22015 -83.26165 1.000 37.66629 253 ALA F O 1
ATOM 14163 N N . ARG F 1 254 ? -11.28439 -10.73783 -85.44578 1.000 40.33626 254 ARG F N 1
ATOM 14164 C CA . ARG F 1 254 ? -11.58980 -9.30155 -85.37405 1.000 41.33007 254 ARG F CA 1
ATOM 14165 C C . ARG F 1 254 ? -12.50209 -8.96180 -86.55656 1.000 44.35826 254 ARG F C 1
ATOM 14166 O O . ARG F 1 254 ? -12.02686 -8.83490 -87.69141 1.000 46.55699 254 ARG F O 1
ATOM 14174 N N . TYR F 1 255 ? -13.81034 -8.93284 -86.31636 1.000 46.01546 255 TYR F N 1
ATOM 14175 C CA . TYR F 1 255 ? -14.85157 -8.88258 -87.34287 1.000 49.96128 255 TYR F CA 1
ATOM 14176 C C . TYR F 1 255 ? -14.68201 -9.99646 -88.36965 1.000 52.19495 255 TYR F C 1
ATOM 14177 O O . TYR F 1 255 ? -14.75110 -11.18487 -88.04119 1.000 53.49901 255 TYR F O 1
ATOM 14186 N N . ASP F 1 256 ? -14.47177 -9.62924 -89.62089 1.000 45.63208 256 ASP F N 1
ATOM 14187 C CA . ASP F 1 256 ? -14.35105 -10.63032 -90.66547 1.000 45.96096 256 ASP F CA 1
ATOM 14188 C C . ASP F 1 256 ? -12.91104 -11.10409 -90.84224 1.000 44.10574 256 ASP F C 1
ATOM 14189 O O . ASP F 1 256 ? -12.68455 -12.08786 -91.55081 1.000 44.38987 256 ASP F O 1
ATOM 14194 N N . ASP F 1 257 ? -11.94505 -10.46873 -90.17999 1.000 44.26318 257 ASP F N 1
ATOM 14195 C CA . ASP F 1 257 ? -10.55067 -10.89918 -90.23554 1.000 41.05350 257 ASP F CA 1
ATOM 14196 C C . ASP F 1 257 ? -10.19110 -11.97316 -89.20435 1.000 39.58757 257 ASP F C 1
ATOM 14197 O O . ASP F 1 257 ? -10.66519 -11.97256 -88.05876 1.000 37.66724 257 ASP F O 1
ATOM 14202 N N . LEU F 1 258 ? -9.27790 -12.86218 -89.60856 1.000 35.74696 258 LEU F N 1
ATOM 14203 C CA . LEU F 1 258 ? -8.77473 -13.88968 -88.71204 1.000 35.41014 258 LEU F CA 1
ATOM 14204 C C . LEU F 1 258 ? -7.25834 -13.86428 -88.68632 1.000 35.63406 258 LEU F C 1
ATOM 14205 O O . LEU F 1 258 ? -6.59884 -13.64048 -89.70744 1.000 38.19894 258 LEU F O 1
ATOM 14210 N N . TYR F 1 259 ? -6.71400 -14.08262 -87.50939 1.000 33.11683 259 TYR F N 1
ATOM 14211 C CA . TYR F 1 259 ? -5.28173 -14.14471 -87.32044 1.000 34.67986 259 TYR F CA 1
ATOM 14212 C C . TYR F 1 259 ? -4.93249 -15.35981 -86.47894 1.000 38.72434 259 TYR F C 1
ATOM 14213 O O . TYR F 1 259 ? -5.77716 -15.91213 -85.77244 1.000 38.51480 259 TYR F O 1
ATOM 14222 N N . THR F 1 260 ? -3.69266 -15.81449 -86.61356 1.000 38.18629 260 THR F N 1
ATOM 14223 C CA . THR F 1 260 ? -3.13580 -16.73557 -85.64274 1.000 37.13104 260 THR F CA 1
ATOM 14224 C C . THR F 1 260 ? -2.86491 -16.02675 -84.31988 1.000 36.54126 260 THR F C 1
ATOM 14225 O O . THR F 1 260 ? -2.91049 -14.80240 -84.20632 1.000 36.76817 260 THR F O 1
ATOM 14229 N N . GLY F 1 261 ? -2.57281 -16.82516 -83.30813 1.000 34.50201 261 GLY F N 1
ATOM 14230 C CA . GLY F 1 261 ? -2.11696 -16.30974 -82.04216 1.000 35.57779 261 GLY F CA 1
ATOM 14231 C C . GLY F 1 261 ? -0.77556 -15.59364 -82.12417 1.000 41.61395 261 GLY F C 1
ATOM 14232 O O . GLY F 1 261 ? -0.33677 -15.03758 -81.11456 1.000 42.90730 261 GLY F O 1
ATOM 14233 N N . LYS F 1 262 ? -0.13005 -15.55361 -83.30188 1.000 38.15142 262 LYS F N 1
ATOM 14234 C CA . LYS F 1 262 ? 1.11004 -14.80026 -83.50627 1.000 45.11218 262 LYS F CA 1
ATOM 14235 C C . LYS F 1 262 ? 0.87278 -13.55073 -84.32904 1.000 44.76168 262 LYS F C 1
ATOM 14236 O O . LYS F 1 262 ? 1.82279 -12.98941 -84.88606 1.000 46.16865 262 LYS F O 1
ATOM 14242 N N . ASP F 1 263 ? -0.38504 -13.14168 -84.44193 1.000 43.39843 263 ASP F N 1
ATOM 14243 C CA . ASP F 1 263 ? -0.84490 -11.99603 -85.21954 1.000 50.67376 263 ASP F CA 1
ATOM 14244 C C . ASP F 1 263 ? -0.53096 -12.16041 -86.69480 1.000 50.29044 263 ASP F C 1
ATOM 14245 O O . ASP F 1 263 ? -0.50130 -11.17347 -87.43501 1.000 50.09427 263 ASP F O 1
ATOM 14250 N N . GLU F 1 264 ? -0.36544 -13.39849 -87.15358 1.000 43.55993 264 GLU F N 1
ATOM 14251 C CA . GLU F 1 264 ? -0.22153 -13.64159 -88.57646 1.000 39.66810 264 GLU F CA 1
ATOM 14252 C C . GLU F 1 264 ? -1.61618 -13.68748 -89.16571 1.000 39.28039 264 GLU F C 1
ATOM 14253 O O . GLU F 1 264 ? -2.45482 -14.46698 -88.70279 1.000 37.91541 264 GLU F O 1
ATOM 14259 N N . LYS F 1 265 ? -1.86970 -12.83416 -90.15297 1.000 37.82374 265 LYS F N 1
ATOM 14260 C CA . LYS F 1 265 ? -3.16668 -12.78508 -90.79676 1.000 35.45530 265 LYS F CA 1
ATOM 14261 C C . LYS F 1 265 ? -3.38030 -14.06465 -91.60392 1.000 36.54656 265 LYS F C 1
ATOM 14262 O O . LYS F 1 265 ? -2.55680 -14.40596 -92.46606 1.000 37.12696 265 LYS F O 1
ATOM 14268 N N . ILE F 1 266 ? -4.55558 -14.66390 -91.44451 1.000 35.09076 266 ILE F N 1
ATOM 14269 C CA . ILE F 1 266 ? -5.01699 -15.83170 -92.19792 1.000 35.40797 266 ILE F CA 1
ATOM 14270 C C . ILE F 1 266 ? -5.89820 -15.32834 -93.33148 1.000 36.01985 266 ILE F C 1
ATOM 14271 O O . ILE F 1 266 ? -6.71476 -14.42295 -93.14398 1.000 41.16838 266 ILE F O 1
ATOM 14276 N N . ASP F 1 267 ? -5.66325 -15.84949 -94.52641 1.000 37.24657 267 ASP F N 1
ATOM 14277 C CA . ASP F 1 267 ? -6.48686 -15.56873 -95.69478 1.000 38.72374 267 ASP F CA 1
ATOM 14278 C C . ASP F 1 267 ? -7.82663 -16.31617 -95.68048 1.000 41.55318 267 ASP F C 1
ATOM 14279 O O . ASP F 1 267 ? -7.88123 -17.54072 -95.83732 1.000 44.02821 267 ASP F O 1
ATOM 14284 N N . VAL F 1 268 ? -8.90668 -15.57311 -95.42820 1.000 37.86105 268 VAL F N 1
ATOM 14285 C CA . VAL F 1 268 ? -10.27694 -16.07930 -95.44796 1.000 42.21634 268 VAL F CA 1
ATOM 14286 C C . VAL F 1 268 ? -11.07885 -15.73635 -96.72341 1.000 45.30868 268 VAL F C 1
ATOM 14287 O O . VAL F 1 268 ? -12.26758 -16.07474 -96.77623 1.000 49.40561 268 VAL F O 1
ATOM 14291 N N . SER F 1 269 ? -10.50455 -15.05627 -97.72699 1.000 41.83629 269 SER F N 1
ATOM 14292 C CA . SER F 1 269 ? -11.32413 -14.70299 -98.90200 1.000 47.31452 269 SER F CA 1
ATOM 14293 C C . SER F 1 269 ? -11.85399 -15.87737 -99.72903 1.000 50.98100 269 SER F C 1
ATOM 14294 O O . SER F 1 269 ? -12.74955 -15.67175 -100.54664 1.000 53.63283 269 SER F O 1
ATOM 14297 N N . GLN F 1 270 ? -11.27573 -17.06435 -99.62047 1.000 56.41459 270 GLN F N 1
ATOM 14298 C CA . GLN F 1 270 ? -11.73611 -18.30053 -100.26192 1.000 53.24699 270 GLN F CA 1
ATOM 14299 C C . GLN F 1 270 ? -12.91729 -18.98215 -99.55085 1.000 47.62742 270 GLN F C 1
ATOM 14300 O O . GLN F 1 270 ? -13.57165 -19.83571 -100.14987 1.000 47.56217 270 GLN F O 1
ATOM 14306 N N . VAL F 1 271 ? -13.30002 -18.55407 -98.35653 1.000 45.34694 271 VAL F N 1
ATOM 14307 C CA . VAL F 1 271 ? -14.23455 -19.33361 -97.53683 1.000 52.23515 271 VAL F CA 1
ATOM 14308 C C . VAL F 1 271 ? -15.66538 -19.21195 -98.05077 1.000 50.28969 271 VAL F C 1
ATOM 14309 O O . VAL F 1 271 ? -16.43237 -20.17898 -98.01103 1.000 44.76185 271 VAL F O 1
ATOM 14313 N N . ASP F 1 272 ? -16.03452 -18.05676 -98.56277 1.000 53.21178 272 ASP F N 1
ATOM 14314 C CA . ASP F 1 272 ? -17.39652 -17.74928 -98.94463 1.000 55.53646 272 ASP F CA 1
ATOM 14315 C C . ASP F 1 272 ? -17.28239 -16.80170 -100.12695 1.000 58.48271 272 ASP F C 1
ATOM 14316 O O . ASP F 1 272 ? -16.19747 -16.30714 -100.45626 1.000 57.90951 272 ASP F O 1
ATOM 14321 N N . VAL F 1 273 ? -18.40553 -16.62300 -100.81635 1.000 50.59513 273 VAL F N 1
ATOM 14322 C CA . VAL F 1 273 ? -18.46041 -15.81262 -102.02367 1.000 50.43311 273 VAL F CA 1
ATOM 14323 C C . VAL F 1 273 ? -18.31179 -14.32504 -101.74335 1.000 49.24808 273 VAL F C 1
ATOM 14324 O O . VAL F 1 273 ? -18.13537 -13.53746 -102.67624 1.000 49.14404 273 VAL F O 1
ATOM 14328 N N . SER F 1 274 ? -18.35476 -13.92240 -100.48308 1.000 48.51399 274 SER F N 1
ATOM 14329 C CA . SER F 1 274 ? -18.22914 -12.52997 -100.08451 1.000 50.28079 274 SER F CA 1
ATOM 14330 C C . SER F 1 274 ? -17.36250 -12.37437 -98.84217 1.000 48.81635 274 SER F C 1
ATOM 14331 O O . SER F 1 274 ? -17.17767 -13.31577 -98.06698 1.000 48.82964 274 SER F O 1
ATOM 14334 N N . MET F 1 275 ? -16.68106 -11.24211 -98.75877 1.000 45.20233 275 MET F N 1
ATOM 14335 C CA . MET F 1 275 ? -15.98801 -10.94347 -97.51913 1.000 45.35450 275 MET F CA 1
ATOM 14336 C C . MET F 1 275 ? -16.87524 -10.26021 -96.47749 1.000 48.04762 275 MET F C 1
ATOM 14337 O O . MET F 1 275 ? -16.39520 -10.02097 -95.36824 1.000 47.92786 275 MET F O 1
ATOM 14342 N N . ASN F 1 276 ? -18.15980 -9.95939 -96.79017 1.000 50.33525 276 ASN F N 1
ATOM 14343 C CA . ASN F 1 276 ? -19.08137 -9.26671 -95.87879 1.000 45.62965 276 ASN F CA 1
ATOM 14344 C C . ASN F 1 276 ? -20.01245 -10.25835 -95.18697 1.000 44.89391 276 ASN F C 1
ATOM 14345 O O . ASN F 1 276 ? -20.93654 -10.79371 -95.81926 1.000 40.46264 276 ASN F O 1
ATOM 14350 N N . GLY F 1 277 ? -19.81012 -10.43665 -93.86589 1.000 46.01175 277 GLY F N 1
ATOM 14351 C CA . GLY F 1 277 ? -20.65774 -11.33744 -93.08831 1.000 42.15667 277 GLY F CA 1
ATOM 14352 C C . GLY F 1 277 ? -22.13420 -10.99520 -93.08394 1.000 44.04316 277 GLY F C 1
ATOM 14353 O O . GLY F 1 277 ? -22.97959 -11.89049 -93.16183 1.000 44.31587 277 GLY F O 1
ATOM 14354 N N . ILE F 1 278 ? -22.46098 -9.70855 -93.17209 1.000 44.55535 278 ILE F N 1
ATOM 14355 C CA . ILE F 1 278 ? -23.85790 -9.29032 -93.23211 1.000 46.06152 278 ILE F CA 1
ATOM 14356 C C . ILE F 1 278 ? -24.49170 -9.68401 -94.55551 1.000 42.63564 278 ILE F C 1
ATOM 14357 O O . ILE F 1 278 ? -25.63981 -10.16893 -94.60269 1.000 41.26856 278 ILE F O 1
ATOM 14362 N N . GLU F 1 279 ? -23.73816 -9.52952 -95.64348 1.000 39.95429 279 GLU F N 1
ATOM 14363 C CA . GLU F 1 279 ? -24.22103 -9.94880 -96.95219 1.000 42.78687 279 GLU F CA 1
ATOM 14364 C C . GLU F 1 279 ? -24.40713 -11.45940 -97.01384 1.000 42.89315 279 GLU F C 1
ATOM 14365 O O . GLU F 1 279 ? -25.36135 -11.94444 -97.63309 1.000 43.54943 279 GLU F O 1
ATOM 14371 N N . LEU F 1 280 ? -23.46313 -12.21629 -96.45056 1.000 39.94826 280 LEU F N 1
ATOM 14372 C CA . LEU F 1 280 ? -23.58709 -13.66895 -96.42157 1.000 40.60198 280 LEU F CA 1
ATOM 14373 C C . LEU F 1 280 ? -24.77211 -14.13246 -95.57134 1.000 39.26129 280 LEU F C 1
ATOM 14374 O O . LEU F 1 280 ? -25.46851 -15.09220 -95.92622 1.000 38.26101 280 LEU F O 1
ATOM 14379 N N . GLN F 1 281 ? -25.02248 -13.45703 -94.45584 1.000 37.06324 281 GLN F N 1
ATOM 14380 C CA . GLN F 1 281 ? -26.20946 -13.73444 -93.65184 1.000 36.23454 281 GLN F CA 1
ATOM 14381 C C . GLN F 1 281 ? -27.50002 -13.54385 -94.46639 1.000 39.97730 281 GLN F C 1
ATOM 14382 O O . GLN F 1 281 ? -28.36049 -14.44475 -94.54113 1.000 36.27369 281 GLN F O 1
ATOM 14388 N N . ASP F 1 282 ? -27.59141 -12.42392 -95.18188 1.000 38.79256 282 ASP F N 1
ATOM 14389 C CA . ASP F 1 282 ? -28.77610 -12.15994 -95.98413 1.000 34.67137 282 ASP F CA 1
ATOM 14390 C C . ASP F 1 282 ? -28.88833 -13.13205 -97.15874 1.000 38.55747 282 ASP F C 1
ATOM 14391 O O . ASP F 1 282 ? -29.99473 -13.58005 -97.48315 1.000 41.05756 282 ASP F O 1
ATOM 14396 N N . ARG F 1 283 ? -27.75935 -13.48404 -97.79465 1.000 38.53292 283 ARG F N 1
ATOM 14397 C CA . ARG F 1 283 ? -27.74128 -14.52017 -98.83468 1.000 38.11104 283 ARG F CA 1
ATOM 14398 C C . ARG F 1 283 ? -28.27807 -15.85544 -98.34181 1.000 38.01330 283 ARG F C 1
ATOM 14399 O O . ARG F 1 283 ? -28.94229 -16.57730 -99.09524 1.000 35.35054 283 ARG F O 1
ATOM 14407 N N . GLU F 1 284 ? -27.88645 -16.26179 -97.13732 1.000 37.86753 284 GLU F N 1
ATOM 14408 C CA . GLU F 1 284 ? -28.41023 -17.49431 -96.56792 1.000 36.71650 284 GLU F CA 1
ATOM 14409 C C . GLU F 1 284 ? -29.93487 -17.39583 -96.38353 1.000 38.83848 284 GLU F C 1
ATOM 14410 O O . GLU F 1 284 ? -30.66827 -18.35544 -96.65546 1.000 35.37985 284 GLU F O 1
ATOM 14416 N N . PHE F 1 285 ? -30.41373 -16.25194 -95.88382 1.000 34.98873 285 PHE F N 1
ATOM 14417 C CA . PHE F 1 285 ? -31.85291 -16.01955 -95.72388 1.000 38.55626 285 PHE F CA 1
ATOM 14418 C C . PHE F 1 285 ? -32.59017 -16.17816 -97.06527 1.000 41.85774 285 PHE F C 1
ATOM 14419 O O . PHE F 1 285 ? -33.59936 -16.90532 -97.16808 1.000 36.38535 285 PHE F O 1
ATOM 14427 N N . PHE F 1 286 ? -32.06507 -15.53782 -98.12160 1.000 40.65477 286 PHE F N 1
ATOM 14428 C CA . PHE F 1 286 ? -32.71651 -15.62311 -99.42637 1.000 40.13914 286 PHE F CA 1
ATOM 14429 C C . PHE F 1 286 ? -32.57132 -16.99469 -100.07305 1.000 38.14645 286 PHE F C 1
ATOM 14430 O O . PHE F 1 286 ? -33.48428 -17.44509 -100.76018 1.000 38.81991 286 PHE F O 1
ATOM 14438 N N . ALA F 1 287 ? -31.46795 -17.69287 -99.85177 1.000 40.28389 287 ALA F N 1
ATOM 14439 C CA . ALA F 1 287 ? -31.37149 -19.07224 -100.31991 1.000 41.47462 287 ALA F CA 1
ATOM 14440 C C . ALA F 1 287 ? -32.40578 -19.96237 -99.63493 1.000 39.69668 287 ALA F C 1
ATOM 14441 O O . ALA F 1 287 ? -32.99451 -20.84064 -100.26691 1.000 35.44748 287 ALA F O 1
ATOM 14443 N N . ALA F 1 288 ? -32.53093 -19.84876 -98.30974 1.000 39.17908 288 ALA F N 1
ATOM 14444 C CA . ALA F 1 288 ? -33.53289 -20.63893 -97.60461 1.000 35.83040 288 ALA F CA 1
ATOM 14445 C C . ALA F 1 288 ? -34.92872 -20.36635 -98.13208 1.000 38.50391 288 ALA F C 1
ATOM 14446 O O . ALA F 1 288 ? -35.71697 -21.29872 -98.32896 1.000 38.95816 288 ALA F O 1
ATOM 14448 N N . ILE F 1 289 ? -35.24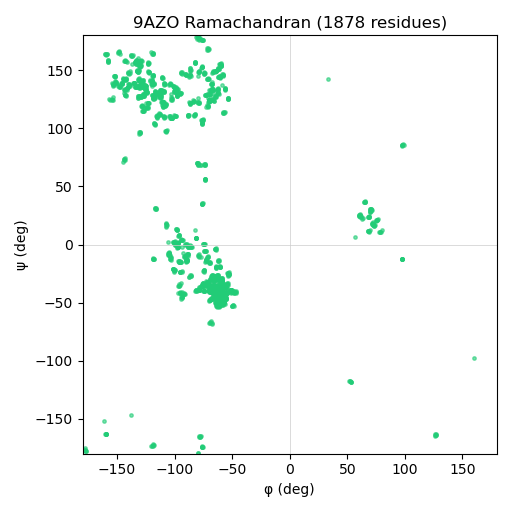118 -19.10110 -98.40916 1.000 38.91557 289 ILE F N 1
ATOM 14449 C CA . ILE F 1 289 ? -36.52850 -18.78956 -99.02886 1.000 36.96832 289 ILE F CA 1
ATOM 14450 C C . ILE F 1 289 ? -36.65758 -19.43642 -100.40670 1.000 37.72216 289 ILE F C 1
ATOM 14451 O O . ILE F 1 289 ? -37.65267 -20.09909 -100.70516 1.000 38.05207 289 ILE F O 1
ATOM 14456 N N . ARG F 1 290 ? -35.63979 -19.29737 -101.25376 1.000 38.85743 290 ARG F N 1
ATOM 14457 C CA . ARG F 1 290 ? -35.76018 -19.83848 -102.60372 1.000 39.20330 290 ARG F CA 1
ATOM 14458 C C . ARG F 1 290 ? -35.86019 -21.35281 -102.62609 1.000 38.88898 290 ARG F C 1
ATOM 14459 O O . ARG F 1 290 ? -36.64257 -21.91204 -103.40287 1.000 44.22218 290 ARG F O 1
ATOM 14467 N N . GLU F 1 291 ? -35.17251 -22.01799 -101.72725 1.000 35.91743 291 GLU F N 1
ATOM 14468 C CA . GLU F 1 291 ? -35.08783 -23.46745 -101.70348 1.000 40.14954 291 GLU F CA 1
ATOM 14469 C C . GLU F 1 291 ? -36.14657 -24.15064 -100.85888 1.000 42.41586 291 GLU F C 1
ATOM 14470 O O . GLU F 1 291 ? -36.27253 -25.38121 -100.94348 1.000 41.13631 291 GLU F O 1
ATOM 14476 N N . GLY F 1 292 ? -36.90365 -23.39403 -100.07043 1.000 40.04359 292 GLY F N 1
ATOM 14477 C CA . GLY F 1 292 ? -37.89522 -23.97805 -99.19439 1.000 38.85549 292 GLY F CA 1
ATOM 14478 C C . GLY F 1 292 ? -37.26350 -24.83860 -98.12370 1.000 42.95942 292 GLY F C 1
ATOM 14479 O O . GLY F 1 292 ? -37.83633 -25.86150 -97.72350 1.000 46.09501 292 GLY F O 1
ATOM 14480 N N . ARG F 1 293 ? -36.09867 -24.42416 -97.62549 1.000 39.59546 293 ARG F N 1
ATOM 14481 C CA . ARG F 1 293 ? -35.38343 -25.14124 -96.58741 1.000 39.36279 293 ARG F CA 1
ATOM 14482 C C . ARG F 1 293 ? -35.25596 -24.22783 -95.37466 1.000 40.10824 293 ARG F C 1
ATOM 14483 O O . ARG F 1 293 ? -35.51172 -23.02574 -95.45537 1.000 37.15635 293 ARG F O 1
ATOM 14491 N N . GLU F 1 294 ? -34.91609 -24.82142 -94.23063 1.000 42.00374 294 GLU F N 1
ATOM 14492 C CA . GLU F 1 294 ? -34.52138 -24.05102 -93.05626 1.000 35.43207 294 GLU F CA 1
ATOM 14493 C C . GLU F 1 294 ? -33.19796 -23.32742 -93.26030 1.000 40.15874 294 GLU F C 1
ATOM 14494 O O . GLU F 1 294 ? -32.26361 -23.91277 -93.81957 1.000 42.03914 294 GLU F O 1
ATOM 14500 N N . PRO F 1 295 ? -33.09622 -22.04971 -92.90022 1.000 41.07516 295 PRO F N 1
ATOM 14501 C CA . PRO F 1 295 ? -31.79217 -21.37532 -92.92848 1.000 39.93646 295 PRO F CA 1
ATOM 14502 C C . PRO F 1 295 ? -30.92280 -21.77518 -91.74528 1.000 36.62394 295 PRO F C 1
ATOM 14503 O O . PRO F 1 295 ? -31.40937 -22.07334 -90.65236 1.000 36.56600 295 PRO F O 1
ATOM 14507 N N . ASN F 1 296 ? -29.61554 -21.70319 -91.96548 1.000 38.22267 296 ASN F N 1
ATOM 14508 C CA . ASN F 1 296 ? -28.62179 -21.56228 -90.89987 1.000 35.93000 296 ASN F CA 1
ATOM 14509 C C . ASN F 1 296 ? -28.91209 -20.31857 -90.05067 1.000 34.87657 296 ASN F C 1
ATOM 14510 O O . ASN F 1 296 ? -29.24786 -19.25603 -90.58590 1.000 34.56785 296 ASN F O 1
ATOM 14515 N N . SER F 1 297 ? -28.86253 -20.46792 -88.72709 1.000 33.84050 297 SER F N 1
ATOM 14516 C CA . SER F 1 297 ? -29.28333 -19.43202 -87.76605 1.000 33.98046 297 SER F CA 1
ATOM 14517 C C . SER F 1 297 ? -30.80175 -19.20832 -87.73501 1.000 34.45683 297 SER F C 1
ATOM 14518 O O . SER F 1 297 ? -31.28104 -18.10536 -87.44970 1.000 32.01207 297 SER F O 1
ATOM 14521 N N . SER F 1 298 ? -31.54570 -20.26773 -88.01292 1.000 30.64899 298 SER F N 1
ATOM 14522 C CA . SER F 1 298 ? -32.97495 -20.33374 -87.75506 1.000 36.20512 298 SER F CA 1
ATOM 14523 C C . SER F 1 298 ? -33.25253 -20.16019 -86.26409 1.000 32.15842 298 SER F C 1
ATOM 14524 O O . SER F 1 298 ? -32.37146 -20.35416 -85.42248 1.000 31.39824 298 SER F O 1
ATOM 14527 N N . VAL F 1 299 ? -34.47591 -19.70058 -85.95596 1.000 32.12038 299 VAL F N 1
ATOM 14528 C CA . VAL F 1 299 ? -34.94454 -19.52439 -84.57262 1.000 31.34715 299 VAL F CA 1
ATOM 14529 C C . VAL F 1 299 ? -34.72710 -20.78486 -83.75599 1.000 31.77407 299 VAL F C 1
ATOM 14530 O O . VAL F 1 299 ? -34.32960 -20.72723 -82.58732 1.000 33.27850 299 VAL F O 1
ATOM 14534 N N . GLN F 1 300 ? -34.96096 -21.94466 -84.36655 1.000 32.11970 300 GLN F N 1
ATOM 14535 C CA . GLN F 1 300 ? -34.74008 -23.21234 -83.68313 1.000 32.65162 300 GLN F CA 1
ATOM 14536 C C . GLN F 1 300 ? -33.26504 -23.42693 -83.33899 1.000 36.23131 300 GLN F C 1
ATOM 14537 O O . GLN F 1 300 ? -32.91642 -23.82164 -82.21285 1.000 39.27915 300 GLN F O 1
ATOM 14543 N N . GLN F 1 301 ? -32.37232 -23.11056 -84.26650 1.000 34.92993 301 GLN F N 1
ATOM 14544 C CA . GLN F 1 301 ? -30.95541 -23.34798 -84.01084 1.000 32.02821 301 GLN F CA 1
ATOM 14545 C C . GLN F 1 301 ? -30.44801 -22.49220 -82.85302 1.000 31.46913 301 GLN F C 1
ATOM 14546 O O . GLN F 1 301 ? -29.56461 -22.92146 -82.09763 1.000 33.91291 301 GLN F O 1
ATOM 14552 N N . VAL F 1 302 ? -30.88005 -21.22863 -82.78508 1.000 30.98646 302 VAL F N 1
ATOM 14553 C CA . VAL F 1 302 ? -30.38371 -20.27778 -81.77899 1.000 34.37616 302 VAL F CA 1
ATOM 14554 C C . VAL F 1 302 ? -31.15828 -20.21898 -80.46430 1.000 33.96825 302 VAL F C 1
ATOM 14555 O O . VAL F 1 302 ? -30.68703 -19.57911 -79.51273 1.000 36.41418 302 VAL F O 1
ATOM 14559 N N . PHE F 1 303 ? -32.35991 -20.77885 -80.39696 1.000 35.35124 303 PHE F N 1
ATOM 14560 C CA . PHE F 1 303 ? -33.18717 -20.60940 -79.20135 1.000 36.50900 303 PHE F CA 1
ATOM 14561 C C . PHE F 1 303 ? -32.48791 -21.02475 -77.88377 1.000 35.72041 303 PHE F C 1
ATOM 14562 O O . PHE F 1 303 ? -32.68827 -20.37284 -76.84417 1.000 39.34188 303 PHE F O 1
ATOM 14570 N N . ASN F 1 304 ? -31.60450 -22.03546 -77.90167 1.000 38.10153 304 ASN F N 1
ATOM 14571 C CA . ASN F 1 304 ? -30.92018 -22.40229 -76.65638 1.000 37.71377 304 ASN F CA 1
ATOM 14572 C C . ASN F 1 304 ? -30.06095 -21.27259 -76.10820 1.000 37.23159 304 ASN F C 1
ATOM 14573 O O . ASN F 1 304 ? -29.86953 -21.16572 -74.88637 1.000 38.81473 304 ASN F O 1
ATOM 14578 N N . CYS F 1 305 ? -29.57635 -20.39694 -76.97425 1.000 33.46675 305 CYS F N 1
ATOM 14579 C CA . CYS F 1 305 ? -28.92864 -19.19370 -76.48547 1.000 33.99621 305 CYS F CA 1
ATOM 14580 C C . CYS F 1 305 ? -29.83761 -18.36685 -75.58582 1.000 35.32835 305 CYS F C 1
ATOM 14581 O O . CYS F 1 305 ? -29.42301 -17.91225 -74.50610 1.000 36.91063 305 CYS F O 1
ATOM 14584 N N . TYR F 1 306 ? -31.09041 -18.18844 -75.99987 1.000 35.87668 306 TYR F N 1
ATOM 14585 C CA . TYR F 1 306 ? -32.02073 -17.38672 -75.21931 1.000 33.49697 306 TYR F CA 1
ATOM 14586 C C . TYR F 1 306 ? -32.37538 -18.07432 -73.90738 1.000 34.92852 306 TYR F C 1
ATOM 14587 O O . TYR F 1 306 ? -32.41654 -17.41324 -72.86414 1.000 36.68207 306 TYR F O 1
ATOM 14596 N N . LYS F 1 307 ? -32.38225 -19.40707 -73.88726 1.000 34.74091 307 LYS F N 1
ATOM 14597 C CA . LYS F 1 307 ? -32.56638 -20.08364 -72.59778 1.000 34.36726 307 LYS F CA 1
ATOM 14598 C C . LYS F 1 307 ? -31.41787 -19.79914 -71.62815 1.000 40.46180 307 LYS F C 1
ATOM 14599 O O . LYS F 1 307 ? -31.65990 -19.44868 -70.45249 1.000 39.29211 307 LYS F O 1
ATOM 14605 N N . VAL F 1 308 ? -30.15949 -19.88669 -72.11198 1.000 33.98476 308 VAL F N 1
ATOM 14606 C CA . VAL F 1 308 ? -29.01245 -19.60106 -71.24029 1.000 35.34960 308 VAL F CA 1
ATOM 14607 C C . VAL F 1 308 ? -29.03169 -18.16458 -70.72852 1.000 34.06947 308 VAL F C 1
ATOM 14608 O O . VAL F 1 308 ? -28.84037 -17.91812 -69.53167 1.000 35.81980 308 VAL F O 1
ATOM 14612 N N . LEU F 1 309 ? -29.32216 -17.21055 -71.60562 1.000 32.89901 309 LEU F N 1
ATOM 14613 C CA . LEU F 1 309 ? -29.40348 -15.81619 -71.19230 1.000 33.17858 309 LEU F CA 1
ATOM 14614 C C . LEU F 1 309 ? -30.46335 -15.62401 -70.11790 1.000 40.58036 309 LEU F C 1
ATOM 14615 O O . LEU F 1 309 ? -30.25698 -14.86639 -69.16539 1.000 39.82590 309 LEU F O 1
ATOM 14620 N N . HIS F 1 310 ? -31.61427 -16.29161 -70.25697 1.000 39.84748 310 HIS F N 1
ATOM 14621 C CA . HIS F 1 310 ? -32.63393 -16.19950 -69.21961 1.000 40.97054 310 HIS F CA 1
ATOM 14622 C C . HIS F 1 310 ? -32.10903 -16.72690 -67.88180 1.000 44.06475 310 HIS F C 1
ATOM 14623 O O . HIS F 1 310 ? -32.34364 -16.11457 -66.82170 1.000 45.20325 310 HIS F O 1
ATOM 14630 N N . ASP F 1 311 ? -31.41672 -17.86595 -67.90027 1.000 40.81874 311 ASP F N 1
ATOM 14631 C CA . ASP F 1 311 ? -30.83904 -18.37594 -66.65292 1.000 45.64102 311 ASP F CA 1
ATOM 14632 C C . ASP F 1 311 ? -29.83931 -17.38786 -66.03873 1.000 47.47084 311 ASP F C 1
ATOM 14633 O O . ASP F 1 311 ? -29.78551 -17.19951 -64.80811 1.000 47.39823 311 ASP F O 1
ATOM 14638 N N . LEU F 1 312 ? -29.03789 -16.74939 -66.88507 1.000 44.34965 312 LEU F N 1
ATOM 14639 C CA . LEU F 1 312 ? -28.10634 -15.72079 -66.41900 1.000 47.22779 312 LEU F CA 1
ATOM 14640 C C . LEU F 1 312 ? -28.81737 -14.50959 -65.82648 1.000 47.55433 312 LEU F C 1
ATOM 14641 O O . LEU F 1 312 ? -28.40785 -13.98503 -64.78099 1.000 47.24285 312 LEU F O 1
ATOM 14646 N N . GLU F 1 313 ? -29.89452 -14.06821 -66.46212 1.000 45.02164 313 GLU F N 1
ATOM 14647 C CA . GLU F 1 313 ? -30.67126 -12.96504 -65.90853 1.000 50.17436 313 GLU F CA 1
ATOM 14648 C C . GLU F 1 313 ? -31.19224 -13.32386 -64.52132 1.000 53.35409 313 GLU F C 1
ATOM 14649 O O . GLU F 1 313 ? -31.21011 -12.47577 -63.62130 1.000 52.06924 313 GLU F O 1
ATOM 14655 N N . GLN F 1 314 ? -31.66067 -14.55978 -64.33728 1.000 58.71208 314 GLN F N 1
ATOM 14656 C CA . GLN F 1 314 ? -32.08300 -14.96628 -62.99658 1.000 60.90738 314 GLN F CA 1
ATOM 14657 C C . GLN F 1 314 ? -30.92606 -14.94278 -61.98949 1.000 58.04424 314 GLN F C 1
ATOM 14658 O O . GLN F 1 314 ? -31.12347 -14.56117 -60.82604 1.000 59.28463 314 GLN F O 1
ATOM 14664 N N . GLN F 1 315 ? -29.71315 -15.34586 -62.39541 1.000 52.82990 315 GLN F N 1
ATOM 14665 C CA . GLN F 1 315 ? -28.58892 -15.19774 -61.46181 1.000 49.49970 315 GLN F CA 1
ATOM 14666 C C . GLN F 1 315 ? -28.33111 -13.73765 -61.10716 1.000 46.41577 315 GLN F C 1
ATOM 14667 O O . GLN F 1 315 ? -28.15472 -13.39094 -59.93376 1.000 46.05074 315 GLN F O 1
ATOM 14673 N N . LEU F 1 316 ? -28.26093 -12.87392 -62.10765 1.000 41.71868 316 LEU F N 1
ATOM 14674 C CA . LEU F 1 316 ? -27.97365 -11.47593 -61.83094 1.000 42.69201 316 LEU F CA 1
ATOM 14675 C C . LEU F 1 316 ? -29.08607 -10.85729 -60.98830 1.000 53.57676 316 LEU F C 1
ATOM 14676 O O . LEU F 1 316 ? -28.87399 -9.86961 -60.27637 1.000 55.81736 316 LEU F O 1
ATOM 14681 N N . ASN F 1 317 ? -30.28829 -11.38390 -61.09883 1.000 51.50994 317 ASN F N 1
ATOM 14682 C CA . ASN F 1 317 ? -31.38318 -10.91431 -60.29238 1.000 55.44538 317 ASN F CA 1
ATOM 14683 C C . ASN F 1 317 ? -31.40974 -11.58187 -58.90127 1.000 56.02104 317 ASN F C 1
ATOM 14684 O O . ASN F 1 317 ? -30.52527 -11.39043 -58.06355 1.000 55.05841 317 ASN F O 1
#

Solvent-accessible surface area: 75534 Å² total; per-residue (Å²): 236,64,12,71,0,0,0,0,14,26,44,17,68,0,45,71,0,6,54,2,11,148,89,11,131,32,17,90,12,22,0,0,10,10,170,135,107,109,118,4,64,134,29,0,89,151,39,65,7,95,53,24,2,79,77,10,54,89,0,26,80,39,118,78,2,64,0,0,0,0,18,19,34,12,98,87,2,10,131,21,0,23,38,0,3,160,44,46,16,37,0,0,0,13,8,0,0,1,52,20,8,138,48,0,57,93,0,15,93,24,15,164,148,56,63,29,15,2,0,0,0,2,10,32,13,11,6,0,0,2,19,50,0,48,103,69,31,149,67,60,93,2,84,12,49,0,0,4,0,26,3,4,20,95,15,80,81,39,45,25,48,115,51,100,96,47,89,60,34,11,64,4,1,4,41,9,0,0,20,0,0,8,0,0,30,52,1,14,69,11,47,30,28,73,20,36,5,6,41,5,92,93,50,207,125,35,51,24,11,13,5,3,1,0,2,0,16,0,4,82,8,5,0,0,2,0,1,0,0,2,4,0,52,20,81,73,4,12,71,5,47,0,0,1,54,91,13,5,28,46,1,54,105,39,47,0,50,32,6,131,112,99,125,29,105,6,58,158,34,50,122,19,68,55,2,16,9,7,0,1,74,28,0,1,27,0,28,123,113,70,91,81,3,39,0,1,0,69,83,0,22,62,8,0,56,19,0,49,86,0,48,105,86,37,144,240,66,18,68,0,0,0,0,13,27,39,19,73,0,59,87,0,5,64,1,9,145,92,14,142,41,20,92,18,24,0,0,10,10,169,124,88,102,85,3,74,122,27,0,87,149,33,66,7,95,55,22,1,47,38,12,12,28,0,26,58,35,120,75,3,64,0,0,0,0,18,19,33,10,102,87,4,7,94,17,0,18,35,0,2,128,48,44,18,37,0,0,0,14,8,0,0,1,49,20,45,96,49,0,78,74,0,21,88,18,23,161,154,56,60,28,14,2,0,0,0,1,12,28,15,12,8,0,0,2,19,52,0,37,102,63,32,131,71,58,85,1,87,14,50,0,0,4,0,24,5,4,19,87,14,83,82,32,47,24,54,107,49,104,94,52,87,59,39,7,62,2,2,4,38,8,0,0,25,1,1,8,0,0,30,50,2,13,67,11,90,31,88,118,20,32,6,5,41,5,92,100,52,202,126,36,54,19,10,13,4,2,1,0,1,0,37,1,60,86,8,6,0,0,1,0,0,0,0,0,6,0,45,18,78,78,5,10,70,5,47,0,0,1,52,92,11,4,24,42,2,55,97,38,47,0,47,28,4,130,108,81,124,29,96,3,62,158,30,50,125,21,81,54,2,23,7,7,0,0,73,27,0,1,15,0,30,156,100,70,99,79,4,41,0,0,1,97,76,0,36,100,9,0,99,20,0,58,85,0,49,106,82,32,110,164,69,6,60,0,0,0,0,13,25,40,13,96,0,49,92,2,5,64,0,8,132,88,9,135,36,16,99,16,24,0,0,11,11,166,133,97,106,104,4,87,126,30,0,88,148,28,63,11,104,46,24,2,75,83,14,62,90,0,20,78,50,71,67,2,45,0,0,0,0,18,20,32,11,95,79,3,8,105,21,0,18,42,0,0,122,26,20,14,36,0,0,0,18,9,0,0,1,50,33,45,173,54,0,69,95,0,21,84,14,49,122,98,2,48,14,15,3,0,0,0,2,18,27,12,11,5,0,0,2,22,46,0,54,102,73,35,144,66,60,96,3,87,14,42,0,0,3,0,27,4,8,17,97,13,81,81,36,48,25,41,111,48,103,97,36,90,59,39,5,60,2,2,3,30,8,0,0,30,1,0,8,0,0,30,51,2,13,69,13,87,32,81,121,18,37,9,7,38,4,89,90,58,212,126,35,52,20,7,13,4,3,1,0,1,0,44,1,53,86,8,4,0,0,0,0,0,0,0,1,5,0,40,19,72,66,6,12,84,3,49,0,0,0,53,90,12,6,32,44,1,51,100,36,44,0,52,31,5,127,113,105,125,29,99,5,59,164,28,51,121,17,91,49,1,27,6,8,0,0,77,26,0,1,28,0,30,118,116,70,94,82,2,41,0,6,3,140,81,0,30,89,6,0,98,20,0,53,83,0,48,103,87,29,140,243,68,12,61,0,0,0,0,13,9,41,25,71,0,44,102,0,5,52,1,8,139,93,6,129,37,16,92,17,15,0,0,9,9,179,151,96,106,81,0,94,124,16,0,91,144,38,67,8,102,54,27,1,70,73,16,58,93,0,20,79,41,126,74,3,56,0,0,0,0,19,17,37,10,97,70,3,8,102,16,0,20,39,0,3,150,44,46,15,38,0,1,0,12,10,0,0,2,52,20,41,151,45,0,73,94,0,11,75,23,43,138,139,60,61,30,16,2,0,0,0,2,11,30,12,10,8,0,0,5,29,45,0,56,92,61,35,146,66,60,86,2,89,16,49,0,1,4,0,28,5,4,21,91,14,78,78,37,51,23,59,115,50,103,93,50,86,50,41,7,62,3,2,4,31,8,0,0,30,0,0,8,1,0,26,51,1,12,68,12,84,30,77,117,20,30,6,7,39,6,91,100,47,206,128,36,52,21,9,10,4,3,1,0,1,0,41,0,61,91,8,5,0,0,1,0,0,0,0,1,6,0,44,16,85,83,2,11,77,6,49,0,0,2,47,90,14,4,24,31,2,60,90,48,58,0,62,26,2,139,80,109,130,30,103,5,59,162,32,43,125,19,69,61,3,10,10,7,0,0,74,26,0,0,18,0,28,129,115,72,91,88,4,42,0,7,1,140,77,0,35,91,6,0,100,18,0,58,81,0,49,60,80,34,46,234,60,11,48,0,0,0,0,12,8,40,28,71,0,47,99,0,5,71,1,10,139,95,13,136,32,18,86,21,18,0,0,9,7,172,82,68,94,87,0,78,104,14,0,88,152,27,65,7,98,54,20,1,58,71,14,49,91,0,19,80,40,127,90,2,56,0,0,0,0,18,19,34,9,101,81,2,9,132,16,0,15,36,0,2,152,44,48,18,39,0,0,0,12,12,0,0,2,50,38,42,174,54,0,72,88,0,23,58,18,53,109,135,58,62,24,11,3,0,0,0,1,11,32,13,13,7,0,0,1,24,45,0,33,116,73,28,127,67,56,92,3,80,12,47,0,0,4,0,28,5,6,20,92,14,79,80,36,43,22,58,119,50,104,93,46,89,51,36,6,57,3,1,3,31,13,0,0,31,0,1,7,0,0,28,49,1,11,67,13,71,23,19,85,20,38,5,5,30,6,95,94,44,202,129,36,51,22,8,11,5,3,1,0,2,0,36,1,19,84,7,5,0,0,1,0,0,0,0,2,4,0,50,19,79,76,5,11,77,4,48,0,0,1,51,92,10,5,32,36,2,54,101,35,56,0,58,26,2,121,104,93,152,33,89,5,59,159,29,49,124,16,78,54,1,22,10,9,0,0,77,27,0,5,32,0,28,130,115,72,93,89,4,43,0,6,2,113,83,1,30,87,8,0,54,20,0,56,86,0,63,114,86,30,163,228,59,13,60,0,0,0,0,12,8,39,89,63,0,42,107,0,3,68,0,8,139,93,13,140,33,18,95,19,24,0,0,10,8,175,139,97,104,86,0,85,106,10,0,93,132,29,62,4,102,48,20,2,74,89,15,61,90,0,20,82,38,127,92,3,60,0,0,0,0,19,21,32,14,98,76,2,8,110,17,0,16,39,0,3,158,42,47,12,38,0,0,0,14,12,0,0,1,50,36,41,176,53,0,74,101,0,23,59,26,53,147,127,60,60,26,13,4,0,0,0,1,11,35,12,10,8,0,0,2,25,44,0,32,92,72,35,132,68,61,94,2,83,14,55,0,0,2,0,27,4,3,26,114,59,67,84,72,60,137,48,170,62,134,76,56,79,98,43,13,64,1,1,6,36,8,0,0,21,0,0,7,0,0,28,50,1,13,66,13,84,30,86,122,16,29,8,5,37,5,91,98,52,188,113,24,53,18,7,12,4,2,1,0,1,0,41,1,65,93,9,4,0,0,1,0,0,0,0,2,5,1,47,21,73,106,6,15,74,5,53,0,0,0,45,91,12,5,29,32,2,54,117,37,44,0,59,30,4,131,102,89,131,26,106,4,61,161,32,45,126,17,84,50,2,23,8,6,0,0,72,29,0,4,27,0,30,135,114,72,91,88,4,42,0,7,5,151,75,0,36,92,6,0,107,19,0,60,81,0,48,108,91,31,113

Nearest PDB structures (foldseek):
  9azo-assembly2_C  TM=1.000E+00  e=7.899E-67  unclassified
  5uib-assembly1_A  TM=8.423E-01  e=1.190E-23  Rhizobium rhizogenes K84
  4had-assembly1_C  TM=8.581E-01  e=1.056E-22  Rhizobium etli CFN 42
  6jw7-assembly1_A  TM=8.510E-01  e=2.187E-21  Streptomyces kanamyceticus
  3e9m-assembly1_D  TM=8.255E-01  e=2.629E-19  Enterococcus faecalis

InterPro domains:
  IPR000683 Gfo/Idh/MocA-like oxidoreductase, N-terminal [PF01408] (5-124)
  IPR036291 NAD(P)-binding domain superfamily [SSF51735] (2-144)
  IPR045560 4-carboxy-2-hydroxymuconate-6-semialdehyde dehydrogenase-like, C-terminal [PF19858] (130-272)
  IPR051450 Gfo/Idh/MocA Oxidoreductases [PTHR43377] (1-314)

Organism: Comamonas testosteroni (NCBI:txid285)

Sequence (1890 aa):
KTIKVALAGAGAFGIKHLDGIKNIDGVEVVSLVGRRFDQTKEVADKYGIAHVATDLAESLALPEVDAVILCTPTQMHAEQAIACMKAGKHVQVEIPLADALKDAQEVAELQKQTGLVAMVGHTRRFNPSHQWVHKKIEAGEFNIQQMDVQTYFFRRTNMNALGQARSWTDHLLWHHAAHTVDLFAYQAGSPIVKANAVQGPIHKDLGIAMDMSIQLKAANGAICTLSLSFNNDGPLGTFFRYIGDTGTYLARYDDLYTGKDEKIDVSQVDVSMNGIELQDREFFAAIREGREPNSSVQQVFNCYKVLHDLEQQLNKTIKVALAGAGAFGIKHLDGIKNIDGVEVVSLVGRRFDQTKEVADKYGIAHVATDLAESLALPEVDAVILCTPTQMHAEQAIACMKAGKHVQVEIPLADALKDAQEVAELQKQTGLVAMVGHTRRFNPSHQWVHKKIEAGEFNIQQMDVQTYFFRRTNMNALGQARSWTDHLLWHHAAHTVDLFAYQAGSPIVKANAVQGPIHKDLGIAMDMSIQLKAANGAICTLSLSFNNDGPLGTFFRYIGDTGTYLARYDDLYTGKDEKIDVSQVDVSMNGIELQDREFFAAIREGREPNSSVQQVFNCYKVLHDLEQQLNKTIKVALAGAGAFGIKHLDGIKNIDGVEVVSLVGRRFDQTKEVADKYGIAHVATDLAESLALPEVDAVILCTPTQMHAEQAIACMKAGKHVQVEIPLADALKDAQEVAELQKQTGLVAMVGHTRRFNPSHQWVHKKIEAGEFNIQQMDVQTYFFRRTNMNALGQARSWTDHLLWHHAAHTVDLFAYQAGSPIVKANAVQGPIHKDLGIAMDMSIQLKAANGAICTLSLSFNNDGPLGTFFRYIGDTGTYLARYDDLYTGKDEKIDVSQVDVSMNGIELQDREFFAAIREGREPNSSVQQVFNCYKVLHDLEQQLNKTIKVALAGAGAFGIKHLDGIKNIDGVEVVSLVGRRFDQTKEVADKYGIAHVATDLAESLALPEVDAVILCTPTQMHAEQAIACMKAGKHVQVEIPLADALKDAQEVAELQKQTGLVAMVGHTRRFNPSHQWVHKKIEAGEFNIQQMDVQTYFFRRTNMNALGQARSWTDHLLWHHAAHTVDLFAYQAGSPIVKANAVQGPIHKDLGIAMDMSIQLKAANGAICTLSLSFNNDGPLGTFFRYIGDTGTYLARYDDLYTGKDEKIDVSQVDVSMNGIELQDREFFAAIREGREPNSSVQQVFNCYKVLHDLEQQLNKTIKVALAGAGAFGIKHLDGIKNIDGVEVVSLVGRRFDQTKEVADKYGIAHVATDLAESLALPEVDAVILCTPTQMHAEQAIACMKAGKHVQVEIPLADALKDAQEVAELQKQTGLVAMVGHTRRFNPSHQWVHKKIEAGEFNIQQMDVQTYFFRRTNMNALGQARSWTDHLLWHHAAHTVDLFAYQAGSPIVKANAVQGPIHKDLGIAMDMSIQLKAANGAICTLSLSFNNDGPLGTFFRYIGDTGTYLARYDDLYTGKDEKIDVSQVDVSMNGIELQDREFFAAIREGREPNSSVQQVFNCYKVLHDLEQQLNKTIKVALAGAGAFGIKHLDGIKNIDGVEVVSLVGRRFDQTKEVADKYGIAHVATDLAESLALPEVDAVILCTPTQMHAEQAIACMKAGKHVQVEIPLADALKDAQEVAELQKQTGLVAMVGHTRRFNPSHQWVHKKIEAGEFNIQQMDVQTYFFRRTNMNALGQARSWTDHLLWHHAAHTVDLFAYQAGSPIVKANAVQGPIHKDLGIAMDMSIQLKAANGAICTLSLSFNNDGPLGTFFRYIGDTGTYLARYDDLYTGKDEKIDVSQVDVSMNGIELQDREFFAAIREGREPNSSVQQVFNCYKVLHDLEQQLN

B-factor: mean 44.14, std 11.29, range [25.37, 147.19]

Radius of gyration: 46.42 Å; Cα contacts (8 Å, |Δi|>4): 4222; chains: 6; bounding box: 120×91×138 Å

Secondary structure (DSSP, 8-state):
-PEEEEEE--SHHHHHHHHHHTTSTTEEEEEEE-SSHHHHHHHHHHHT--EEESSHHHHHT-TT--EEEE-S-GGGHHHHHHHHHHTT-EEEEESPS-SSHHHHHHHHHHHHHH---EEEE-GGGTSHHHHHHHHHHHTTS--EEEEEEEEE-B-SSSB-TTSPBPSS---IIIIIIHHHHHHHHHHHTS-EEEEEEEE-PBPTTT-SBSEEEEEEEETTS-EEEEEEESB--SS-EEEEEEEESS-EEEEETTEEEETTSPEE--TTSSS-S-HHHHHHHHHHHHHHHT-PPTTBHHHHHHHHHHHHHHHHHH-/-PEEEEEE--SHHHHHHHHHHTT-TTEEEEEEE-SSHHHHHHHHHHHT--EEESSHHHHHT-TT--EEEE-S-GGGHHHHHHHHHHTT-EEEEESPS-SSHHHHHHHHHHHHHH---EEEE-GGGTSHHHHHHHHHHHTTS--EEEEEEEEE-B-SSSB-TTSPBPSS---IIIIIIHHHHHHHHHHHTS-EEEEEEEE-PBPTTT-SBSEEEEEEEETTS-EEEEEEESB--SS-EEEEEEEETTEEEEEETTEEEETT-PEE--TTTSS-S-HHHHHHHHHHHHHHHTSPPTTBHHHHHHHHHHHHHHHHHH-/-PEEEEEE--SHHHHHHHHHHTTSTTEEEEEEE-SSHHHHHHHHHHHT--EEESSHHHHHT-TT--EEEE-S-GGGHHHHHHHHHHTT-EEEEESPS-SSHHHHHHHHHHHHHH---EEEE-GGGTSHHHHHHHHHHHTTS--EEEEEEEEE-B-SSSB-TTSPBPSS---IIIIIIHHHHHHHHHHHTS-EEEEEEEE-PBPTTT-SBSEEEEEEEETTS-EEEEEEESB--SS-EEEEEEEETTEEEEEETTEEEETT-PEE--TTSSS-S-HHHHHHHHHHHHHHHTSPPTTBHHHHHHHHHHHHHHHHHH-/-PEEEEEE--SHHHHHHHHHHTTSTTEEEEEEE-SSHHHHHHHHHHHT--EEESSHHHHHT-TT--EEEE-S-GGGHHHHHHHHHHTT-EEEEESPS-SSHHHHHHHHHHHHHH---EEEE-GGGTSHHHHHHHHHHHTTS--EEEEEEEEE-B-SSSB-TTSPBPSS---IIIIIIHHHHHHHHHHHTS-EEEEEEEE-PBPTTT-SBSEEEEEEEETTS-EEEEEEESB--SS-EEEEEEEETTEEEEEETTEEEETT-PEE--TTSSS-S-HHHHHHHHHHHHHHHT-PPTTBHHHHHHHHHHHHHHHHHH-/-PEEEEEE--SHHHHHHHHHHTT-TTEEEEEEE-SSHHHHHHHHHHHT--EEESSHHHHHT-TT--EEEE-S-GGGHHHHHHHHHHTT-EEEEESPS-SSHHHHHHHHHHHHHH---EEEE-GGGTSHHHHHHHHHHHTTS--EEEEEEEEE-B-SSSB-TTSPBPSS---IIIIIIHHHHHHHHHHHTS-EEEEEEEE-PBPTTT-SBSEEEEEEEETTS-EEEEEEESB--SS-EEEEEEEETTEEEEEETTEEEETT-PEE--TTSSS-S-HHHHHHHHHHHHHHHTSPPTTBHHHHHHHHHHHHHHHHHH-/-PEEEEEE--SHHHHHHHHHHTTSTTEEEEEEE-SSHHHHHHHHHHHT--EEESSHHHHHT-TT--EEEE-S-GGGHHHHHHHHHHTT-EEEEESPS-SSHHHHHHHHHHHHHH---EEEE-GGGT-HHHHHHHHHHHTTS--EEEEEEEEE-B--S--SSSSSS-SS---IIIIIIHHHHHHHHHHHTS-EEEEEEEE-PBPTTT-SBSEEEEEEEETTS-EEEEEEESB--SS-EEEEEEEETTEEEEEETTEEEETTSPEE--TTSSS-S-HHHHHHHHHHHHHHHTSPPTTBHHHHHHHHHHHHHHHHHH-

Foldseek 3Di:
DAAEEEEEAPPPVSVVLLVLVVVDPRYYHQEYEYQDQVVRVVVCVVSVHNHYYPDPVVVLVDPRHAAYEYPDPQQCQLVVLLVNVVSVHAYEYEFPNHPALVSLVVSVVSCVVRVHHYFYPLLCCQQLQLLVLLVCVVVVNWAFQEKEKEAEAQPPAQDDPVRDHDPAADACQRGPVLSVLQSVCSSNVFHWDDKEKEFDDQDPPRRYTFWMWMKTAGPVGHIYTYTYGNNDPDDHGMWMWGDIDNFIWIDDRNWIAGPVRHTDDSPPRDPDNDSSSRSVVQSVVCVVVVHHGDRTSVSSSVSSVSSNVNVVNHD/DQAEEEEEDPDPVSVVLLVLVVPDPRYYYQEYEDQDQVVRVVVCVVSVHPYYYPDVVVVLPDPRHAAYEYPDDQQCQLVVLLVCVVSPHAYEYEPPNHPALVSLVVSVVSCVVRVHHYFYPLLCCQQLQLLVLQVCVVVVNWAFQEKEKEAEAQPPAQADPVRDHDPDADACQRGPVLSVLLSVCSSNVFDWDDKEKEFDDQDPPRRYTFWMWMKTAGPVGHIYTYTYGNNDPDDHGMWMWTDIDNFIWIDDRNWIAGPVRHTDDSCPRDVDNHSSSSVVVQSVCCNVVVHHGDRTSVSSSVSSVSSNVHVVNHD/DQAEEEEEACPPVSVVLLVLCVPPPSYYHQEYEDQDQVVRVVVCVVSVHPYYYPDVVVVLPPVRHAAYEYPDDQQCQLVVLLVCVVSVHAYEYEPPNHPALVSLVVNVVSCVVRVHHYFYRLLCCQQLQLLVLQVCVVVVNWAFQEKEKEAEAQPPAQADPVGDHDPDADACQRGPVLSVLLSVCSSNVFDWDDKEKEFDDQDPVRRYTFWMWMKIAGPVGHIYTYTYGNRDPDDHGMWMWGDIPNAIWIDDRNWIAGPVRDTDDSPVPDVDNHSSSRVVVQSVVCVVVVHHGDRTSVSSSVSSVSSNVNVVNHD/DQAEEEEEDPPPVSVVLLVLCVPPPRYYYQEYEYQDQVVSVVVCVVSVHPYYYPDPVVVLPDPRHAAYEYPDPQQCQLVSLLVQVVSPHAYETEPPNHPALVSLVVNVVSCVVRVHHYFYRLLCCQALQLLVLLVCVVVVNWAFAEKEKEAEAQPPACADPVGHHDPDADACQRGPVLSVLLSVCSSNVFAWDDKEKEFDDQDPPRRYTFWMWMKTAGPVGHIYTYTYGNNDPDDGGMWMWTDIDNFIWIDDGNWIATPVGHTDDRPVRDVDNDSSSRSVVQSVVCVVVVHHGDRTSVSSSSSNVSSNVHVVNHD/DQAEEEEEAPDPVSVVLLVLCVPDPSYDHQEYEYQDQVVRVVVCVVSVHDYYYPDPVVVLPDPRHAAYEYPDPQQCQLVSLLVNVVSVHAYEYEPPNHPALVSLVVNVVSCVVRLHAYFYRLLCCQQLQLLVLQVCVVVVNKAFQEKEKEAEAQPPACDDPVGDHDPDHDACQRGPVLSVQQSVCSSNVFHWDDKEKEFDDQDPPRRYTFWMWMKTAGPVGHIYTYTYGNNDPDDGGMWMWGDIDNFIWIDDGNWIAGPVRHTDDSCVPDPDNHSSSSSVVQSVVCVVVSHHGDRTSVSSVVSSVVSNVRVVNHD/DAAEEEEEACDPVVVVLLVLVVPPPRYDYQEYEDQDQVVRVVVCVVSVHNYYYPDVVVVLPDPSHAAYEYPDDQQCQLVVLLVCVVSVHAYEYEFPNHPALVSLVVNVVSCVVRVHAYFYPLLCCQQLQSLVLQVCVVVVNKAFQEKEKEAEAQAPDCAQDVPGRDPDADACQRGPVLSVQLSVCSSNVFHWDDKEKEFDDQDPPRRYTFWMWMKTAGPVGHIYTYTYGNNDPDDHGMWMWGDIDNFIWIDDGNWIAGPVRHTDDRCPRDVDNDSSSRSVVQSVVCVVVVHHGDRTSVSSSSSNVVSNVNVVNND